Protein 6IY8 (pdb70)

Foldseek 3Di:
DDPCLPPQFDDDPVVPWIDHQPDTDDDDDLVVVLVVVVVVVVVDPPLLSLLVLLVVLLVVLQVVLVVLCVPPVDPPPVVSLVVLQVVVVSNPAWHKAWPDWDDDLVVQWTKTKIWTHPGSQLVSLVVVVDADQAARNRSVQSSNQNNVCNSSVARKGKDFPDHVSNVDPTGMMMMTGPVPDDDCVVVVVSNDDDDVVVVVVVVVVLVVVVVCVVPDDPAALLDFDCDPQSVVLVVLLLVVLADLAAEEEEEAAQLCVPSSVLVSQCSYPQVVADEEEDELVPDADVVVQCQQAWACDDPQDPDPHTDHHVQVSQFSGEYEYEAVLSHDVVRLVQVLCCLPPQKHAHHVGDDIDGGRYRYYYYYHDDCVCCVPVPSHPPSSVVSNVPHYRYDYACLVVLVRVVRSVQVLQVVCCSVPAVEANAAPVLLSVVVNPDPPSNGNVVVSVQSVQQVVVDHNPHHRDSCSGPHDD/DVVQFDDDPVVPWTDGVPDTDDDDDLVVVLVVVVVCCVPPNDLLVLLVLLLVLLVVLLVVLVVLCVPCVPDDLVVSLVVQQVVCVVNPAWHKAWPDWDDDLPVLFTKTKIFTHPGSQVVSCVVVDDQLLAARPRSVQSSNQNNVCNSNVARKGKGFPDHVNNVDDTTMMMIGGPVPDDDPPSSVVSNDPPPVVVVVVLVVVLVVVVVCVVVDDDDDLPDQDPFPQNVVLVVLLLVVLADLAAEEEEEAAQSCVPSSVLVSQCSHPQNVFDEEEDELVVDQQVVVQCAQAWACDDPPPHPPHTDGHVQQVRFSGEYEYEPPLNHDVVSQVQVVCCLPPQWHAHHPGDDIDHGDYRHYYYYHDDPVCSVVVVSHPDSSVVSNVPHYRYRYACLSVLVSVVVLLVVLLVVVCSVVSHFAQAAPVVLSVVVSPDRPSNGPVVSSVQSNQQGVVGHDNHHGDSCSGPHPD/DVPQLVQFDDDVVVVWTDGQPDTDDDDDLVVVLVVLVVVCVVDPPLQSLLVLLVVLLVVLQVVLVRLCVPDPPDDLVVSLVVLQVVCVSNVAWHKAWPDWDDDLVVLWTKTKIFTHPGSQLVSLVVVVDADQAARCRSVQSSNQNNVCNSRVARKGKDQPDHVSNVDDTGMMMMGGPVPDDDDVVVVVSNDNDDVVVVVVVVVVLVCLVCVVPDDQQPDDDDPPPDPQSVVLVVLLLVVQADLQEEEEEEAPQPCVPSVVLVSQCSHPQNVADEEEDELVPDADPVVQCAQAWAPDDPQDPDPHTDGHPQVSQFSHEYEYEAVLSHDVVRLVQVLCCLPPQKHAHHPGDDIDGGRYRYYYYYHDDVVCCVPVPSHPPSSVVSHVPRYRYDDACLVVLPRVVVRLQVLLVSCCSVPHVAASADPVLLVVVVSPDPPSNGNVVVSVQSVQQVVPDDSPHYRDSCSGPHPD/DPQPQVVQFDQDPVVPWTDGNPDTDDQDDLLVVLVVLQVCCVPPNDLLSLLVLLLVLLVVLLVVLVVLCVVCVPDDLVVSLVVLQSVCVVNVAWHKAWPDWDDDLVVLFTKTKIFTHPGSQLVSCVVVADQLQAARNRSVQSSNQNNVCVSNVARKHKGFPDHVRNVDDTTMMMIGGPVPDDDCPSVVVSNDPPDVVVVVVLVVVLVVCVVVVVVPPQDDDLPDDPDVQSVVLVVLLLVLQADLAAEEEEEAPQLCVPVVVLVSQCSHPQNVADEEEDELVVAQQVVVQCQQAWAQADPQVHDPHTDGHPQQVRFSGEYEYEAVLNHDVVSQVQVLCCLPPQWHAHHPGDDIDGGRYHYYYYYHDDVVCVVVVVSHPPSSCVRNVPHYRYDDACLSVLVVPPVVLVVLQVVCCSVPNNAQPEDPVLLSVVSSPDRPSNRNVVSNVLSVQQRVVRDPDNHGDSCSGPHPD

Sequence (1871 aa):
MDPEFTNLIHFQSTEGKIWLGEQRMLLLQVSAMASFRREMVNTLGIERAKGFFLRQGYQSGLKDAELARKLRPNASEYDMFLAGPQLHSLKGLVKVRPTEVDIDKESGRFYAEMEWIDSFEVEISQTDLGQMQDPVCWTLLGYACAYSSAFMGREIIFKEVSCRGCGGDKCRVIGKPAEEWDDVASFKQYFKNDPIIEELYELQSQLVSLRTNLDKQEGQYYGIGQTPAYQTVRNMMDKAAQGKVSVLLLGETGVGKEVIARSVHLRSKRAAEPFVAVNCAAIPPDLIESELFGVEKGAFTGATQSRMGRFERADKGTIFLDEVIELSPRAQASLLRVLQEGELERVGDNRTRKIDVRVIAATHEDLAEAVKAGRFRADLYYRLNVFPVAIPALRERREDIPLLVEHFLQRFHQEYGKRTLGLSDKALEACLHYSWPGNIRELENVIERGIILTDPNESISVQALFPRAFTNLIHFQSTEGKIWLGEQRMLLLQVSAMASFRREMVNTLGIERAKGFFLRQGYQSGLKDAELARKLRPNASEYDMFLAGPQLHSLKGLVKVRPTEVDIDKESGRFYAEMEWIDSFEVEISQTDLGQMQDPVCWTLLGYACAYSSAFMGREIIFKEVSCRGCGGDKCRVIGKPAEEWDDVASFKQYFKNDPIIEELYELQSQLVSLRTNLDKQEGQYYGIGQTPAYQTVRNMMDKAAQGKVSVLLLGETGVGKEVIARSVHLRSKRAAEPFVAVNCAAIPPDLIESELFGVEKGAFTGATQSRMGRFERADKGTIFLDEVIELSPRAQASLLRVLQEGELERVGDNRTRKIDVRVIAATHEDLAEAVKAGRFRADLYYRLNVFPVAIPALRERREDIPLLVEHFLQRFHQEYGKRTLGLSDKALEACLHYSWPGNIRELENVIERGIILTDPNESISVQALFPRADPEFTNLIHFQSTEGKIWLGEQRMLLLQVSAMASFRREMVNTLGIERAKGFFLRQGYQSGLKDAELARKLRPNASEYDMFLAGPQLHSLKGLVKVRPTEVDIDKESGRFYAEMEWIDSFEVEISQTDLGQMQDPVCWTLLGYACAYSSAFMGREIIFKEVSCRGCGGDKCRVIGKPAEEWDDVASFKQYFKNDPIIEELYELQSQLVSLRTNLDKQEGQYYGIGQTPAYQTVRNMMDKAAQGKVSVLLLGETGVGKEVIARSVHLRSKRAAEPFVAVNCAAIPPDLIESELFGVEKGAFTGATQSRMGRFERADKGTIFLDEVIELSPRAQASLLRVLQEGELERVGDNRTRKIDVRVIAATHEDLAEAVKAGRFRADLYYRLNVFPVAIPALRERREDIPLLVEHFLQRFHQEYGKRTLGLSDKALEACLHYSWPGNIRELENVIERGIILTDPNESISVQALFPRAMDPEFTNLIHFQSTEGKIWLGEQRMLLLQVSAMASFRREMVNTLGIERAKGFFLRQGYQSGLKDAELARKLRPNASEYDMFLAGPQLHSLKGLVKVRPTEVDIDKESGRFYAEMEWIDSFEVEISQTDLGQMQDPVCWTLLGYACAYSSAFMGREIIFKEVSCRGCGGDKCRVIGKPAEEWDDVASFKQYFKNDPIIEELYELQSQLVSLRTNLDKQEGQYYGIGQTPAYQTVRNMMDKAAQGKVSVLLLGETGVGKEVIARSVHLRSKRAAEPFVAVNCAAIPPDLIESELFGVEKGAFTGATQSRMGRFERADKGTIFLDEVIELSPRAQASLLRVLQEGELERVGDNRTRKIDVRVIAATHEDLAEAVKAGRFRADLYYRLNVFPVAIPALRERREDIPLLVEHFLQRFHQEYGKRTLGLSDKALEACLHYSWPGNIRELENVIERGIILTDPNESISVQALFPRA

Structure (mmCIF, N/CA/C/O backbone):
data_6IY8
#
_entry.id   6IY8
#
_cell.length_a   178.636
_cell.length_b   129.998
_cell.length_c   110.276
_cell.angle_alpha   90.000
_cell.angle_beta   90.000
_cell.angle_gamma   90.000
#
_symmetry.space_group_name_H-M   'P 21 21 2'
#
loop_
_entity.id
_entity.type
_entity.pdbx_description
1 polymer 'Positive regulator CapR'
2 non-polymer PHENOL
3 non-polymer 'ZINC ION'
#
loop_
_atom_site.group_PDB
_atom_site.id
_atom_site.type_symbol
_atom_site.label_atom_id
_atom_site.label_alt_id
_atom_site.label_comp_id
_atom_site.label_asym_id
_atom_site.label_entity_id
_atom_site.label_seq_id
_atom_site.pdbx_PDB_ins_code
_atom_site.Cartn_x
_atom_site.Cartn_y
_atom_site.Cartn_z
_atom_site.occupancy
_atom_site.B_iso_or_equiv
_atom_site.auth_seq_id
_atom_site.auth_comp_id
_atom_site.auth_asym_id
_atom_site.auth_atom_id
_atom_site.pdbx_PDB_model_num
ATOM 1 N N . MET A 1 1 ? -162.37528 18.30667 -41.68780 1.000 136.42109 13 MET A N 1
ATOM 2 C CA . MET A 1 1 ? -161.38756 17.52001 -42.41648 1.000 131.96183 13 MET A CA 1
ATOM 3 C C . MET A 1 1 ? -161.99037 16.18197 -42.84206 1.000 138.32310 13 MET A C 1
ATOM 4 O O . MET A 1 1 ? -161.44243 15.48349 -43.69404 1.000 142.65219 13 MET A O 1
ATOM 9 N N . ASP A 1 2 ? -163.12877 15.83361 -42.24823 1.000 141.98985 14 ASP A N 1
ATOM 10 C CA . ASP A 1 2 ? -163.86210 14.63088 -42.59965 1.000 146.15891 14 ASP A CA 1
ATOM 11 C C . ASP A 1 2 ? -165.32261 15.00483 -42.80872 1.000 153.31101 14 ASP A C 1
ATOM 12 O O . ASP A 1 2 ? -165.81657 15.94284 -42.17540 1.000 157.69583 14 ASP A O 1
ATOM 17 N N . PRO A 1 3 ? -166.03535 14.30603 -43.70276 1.000 154.19839 15 PRO A N 1
ATOM 18 C CA . PRO A 1 3 ? -167.44148 14.67666 -43.95365 1.000 153.48661 15 PRO A CA 1
ATOM 19 C C . PRO A 1 3 ? -168.33498 14.61753 -42.72698 1.000 152.26980 15 PRO A C 1
ATOM 20 O O . PRO A 1 3 ? -169.24773 15.44242 -42.59268 1.000 151.52704 15 PRO A O 1
ATOM 24 N N . GLU A 1 4 ? -168.09914 13.67062 -41.81805 1.000 153.66245 16 GLU A N 1
ATOM 25 C CA . GLU A 1 4 ? -168.96282 13.53595 -40.65288 1.000 156.37320 16 GLU A CA 1
ATOM 26 C C . GLU A 1 4 ? -168.59818 14.47421 -39.51176 1.000 155.09067 16 GLU A C 1
ATOM 27 O O . GLU A 1 4 ? -169.38924 14.60286 -38.57368 1.000 158.23117 16 GLU A O 1
ATOM 33 N N . PHE A 1 5 ? -167.42832 15.11265 -39.54425 1.000 140.70851 17 PHE A N 1
ATOM 34 C CA . PHE A 1 5 ? -167.00793 15.90195 -38.38982 1.000 133.66307 17 PHE A CA 1
ATOM 35 C C . PHE A 1 5 ? -167.67890 17.27111 -38.36042 1.000 145.82996 17 PHE A C 1
ATOM 36 O O . PHE A 1 5 ? -168.35420 17.62037 -37.38632 1.000 150.65877 17 PHE A O 1
ATOM 44 N N . THR A 1 6 ? -167.50673 18.06048 -39.41612 1.000 154.08924 18 THR A N 1
ATOM 45 C CA . THR A 1 6 ? -168.18269 19.34783 -39.47979 1.000 161.17274 18 THR A CA 1
ATOM 46 C C . THR A 1 6 ? -169.68838 19.12503 -39.56207 1.000 164.02772 18 THR A C 1
ATOM 47 O O . THR A 1 6 ? -170.15349 18.17080 -40.19258 1.000 165.70968 18 THR A O 1
ATOM 51 N N . ASN A 1 7 ? -170.44530 20.00116 -38.90005 1.000 161.65106 19 ASN A N 1
ATOM 52 C CA . ASN A 1 7 ? -171.90415 19.98701 -38.79537 1.000 156.68768 19 ASN A CA 1
ATOM 53 C C . ASN A 1 7 ? -172.42474 18.87601 -37.88898 1.000 149.40316 19 ASN A C 1
ATOM 54 O O . ASN A 1 7 ? -173.64496 18.75692 -37.72466 1.000 151.18008 19 ASN A O 1
ATOM 59 N N . LEU A 1 8 ? -171.55160 18.05483 -37.30095 1.000 140.98600 20 LEU A N 1
ATOM 60 C CA . LEU A 1 8 ? -171.98333 17.02290 -36.36508 1.000 131.84395 20 LEU A CA 1
ATOM 61 C C . LEU A 1 8 ? -172.24406 17.58528 -34.97604 1.000 122.03623 20 LEU A C 1
ATOM 62 O O . LEU A 1 8 ? -172.76273 16.86833 -34.11361 1.000 122.12385 20 LEU A O 1
ATOM 67 N N . ILE A 1 9 ? -171.89697 18.84856 -34.74883 1.000 112.33726 21 ILE A N 1
ATOM 68 C CA . ILE A 1 9 ? -172.04874 19.50129 -33.45638 1.000 107.23954 21 ILE A CA 1
ATOM 69 C C . ILE A 1 9 ? -173.39853 20.21330 -33.42994 1.000 105.64010 21 ILE A C 1
ATOM 70 O O . ILE A 1 9 ? -173.47831 21.44488 -33.49796 1.000 105.78396 21 ILE A O 1
ATOM 75 N N . HIS A 1 10 ? -174.47653 19.43641 -33.36290 1.000 105.33222 22 HIS A N 1
ATOM 76 C CA . HIS A 1 10 ? -175.80599 20.02459 -33.28627 1.000 100.37224 22 HIS A CA 1
ATOM 77 C C . HIS A 1 10 ? -175.98511 20.73029 -31.94895 1.000 93.02076 22 HIS A C 1
ATOM 78 O O . HIS A 1 10 ? -175.56720 20.22656 -30.90437 1.000 92.82766 22 HIS A O 1
ATOM 85 N N . PHE A 1 11 ? -176.61763 21.90035 -31.98018 1.000 94.44509 23 PHE A N 1
ATOM 86 C CA . PHE A 1 11 ? -176.84662 22.65100 -30.75378 1.000 104.49669 23 PHE A CA 1
ATOM 87 C C . PHE A 1 11 ? -178.03034 23.58749 -30.94397 1.000 113.06064 23 PHE A C 1
ATOM 88 O O . PHE A 1 11 ? -178.25817 24.11056 -32.03788 1.000 117.23828 23 PHE A O 1
ATOM 96 N N . GLN A 1 12 ? -178.77610 23.79214 -29.85927 1.000 120.28281 24 GLN A N 1
ATOM 97 C CA . GLN A 1 12 ? -179.95600 24.65181 -29.84190 1.000 130.81459 24 GLN A CA 1
ATOM 98 C C . GLN A 1 12 ? -179.68764 25.79542 -28.87204 1.000 149.75874 24 GLN A C 1
ATOM 99 O O . GLN A 1 12 ? -179.54180 25.56908 -27.66600 1.000 146.86370 24 GLN A O 1
ATOM 105 N N . SER A 1 13 ? -179.60982 27.02085 -29.39770 1.000 173.28741 25 SER A N 1
ATOM 106 C CA . SER A 1 13 ? -179.27241 28.16280 -28.55248 1.000 178.24263 25 SER A CA 1
ATOM 107 C C . SER A 1 13 ? -180.38859 28.49294 -27.56488 1.000 174.51300 25 SER A C 1
ATOM 108 O O . SER A 1 13 ? -180.13481 28.67215 -26.36887 1.000 176.60254 25 SER A O 1
ATOM 111 N N . THR A 1 14 ? -181.63289 28.57990 -28.04259 1.000 163.52499 26 THR A N 1
ATOM 112 C CA . THR A 1 14 ? -182.74084 28.91603 -27.14957 1.000 153.67400 26 THR A CA 1
ATOM 113 C C . THR A 1 14 ? -183.06383 27.78630 -26.17598 1.000 151.14757 26 THR A C 1
ATOM 114 O O . THR A 1 14 ? -183.55150 28.04569 -25.06958 1.000 147.17222 26 THR A O 1
ATOM 118 N N . GLU A 1 15 ? -182.80557 26.53656 -26.56505 1.000 153.08902 27 GLU A N 1
ATOM 119 C CA . GLU A 1 15 ? -183.09792 25.38498 -25.71910 1.000 157.75854 27 GLU A CA 1
ATOM 120 C C . GLU A 1 15 ? -182.05077 25.16981 -24.63080 1.000 162.25817 27 GLU A C 1
ATOM 121 O O . GLU A 1 15 ? -182.29602 24.40096 -23.69417 1.000 156.02313 27 GLU A O 1
ATOM 127 N N . GLY A 1 16 ? -180.91654 25.86187 -24.70136 1.000 169.13097 28 GLY A N 1
ATOM 128 C CA . GLY A 1 16 ? -179.89204 25.72001 -23.68371 1.000 167.73462 28 GLY A CA 1
ATOM 129 C C . GLY A 1 16 ? -179.13298 24.41210 -23.69059 1.000 158.62190 28 GLY A C 1
ATOM 130 O O . GLY A 1 16 ? -178.74563 23.92701 -22.62256 1.000 154.38366 28 GLY A O 1
ATOM 131 N N . LYS A 1 17 ? -178.91136 23.81943 -24.86252 1.000 137.86380 29 LYS A N 1
ATOM 132 C CA . LYS A 1 17 ? -178.20783 22.54907 -24.95175 1.000 114.27530 29 LYS A CA 1
ATOM 133 C C . LYS A 1 17 ? -177.26034 22.56728 -26.14177 1.000 106.13900 29 LYS A C 1
ATOM 134 O O . LYS A 1 17 ? -177.53730 23.18976 -27.17017 1.000 108.73273 29 LYS A O 1
ATOM 140 N N . ILE A 1 18 ? -176.13573 21.87116 -25.98519 1.000 99.76927 30 ILE A N 1
ATOM 141 C CA . ILE A 1 18 ? -175.15632 21.67142 -27.04701 1.000 85.21401 30 ILE A CA 1
ATOM 142 C C . ILE A 1 18 ? -174.87035 20.18139 -27.14167 1.000 88.70748 30 ILE A C 1
ATOM 143 O O . ILE A 1 18 ? -174.61926 19.53014 -26.12182 1.000 91.20829 30 ILE A O 1
ATOM 148 N N . TRP A 1 19 ? -174.90747 19.64225 -28.35575 1.000 93.94600 31 TRP A N 1
ATOM 149 C CA . TRP A 1 19 ? -174.73510 18.21517 -28.56447 1.000 98.61923 31 TRP A CA 1
ATOM 150 C C . TRP A 1 19 ? -173.60552 17.94060 -29.54826 1.000 95.81606 31 TRP A C 1
ATOM 151 O O . TRP A 1 19 ? -173.25558 18.77443 -30.38798 1.000 96.76742 31 TRP A O 1
ATOM 162 N N . LEU A 1 20 ? -173.03728 16.74563 -29.41840 1.000 99.51662 32 LEU A N 1
ATOM 163 C CA . LEU A 1 20 ? -171.99533 16.25979 -30.31764 1.000 97.80578 32 LEU A CA 1
ATOM 164 C C . LEU A 1 20 ? -172.20943 14.76083 -30.44247 1.000 113.77252 32 LEU A C 1
ATOM 165 O O . LEU A 1 20 ? -171.90330 14.01493 -29.50694 1.000 104.75423 32 LEU A O 1
ATOM 170 N N . GLY A 1 21 ? -172.72425 14.31961 -31.58384 1.000 137.68653 33 GLY A N 1
ATOM 171 C CA . GLY A 1 21 ? -173.11300 12.92523 -31.67064 1.000 139.01540 33 GLY A CA 1
ATOM 172 C C . GLY A 1 21 ? -174.22157 12.66932 -30.67363 1.000 139.63726 33 GLY A C 1
ATOM 173 O O . GLY A 1 21 ? -175.24387 13.36422 -30.65412 1.000 145.88166 33 GLY A O 1
ATOM 174 N N . GLU A 1 22 ? -174.02354 11.66167 -29.82877 1.000 129.46866 34 GLU A N 1
ATOM 175 C CA . GLU A 1 22 ? -174.96003 11.34353 -28.76274 1.000 119.11058 34 GLU A CA 1
ATOM 176 C C . GLU A 1 22 ? -174.51858 11.88015 -27.40457 1.000 108.24314 34 GLU A C 1
ATOM 177 O O . GLU A 1 22 ? -175.11974 11.52317 -26.38742 1.000 102.54948 34 GLU A O 1
ATOM 183 N N . GLN A 1 23 ? -173.48994 12.72407 -27.35977 1.000 103.15429 35 GLN A N 1
ATOM 184 C CA . GLN A 1 23 ? -172.93670 13.22113 -26.10539 1.000 87.08499 35 GLN A CA 1
ATOM 185 C C . GLN A 1 23 ? -173.24527 14.70168 -25.92140 1.000 76.32068 35 GLN A C 1
ATOM 186 O O . GLN A 1 23 ? -173.01263 15.50897 -26.82741 1.000 77.19728 35 GLN A O 1
ATOM 192 N N . ARG A 1 24 ? -173.75634 15.04991 -24.74327 1.000 71.51288 36 ARG A N 1
ATOM 193 C CA . ARG A 1 24 ? -173.96638 16.44397 -24.38072 1.000 74.56217 36 ARG A CA 1
ATOM 194 C C . ARG A 1 24 ? -172.61736 17.12126 -24.16479 1.000 78.53491 36 ARG A C 1
ATOM 195 O O . ARG A 1 24 ? -171.65262 16.49551 -23.71908 1.000 86.71773 36 ARG A O 1
ATOM 203 N N . MET A 1 25 ? -172.54522 18.41050 -24.49591 1.000 78.72276 37 MET A N 1
ATOM 204 C CA . MET A 1 25 ? -171.27957 19.13188 -24.46930 1.000 77.93064 37 MET A CA 1
ATOM 205 C C . MET A 1 25 ? -171.48232 20.53713 -23.92028 1.000 74.90158 37 MET A C 1
ATOM 206 O O . MET A 1 25 ? -172.60630 21.03132 -23.79570 1.000 73.54801 37 MET A O 1
ATOM 211 N N . LEU A 1 26 ? -170.36014 21.17690 -23.59224 1.000 69.11027 38 LEU A N 1
ATOM 212 C CA . LEU A 1 26 ? -170.34250 22.51491 -23.02489 1.000 64.18420 38 LEU A CA 1
ATOM 213 C C . LEU A 1 26 ? -169.20921 23.30321 -23.66342 1.000 57.93548 38 LEU A C 1
ATOM 214 O O . LEU A 1 26 ? -168.17173 22.74099 -24.02237 1.000 66.37653 38 LEU A O 1
ATOM 219 N N . LEU A 1 27 ? -169.40874 24.61313 -23.79407 1.000 58.05320 39 LEU A N 1
ATOM 220 C CA . LEU A 1 27 ? -168.43321 25.49913 -24.42344 1.000 65.09543 39 LEU A CA 1
ATOM 221 C C . LEU A 1 27 ? -167.99634 26.53228 -23.39290 1.000 72.20348 39 LEU A C 1
ATOM 222 O O . LEU A 1 27 ? -168.79511 27.38025 -22.98214 1.000 72.15829 39 LEU A O 1
ATOM 227 N N . LEU A 1 28 ? -166.73474 26.46481 -22.97928 1.000 74.66672 40 LEU A N 1
ATOM 228 C CA . LEU A 1 28 ? -166.19826 27.34438 -21.95299 1.000 72.97384 40 LEU A CA 1
ATOM 229 C C . LEU A 1 28 ? -165.15903 28.29902 -22.53011 1.000 73.99293 40 LEU A C 1
ATOM 230 O O . LEU A 1 28 ? -164.55044 28.03820 -23.57098 1.000 75.62487 40 LEU A O 1
ATOM 235 N N . GLN A 1 29 ? -164.98387 29.43036 -21.84959 1.000 80.48360 41 GLN A N 1
ATOM 236 C CA . GLN A 1 29 ? -163.95862 30.39510 -22.22134 1.000 84.14013 41 GLN A CA 1
ATOM 237 C C . GLN A 1 29 ? -162.57703 29.90441 -21.80305 1.000 96.71333 41 GLN A C 1
ATOM 238 O O . GLN A 1 29 ? -162.42387 29.17937 -20.81592 1.000 110.30837 41 GLN A O 1
ATOM 244 N N . VAL A 1 30 ? -161.56240 30.30890 -22.57074 1.000 99.40818 42 VAL A N 1
ATOM 245 C CA . VAL A 1 30 ? -160.19439 29.91774 -22.24605 1.000 90.89326 42 VAL A CA 1
ATOM 246 C C . VAL A 1 30 ? -159.69106 30.67247 -21.02097 1.000 102.62034 42 VAL A C 1
ATOM 247 O O . VAL A 1 30 ? -158.99179 30.10576 -20.17317 1.000 93.74516 42 VAL A O 1
ATOM 251 N N . SER A 1 31 ? -160.02911 31.96053 -20.90674 1.000 126.44273 43 SER A N 1
ATOM 252 C CA . SER A 1 31 ? -159.60815 32.72583 -19.73661 1.000 134.89563 43 SER A CA 1
ATOM 253 C C . SER A 1 31 ? -160.25127 32.19616 -18.46145 1.000 141.34157 43 SER A C 1
ATOM 254 O O . SER A 1 31 ? -159.62294 32.20600 -17.39120 1.000 149.86301 43 SER A O 1
ATOM 257 N N . ALA A 1 32 ? -161.49669 31.72438 -18.55390 1.000 137.84399 44 ALA A N 1
ATOM 258 C CA . ALA A 1 32 ? -162.13054 31.11288 -17.39392 1.000 130.79442 44 ALA A CA 1
ATOM 259 C C . ALA A 1 32 ? -161.40830 29.83422 -16.99633 1.000 123.93972 44 ALA A C 1
ATOM 260 O O . ALA A 1 32 ? -161.21828 29.56768 -15.80561 1.000 126.91983 44 ALA A O 1
ATOM 262 N N . MET A 1 33 ? -160.96491 29.04921 -17.98270 1.000 112.05972 45 MET A N 1
ATOM 263 C CA . MET A 1 33 ? -160.18019 27.85701 -17.68058 1.000 102.44144 45 MET A CA 1
ATOM 264 C C . MET A 1 33 ? -158.82303 28.21860 -17.09259 1.000 99.75628 45 MET A C 1
ATOM 265 O O . MET A 1 33 ? -158.28328 27.47016 -16.26902 1.000 76.88275 45 MET A O 1
ATOM 270 N N . ALA A 1 34 ? -158.27034 29.36823 -17.48397 1.000 120.28905 46 ALA A N 1
ATOM 271 C CA . ALA A 1 34 ? -156.99386 29.80370 -16.93013 1.000 118.77060 46 ALA A CA 1
ATOM 272 C C . ALA A 1 34 ? -157.13716 30.16813 -15.45938 1.000 116.41393 46 ALA A C 1
ATOM 273 O O . ALA A 1 34 ? -156.33672 29.73588 -14.62160 1.000 116.60664 46 ALA A O 1
ATOM 275 N N . SER A 1 35 ? -158.16718 30.95036 -15.12332 1.000 102.92485 47 SER A N 1
ATOM 276 C CA . SER A 1 35 ? -158.41862 31.25265 -13.71560 1.000 88.77602 47 SER A CA 1
ATOM 277 C C . SER A 1 35 ? -158.78769 29.99387 -12.93940 1.000 84.86461 47 SER A C 1
ATOM 278 O O . SER A 1 35 ? -158.45950 29.87079 -11.75172 1.000 86.09522 47 SER A O 1
ATOM 281 N N . PHE A 1 36 ? -159.43414 29.03688 -13.60918 1.000 80.89492 48 PHE A N 1
ATOM 282 C CA . PHE A 1 36 ? -159.77986 27.76477 -12.98744 1.000 73.67819 48 PHE A CA 1
ATOM 283 C C . PHE A 1 36 ? -158.52070 27.00561 -12.58316 1.000 72.78648 48 PHE A C 1
ATOM 284 O O . PHE A 1 36 ? -158.37353 26.59030 -11.42687 1.000 66.30024 48 PHE A O 1
ATOM 292 N N . ARG A 1 37 ? -157.58856 26.83519 -13.52524 1.000 79.18761 49 ARG A N 1
ATOM 293 C CA . ARG A 1 37 ? -156.33947 26.14901 -13.21393 1.000 77.73743 49 ARG A CA 1
ATOM 294 C C . ARG A 1 37 ? -155.50452 26.93328 -12.21128 1.000 77.56618 49 ARG A C 1
ATOM 295 O O . ARG A 1 37 ? -154.79510 26.33242 -11.39591 1.000 74.94590 49 ARG A O 1
ATOM 303 N N . ARG A 1 38 ? -155.59470 28.26545 -12.23399 1.000 86.84724 50 ARG A N 1
ATOM 304 C CA . ARG A 1 38 ? -154.86521 29.06862 -11.25934 1.000 89.57710 50 ARG A CA 1
ATOM 305 C C . ARG A 1 38 ? -155.36997 28.79978 -9.84862 1.000 90.52154 50 ARG A C 1
ATOM 306 O O . ARG A 1 38 ? -154.57853 28.55641 -8.93140 1.000 89.74738 50 ARG A O 1
ATOM 314 N N . GLU A 1 39 ? -156.69280 28.83738 -9.65732 1.000 88.39638 51 GLU A N 1
ATOM 315 C CA . GLU A 1 39 ? -157.25287 28.54888 -8.34033 1.000 84.40284 51 GLU A CA 1
ATOM 316 C C . GLU A 1 39 ? -156.99103 27.10647 -7.93129 1.000 82.80298 51 GLU A C 1
ATOM 317 O O . GLU A 1 39 ? -156.73011 26.82686 -6.75153 1.000 89.58589 51 GLU A O 1
ATOM 323 N N . MET A 1 40 ? -156.98407 26.19259 -8.90380 1.000 75.00632 52 MET A N 1
ATOM 324 C CA . MET A 1 40 ? -156.72788 24.78932 -8.60936 1.000 67.49760 52 MET A CA 1
ATOM 325 C C . MET A 1 40 ? -155.31392 24.58976 -8.08136 1.000 65.41237 52 MET A C 1
ATOM 326 O O . MET A 1 40 ? -155.10709 23.93054 -7.05625 1.000 62.54293 52 MET A O 1
ATOM 331 N N . VAL A 1 41 ? -154.32257 25.15056 -8.77752 1.000 67.32060 53 VAL A N 1
ATOM 332 C CA . VAL A 1 41 ? -152.93987 25.00820 -8.33601 1.000 66.21652 53 VAL A CA 1
ATOM 333 C C . VAL A 1 41 ? -152.67222 25.80258 -7.06044 1.000 63.20092 53 VAL A C 1
ATOM 334 O O . VAL A 1 41 ? -151.87280 25.37857 -6.21744 1.000 55.66037 53 VAL A O 1
ATOM 338 N N . ASN A 1 42 ? -153.31640 26.96107 -6.88709 1.000 62.77260 54 ASN A N 1
ATOM 339 C CA . ASN A 1 42 ? -153.08464 27.73879 -5.67590 1.000 62.00283 54 ASN A CA 1
ATOM 340 C C . ASN A 1 42 ? -153.69761 27.09295 -4.44592 1.000 69.80485 54 ASN A C 1
ATOM 341 O O . ASN A 1 42 ? -153.22961 27.34345 -3.33048 1.000 76.63210 54 ASN A O 1
ATOM 346 N N . THR A 1 43 ? -154.73158 26.27543 -4.61564 1.000 77.88598 55 THR A N 1
ATOM 347 C CA . THR A 1 43 ? -155.34001 25.61309 -3.47222 1.000 84.39727 55 THR A CA 1
ATOM 348 C C . THR A 1 43 ? -154.82066 24.20391 -3.23262 1.000 89.35367 55 THR A C 1
ATOM 349 O O . THR A 1 43 ? -154.75661 23.77237 -2.07849 1.000 93.28381 55 THR A O 1
ATOM 353 N N . LEU A 1 44 ? -154.46138 23.47245 -4.28023 1.000 89.21306 56 LEU A N 1
ATOM 354 C CA . LEU A 1 44 ? -153.97590 22.10541 -4.14857 1.000 85.27995 56 LEU A CA 1
ATOM 355 C C . LEU A 1 44 ? -152.53487 22.02893 -4.64685 1.000 88.00337 56 LEU A C 1
ATOM 356 O O . LEU A 1 44 ? -151.94245 23.02548 -5.06038 1.000 87.19760 56 LEU A O 1
ATOM 361 N N . GLY A 1 45 ? -151.96746 20.82945 -4.60313 1.000 90.36803 57 GLY A N 1
ATOM 362 C CA . GLY A 1 45 ? -150.62346 20.63064 -5.09918 1.000 91.58550 57 GLY A CA 1
ATOM 363 C C . GLY A 1 45 ? -150.56825 20.58264 -6.61301 1.000 93.21681 57 GLY A C 1
ATOM 364 O O . GLY A 1 45 ? -151.58376 20.45128 -7.29609 1.000 94.50017 57 GLY A O 1
ATOM 365 N N . ILE A 1 46 ? -149.34848 20.71018 -7.14246 1.000 84.62931 58 ILE A N 1
ATOM 366 C CA . ILE A 1 46 ? -149.16506 20.57641 -8.58367 1.000 70.63736 58 ILE A CA 1
ATOM 367 C C . ILE A 1 46 ? -149.63025 19.19838 -9.03161 1.000 62.49069 58 ILE A C 1
ATOM 368 O O . ILE A 1 46 ? -150.31946 19.05328 -10.04961 1.000 74.99516 58 ILE A O 1
ATOM 373 N N . GLU A 1 47 ? -149.29645 18.16943 -8.24780 1.000 52.46772 59 GLU A N 1
ATOM 374 C CA . GLU A 1 47 ? -149.69626 16.80646 -8.57756 1.000 57.61215 59 GLU A CA 1
ATOM 375 C C . GLU A 1 47 ? -151.18785 16.57757 -8.38661 1.000 64.53051 59 GLU A C 1
ATOM 376 O O . GLU A 1 47 ? -151.78178 15.77826 -9.11565 1.000 70.75610 59 GLU A O 1
ATOM 382 N N . ARG A 1 48 ? -151.81628 17.25605 -7.42550 1.000 65.57939 60 ARG A N 1
ATOM 383 C CA . ARG A 1 48 ? -153.25136 17.06750 -7.25965 1.000 64.30744 60 ARG A CA 1
ATOM 384 C C . ARG A 1 48 ? -153.99255 17.56849 -8.49502 1.000 55.22996 60 ARG A C 1
ATOM 385 O O . ARG A 1 48 ? -154.84486 16.86117 -9.05403 1.000 57.67042 60 ARG A O 1
ATOM 393 N N . ALA A 1 49 ? -153.60339 18.74272 -8.99771 1.000 47.37042 61 ALA A N 1
ATOM 394 C CA . ALA A 1 49 ? -154.20839 19.25465 -10.22044 1.000 59.36479 61 ALA A CA 1
ATOM 395 C C . ALA A 1 49 ? -153.82619 18.40059 -11.42248 1.000 66.45619 61 ALA A C 1
ATOM 396 O O . ALA A 1 49 ? -154.65336 18.17248 -12.31605 1.000 77.44171 61 ALA A O 1
ATOM 398 N N . LYS A 1 50 ? -152.59100 17.88417 -11.44443 1.000 58.17017 62 LYS A N 1
ATOM 399 C CA . LYS A 1 50 ? -152.17702 17.04134 -12.56106 1.000 57.01181 62 LYS A CA 1
ATOM 400 C C . LYS A 1 50 ? -153.01197 15.77504 -12.63499 1.000 60.39803 62 LYS A C 1
ATOM 401 O O . LYS A 1 50 ? -153.48321 15.39738 -13.71323 1.000 69.14717 62 LYS A O 1
ATOM 407 N N . GLY A 1 51 ? -153.24648 15.13238 -11.49056 1.000 55.63929 63 GLY A N 1
ATOM 408 C CA . GLY A 1 51 ? -154.04228 13.92041 -11.49118 1.000 56.29566 63 GLY A CA 1
ATOM 409 C C . GLY A 1 51 ? -155.49483 14.18832 -11.82128 1.000 63.80364 63 GLY A C 1
ATOM 410 O O . GLY A 1 51 ? -156.12532 13.41378 -12.54855 1.000 68.26210 63 GLY A O 1
ATOM 411 N N . PHE A 1 52 ? -156.03495 15.31419 -11.34253 1.000 67.84007 64 PHE A N 1
ATOM 412 C CA . PHE A 1 52 ? -157.42431 15.62521 -11.66597 1.000 67.94242 64 PHE A CA 1
ATOM 413 C C . PHE A 1 52 ? -157.60617 15.84765 -13.16304 1.000 65.69752 64 PHE A C 1
ATOM 414 O O . PHE A 1 52 ? -158.48486 15.23863 -13.78946 1.000 68.11252 64 PHE A O 1
ATOM 422 N N . PHE A 1 53 ? -156.77545 16.70899 -13.76196 1.000 60.75177 65 PHE A N 1
ATOM 423 C CA . PHE A 1 53 ? -156.92881 16.96956 -15.19129 1.000 53.60225 65 PHE A CA 1
ATOM 424 C C . PHE A 1 53 ? -156.59345 15.75088 -16.04339 1.000 48.26917 65 PHE A C 1
ATOM 425 O O . PHE A 1 53 ? -157.23590 15.52920 -17.07878 1.000 50.07910 65 PHE A O 1
ATOM 433 N N . LEU A 1 54 ? -155.63134 14.92639 -15.61582 1.000 47.91337 66 LEU A N 1
ATOM 434 C CA . LEU A 1 54 ? -155.30722 13.73150 -16.38407 1.000 48.13693 66 LEU A CA 1
ATOM 435 C C . LEU A 1 54 ? -156.45671 12.73124 -16.35489 1.000 52.09480 66 LEU A C 1
ATOM 436 O O . LEU A 1 54 ? -156.79886 12.14403 -17.38769 1.000 49.47119 66 LEU A O 1
ATOM 441 N N . ARG A 1 55 ? -157.07131 12.52396 -15.18460 1.000 65.49146 67 ARG A N 1
ATOM 442 C CA . ARG A 1 55 ? -158.20957 11.61379 -15.11630 1.000 74.84319 67 ARG A CA 1
ATOM 443 C C . ARG A 1 55 ? -159.41411 12.15210 -15.87982 1.000 81.51086 67 ARG A C 1
ATOM 444 O O . ARG A 1 55 ? -160.15762 11.37291 -16.49517 1.000 86.98438 67 ARG A O 1
ATOM 452 N N . GLN A 1 56 ? -159.60556 13.47576 -15.88376 1.000 78.73701 68 GLN A N 1
ATOM 453 C CA . GLN A 1 56 ? -160.70014 14.05004 -16.66004 1.000 76.44549 68 GLN A CA 1
ATOM 454 C C . GLN A 1 56 ? -160.48356 13.82111 -18.15028 1.000 82.74363 68 GLN A C 1
ATOM 455 O O . GLN A 1 56 ? -161.40960 13.42046 -18.87464 1.000 90.92854 68 GLN A O 1
ATOM 461 N N . GLY A 1 57 ? -159.24918 14.02170 -18.61596 1.000 75.44929 69 GLY A N 1
ATOM 462 C CA . GLY A 1 57 ? -158.95404 13.75559 -20.01054 1.000 71.31407 69 GLY A CA 1
ATOM 463 C C . GLY A 1 57 ? -159.08641 12.28507 -20.34978 1.000 71.00553 69 GLY A C 1
ATOM 464 O O . GLY A 1 57 ? -159.53145 11.93190 -21.44232 1.000 73.80669 69 GLY A O 1
ATOM 465 N N . TYR A 1 58 ? -158.72927 11.40740 -19.40892 1.000 67.13523 70 TYR A N 1
ATOM 466 C CA . TYR A 1 58 ? -158.85338 9.97517 -19.65674 1.000 66.49942 70 TYR A CA 1
ATOM 467 C C . TYR A 1 58 ? -160.31205 9.56154 -19.80846 1.000 84.34515 70 TYR A C 1
ATOM 468 O O . TYR A 1 58 ? -160.65316 8.77834 -20.70423 1.000 87.54148 70 TYR A O 1
ATOM 477 N N . GLN A 1 59 ? -161.19439 10.08427 -18.95557 1.000 95.07519 71 GLN A N 1
ATOM 478 C CA . GLN A 1 59 ? -162.60485 9.73741 -19.10336 1.000 99.06522 71 GLN A CA 1
ATOM 479 C C . GLN A 1 59 ? -163.17281 10.29423 -20.40395 1.000 98.41987 71 GLN A C 1
ATOM 480 O O . GLN A 1 59 ? -163.91697 9.59816 -21.11840 1.000 106.86773 71 GLN A O 1
ATOM 486 N N . SER A 1 60 ? -162.79662 11.53059 -20.75318 1.000 85.74362 72 SER A N 1
ATOM 487 C CA . SER A 1 60 ? -163.27423 12.09825 -22.00879 1.000 84.32821 72 SER A CA 1
ATOM 488 C C . SER A 1 60 ? -162.76400 11.29698 -23.19997 1.000 85.06581 72 SER A C 1
ATOM 489 O O . SER A 1 60 ? -163.49210 11.09083 -24.17865 1.000 92.91909 72 SER A O 1
ATOM 492 N N . GLY A 1 61 ? -161.53338 10.78977 -23.11018 1.000 75.35894 73 GLY A N 1
ATOM 493 C CA . GLY A 1 61 ? -160.98126 10.01164 -24.20403 1.000 73.23172 73 GLY A CA 1
ATOM 494 C C . GLY A 1 61 ? -161.62731 8.64976 -24.34402 1.000 72.25564 73 GLY A C 1
ATOM 495 O O . GLY A 1 61 ? -161.84518 8.17167 -25.45824 1.000 74.88971 73 GLY A O 1
ATOM 496 N N . LEU A 1 62 ? -161.96280 8.01489 -23.21935 1.000 71.83104 74 LEU A N 1
ATOM 497 C CA . LEU A 1 62 ? -162.65813 6.73410 -23.28963 1.000 78.45419 74 LEU A CA 1
ATOM 498 C C . LEU A 1 62 ? -164.02909 6.89872 -23.93621 1.000 79.55981 74 LEU A C 1
ATOM 499 O O . LEU A 1 62 ? -164.40682 6.13146 -24.84140 1.000 60.03173 74 LEU A O 1
ATOM 504 N N . LYS A 1 63 ? -164.77030 7.93142 -23.51888 1.000 99.99203 75 LYS A N 1
ATOM 505 C CA . LYS A 1 63 ? -166.08760 8.15276 -24.10672 1.000 103.45089 75 LYS A CA 1
ATOM 506 C C . LYS A 1 63 ? -165.98700 8.50873 -25.58675 1.000 97.87366 75 LYS A C 1
ATOM 507 O O . LYS A 1 63 ? -166.77166 8.01066 -26.40374 1.000 97.59810 75 LYS A O 1
ATOM 513 N N . ASP A 1 64 ? -165.01892 9.35368 -25.95921 1.000 83.45913 76 ASP A N 1
ATOM 514 C CA . ASP A 1 64 ? -164.87194 9.71549 -27.36554 1.000 75.96624 76 ASP A CA 1
ATOM 515 C C . ASP A 1 64 ? -164.38761 8.54760 -28.21440 1.000 70.02481 76 ASP A C 1
ATOM 516 O O . ASP A 1 64 ? -164.70832 8.48167 -29.40405 1.000 63.05139 76 ASP A O 1
ATOM 521 N N . ALA A 1 65 ? -163.61573 7.62247 -27.63985 1.000 78.60557 77 ALA A N 1
ATOM 522 C CA . ALA A 1 65 ? -163.22736 6.44176 -28.40115 1.000 80.77372 77 ALA A CA 1
ATOM 523 C C . ALA A 1 65 ? -164.43268 5.55704 -28.67509 1.000 86.61144 77 ALA A C 1
ATOM 524 O O . ALA A 1 65 ? -164.59986 5.05007 -29.79342 1.000 74.57362 77 ALA A O 1
ATOM 526 N N . GLU A 1 66 ? -165.30715 5.39092 -27.67837 1.000 113.89026 78 GLU A N 1
ATOM 527 C CA . GLU A 1 66 ? -166.54074 4.65510 -27.94207 1.000 118.03410 78 GLU A CA 1
ATOM 528 C C . GLU A 1 66 ? -167.39383 5.38021 -28.98041 1.000 114.95587 78 GLU A C 1
ATOM 529 O O . GLU A 1 66 ? -168.01622 4.74477 -29.84541 1.000 114.75058 78 GLU A O 1
ATOM 535 N N . LEU A 1 67 ? -167.38984 6.71663 -28.94299 1.000 105.58340 79 LEU A N 1
ATOM 536 C CA . LEU A 1 67 ? -168.17468 7.48555 -29.90469 1.000 92.49917 79 LEU A CA 1
ATOM 537 C C . LEU A 1 67 ? -167.64161 7.31900 -31.32007 1.000 90.01523 79 LEU A C 1
ATOM 538 O O . LEU A 1 67 ? -168.42076 7.16962 -32.26528 1.000 91.15337 79 LEU A O 1
ATOM 543 N N . ALA A 1 68 ? -166.32070 7.37638 -31.49214 1.000 92.45369 80 ALA A N 1
ATOM 544 C CA . ALA A 1 68 ? -165.74629 7.18187 -32.81703 1.000 89.47740 80 ALA A CA 1
ATOM 545 C C . ALA A 1 68 ? -165.95089 5.75893 -33.31209 1.000 84.10144 80 ALA A C 1
ATOM 546 O O . ALA A 1 68 ? -166.09768 5.53990 -34.51953 1.000 60.25951 80 ALA A O 1
ATOM 548 N N . ARG A 1 69 ? -165.96208 4.77991 -32.40196 1.000 90.23557 81 ARG A N 1
ATOM 549 C CA . ARG A 1 69 ? -166.24831 3.41402 -32.82272 1.000 97.33722 81 ARG A CA 1
ATOM 550 C C . ARG A 1 69 ? -167.68978 3.27458 -33.29732 1.000 109.01190 81 ARG A C 1
ATOM 551 O O . ARG A 1 69 ? -167.96467 2.54143 -34.25450 1.000 114.20732 81 ARG A O 1
ATOM 559 N N . LYS A 1 70 ? -168.62483 3.97492 -32.64717 1.000 118.70135 82 LYS A N 1
ATOM 560 C CA . LYS A 1 70 ? -170.02201 3.89408 -33.06637 1.000 119.34607 82 LYS A CA 1
ATOM 561 C C . LYS A 1 70 ? -170.36669 4.83349 -34.22032 1.000 114.38425 82 LYS A C 1
ATOM 562 O O . LYS A 1 70 ? -171.40656 4.64362 -34.86121 1.000 116.70217 82 LYS A O 1
ATOM 568 N N . LEU A 1 71 ? -169.52442 5.82835 -34.50655 1.000 105.63249 83 LEU A N 1
ATOM 569 C CA . LEU A 1 71 ? -169.81411 6.78509 -35.57605 1.000 98.29253 83 LEU A CA 1
ATOM 570 C C . LEU A 1 71 ? -169.55780 6.14354 -36.93427 1.000 100.53996 83 LEU A C 1
ATOM 571 O O . LEU A 1 71 ? -170.49282 5.86848 -37.69284 1.000 104.00662 83 LEU A O 1
ATOM 576 N N . ARG A 1 72 ? -168.28953 5.89823 -37.25390 1.000 99.89344 84 ARG A N 1
ATOM 577 C CA . ARG A 1 72 ? -167.97337 5.08817 -38.41464 1.000 95.44534 84 ARG A CA 1
ATOM 578 C C . ARG A 1 72 ? -167.75436 3.68833 -37.87064 1.000 97.72086 84 ARG A C 1
ATOM 579 O O . ARG A 1 72 ? -166.78299 3.46797 -37.13114 1.000 105.62884 84 ARG A O 1
ATOM 587 N N . PRO A 1 73 ? -168.61213 2.72037 -38.19308 1.000 95.98764 85 PRO A N 1
ATOM 588 C CA . PRO A 1 73 ? -168.53413 1.41792 -37.51826 1.000 95.53094 85 PRO A CA 1
ATOM 589 C C . PRO A 1 73 ? -167.53560 0.47392 -38.15920 1.000 96.95214 85 PRO A C 1
ATOM 590 O O . PRO A 1 73 ? -166.91896 -0.34139 -37.46484 1.000 93.04947 85 PRO A O 1
ATOM 594 N N . ASN A 1 74 ? -167.34968 0.57672 -39.47175 1.000 109.18090 86 ASN A N 1
ATOM 595 C CA . ASN A 1 74 ? -166.36439 -0.27327 -40.11730 1.000 129.60396 86 ASN A CA 1
ATOM 596 C C . ASN A 1 74 ? -164.97464 0.20152 -39.72857 1.000 153.55466 86 ASN A C 1
ATOM 597 O O . ASN A 1 74 ? -164.72053 1.40400 -39.61124 1.000 148.52883 86 ASN A O 1
ATOM 602 N N . ALA A 1 75 ? -164.08198 -0.76499 -39.51858 1.000 177.40897 87 ALA A N 1
ATOM 603 C CA . ALA A 1 75 ? -162.79736 -0.54966 -38.86518 1.000 178.81480 87 ALA A CA 1
ATOM 604 C C . ALA A 1 75 ? -162.00179 0.61054 -39.44054 1.000 181.29664 87 ALA A C 1
ATOM 605 O O . ALA A 1 75 ? -162.08901 1.73306 -38.92999 1.000 187.56278 87 ALA A O 1
ATOM 607 N N . SER A 1 76 ? -161.23200 0.35154 -40.49645 1.000 162.96665 88 SER A N 1
ATOM 608 C CA . SER A 1 76 ? -160.26716 1.31817 -41.00954 1.000 138.06756 88 SER A CA 1
ATOM 609 C C . SER A 1 76 ? -159.39161 1.78726 -39.84526 1.000 118.07391 88 SER A C 1
ATOM 610 O O . SER A 1 76 ? -159.50823 2.90183 -39.33738 1.000 113.04561 88 SER A O 1
ATOM 613 N N . GLU A 1 77 ? -158.50421 0.87118 -39.44343 1.000 104.44278 89 GLU A N 1
ATOM 614 C CA . GLU A 1 77 ? -157.76164 1.00107 -38.19170 1.000 86.43929 89 GLU A CA 1
ATOM 615 C C . GLU A 1 77 ? -157.06068 2.34778 -38.07799 1.000 73.18028 89 GLU A C 1
ATOM 616 O O . GLU A 1 77 ? -157.28237 3.11080 -37.12502 1.000 68.83861 89 GLU A O 1
ATOM 622 N N . TYR A 1 78 ? -156.21926 2.66127 -39.06271 1.000 73.82803 90 TYR A N 1
ATOM 623 C CA . TYR A 1 78 ? -155.49289 3.92106 -39.02841 1.000 75.84819 90 TYR A CA 1
ATOM 624 C C . TYR A 1 78 ? -156.44761 5.09977 -39.10887 1.000 81.01377 90 TYR A C 1
ATOM 625 O O . TYR A 1 78 ? -156.20737 6.13602 -38.48225 1.000 64.98672 90 TYR A O 1
ATOM 634 N N . ASP A 1 79 ? -157.55521 4.94399 -39.83847 1.000 99.00962 91 ASP A N 1
ATOM 635 C CA . ASP A 1 79 ? -158.50635 6.04037 -39.96742 1.000 101.88048 91 ASP A CA 1
ATOM 636 C C . ASP A 1 79 ? -159.17557 6.35468 -38.63507 1.000 97.32514 91 ASP A C 1
ATOM 637 O O . ASP A 1 79 ? -159.30961 7.52482 -38.26972 1.000 96.67493 91 ASP A O 1
ATOM 642 N N . MET A 1 80 ? -159.56491 5.32868 -37.87347 1.000 88.06817 92 MET A N 1
ATOM 643 C CA . MET A 1 80 ? -160.17678 5.57862 -36.57019 1.000 83.31326 92 MET A CA 1
ATOM 644 C C . MET A 1 80 ? -159.16434 6.14576 -35.58263 1.000 75.68010 92 MET A C 1
ATOM 645 O O . MET A 1 80 ? -159.45100 7.11992 -34.85794 1.000 67.26793 92 MET A O 1
ATOM 650 N N . PHE A 1 81 ? -157.95481 5.57750 -35.56723 1.000 74.64929 93 PHE A N 1
ATOM 651 C CA . PHE A 1 81 ? -156.97119 6.07386 -34.61891 1.000 70.26130 93 PHE A CA 1
ATOM 652 C C . PHE A 1 81 ? -156.59362 7.51197 -34.93308 1.000 70.63761 93 PHE A C 1
ATOM 653 O O . PHE A 1 81 ? -156.34526 8.29825 -34.01816 1.000 72.66624 93 PHE A O 1
ATOM 661 N N . LEU A 1 82 ? -156.52102 7.87435 -36.21790 1.000 73.10596 94 LEU A N 1
ATOM 662 C CA . LEU A 1 82 ? -156.25339 9.26444 -36.56095 1.000 75.69595 94 LEU A CA 1
ATOM 663 C C . LEU A 1 82 ? -157.47973 10.14287 -36.35564 1.000 79.09533 94 LEU A C 1
ATOM 664 O O . LEU A 1 82 ? -157.33626 11.35441 -36.15848 1.000 80.28135 94 LEU A O 1
ATOM 669 N N . ALA A 1 83 ? -158.68004 9.55583 -36.38976 1.000 78.84694 95 ALA A N 1
ATOM 670 C CA . ALA A 1 83 ? -159.88570 10.31077 -36.08111 1.000 79.42676 95 ALA A CA 1
ATOM 671 C C . ALA A 1 83 ? -159.87330 10.76453 -34.63596 1.000 74.88305 95 ALA A C 1
ATOM 672 O O . ALA A 1 83 ? -160.48051 11.78551 -34.29574 1.000 75.26901 95 ALA A O 1
ATOM 674 N N . GLY A 1 84 ? -159.18773 10.01648 -33.77722 1.000 76.41253 96 GLY A N 1
ATOM 675 C CA . GLY A 1 84 ? -159.02553 10.42876 -32.39796 1.000 70.04826 96 GLY A CA 1
ATOM 676 C C . GLY A 1 84 ? -158.43056 11.82597 -32.27692 1.000 66.20662 96 GLY A C 1
ATOM 677 O O . GLY A 1 84 ? -159.06994 12.75900 -31.77285 1.000 59.41383 96 GLY A O 1
ATOM 678 N N . PRO A 1 85 ? -157.18590 11.99747 -32.73031 1.000 71.98873 97 PRO A N 1
ATOM 679 C CA . PRO A 1 85 ? -156.60833 13.34936 -32.78101 1.000 74.53233 97 PRO A CA 1
ATOM 680 C C . PRO A 1 85 ? -157.40580 14.31222 -33.64315 1.000 75.10540 97 PRO A C 1
ATOM 681 O O . PRO A 1 85 ? -157.40688 15.52156 -33.37934 1.000 72.79430 97 PRO A O 1
ATOM 685 N N . GLN A 1 86 ? -158.05973 13.82177 -34.69729 1.000 79.70315 98 GLN A N 1
ATOM 686 C CA . GLN A 1 86 ? -158.94978 14.69413 -35.45192 1.000 84.37487 98 GLN A CA 1
ATOM 687 C C . GLN A 1 86 ? -160.11176 15.15911 -34.58031 1.000 77.53684 98 GLN A C 1
ATOM 688 O O . GLN A 1 86 ? -160.56914 16.30313 -34.69509 1.000 78.60628 98 GLN A O 1
ATOM 694 N N . LEU A 1 87 ? -160.58618 14.29064 -33.67882 1.000 69.17913 99 LEU A N 1
ATOM 695 C CA . LEU A 1 87 ? -161.57778 14.71996 -32.69804 1.000 60.74834 99 LEU A CA 1
ATOM 696 C C . LEU A 1 87 ? -160.98847 15.74544 -31.74199 1.000 64.86742 99 LEU A C 1
ATOM 697 O O . LEU A 1 87 ? -161.69959 16.64626 -31.28220 1.000 52.69349 99 LEU A O 1
ATOM 702 N N . HIS A 1 88 ? -159.69294 15.62410 -31.44033 1.000 69.44877 100 HIS A N 1
ATOM 703 C CA . HIS A 1 88 ? -159.01738 16.63834 -30.63491 1.000 68.54452 100 HIS A CA 1
ATOM 704 C C . HIS A 1 88 ? -159.05812 17.98954 -31.33249 1.000 76.18864 100 HIS A C 1
ATOM 705 O O . HIS A 1 88 ? -159.35295 19.02119 -30.71654 1.000 71.32689 100 HIS A O 1
ATOM 712 N N . SER A 1 89 ? -158.76357 17.99100 -32.63207 1.000 85.56940 101 SER A N 1
ATOM 713 C CA . SER A 1 89 ? -158.77540 19.22493 -33.40991 1.000 84.59291 101 SER A CA 1
ATOM 714 C C . SER A 1 89 ? -160.17886 19.80014 -33.54996 1.000 82.53092 101 SER A C 1
ATOM 715 O O . SER A 1 89 ? -160.33870 21.02477 -33.60236 1.000 85.49608 101 SER A O 1
ATOM 718 N N . LEU A 1 90 ? -161.20210 18.94348 -33.61254 1.000 74.98673 102 LEU A N 1
ATOM 719 C CA . LEU A 1 90 ? -162.56342 19.43763 -33.80402 1.000 67.33779 102 LEU A CA 1
ATOM 720 C C . LEU A 1 90 ? -163.06013 20.24084 -32.60779 1.000 66.51827 102 LEU A C 1
ATOM 721 O O . LEU A 1 90 ? -163.82573 21.19606 -32.78047 1.000 70.71691 102 LEU A O 1
ATOM 726 N N . LYS A 1 91 ? -162.62758 19.88984 -31.39986 1.000 61.38776 103 LYS A N 1
ATOM 727 C CA . LYS A 1 91 ? -163.12407 20.53959 -30.19394 1.000 60.99823 103 LYS A CA 1
ATOM 728 C C . LYS A 1 91 ? -162.40275 21.84154 -29.86802 1.000 68.18256 103 LYS A C 1
ATOM 729 O O . LYS A 1 91 ? -162.77986 22.50906 -28.89851 1.000 70.15110 103 LYS A O 1
ATOM 735 N N . GLY A 1 92 ? -161.38809 22.22046 -30.64147 1.000 70.63184 104 GLY A N 1
ATOM 736 C CA . GLY A 1 92 ? -160.65921 23.44299 -30.37622 1.000 65.84297 104 GLY A CA 1
ATOM 737 C C . GLY A 1 92 ? -159.56373 23.33643 -29.34109 1.000 58.63232 104 GLY A C 1
ATOM 738 O O . GLY A 1 92 ? -159.04177 24.37064 -28.90914 1.000 50.93087 104 GLY A O 1
ATOM 739 N N . LEU A 1 93 ? -159.20561 22.12355 -28.91818 1.000 63.17374 105 LEU A N 1
ATOM 740 C CA . LEU A 1 93 ? -158.15769 21.95667 -27.91647 1.000 70.56304 105 LEU A CA 1
ATOM 741 C C . LEU A 1 93 ? -156.76546 22.13529 -28.51768 1.000 82.13429 105 LEU A C 1
ATOM 742 O O . LEU A 1 93 ? -156.02728 23.04867 -28.13287 1.000 78.36654 105 LEU A O 1
ATOM 747 N N . VAL A 1 94 ? -156.38682 21.27256 -29.46728 1.000 97.10733 106 VAL A N 1
ATOM 748 C CA . VAL A 1 94 ? -155.03215 21.25647 -30.01251 1.000 99.69012 106 VAL A CA 1
ATOM 749 C C . VAL A 1 94 ? -155.08609 20.90776 -31.49207 1.000 100.54403 106 VAL A C 1
ATOM 750 O O . VAL A 1 94 ? -156.05425 20.32255 -31.98166 1.000 104.85249 106 VAL A O 1
ATOM 754 N N . LYS A 1 95 ? -154.02536 21.27184 -32.20909 1.000 85.95768 107 LYS A N 1
ATOM 755 C CA . LYS A 1 95 ? -153.79557 20.78695 -33.56410 1.000 76.03826 107 LYS A CA 1
ATOM 756 C C . LYS A 1 95 ? -152.78224 19.65122 -33.50011 1.000 73.50563 107 LYS A C 1
ATOM 757 O O . LYS A 1 95 ? -151.76577 19.76182 -32.80883 1.000 81.53100 107 LYS A O 1
ATOM 763 N N . VAL A 1 96 ? -153.06650 18.55849 -34.19976 1.000 71.27558 108 VAL A N 1
ATOM 764 C CA . VAL A 1 96 ? -152.27420 17.33780 -34.10689 1.000 71.05198 108 VAL A CA 1
ATOM 765 C C . VAL A 1 96 ? -151.44138 17.15337 -35.36872 1.000 75.04833 108 VAL A C 1
ATOM 766 O O . VAL A 1 96 ? -151.92607 17.36746 -36.48607 1.000 83.98876 108 VAL A O 1
ATOM 770 N N . ARG A 1 97 ? -150.18065 16.75552 -35.18259 1.000 67.33690 109 ARG A N 1
ATOM 771 C CA . ARG A 1 97 ? -149.25490 16.45586 -36.27590 1.000 68.97500 109 ARG A CA 1
ATOM 772 C C . ARG A 1 97 ? -148.60052 15.10729 -36.00433 1.000 75.49101 109 ARG A C 1
ATOM 773 O O . ARG A 1 97 ? -147.54585 15.04072 -35.35743 1.000 85.27269 109 ARG A O 1
ATOM 781 N N . PRO A 1 98 ? -149.23675 14.00386 -36.40828 1.000 69.22479 110 PRO A N 1
ATOM 782 C CA . PRO A 1 98 ? -148.61159 12.68616 -36.21585 1.000 65.96459 110 PRO A CA 1
ATOM 783 C C . PRO A 1 98 ? -147.43994 12.45914 -37.15948 1.000 71.61693 110 PRO A C 1
ATOM 784 O O . PRO A 1 98 ? -147.63992 12.16017 -38.34099 1.000 80.59394 110 PRO A O 1
ATOM 788 N N . THR A 1 99 ? -146.21231 12.59576 -36.65137 1.000 60.19550 111 THR A N 1
ATOM 789 C CA . THR A 1 99 ? -145.03131 12.41652 -37.48659 1.000 48.85790 111 THR A CA 1
ATOM 790 C C . THR A 1 99 ? -144.65992 10.95315 -37.69340 1.000 49.40690 111 THR A C 1
ATOM 791 O O . THR A 1 99 ? -143.96427 10.63973 -38.66498 1.000 59.74232 111 THR A O 1
ATOM 795 N N . GLU A 1 100 ? -145.09979 10.05678 -36.81202 1.000 49.62114 112 GLU A N 1
ATOM 796 C CA . GLU A 1 100 ? -144.80765 8.63632 -36.94698 1.000 51.84929 112 GLU A CA 1
ATOM 797 C C . GLU A 1 100 ? -145.90532 7.83708 -36.26328 1.000 58.81339 112 GLU A C 1
ATOM 798 O O . GLU A 1 100 ? -146.35087 8.19492 -35.17032 1.000 75.12727 112 GLU A O 1
ATOM 804 N N . VAL A 1 101 ? -146.32282 6.74518 -36.90613 1.000 51.28117 113 VAL A N 1
ATOM 805 C CA . VAL A 1 101 ? -147.37408 5.87487 -36.38922 1.000 51.77504 113 VAL A CA 1
ATOM 806 C C . VAL A 1 101 ? -147.03769 4.44422 -36.79231 1.000 55.98680 113 VAL A C 1
ATOM 807 O O . VAL A 1 101 ? -146.39328 4.20281 -37.81593 1.000 81.22436 113 VAL A O 1
ATOM 811 N N . ASP A 1 102 ? -147.44539 3.49240 -35.95696 1.000 53.14492 114 ASP A N 1
ATOM 812 C CA . ASP A 1 102 ? -147.27376 2.07342 -36.25843 1.000 62.05348 114 ASP A CA 1
ATOM 813 C C . ASP A 1 102 ? -148.34528 1.32082 -35.48410 1.000 79.32668 114 ASP A C 1
ATOM 814 O O . ASP A 1 102 ? -148.27189 1.23740 -34.25440 1.000 86.21736 114 ASP A O 1
ATOM 819 N N . ILE A 1 103 ? -149.33725 0.78140 -36.18948 1.000 80.35975 115 ILE A N 1
ATOM 820 C CA . ILE A 1 103 ? -150.51839 0.21526 -35.55148 1.000 71.72255 115 ILE A CA 1
ATOM 821 C C . ILE A 1 103 ? -150.81300 -1.16768 -36.11279 1.000 74.05324 115 ILE A C 1
ATOM 822 O O . ILE A 1 103 ? -150.74611 -1.38968 -37.32731 1.000 78.13986 115 ILE A O 1
ATOM 827 N N . ASP A 1 104 ? -151.15264 -2.09314 -35.21381 1.000 73.94630 116 ASP A N 1
ATOM 828 C CA . ASP A 1 104 ? -151.64771 -3.41845 -35.58934 1.000 83.51782 116 ASP A CA 1
ATOM 829 C C . ASP A 1 104 ? -152.43769 -3.92107 -34.37569 1.000 95.86674 116 ASP A C 1
ATOM 830 O O . ASP A 1 104 ? -151.86100 -4.47548 -33.43999 1.000 100.75390 116 ASP A O 1
ATOM 835 N N . LYS A 1 105 ? -153.75599 -3.70321 -34.40658 1.000 100.22998 117 LYS A N 1
ATOM 836 C CA . LYS A 1 105 ? -154.58696 -4.00960 -33.24568 1.000 103.01835 117 LYS A CA 1
ATOM 837 C C . LYS A 1 105 ? -154.57354 -5.49530 -32.91124 1.000 102.44326 117 LYS A C 1
ATOM 838 O O . LYS A 1 105 ? -154.72078 -5.86739 -31.74136 1.000 103.87381 117 LYS A O 1
ATOM 844 N N . GLU A 1 106 ? -154.39482 -6.35694 -33.91377 1.000 90.99530 118 GLU A N 1
ATOM 845 C CA . GLU A 1 106 ? -154.41234 -7.79424 -33.66104 1.000 89.41420 118 GLU A CA 1
ATOM 846 C C . GLU A 1 106 ? -153.17402 -8.23651 -32.89010 1.000 86.33888 118 GLU A C 1
ATOM 847 O O . GLU A 1 106 ? -153.27847 -8.94332 -31.88054 1.000 91.47117 118 GLU A O 1
ATOM 853 N N . SER A 1 107 ? -151.99027 -7.83018 -33.35166 1.000 85.56746 119 SER A N 1
ATOM 854 C CA . SER A 1 107 ? -150.74026 -8.22220 -32.71197 1.000 91.96299 119 SER A CA 1
ATOM 855 C C . SER A 1 107 ? -150.44676 -7.44100 -31.43859 1.000 99.12512 119 SER A C 1
ATOM 856 O O . SER A 1 107 ? -149.58121 -7.85825 -30.66132 1.000 93.54955 119 SER A O 1
ATOM 859 N N . GLY A 1 108 ? -151.13638 -6.32774 -31.20655 1.000 104.40970 120 GLY A N 1
ATOM 860 C CA . GLY A 1 108 ? -150.88720 -5.50373 -30.04562 1.000 99.34418 120 GLY A CA 1
ATOM 861 C C . GLY A 1 108 ? -149.74155 -4.53233 -30.20498 1.000 98.56716 120 GLY A C 1
ATOM 862 O O . GLY A 1 108 ? -149.45935 -3.77210 -29.26994 1.000 101.16665 120 GLY A O 1
ATOM 863 N N . ARG A 1 109 ? -149.07380 -4.53600 -31.35511 1.000 93.65069 121 ARG A N 1
ATOM 864 C CA . ARG A 1 109 ? -147.97648 -3.61478 -31.60428 1.000 89.02761 121 ARG A CA 1
ATOM 865 C C . ARG A 1 109 ? -148.49839 -2.18992 -31.72997 1.000 82.67487 121 ARG A C 1
ATOM 866 O O . ARG A 1 109 ? -149.54658 -1.94629 -32.33539 1.000 83.89777 121 ARG A O 1
ATOM 874 N N . PHE A 1 110 ? -147.75884 -1.24308 -31.15694 1.000 77.44514 122 PHE A N 1
ATOM 875 C CA . PHE A 1 110 ? -148.15947 0.15495 -31.21662 1.000 67.65549 122 PHE A CA 1
ATOM 876 C C . PHE A 1 110 ? -146.94531 1.03946 -30.97378 1.000 71.28285 122 PHE A C 1
ATOM 877 O O . PHE A 1 110 ? -146.11028 0.74093 -30.11684 1.000 79.15538 122 PHE A O 1
ATOM 885 N N . TYR A 1 111 ? -146.86509 2.12703 -31.73693 1.000 62.30522 123 TYR A N 1
ATOM 886 C CA . TYR A 1 111 ? -145.89684 3.18598 -31.49652 1.000 52.42774 123 TYR A CA 1
ATOM 887 C C . TYR A 1 111 ? -146.35892 4.42581 -32.24383 1.000 51.81090 123 TYR A C 1
ATOM 888 O O . TYR A 1 111 ? -146.90360 4.32200 -33.34552 1.000 52.11742 123 TYR A O 1
ATOM 897 N N . ALA A 1 112 ? -146.14322 5.59162 -31.64159 1.000 51.00069 124 ALA A N 1
ATOM 898 C CA . ALA A 1 112 ? -146.56091 6.82749 -32.28715 1.000 50.47301 124 ALA A CA 1
ATOM 899 C C . ALA A 1 112 ? -145.74169 7.99260 -31.75629 1.000 66.47852 124 ALA A C 1
ATOM 900 O O . ALA A 1 112 ? -145.35377 8.01531 -30.58657 1.000 74.06076 124 ALA A O 1
ATOM 902 N N . GLU A 1 113 ? -145.50594 8.96708 -32.63213 1.000 49.38843 125 GLU A N 1
ATOM 903 C CA . GLU A 1 113 ? -144.82732 10.21046 -32.29311 1.000 60.65130 125 GLU A CA 1
ATOM 904 C C . GLU A 1 113 ? -145.65059 11.35387 -32.85953 1.000 57.05044 125 GLU A C 1
ATOM 905 O O . GLU A 1 113 ? -145.97177 11.35161 -34.05144 1.000 65.79497 125 GLU A O 1
ATOM 911 N N . MET A 1 114 ? -146.00053 12.32653 -32.01923 1.000 52.59836 126 MET A N 1
ATOM 912 C CA . MET A 1 114 ? -146.90965 13.37682 -32.45758 1.000 53.11431 126 MET A CA 1
ATOM 913 C C . MET A 1 114 ? -146.49551 14.72983 -31.89932 1.000 64.32304 126 MET A C 1
ATOM 914 O O . MET A 1 114 ? -145.82983 14.82444 -30.86312 1.000 83.55534 126 MET A O 1
ATOM 919 N N . GLU A 1 115 ? -146.89091 15.77709 -32.61921 1.000 54.35241 127 GLU A N 1
ATOM 920 C CA . GLU A 1 115 ? -146.66128 17.15823 -32.21912 1.000 54.76601 127 GLU A CA 1
ATOM 921 C C . GLU A 1 115 ? -147.99940 17.83117 -31.93570 1.000 57.49523 127 GLU A C 1
ATOM 922 O O . GLU A 1 115 ? -148.95241 17.68332 -32.70978 1.000 69.11058 127 GLU A O 1
ATOM 928 N N . TRP A 1 116 ? -148.06287 18.56249 -30.82453 1.000 52.66652 128 TRP A N 1
ATOM 929 C CA . TRP A 1 116 ? -149.25764 19.27997 -30.38521 1.000 58.99742 128 TRP A CA 1
ATOM 930 C C . TRP A 1 116 ? -149.03823 20.77373 -30.59029 1.000 74.68427 128 TRP A C 1
ATOM 931 O O . TRP A 1 116 ? -148.27867 21.40209 -29.84486 1.000 78.09618 128 TRP A O 1
ATOM 942 N N . ILE A 1 117 ? -149.69942 21.34063 -31.59198 1.000 73.40573 129 ILE A N 1
ATOM 943 C CA . ILE A 1 117 ? -149.58576 22.75929 -31.90323 1.000 67.15404 129 ILE A CA 1
ATOM 944 C C . ILE A 1 117 ? -150.73128 23.51123 -31.24208 1.000 67.53157 129 ILE A C 1
ATOM 945 O O . ILE A 1 117 ? -151.88424 23.05293 -31.25256 1.000 55.79394 129 ILE A O 1
ATOM 950 N N . ASP A 1 118 ? -150.40940 24.67821 -30.67982 1.000 81.64136 130 ASP A N 1
ATOM 951 C CA . ASP A 1 118 ? -151.37824 25.57894 -30.05222 1.000 84.30498 130 ASP A CA 1
ATOM 952 C C . ASP A 1 118 ? -152.21802 24.87108 -28.99091 1.000 81.86022 130 ASP A C 1
ATOM 953 O O . ASP A 1 118 ? -153.44304 25.00484 -28.94120 1.000 81.17784 130 ASP A O 1
ATOM 958 N N . SER A 1 119 ? -151.54794 24.10587 -28.13322 1.000 73.12129 131 SER A N 1
ATOM 959 C CA . SER A 1 119 ? -152.24980 23.46092 -27.03352 1.000 60.20999 131 SER A CA 1
ATOM 960 C C . SER A 1 119 ? -152.79858 24.51379 -26.08026 1.000 61.66949 131 SER A C 1
ATOM 961 O O . SER A 1 119 ? -152.10962 25.47330 -25.72715 1.000 55.17688 131 SER A O 1
ATOM 964 N N . PHE A 1 120 ? -154.05495 24.33711 -25.66537 1.000 68.52694 132 PHE A N 1
ATOM 965 C CA . PHE A 1 120 ? -154.65072 25.31493 -24.76229 1.000 69.37889 132 PHE A CA 1
ATOM 966 C C . PHE A 1 120 ? -153.97809 25.29719 -23.39666 1.000 71.31951 132 PHE A C 1
ATOM 967 O O . PHE A 1 120 ? -153.99314 26.31042 -22.68817 1.000 74.72113 132 PHE A O 1
ATOM 975 N N . GLU A 1 121 ? -153.39637 24.16059 -23.00440 1.000 68.41632 133 GLU A N 1
ATOM 976 C CA . GLU A 1 121 ? -152.74033 24.09271 -21.70380 1.000 65.33514 133 GLU A CA 1
ATOM 977 C C . GLU A 1 121 ? -151.52970 25.01616 -21.64088 1.000 67.14777 133 GLU A C 1
ATOM 978 O O . GLU A 1 121 ? -151.26272 25.62183 -20.59901 1.000 64.11738 133 GLU A O 1
ATOM 984 N N . VAL A 1 122 ? -150.80026 25.16884 -22.74946 1.000 70.53348 134 VAL A N 1
ATOM 985 C CA . VAL A 1 122 ? -149.68685 26.11414 -22.73854 1.000 72.79372 134 VAL A CA 1
ATOM 986 C C . VAL A 1 122 ? -150.19830 27.55199 -22.73458 1.000 81.93373 134 VAL A C 1
ATOM 987 O O . VAL A 1 122 ? -149.57181 28.44182 -22.14242 1.000 86.47349 134 VAL A O 1
ATOM 991 N N . GLU A 1 123 ? -151.34606 27.81025 -23.37017 1.000 83.83857 135 GLU A N 1
ATOM 992 C CA . GLU A 1 123 ? -151.92588 29.14536 -23.28753 1.000 83.57455 135 GLU A CA 1
ATOM 993 C C . GLU A 1 123 ? -152.36246 29.46957 -21.86701 1.000 79.40880 135 GLU A C 1
ATOM 994 O O . GLU A 1 123 ? -152.26278 30.62351 -21.43493 1.000 74.64787 135 GLU A O 1
ATOM 1000 N N . ILE A 1 124 ? -152.84223 28.46791 -21.12831 1.000 76.64804 136 ILE A N 1
ATOM 1001 C CA . ILE A 1 124 ? -153.12252 28.66982 -19.71363 1.000 74.46284 136 ILE A CA 1
ATOM 1002 C C . ILE A 1 124 ? -151.82245 28.82482 -18.93840 1.000 81.23437 136 ILE A C 1
ATOM 1003 O O . ILE A 1 124 ? -151.76620 29.54968 -17.94008 1.000 88.08666 136 ILE A O 1
ATOM 1008 N N . SER A 1 125 ? -150.75342 28.16610 -19.38856 1.000 84.42355 137 SER A N 1
ATOM 1009 C CA . SER A 1 125 ? -149.45760 28.36695 -18.75413 1.000 93.45059 137 SER A CA 1
ATOM 1010 C C . SER A 1 125 ? -148.98603 29.79767 -18.93759 1.000 101.82554 137 SER A C 1
ATOM 1011 O O . SER A 1 125 ? -148.21115 30.30803 -18.12420 1.000 103.14420 137 SER A O 1
ATOM 1014 N N . GLN A 1 126 ? -149.43254 30.44972 -20.01075 1.000 111.48124 138 GLN A N 1
ATOM 1015 C CA . GLN A 1 126 ? -149.06634 31.84531 -20.22275 1.000 126.15125 138 GLN A CA 1
ATOM 1016 C C . GLN A 1 126 ? -149.64083 32.75564 -19.14060 1.000 142.56745 138 GLN A C 1
ATOM 1017 O O . GLN A 1 126 ? -149.04091 33.79090 -18.82731 1.000 145.22815 138 GLN A O 1
ATOM 1023 N N . THR A 1 127 ? -150.79379 32.39783 -18.55720 1.000 155.17888 139 THR A N 1
ATOM 1024 C CA . THR A 1 127 ? -151.34015 33.20839 -17.47060 1.000 164.81084 139 THR A CA 1
ATOM 1025 C C . THR A 1 127 ? -150.51667 33.07574 -16.19572 1.000 179.11870 139 THR A C 1
ATOM 1026 O O . THR A 1 127 ? -150.57613 33.96340 -15.33825 1.000 184.33648 139 THR A O 1
ATOM 1030 N N . ASP A 1 128 ? -149.75600 31.99086 -16.05243 1.000 183.34824 140 ASP A N 1
ATOM 1031 C CA . ASP A 1 128 ? -148.80848 31.82430 -14.95411 1.000 176.09770 140 ASP A CA 1
ATOM 1032 C C . ASP A 1 128 ? -147.45454 32.24110 -15.51349 1.000 175.07169 140 ASP A C 1
ATOM 1033 O O . ASP A 1 128 ? -146.81763 31.48232 -16.24721 1.000 175.05925 140 ASP A O 1
ATOM 1038 N N . LEU A 1 129 ? -147.00667 33.44712 -15.15346 1.000 179.38133 141 LEU A N 1
ATOM 1039 C CA . LEU A 1 129 ? -145.84605 34.02277 -15.82549 1.000 175.41715 141 LEU A CA 1
ATOM 1040 C C . LEU A 1 129 ? -144.60692 33.15142 -15.67819 1.000 193.03988 141 LEU A C 1
ATOM 1041 O O . LEU A 1 129 ? -143.78351 33.09066 -16.59851 1.000 190.15178 141 LEU A O 1
ATOM 1046 N N . GLY A 1 130 ? -144.45251 32.46417 -14.54837 1.000 205.27623 142 GLY A N 1
ATOM 1047 C CA . GLY A 1 130 ? -143.31464 31.57843 -14.39282 1.000 201.13723 142 GLY A CA 1
ATOM 1048 C C . GLY A 1 130 ? -143.53527 30.31633 -15.20235 1.000 197.92911 142 GLY A C 1
ATOM 1049 O O . GLY A 1 130 ? -144.60652 29.70312 -15.14414 1.000 198.75747 142 GLY A O 1
ATOM 1050 N N . GLN A 1 131 ? -142.51671 29.92397 -15.95910 1.000 164.02138 143 GLN A N 1
ATOM 1051 C CA . GLN A 1 131 ? -142.59876 28.70685 -16.75089 1.000 123.04782 143 GLN A CA 1
ATOM 1052 C C . GLN A 1 131 ? -142.61329 27.48432 -15.84402 1.000 95.99767 143 GLN A C 1
ATOM 1053 O O . GLN A 1 131 ? -141.90978 27.43423 -14.83166 1.000 96.23914 143 GLN A O 1
ATOM 1059 N N . MET A 1 132 ? -143.42121 26.49432 -16.21025 1.000 75.42070 144 MET A N 1
ATOM 1060 C CA . MET A 1 132 ? -143.46434 25.25882 -15.44348 1.000 69.14953 144 MET A CA 1
ATOM 1061 C C . MET A 1 132 ? -142.17937 24.46763 -15.63933 1.000 58.25420 144 MET A C 1
ATOM 1062 O O . MET A 1 132 ? -141.58559 24.47252 -16.72030 1.000 59.45035 144 MET A O 1
ATOM 1067 N N . GLN A 1 133 ? -141.74503 23.79208 -14.57678 1.000 55.24455 145 GLN A N 1
ATOM 1068 C CA . GLN A 1 133 ? -140.54241 22.97234 -14.63069 1.000 67.27246 145 GLN A CA 1
ATOM 1069 C C . GLN A 1 133 ? -140.79934 21.58474 -15.20333 1.000 71.25910 145 GLN A C 1
ATOM 1070 O O . GLN A 1 133 ? -139.84277 20.83358 -15.42321 1.000 77.17638 145 GLN A O 1
ATOM 1076 N N . ASP A 1 134 ? -142.05458 21.23416 -15.44048 1.000 76.03609 146 ASP A N 1
ATOM 1077 C CA . ASP A 1 134 ? -142.48241 19.96425 -16.00255 1.000 89.71942 146 ASP A CA 1
ATOM 1078 C C . ASP A 1 134 ? -143.49417 20.23533 -17.10330 1.000 92.68828 146 ASP A C 1
ATOM 1079 O O . ASP A 1 134 ? -144.10483 21.30960 -17.14000 1.000 97.66996 146 ASP A O 1
ATOM 1084 N N . PRO A 1 135 ? -143.67360 19.29856 -18.03700 1.000 81.41346 147 PRO A N 1
ATOM 1085 C CA . PRO A 1 135 ? -144.62681 19.53287 -19.12884 1.000 70.38600 147 PRO A CA 1
ATOM 1086 C C . PRO A 1 135 ? -146.03476 19.73924 -18.58820 1.000 58.73330 147 PRO A C 1
ATOM 1087 O O . PRO A 1 135 ? -146.44674 19.10399 -17.61496 1.000 49.93033 147 PRO A O 1
ATOM 1091 N N . VAL A 1 136 ? -146.77157 20.64423 -19.23352 1.000 58.64528 148 VAL A N 1
ATOM 1092 C CA . VAL A 1 136 ? -148.06123 21.09212 -18.71862 1.000 66.58909 148 VAL A CA 1
ATOM 1093 C C . VAL A 1 136 ? -149.26877 20.44571 -19.40011 1.000 65.90645 148 VAL A C 1
ATOM 1094 O O . VAL A 1 136 ? -150.37504 20.49057 -18.83957 1.000 61.86831 148 VAL A O 1
ATOM 1098 N N . CYS A 1 137 ? -149.09559 19.83652 -20.57368 1.000 67.46709 149 CYS A N 1
ATOM 1099 C CA . CYS A 1 137 ? -150.22576 19.27737 -21.31999 1.000 69.84028 149 CYS A CA 1
ATOM 1100 C C . CYS A 1 137 ? -150.66031 17.97019 -20.65875 1.000 67.76760 149 CYS A C 1
ATOM 1101 O O . CYS A 1 137 ? -150.26077 16.86707 -21.03983 1.000 63.34625 149 CYS A O 1
ATOM 1104 N N . TRP A 1 138 ? -151.50139 18.11263 -19.63292 1.000 69.05791 150 TRP A N 1
ATOM 1105 C CA . TRP A 1 138 ? -151.95318 16.98550 -18.82178 1.000 75.43389 150 TRP A CA 1
ATOM 1106 C C . TRP A 1 138 ? -153.18845 16.30318 -19.40817 1.000 85.27930 150 TRP A C 1
ATOM 1107 O O . TRP A 1 138 ? -153.14940 15.11371 -19.74673 1.000 91.30132 150 TRP A O 1
ATOM 1118 N N . THR A 1 139 ? -154.29550 17.04434 -19.52310 1.000 87.57282 151 THR A N 1
ATOM 1119 C CA . THR A 1 139 ? -155.53241 16.44036 -20.00833 1.000 82.26078 151 THR A CA 1
ATOM 1120 C C . THR A 1 139 ? -155.39356 15.95343 -21.44543 1.000 73.85697 151 THR A C 1
ATOM 1121 O O . THR A 1 139 ? -156.03697 14.96912 -21.82940 1.000 70.64516 151 THR A O 1
ATOM 1125 N N . LEU A 1 140 ? -154.53784 16.59932 -22.24266 1.000 73.59355 152 LEU A N 1
ATOM 1126 C CA . LEU A 1 140 ? -154.27685 16.09746 -23.58688 1.000 72.83655 152 LEU A CA 1
ATOM 1127 C C . LEU A 1 140 ? -153.62527 14.72482 -23.53185 1.000 66.44671 152 LEU A C 1
ATOM 1128 O O . LEU A 1 140 ? -154.01210 13.81117 -24.27060 1.000 55.11555 152 LEU A O 1
ATOM 1133 N N . LEU A 1 141 ? -152.63697 14.56159 -22.64955 1.000 71.56785 153 LEU A N 1
ATOM 1134 C CA . LEU A 1 141 ? -151.96633 13.27477 -22.51645 1.000 69.38724 153 LEU A CA 1
ATOM 1135 C C . LEU A 1 141 ? -152.92260 12.20770 -22.00133 1.000 61.23248 153 LEU A C 1
ATOM 1136 O O . LEU A 1 141 ? -152.87018 11.05086 -22.43873 1.000 53.25099 153 LEU A O 1
ATOM 1141 N N . GLY A 1 142 ? -153.82933 12.58329 -21.09757 1.000 48.34282 154 GLY A N 1
ATOM 1142 C CA . GLY A 1 142 ? -154.78471 11.60936 -20.59538 1.000 59.47061 154 GLY A CA 1
ATOM 1143 C C . GLY A 1 142 ? -155.77663 11.17528 -21.65711 1.000 58.28719 154 GLY A C 1
ATOM 1144 O O . GLY A 1 142 ? -156.07879 9.98432 -21.78974 1.000 57.10007 154 GLY A O 1
ATOM 1145 N N . TYR A 1 143 ? -156.26854 12.13059 -22.45087 1.000 57.87417 155 TYR A N 1
ATOM 1146 C CA . TYR A 1 143 ? -157.17418 11.79967 -23.54474 1.000 63.46388 155 TYR A CA 1
ATOM 1147 C C . TYR A 1 143 ? -156.46272 10.93703 -24.57939 1.000 60.14445 155 TYR A C 1
ATOM 1148 O O . TYR A 1 143 ? -157.04716 9.98870 -25.11773 1.000 55.89479 155 TYR A O 1
ATOM 1157 N N . ALA A 1 144 ? -155.17493 11.20025 -24.81105 1.000 60.57206 156 ALA A N 1
ATOM 1158 C CA . ALA A 1 144 ? -154.41869 10.39112 -25.75837 1.000 59.69195 156 ALA A CA 1
ATOM 1159 C C . ALA A 1 144 ? -154.27859 8.95790 -25.26315 1.000 60.63335 156 ALA A C 1
ATOM 1160 O O . ALA A 1 144 ? -154.54549 8.00374 -26.00710 1.000 66.41413 156 ALA A O 1
ATOM 1162 N N . CYS A 1 145 ? -153.87699 8.78739 -23.99925 1.000 54.25400 157 CYS A N 1
ATOM 1163 C CA . CYS A 1 145 ? -153.71138 7.44049 -23.46440 1.000 56.00717 157 CYS A CA 1
ATOM 1164 C C . CYS A 1 145 ? -155.03351 6.69027 -23.45914 1.000 65.91882 157 CYS A C 1
ATOM 1165 O O . CYS A 1 145 ? -155.08583 5.50578 -23.81194 1.000 70.55652 157 CYS A O 1
ATOM 1168 N N . ALA A 1 146 ? -156.12476 7.38188 -23.12888 1.000 73.62569 158 ALA A N 1
ATOM 1169 C CA . ALA A 1 146 ? -157.41868 6.71645 -23.05740 1.000 74.48105 158 ALA A CA 1
ATOM 1170 C C . ALA A 1 146 ? -157.90359 6.29893 -24.43801 1.000 69.77770 158 ALA A C 1
ATOM 1171 O O . ALA A 1 146 ? -158.37004 5.16791 -24.62576 1.000 69.01782 158 ALA A O 1
ATOM 1173 N N . TYR A 1 147 ? -157.81432 7.20244 -25.41841 1.000 63.66255 159 TYR A N 1
ATOM 1174 C CA . TYR A 1 147 ? -158.27503 6.86088 -26.75726 1.000 58.45147 159 TYR A CA 1
ATOM 1175 C C . TYR A 1 147 ? -157.44059 5.73633 -27.35003 1.000 56.82319 159 TYR A C 1
ATOM 1176 O O . TYR A 1 147 ? -157.98632 4.80379 -27.95216 1.000 60.17568 159 TYR A O 1
ATOM 1185 N N . SER A 1 148 ? -156.11785 5.78602 -27.16678 1.000 55.84322 160 SER A N 1
ATOM 1186 C CA . SER A 1 148 ? -155.27974 4.72833 -27.71726 1.000 54.06976 160 SER A CA 1
ATOM 1187 C C . SER A 1 148 ? -155.55967 3.39365 -27.03857 1.000 55.85833 160 SER A C 1
ATOM 1188 O O . SER A 1 148 ? -155.59465 2.35020 -27.70401 1.000 54.98657 160 SER A O 1
ATOM 1191 N N . SER A 1 149 ? -155.79801 3.40646 -25.72206 1.000 61.02331 161 SER A N 1
ATOM 1192 C CA . SER A 1 149 ? -156.06314 2.15577 -25.02250 1.000 57.99173 161 SER A CA 1
ATOM 1193 C C . SER A 1 149 ? -157.40222 1.56225 -25.43479 1.000 66.19108 161 SER A C 1
ATOM 1194 O O . SER A 1 149 ? -157.50770 0.34977 -25.65482 1.000 72.41578 161 SER A O 1
ATOM 1197 N N . ALA A 1 150 ? -158.43790 2.39702 -25.54295 1.000 69.11651 162 ALA A N 1
ATOM 1198 C CA . ALA A 1 150 ? -159.73700 1.89048 -25.96828 1.000 73.29373 162 ALA A CA 1
ATOM 1199 C C . ALA A 1 150 ? -159.72158 1.42691 -27.41968 1.000 72.78349 162 ALA A C 1
ATOM 1200 O O . ALA A 1 150 ? -160.42646 0.47312 -27.76846 1.000 75.39320 162 ALA A O 1
ATOM 1202 N N . PHE A 1 151 ? -158.92658 2.07426 -28.27696 1.000 71.27926 163 PHE A N 1
ATOM 1203 C CA . PHE A 1 151 ? -158.88742 1.67806 -29.67959 1.000 71.79682 163 PHE A CA 1
ATOM 1204 C C . PHE A 1 151 ? -158.09170 0.39478 -29.87894 1.000 70.44002 163 PHE A C 1
ATOM 1205 O O . PHE A 1 151 ? -158.44743 -0.43360 -30.72449 1.000 72.44527 163 PHE A O 1
ATOM 1213 N N . MET A 1 152 ? -157.01379 0.21519 -29.11675 1.000 64.25323 164 MET A N 1
ATOM 1214 C CA . MET A 1 152 ? -156.16426 -0.95719 -29.27514 1.000 61.17527 164 MET A CA 1
ATOM 1215 C C . MET A 1 152 ? -156.66519 -2.16133 -28.49164 1.000 63.48169 164 MET A C 1
ATOM 1216 O O . MET A 1 152 ? -156.50862 -3.29952 -28.94968 1.000 59.94336 164 MET A O 1
ATOM 1221 N N . GLY A 1 153 ? -157.25938 -1.93455 -27.32194 1.000 63.18436 165 GLY A N 1
ATOM 1222 C CA . GLY A 1 153 ? -157.61829 -2.99097 -26.40871 1.000 70.37145 165 GLY A CA 1
ATOM 1223 C C . GLY A 1 153 ? -156.56776 -3.28234 -25.35967 1.000 84.32178 165 GLY A C 1
ATOM 1224 O O . GLY A 1 153 ? -156.88674 -3.88544 -24.32825 1.000 93.68522 165 GLY A O 1
ATOM 1225 N N . ARG A 1 154 ? -155.32926 -2.86721 -25.59690 1.000 88.31507 166 ARG A N 1
ATOM 1226 C CA . ARG A 1 154 ? -154.24852 -2.92250 -24.62798 1.000 91.74951 166 ARG A CA 1
ATOM 1227 C C . ARG A 1 154 ? -154.11135 -1.55832 -23.96294 1.000 82.39157 166 ARG A C 1
ATOM 1228 O O . ARG A 1 154 ? -154.57415 -0.54355 -24.48732 1.000 76.59921 166 ARG A O 1
ATOM 1236 N N . GLU A 1 155 ? -153.47258 -1.53732 -22.79643 1.000 76.89667 167 GLU A N 1
ATOM 1237 C CA . GLU A 1 155 ? -153.19404 -0.26823 -22.13857 1.000 67.90113 167 GLU A CA 1
ATOM 1238 C C . GLU A 1 155 ? -152.07947 0.45336 -22.88395 1.000 56.05540 167 GLU A C 1
ATOM 1239 O O . GLU A 1 155 ? -150.98055 -0.08639 -23.04743 1.000 55.84411 167 GLU A O 1
ATOM 1245 N N . ILE A 1 156 ? -152.36365 1.67068 -23.33808 1.000 53.62921 168 ILE A N 1
ATOM 1246 C CA . ILE A 1 156 ? -151.39700 2.50331 -24.04099 1.000 52.83536 168 ILE A CA 1
ATOM 1247 C C . ILE A 1 156 ? -151.13533 3.73820 -23.19398 1.000 51.83722 168 ILE A C 1
ATOM 1248 O O . ILE A 1 156 ? -152.07247 4.34457 -22.66287 1.000 51.69095 168 ILE A O 1
ATOM 1253 N N . ILE A 1 157 ? -149.86487 4.11539 -23.07412 1.000 51.23089 169 ILE A N 1
ATOM 1254 C CA . ILE A 1 157 ? -149.46236 5.23321 -22.23075 1.000 50.34471 169 ILE A CA 1
ATOM 1255 C C . ILE A 1 157 ? -148.55358 6.15408 -23.03057 1.000 50.04971 169 ILE A C 1
ATOM 1256 O O . ILE A 1 157 ? -147.55294 5.70688 -23.60187 1.000 53.78089 169 ILE A O 1
ATOM 1261 N N . PHE A 1 158 ? -148.90275 7.43454 -23.06707 1.000 49.13976 170 PHE A N 1
ATOM 1262 C CA . PHE A 1 158 ? -148.09687 8.46661 -23.69885 1.000 48.60145 170 PHE A CA 1
ATOM 1263 C C . PHE A 1 158 ? -147.30271 9.22870 -22.64611 1.000 54.99225 170 PHE A C 1
ATOM 1264 O O . PHE A 1 158 ? -147.62259 9.20583 -21.45583 1.000 63.09985 170 PHE A O 1
ATOM 1272 N N . LYS A 1 159 ? -146.25003 9.90315 -23.10296 1.000 53.65867 171 LYS A N 1
ATOM 1273 C CA . LYS A 1 159 ? -145.46917 10.79093 -22.25129 1.000 54.62620 171 LYS A CA 1
ATOM 1274 C C . LYS A 1 159 ? -144.98105 11.94469 -23.11106 1.000 46.61728 171 LYS A C 1
ATOM 1275 O O . LYS A 1 159 ? -144.45845 11.72291 -24.20727 1.000 61.18373 171 LYS A O 1
ATOM 1281 N N . GLU A 1 160 ? -145.15140 13.16719 -22.61551 1.000 46.16119 172 GLU A N 1
ATOM 1282 C CA . GLU A 1 160 ? -144.77918 14.36189 -23.36974 1.000 45.90640 172 GLU A CA 1
ATOM 1283 C C . GLU A 1 160 ? -143.27368 14.56072 -23.25098 1.000 69.90368 172 GLU A C 1
ATOM 1284 O O . GLU A 1 160 ? -142.78177 15.11545 -22.26507 1.000 69.94330 172 GLU A O 1
ATOM 1290 N N . VAL A 1 161 ? -142.53653 14.09277 -24.26287 1.000 54.13262 173 VAL A N 1
ATOM 1291 C CA . VAL A 1 161 ? -141.07966 14.19502 -24.24792 1.000 50.71609 173 VAL A CA 1
ATOM 1292 C C . VAL A 1 161 ? -140.63338 15.65010 -24.24064 1.000 45.70245 173 VAL A C 1
ATOM 1293 O O . VAL A 1 161 ? -139.56329 15.97735 -23.71116 1.000 46.39288 173 VAL A O 1
ATOM 1297 N N . SER A 1 162 ? -141.43531 16.54684 -24.80980 1.000 45.57552 174 SER A N 1
ATOM 1298 C CA . SER A 1 162 ? -141.11185 17.96485 -24.75174 1.000 49.88268 174 SER A CA 1
ATOM 1299 C C . SER A 1 162 ? -142.40571 18.76076 -24.73559 1.000 56.13309 174 SER A C 1
ATOM 1300 O O . SER A 1 162 ? -143.40803 18.34136 -25.31338 1.000 77.39745 174 SER A O 1
ATOM 1303 N N . CYS A 1 163 ? -142.37659 19.92067 -24.08539 1.000 45.00863 175 CYS A N 1
ATOM 1304 C CA . CYS A 1 163 ? -143.56761 20.75240 -23.99622 1.000 53.00415 175 CYS A CA 1
ATOM 1305 C C . CYS A 1 163 ? -143.19476 22.22125 -24.09560 1.000 57.33993 175 CYS A C 1
ATOM 1306 O O . CYS A 1 163 ? -142.14754 22.64285 -23.59789 1.000 59.67698 175 CYS A O 1
ATOM 1309 N N . ARG A 1 164 ? -144.06522 22.99532 -24.74460 1.000 62.65164 176 ARG A N 1
ATOM 1310 C CA . ARG A 1 164 ? -143.82935 24.42447 -24.88920 1.000 64.81040 176 ARG A CA 1
ATOM 1311 C C . ARG A 1 164 ? -144.08881 25.18549 -23.59480 1.000 58.15462 176 ARG A C 1
ATOM 1312 O O . ARG A 1 164 ? -143.63984 26.32863 -23.46233 1.000 51.93348 176 ARG A O 1
ATOM 1320 N N . GLY A 1 165 ? -144.80174 24.58028 -22.63873 1.000 74.02704 177 GLY A N 1
ATOM 1321 C CA . GLY A 1 165 ? -145.00093 25.21548 -21.34809 1.000 82.59439 177 GLY A CA 1
ATOM 1322 C C . GLY A 1 165 ? -143.82203 25.10344 -20.40826 1.000 88.43555 177 GLY A C 1
ATOM 1323 O O . GLY A 1 165 ? -143.71044 25.90209 -19.47275 1.000 96.57743 177 GLY A O 1
ATOM 1324 N N . CYS A 1 166 ? -142.93819 24.13659 -20.63896 1.000 80.98583 178 CYS A N 1
ATOM 1325 C CA . CYS A 1 166 ? -141.72458 23.98482 -19.85048 1.000 73.12244 178 CYS A CA 1
ATOM 1326 C C . CYS A 1 166 ? -140.54629 24.73884 -20.45009 1.000 74.37740 178 CYS A C 1
ATOM 1327 O O . CYS A 1 166 ? -139.42853 24.62573 -19.93590 1.000 83.19391 178 CYS A O 1
ATOM 1330 N N . GLY A 1 167 ? -140.77092 25.49906 -21.52204 1.000 69.11016 179 GLY A N 1
ATOM 1331 C CA . GLY A 1 167 ? -139.71566 26.18016 -22.24067 1.000 68.21498 179 GLY A CA 1
ATOM 1332 C C . GLY A 1 167 ? -139.23833 25.48967 -23.49935 1.000 67.79508 179 GLY A C 1
ATOM 1333 O O . GLY A 1 167 ? -138.27973 25.96684 -24.11854 1.000 67.66622 179 GLY A O 1
ATOM 1334 N N . GLY A 1 168 ? -139.87346 24.38667 -23.90157 1.000 69.81883 180 GLY A N 1
ATOM 1335 C CA . GLY A 1 168 ? -139.46792 23.69201 -25.10394 1.000 68.42443 180 GLY A CA 1
ATOM 1336 C C . GLY A 1 168 ? -139.92296 24.38740 -26.37481 1.000 69.48033 180 GLY A C 1
ATOM 1337 O O . GLY A 1 168 ? -140.77874 25.27150 -26.36614 1.000 63.85390 180 GLY A O 1
ATOM 1338 N N . ASP A 1 169 ? -139.32373 23.96592 -27.49301 1.000 79.78742 181 ASP A N 1
ATOM 1339 C CA . ASP A 1 169 ? -139.64815 24.55593 -28.78914 1.000 83.67322 181 ASP A CA 1
ATOM 1340 C C . ASP A 1 169 ? -140.99703 24.07268 -29.30659 1.000 81.05355 181 ASP A C 1
ATOM 1341 O O . ASP A 1 169 ? -141.76944 24.85830 -29.86725 1.000 72.91353 181 ASP A O 1
ATOM 1346 N N . LYS A 1 170 ? -141.29143 22.78699 -29.13177 1.000 88.22285 182 LYS A N 1
ATOM 1347 C CA . LYS A 1 170 ? -142.51098 22.18308 -29.64237 1.000 90.95369 182 LYS A CA 1
ATOM 1348 C C . LYS A 1 170 ? -143.02306 21.17257 -28.63065 1.000 91.19016 182 LYS A C 1
ATOM 1349 O O . LYS A 1 170 ? -142.24690 20.56218 -27.89068 1.000 88.06884 182 LYS A O 1
ATOM 1355 N N . CYS A 1 171 ? -144.33945 20.99316 -28.61373 1.000 90.41441 183 CYS A N 1
ATOM 1356 C CA . CYS A 1 171 ? -144.95431 19.96092 -27.78975 1.000 88.66276 183 CYS A CA 1
ATOM 1357 C C . CYS A 1 171 ? -144.82994 18.63729 -28.53159 1.000 80.33692 183 CYS A C 1
ATOM 1358 O O . CYS A 1 171 ? -145.50721 18.41737 -29.53795 1.000 93.33848 183 CYS A O 1
ATOM 1361 N N . ARG A 1 172 ? -143.96652 17.75739 -28.03829 1.000 45.91690 184 ARG A N 1
ATOM 1362 C CA . ARG A 1 172 ? -143.68484 16.47545 -28.66586 1.000 46.22433 184 ARG A CA 1
ATOM 1363 C C . ARG A 1 172 ? -144.02847 15.36241 -27.68971 1.000 47.22005 184 ARG A C 1
ATOM 1364 O O . ARG A 1 172 ? -143.57143 15.38189 -26.53827 1.000 49.76123 184 ARG A O 1
ATOM 1372 N N . VAL A 1 173 ? -144.80524 14.38396 -28.16290 1.000 46.66389 185 VAL A N 1
ATOM 1373 C CA . VAL A 1 173 ? -145.27782 13.27795 -27.34193 1.000 46.87734 185 VAL A CA 1
ATOM 1374 C C . VAL A 1 173 ? -145.00277 11.96159 -28.05887 1.000 47.39628 185 VAL A C 1
ATOM 1375 O O . VAL A 1 173 ? -145.00363 11.88563 -29.29323 1.000 47.62502 185 VAL A O 1
ATOM 1379 N N . ILE A 1 174 ? -144.75290 10.92023 -27.26525 1.000 47.62952 186 ILE A N 1
ATOM 1380 C CA . ILE A 1 174 ? -144.49297 9.57172 -27.75576 1.000 52.82507 186 ILE A CA 1
ATOM 1381 C C . ILE A 1 174 ? -145.44181 8.61824 -27.04445 1.000 58.96554 186 ILE A C 1
ATOM 1382 O O . ILE A 1 174 ? -145.57156 8.66587 -25.81615 1.000 76.22466 186 ILE A O 1
ATOM 1387 N N . GLY A 1 175 ? -146.09897 7.75425 -27.81196 1.000 51.37127 187 GLY A N 1
ATOM 1388 C CA . GLY A 1 175 ? -147.03370 6.80455 -27.24417 1.000 50.25316 187 GLY A CA 1
ATOM 1389 C C . GLY A 1 175 ? -146.76817 5.37302 -27.65838 1.000 54.74659 187 GLY A C 1
ATOM 1390 O O . GLY A 1 175 ? -146.77071 5.05151 -28.85041 1.000 66.75964 187 GLY A O 1
ATOM 1391 N N . LYS A 1 176 ? -146.50104 4.51948 -26.67978 1.000 50.87034 188 LYS A N 1
ATOM 1392 C CA . LYS A 1 176 ? -146.29466 3.09231 -26.86376 1.000 67.60942 188 LYS A CA 1
ATOM 1393 C C . LYS A 1 176 ? -146.98125 2.36353 -25.71852 1.000 60.66029 188 LYS A C 1
ATOM 1394 O O . LYS A 1 176 ? -147.27565 2.96963 -24.68248 1.000 61.03546 188 LYS A O 1
ATOM 1400 N N . PRO A 1 177 ? -147.27610 1.07040 -25.88293 1.000 60.18977 189 PRO A N 1
ATOM 1401 C CA . PRO A 1 177 ? -147.96376 0.33219 -24.81575 1.000 67.75401 189 PRO A CA 1
ATOM 1402 C C . PRO A 1 177 ? -147.14716 0.30405 -23.53148 1.000 80.23516 189 PRO A C 1
ATOM 1403 O O . PRO A 1 177 ? -145.91470 0.29362 -23.55052 1.000 85.97762 189 PRO A O 1
ATOM 1407 N N . ALA A 1 178 ? -147.86548 0.30984 -22.40242 1.000 87.40379 190 ALA A N 1
ATOM 1408 C CA . ALA A 1 178 ? -147.23098 0.44797 -21.09346 1.000 82.31192 190 ALA A CA 1
ATOM 1409 C C . ALA A 1 178 ? -146.22958 -0.66288 -20.80841 1.000 82.86847 190 ALA A C 1
ATOM 1410 O O . ALA A 1 178 ? -145.24585 -0.43852 -20.09408 1.000 89.89556 190 ALA A O 1
ATOM 1412 N N . GLU A 1 179 ? -146.45803 -1.86283 -21.34262 1.000 68.06159 191 GLU A N 1
ATOM 1413 C CA . GLU A 1 179 ? -145.52243 -2.95648 -21.11203 1.000 74.30224 191 GLU A CA 1
ATOM 1414 C C . GLU A 1 179 ? -144.16875 -2.70509 -21.76516 1.000 77.28259 191 GLU A C 1
ATOM 1415 O O . GLU A 1 179 ? -143.16387 -3.27123 -21.32105 1.000 73.25654 191 GLU A O 1
ATOM 1421 N N . GLU A 1 180 ? -144.12017 -1.87083 -22.80106 1.000 78.62856 192 GLU A N 1
ATOM 1422 C CA . GLU A 1 180 ? -142.88734 -1.55441 -23.50888 1.000 74.22540 192 GLU A CA 1
ATOM 1423 C C . GLU A 1 180 ? -142.09095 -0.42992 -22.85597 1.000 71.26065 192 GLU A C 1
ATOM 1424 O O . GLU A 1 180 ? -140.99237 -0.11554 -23.32533 1.000 76.04200 192 GLU A O 1
ATOM 1430 N N . TRP A 1 181 ? -142.61303 0.18145 -21.79793 1.000 63.78526 193 TRP A N 1
ATOM 1431 C CA . TRP A 1 181 ? -141.92838 1.25896 -21.10017 1.000 70.50241 193 TRP A CA 1
ATOM 1432 C C . TRP A 1 181 ? -140.98246 0.70638 -20.03864 1.000 90.80301 193 TRP A C 1
ATOM 1433 O O . TRP A 1 181 ? -141.10387 -0.43757 -19.59455 1.000 97.55157 193 TRP A O 1
ATOM 1444 N N . ASP A 1 182 ? -140.02654 1.54375 -19.63351 1.000 95.08930 194 ASP A N 1
ATOM 1445 C CA . ASP A 1 182 ? -139.07964 1.16811 -18.58800 1.000 89.95499 194 ASP A CA 1
ATOM 1446 C C . ASP A 1 182 ? -139.61164 1.51390 -17.19793 1.000 90.87956 194 ASP A C 1
ATOM 1447 O O . ASP A 1 182 ? -139.75472 0.63240 -16.34518 1.000 100.50057 194 ASP A O 1
ATOM 1452 N N . ASP A 1 183 ? -139.90498 2.79112 -16.95753 1.000 89.99605 195 ASP A N 1
ATOM 1453 C CA . ASP A 1 183 ? -140.41417 3.26817 -15.67471 1.000 96.66134 195 ASP A CA 1
ATOM 1454 C C . ASP A 1 183 ? -141.82489 3.79515 -15.89369 1.000 89.36847 195 ASP A C 1
ATOM 1455 O O . ASP A 1 183 ? -142.01054 4.85560 -16.50043 1.000 90.19994 195 ASP A O 1
ATOM 1460 N N . VAL A 1 184 ? -142.81524 3.05156 -15.40842 1.000 83.52216 196 VAL A N 1
ATOM 1461 C CA . VAL A 1 184 ? -144.21586 3.42228 -15.57473 1.000 79.56215 196 VAL A CA 1
ATOM 1462 C C . VAL A 1 184 ? -144.86074 3.89732 -14.27754 1.000 83.75075 196 VAL A C 1
ATOM 1463 O O . VAL A 1 184 ? -145.95472 4.48430 -14.32715 1.000 82.20364 196 VAL A O 1
ATOM 1467 N N . ALA A 1 185 ? -144.21270 3.69842 -13.12567 1.000 86.21041 197 ALA A N 1
ATOM 1468 C CA . ALA A 1 185 ? -144.85804 3.99879 -11.85017 1.000 86.27408 197 ALA A CA 1
ATOM 1469 C C . ALA A 1 185 ? -145.15272 5.48499 -11.67253 1.000 85.14288 197 ALA A C 1
ATOM 1470 O O . ALA A 1 185 ? -146.16056 5.84080 -11.04610 1.000 87.66342 197 ALA A O 1
ATOM 1472 N N . SER A 1 186 ? -144.30082 6.36449 -12.20835 1.000 76.31123 198 SER A N 1
ATOM 1473 C CA . SER A 1 186 ? -144.51372 7.79508 -12.00801 1.000 67.70442 198 SER A CA 1
ATOM 1474 C C . SER A 1 186 ? -145.80385 8.26430 -12.66618 1.000 69.08317 198 SER A C 1
ATOM 1475 O O . SER A 1 186 ? -146.49249 9.14700 -12.14020 1.000 63.19016 198 SER A O 1
ATOM 1478 N N . PHE A 1 187 ? -146.15397 7.67700 -13.81236 1.000 69.85983 199 PHE A N 1
ATOM 1479 C CA . PHE A 1 187 ? -147.41508 8.01049 -14.46298 1.000 66.08496 199 PHE A CA 1
ATOM 1480 C C . PHE A 1 187 ? -148.59464 7.35301 -13.75734 1.000 68.23999 199 PHE A C 1
ATOM 1481 O O . PHE A 1 187 ? -149.66108 7.96366 -13.62392 1.000 68.44528 199 PHE A O 1
ATOM 1489 N N . LYS A 1 188 ? -148.41890 6.10931 -13.30099 1.000 68.85632 200 LYS A N 1
ATOM 1490 C CA . LYS A 1 188 ? -149.49417 5.39121 -12.62708 1.000 65.10985 200 LYS A CA 1
ATOM 1491 C C . LYS A 1 188 ? -149.84859 6.01467 -11.28459 1.000 69.38356 200 LYS A C 1
ATOM 1492 O O . LYS A 1 188 ? -150.96522 5.81070 -10.79613 1.000 62.05985 200 LYS A O 1
ATOM 1498 N N . GLN A 1 189 ? -148.92364 6.76124 -10.67719 1.000 85.79700 201 GLN A N 1
ATOM 1499 C CA . GLN A 1 189 ? -149.20900 7.40784 -9.40201 1.000 90.61580 201 GLN A CA 1
ATOM 1500 C C . GLN A 1 189 ? -150.31599 8.45114 -9.51626 1.000 87.04254 201 GLN A C 1
ATOM 1501 O O . GLN A 1 189 ? -150.98462 8.74069 -8.51784 1.000 93.62942 201 GLN A O 1
ATOM 1507 N N . TYR A 1 190 ? -150.52593 9.01990 -10.70700 1.000 70.92701 202 TYR A N 1
ATOM 1508 C CA . TYR A 1 190 ? -151.55652 10.03794 -10.89056 1.000 71.68428 202 TYR A CA 1
ATOM 1509 C C . TYR A 1 190 ? -152.97341 9.48848 -10.76988 1.000 65.19719 202 TYR A C 1
ATOM 1510 O O . TYR A 1 190 ? -153.89848 10.26252 -10.50080 1.000 55.33753 202 TYR A O 1
ATOM 1519 N N . PHE A 1 191 ? -153.17269 8.18485 -10.97112 1.000 65.48171 203 PHE A N 1
ATOM 1520 C CA . PHE A 1 191 ? -154.50723 7.60585 -10.87079 1.000 64.99698 203 PHE A CA 1
ATOM 1521 C C . PHE A 1 191 ? -154.97066 7.40864 -9.43430 1.000 76.39039 203 PHE A C 1
ATOM 1522 O O . PHE A 1 191 ? -156.15534 7.13044 -9.21883 1.000 80.49001 203 PHE A O 1
ATOM 1530 N N . LYS A 1 192 ? -154.08045 7.53565 -8.45528 1.000 85.59723 204 LYS A N 1
ATOM 1531 C CA . LYS A 1 192 ? -154.46644 7.37719 -7.06110 1.000 90.86377 204 LYS A CA 1
ATOM 1532 C C . LYS A 1 192 ? -155.10354 8.66578 -6.55591 1.000 89.98263 204 LYS A C 1
ATOM 1533 O O . LYS A 1 192 ? -154.51490 9.74629 -6.66740 1.000 78.17827 204 LYS A O 1
ATOM 1539 N N . ASN A 1 193 ? -156.30702 8.54968 -6.00224 1.000 104.26405 205 ASN A N 1
ATOM 1540 C CA . ASN A 1 193 ? -157.08621 9.69606 -5.53976 1.000 111.84137 205 ASN A CA 1
ATOM 1541 C C . ASN A 1 193 ? -157.14627 9.62710 -4.01499 1.000 117.34698 205 ASN A C 1
ATOM 1542 O O . ASN A 1 193 ? -158.09536 9.09381 -3.43807 1.000 123.48146 205 ASN A O 1
ATOM 1547 N N . ASP A 1 194 ? -156.12197 10.17466 -3.36541 1.000 111.74425 206 ASP A N 1
ATOM 1548 C CA . ASP A 1 194 ? -156.06680 10.20611 -1.91009 1.000 100.36871 206 ASP A CA 1
ATOM 1549 C C . ASP A 1 194 ? -156.65420 11.51517 -1.40123 1.000 89.98060 206 ASP A C 1
ATOM 1550 O O . ASP A 1 194 ? -156.17702 12.58778 -1.79588 1.000 90.93370 206 ASP A O 1
ATOM 1555 N N . PRO A 1 195 ? -157.67486 11.48104 -0.54527 1.000 81.46015 207 PRO A N 1
ATOM 1556 C CA . PRO A 1 195 ? -158.32657 12.72627 -0.10562 1.000 76.68758 207 PRO A CA 1
ATOM 1557 C C . PRO A 1 195 ? -157.38754 13.61567 0.69485 1.000 78.00339 207 PRO A C 1
ATOM 1558 O O . PRO A 1 195 ? -156.86452 13.21897 1.73900 1.000 85.17724 207 PRO A O 1
ATOM 1562 N N . ILE A 1 196 ? -157.17562 14.83504 0.19251 1.000 77.36211 208 ILE A N 1
ATOM 1563 C CA . ILE A 1 196 ? -156.31809 15.78327 0.89612 1.000 83.63154 208 ILE A CA 1
ATOM 1564 C C . ILE A 1 196 ? -156.94938 16.21136 2.21726 1.000 90.75098 208 ILE A C 1
ATOM 1565 O O . ILE A 1 196 ? -156.23674 16.51684 3.18339 1.000 102.77725 208 ILE A O 1
ATOM 1570 N N . ILE A 1 197 ? -158.28462 16.24947 2.28760 1.000 83.46222 209 ILE A N 1
ATOM 1571 C CA . ILE A 1 197 ? -158.94459 16.67723 3.51785 1.000 77.41271 209 ILE A CA 1
ATOM 1572 C C . ILE A 1 197 ? -158.66524 15.69715 4.65042 1.000 67.62372 209 ILE A C 1
ATOM 1573 O O . ILE A 1 197 ? -158.53097 16.10039 5.81468 1.000 66.24800 209 ILE A O 1
ATOM 1578 N N . GLU A 1 198 ? -158.55005 14.40323 4.33638 1.000 65.87781 210 GLU A N 1
ATOM 1579 C CA . GLU A 1 198 ? -158.16117 13.44436 5.36327 1.000 76.36636 210 GLU A CA 1
ATOM 1580 C C . GLU A 1 198 ? -156.74444 13.69973 5.84845 1.000 88.96360 210 GLU A C 1
ATOM 1581 O O . GLU A 1 198 ? -156.46532 13.57674 7.04431 1.000 91.21140 210 GLU A O 1
ATOM 1587 N N . GLU A 1 199 ? -155.83714 14.06795 4.94319 1.000 98.03050 211 GLU A N 1
ATOM 1588 C CA . GLU A 1 199 ? -154.48250 14.37711 5.37964 1.000 102.59552 211 GLU A CA 1
ATOM 1589 C C . GLU A 1 199 ? -154.45367 15.62429 6.24795 1.000 109.33437 211 GLU A C 1
ATOM 1590 O O . GLU A 1 199 ? -153.68263 15.68902 7.21166 1.000 119.46175 211 GLU A O 1
ATOM 1596 N N . LEU A 1 200 ? -155.32030 16.59773 5.95702 1.000 90.93413 212 LEU A N 1
ATOM 1597 C CA . LEU A 1 200 ? -155.38997 17.78599 6.79959 1.000 69.60591 212 LEU A CA 1
ATOM 1598 C C . LEU A 1 200 ? -155.92243 17.44405 8.18484 1.000 76.74701 212 LEU A C 1
ATOM 1599 O O . LEU A 1 200 ? -155.35979 17.87948 9.19855 1.000 84.75839 212 LEU A O 1
ATOM 1604 N N . TYR A 1 201 ? -156.98795 16.63974 8.24976 1.000 69.50611 213 TYR A N 1
ATOM 1605 C CA . TYR A 1 201 ? -157.52529 16.24732 9.54876 1.000 70.63709 213 TYR A CA 1
ATOM 1606 C C . TYR A 1 201 ? -156.52544 15.40383 10.32799 1.000 74.15409 213 TYR A C 1
ATOM 1607 O O . TYR A 1 201 ? -156.39167 15.55499 11.54761 1.000 87.01775 213 TYR A O 1
ATOM 1616 N N . GLU A 1 202 ? -155.78111 14.54102 9.63301 1.000 66.21824 214 GLU A N 1
ATOM 1617 C CA . GLU A 1 202 ? -154.81089 13.68739 10.30542 1.000 60.46330 214 GLU A CA 1
ATOM 1618 C C . GLU A 1 202 ? -153.64619 14.50225 10.84618 1.000 62.35003 214 GLU A C 1
ATOM 1619 O O . GLU A 1 202 ? -153.19625 14.27815 11.97622 1.000 55.94307 214 GLU A O 1
ATOM 1625 N N . LEU A 1 203 ? -153.15023 15.46046 10.06039 1.000 74.34515 215 LEU A N 1
ATOM 1626 C CA . LEU A 1 203 ? -152.05323 16.28929 10.53843 1.000 76.42540 215 LEU A CA 1
ATOM 1627 C C . LEU A 1 203 ? -152.49837 17.17189 11.69477 1.000 82.93781 215 LEU A C 1
ATOM 1628 O O . LEU A 1 203 ? -151.74690 17.36240 12.65894 1.000 96.96179 215 LEU A O 1
ATOM 1633 N N . GLN A 1 204 ? -153.72580 17.69953 11.63485 1.000 79.60200 216 GLN A N 1
ATOM 1634 C CA . GLN A 1 204 ? -154.21192 18.50070 12.75173 1.000 77.71094 216 GLN A CA 1
ATOM 1635 C C . GLN A 1 204 ? -154.38593 17.65137 14.00333 1.000 82.45753 216 GLN A C 1
ATOM 1636 O O . GLN A 1 204 ? -154.05288 18.09459 15.10786 1.000 79.00881 216 GLN A O 1
ATOM 1642 N N . SER A 1 205 ? -154.85597 16.40962 13.84800 1.000 96.71900 217 SER A N 1
ATOM 1643 C CA . SER A 1 205 ? -155.01278 15.53763 15.00682 1.000 104.51332 217 SER A CA 1
ATOM 1644 C C . SER A 1 205 ? -153.66427 15.16789 15.61003 1.000 103.73357 217 SER A C 1
ATOM 1645 O O . SER A 1 205 ? -153.50742 15.16470 16.83736 1.000 108.40666 217 SER A O 1
ATOM 1648 N N . GLN A 1 206 ? -152.66675 14.89638 14.76406 1.000 99.13614 218 GLN A N 1
ATOM 1649 C CA . GLN A 1 206 ? -151.34527 14.55388 15.27830 1.000 88.98104 218 GLN A CA 1
ATOM 1650 C C . GLN A 1 206 ? -150.70043 15.74253 15.97786 1.000 78.61450 218 GLN A C 1
ATOM 1651 O O . GLN A 1 206 ? -150.12356 15.59300 17.06299 1.000 83.63974 218 GLN A O 1
ATOM 1657 N N . LEU A 1 207 ? -150.80335 16.93614 15.38542 1.000 69.24824 219 LEU A N 1
ATOM 1658 C CA . LEU A 1 207 ? -150.20678 18.10932 16.01140 1.000 65.15345 219 LEU A CA 1
ATOM 1659 C C . LEU A 1 207 ? -150.91337 18.46328 17.31325 1.000 78.12419 219 LEU A C 1
ATOM 1660 O O . LEU A 1 207 ? -150.26375 18.87465 18.27945 1.000 82.91604 219 LEU A O 1
ATOM 1665 N N . VAL A 1 208 ? -152.23870 18.29749 17.37095 1.000 84.81584 220 VAL A N 1
ATOM 1666 C CA . VAL A 1 208 ? -152.95564 18.60411 18.60472 1.000 86.02322 220 VAL A CA 1
ATOM 1667 C C . VAL A 1 208 ? -152.61607 17.59019 19.69248 1.000 81.03979 220 VAL A C 1
ATOM 1668 O O . VAL A 1 208 ? -152.43650 17.95342 20.86155 1.000 75.63553 220 VAL A O 1
ATOM 1672 N N . SER A 1 209 ? -152.50482 16.30714 19.33101 1.000 84.85724 221 SER A N 1
ATOM 1673 C CA . SER A 1 209 ? -152.12776 15.30701 20.32442 1.000 80.33763 221 SER A CA 1
ATOM 1674 C C . SER A 1 209 ? -150.69716 15.50205 20.81086 1.000 90.50203 221 SER A C 1
ATOM 1675 O O . SER A 1 209 ? -150.39147 15.19314 21.96764 1.000 95.58144 221 SER A O 1
ATOM 1678 N N . LEU A 1 210 ? -149.80428 15.99427 19.94949 1.000 98.07711 222 LEU A N 1
ATOM 1679 C CA . LEU A 1 210 ? -148.43922 16.25357 20.39334 1.000 106.10511 222 LEU A CA 1
ATOM 1680 C C . LEU A 1 210 ? -148.33083 17.53855 21.20662 1.000 126.33054 222 LEU A C 1
ATOM 1681 O O . LEU A 1 210 ? -147.48156 17.62872 22.10024 1.000 126.73590 222 LEU A O 1
ATOM 1686 N N . ARG A 1 211 ? -149.17317 18.53325 20.91943 1.000 148.93061 223 ARG A N 1
ATOM 1687 C CA . ARG A 1 211 ? -149.18136 19.78134 21.67044 1.000 155.73496 223 ARG A CA 1
ATOM 1688 C C . ARG A 1 211 ? -149.98408 19.69447 22.95994 1.000 150.82050 223 ARG A C 1
ATOM 1689 O O . ARG A 1 211 ? -149.87388 20.59454 23.79948 1.000 150.50700 223 ARG A O 1
ATOM 1697 N N . THR A 1 212 ? -150.77821 18.63948 23.14101 1.000 141.95728 224 THR A N 1
ATOM 1698 C CA . THR A 1 212 ? -151.49656 18.45520 24.39387 1.000 135.49978 224 THR A CA 1
ATOM 1699 C C . THR A 1 212 ? -150.59887 17.93056 25.50407 1.000 139.79043 224 THR A C 1
ATOM 1700 O O . THR A 1 212 ? -151.03379 17.87880 26.65963 1.000 145.38244 224 THR A O 1
ATOM 1704 N N . ASN A 1 213 ? -149.36405 17.54021 25.17929 1.000 143.41289 225 ASN A N 1
ATOM 1705 C CA . ASN A 1 213 ? -148.40729 17.13133 26.19902 1.000 150.61681 225 ASN A CA 1
ATOM 1706 C C . ASN A 1 213 ? -148.01407 18.28039 27.11907 1.000 181.52213 225 ASN A C 1
ATOM 1707 O O . ASN A 1 213 ? -147.50387 18.02758 28.21579 1.000 179.00205 225 ASN A O 1
ATOM 1712 N N . LEU A 1 214 ? -148.21415 19.53183 26.69110 1.000 205.46860 226 LEU A N 1
ATOM 1713 C CA . LEU A 1 214 ? -147.96542 20.66326 27.58042 1.000 230.74832 226 LEU A CA 1
ATOM 1714 C C . LEU A 1 214 ? -148.86843 20.61182 28.80577 1.000 264.00241 226 LEU A C 1
ATOM 1715 O O . LEU A 1 214 ? -148.44276 20.95243 29.91591 1.000 262.76665 226 LEU A O 1
ATOM 1720 N N . ASP A 1 215 ? -150.11293 20.17960 28.62669 1.000 288.74494 227 ASP A N 1
ATOM 1721 C CA . ASP A 1 215 ? -151.01356 20.00088 29.75363 1.000 289.66543 227 ASP A CA 1
ATOM 1722 C C . ASP A 1 215 ? -150.62358 18.75670 30.54012 1.000 284.91953 227 ASP A C 1
ATOM 1723 O O . ASP A 1 215 ? -150.12093 17.77692 29.98256 1.000 291.06332 227 ASP A O 1
ATOM 1728 N N . LYS A 1 216 ? -150.85844 18.79867 31.84950 1.000 253.42177 228 LYS A N 1
ATOM 1729 C CA . LYS A 1 216 ? -150.62599 17.61456 32.66177 1.000 193.08576 228 LYS A CA 1
ATOM 1730 C C . LYS A 1 216 ? -151.54274 16.49583 32.19129 1.000 165.53196 228 LYS A C 1
ATOM 1731 O O . LYS A 1 216 ? -152.70135 16.73177 31.83572 1.000 156.57277 228 LYS A O 1
ATOM 1737 N N . GLN A 1 217 ? -151.01407 15.27419 32.17417 1.000 149.63744 229 GLN A N 1
ATOM 1738 C CA . GLN A 1 217 ? -151.80538 14.14025 31.72515 1.000 137.13025 229 GLN A CA 1
ATOM 1739 C C . GLN A 1 217 ? -153.04256 14.01756 32.60228 1.000 142.31808 229 GLN A C 1
ATOM 1740 O O . GLN A 1 217 ? -152.96026 14.14237 33.82772 1.000 145.41926 229 GLN A O 1
ATOM 1746 N N . GLU A 1 218 ? -154.19630 13.79646 31.96754 1.000 148.63193 230 GLU A N 1
ATOM 1747 C CA . GLU A 1 218 ? -155.45529 13.81199 32.70339 1.000 155.11745 230 GLU A CA 1
ATOM 1748 C C . GLU A 1 218 ? -155.47323 12.73643 33.77775 1.000 170.66784 230 GLU A C 1
ATOM 1749 O O . GLU A 1 218 ? -156.14183 12.88653 34.80432 1.000 166.73614 230 GLU A O 1
ATOM 1755 N N . GLY A 1 219 ? -154.72652 11.66493 33.56627 1.000 183.63360 231 GLY A N 1
ATOM 1756 C CA . GLY A 1 219 ? -154.63102 10.61944 34.57053 1.000 184.42687 231 GLY A CA 1
ATOM 1757 C C . GLY A 1 219 ? -153.88279 9.44201 34.00243 1.000 187.84356 231 GLY A C 1
ATOM 1758 O O . GLY A 1 219 ? -153.09202 9.58067 33.06409 1.000 185.48332 231 GLY A O 1
ATOM 1759 N N . GLN A 1 220 ? -154.13628 8.28104 34.59580 1.000 183.52761 232 GLN A N 1
ATOM 1760 C CA . GLN A 1 220 ? -153.51608 7.04878 34.13326 1.000 172.97238 232 GLN A CA 1
ATOM 1761 C C . GLN A 1 220 ? -154.57932 5.96002 34.11476 1.000 186.82935 232 GLN A C 1
ATOM 1762 O O . GLN A 1 220 ? -155.76958 6.25116 33.96197 1.000 184.58574 232 GLN A O 1
ATOM 1768 N N . TYR A 1 221 ? -154.16806 4.71050 34.28643 1.000 201.17285 233 TYR A N 1
ATOM 1769 C CA . TYR A 1 221 ? -155.05068 3.56682 34.09748 1.000 202.50293 233 TYR A CA 1
ATOM 1770 C C . TYR A 1 221 ? -155.95014 3.31104 35.30079 1.000 193.11720 233 TYR A C 1
ATOM 1771 O O . TYR A 1 221 ? -156.38111 2.17562 35.52805 1.000 192.19009 233 TYR A O 1
ATOM 1780 N N . TYR A 1 222 ? -156.21733 4.34468 36.09605 1.000 171.19389 234 TYR A N 1
ATOM 1781 C CA . TYR A 1 222 ? -157.02587 4.16017 37.29460 1.000 154.63713 234 TYR A CA 1
ATOM 1782 C C . TYR A 1 222 ? -158.50780 3.96766 36.98864 1.000 162.90358 234 TYR A C 1
ATOM 1783 O O . TYR A 1 222 ? -159.19935 3.26230 37.73136 1.000 164.23017 234 TYR A O 1
ATOM 1792 N N . GLY A 1 223 ? -159.01326 4.57195 35.91663 1.000 169.39988 235 GLY A N 1
ATOM 1793 C CA . GLY A 1 223 ? -160.42015 4.44648 35.58594 1.000 168.11524 235 GLY A CA 1
ATOM 1794 C C . GLY A 1 223 ? -160.76606 3.24751 34.72834 1.000 170.07137 235 GLY A C 1
ATOM 1795 O O . GLY A 1 223 ? -160.43612 3.21488 33.53958 1.000 172.29444 235 GLY A O 1
ATOM 1796 N N . ILE A 1 224 ? -161.44298 2.26111 35.31347 1.000 159.76421 236 ILE A N 1
ATOM 1797 C CA . ILE A 1 224 ? -161.88049 1.06768 34.60857 1.000 142.70375 236 ILE A CA 1
ATOM 1798 C C . ILE A 1 224 ? -163.36272 0.84896 34.89743 1.000 135.42661 236 ILE A C 1
ATOM 1799 O O . ILE A 1 224 ? -163.99308 1.61266 35.62760 1.000 129.47088 236 ILE A O 1
ATOM 1804 N N . GLY A 1 225 ? -163.91199 -0.21198 34.31550 1.000 147.07240 237 GLY A N 1
ATOM 1805 C CA . GLY A 1 225 ? -165.32000 -0.50164 34.47314 1.000 156.20618 237 GLY A CA 1
ATOM 1806 C C . GLY A 1 225 ? -165.64582 -1.02353 35.85895 1.000 165.71407 237 GLY A C 1
ATOM 1807 O O . GLY A 1 225 ? -164.77620 -1.38858 36.65082 1.000 160.41503 237 GLY A O 1
ATOM 1808 N N . GLN A 1 226 ? -166.94524 -1.05731 36.15331 1.000 176.10954 238 GLN A N 1
ATOM 1809 C CA . GLN A 1 226 ? -167.41859 -1.40547 37.48812 1.000 180.67676 238 GLN A CA 1
ATOM 1810 C C . GLN A 1 226 ? -167.21998 -2.88736 37.79453 1.000 176.92762 238 GLN A C 1
ATOM 1811 O O . GLN A 1 226 ? -168.19203 -3.64432 37.89128 1.000 185.86539 238 GLN A O 1
ATOM 1817 N N . THR A 1 227 ? -165.96113 -3.30828 37.95179 1.000 164.96140 239 THR A N 1
ATOM 1818 C CA . THR A 1 227 ? -165.65575 -4.64976 38.43005 1.000 146.06364 239 THR A CA 1
ATOM 1819 C C . THR A 1 227 ? -165.89550 -4.70998 39.93845 1.000 146.14548 239 THR A C 1
ATOM 1820 O O . THR A 1 227 ? -165.57077 -3.75563 40.64764 1.000 153.79431 239 THR A O 1
ATOM 1824 N N . PRO A 1 228 ? -166.45962 -5.80959 40.45883 1.000 139.94753 240 PRO A N 1
ATOM 1825 C CA . PRO A 1 228 ? -166.84406 -5.81033 41.88512 1.000 141.56337 240 PRO A CA 1
ATOM 1826 C C . PRO A 1 228 ? -165.70172 -5.53523 42.85177 1.000 142.81357 240 PRO A C 1
ATOM 1827 O O . PRO A 1 228 ? -165.89984 -4.80568 43.83320 1.000 140.79540 240 PRO A O 1
ATOM 1831 N N . ALA A 1 229 ? -164.49371 -6.03128 42.57437 1.000 145.05681 241 ALA A N 1
ATOM 1832 C CA . ALA A 1 229 ? -163.37096 -5.73528 43.45896 1.000 144.05923 241 ALA A CA 1
ATOM 1833 C C . ALA A 1 229 ? -162.91361 -4.29693 43.26944 1.000 145.01838 241 ALA A C 1
ATOM 1834 O O . ALA A 1 229 ? -162.71530 -3.55331 44.24269 1.000 145.77439 241 ALA A O 1
ATOM 1836 N N . TYR A 1 230 ? -162.77509 -3.87991 42.00940 1.000 149.12874 242 TYR A N 1
ATOM 1837 C CA . TYR A 1 230 ? -162.43756 -2.49416 41.72959 1.000 156.20911 242 TYR A CA 1
ATOM 1838 C C . TYR A 1 230 ? -163.54337 -1.55959 42.19395 1.000 162.40490 242 TYR A C 1
ATOM 1839 O O . TYR A 1 230 ? -163.25882 -0.44127 42.61991 1.000 161.35934 242 TYR A O 1
ATOM 1848 N N . GLN A 1 231 ? -164.80672 -1.99693 42.13521 1.000 168.76626 243 GLN A N 1
ATOM 1849 C CA . GLN A 1 231 ? -165.89428 -1.14034 42.60389 1.000 165.26275 243 GLN A CA 1
ATOM 1850 C C . GLN A 1 231 ? -165.88180 -0.99161 44.12084 1.000 156.74652 243 GLN A C 1
ATOM 1851 O O . GLN A 1 231 ? -166.16715 0.09459 44.64192 1.000 156.40379 243 GLN A O 1
ATOM 1857 N N . THR A 1 232 ? -165.55829 -2.06386 44.85218 1.000 150.26809 244 THR A N 1
ATOM 1858 C CA . THR A 1 232 ? -165.43854 -1.92368 46.30036 1.000 141.52437 244 THR A CA 1
ATOM 1859 C C . THR A 1 232 ? -164.28365 -0.99725 46.65322 1.000 129.09170 244 THR A C 1
ATOM 1860 O O . THR A 1 232 ? -164.42362 -0.10872 47.50684 1.000 124.91193 244 THR A O 1
ATOM 1864 N N . VAL A 1 233 ? -163.14903 -1.15515 45.96380 1.000 122.12084 245 VAL A N 1
ATOM 1865 C CA . VAL A 1 233 ? -162.01829 -0.26291 46.19890 1.000 109.51628 245 VAL A CA 1
ATOM 1866 C C . VAL A 1 233 ? -162.37312 1.16454 45.80542 1.000 108.58113 245 VAL A C 1
ATOM 1867 O O . VAL A 1 233 ? -161.93907 2.12036 46.45270 1.000 107.17058 245 VAL A O 1
ATOM 1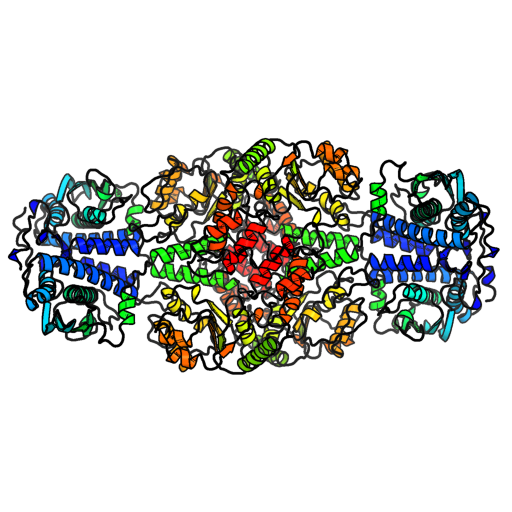871 N N . ARG A 1 234 ? -163.20865 1.32967 44.77933 1.000 112.64460 246 ARG A N 1
ATOM 1872 C CA . ARG A 1 234 ? -163.58508 2.65541 44.30350 1.000 119.75478 246 ARG A CA 1
ATOM 1873 C C . ARG A 1 234 ? -164.48158 3.37404 45.30199 1.000 131.24601 246 ARG A C 1
ATOM 1874 O O . ARG A 1 234 ? -164.25857 4.54786 45.61873 1.000 125.49476 246 ARG A O 1
ATOM 1882 N N . ASN A 1 235 ? -165.50824 2.68669 45.80681 1.000 147.61694 247 ASN A N 1
ATOM 1883 C CA . ASN A 1 235 ? -166.38133 3.31518 46.79240 1.000 153.86095 247 ASN A CA 1
ATOM 1884 C C . ASN A 1 235 ? -165.64111 3.57620 48.09843 1.000 150.41178 247 ASN A C 1
ATOM 1885 O O . ASN A 1 235 ? -165.85426 4.61287 48.74580 1.000 151.21850 247 ASN A O 1
ATOM 1890 N N . MET A 1 236 ? -164.72904 2.67509 48.47710 1.000 140.84931 248 MET A N 1
ATOM 1891 C CA . MET A 1 236 ? -163.92371 2.91731 49.66600 1.000 122.72007 248 MET A CA 1
ATOM 1892 C C . MET A 1 236 ? -163.01541 4.12187 49.46149 1.000 117.32639 248 MET A C 1
ATOM 1893 O O . MET A 1 236 ? -162.86820 4.96018 50.35909 1.000 116.15185 248 MET A O 1
ATOM 1898 N N . MET A 1 237 ? -162.43198 4.23972 48.26647 1.000 118.51324 249 MET A N 1
ATOM 1899 C CA . MET A 1 237 ? -161.56491 5.36466 47.95095 1.000 121.57636 249 MET A CA 1
ATOM 1900 C C . MET A 1 237 ? -162.34027 6.67044 47.94258 1.000 121.96986 249 MET A C 1
ATOM 1901 O O . MET A 1 237 ? -161.80881 7.71518 48.32785 1.000 120.16576 249 MET A O 1
ATOM 1906 N N . ASP A 1 238 ? -163.59530 6.63452 47.49672 1.000 129.57949 250 ASP A N 1
ATOM 1907 C CA . ASP A 1 238 ? -164.38616 7.85758 47.45749 1.000 139.64588 250 ASP A CA 1
ATOM 1908 C C . ASP A 1 238 ? -164.76334 8.29904 48.86242 1.000 145.80357 250 ASP A C 1
ATOM 1909 O O . ASP A 1 238 ? -164.64902 9.48193 49.20424 1.000 146.23337 250 ASP A O 1
ATOM 1914 N N . LYS A 1 239 ? -165.21682 7.35845 49.69597 1.000 149.44751 251 LYS A N 1
ATOM 1915 C CA . LYS A 1 239 ? -165.56838 7.72601 51.06334 1.000 152.74257 251 LYS A CA 1
ATOM 1916 C C . LYS A 1 239 ? -164.34701 8.14057 51.87629 1.000 151.02056 251 LYS A C 1
ATOM 1917 O O . LYS A 1 239 ? -164.47077 8.95818 52.79577 1.000 153.87793 251 LYS A O 1
ATOM 1923 N N . ALA A 1 240 ? -163.16574 7.60241 51.56105 1.000 125.90422 252 ALA A N 1
ATOM 1924 C CA . ALA A 1 240 ? -161.96327 8.05541 52.25021 1.000 98.97336 252 ALA A CA 1
ATOM 1925 C C . ALA A 1 240 ? -161.46561 9.39469 51.72037 1.000 100.53528 252 ALA A C 1
ATOM 1926 O O . ALA A 1 240 ? -160.93140 10.19933 52.49095 1.000 108.35208 252 ALA A O 1
ATOM 1928 N N . ALA A 1 241 ? -161.62679 9.64958 50.41871 1.000 96.25095 253 ALA A N 1
ATOM 1929 C CA . ALA A 1 241 ? -161.12505 10.88653 49.82903 1.000 94.57103 253 ALA A CA 1
ATOM 1930 C C . ALA A 1 241 ? -161.90020 12.10433 50.30838 1.000 89.52836 253 ALA A C 1
ATOM 1931 O O . ALA A 1 241 ? -161.34594 13.20841 50.35825 1.000 85.10541 253 ALA A O 1
ATOM 1933 N N . GLN A 1 242 ? -163.17872 11.92951 50.64923 1.000 95.01494 254 GLN A N 1
ATOM 1934 C CA . GLN A 1 242 ? -163.98367 13.06353 51.08590 1.000 104.79738 254 GLN A CA 1
ATOM 1935 C C . GLN A 1 242 ? -163.45889 13.63643 52.39670 1.000 96.69686 254 GLN A C 1
ATOM 1936 O O . GLN A 1 242 ? -163.52261 14.85233 52.61498 1.000 95.45939 254 GLN A O 1
ATOM 1942 N N . GLY A 1 243 ? -162.91674 12.78249 53.26848 1.000 87.22572 255 GLY A N 1
ATOM 1943 C CA . GLY A 1 243 ? -162.39874 13.21963 54.54534 1.000 83.18780 255 GLY A CA 1
ATOM 1944 C C . GLY A 1 243 ? -160.91361 13.53777 54.50852 1.000 87.77336 255 GLY A C 1
ATOM 1945 O O . GLY A 1 243 ? -160.21721 13.32843 53.51618 1.000 97.68912 255 GLY A O 1
ATOM 1946 N N . LYS A 1 244 ? -160.43078 14.05385 55.63668 1.000 82.97392 256 LYS A N 1
ATOM 1947 C CA . LYS A 1 244 ? -159.01939 14.35416 55.84180 1.000 72.48091 256 LYS A CA 1
ATOM 1948 C C . LYS A 1 244 ? -158.25161 13.17774 56.43812 1.000 67.40361 256 LYS A C 1
ATOM 1949 O O . LYS A 1 244 ? -157.03673 13.28075 56.63282 1.000 60.18731 256 LYS A O 1
ATOM 1955 N N . VAL A 1 245 ? -158.92796 12.05920 56.71589 1.000 75.64160 257 VAL A N 1
ATOM 1956 C CA . VAL A 1 245 ? -158.27701 10.93733 57.37980 1.000 77.05366 257 VAL A CA 1
ATOM 1957 C C . VAL A 1 245 ? -157.10452 10.43608 56.54963 1.000 79.51836 257 VAL A C 1
ATOM 1958 O O . VAL A 1 245 ? -157.20298 10.27626 55.32594 1.000 86.18289 257 VAL A O 1
ATOM 1962 N N . SER A 1 246 ? -155.97963 10.18779 57.21994 1.000 75.88002 258 SER A N 1
ATOM 1963 C CA . SER A 1 246 ? -154.82110 9.62556 56.54178 1.000 71.55185 258 SER A CA 1
ATOM 1964 C C . SER A 1 246 ? -155.15213 8.22557 56.04798 1.000 66.09288 258 SER A C 1
ATOM 1965 O O . SER A 1 246 ? -155.83537 7.45666 56.73084 1.000 57.86410 258 SER A O 1
ATOM 1968 N N . VAL A 1 247 ? -154.66841 7.88904 54.85509 1.000 68.45299 259 VAL A N 1
ATOM 1969 C CA . VAL A 1 247 ? -155.01415 6.62183 54.21760 1.000 70.59791 259 VAL A CA 1
ATOM 1970 C C . VAL A 1 247 ? -153.75479 5.78989 54.02891 1.000 64.73616 259 VAL A C 1
ATOM 1971 O O . VAL A 1 247 ? -152.73830 6.29698 53.54339 1.000 65.50552 259 VAL A O 1
ATOM 1975 N N . LEU A 1 248 ? -153.83576 4.50765 54.37913 1.000 58.53241 260 LEU A N 1
ATOM 1976 C CA . LEU A 1 248 ? -152.73181 3.56973 54.21731 1.000 58.62664 260 LEU A CA 1
ATOM 1977 C C . LEU A 1 248 ? -153.06337 2.60818 53.08416 1.000 64.17857 260 LEU A C 1
ATOM 1978 O O . LEU A 1 248 ? -154.08415 1.91324 53.13222 1.000 63.63026 260 LEU A O 1
ATOM 1983 N N . LEU A 1 249 ? -152.19709 2.56486 52.07692 1.000 66.14739 261 LEU A N 1
ATOM 1984 C CA . LEU A 1 249 ? -152.37031 1.69776 50.91426 1.000 62.94357 261 LEU A CA 1
ATOM 1985 C C . LEU A 1 249 ? -151.46946 0.47585 51.07207 1.000 75.49246 261 LEU A C 1
ATOM 1986 O O . LEU A 1 249 ? -150.25150 0.55404 50.87728 1.000 82.63024 261 LEU A O 1
ATOM 1991 N N . LEU A 1 250 ? -152.07393 -0.65194 51.43571 1.000 80.42971 262 LEU A N 1
ATOM 1992 C CA . LEU A 1 250 ? -151.38122 -1.93016 51.52430 1.000 86.98179 262 LEU A CA 1
ATOM 1993 C C . LEU A 1 250 ? -151.59201 -2.70559 50.23118 1.000 100.85586 262 LEU A C 1
ATOM 1994 O O . LEU A 1 250 ? -152.72871 -2.85545 49.77203 1.000 107.22711 262 LEU A O 1
ATOM 1999 N N . GLY A 1 251 ? -150.50080 -3.18966 49.64391 1.000 106.91268 263 GLY A N 1
ATOM 2000 C CA . GLY A 1 251 ? -150.60046 -3.92329 48.39760 1.000 108.90211 263 GLY A CA 1
ATOM 2001 C C . GLY A 1 251 ? -149.31509 -4.59673 47.96474 1.000 110.72805 263 GLY A C 1
ATOM 2002 O O . GLY A 1 251 ? -148.53711 -5.07076 48.79791 1.000 112.80218 263 GLY A O 1
ATOM 2003 N N . GLU A 1 252 ? -149.08724 -4.64437 46.65485 1.000 107.49130 264 GLU A N 1
ATOM 2004 C CA . GLU A 1 252 ? -147.91054 -5.27191 46.07522 1.000 106.48759 264 GLU A CA 1
ATOM 2005 C C . GLU A 1 252 ? -147.20760 -4.28418 45.15535 1.000 119.89877 264 GLU A C 1
ATOM 2006 O O . GLU A 1 252 ? -147.79996 -3.30821 44.68753 1.000 123.80202 264 GLU A O 1
ATOM 2012 N N . THR A 1 253 ? -145.92544 -4.54524 44.91059 1.000 127.36043 265 THR A N 1
ATOM 2013 C CA . THR A 1 253 ? -145.14686 -3.68586 44.03023 1.000 128.10837 265 THR A CA 1
ATOM 2014 C C . THR A 1 253 ? -145.71953 -3.71378 42.61932 1.000 130.98489 265 THR A C 1
ATOM 2015 O O . THR A 1 253 ? -146.15183 -4.75875 42.12447 1.000 129.47445 265 THR A O 1
ATOM 2019 N N . GLY A 1 254 ? -145.72041 -2.55233 41.97121 1.000 135.07119 266 GLY A N 1
ATOM 2020 C CA . GLY A 1 254 ? -146.22292 -2.44058 40.61914 1.000 134.10103 266 GLY A CA 1
ATOM 2021 C C . GLY A 1 254 ? -147.72496 -2.32970 40.49874 1.000 128.97003 266 GLY A C 1
ATOM 2022 O O . GLY A 1 254 ? -148.24436 -2.38015 39.37823 1.000 128.03442 266 GLY A O 1
ATOM 2023 N N . VAL A 1 255 ? -148.44449 -2.19027 41.61709 1.000 114.33974 267 VAL A N 1
ATOM 2024 C CA . VAL A 1 255 ? -149.89877 -2.05067 41.56691 1.000 95.03154 267 VAL A CA 1
ATOM 2025 C C . VAL A 1 255 ? -150.33550 -0.61931 41.29438 1.000 92.34982 267 VAL A C 1
ATOM 2026 O O . VAL A 1 255 ? -151.53076 -0.37464 41.08659 1.000 93.85608 267 VAL A O 1
ATOM 2030 N N . GLY A 1 256 ? -149.40295 0.33291 41.28158 1.000 92.68574 268 GLY A N 1
ATOM 2031 C CA . GLY A 1 256 ? -149.71577 1.71488 40.96334 1.000 98.23467 268 GLY A CA 1
ATOM 2032 C C . GLY A 1 256 ? -150.41702 2.49087 42.05963 1.000 102.05709 268 GLY A C 1
ATOM 2033 O O . GLY A 1 256 ? -151.47608 3.08069 41.83135 1.000 100.78694 268 GLY A O 1
ATOM 2034 N N . LYS A 1 257 ? -149.84555 2.48336 43.26417 1.000 105.97517 269 LYS A N 1
ATOM 2035 C CA . LYS A 1 257 ? -150.45681 3.20671 44.37449 1.000 102.54617 269 LYS A CA 1
ATOM 2036 C C . LYS A 1 257 ? -150.38524 4.72106 44.19170 1.000 103.47366 269 LYS A C 1
ATOM 2037 O O . LYS A 1 257 ? -151.23311 5.44634 44.72888 1.000 107.75446 269 LYS A O 1
ATOM 2043 N N . GLU A 1 258 ? -149.39006 5.22164 43.45153 1.000 94.84710 270 GLU A N 1
ATOM 2044 C CA . GLU A 1 258 ? -149.25189 6.66957 43.31153 1.000 89.11416 270 GLU A CA 1
ATOM 2045 C C . GLU A 1 258 ? -150.41113 7.27346 42.52810 1.000 93.89932 270 GLU A C 1
ATOM 2046 O O . GLU A 1 258 ? -150.91962 8.34104 42.89110 1.000 97.81991 270 GLU A O 1
ATOM 2052 N N . VAL A 1 259 ? -150.83539 6.62190 41.44205 1.000 92.39198 271 VAL A N 1
ATOM 2053 C CA . VAL A 1 259 ? -151.97785 7.14966 40.70397 1.000 87.75730 271 VAL A CA 1
ATOM 2054 C C . VAL A 1 259 ? -153.23821 7.04383 41.54954 1.000 80.16414 271 VAL A C 1
ATOM 2055 O O . VAL A 1 259 ? -154.15871 7.86001 41.41285 1.000 76.68316 271 VAL A O 1
ATOM 2059 N N . ILE A 1 260 ? -153.29038 6.06482 42.45700 1.000 77.95892 272 ILE A N 1
ATOM 2060 C CA . ILE A 1 260 ? -154.41445 5.97442 43.38284 1.000 80.32912 272 ILE A CA 1
ATOM 2061 C C . ILE A 1 260 ? -154.43169 7.18135 44.31122 1.000 77.95624 272 ILE A C 1
ATOM 2062 O O . ILE A 1 260 ? -155.48273 7.79258 44.54175 1.000 82.09060 272 ILE A O 1
ATOM 2067 N N . ALA A 1 261 ? -153.26377 7.56126 44.83662 1.000 71.10755 273 ALA A N 1
ATOM 2068 C CA . ALA A 1 261 ? -153.19786 8.74244 45.69216 1.000 67.60127 273 ALA A CA 1
ATOM 2069 C C . ALA A 1 261 ? -153.51374 10.01721 44.91737 1.000 69.90455 273 ALA A C 1
ATOM 2070 O O . ALA A 1 261 ? -154.14238 10.93837 45.45363 1.000 72.06275 273 ALA A O 1
ATOM 2072 N N . ARG A 1 262 ? -153.10432 10.08338 43.64756 1.000 70.43279 274 ARG A N 1
ATOM 2073 C CA . ARG A 1 262 ? -153.42219 11.25784 42.83974 1.000 78.05979 274 ARG A CA 1
ATOM 2074 C C . ARG A 1 262 ? -154.92082 11.36920 42.59022 1.000 81.52848 274 ARG A C 1
ATOM 2075 O O . ARG A 1 262 ? -155.48909 12.46750 42.65341 1.000 84.42736 274 ARG A O 1
ATOM 2083 N N . SER A 1 263 ? -155.57875 10.24409 42.30618 1.000 78.40470 275 SER A N 1
ATOM 2084 C CA . SER A 1 263 ? -157.02604 10.27156 42.14210 1.000 80.82974 275 SER A CA 1
ATOM 2085 C C . SER A 1 263 ? -157.72650 10.62182 43.44973 1.000 82.32122 275 SER A C 1
ATOM 2086 O O . SER A 1 263 ? -158.74583 11.32539 43.43742 1.000 86.84489 275 SER A O 1
ATOM 2089 N N . VAL A 1 264 ? -157.18041 10.17143 44.58474 1.000 77.75825 276 VAL A N 1
ATOM 2090 C CA . VAL A 1 264 ? -157.76051 10.53232 45.87631 1.000 62.40843 276 VAL A CA 1
ATOM 2091 C C . VAL A 1 264 ? -157.63995 12.03053 46.10980 1.000 55.13533 276 VAL A C 1
ATOM 2092 O O . VAL A 1 264 ? -158.55171 12.66845 46.65211 1.000 47.96437 276 VAL A O 1
ATOM 2096 N N . HIS A 1 265 ? -156.51941 12.61965 45.68988 1.000 51.12066 277 HIS A N 1
ATOM 2097 C CA . HIS A 1 265 ? -156.35353 14.05742 45.85836 1.000 50.98899 277 HIS A CA 1
ATOM 2098 C C . HIS A 1 265 ? -157.28124 14.83621 44.93700 1.000 58.33355 277 HIS A C 1
ATOM 2099 O O . HIS A 1 265 ? -157.85352 15.85529 45.34075 1.000 63.93251 277 HIS A O 1
ATOM 2106 N N . LEU A 1 266 ? -157.43517 14.37827 43.69216 1.000 60.42081 278 LEU A N 1
ATOM 2107 C CA . LEU A 1 266 ? -158.33658 15.06345 42.77188 1.000 61.46602 278 LEU A CA 1
ATOM 2108 C C . LEU A 1 266 ? -159.78430 14.96861 43.23202 1.000 71.22061 278 LEU A C 1
ATOM 2109 O O . LEU A 1 266 ? -160.56605 15.90136 43.01288 1.000 70.90026 278 LEU A O 1
ATOM 2114 N N . ARG A 1 267 ? -160.15702 13.86169 43.87230 1.000 80.30686 279 ARG A N 1
ATOM 2115 C CA . ARG A 1 267 ? -161.50492 13.70669 44.40247 1.000 84.09811 279 ARG A CA 1
ATOM 2116 C C . ARG A 1 267 ? -161.68997 14.36333 45.76509 1.000 86.85076 279 ARG A C 1
ATOM 2117 O O . ARG A 1 267 ? -162.82533 14.44729 46.24595 1.000 94.41296 279 ARG A O 1
ATOM 2125 N N . SER A 1 268 ? -160.61107 14.82463 46.39138 1.000 80.48440 280 SER A N 1
ATOM 2126 C CA . SER A 1 268 ? -160.67228 15.49790 47.67749 1.000 73.81476 280 SER A CA 1
ATOM 2127 C C . SER A 1 268 ? -161.01730 16.97535 47.49590 1.000 76.79373 280 SER A C 1
ATOM 2128 O O . SER A 1 268 ? -161.06497 17.50253 46.38106 1.000 82.48482 280 SER A O 1
ATOM 2131 N N . LYS A 1 269 ? -161.25784 17.64992 48.62198 1.000 74.23159 281 LYS A N 1
ATOM 2132 C CA . LYS A 1 269 ? -161.57307 19.07357 48.60963 1.000 73.46972 281 LYS A CA 1
ATOM 2133 C C . LYS A 1 269 ? -160.35116 19.94985 48.37067 1.000 67.00258 281 LYS A C 1
ATOM 2134 O O . LYS A 1 269 ? -160.50572 21.16416 48.20225 1.000 67.79584 281 LYS A O 1
ATOM 2140 N N . ARG A 1 270 ? -159.14942 19.37523 48.36979 1.000 64.68401 282 ARG A N 1
ATOM 2141 C CA . ARG A 1 270 ? -157.91099 20.12721 48.21507 1.000 71.02529 282 ARG A CA 1
ATOM 2142 C C . ARG A 1 270 ? -157.22112 19.83113 46.88498 1.000 70.97349 282 ARG A C 1
ATOM 2143 O O . ARG A 1 270 ? -155.99094 19.85579 46.79814 1.000 74.09607 282 ARG A O 1
ATOM 2151 N N . ALA A 1 271 ? -158.00542 19.55120 45.84008 1.000 63.65026 283 ALA A N 1
ATOM 2152 C CA . ALA A 1 271 ? -157.42262 19.16536 44.55769 1.000 56.29729 283 ALA A CA 1
ATOM 2153 C C . ALA A 1 271 ? -156.60819 20.29859 43.94060 1.000 58.50559 283 ALA A C 1
ATOM 2154 O O . ALA A 1 271 ? -155.58584 20.05077 43.29052 1.000 66.42700 283 ALA A O 1
ATOM 2156 N N . ALA A 1 272 ? -157.04035 21.54920 44.12850 1.000 54.79347 284 ALA A N 1
ATOM 2157 C CA . ALA A 1 272 ? -156.29604 22.67335 43.56705 1.000 61.32338 284 ALA A CA 1
ATOM 2158 C C . ALA A 1 272 ? -154.97577 22.90009 44.28607 1.000 72.30408 284 ALA A C 1
ATOM 2159 O O . ALA A 1 272 ? -154.06497 23.51353 43.71803 1.000 77.45817 284 ALA A O 1
ATOM 2161 N N . GLU A 1 273 ? -154.86702 22.43202 45.51862 1.000 70.01005 285 GLU A N 1
ATOM 2162 C CA . GLU A 1 273 ? -153.67969 22.57778 46.33384 1.000 59.97840 285 GLU A CA 1
ATOM 2163 C C . GLU A 1 273 ? -152.61353 21.57646 45.89441 1.000 49.37352 285 GLU A C 1
ATOM 2164 O O . GLU A 1 273 ? -152.92456 20.57659 45.24548 1.000 50.46851 285 GLU A O 1
ATOM 2170 N N . PRO A 1 274 ? -151.34199 21.83007 46.21406 1.000 42.59896 286 PRO A N 1
ATOM 2171 C CA . PRO A 1 274 ? -150.27398 20.94368 45.73508 1.000 42.22050 286 PRO A CA 1
ATOM 2172 C C . PRO A 1 274 ? -150.38811 19.51979 46.26233 1.000 41.20185 286 PRO A C 1
ATOM 2173 O O . PRO A 1 274 ? -150.84622 19.27234 47.38014 1.000 49.76497 286 PRO A O 1
ATOM 2177 N N . PHE A 1 275 ? -149.96305 18.58050 45.42013 1.000 41.05897 287 PHE A N 1
ATOM 2178 C CA . PHE A 1 275 ? -149.87484 17.16056 45.74008 1.000 41.18103 287 PHE A CA 1
ATOM 2179 C C . PHE A 1 275 ? -148.43222 16.73632 45.52459 1.000 53.99415 287 PHE A C 1
ATOM 2180 O O . PHE A 1 275 ? -147.92534 16.81812 44.40007 1.000 62.81881 287 PHE A O 1
ATOM 2188 N N . VAL A 1 276 ? -147.77003 16.28499 46.58603 1.000 58.72109 288 VAL A N 1
ATOM 2189 C CA . VAL A 1 276 ? -146.36807 15.88525 46.48510 1.000 54.36316 288 VAL A CA 1
ATOM 2190 C C . VAL A 1 276 ? -146.23059 14.42628 46.90255 1.000 53.83780 288 VAL A C 1
ATOM 2191 O O . VAL A 1 276 ? -146.65831 14.04067 47.99667 1.000 58.10375 288 VAL A O 1
ATOM 2195 N N . ALA A 1 277 ? -145.65378 13.61351 46.02168 1.000 51.80405 289 ALA A N 1
ATOM 2196 C CA . ALA A 1 277 ? -145.35018 12.22148 46.32132 1.000 53.17145 289 ALA A CA 1
ATOM 2197 C C . ALA A 1 277 ? -143.88137 12.09511 46.70248 1.000 68.30844 289 ALA A C 1
ATOM 2198 O O . ALA A 1 277 ? -143.02381 12.77264 46.12838 1.000 77.77014 289 ALA A O 1
ATOM 2200 N N . VAL A 1 278 ? -143.59134 11.22337 47.66956 1.000 72.00316 290 VAL A N 1
ATOM 2201 C CA . VAL A 1 278 ? -142.22878 11.01601 48.14952 1.000 61.99796 290 VAL A CA 1
ATOM 2202 C C . VAL A 1 278 ? -142.00425 9.52095 48.32451 1.000 71.58187 290 VAL A C 1
ATOM 2203 O O . VAL A 1 278 ? -142.71559 8.86715 49.09795 1.000 66.57694 290 VAL A O 1
ATOM 2207 N N . ASN A 1 279 ? -141.02300 8.98151 47.60880 1.000 91.36688 291 ASN A N 1
ATOM 2208 C CA . ASN A 1 279 ? -140.59272 7.60427 47.79190 1.000 98.25072 291 ASN A CA 1
ATOM 2209 C C . ASN A 1 279 ? -139.43301 7.58737 48.77688 1.000 101.59434 291 ASN A C 1
ATOM 2210 O O . ASN A 1 279 ? -138.48375 8.36539 48.63990 1.000 107.74517 291 ASN A O 1
ATOM 2215 N N . CYS A 1 280 ? -139.51354 6.70413 49.76576 1.000 103.41336 292 CYS A N 1
ATOM 2216 C CA . CYS A 1 280 ? -138.49419 6.61320 50.80184 1.000 99.59537 292 CYS A CA 1
ATOM 2217 C C . CYS A 1 280 ? -137.28337 5.79629 50.37691 1.000 98.41347 292 CYS A C 1
ATOM 2218 O O . CYS A 1 280 ? -136.34219 5.66140 51.16595 1.000 103.53220 292 CYS A O 1
ATOM 2221 N N . ALA A 1 281 ? -137.28723 5.25107 49.15801 1.000 89.49360 293 ALA A N 1
ATOM 2222 C CA . ALA A 1 281 ? -136.12686 4.52206 48.66028 1.000 81.62129 293 ALA A CA 1
ATOM 2223 C C . ALA A 1 281 ? -134.90435 5.41948 48.53472 1.000 80.52693 293 ALA A C 1
ATOM 2224 O O . ALA A 1 281 ? -133.77986 4.90921 48.47383 1.000 88.53666 293 ALA A O 1
ATOM 2226 N N . ALA A 1 282 ? -135.09677 6.73525 48.48428 1.000 86.59551 294 ALA A N 1
ATOM 2227 C CA . ALA A 1 282 ? -133.97054 7.65641 48.50943 1.000 97.46400 294 ALA A CA 1
ATOM 2228 C C . ALA A 1 282 ? -133.20425 7.49412 49.81751 1.000 113.86178 294 ALA A C 1
ATOM 2229 O O . ALA A 1 282 ? -133.76689 7.10628 50.84543 1.000 105.17447 294 ALA A O 1
ATOM 2231 N N . ILE A 1 283 ? -131.90394 7.77373 49.76642 1.000 127.56021 295 ILE A N 1
ATOM 2232 C CA . ILE A 1 283 ? -131.01719 7.46206 50.89696 1.000 131.07522 295 ILE A CA 1
ATOM 2233 C C . ILE A 1 283 ? -131.50036 8.19060 52.14854 1.000 131.02754 295 ILE A C 1
ATOM 2234 O O . ILE A 1 283 ? -131.85009 9.38678 52.08093 1.000 128.86594 295 ILE A O 1
ATOM 2239 N N . PRO A 1 284 ? -131.56933 7.51900 53.29460 1.000 128.96461 296 PRO A N 1
ATOM 2240 C CA . PRO A 1 284 ? -132.26774 8.08451 54.45798 1.000 123.96283 296 PRO A CA 1
ATOM 2241 C C . PRO A 1 284 ? -131.40976 8.94184 55.37924 1.000 112.97402 296 PRO A C 1
ATOM 2242 O O . PRO A 1 284 ? -131.84260 10.04927 55.72778 1.000 101.52963 296 PRO A O 1
ATOM 2246 N N . PRO A 1 285 ? -130.18410 8.51267 55.79782 1.000 122.04317 297 PRO A N 1
ATOM 2247 C CA . PRO A 1 285 ? -129.59224 9.15731 56.98387 1.000 133.52298 297 PRO A CA 1
ATOM 2248 C C . PRO A 1 285 ? -129.42934 10.66762 56.86940 1.000 141.57394 297 PRO A C 1
ATOM 2249 O O . PRO A 1 285 ? -128.67482 11.18727 56.03892 1.000 139.43600 297 PRO A O 1
ATOM 2253 N N . ASP A 1 286 ? -130.18823 11.36763 57.71769 1.000 154.41255 298 ASP A N 1
ATOM 2254 C CA . ASP A 1 286 ? -130.18952 12.81698 57.90062 1.000 152.37726 298 ASP A CA 1
ATOM 2255 C C . ASP A 1 286 ? -130.70882 13.53328 56.65792 1.000 142.30479 298 ASP A C 1
ATOM 2256 O O . ASP A 1 286 ? -131.10214 14.70243 56.72695 1.000 148.18693 298 ASP A O 1
ATOM 2261 N N . LEU A 1 287 ? -130.71653 12.85087 55.51347 1.000 111.01494 299 LEU A N 1
ATOM 2262 C CA . LEU A 1 287 ? -131.29367 13.45484 54.32247 1.000 86.02259 299 LEU A CA 1
ATOM 2263 C C . LEU A 1 287 ? -132.80258 13.26411 54.26971 1.000 77.16747 299 LEU A C 1
ATOM 2264 O O . LEU A 1 287 ? -133.51213 14.13790 53.75916 1.000 84.91764 299 LEU A O 1
ATOM 2269 N N . ILE A 1 288 ? -133.31075 12.15159 54.80905 1.000 63.11474 300 ILE A N 1
ATOM 2270 C CA . ILE A 1 288 ? -134.75258 11.92531 54.79875 1.000 54.53290 300 ILE A CA 1
ATOM 2271 C C . ILE A 1 288 ? -135.46204 12.96065 55.66297 1.000 51.57200 300 ILE A C 1
ATOM 2272 O O . ILE A 1 288 ? -136.49505 13.51211 55.26809 1.000 53.48869 300 ILE A O 1
ATOM 2277 N N . GLU A 1 289 ? -134.89297 13.28438 56.82660 1.000 37.72543 301 GLU A N 1
ATOM 2278 C CA . GLU A 1 289 ? -135.51928 14.26508 57.70452 1.000 55.93762 301 GLU A CA 1
ATOM 2279 C C . GLU A 1 289 ? -135.42694 15.66736 57.11896 1.000 61.32395 301 GLU A C 1
ATOM 2280 O O . GLU A 1 289 ? -136.40982 16.41899 57.13168 1.000 61.41567 301 GLU A O 1
ATOM 2286 N N . SER A 1 290 ? -134.25826 16.02861 56.58294 1.000 64.52084 302 SER A N 1
ATOM 2287 C CA . SER A 1 290 ? -134.08380 17.35835 56.01072 1.000 73.34873 302 SER A CA 1
ATOM 2288 C C . SER A 1 290 ? -134.93216 17.55303 54.76201 1.000 76.63470 302 SER A C 1
ATOM 2289 O O . SER A 1 290 ? -135.32231 18.68308 54.45223 1.000 78.83917 302 SER A O 1
ATOM 2292 N N . GLU A 1 291 ? -135.21467 16.47970 54.02273 1.000 75.96708 303 GLU A N 1
ATOM 2293 C CA . GLU A 1 291 ? -136.04953 16.62903 52.83771 1.000 77.44387 303 GLU A CA 1
ATOM 2294 C C . GLU A 1 291 ? -137.53220 16.60924 53.19063 1.000 71.26601 303 GLU A C 1
ATOM 2295 O O . GLU A 1 291 ? -138.31857 17.36564 52.60992 1.000 75.47536 303 GLU A O 1
ATOM 2301 N N . LEU A 1 292 ? -137.93586 15.75575 54.13636 1.000 57.40683 304 LEU A N 1
ATOM 2302 C CA . LEU A 1 292 ? -139.34476 15.67712 54.50113 1.000 44.45092 304 LEU A CA 1
ATOM 2303 C C . LEU A 1 292 ? -139.80019 16.90645 55.27789 1.000 38.75304 304 LEU A C 1
ATOM 2304 O O . LEU A 1 292 ? -140.94515 17.34732 55.12552 1.000 37.66829 304 LEU A O 1
ATOM 2309 N N . PHE A 1 293 ? -138.92763 17.47739 56.11378 1.000 43.25186 305 PHE A N 1
ATOM 2310 C CA . PHE A 1 293 ? -139.32158 18.56776 56.99617 1.000 52.59139 305 PHE A CA 1
ATOM 2311 C C . PHE A 1 293 ? -138.49448 19.83688 56.83772 1.000 56.10936 305 PHE A C 1
ATOM 2312 O O . PHE A 1 293 ? -138.74846 20.80952 57.55514 1.000 54.09400 305 PHE A O 1
ATOM 2320 N N . GLY A 1 294 ? -137.52474 19.86575 55.92859 1.000 65.02033 306 GLY A N 1
ATOM 2321 C CA . GLY A 1 294 ? -136.73200 21.05910 55.71577 1.000 74.66467 306 GLY A CA 1
ATOM 2322 C C . GLY A 1 294 ? -135.61283 21.20477 56.72811 1.000 85.80482 306 GLY A C 1
ATOM 2323 O O . GLY A 1 294 ? -135.39539 20.36653 57.60555 1.000 94.42994 306 GLY A O 1
ATOM 2324 N N . VAL A 1 295 ? -134.88555 22.31025 56.59309 1.000 85.66836 307 VAL A N 1
ATOM 2325 C CA . VAL A 1 295 ? -133.78744 22.62843 57.49842 1.000 80.68849 307 VAL A CA 1
ATOM 2326 C C . VAL A 1 295 ? -133.53347 24.12745 57.42393 1.000 76.39271 307 VAL A C 1
ATOM 2327 O O . VAL A 1 295 ? -133.57097 24.72454 56.34474 1.000 78.30588 307 VAL A O 1
ATOM 2331 N N . GLU A 1 296 ? -133.28129 24.73177 58.58121 1.000 70.59006 308 GLU A N 1
ATOM 2332 C CA . GLU A 1 296 ? -133.00558 26.15660 58.68517 1.000 68.78006 308 GLU A CA 1
ATOM 2333 C C . GLU A 1 296 ? -131.50620 26.40306 58.80730 1.000 82.01813 308 GLU A C 1
ATOM 2334 O O . GLU A 1 296 ? -130.77537 25.61252 59.40964 1.000 79.62580 308 GLU A O 1
ATOM 2340 N N . LYS A 1 297 ? -131.05349 27.51032 58.22461 1.000 98.32181 309 LYS A N 1
ATOM 2341 C CA . LYS A 1 297 ? -129.64337 27.86462 58.28864 1.000 111.32491 309 LYS A CA 1
ATOM 2342 C C . LYS A 1 297 ? -129.27633 28.37887 59.67682 1.000 121.21979 309 LYS A C 1
ATOM 2343 O O . LYS A 1 297 ? -130.11151 28.91505 60.41093 1.000 124.43315 309 LYS A O 1
ATOM 2349 N N . GLY A 1 298 ? -128.01660 28.20602 60.03105 1.000 128.28177 310 GLY A N 1
ATOM 2350 C CA . GLY A 1 298 ? -127.51812 28.65570 61.31541 1.000 133.21324 310 GLY A CA 1
ATOM 2351 C C . GLY A 1 298 ? -126.31060 27.83881 61.72453 1.000 135.90670 310 GLY A C 1
ATOM 2352 O O . GLY A 1 298 ? -125.86951 26.93883 61.01809 1.000 133.26791 310 GLY A O 1
ATOM 2353 N N . ALA A 1 299 ? -125.77303 28.18807 62.89196 1.000 139.20402 311 ALA A N 1
ATOM 2354 C CA . ALA A 1 299 ? -124.64301 27.45816 63.45034 1.000 142.32006 311 ALA A CA 1
ATOM 2355 C C . ALA A 1 299 ? -125.05188 26.14786 64.10781 1.000 140.47148 311 ALA A C 1
ATOM 2356 O O . ALA A 1 299 ? -124.18081 25.32232 64.40246 1.000 139.98590 311 ALA A O 1
ATOM 2358 N N . PHE A 1 300 ? -126.34720 25.93776 64.33811 1.000 135.40306 312 PHE A N 1
ATOM 2359 C CA . PHE A 1 300 ? -126.83770 24.72678 64.98175 1.000 125.91873 312 PHE A CA 1
ATOM 2360 C C . PHE A 1 300 ? -126.87039 23.53059 64.04454 1.000 116.41998 312 PHE A C 1
ATOM 2361 O O . PHE A 1 300 ? -127.01539 22.40016 64.51823 1.000 108.68805 312 PHE A O 1
ATOM 2369 N N . THR A 1 301 ? -126.72269 23.75221 62.74123 1.000 116.67646 313 THR A N 1
ATOM 2370 C CA . THR A 1 301 ? -126.66851 22.67824 61.76285 1.000 115.96699 313 THR A CA 1
ATOM 2371 C C . THR A 1 301 ? -125.89007 23.17855 60.55628 1.000 122.54447 313 THR A C 1
ATOM 2372 O O . THR A 1 301 ? -125.80519 24.38213 60.30495 1.000 124.40886 313 THR A O 1
ATOM 2376 N N . GLY A 1 302 ? -125.31449 22.24166 59.81149 1.000 123.11507 314 GLY A N 1
ATOM 2377 C CA . GLY A 1 302 ? -124.47986 22.60623 58.68356 1.000 111.90028 314 GLY A CA 1
ATOM 2378 C C . GLY A 1 302 ? -125.26131 23.03912 57.46092 1.000 98.36236 314 GLY A C 1
ATOM 2379 O O . GLY A 1 302 ? -125.14700 22.43057 56.39305 1.000 96.68219 314 GLY A O 1
ATOM 2380 N N . ALA A 1 303 ? -126.05793 24.09557 57.60320 1.000 102.50423 315 ALA A N 1
ATOM 2381 C CA . ALA A 1 303 ? -126.90038 24.60313 56.52586 1.000 93.54568 315 ALA A CA 1
ATOM 2382 C C . ALA A 1 303 ? -126.49168 26.03643 56.21562 1.000 88.85124 315 ALA A C 1
ATOM 2383 O O . ALA A 1 303 ? -126.66922 26.93213 57.04866 1.000 72.40855 315 ALA A O 1
ATOM 2385 N N . THR A 1 304 ? -125.94008 26.25092 55.01926 1.000 103.25486 316 THR A N 1
ATOM 2386 C CA . THR A 1 304 ? -125.62036 27.60883 54.59262 1.000 113.27571 316 THR A CA 1
ATOM 2387 C C . THR A 1 304 ? -126.88380 28.38467 54.24673 1.000 118.53082 316 THR A C 1
ATOM 2388 O O . THR A 1 304 ? -127.02891 29.55243 54.62759 1.000 129.96354 316 THR A O 1
ATOM 2392 N N . GLN A 1 305 ? -127.81844 27.74412 53.55005 1.000 112.38755 317 GLN A N 1
ATOM 2393 C CA . GLN A 1 305 ? -129.08813 28.35464 53.19221 1.000 104.26223 317 GLN A CA 1
ATOM 2394 C C . GLN A 1 305 ? -130.22116 27.41299 53.56729 1.000 84.83197 317 GLN A C 1
ATOM 2395 O O . GLN A 1 305 ? -130.12961 26.19994 53.35414 1.000 77.91839 317 GLN A O 1
ATOM 2401 N N . SER A 1 306 ? -131.28651 27.98199 54.12540 1.000 78.54111 318 SER A N 1
ATOM 2402 C CA . SER A 1 306 ? -132.45075 27.20033 54.51325 1.000 79.10601 318 SER A CA 1
ATOM 2403 C C . SER A 1 306 ? -133.15610 26.63527 53.28514 1.000 77.53772 318 SER A C 1
ATOM 2404 O O . SER A 1 306 ? -133.19654 27.25751 52.22061 1.000 84.42544 318 SER A O 1
ATOM 2407 N N . ARG A 1 307 ? -133.71619 25.43767 53.44384 1.000 68.29249 319 ARG A N 1
ATOM 2408 C CA . ARG A 1 307 ? -134.37835 24.72810 52.35772 1.000 59.40823 319 ARG A CA 1
ATOM 2409 C C . ARG A 1 307 ? -135.74132 24.25102 52.83303 1.000 60.62247 319 ARG A C 1
ATOM 2410 O O . ARG A 1 307 ? -135.84345 23.59038 53.87138 1.000 66.07494 319 ARG A O 1
ATOM 2418 N N . MET A 1 308 ? -136.78104 24.58643 52.07306 1.000 57.37972 320 MET A N 1
ATOM 2419 C CA . MET A 1 308 ? -138.13563 24.19473 52.43629 1.000 50.54777 320 MET A CA 1
ATOM 2420 C C . MET A 1 308 ? -138.31478 22.68594 52.31796 1.000 50.27070 320 MET A C 1
ATOM 2421 O O . MET A 1 308 ? -137.83393 22.05814 51.37060 1.000 50.76525 320 MET A O 1
ATOM 2426 N N . GLY A 1 309 ? -139.01985 22.10220 53.29095 1.000 61.05591 321 GLY A N 1
ATOM 2427 C CA . GLY A 1 309 ? -139.29674 20.68406 53.24797 1.000 73.53995 321 GLY A CA 1
ATOM 2428 C C . GLY A 1 309 ? -140.46593 20.34590 52.34554 1.000 75.57983 321 GLY A C 1
ATOM 2429 O O . GLY A 1 309 ? -141.26229 21.20261 51.96466 1.000 79.63178 321 GLY A O 1
ATOM 2430 N N . ARG A 1 310 ? -140.56428 19.06003 51.99850 1.000 72.90482 322 ARG A N 1
ATOM 2431 C CA . ARG A 1 310 ? -141.64575 18.62403 51.12246 1.000 67.93333 322 ARG A CA 1
ATOM 2432 C C . ARG A 1 310 ? -143.00505 18.71227 51.80567 1.000 61.62501 322 ARG A C 1
ATOM 2433 O O . ARG A 1 310 ? -144.02172 18.90257 51.12814 1.000 64.63517 322 ARG A O 1
ATOM 2441 N N . PHE A 1 311 ? -143.05307 18.57154 53.13365 1.000 56.99117 323 PHE A N 1
ATOM 2442 C CA . PHE A 1 311 ? -144.32936 18.71931 53.82664 1.000 59.40634 323 PHE A CA 1
ATOM 2443 C C . PHE A 1 311 ? -144.84536 20.14961 53.73195 1.000 67.79446 323 PHE A C 1
ATOM 2444 O O . PHE A 1 311 ? -146.05594 20.37142 53.61294 1.000 74.19205 323 PHE A O 1
ATOM 2452 N N . GLU A 1 312 ? -143.94299 21.13419 53.78031 1.000 72.44122 324 GLU A N 1
ATOM 2453 C CA . GLU A 1 312 ? -144.35938 22.51754 53.58252 1.000 77.85789 324 GLU A CA 1
ATOM 2454 C C . GLU A 1 312 ? -144.79128 22.76395 52.14421 1.000 83.09438 324 GLU A C 1
ATOM 2455 O O . GLU A 1 312 ? -145.63636 23.62936 51.88924 1.000 87.34871 324 GLU A O 1
ATOM 2461 N N . ARG A 1 313 ? -144.22484 22.01354 51.19546 1.000 87.81450 325 ARG A N 1
ATOM 2462 C CA . ARG A 1 313 ? -144.65439 22.11885 49.80610 1.000 91.87919 325 ARG A CA 1
ATOM 2463 C C . ARG A 1 313 ? -146.08263 21.62160 49.63022 1.000 89.13786 325 ARG A C 1
ATOM 2464 O O . ARG A 1 313 ? -146.78279 22.05370 48.70835 1.000 92.12864 325 ARG A O 1
ATOM 2472 N N . ALA A 1 314 ? -146.52737 20.72190 50.50686 1.000 73.71032 326 ALA A N 1
ATOM 2473 C CA . ALA A 1 314 ? -147.86776 20.15477 50.47957 1.000 56.95871 326 ALA A CA 1
ATOM 2474 C C . ALA A 1 314 ? -148.86687 20.94432 51.31364 1.000 53.77806 326 ALA A C 1
ATOM 2475 O O . ALA A 1 314 ? -149.93759 20.41279 51.63286 1.000 49.53581 326 ALA A O 1
ATOM 2477 N N . ASP A 1 315 ? -148.53882 22.18024 51.69095 1.000 57.74641 327 ASP A N 1
ATOM 2478 C CA . ASP A 1 315 ? -149.40839 22.94591 52.57591 1.000 63.96473 327 ASP A CA 1
ATOM 2479 C C . ASP A 1 315 ? -150.80606 23.07935 51.98318 1.000 60.89598 327 ASP A C 1
ATOM 2480 O O . ASP A 1 315 ? -150.97498 23.35878 50.79256 1.000 50.44782 327 ASP A O 1
ATOM 2485 N N . LYS A 1 316 ? -151.80870 22.85906 52.83253 1.000 64.49175 328 LYS A N 1
ATOM 2486 C CA . LYS A 1 316 ? -153.22366 22.83439 52.47419 1.000 52.03019 328 LYS A CA 1
ATOM 2487 C C . LYS A 1 316 ? -153.54996 21.74444 51.45643 1.000 46.77955 328 LYS A C 1
ATOM 2488 O O . LYS A 1 316 ? -154.68714 21.67242 50.97732 1.000 48.73879 328 LYS A O 1
ATOM 2494 N N . GLY A 1 317 ? -152.58498 20.88608 51.12462 1.000 44.84700 329 GLY A N 1
ATOM 2495 C CA . GLY A 1 317 ? -152.76152 19.86690 50.10599 1.000 44.37459 329 GLY A CA 1
ATOM 2496 C C . GLY A 1 317 ? -152.57578 18.44628 50.60040 1.000 44.16140 329 GLY A C 1
ATOM 2497 O O . GLY A 1 317 ? -153.00653 18.10753 51.70639 1.000 53.22938 329 GLY A O 1
ATOM 2498 N N . THR A 1 318 ? -151.92747 17.60480 49.79271 1.000 42.25415 330 THR A N 1
ATOM 2499 C CA . THR A 1 318 ? -151.77278 16.19118 50.10798 1.000 42.82049 330 THR A CA 1
ATOM 2500 C C . THR A 1 318 ? -150.34232 15.73879 49.84702 1.000 51.23970 330 THR A C 1
ATOM 2501 O O . THR A 1 318 ? -149.70624 16.16528 48.87280 1.000 62.33836 330 THR A O 1
ATOM 2505 N N . ILE A 1 319 ? -149.84477 14.86197 50.71821 1.000 54.41750 331 ILE A N 1
ATOM 2506 C CA . ILE A 1 319 ? -148.53176 14.25615 50.54832 1.000 44.37301 331 ILE A CA 1
ATOM 2507 C C . ILE A 1 319 ? -148.69057 12.74241 50.55769 1.000 49.34890 331 ILE A C 1
ATOM 2508 O O . ILE A 1 319 ? -149.41147 12.18215 51.39576 1.000 50.69197 331 ILE A O 1
ATOM 2513 N N . PHE A 1 320 ? -148.03814 12.09781 49.60197 1.000 53.08019 332 PHE A N 1
ATOM 2514 C CA . PHE A 1 320 ? -147.98629 10.65282 49.48468 1.000 56.18337 332 PHE A CA 1
ATOM 2515 C C . PHE A 1 320 ? -146.63044 10.18321 49.98476 1.000 56.96350 332 PHE A C 1
ATOM 2516 O O . PHE A 1 320 ? -145.60387 10.79704 49.68526 1.000 40.87603 332 PHE A O 1
ATOM 2524 N N . LEU A 1 321 ? -146.62974 9.09306 50.74347 1.000 61.67090 333 LEU A N 1
ATOM 2525 C CA . LEU A 1 321 ? -145.40960 8.56345 51.34865 1.000 54.55551 333 LEU A CA 1
ATOM 2526 C C . LEU A 1 321 ? -145.31788 7.08276 51.00273 1.000 57.43941 333 LEU A C 1
ATOM 2527 O O . LEU A 1 321 ? -145.91456 6.24428 51.68463 1.000 59.00934 333 LEU A O 1
ATOM 2532 N N . ASP A 1 322 ? -144.59700 6.76073 49.93192 1.000 62.34569 334 ASP A N 1
ATOM 2533 C CA . ASP A 1 322 ? -144.39353 5.36499 49.57719 1.000 72.58006 334 ASP A CA 1
ATOM 2534 C C . ASP A 1 322 ? -143.32026 4.76680 50.47387 1.000 71.38642 334 ASP A C 1
ATOM 2535 O O . ASP A 1 322 ? -142.35078 5.44040 50.83049 1.000 70.77749 334 ASP A O 1
ATOM 2540 N N . GLU A 1 323 ? -143.48781 3.49025 50.81846 1.000 79.81867 335 GLU A N 1
ATOM 2541 C CA . GLU A 1 323 ? -142.55292 2.77859 51.69095 1.000 86.53678 335 GLU A CA 1
ATOM 2542 C C . GLU A 1 323 ? -142.31383 3.55272 52.98716 1.000 82.06721 335 GLU A C 1
ATOM 2543 O O . GLU A 1 323 ? -141.18015 3.86396 53.35764 1.000 84.26408 335 GLU A O 1
ATOM 2549 N N . VAL A 1 324 ? -143.40972 3.86801 53.68328 1.000 81.75286 336 VAL A N 1
ATOM 2550 C CA . VAL A 1 324 ? -143.31884 4.67234 54.89717 1.000 74.83780 336 VAL A CA 1
ATOM 2551 C C . VAL A 1 324 ? -142.55274 3.94675 55.99671 1.000 71.78339 336 VAL A C 1
ATOM 2552 O O . VAL A 1 324 ? -142.05599 4.58970 56.92962 1.000 42.58272 336 VAL A O 1
ATOM 2556 N N . ILE A 1 325 ? -142.45192 2.61689 55.91979 1.000 66.16869 337 ILE A N 1
ATOM 2557 C CA . ILE A 1 325 ? -141.67439 1.87122 56.90492 1.000 65.14580 337 ILE A CA 1
ATOM 2558 C C . ILE A 1 325 ? -140.21133 2.28632 56.84516 1.000 62.02693 337 ILE A C 1
ATOM 2559 O O . ILE A 1 325 ? -139.49878 2.24086 57.85612 1.000 58.83277 337 ILE A O 1
ATOM 2564 N N . GLU A 1 326 ? -139.74681 2.72272 55.67483 1.000 62.58375 338 GLU A N 1
ATOM 2565 C CA . GLU A 1 326 ? -138.35964 3.13882 55.48316 1.000 61.46552 338 GLU A CA 1
ATOM 2566 C C . GLU A 1 326 ? -138.10387 4.57139 55.93337 1.000 60.21535 338 GLU A C 1
ATOM 2567 O O . GLU A 1 326 ? -137.39664 5.32404 55.25973 1.000 68.28040 338 GLU A O 1
ATOM 2573 N N . LEU A 1 327 ? -138.66857 4.96972 57.06776 1.000 56.05679 339 LEU A N 1
ATOM 2574 C CA . LEU A 1 327 ? -138.43764 6.28548 57.64179 1.000 61.57718 339 LEU A CA 1
ATOM 2575 C C . LEU A 1 327 ? -137.46034 6.15785 58.79780 1.000 76.98835 339 LEU A C 1
ATOM 2576 O O . LEU A 1 327 ? -137.49573 5.17573 59.54533 1.000 70.86741 339 LEU A O 1
ATOM 2581 N N . SER A 1 328 ? -136.58973 7.15022 58.94328 1.000 95.00602 340 SER A N 1
ATOM 2582 C CA . SER A 1 328 ? -135.73372 7.17912 60.11202 1.000 96.44470 340 SER A CA 1
ATOM 2583 C C . SER A 1 328 ? -136.59713 7.42894 61.34617 1.000 93.18833 340 SER A C 1
ATOM 2584 O O . SER A 1 328 ? -137.64586 8.07132 61.25363 1.000 96.97851 340 SER A O 1
ATOM 2587 N N . PRO A 1 329 ? -136.19581 6.90601 62.50750 1.000 70.77212 341 PRO A N 1
ATOM 2588 C CA . PRO A 1 329 ? -137.04108 7.07965 63.69955 1.000 59.98393 341 PRO A CA 1
ATOM 2589 C C . PRO A 1 329 ? -137.32610 8.53514 64.02716 1.000 54.85863 341 PRO A C 1
ATOM 2590 O O . PRO A 1 329 ? -138.43814 8.85228 64.47296 1.000 62.87616 341 PRO A O 1
ATOM 2594 N N . ARG A 1 330 ? -136.37070 9.43556 63.79306 1.000 38.93412 342 ARG A N 1
ATOM 2595 C CA . ARG A 1 330 ? -136.65338 10.85676 63.96521 1.000 51.32067 342 ARG A CA 1
ATOM 2596 C C . ARG A 1 330 ? -137.69367 11.33128 62.95786 1.000 63.82867 342 ARG A C 1
ATOM 2597 O O . ARG A 1 330 ? -138.56227 12.15168 63.28722 1.000 64.70969 342 ARG A O 1
ATOM 2605 N N . ALA A 1 331 ? -137.63684 10.80625 61.73092 1.000 70.03921 343 ALA A N 1
ATOM 2606 C CA . ALA A 1 331 ? -138.65107 11.14884 60.74211 1.000 68.24586 343 ALA A CA 1
ATOM 2607 C C . ALA A 1 331 ? -140.01013 10.59578 61.14281 1.000 64.66162 343 ALA A C 1
ATOM 2608 O O . ALA A 1 331 ? -141.03414 11.25864 60.94883 1.000 62.64647 343 ALA A O 1
ATOM 2610 N N . GLN A 1 332 ? -140.03949 9.39354 61.72717 1.000 56.22778 344 GLN A N 1
ATOM 2611 C CA . GLN A 1 332 ? -141.30757 8.84804 62.19852 1.000 55.28284 344 GLN A CA 1
ATOM 2612 C C . GLN A 1 332 ? -141.87698 9.68936 63.33105 1.000 54.73171 344 GLN A C 1
ATOM 2613 O O . GLN A 1 332 ? -143.09093 9.90717 63.40107 1.000 48.36730 344 GLN A O 1
ATOM 2619 N N . ALA A 1 333 ? -141.01205 10.19840 64.21180 1.000 59.85687 345 ALA A N 1
ATOM 2620 C CA . ALA A 1 333 ? -141.49513 11.02960 65.30931 1.000 63.57605 345 ALA A CA 1
ATOM 2621 C C . ALA A 1 333 ? -142.03319 12.35997 64.79986 1.000 67.14990 345 ALA A C 1
ATOM 2622 O O . ALA A 1 333 ? -143.09379 12.82222 65.24370 1.000 76.83847 345 ALA A O 1
ATOM 2624 N N . SER A 1 334 ? -141.32125 12.98845 63.86190 1.000 64.83007 346 SER A N 1
ATOM 2625 C CA . SER A 1 334 ? -141.80817 14.24829 63.31184 1.000 68.20465 346 SER A CA 1
ATOM 2626 C C . SER A 1 334 ? -143.10288 14.04596 62.53144 1.000 60.55577 346 SER A C 1
ATOM 2627 O O . SER A 1 334 ? -144.00732 14.88788 62.59214 1.000 59.95327 346 SER A O 1
ATOM 2630 N N . LEU A 1 335 ? -143.22626 12.92015 61.81934 1.000 56.03970 347 LEU A N 1
ATOM 2631 C CA . LEU A 1 335 ? -144.46677 12.62901 61.10823 1.000 55.76709 347 LEU A CA 1
ATOM 2632 C C . LEU A 1 335 ? -145.60958 12.37291 62.07785 1.000 54.39510 347 LEU A C 1
ATOM 2633 O O . LEU A 1 335 ? -146.74783 12.78488 61.82696 1.000 59.77726 347 LEU A O 1
ATOM 2638 N N . LEU A 1 336 ? -145.32480 11.70919 63.19952 1.000 50.09201 348 LEU A N 1
ATOM 2639 C CA . LEU A 1 336 ? -146.36253 11.49873 64.19802 1.000 43.61112 348 LEU A CA 1
ATOM 2640 C C . LEU A 1 336 ? -146.81516 12.82061 64.79554 1.000 44.07727 348 LEU A C 1
ATOM 2641 O O . LEU A 1 336 ? -148.00930 13.01661 65.04453 1.000 58.32695 348 LEU A O 1
ATOM 2646 N N . ARG A 1 337 ? -145.88206 13.75069 65.01148 1.000 39.98311 349 ARG A N 1
ATOM 2647 C CA . ARG A 1 337 ? -146.29137 15.05345 65.52434 1.000 43.63295 349 ARG A CA 1
ATOM 2648 C C . ARG A 1 337 ? -147.10923 15.81854 64.49236 1.000 52.72431 349 ARG A C 1
ATOM 2649 O O . ARG A 1 337 ? -148.08545 16.48954 64.84184 1.000 64.65248 349 ARG A O 1
ATOM 2657 N N . VAL A 1 338 ? -146.73329 15.72479 63.21587 1.000 54.95978 350 VAL A N 1
ATOM 2658 C CA . VAL A 1 338 ? -147.49693 16.40819 62.17624 1.000 52.90857 350 VAL A CA 1
ATOM 2659 C C . VAL A 1 338 ? -148.89774 15.81878 62.06014 1.000 56.88222 350 VAL A C 1
ATOM 2660 O O . VAL A 1 338 ? -149.87343 16.53731 61.81016 1.000 52.58156 350 VAL A O 1
ATOM 2664 N N . LEU A 1 339 ? -149.02385 14.50832 62.26147 1.000 59.39825 351 LEU A N 1
ATOM 2665 C CA . LEU A 1 339 ? -150.30905 13.84653 62.08411 1.000 57.99872 351 LEU A CA 1
ATOM 2666 C C . LEU A 1 339 ? -151.20417 13.97197 63.31194 1.000 72.58009 351 LEU A C 1
ATOM 2667 O O . LEU A 1 339 ? -152.43224 13.91977 63.18287 1.000 78.81537 351 LEU A O 1
ATOM 2672 N N . GLN A 1 340 ? -150.61898 14.12786 64.50006 1.000 78.37097 352 GLN A N 1
ATOM 2673 C CA . GLN A 1 340 ? -151.38675 14.17754 65.73758 1.000 78.36902 352 GLN A CA 1
ATOM 2674 C C . GLN A 1 340 ? -151.62735 15.59140 66.25549 1.000 75.76636 352 GLN A C 1
ATOM 2675 O O . GLN A 1 340 ? -152.64922 15.83202 66.90803 1.000 81.62685 352 GLN A O 1
ATOM 2681 N N . GLU A 1 341 ? -150.73608 16.53998 65.96064 1.000 62.71978 353 GLU A N 1
ATOM 2682 C CA . GLU A 1 341 ? -150.88738 17.91532 66.41003 1.000 68.19290 353 GLU A CA 1
ATOM 2683 C C . GLU A 1 341 ? -150.92301 18.92985 65.27634 1.000 69.95791 353 GLU A C 1
ATOM 2684 O O . GLU A 1 341 ? -151.22303 20.10167 65.53225 1.000 70.93152 353 GLU A O 1
ATOM 2690 N N . GLY A 1 342 ? -150.62807 18.52351 64.04323 1.000 70.72595 354 GLY A N 1
ATOM 2691 C CA . GLY A 1 342 ? -150.64987 19.44425 62.92177 1.000 61.04859 354 GLY A CA 1
ATOM 2692 C C . GLY A 1 342 ? -149.53611 20.46767 62.91119 1.000 62.68379 354 GLY A C 1
ATOM 2693 O O . GLY A 1 342 ? -149.72790 21.57149 62.39136 1.000 57.34488 354 GLY A O 1
ATOM 2694 N N . GLU A 1 343 ? -148.37592 20.13943 63.48057 1.000 71.66889 355 GLU A N 1
ATOM 2695 C CA . GLU A 1 343 ? -147.27072 21.08275 63.58457 1.000 68.59591 355 GLU A CA 1
ATOM 2696 C C . GLU A 1 343 ? -145.95170 20.38072 63.29118 1.000 51.41886 355 GLU A C 1
ATOM 2697 O O . GLU A 1 343 ? -145.81375 19.17168 63.49441 1.000 47.27215 355 GLU A O 1
ATOM 2703 N N . LEU A 1 344 ? -144.97858 21.15815 62.81748 1.000 59.31473 356 LEU A N 1
ATOM 2704 C CA . LEU A 1 344 ? -143.63143 20.65712 62.58247 1.000 67.17822 356 LEU A CA 1
ATOM 2705 C C . LEU A 1 344 ? -142.64470 21.80406 62.71456 1.000 73.77262 356 LEU A C 1
ATOM 2706 O O . LEU A 1 344 ? -143.00935 22.97933 62.62665 1.000 70.92035 356 LEU A O 1
ATOM 2711 N N . GLU A 1 345 ? -141.38124 21.44296 62.91631 1.000 81.24522 357 GLU A N 1
ATOM 2712 C CA . GLU A 1 345 ? -140.30404 22.41667 62.96364 1.000 90.36493 357 GLU A CA 1
ATOM 2713 C C . GLU A 1 345 ? -139.13769 21.89266 62.13850 1.000 89.78807 357 GLU A C 1
ATOM 2714 O O . GLU A 1 345 ? -138.81415 20.70203 62.18593 1.000 94.81858 357 GLU A O 1
ATOM 2720 N N . ARG A 1 346 ? -138.53349 22.78439 61.35817 1.000 84.04732 358 ARG A N 1
ATOM 2721 C CA . ARG A 1 346 ? -137.40142 22.41232 60.52401 1.000 81.71659 358 ARG A CA 1
ATOM 2722 C C . ARG A 1 346 ? -136.18763 22.09747 61.38843 1.000 88.44227 358 ARG A C 1
ATOM 2723 O O . ARG A 1 346 ? -136.04289 22.61085 62.50088 1.000 96.64418 358 ARG A O 1
ATOM 2731 N N . VAL A 1 347 ? -135.32135 21.21641 60.88056 1.000 83.61867 359 VAL A N 1
ATOM 2732 C CA . VAL A 1 347 ? -134.10473 20.89453 61.61391 1.000 74.19518 359 VAL A CA 1
ATOM 2733 C C . VAL A 1 347 ? -133.28209 22.16388 61.76296 1.000 69.70454 359 VAL A C 1
ATOM 2734 O O . VAL A 1 347 ? -133.05503 22.89475 60.79070 1.000 71.83395 359 VAL A O 1
ATOM 2738 N N . GLY A 1 348 ? -132.82996 22.43433 62.98409 1.000 63.82514 360 GLY A N 1
ATOM 2739 C CA . GLY A 1 348 ? -132.09193 23.65195 63.23879 1.000 66.50657 360 GLY A CA 1
ATOM 2740 C C . GLY A 1 348 ? -132.94207 24.89483 63.37823 1.000 72.69111 360 GLY A C 1
ATOM 2741 O O . GLY A 1 348 ? -132.38636 25.99493 63.47422 1.000 76.94650 360 GLY A O 1
ATOM 2742 N N . ASP A 1 349 ? -134.26785 24.75994 63.38979 1.000 75.06739 361 ASP A N 1
ATOM 2743 C CA . ASP A 1 349 ? -135.18071 25.89412 63.46080 1.000 82.25205 361 ASP A CA 1
ATOM 2744 C C . ASP A 1 349 ? -135.72937 26.03929 64.87407 1.000 90.38212 361 ASP A C 1
ATOM 2745 O O . ASP A 1 349 ? -136.06905 25.04705 65.52533 1.000 91.21467 361 ASP A O 1
ATOM 2750 N N . ASN A 1 350 ? -135.81983 27.28431 65.34187 1.000 103.55468 362 ASN A N 1
ATOM 2751 C CA . ASN A 1 350 ? -136.31681 27.55515 66.68565 1.000 119.12272 362 ASN A CA 1
ATOM 2752 C C . ASN A 1 350 ? -137.83572 27.69806 66.72475 1.000 128.26304 362 ASN A C 1
ATOM 2753 O O . ASN A 1 350 ? -138.49768 27.07289 67.55904 1.000 133.46840 362 ASN A O 1
ATOM 2758 N N . ARG A 1 351 ? -138.39977 28.52312 65.84641 1.000 128.27419 363 ARG A N 1
ATOM 2759 C CA . ARG A 1 351 ? -139.84154 28.72028 65.81941 1.000 125.44448 363 ARG A CA 1
ATOM 2760 C C . ARG A 1 351 ? -140.55102 27.54261 65.15868 1.000 115.99380 363 ARG A C 1
ATOM 2761 O O . ARG A 1 351 ? -140.03000 26.90821 64.23681 1.000 110.50489 363 ARG A O 1
ATOM 2769 N N . THR A 1 352 ? -141.75741 27.25979 65.64250 1.000 108.47540 364 THR A N 1
ATOM 2770 C CA . THR A 1 352 ? -142.60648 26.20966 65.09823 1.000 101.08746 364 THR A CA 1
ATOM 2771 C C . THR A 1 352 ? -143.71431 26.82994 64.25594 1.000 98.33272 364 THR A C 1
ATOM 2772 O O . THR A 1 352 ? -144.25094 27.88585 64.60379 1.000 101.23932 364 THR A O 1
ATOM 2776 N N . ARG A 1 353 ? -144.05984 26.17101 63.15025 1.000 95.63528 365 ARG A N 1
ATOM 2777 C CA . ARG A 1 353 ? -145.17534 26.60003 62.31768 1.000 107.78229 365 ARG A CA 1
ATOM 2778 C C . ARG A 1 353 ? -146.06747 25.40593 62.01630 1.000 109.73500 365 ARG A C 1
ATOM 2779 O O . ARG A 1 353 ? -145.57989 24.34550 61.61179 1.000 109.66928 365 ARG A O 1
ATOM 2787 N N . LYS A 1 354 ? -147.37004 25.58751 62.21313 1.000 103.96924 366 LYS A N 1
ATOM 2788 C CA . LYS A 1 354 ? -148.36398 24.56217 61.94333 1.000 86.86567 366 LYS A CA 1
ATOM 2789 C C . LYS A 1 354 ? -148.62527 24.43705 60.44472 1.000 68.50959 366 LYS A C 1
ATOM 2790 O O . LYS A 1 354 ? -148.40624 25.36927 59.66659 1.000 63.67635 366 LYS A O 1
ATOM 2796 N N . ILE A 1 355 ? -149.09896 23.25462 60.04439 1.000 61.11585 367 ILE A N 1
ATOM 2797 C CA . ILE A 1 355 ? -149.44376 22.96993 58.65748 1.000 59.70609 367 ILE A CA 1
ATOM 2798 C C . ILE A 1 355 ? -150.73066 22.15609 58.63008 1.000 71.83326 367 ILE A C 1
ATOM 2799 O O . ILE A 1 355 ? -151.14360 21.56345 59.62904 1.000 85.39706 367 ILE A O 1
ATOM 2804 N N . ASP A 1 356 ? -151.36549 22.13828 57.45792 1.000 70.06387 368 ASP A N 1
ATOM 2805 C CA . ASP A 1 356 ? -152.61625 21.41605 57.21556 1.000 71.89829 368 ASP A CA 1
ATOM 2806 C C . ASP A 1 356 ? -152.37050 20.53519 55.99363 1.000 65.52920 368 ASP A C 1
ATOM 2807 O O . ASP A 1 356 ? -152.54749 20.97613 54.85630 1.000 60.67189 368 ASP A O 1
ATOM 2812 N N . VAL A 1 357 ? -151.95543 19.29166 56.22386 1.000 62.10921 369 VAL A N 1
ATOM 2813 C CA . VAL A 1 357 ? -151.53064 18.40290 55.14812 1.000 57.38626 369 VAL A CA 1
ATOM 2814 C C . VAL A 1 357 ? -152.20778 17.04916 55.31016 1.000 49.91513 369 VAL A C 1
ATOM 2815 O O . VAL A 1 357 ? -152.04153 16.38643 56.34168 1.000 43.47652 369 VAL A O 1
ATOM 2819 N N . ARG A 1 358 ? -152.97141 16.64393 54.29780 1.000 52.75687 370 ARG A N 1
ATOM 2820 C CA . ARG A 1 358 ? -153.50006 15.28886 54.25445 1.000 50.04301 370 ARG A CA 1
ATOM 2821 C C . ARG A 1 358 ? -152.37955 14.31180 53.91191 1.000 48.11555 370 ARG A C 1
ATOM 2822 O O . ARG A 1 358 ? -151.44972 14.63612 53.16543 1.000 51.37559 370 ARG A O 1
ATOM 2830 N N . VAL A 1 359 ? -152.47090 13.10329 54.46294 1.000 47.19731 371 VAL A N 1
ATOM 2831 C CA . VAL A 1 359 ? -151.39809 12.12106 54.36217 1.000 47.31580 371 VAL A CA 1
ATOM 2832 C C . VAL A 1 359 ? -151.93479 10.82088 53.78038 1.000 49.99967 371 VAL A C 1
ATOM 2833 O O . VAL A 1 359 ? -152.92561 10.26445 54.27650 1.000 59.18997 371 VAL A O 1
ATOM 2837 N N . ILE A 1 360 ? -151.25283 10.31818 52.75390 1.000 43.73304 372 ILE A N 1
ATOM 2838 C CA . ILE A 1 360 ? -151.55951 9.02382 52.16071 1.000 54.55673 372 ILE A CA 1
ATOM 2839 C C . ILE A 1 360 ? -150.25661 8.23413 52.15697 1.000 49.23739 372 ILE A C 1
ATOM 2840 O O . ILE A 1 360 ? -149.39399 8.44557 51.29899 1.000 46.59336 372 ILE A O 1
ATOM 2845 N N . ALA A 1 361 ? -150.09669 7.34763 53.12973 1.000 52.77078 373 ALA A N 1
ATOM 2846 C CA . ALA A 1 361 ? -148.94500 6.46444 53.17980 1.000 58.24069 373 ALA A CA 1
ATOM 2847 C C . ALA A 1 361 ? -149.25346 5.17867 52.42470 1.000 51.26220 373 ALA A C 1
ATOM 2848 O O . ALA A 1 361 ? -150.41197 4.81675 52.21330 1.000 49.17937 373 ALA A O 1
ATOM 2850 N N . ALA A 1 362 ? -148.19721 4.48224 52.01836 1.000 49.33177 374 ALA A N 1
ATOM 2851 C CA . ALA A 1 362 ? -148.36893 3.23438 51.29199 1.000 60.62130 374 ALA A CA 1
ATOM 2852 C C . ALA A 1 362 ? -147.17328 2.33704 51.55506 1.000 67.13839 374 ALA A C 1
ATOM 2853 O O . ALA A 1 362 ? -146.07016 2.81549 51.83213 1.000 65.62479 374 ALA A O 1
ATOM 2855 N N . THR A 1 363 ? -147.40198 1.02946 51.46150 1.000 78.28197 375 THR A N 1
ATOM 2856 C CA . THR A 1 363 ? -146.31907 0.08084 51.67874 1.000 85.87128 375 THR A CA 1
ATOM 2857 C C . THR A 1 363 ? -146.69986 -1.27953 51.11712 1.000 98.38832 375 THR A C 1
ATOM 2858 O O . THR A 1 363 ? -147.87681 -1.65035 51.08731 1.000 98.08287 375 THR A O 1
ATOM 2862 N N . HIS A 1 364 ? -145.68367 -2.01529 50.66679 1.000 114.13047 376 HIS A N 1
ATOM 2863 C CA . HIS A 1 364 ? -145.88266 -3.38769 50.22352 1.000 125.22782 376 HIS A CA 1
ATOM 2864 C C . HIS A 1 364 ? -145.60494 -4.38336 51.33667 1.000 126.07269 376 HIS A C 1
ATOM 2865 O O . HIS A 1 364 ? -146.22566 -5.45205 51.37496 1.000 128.80224 376 HIS A O 1
ATOM 2872 N N . GLU A 1 365 ? -144.68736 -4.05151 52.24105 1.000 113.97917 377 GLU A N 1
ATOM 2873 C CA . GLU A 1 365 ? -144.41450 -4.90616 53.38307 1.000 106.79007 377 GLU A CA 1
ATOM 2874 C C . GLU A 1 365 ? -145.55744 -4.81514 54.38590 1.000 112.45500 377 GLU A C 1
ATOM 2875 O O . GLU A 1 365 ? -146.20032 -3.77305 54.53781 1.000 112.58231 377 GLU A O 1
ATOM 2881 N N . ASP A 1 366 ? -145.81004 -5.92371 55.07219 1.000 117.99197 378 ASP A N 1
ATOM 2882 C CA . ASP A 1 366 ? -146.84917 -5.95787 56.09217 1.000 122.98082 378 ASP A CA 1
ATOM 2883 C C . ASP A 1 366 ? -146.39639 -5.17379 57.31964 1.000 116.50697 378 ASP A C 1
ATOM 2884 O O . ASP A 1 366 ? -145.38016 -5.51183 57.93604 1.000 115.57780 378 ASP A O 1
ATOM 2889 N N . LEU A 1 367 ? -147.13646 -4.11414 57.66776 1.000 113.99818 379 LEU A N 1
ATOM 2890 C CA . LEU A 1 367 ? -146.74358 -3.30718 58.82041 1.000 110.13615 379 LEU A CA 1
ATOM 2891 C C . LEU A 1 367 ? -146.88338 -4.08834 60.11845 1.000 126.30321 379 LEU A C 1
ATOM 2892 O O . LEU A 1 367 ? -146.20143 -3.77771 61.10194 1.000 115.21062 379 LEU A O 1
ATOM 2897 N N . ALA A 1 368 ? -147.76601 -5.08196 60.15273 1.000 151.54072 380 ALA A N 1
ATOM 2898 C CA . ALA A 1 368 ? -147.79060 -5.98978 61.28756 1.000 154.49752 380 ALA A CA 1
ATOM 2899 C C . ALA A 1 368 ? -146.48454 -6.76994 61.28538 1.000 156.45869 380 ALA A C 1
ATOM 2900 O O . ALA A 1 368 ? -145.92926 -7.06038 60.22170 1.000 161.52325 380 ALA A O 1
ATOM 2902 N N . GLU A 1 369 ? -145.97178 -7.06387 62.48222 1.000 143.66594 381 GLU A N 1
ATOM 2903 C CA . GLU A 1 369 ? -144.68602 -7.73212 62.67964 1.000 130.33044 381 GLU A CA 1
ATOM 2904 C C . GLU A 1 369 ? -143.54249 -6.77506 62.35319 1.000 109.50152 381 GLU A C 1
ATOM 2905 O O . GLU A 1 369 ? -142.39179 -7.02850 62.72355 1.000 103.31073 381 GLU A O 1
ATOM 2911 N N . ALA A 1 370 ? -143.84595 -5.67573 61.65436 1.000 100.96397 382 ALA A N 1
ATOM 2912 C CA . ALA A 1 370 ? -142.85827 -4.62248 61.45227 1.000 96.17585 382 ALA A CA 1
ATOM 2913 C C . ALA A 1 370 ? -142.75147 -3.73463 62.68283 1.000 92.42645 382 ALA A C 1
ATOM 2914 O O . ALA A 1 370 ? -141.65645 -3.27835 63.03029 1.000 94.37334 382 ALA A O 1
ATOM 2916 N N . VAL A 1 371 ? -143.88032 -3.47615 63.35026 1.000 86.96938 383 VAL A N 1
ATOM 2917 C CA . VAL A 1 371 ? -143.83033 -2.79587 64.63944 1.000 83.48011 383 VAL A CA 1
ATOM 2918 C C . VAL A 1 371 ? -143.09437 -3.66270 65.64644 1.000 87.02962 383 VAL A C 1
ATOM 2919 O O . VAL A 1 371 ? -142.36854 -3.15239 66.50985 1.000 88.80688 383 VAL A O 1
ATOM 2923 N N . LYS A 1 372 ? -143.24489 -4.97884 65.54141 1.000 87.23219 384 LYS A N 1
ATOM 2924 C CA . LYS A 1 372 ? -142.40074 -5.88607 66.29747 1.000 83.98695 384 LYS A CA 1
ATOM 2925 C C . LYS A 1 372 ? -140.97319 -5.78369 65.77688 1.000 89.91210 384 LYS A C 1
ATOM 2926 O O . LYS A 1 372 ? -140.74224 -5.48719 64.60221 1.000 93.47286 384 LYS A O 1
ATOM 2932 N N . ALA A 1 373 ? -140.01272 -6.00613 66.67349 1.000 94.37007 385 ALA A N 1
ATOM 2933 C CA . ALA A 1 373 ? -138.58126 -5.82108 66.43987 1.000 101.40222 385 ALA A CA 1
ATOM 2934 C C . ALA A 1 373 ? -138.20432 -4.35344 66.27872 1.000 109.34174 385 ALA A C 1
ATOM 2935 O O . ALA A 1 373 ? -137.04375 -4.04787 65.97663 1.000 121.04317 385 ALA A O 1
ATOM 2937 N N . GLY A 1 374 ? -139.14945 -3.43481 66.47947 1.000 95.99601 386 GLY A N 1
ATOM 2938 C CA . GLY A 1 374 ? -138.84982 -2.01852 66.58202 1.000 81.95259 386 GLY A CA 1
ATOM 2939 C C . GLY A 1 374 ? -138.63748 -1.25556 65.29331 1.000 72.69379 386 GLY A C 1
ATOM 2940 O O . GLY A 1 374 ? -138.17939 -0.10951 65.35134 1.000 69.47194 386 GLY A O 1
ATOM 2941 N N . ARG A 1 375 ? -138.94918 -1.83270 64.13142 1.000 71.45447 387 ARG A N 1
ATOM 2942 C CA . ARG A 1 375 ? -138.72435 -1.09720 62.88970 1.000 72.38001 387 ARG A CA 1
ATOM 2943 C C . ARG A 1 375 ? -139.68976 0.07079 62.70809 1.000 71.92252 387 ARG A C 1
ATOM 2944 O O . ARG A 1 375 ? -139.41774 0.95563 61.88915 1.000 64.31531 387 ARG A O 1
ATOM 2952 N N . PHE A 1 376 ? -140.79961 0.10433 63.44365 1.000 78.54753 388 PHE A N 1
ATOM 2953 C CA . PHE A 1 376 ? -141.77843 1.16954 63.27623 1.000 79.63679 388 PHE A CA 1
ATOM 2954 C C . PHE A 1 376 ? -142.46624 1.44288 64.60741 1.000 81.23415 388 PHE A C 1
ATOM 2955 O O . PHE A 1 376 ? -142.72410 0.51724 65.38111 1.000 85.23797 388 PHE A O 1
ATOM 2963 N N . ARG A 1 377 ? -142.75447 2.71753 64.86633 1.000 72.67524 389 ARG A N 1
ATOM 2964 C CA . ARG A 1 377 ? -143.38625 3.11184 66.11955 1.000 59.69992 389 ARG A CA 1
ATOM 2965 C C . ARG A 1 377 ? -144.84522 2.67053 66.16925 1.000 70.44261 389 ARG A C 1
ATOM 2966 O O . ARG A 1 377 ? -145.55151 2.68457 65.15754 1.000 74.67891 389 ARG A O 1
ATOM 2974 N N . ALA A 1 378 ? -145.29417 2.26846 67.36293 1.000 75.34416 390 ALA A N 1
ATOM 2975 C CA . ALA A 1 378 ? -146.69003 1.87850 67.53547 1.000 72.80239 390 ALA A CA 1
ATOM 2976 C C . ALA A 1 378 ? -147.63736 3.06680 67.41568 1.000 79.41069 390 ALA A C 1
ATOM 2977 O O . ALA A 1 378 ? -148.76798 2.90902 66.93604 1.000 83.82049 390 ALA A O 1
ATOM 2979 N N . ASP A 1 379 ? -147.19834 4.25939 67.83013 1.000 78.93369 391 ASP A N 1
ATOM 2980 C CA . ASP A 1 379 ? -148.06937 5.42985 67.76341 1.000 84.74206 391 ASP A CA 1
ATOM 2981 C C . ASP A 1 379 ? -148.41794 5.76753 66.32501 1.000 88.36854 391 ASP A C 1
ATOM 2982 O O . ASP A 1 379 ? -149.59533 5.91382 65.97335 1.000 99.21727 391 ASP A O 1
ATOM 2987 N N . LEU A 1 380 ? -147.39628 5.89933 65.47746 1.000 81.19592 392 LEU A N 1
ATOM 2988 C CA . LEU A 1 380 ? -147.63512 6.20830 64.07550 1.000 74.34562 392 LEU A CA 1
ATOM 2989 C C . LEU A 1 380 ? -148.39707 5.08556 63.38745 1.000 68.60469 392 LEU A C 1
ATOM 2990 O O . LEU A 1 380 ? -149.22902 5.34624 62.51074 1.000 70.92323 392 LEU A O 1
ATOM 2995 N N . TYR A 1 381 ? -148.16751 3.83799 63.80420 1.000 45.38887 393 TYR A N 1
ATOM 2996 C CA . TYR A 1 381 ? -148.87543 2.72086 63.19114 1.000 46.45218 393 TYR A CA 1
ATOM 2997 C C . TYR A 1 381 ? -150.36680 2.78575 63.48643 1.000 62.23772 393 TYR A C 1
ATOM 2998 O O . TYR A 1 381 ? -151.19514 2.62589 62.58245 1.000 60.88222 393 TYR A O 1
ATOM 3007 N N . TYR A 1 382 ? -150.73229 2.99584 64.75217 1.000 65.43330 394 TYR A N 1
ATOM 3008 C CA . TYR A 1 382 ? -152.15125 3.08065 65.07530 1.000 77.79598 394 TYR A CA 1
ATOM 3009 C C . TYR A 1 382 ? -152.78255 4.35977 64.54053 1.000 79.61193 394 TYR A C 1
ATOM 3010 O O . TYR A 1 382 ? -153.98786 4.38202 64.26573 1.000 89.24099 394 TYR A O 1
ATOM 3019 N N . ARG A 1 383 ? -151.99925 5.43083 64.38564 1.000 68.57857 395 ARG A N 1
ATOM 3020 C CA . ARG A 1 383 ? -152.55154 6.64670 63.79953 1.000 62.86485 395 ARG A CA 1
ATOM 3021 C C . ARG A 1 383 ? -152.77812 6.50037 62.29695 1.000 66.39566 395 ARG A C 1
ATOM 3022 O O . ARG A 1 383 ? -153.67831 7.14186 61.74324 1.000 73.64772 395 ARG A O 1
ATOM 3030 N N . LEU A 1 384 ? -151.98488 5.66174 61.62364 1.000 66.08924 396 LEU A N 1
ATOM 3031 C CA . LEU A 1 384 ? -152.12665 5.46023 60.18490 1.000 58.08004 396 LEU A CA 1
ATOM 3032 C C . LEU A 1 384 ? -153.07203 4.32584 59.81528 1.000 56.48378 396 LEU A C 1
ATOM 3033 O O . LEU A 1 384 ? -153.61970 4.33459 58.70697 1.000 57.55537 396 LEU A O 1
ATOM 3038 N N . ASN A 1 385 ? -153.28001 3.35863 60.70416 1.000 60.62789 397 ASN A N 1
ATOM 3039 C CA . ASN A 1 385 ? -154.10428 2.19718 60.39740 1.000 72.23315 397 ASN A CA 1
ATOM 3040 C C . ASN A 1 385 ? -155.59171 2.45111 60.60093 1.000 82.95414 397 ASN A C 1
ATOM 3041 O O . ASN A 1 385 ? -156.37537 1.49537 60.58716 1.000 83.89383 397 ASN A O 1
ATOM 3046 N N . VAL A 1 386 ? -155.99529 3.70396 60.81684 1.000 87.95618 398 VAL A N 1
ATOM 3047 C CA . VAL A 1 386 ? -157.40811 3.99528 61.03631 1.000 93.28119 398 VAL A CA 1
ATOM 3048 C C . VAL A 1 386 ? -158.23211 3.63825 59.80441 1.000 97.03987 398 VAL A C 1
ATOM 3049 O O . VAL A 1 386 ? -159.36492 3.15387 59.91931 1.000 101.13754 398 VAL A O 1
ATOM 3053 N N . PHE A 1 387 ? -157.68023 3.85211 58.60988 1.000 100.57648 399 PHE A N 1
ATOM 3054 C CA . PHE A 1 387 ? -158.38849 3.56799 57.35876 1.000 103.75488 399 PHE A CA 1
ATOM 3055 C C . PHE A 1 387 ? -157.47178 2.84845 56.37685 1.000 96.11239 399 PHE A C 1
ATOM 3056 O O . PHE A 1 387 ? -157.02316 3.42732 55.38057 1.000 95.87051 399 PHE A O 1
ATOM 3064 N N . PRO A 1 388 ? -157.17364 1.57465 56.62694 1.000 95.21764 400 PRO A N 1
ATOM 3065 C CA . PRO A 1 388 ? -156.43570 0.79199 55.63103 1.000 95.58221 400 PRO A CA 1
ATOM 3066 C C . PRO A 1 388 ? -157.25151 0.60616 54.36021 1.000 109.15527 400 PRO A C 1
ATOM 3067 O O . PRO A 1 388 ? -158.47809 0.48308 54.39290 1.000 110.96054 400 PRO A O 1
ATOM 3071 N N . VAL A 1 389 ? -156.54670 0.57254 53.22880 1.000 117.34690 401 VAL A N 1
ATOM 3072 C CA . VAL A 1 389 ? -157.16515 0.29773 51.93451 1.000 121.08531 401 VAL A CA 1
ATOM 3073 C C . VAL A 1 389 ? -156.27322 -0.66269 51.15955 1.000 117.73374 401 VAL A C 1
ATOM 3074 O O . VAL A 1 389 ? -155.25239 -0.25795 50.59124 1.000 118.08467 401 VAL A O 1
ATOM 3078 N N . ALA A 1 390 ? -156.64386 -1.94012 51.13847 1.000 111.24548 402 ALA A N 1
ATOM 3079 C CA . ALA A 1 390 ? -155.85440 -2.94052 50.43588 1.000 95.78897 402 ALA A CA 1
ATOM 3080 C C . ALA A 1 390 ? -156.17959 -2.91148 48.94856 1.000 109.30976 402 ALA A C 1
ATOM 3081 O O . ALA A 1 390 ? -157.34888 -2.99251 48.55810 1.000 106.66232 402 ALA A O 1
ATOM 3083 N N . ILE A 1 391 ? -155.14588 -2.80173 48.11882 1.000 111.45024 403 ILE A N 1
ATOM 3084 C CA . ILE A 1 391 ? -155.30309 -2.82073 46.66801 1.000 116.36560 403 ILE A CA 1
ATOM 3085 C C . ILE A 1 391 ? -154.95206 -4.22702 46.18866 1.000 121.37273 403 ILE A C 1
ATOM 3086 O O . ILE A 1 391 ? -153.78400 -4.63517 46.30292 1.000 126.35806 403 ILE A O 1
ATOM 3091 N N . PRO A 1 392 ? -155.90382 -4.98733 45.65722 1.000 122.75975 404 PRO A N 1
ATOM 3092 C CA . PRO A 1 392 ? -155.61364 -6.36337 45.24620 1.000 124.19440 404 PRO A CA 1
ATOM 3093 C C . PRO A 1 392 ? -154.65954 -6.43360 44.06651 1.000 140.40735 404 PRO A C 1
ATOM 3094 O O . PRO A 1 392 ? -154.57090 -5.51802 43.24388 1.000 131.07511 404 PRO A O 1
ATOM 3098 N N . ALA A 1 393 ? -153.93512 -7.54586 44.00176 1.000 163.35426 405 ALA A N 1
ATOM 3099 C CA . ALA A 1 393 ? -153.13316 -7.84731 42.83142 1.000 165.43885 405 ALA A CA 1
ATOM 3100 C C . ALA A 1 393 ? -154.05838 -8.14866 41.65892 1.000 166.72130 405 ALA A C 1
ATOM 3101 O O . ALA A 1 393 ? -155.23011 -8.49374 41.83263 1.000 171.98978 405 ALA A O 1
ATOM 3103 N N . LEU A 1 394 ? -153.52168 -8.00023 40.44792 1.000 155.40259 406 LEU A N 1
ATOM 3104 C CA . LEU A 1 394 ? -154.34101 -8.13531 39.24833 1.000 146.80112 406 LEU A CA 1
ATOM 3105 C C . LEU A 1 394 ? -154.98486 -9.51199 39.12047 1.000 146.41170 406 LEU A C 1
ATOM 3106 O O . LEU A 1 394 ? -155.95671 -9.65519 38.36959 1.000 145.90388 406 LEU A O 1
ATOM 3111 N N . ARG A 1 395 ? -154.47676 -10.52255 39.83422 1.000 146.58448 407 ARG A N 1
ATOM 3112 C CA . ARG A 1 395 ? -155.07081 -11.85320 39.75020 1.000 148.25232 407 ARG A CA 1
ATOM 3113 C C . ARG A 1 395 ? -156.53762 -11.83974 40.16041 1.000 152.10714 407 ARG A C 1
ATOM 3114 O O . ARG A 1 395 ? -157.34679 -12.58439 39.59593 1.000 155.61103 407 ARG A O 1
ATOM 3122 N N . GLU A 1 396 ? -156.90068 -11.00035 41.13215 1.000 153.45779 408 GLU A N 1
ATOM 3123 C CA . GLU A 1 396 ? -158.28710 -10.88127 41.56400 1.000 158.20256 408 GLU A CA 1
ATOM 3124 C C . GLU A 1 396 ? -159.12201 -10.00972 40.63285 1.000 154.33572 408 GLU A C 1
ATOM 3125 O O . GLU A 1 396 ? -160.35523 -10.05814 40.70011 1.000 152.43659 408 GLU A O 1
ATOM 3131 N N . ARG A 1 397 ? -158.48936 -9.23421 39.75811 1.000 152.87911 409 ARG A N 1
ATOM 3132 C CA . ARG A 1 397 ? -159.18763 -8.38309 38.80366 1.000 148.25706 409 ARG A CA 1
ATOM 3133 C C . ARG A 1 397 ? -158.80612 -8.75381 37.37656 1.000 147.36097 409 ARG A C 1
ATOM 3134 O O . ARG A 1 397 ? -158.56293 -7.89020 36.53125 1.000 149.72855 409 ARG A O 1
ATOM 3142 N N . ARG A 1 398 ? -158.73936 -10.05881 37.09865 1.000 142.57700 410 ARG A N 1
ATOM 3143 C CA . ARG A 1 398 ? -158.44897 -10.50989 35.74261 1.000 133.92880 410 ARG A CA 1
ATOM 3144 C C . ARG A 1 398 ? -159.53531 -10.07777 34.76975 1.000 132.49440 410 ARG A C 1
ATOM 3145 O O . ARG A 1 398 ? -159.25718 -9.85954 33.58484 1.000 130.25895 410 ARG A O 1
ATOM 3153 N N . GLU A 1 399 ? -160.77182 -9.92547 35.25372 1.000 135.79894 411 GLU A N 1
ATOM 3154 C CA . GLU A 1 399 ? -161.83867 -9.40997 34.40640 1.000 140.83332 411 GLU A CA 1
ATOM 3155 C C . GLU A 1 399 ? -161.56356 -7.97748 33.97661 1.000 143.63726 411 GLU A C 1
ATOM 3156 O O . GLU A 1 399 ? -162.11318 -7.52374 32.96747 1.000 146.21002 411 GLU A O 1
ATOM 3162 N N . ASP A 1 400 ? -160.72472 -7.25953 34.72472 1.000 144.09010 412 ASP A N 1
ATOM 3163 C CA . ASP A 1 400 ? -160.28519 -5.92354 34.35301 1.000 145.12038 412 ASP A CA 1
ATOM 3164 C C . ASP A 1 400 ? -159.10556 -5.93383 33.39269 1.000 149.22929 412 ASP A C 1
ATOM 3165 O O . ASP A 1 400 ? -158.77573 -4.87797 32.84132 1.000 151.50400 412 ASP A O 1
ATOM 3170 N N . ILE A 1 401 ? -158.45324 -7.08574 33.19396 1.000 150.77978 413 ILE A N 1
ATOM 3171 C CA . ILE A 1 401 ? -157.26806 -7.12396 32.33346 1.000 153.50284 413 ILE A CA 1
ATOM 3172 C C . ILE A 1 401 ? -157.56589 -6.66164 30.90768 1.000 154.76668 413 ILE A C 1
ATOM 3173 O O . ILE A 1 401 ? -156.78098 -5.86270 30.37043 1.000 152.45329 413 ILE A O 1
ATOM 3178 N N . PRO A 1 402 ? -158.64026 -7.11422 30.23259 1.000 154.42424 414 PRO A N 1
ATOM 3179 C CA . PRO A 1 402 ? -158.86080 -6.59862 28.86840 1.000 152.75686 414 PRO A CA 1
ATOM 3180 C C . PRO A 1 402 ? -159.05460 -5.09187 28.84085 1.000 151.78988 414 PRO A C 1
ATOM 3181 O O . PRO A 1 402 ? -158.38439 -4.39195 28.06642 1.000 155.77848 414 PRO A O 1
ATOM 3185 N N . LEU A 1 403 ? -159.90612 -4.56812 29.73012 1.000 150.84836 415 LEU A N 1
ATOM 3186 C CA . LEU A 1 403 ? -160.20006 -3.13904 29.73661 1.000 143.07035 415 LEU A CA 1
ATOM 3187 C C . LEU A 1 403 ? -158.92374 -2.32377 29.86616 1.000 147.79212 415 LEU A C 1
ATOM 3188 O O . LEU A 1 403 ? -158.76437 -1.29451 29.19948 1.000 137.28252 415 LEU A O 1
ATOM 3193 N N . LEU A 1 404 ? -158.00718 -2.76083 30.72988 1.000 162.81025 416 LEU A N 1
ATOM 3194 C CA . LEU A 1 404 ? -156.71914 -2.08970 30.83052 1.000 167.40811 416 LEU A CA 1
ATOM 3195 C C . LEU A 1 404 ? -155.97444 -2.14484 29.50235 1.000 169.06973 416 LEU A C 1
ATOM 3196 O O . LEU A 1 404 ? -155.67657 -1.10655 28.89678 1.000 170.81062 416 LEU A O 1
ATOM 3201 N N . VAL A 1 405 ? -155.74118 -3.36029 28.99021 1.000 170.24588 417 VAL A N 1
ATOM 3202 C CA . VAL A 1 405 ? -154.85072 -3.50179 27.84063 1.000 154.13918 417 VAL A CA 1
ATOM 3203 C C . VAL A 1 405 ? -155.42616 -2.78926 26.62618 1.000 155.42443 417 VAL A C 1
ATOM 3204 O O . VAL A 1 405 ? -154.69211 -2.14023 25.86928 1.000 153.69885 417 VAL A O 1
ATOM 3208 N N . GLU A 1 406 ? -156.75238 -2.82498 26.46505 1.000 156.29694 418 GLU A N 1
ATOM 3209 C CA . GLU A 1 406 ? -157.36459 -2.11374 25.35074 1.000 156.95996 418 GLU A CA 1
ATOM 3210 C C . GLU A 1 406 ? -157.03684 -0.63236 25.43719 1.000 159.83399 418 GLU A C 1
ATOM 3211 O O . GLU A 1 406 ? -156.50728 -0.04373 24.48468 1.000 161.31857 418 GLU A O 1
ATOM 3217 N N . HIS A 1 407 ? -157.25947 -0.03436 26.61180 1.000 158.68342 419 HIS A N 1
ATOM 3218 C CA . HIS A 1 407 ? -156.91347 1.36989 26.77896 1.000 155.07125 419 HIS A CA 1
ATOM 3219 C C . HIS A 1 407 ? -155.42302 1.57342 26.57248 1.000 154.84218 419 HIS A C 1
ATOM 3220 O O . HIS A 1 407 ? -154.99523 2.60289 26.03809 1.000 156.73160 419 HIS A O 1
ATOM 3227 N N . PHE A 1 408 ? -154.61378 0.60123 26.99809 1.000 151.30448 420 PHE A N 1
ATOM 3228 C CA . PHE A 1 408 ? -153.17967 0.72050 26.78562 1.000 148.72348 420 PHE A CA 1
ATOM 3229 C C . PHE A 1 408 ? -152.84391 0.65312 25.30402 1.000 155.25827 420 PHE A C 1
ATOM 3230 O O . PHE A 1 408 ? -152.03381 1.44844 24.80984 1.000 155.23210 420 PHE A O 1
ATOM 3238 N N . LEU A 1 409 ? -153.52541 -0.22902 24.56448 1.000 162.06501 421 LEU A N 1
ATOM 3239 C CA . LEU A 1 409 ? -153.21274 -0.39595 23.14892 1.000 157.66023 421 LEU A CA 1
ATOM 3240 C C . LEU A 1 409 ? -153.42599 0.90230 22.38872 1.000 162.65771 421 LEU A C 1
ATOM 3241 O O . LEU A 1 409 ? -152.51876 1.39292 21.70470 1.000 157.17727 421 LEU A O 1
ATOM 3246 N N . GLN A 1 410 ? -154.61018 1.49865 22.53301 1.000 173.85349 422 GLN A N 1
ATOM 3247 C CA . GLN A 1 410 ? -154.85324 2.77710 21.88305 1.000 176.37174 422 GLN A CA 1
ATOM 3248 C C . GLN A 1 410 ? -153.91734 3.84457 22.42783 1.000 172.48574 422 GLN A C 1
ATOM 3249 O O . GLN A 1 410 ? -153.45005 4.70349 21.66982 1.000 171.04831 422 GLN A O 1
ATOM 3255 N N . ARG A 1 411 ? -153.56052 3.75434 23.71478 1.000 164.73502 423 ARG A N 1
ATOM 3256 C CA . ARG A 1 411 ? -152.62484 4.72228 24.27169 1.000 155.62629 423 ARG A CA 1
ATOM 3257 C C . ARG A 1 411 ? -151.25397 4.55729 23.63895 1.000 152.73766 423 ARG A C 1
ATOM 3258 O O . ARG A 1 411 ? -150.50406 5.53222 23.51348 1.000 150.25325 423 ARG A O 1
ATOM 3266 N N . PHE A 1 412 ? -150.91875 3.33740 23.22739 1.000 153.94018 424 PHE A N 1
ATOM 3267 C CA . PHE A 1 412 ? -149.67137 3.08668 22.52952 1.000 156.15442 424 PHE A CA 1
ATOM 3268 C C . PHE A 1 412 ? -149.83608 3.22857 21.02582 1.000 167.32232 424 PHE A C 1
ATOM 3269 O O . PHE A 1 412 ? -148.83252 3.25132 20.30489 1.000 158.49389 424 PHE A O 1
ATOM 3277 N N . HIS A 1 413 ? -151.08068 3.32144 20.54245 1.000 184.82784 425 HIS A N 1
ATOM 3278 C CA . HIS A 1 413 ? -151.30466 3.54150 19.11863 1.000 190.92526 425 HIS A CA 1
ATOM 3279 C C . HIS A 1 413 ? -150.77602 4.90315 18.69049 1.000 194.85524 425 HIS A C 1
ATOM 3280 O O . HIS A 1 413 ? -150.37712 5.08309 17.53423 1.000 196.44946 425 HIS A O 1
ATOM 3287 N N . GLN A 1 414 ? -150.76080 5.86726 19.61164 1.000 192.09429 426 GLN A N 1
ATOM 3288 C CA . GLN A 1 414 ? -150.20726 7.19193 19.36766 1.000 173.66315 426 GLN A CA 1
ATOM 3289 C C . GLN A 1 414 ? -148.70165 7.26129 19.58651 1.000 159.57329 426 GLN A C 1
ATOM 3290 O O . GLN A 1 414 ? -148.10123 8.30212 19.29890 1.000 151.36217 426 GLN A O 1
ATOM 3296 N N . GLU A 1 415 ? -148.07797 6.19413 20.08909 1.000 157.72045 427 GLU A N 1
ATOM 3297 C CA . GLU A 1 415 ? -146.66201 6.23620 20.45618 1.000 162.07442 427 GLU A CA 1
ATOM 3298 C C . GLU A 1 415 ? -145.78228 6.00911 19.22770 1.000 162.31829 427 GLU A C 1
ATOM 3299 O O . GLU A 1 415 ? -145.20906 4.93672 19.01771 1.000 162.36766 427 GLU A O 1
ATOM 3305 N N . TYR A 1 416 ? -145.66996 7.05890 18.40866 1.000 162.69811 428 TYR A N 1
ATOM 3306 C CA . TYR A 1 416 ? -144.70822 7.14046 17.30351 1.000 162.29064 428 TYR A CA 1
ATOM 3307 C C . TYR A 1 416 ? -144.80879 5.96604 16.33635 1.000 164.00371 428 TYR A C 1
ATOM 3308 O O . TYR A 1 416 ? -143.86027 5.68684 15.59626 1.000 158.78392 428 TYR A O 1
ATOM 3317 N N . GLY A 1 417 ? -145.93638 5.26721 16.30691 1.000 168.19145 429 GLY A N 1
ATOM 3318 C CA . GLY A 1 417 ? -146.00115 4.07399 15.49083 1.000 168.40419 429 GLY A CA 1
ATOM 3319 C C . GLY A 1 417 ? -147.22532 3.93848 14.61336 1.000 170.85916 429 GLY A C 1
ATOM 3320 O O . GLY A 1 417 ? -147.16051 3.28726 13.56537 1.000 177.09489 429 GLY A O 1
ATOM 3321 N N . LYS A 1 418 ? -148.34112 4.54246 15.03894 1.000 172.04266 430 LYS A N 1
ATOM 3322 C CA . LYS A 1 418 ? -149.65314 4.39918 14.40683 1.000 171.87059 430 LYS A CA 1
ATOM 3323 C C . LYS A 1 418 ? -149.86635 2.94403 14.00783 1.000 173.59295 430 LYS A C 1
ATOM 3324 O O . LYS A 1 418 ? -150.29855 2.64159 12.89089 1.000 174.61441 430 LYS A O 1
ATOM 3330 N N . ARG A 1 419 ? -149.54073 2.03819 14.92983 1.000 173.38785 431 ARG A N 1
ATOM 3331 C CA . ARG A 1 419 ? -149.61348 0.61052 14.66752 1.000 173.37260 431 ARG A CA 1
ATOM 3332 C C . ARG A 1 419 ? -150.98082 0.07104 15.05724 1.000 187.83250 431 ARG A C 1
ATOM 3333 O O . ARG A 1 419 ? -152.00823 0.66205 14.71307 1.000 190.48427 431 ARG A O 1
ATOM 3341 N N . THR A 1 420 ? -151.01167 -1.03229 15.78822 1.000 197.67038 432 THR A N 1
ATOM 3342 C CA . THR A 1 420 ? -152.21374 -1.84179 15.86082 1.000 199.95962 432 THR A CA 1
ATOM 3343 C C . THR A 1 420 ? -152.96278 -1.79094 17.18525 1.000 197.25423 432 THR A C 1
ATOM 3344 O O . THR A 1 420 ? -152.41034 -1.48524 18.24598 1.000 196.50872 432 THR A O 1
ATOM 3348 N N . LEU A 1 421 ? -154.25240 -2.13020 17.08700 1.000 190.20918 433 LEU A N 1
ATOM 3349 C CA . LEU A 1 421 ? -155.14481 -2.29755 18.22656 1.000 181.68149 433 LEU A CA 1
ATOM 3350 C C . LEU A 1 421 ? -155.63696 -3.73367 18.41956 1.000 174.27551 433 LEU A C 1
ATOM 3351 O O . LEU A 1 421 ? -156.50772 -3.96402 19.26480 1.000 174.56936 433 LEU A O 1
ATOM 3356 N N . GLY A 1 422 ? -155.11876 -4.69939 17.65795 1.000 172.84179 434 GLY A N 1
ATOM 3357 C CA . GLY A 1 422 ? -155.59451 -6.07146 17.73626 1.000 165.03490 434 GLY A CA 1
ATOM 3358 C C . GLY A 1 422 ? -155.13545 -6.80494 18.98715 1.000 154.21941 434 GLY A C 1
ATOM 3359 O O . GLY A 1 422 ? -154.24728 -6.37055 19.72071 1.000 150.73022 434 GLY A O 1
ATOM 3360 N N . LEU A 1 423 ? -155.75623 -7.96049 19.23010 1.000 150.25693 435 LEU A N 1
ATOM 3361 C CA . LEU A 1 423 ? -155.48182 -8.71686 20.44754 1.000 152.86366 435 LEU A CA 1
ATOM 3362 C C . LEU A 1 423 ? -155.03951 -10.15599 20.22272 1.000 157.90702 435 LEU A C 1
ATOM 3363 O O . LEU A 1 423 ? -154.15038 -10.62564 20.93754 1.000 156.74778 435 LEU A O 1
ATOM 3368 N N . SER A 1 424 ? -155.63048 -10.86956 19.25663 1.000 163.12738 436 SER A N 1
ATOM 3369 C CA . SER A 1 424 ? -155.37695 -12.29585 19.04937 1.000 163.69851 436 SER A CA 1
ATOM 3370 C C . SER A 1 424 ? -155.76216 -13.04841 20.31603 1.000 159.90804 436 SER A C 1
ATOM 3371 O O . SER A 1 424 ? -154.93960 -13.20301 21.22473 1.000 157.90184 436 SER A O 1
ATOM 3374 N N . ASP A 1 425 ? -157.00573 -13.53528 20.36981 1.000 161.43088 437 ASP A N 1
ATOM 3375 C CA . ASP A 1 425 ? -157.58020 -14.05627 21.60977 1.000 158.06448 437 ASP A CA 1
ATOM 3376 C C . ASP A 1 425 ? -156.72634 -15.13448 22.26591 1.000 160.40407 437 ASP A C 1
ATOM 3377 O O . ASP A 1 425 ? -156.78447 -15.30302 23.48953 1.000 161.50983 437 ASP A O 1
ATOM 3382 N N . LYS A 1 426 ? -155.95698 -15.89416 21.48137 1.000 158.72279 438 LYS A N 1
ATOM 3383 C CA . LYS A 1 426 ? -155.07356 -16.88622 22.08909 1.000 157.54518 438 LYS A CA 1
ATOM 3384 C C . LYS A 1 426 ? -154.05063 -16.22535 23.00767 1.000 153.52277 438 LYS A C 1
ATOM 3385 O O . LYS A 1 426 ? -153.73506 -16.75467 24.08122 1.000 150.92830 438 LYS A O 1
ATOM 3391 N N . ALA A 1 427 ? -153.53638 -15.05569 22.61630 1.000 149.29466 439 ALA A N 1
ATOM 3392 C CA . ALA A 1 427 ? -152.61839 -14.33964 23.49547 1.000 136.89254 439 ALA A CA 1
ATOM 3393 C C . ALA A 1 427 ? -153.31270 -13.86401 24.76368 1.000 127.50782 439 ALA A C 1
ATOM 3394 O O . ALA A 1 427 ? -152.70928 -13.87695 25.84153 1.000 124.65705 439 ALA A O 1
ATOM 3396 N N . LEU A 1 428 ? -154.58740 -13.48040 24.66735 1.000 125.04769 440 LEU A N 1
ATOM 3397 C CA . LEU A 1 428 ? -155.31463 -13.06026 25.85967 1.000 123.94351 440 LEU A CA 1
ATOM 3398 C C . LEU A 1 428 ? -155.54593 -14.23460 26.80120 1.000 131.32994 440 LEU A C 1
ATOM 3399 O O . LEU A 1 428 ? -155.42711 -14.09207 28.02581 1.000 137.41905 440 LEU A O 1
ATOM 3404 N N . GLU A 1 429 ? -155.87767 -15.40418 26.24637 1.000 135.38786 441 GLU A N 1
ATOM 3405 C CA . GLU A 1 429 ? -156.04213 -16.58946 27.07868 1.000 140.20614 441 GLU A CA 1
ATOM 3406 C C . GLU A 1 429 ? -154.72114 -17.02235 27.70041 1.000 158.40376 441 GLU A C 1
ATOM 3407 O O . GLU A 1 429 ? -154.70632 -17.54533 28.82042 1.000 158.42124 441 GLU A O 1
ATOM 3413 N N . ALA A 1 430 ? -153.60585 -16.81934 26.99370 1.000 172.13535 442 ALA A N 1
ATOM 3414 C CA . ALA A 1 430 ? -152.30366 -17.07118 27.60035 1.000 169.97573 442 ALA A CA 1
ATOM 3415 C C . ALA A 1 430 ? -151.99769 -16.06704 28.70435 1.000 166.97227 442 ALA A C 1
ATOM 3416 O O . ALA A 1 430 ? -151.32463 -16.40778 29.68356 1.000 165.00321 442 ALA A O 1
ATOM 3418 N N . CYS A 1 431 ? -152.48619 -14.83160 28.56538 1.000 152.17474 443 CYS A N 1
ATOM 3419 C CA . CYS A 1 431 ? -152.21770 -13.81029 29.57268 1.000 133.39569 443 CYS A CA 1
ATOM 3420 C C . CYS A 1 431 ? -153.03844 -14.03464 30.83517 1.000 126.53582 443 CYS A C 1
ATOM 3421 O O . CYS A 1 431 ? -152.55265 -13.78444 31.94433 1.000 127.30831 443 CYS A O 1
ATOM 3424 N N . LEU A 1 432 ? -154.28619 -14.49300 30.69338 1.000 124.06189 444 LEU A N 1
ATOM 3425 C CA . LEU A 1 432 ? -155.10383 -14.71654 31.88285 1.000 131.00531 444 LEU A CA 1
ATOM 3426 C C . LEU A 1 432 ? -154.53201 -15.82955 32.75192 1.000 139.72780 444 LEU A C 1
ATOM 3427 O O . LEU A 1 432 ? -154.77272 -15.85200 33.96443 1.000 142.06904 444 LEU A O 1
ATOM 3432 N N . HIS A 1 433 ? -153.78136 -16.75565 32.15827 1.000 142.67314 445 HIS A N 1
ATOM 3433 C CA . HIS A 1 433 ? -153.15594 -17.84210 32.90924 1.000 142.80557 445 HIS A CA 1
ATOM 3434 C C . HIS A 1 433 ? -151.69924 -17.48038 33.19986 1.000 141.27524 445 HIS A C 1
ATOM 3435 O O . HIS A 1 433 ? -150.75282 -18.06978 32.67829 1.000 136.59547 445 HIS A O 1
ATOM 3442 N N . TYR A 1 434 ? -151.53902 -16.47290 34.05564 1.000 147.83059 446 TYR A N 1
ATOM 3443 C CA . TYR A 1 434 ? -150.22086 -16.02163 34.47734 1.000 151.16950 446 TYR A CA 1
ATOM 3444 C C . TYR A 1 434 ? -150.36432 -15.28159 35.79925 1.000 168.51452 446 TYR A C 1
ATOM 3445 O O . TYR A 1 434 ? -151.32041 -14.52658 35.99062 1.000 162.19040 446 TYR A O 1
ATOM 3454 N N . SER A 1 435 ? -149.41306 -15.51083 36.70812 1.000 187.00193 447 SER A N 1
ATOM 3455 C CA . SER A 1 435 ? -149.47890 -14.87581 38.02027 1.000 191.97866 447 SER A CA 1
ATOM 3456 C C . SER A 1 435 ? -149.21765 -13.37645 37.95084 1.000 190.05659 447 SER A C 1
ATOM 3457 O O . SER A 1 435 ? -149.75682 -12.62163 38.76857 1.000 189.23559 447 SER A O 1
ATOM 3460 N N . TRP A 1 436 ? -148.42375 -12.92718 36.97375 1.000 182.93594 448 TRP A N 1
ATOM 3461 C CA . TRP A 1 436 ? -147.98654 -11.53872 36.87715 1.000 169.22931 448 TRP A CA 1
ATOM 3462 C C . TRP A 1 436 ? -147.41587 -11.08677 38.21854 1.000 163.70153 448 TRP A C 1
ATOM 3463 O O . TRP A 1 436 ? -148.06649 -10.31113 38.92919 1.000 160.10798 448 TRP A O 1
ATOM 3474 N N . PRO A 1 437 ? -146.22319 -11.55550 38.60798 1.000 164.18186 449 PRO A N 1
ATOM 3475 C CA . PRO A 1 437 ? -145.64361 -11.08917 39.88157 1.000 165.53438 449 PRO A CA 1
ATOM 3476 C C . PRO A 1 437 ? -145.49204 -9.58334 39.93052 1.000 167.00418 449 PRO A C 1
ATOM 3477 O O . PRO A 1 437 ? -145.66671 -8.97671 40.99504 1.000 167.48302 449 PRO A O 1
ATOM 3481 N N . GLY A 1 438 ? -145.19383 -8.96027 38.79367 1.000 169.73292 450 GLY A N 1
ATOM 3482 C CA . GLY A 1 438 ? -145.32570 -7.53629 38.64224 1.000 172.31456 450 GLY A CA 1
ATOM 3483 C C . GLY A 1 438 ? -146.66804 -7.34319 37.97238 1.000 175.96280 450 GLY A C 1
ATOM 3484 O O . GLY A 1 438 ? -146.89922 -7.84339 36.86964 1.000 178.62638 450 GLY A O 1
ATOM 3485 N N . ASN A 1 439 ? -147.56218 -6.64019 38.65587 1.000 176.12042 451 ASN A N 1
ATOM 3486 C CA . ASN A 1 439 ? -148.94704 -6.60652 38.21454 1.000 180.71759 451 ASN A CA 1
ATOM 3487 C C . ASN A 1 439 ? -149.11831 -5.78535 36.94752 1.000 180.51063 451 ASN A C 1
ATOM 3488 O O . ASN A 1 439 ? -149.23201 -6.33689 35.84887 1.000 181.38901 451 ASN A O 1
ATOM 3493 N N . ILE A 1 440 ? -149.15300 -4.46745 37.09265 1.000 170.18888 452 ILE A N 1
ATOM 3494 C CA . ILE A 1 440 ? -149.48312 -3.57847 35.99335 1.000 154.76314 452 ILE A CA 1
ATOM 3495 C C . ILE A 1 440 ? -148.24506 -3.02319 35.29986 1.000 139.03205 452 ILE A C 1
ATOM 3496 O O . ILE A 1 440 ? -148.25212 -2.83237 34.08367 1.000 141.15967 452 ILE A O 1
ATOM 3501 N N . ARG A 1 441 ? -147.17163 -2.75310 36.04513 1.000 127.42046 453 ARG A N 1
ATOM 3502 C CA . ARG A 1 441 ? -145.96183 -2.24088 35.40544 1.000 130.94135 453 ARG A CA 1
ATOM 3503 C C . ARG A 1 441 ? -145.37091 -3.27946 34.46215 1.000 152.10508 453 ARG A C 1
ATOM 3504 O O . ARG A 1 441 ? -144.99519 -2.96166 33.32481 1.000 157.51401 453 ARG A O 1
ATOM 3512 N N . GLU A 1 442 ? -145.30533 -4.53501 34.91067 1.000 162.54974 454 GLU A N 1
ATOM 3513 C CA . GLU A 1 442 ? -144.80090 -5.60073 34.05452 1.000 167.50113 454 GLU A CA 1
ATOM 3514 C C . GLU A 1 442 ? -145.70944 -5.83833 32.85416 1.000 170.04795 454 GLU A C 1
ATOM 3515 O O . GLU A 1 442 ? -145.21759 -6.15634 31.76494 1.000 174.44888 454 GLU A O 1
ATOM 3521 N N . LEU A 1 443 ? -147.02763 -5.68320 33.01850 1.000 160.76307 455 LEU A N 1
ATOM 3522 C CA . LEU A 1 443 ? -147.91599 -5.89317 31.87921 1.000 135.34686 455 LEU A CA 1
ATOM 3523 C C . LEU A 1 443 ? -147.75489 -4.78033 30.85117 1.000 117.26160 455 LEU A C 1
ATOM 3524 O O . LEU A 1 443 ? -147.77243 -5.03889 29.64338 1.000 112.39900 455 LEU A O 1
ATOM 3529 N N . GLU A 1 444 ? -147.58337 -3.53627 31.30580 1.000 110.30579 456 GLU A N 1
ATOM 3530 C CA . GLU A 1 444 ? -147.31152 -2.46192 30.35802 1.000 116.30233 456 GLU A CA 1
ATOM 3531 C C . GLU A 1 444 ? -145.97218 -2.66902 29.66826 1.000 120.44913 456 GLU A C 1
ATOM 3532 O O . GLU A 1 444 ? -145.82925 -2.36236 28.47736 1.000 123.91087 456 GLU A O 1
ATOM 3538 N N . ASN A 1 445 ? -144.99279 -3.22704 30.38381 1.000 121.79083 457 ASN A N 1
ATOM 3539 C CA . ASN A 1 445 ? -143.69787 -3.48407 29.76474 1.000 123.48524 457 ASN A CA 1
ATOM 3540 C C . ASN A 1 445 ? -143.79556 -4.57536 28.70254 1.000 128.68823 457 ASN A C 1
ATOM 3541 O O . ASN A 1 445 ? -143.22060 -4.44310 27.61350 1.000 126.96308 457 ASN A O 1
ATOM 3546 N N . VAL A 1 446 ? -144.51770 -5.66221 28.99536 1.000 136.27299 458 VAL A N 1
ATOM 3547 C CA . VAL A 1 446 ? -144.66711 -6.71151 27.98971 1.000 142.11577 458 VAL A CA 1
ATOM 3548 C C . VAL A 1 446 ? -145.50494 -6.21648 26.81743 1.000 147.12245 458 VAL A C 1
ATOM 3549 O O . VAL A 1 446 ? -145.28696 -6.63401 25.67481 1.000 150.34901 458 VAL A O 1
ATOM 3553 N N . ILE A 1 447 ? -146.45928 -5.31346 27.06321 1.000 138.24047 459 ILE A N 1
ATOM 3554 C CA . ILE A 1 447 ? -147.23984 -4.75979 25.96162 1.000 117.46073 459 ILE A CA 1
ATOM 3555 C C . ILE A 1 447 ? -146.36362 -3.88373 25.07416 1.000 120.57837 459 ILE A C 1
ATOM 3556 O O . ILE A 1 447 ? -146.48728 -3.90316 23.84270 1.000 121.81780 459 ILE A O 1
ATOM 3561 N N . GLU A 1 448 ? -145.44454 -3.12365 25.67682 1.000 126.26828 460 GLU A N 1
ATOM 3562 C CA . GLU A 1 448 ? -144.52002 -2.33585 24.86793 1.000 144.53737 460 GLU A CA 1
ATOM 3563 C C . GLU A 1 448 ? -143.58712 -3.23827 24.06914 1.000 158.94335 460 GLU A C 1
ATOM 3564 O O . GLU A 1 448 ? -143.30475 -2.96668 22.89420 1.000 155.37273 460 GLU A O 1
ATOM 3570 N N . ARG A 1 449 ? -143.12372 -4.33462 24.67882 1.000 176.07398 461 ARG A N 1
ATOM 3571 C CA . ARG A 1 449 ? -142.27318 -5.26937 23.94750 1.000 179.10271 461 ARG A CA 1
ATOM 3572 C C . ARG A 1 449 ? -143.02814 -5.93495 22.80319 1.000 177.37794 461 ARG A C 1
ATOM 3573 O O . ARG A 1 449 ? -142.44368 -6.19568 21.74545 1.000 178.35725 461 ARG A O 1
ATOM 3581 N N . GLY A 1 450 ? -144.32090 -6.20606 22.98815 1.000 165.27324 462 GLY A N 1
ATOM 3582 C CA . GLY A 1 450 ? -145.10522 -6.77450 21.90814 1.000 155.47480 462 GLY A CA 1
ATOM 3583 C C . GLY A 1 450 ? -145.38763 -5.78471 20.79992 1.000 142.74869 462 GLY A C 1
ATOM 3584 O O . GLY A 1 450 ? -145.44785 -6.16415 19.62665 1.000 139.78359 462 GLY A O 1
ATOM 3585 N N . ILE A 1 451 ? -145.57183 -4.50882 21.14926 1.000 134.51533 463 ILE A N 1
ATOM 3586 C CA . ILE A 1 451 ? -145.71298 -3.49381 20.11313 1.000 120.10959 463 ILE A CA 1
ATOM 3587 C C . ILE A 1 451 ? -144.41012 -3.35173 19.33750 1.000 126.94696 463 ILE A C 1
ATOM 3588 O O . ILE A 1 451 ? -144.42382 -3.10501 18.12491 1.000 132.20501 463 ILE A O 1
ATOM 3593 N N . ILE A 1 452 ? -143.26787 -3.53153 20.00836 1.000 130.27026 464 ILE A N 1
ATOM 3594 C CA . ILE A 1 452 ? -141.98513 -3.46012 19.31363 1.000 139.53250 464 ILE A CA 1
ATOM 3595 C C . ILE A 1 452 ? -141.83407 -4.62169 18.33656 1.000 148.25079 464 ILE A C 1
ATOM 3596 O O . ILE A 1 452 ? -141.20755 -4.47937 17.27831 1.000 144.93134 464 ILE A O 1
ATOM 3601 N N . LEU A 1 453 ? -142.42531 -5.77245 18.65296 1.000 159.96747 465 LEU A N 1
ATOM 3602 C CA . LEU A 1 453 ? -142.23142 -6.99759 17.88822 1.000 170.68649 465 LEU A CA 1
ATOM 3603 C C . LEU A 1 453 ? -143.30473 -7.24050 16.83036 1.000 174.43521 465 LEU A C 1
ATOM 3604 O O . LEU A 1 453 ? -143.26432 -8.27871 16.16323 1.000 175.05171 465 LEU A O 1
ATOM 3609 N N . THR A 1 454 ? -144.25717 -6.32412 16.65503 1.000 176.98293 466 THR A N 1
ATOM 3610 C CA . THR A 1 454 ? -145.33135 -6.49448 15.68186 1.000 168.89175 466 THR A CA 1
ATOM 3611 C C . THR A 1 454 ? -145.42495 -5.25169 14.80108 1.000 178.10187 466 THR A C 1
ATOM 3612 O O . THR A 1 454 ? -145.46863 -4.12311 15.30375 1.000 170.51438 466 THR A O 1
ATOM 3616 N N . ASP A 1 455 ? -145.35432 -5.46016 13.48320 1.000 187.90857 467 ASP A N 1
ATOM 3617 C CA . ASP A 1 455 ? -145.53123 -4.39186 12.50296 1.000 192.54797 467 ASP A CA 1
ATOM 3618 C C . ASP A 1 455 ? -146.97515 -4.33553 11.94401 1.000 194.86395 467 ASP A C 1
ATOM 3619 O O . ASP A 1 455 ? -147.86924 -4.04416 12.74982 1.000 195.49988 467 ASP A O 1
ATOM 3624 N N . PRO A 1 456 ? -147.30941 -4.55622 10.65140 1.000 192.98806 468 PRO A N 1
ATOM 3625 C CA . PRO A 1 456 ? -148.71473 -4.33837 10.24953 1.000 185.09161 468 PRO A CA 1
ATOM 3626 C C . PRO A 1 456 ? -149.70437 -5.34919 10.79420 1.000 177.62697 468 PRO A C 1
ATOM 3627 O O . PRO A 1 456 ? -150.91323 -5.12219 10.64317 1.000 174.50522 468 PRO A O 1
ATOM 3631 N N . ASN A 1 457 ? -149.25928 -6.45038 11.39664 1.000 179.84028 469 ASN A N 1
ATOM 3632 C CA . ASN A 1 457 ? -150.21840 -7.36678 11.99178 1.000 181.55513 469 ASN A CA 1
ATOM 3633 C C . ASN A 1 457 ? -151.02338 -6.63220 13.04576 1.000 185.91864 469 ASN A C 1
ATOM 3634 O O . ASN A 1 457 ? -150.46775 -5.92069 13.88746 1.000 184.12851 469 ASN A O 1
ATOM 3639 N N . GLU A 1 458 ? -152.34211 -6.80748 13.00282 1.000 193.11882 470 GLU A N 1
ATOM 3640 C CA . GLU A 1 458 ? -153.15472 -6.02676 13.91900 1.000 204.01920 470 GLU A CA 1
ATOM 3641 C C . GLU A 1 458 ? -153.20119 -6.66700 15.29698 1.000 219.90088 470 GLU A C 1
ATOM 3642 O O . GLU A 1 458 ? -153.00527 -5.98715 16.30770 1.000 216.71760 470 GLU A O 1
ATOM 3648 N N . SER A 1 459 ? -153.40477 -7.96536 15.37019 1.000 233.12953 471 SER A N 1
ATOM 3649 C CA . SER A 1 459 ? -153.31898 -8.62962 16.65604 1.000 229.72810 471 SER A CA 1
ATOM 3650 C C . SER A 1 459 ? -151.85141 -8.84397 16.99735 1.000 223.50858 471 SER A C 1
ATOM 3651 O O . SER A 1 459 ? -151.09648 -9.39087 16.18667 1.000 223.23503 471 SER A O 1
ATOM 3654 N N . ILE A 1 460 ? -151.43929 -8.39718 18.18799 1.000 206.83398 472 ILE A N 1
ATOM 3655 C CA . ILE A 1 460 ? -150.08200 -8.68803 18.62744 1.000 179.64314 472 ILE A CA 1
ATOM 3656 C C . ILE A 1 460 ? -149.94719 -10.19758 18.68031 1.000 160.34665 472 ILE A C 1
ATOM 3657 O O . ILE A 1 460 ? -150.83757 -10.90342 19.17300 1.000 160.02002 472 ILE A O 1
ATOM 3662 N N . SER A 1 461 ? -148.83334 -10.70357 18.16290 1.000 158.04890 473 SER A N 1
ATOM 3663 C CA . SER A 1 461 ? -148.69423 -12.14143 18.00613 1.000 153.90300 473 SER A CA 1
ATOM 3664 C C . SER A 1 461 ? -148.69940 -12.82845 19.36315 1.000 160.11275 473 SER A C 1
ATOM 3665 O O . SER A 1 461 ? -148.16916 -12.30698 20.34794 1.000 147.40512 473 SER A O 1
ATOM 3668 N N . VAL A 1 462 ? -149.32298 -14.00721 19.40861 1.000 176.16753 474 VAL A N 1
ATOM 3669 C CA . VAL A 1 462 ? -149.35375 -14.77839 20.64609 1.000 182.56841 474 VAL A CA 1
ATOM 3670 C C . VAL A 1 462 ? -147.94358 -15.17726 21.04699 1.000 180.06332 474 VAL A C 1
ATOM 3671 O O . VAL A 1 462 ? -147.60313 -15.21099 22.23611 1.000 180.75762 474 VAL A O 1
ATOM 3675 N N . GLN A 1 463 ? -147.10083 -15.47933 20.06241 1.000 174.75036 475 GLN A N 1
ATOM 3676 C CA . GLN A 1 463 ? -145.71998 -15.84628 20.32893 1.000 161.54395 475 GLN A CA 1
ATOM 3677 C C . GLN A 1 463 ? -144.81497 -14.63511 20.51354 1.000 158.15509 475 GLN A C 1
ATOM 3678 O O . GLN A 1 463 ? -143.68341 -14.79531 20.98298 1.000 154.14894 475 GLN A O 1
ATOM 3684 N N . ALA A 1 464 ? -145.28339 -13.43393 20.15931 1.000 160.51036 476 ALA A N 1
ATOM 3685 C CA . ALA A 1 464 ? -144.46696 -12.23716 20.33652 1.000 165.65778 476 ALA A CA 1
ATOM 3686 C C . ALA A 1 464 ? -144.19868 -11.95357 21.80712 1.000 172.01890 476 ALA A C 1
ATOM 3687 O O . ALA A 1 464 ? -143.16673 -11.36466 22.14879 1.000 168.18155 476 ALA A O 1
ATOM 3689 N N . LEU A 1 465 ? -145.10947 -12.35834 22.68541 1.000 183.73469 477 LEU A N 1
ATOM 3690 C CA . LEU A 1 465 ? -144.95896 -12.17129 24.11975 1.000 185.08798 477 LEU A CA 1
ATOM 3691 C C . LEU A 1 465 ? -144.37350 -13.42319 24.76012 1.000 186.75265 477 LEU A C 1
ATOM 3692 O O . LEU A 1 465 ? -144.73819 -14.54695 24.40213 1.000 189.73914 477 LEU A O 1
ATOM 3697 N N . PHE A 1 466 ? -143.46012 -13.20852 25.71193 1.000 173.15824 478 PHE A N 1
ATOM 3698 C CA . PHE A 1 466 ? -142.71274 -14.19262 26.49425 1.000 156.06378 478 PHE A CA 1
ATOM 3699 C C . PHE A 1 466 ? -142.33493 -15.44045 25.69970 1.000 153.58648 478 PHE A C 1
ATOM 3700 O O . PHE A 1 466 ? -142.85018 -16.53085 25.97798 1.000 156.80596 478 PHE A O 1
ATOM 3708 N N . PRO A 1 467 ? -141.44202 -15.33103 24.71833 1.000 148.43039 479 PRO A N 1
ATOM 3709 C CA . PRO A 1 467 ? -140.98823 -16.52555 23.99748 1.000 149.16671 479 PRO A CA 1
ATOM 3710 C C . PRO A 1 467 ? -140.11495 -17.40193 24.88286 1.000 151.41375 479 PRO A C 1
ATOM 3711 O O . PRO A 1 467 ? -139.50180 -16.93998 25.84513 1.000 150.21432 479 PRO A O 1
ATOM 3715 N N . ARG A 1 468 ? -140.05489 -18.68769 24.54361 1.000 157.66470 480 ARG A N 1
ATOM 3716 C CA . ARG A 1 468 ? -139.23845 -19.60488 25.32909 1.000 162.07531 480 ARG A CA 1
ATOM 3717 C C . ARG A 1 468 ? -137.76210 -19.23287 25.21890 1.000 174.28527 480 ARG A C 1
ATOM 3718 O O . ARG A 1 468 ? -137.31781 -18.64220 24.23002 1.000 170.08050 480 ARG A O 1
ATOM 3726 N N . ALA A 1 469 ? -137.00509 -19.57204 26.25918 1.000 186.94433 481 ALA A N 1
ATOM 3727 C CA . ALA A 1 469 ? -135.56823 -19.30982 26.31189 1.000 188.66319 481 ALA A CA 1
ATOM 3728 C C . ALA A 1 469 ? -134.81862 -19.89749 25.11620 1.000 193.05936 481 ALA A C 1
ATOM 3729 O O . ALA A 1 469 ? -135.34536 -20.73461 24.38305 1.000 197.39061 481 ALA A O 1
ATOM 3731 N N . PHE B 1 5 ? -175.18889 35.70540 -30.20179 1.000 145.42598 17 PHE B N 1
ATOM 3732 C CA . PHE B 1 5 ? -175.82929 35.10631 -31.36557 1.000 149.29294 17 PHE B CA 1
ATOM 3733 C C . PHE B 1 5 ? -174.93591 34.01813 -31.96217 1.000 152.61352 17 PHE B C 1
ATOM 3734 O O . PHE B 1 5 ? -173.71103 34.07481 -31.85414 1.000 148.41875 17 PHE B O 1
ATOM 3742 N N . THR B 1 6 ? -175.57036 33.02586 -32.58949 1.000 161.21852 18 THR B N 1
ATOM 3743 C CA . THR B 1 6 ? -174.86020 31.90195 -33.18933 1.000 163.72005 18 THR B CA 1
ATOM 3744 C C . THR B 1 6 ? -173.97742 32.31534 -34.36312 1.000 161.86445 18 THR B C 1
ATOM 3745 O O . THR B 1 6 ? -173.01496 31.60985 -34.68007 1.000 155.39149 18 THR B O 1
ATOM 3749 N N . ASN B 1 7 ? -174.27389 33.43905 -35.01490 1.000 165.92905 19 ASN B N 1
ATOM 3750 C CA . ASN B 1 7 ? -173.46762 33.86221 -36.15403 1.000 152.15361 19 ASN B CA 1
ATOM 3751 C C . ASN B 1 7 ? -172.06829 34.32042 -35.75649 1.000 137.05441 19 ASN B C 1
ATOM 3752 O O . ASN B 1 7 ? -171.17443 34.34003 -36.60946 1.000 133.82621 19 ASN B O 1
ATOM 3757 N N . LEU B 1 8 ? -171.85384 34.68739 -34.49564 1.000 125.88633 20 LEU B N 1
ATOM 3758 C CA . LEU B 1 8 ? -170.55882 35.18058 -34.04366 1.000 113.36278 20 LEU B CA 1
ATOM 3759 C C . LEU B 1 8 ? -169.62622 34.07863 -33.54230 1.000 108.88151 20 LEU B C 1
ATOM 3760 O O . LEU B 1 8 ? -168.46994 34.37003 -33.21847 1.000 105.16954 20 LEU B O 1
ATOM 3765 N N . ILE B 1 9 ? -170.08116 32.82588 -33.48042 1.000 107.37189 21 ILE B N 1
ATOM 3766 C CA . ILE B 1 9 ? -169.24812 31.74363 -32.96050 1.000 97.97898 21 ILE B CA 1
ATOM 3767 C C . ILE B 1 9 ? -168.56120 31.03504 -34.12921 1.000 99.02351 21 ILE B C 1
ATOM 3768 O O . ILE B 1 9 ? -168.43938 29.80470 -34.15907 1.000 88.27066 21 ILE B O 1
ATOM 3773 N N . HIS B 1 10 ? -168.08969 31.81746 -35.09728 1.000 109.54128 22 HIS B N 1
ATOM 3774 C CA . HIS B 1 10 ? -167.37260 31.25363 -36.23249 1.000 113.67696 22 HIS B CA 1
ATOM 3775 C C . HIS B 1 10 ? -166.06867 30.61598 -35.76569 1.000 106.90540 22 HIS B C 1
ATOM 3776 O O . HIS B 1 10 ? -165.39870 31.12539 -34.86348 1.000 108.47801 22 HIS B O 1
ATOM 3783 N N . PHE B 1 11 ? -165.70958 29.48865 -36.37976 1.000 106.59201 23 PHE B N 1
ATOM 3784 C CA . PHE B 1 11 ? -164.50123 28.77517 -35.99139 1.000 109.28932 23 PHE B CA 1
ATOM 3785 C C . PHE B 1 11 ? -163.94547 28.00558 -37.18132 1.000 113.21527 23 PHE B C 1
ATOM 3786 O O . PHE B 1 11 ? -164.68646 27.60334 -38.08249 1.000 117.27450 23 PHE B O 1
ATOM 3794 N N . GLN B 1 12 ? -162.62690 27.80182 -37.16751 1.000 110.30215 24 GLN B N 1
ATOM 3795 C CA . GLN B 1 12 ? -161.90987 27.08952 -38.22257 1.000 108.82208 24 GLN B CA 1
ATOM 3796 C C . GLN B 1 12 ? -161.30756 25.81596 -37.64021 1.000 99.03334 24 GLN B C 1
ATOM 3797 O O . GLN B 1 12 ? -160.39094 25.87535 -36.81346 1.000 95.51459 24 GLN B O 1
ATOM 3803 N N . SER B 1 13 ? -161.83381 24.66614 -38.06664 1.000 94.46601 25 SER B N 1
ATOM 3804 C CA . SER B 1 13 ? -161.36770 23.37831 -37.56513 1.000 89.13888 25 SER B CA 1
ATOM 3805 C C . SER B 1 13 ? -159.95797 23.02892 -38.02858 1.000 100.53393 25 SER B C 1
ATOM 3806 O O . SER B 1 13 ? -159.29818 22.20946 -37.37964 1.000 89.32087 25 SER B O 1
ATOM 3809 N N . THR B 1 14 ? -159.48982 23.60842 -39.13948 1.000 116.23770 26 THR B N 1
ATOM 3810 C CA . THR B 1 14 ? -158.20735 23.19349 -39.70439 1.000 127.49175 26 THR B CA 1
ATOM 3811 C C . THR B 1 14 ? -157.05812 23.45171 -38.73733 1.000 130.47205 26 THR B C 1
ATOM 3812 O O . THR B 1 14 ? -156.09971 22.67225 -38.67868 1.000 128.04091 26 THR B O 1
ATOM 3816 N N . GLU B 1 15 ? -157.13525 24.53291 -37.96835 1.000 133.72300 27 GLU B N 1
ATOM 3817 C CA . GLU B 1 15 ? -156.10989 24.84522 -36.98311 1.000 136.32793 27 GLU B CA 1
ATOM 3818 C C . GLU B 1 15 ? -156.43412 24.29927 -35.59851 1.000 132.81191 27 GLU B C 1
ATOM 3819 O O . GLU B 1 15 ? -155.65649 24.52011 -34.66484 1.000 132.36788 27 GLU B O 1
ATOM 3825 N N . GLY B 1 16 ? -157.55178 23.59634 -35.44222 1.000 121.79817 28 GLY B N 1
ATOM 3826 C CA . GLY B 1 16 ? -157.90106 23.04872 -34.14313 1.000 107.00070 28 GLY B CA 1
ATOM 3827 C C . GLY B 1 16 ? -158.30722 24.07829 -33.11104 1.000 93.34968 28 GLY B C 1
ATOM 3828 O O . GLY B 1 16 ? -157.96710 23.92933 -31.93034 1.000 92.55522 28 GLY B O 1
ATOM 3829 N N . LYS B 1 17 ? -159.01250 25.12953 -33.52535 1.000 85.06854 29 LYS B N 1
ATOM 3830 C CA . LYS B 1 17 ? -159.40210 26.19852 -32.61815 1.000 82.80455 29 LYS B CA 1
ATOM 3831 C C . LYS B 1 17 ? -160.85664 26.58599 -32.84124 1.000 85.09075 29 LYS B C 1
ATOM 3832 O O . LYS B 1 17 ? -161.39212 26.45817 -33.94529 1.000 81.70541 29 LYS B O 1
ATOM 3838 N N . ILE B 1 18 ? -161.48691 27.06061 -31.76842 1.000 86.27910 30 ILE B N 1
ATOM 3839 C CA . ILE B 1 18 ? -162.84433 27.59032 -31.79481 1.000 73.76643 30 ILE B CA 1
ATOM 3840 C C . ILE B 1 18 ? -162.79039 29.01188 -31.25360 1.000 73.13843 30 ILE B C 1
ATOM 3841 O O . ILE B 1 18 ? -162.10992 29.27683 -30.25736 1.000 80.02035 30 ILE B O 1
ATOM 3846 N N . TRP B 1 19 ? -163.50876 29.92517 -31.90064 1.000 68.14303 31 TRP B N 1
ATOM 3847 C CA . TRP B 1 19 ? -163.42605 31.33851 -31.56845 1.000 73.36400 31 TRP B CA 1
ATOM 3848 C C . TRP B 1 19 ? -164.79659 31.92160 -31.25257 1.000 81.48129 31 TRP B C 1
ATOM 3849 O O . TRP B 1 19 ? -165.83527 31.40361 -31.67241 1.000 85.78312 31 TRP B O 1
ATOM 3860 N N . LEU B 1 20 ? -164.77345 33.01893 -30.49740 1.000 88.91355 32 LEU B N 1
ATOM 3861 C CA . LEU B 1 20 ? -165.96546 33.80616 -30.19911 1.000 102.95536 32 LEU B CA 1
ATOM 3862 C C . LEU B 1 20 ? -165.47088 35.23187 -30.00933 1.000 109.37028 32 LEU B C 1
ATOM 3863 O O . LEU B 1 20 ? -164.81632 35.53280 -29.00332 1.000 113.78456 32 LEU B O 1
ATOM 3868 N N . GLY B 1 21 ? -165.75054 36.09269 -30.98159 1.000 112.72832 33 GLY B N 1
ATOM 3869 C CA . GLY B 1 21 ? -165.14462 37.41155 -30.95727 1.000 116.37950 33 GLY B CA 1
ATOM 3870 C C . GLY B 1 21 ? -163.64323 37.24975 -31.04139 1.000 119.54967 33 GLY B C 1
ATOM 3871 O O . GLY B 1 21 ? -163.12568 36.47590 -31.85430 1.000 119.52120 33 GLY B O 1
ATOM 3872 N N . GLU B 1 22 ? -162.92582 37.97708 -30.19230 1.000 122.12537 34 GLU B N 1
ATOM 3873 C CA . GLU B 1 22 ? -161.48353 37.81848 -30.09579 1.000 123.64570 34 GLU B CA 1
ATOM 3874 C C . GLU B 1 22 ? -161.07336 36.80150 -29.03685 1.000 118.97832 34 GLU B C 1
ATOM 3875 O O . GLU B 1 22 ? -159.87400 36.56429 -28.85937 1.000 114.99405 34 GLU B O 1
ATOM 3881 N N . GLN B 1 23 ? -162.02773 36.19798 -28.33026 1.000 114.72140 35 GLN B N 1
ATOM 3882 C CA . GLN B 1 23 ? -161.72061 35.25822 -27.25995 1.000 105.45632 35 GLN B CA 1
ATOM 3883 C C . GLN B 1 23 ? -161.81730 33.82449 -27.76851 1.000 99.09990 35 GLN B C 1
ATOM 3884 O O . GLN B 1 23 ? -162.80940 33.44634 -28.40144 1.000 105.11815 35 GLN B O 1
ATOM 3890 N N . ARG B 1 24 ? -160.79425 33.02715 -27.47831 1.000 88.94043 36 ARG B N 1
ATOM 3891 C CA . ARG B 1 24 ? -160.82977 31.61807 -27.83567 1.000 80.24641 36 ARG B CA 1
ATOM 3892 C C . ARG B 1 24 ? -161.78023 30.86342 -26.91064 1.000 76.27930 36 ARG B C 1
ATOM 3893 O O . ARG B 1 24 ? -161.98856 31.24023 -25.75415 1.000 77.25805 36 ARG B O 1
ATOM 3901 N N . MET B 1 25 ? -162.36545 29.78910 -27.43600 1.000 71.84817 37 MET B N 1
ATOM 3902 C CA . MET B 1 25 ? -163.30018 28.95220 -26.70352 1.000 69.92185 37 MET B CA 1
ATOM 3903 C C . MET B 1 25 ? -162.92466 27.49250 -26.91677 1.000 69.16026 37 MET B C 1
ATOM 3904 O O . MET B 1 25 ? -162.18607 27.14920 -27.84347 1.000 82.42218 37 MET B O 1
ATOM 3909 N N . LEU B 1 26 ? -163.43823 26.63155 -26.04217 1.000 63.30736 38 LEU B N 1
ATOM 3910 C CA . LEU B 1 26 ? -163.18494 25.20090 -26.12557 1.000 67.13480 38 LEU B CA 1
ATOM 3911 C C . LEU B 1 26 ? -164.46448 24.45220 -25.78752 1.000 65.84306 38 LEU B C 1
ATOM 3912 O O . LEU B 1 26 ? -165.31935 24.95212 -25.05213 1.000 67.10782 38 LEU B O 1
ATOM 3917 N N . LEU B 1 27 ? -164.59018 23.24879 -26.33920 1.000 63.50652 39 LEU B N 1
ATOM 3918 C CA . LEU B 1 27 ? -165.78409 22.42596 -26.18459 1.000 67.33945 39 LEU B CA 1
ATOM 3919 C C . LEU B 1 27 ? -165.42623 21.19896 -25.35372 1.000 68.23367 39 LEU B C 1
ATOM 3920 O O . LEU B 1 27 ? -164.74345 20.29018 -25.83862 1.000 62.86668 39 LEU B O 1
ATOM 3925 N N . LEU B 1 28 ? -165.88908 21.17761 -24.10620 1.000 77.25904 40 LEU B N 1
ATOM 3926 C CA . LEU B 1 28 ? -165.60149 20.10633 -23.16505 1.000 81.15619 40 LEU B CA 1
ATOM 3927 C C . LEU B 1 28 ? -166.82009 19.21372 -22.96209 1.000 87.86977 40 LEU B C 1
ATOM 3928 O O . LEU B 1 28 ? -167.96639 19.66157 -23.05544 1.000 80.63958 40 LEU B O 1
ATOM 3933 N N . GLN B 1 29 ? -166.55221 17.94270 -22.67685 1.000 108.75777 41 GLN B N 1
ATOM 3934 C CA . GLN B 1 29 ? -167.59577 16.96199 -22.41977 1.000 113.04869 41 GLN B CA 1
ATOM 3935 C C . GLN B 1 29 ? -168.20241 17.14677 -21.03342 1.000 119.16050 41 GLN B C 1
ATOM 3936 O O . GLN B 1 29 ? -167.55046 17.63034 -20.10404 1.000 135.33506 41 GLN B O 1
ATOM 3942 N N . VAL B 1 30 ? -169.46924 16.74968 -20.90092 1.000 104.38864 42 VAL B N 1
ATOM 3943 C CA . VAL B 1 30 ? -170.13847 16.85158 -19.60805 1.000 93.16269 42 VAL B CA 1
ATOM 3944 C C . VAL B 1 30 ? -169.83171 15.64573 -18.72235 1.000 81.53319 42 VAL B C 1
ATOM 3945 O O . VAL B 1 30 ? -169.76634 15.77991 -17.49531 1.000 79.31762 42 VAL B O 1
ATOM 3949 N N . SER B 1 31 ? -169.66726 14.45560 -19.30858 1.000 80.40541 43 SER B N 1
ATOM 3950 C CA . SER B 1 31 ? -169.37042 13.27144 -18.50551 1.000 87.44921 43 SER B CA 1
ATOM 3951 C C . SER B 1 31 ? -168.03746 13.41797 -17.78116 1.000 88.27109 43 SER B C 1
ATOM 3952 O O . SER B 1 31 ? -167.88442 12.97765 -16.62800 1.000 80.52255 43 SER B O 1
ATOM 3955 N N . ALA B 1 32 ? -167.06759 14.06150 -18.43405 1.000 98.99612 44 ALA B N 1
ATOM 3956 C CA . ALA B 1 32 ? -165.79566 14.32407 -17.77772 1.000 98.87593 44 ALA B CA 1
ATOM 3957 C C . ALA B 1 32 ? -165.98341 15.26710 -16.60012 1.000 98.53826 44 ALA B C 1
ATOM 3958 O O . ALA B 1 32 ? -165.36874 15.08369 -15.54519 1.000 111.14643 44 ALA B O 1
ATOM 3960 N N . MET B 1 33 ? -166.86097 16.26250 -16.74858 1.000 85.26280 45 MET B N 1
ATOM 3961 C CA . MET B 1 33 ? -167.14464 17.16182 -15.63684 1.000 76.66763 45 MET B CA 1
ATOM 3962 C C . MET B 1 33 ? -167.87410 16.44794 -14.50551 1.000 74.00687 45 MET B C 1
ATOM 3963 O O . MET B 1 33 ? -167.68477 16.79191 -13.33248 1.000 63.89311 45 MET B O 1
ATOM 3968 N N . ALA B 1 34 ? -168.68694 15.43949 -14.83133 1.000 75.70045 46 ALA B N 1
ATOM 3969 C CA . ALA B 1 34 ? -169.36784 14.67699 -13.79019 1.000 74.28326 46 ALA B CA 1
ATOM 3970 C C . ALA B 1 34 ? -168.36599 13.88787 -12.96018 1.000 74.46483 46 ALA B C 1
ATOM 3971 O O . ALA B 1 34 ? -168.38439 13.94156 -11.72225 1.000 68.08121 46 ALA B O 1
ATOM 3973 N N . SER B 1 35 ? -167.46404 13.16399 -13.62881 1.000 81.76451 47 SER B N 1
ATOM 3974 C CA . SER B 1 35 ? -166.42229 12.46184 -12.88274 1.000 80.62170 47 SER B CA 1
ATOM 3975 C C . SER B 1 35 ? -165.52408 13.44407 -12.13899 1.000 80.15187 47 SER B C 1
ATOM 3976 O O . SER B 1 35 ? -165.04324 13.14374 -11.03635 1.000 90.71363 47 SER B O 1
ATOM 3979 N N . PHE B 1 36 ? -165.32142 14.63306 -12.71126 1.000 75.30560 48 PHE B N 1
ATOM 3980 C CA . PHE B 1 36 ? -164.49963 15.65445 -12.07558 1.000 76.34288 48 PHE B CA 1
ATOM 3981 C C . PHE B 1 36 ? -165.10227 16.09270 -10.74963 1.000 84.53194 48 PHE B C 1
ATOM 3982 O O . PHE B 1 36 ? -164.41695 16.11938 -9.72076 1.000 86.62067 48 PHE B O 1
ATOM 3990 N N . ARG B 1 37 ? -166.39275 16.43732 -10.75614 1.000 88.11268 49 ARG B N 1
ATOM 3991 C CA . ARG B 1 37 ? -167.05091 16.82511 -9.51436 1.000 83.86693 49 ARG B CA 1
ATOM 3992 C C . ARG B 1 37 ? -167.12854 15.66765 -8.53083 1.000 78.65708 49 ARG B C 1
ATOM 3993 O O . ARG B 1 37 ? -167.03593 15.88652 -7.31638 1.000 75.34653 49 ARG B O 1
ATOM 4001 N N . ARG B 1 38 ? -167.26706 14.43350 -9.02498 1.000 81.25031 50 ARG B N 1
ATOM 4002 C CA . ARG B 1 38 ? -167.31291 13.29511 -8.11292 1.000 78.34185 50 ARG B CA 1
ATOM 4003 C C . ARG B 1 38 ? -166.00332 13.16487 -7.34859 1.000 69.38501 50 ARG B C 1
ATOM 4004 O O . ARG B 1 38 ? -165.99426 13.08815 -6.11367 1.000 64.53619 50 ARG B O 1
ATOM 4012 N N . GLU B 1 39 ? -164.87922 13.17217 -8.06844 1.000 74.24596 51 GLU B N 1
ATOM 4013 C CA . GLU B 1 39 ? -163.58785 13.07429 -7.39439 1.000 74.96665 51 GLU B CA 1
ATOM 4014 C C . GLU B 1 39 ? -163.29344 14.31021 -6.54648 1.000 68.83191 51 GLU B C 1
ATOM 4015 O O . GLU B 1 39 ? -162.66242 14.19696 -5.48465 1.000 67.71166 51 GLU B O 1
ATOM 4021 N N . MET B 1 40 ? -163.77609 15.48356 -6.96802 1.000 62.87047 52 MET B N 1
ATOM 4022 C CA . MET B 1 40 ? -163.56161 16.69700 -6.18747 1.000 58.12698 52 MET B CA 1
ATOM 4023 C C . MET B 1 40 ? -164.25537 16.60511 -4.83666 1.000 60.34719 52 MET B C 1
ATOM 4024 O O . MET B 1 40 ? -163.65186 16.88112 -3.79407 1.000 63.74305 52 MET B O 1
ATOM 4029 N N . VAL B 1 41 ? -165.53152 16.21652 -4.83543 1.000 61.97698 53 VAL B N 1
ATOM 4030 C CA . VAL B 1 41 ? -166.23612 16.04878 -3.57110 1.000 61.35361 53 VAL B CA 1
ATOM 4031 C C . VAL B 1 41 ? -165.62465 14.91271 -2.76291 1.000 60.53757 53 VAL B C 1
ATOM 4032 O O . VAL B 1 41 ? -165.56421 14.98222 -1.52815 1.000 62.40132 53 VAL B O 1
ATOM 4036 N N . ASN B 1 42 ? -165.13317 13.86729 -3.43523 1.000 58.67726 54 ASN B N 1
ATOM 4037 C CA . ASN B 1 42 ? -164.55915 12.73765 -2.71482 1.000 62.81879 54 ASN B CA 1
ATOM 4038 C C . ASN B 1 42 ? -163.26127 13.11074 -2.01161 1.000 69.87399 54 ASN B C 1
ATOM 4039 O O . ASN B 1 42 ? -162.91305 12.49695 -0.99680 1.000 67.31202 54 ASN B O 1
ATOM 4044 N N . THR B 1 43 ? -162.53471 14.10592 -2.52128 1.000 88.56450 55 THR B N 1
ATOM 4045 C CA . THR B 1 43 ? -161.25803 14.48113 -1.92261 1.000 90.99638 55 THR B CA 1
ATOM 4046 C C . THR B 1 43 ? -161.25698 15.88234 -1.32144 1.000 85.10786 55 THR B C 1
ATOM 4047 O O . THR B 1 43 ? -160.17847 16.41314 -1.03005 1.000 86.29016 55 THR B O 1
ATOM 4051 N N . LEU B 1 44 ? -162.42192 16.49810 -1.11965 1.000 74.83793 56 LEU B N 1
ATOM 4052 C CA . LEU B 1 44 ? -162.44303 17.85731 -0.59040 1.000 74.18447 56 LEU B CA 1
ATOM 4053 C C . LEU B 1 44 ? -163.68313 18.14054 0.24859 1.000 78.75911 56 LEU B C 1
ATOM 4054 O O . LEU B 1 44 ? -163.77615 19.19142 0.89109 1.000 70.28733 56 LEU B O 1
ATOM 4059 N N . GLY B 1 45 ? -164.63111 17.21784 0.26523 1.000 82.70683 57 GLY B N 1
ATOM 4060 C CA . GLY B 1 45 ? -165.88295 17.47799 0.93534 1.000 79.64993 57 GLY B CA 1
ATOM 4061 C C . GLY B 1 45 ? -166.83230 18.25206 0.04155 1.000 76.36108 57 GLY B C 1
ATOM 4062 O O . GLY B 1 45 ? -166.57085 18.49137 -1.14029 1.000 73.90321 57 GLY B O 1
ATOM 4063 N N . ILE B 1 46 ? -167.95808 18.64923 0.62417 1.000 80.58988 58 ILE B N 1
ATOM 4064 C CA . ILE B 1 46 ? -169.01381 19.33507 -0.11343 1.000 85.10617 58 ILE B CA 1
ATOM 4065 C C . ILE B 1 46 ? -168.93667 20.84902 0.05111 1.000 86.12437 58 ILE B C 1
ATOM 4066 O O . ILE B 1 46 ? -169.03765 21.58424 -0.92856 1.000 91.65782 58 ILE B O 1
ATOM 4071 N N . GLU B 1 47 ? -168.77263 21.34507 1.28116 1.000 84.13049 59 GLU B N 1
ATOM 4072 C CA . GLU B 1 47 ? -168.72473 22.79441 1.47368 1.000 91.17437 59 GLU B CA 1
ATOM 4073 C C . GLU B 1 47 ? -167.51710 23.41050 0.77481 1.000 93.33158 59 GLU B C 1
ATOM 4074 O O . GLU B 1 47 ? -167.61734 24.48718 0.16571 1.000 100.95468 59 GLU B O 1
ATOM 4080 N N . ARG B 1 48 ? -166.37707 22.71828 0.80842 1.000 91.03817 60 ARG B N 1
ATOM 4081 C CA . ARG B 1 48 ? -165.17948 23.25835 0.17885 1.000 93.87534 60 ARG B CA 1
ATOM 4082 C C . ARG B 1 48 ? -165.33635 23.29553 -1.33411 1.000 95.02528 60 ARG B C 1
ATOM 4083 O O . ARG B 1 48 ? -165.08539 24.32628 -1.96555 1.000 100.74309 60 ARG B O 1
ATOM 4091 N N . ALA B 1 49 ? -165.79875 22.19249 -1.92807 1.000 91.83026 61 ALA B N 1
ATOM 4092 C CA . ALA B 1 49 ? -166.02082 22.17701 -3.36922 1.000 84.12597 61 ALA B CA 1
ATOM 4093 C C . ALA B 1 49 ? -167.09020 23.18252 -3.77225 1.000 82.69973 61 ALA B C 1
ATOM 4094 O O . ALA B 1 49 ? -167.01148 23.77219 -4.85730 1.000 85.75398 61 ALA B O 1
ATOM 4096 N N . LYS B 1 50 ? -168.08031 23.40604 -2.90514 1.000 80.20580 62 LYS B N 1
ATOM 4097 C CA . LYS B 1 50 ? -169.11451 24.39405 -3.18745 1.000 87.91514 62 LYS B CA 1
ATOM 4098 C C . LYS B 1 50 ? -168.51378 25.78739 -3.28067 1.000 94.64441 62 LYS B C 1
ATOM 4099 O O . LYS B 1 50 ? -168.78462 26.53150 -4.23061 1.000 95.33230 62 LYS B O 1
ATOM 4105 N N . GLY B 1 51 ? -167.64802 26.13858 -2.32798 1.000 106.65925 63 GLY B N 1
ATOM 4106 C CA . GLY B 1 51 ? -167.00500 27.44096 -2.39434 1.000 116.03166 63 GLY B CA 1
ATOM 4107 C C . GLY B 1 51 ? -166.06576 27.56095 -3.58041 1.000 122.12480 63 GLY B C 1
ATOM 4108 O O . GLY B 1 51 ? -166.00757 28.60860 -4.23696 1.000 116.42085 63 GLY B O 1
ATOM 4109 N N . PHE B 1 52 ? -165.35676 26.47371 -3.90094 1.000 134.90045 64 PHE B N 1
ATOM 4110 C CA . PHE B 1 52 ? -164.44073 26.48155 -5.03773 1.000 139.55783 64 PHE B CA 1
ATOM 4111 C C . PHE B 1 52 ? -165.18574 26.75368 -6.33395 1.000 132.36509 64 PHE B C 1
ATOM 4112 O O . PHE B 1 52 ? -164.83566 27.66881 -7.09069 1.000 132.32098 64 PHE B O 1
ATOM 4120 N N . PHE B 1 53 ? -166.22398 25.96054 -6.60252 1.000 106.81124 65 PHE B N 1
ATOM 4121 C CA . PHE B 1 53 ? -166.99841 26.13907 -7.82131 1.000 85.29948 65 PHE B CA 1
ATOM 4122 C C . PHE B 1 53 ? -167.72290 27.47498 -7.83206 1.000 79.63052 65 PHE B C 1
ATOM 4123 O O . PHE B 1 53 ? -167.91170 28.05971 -8.90331 1.000 82.33972 65 PHE B O 1
ATOM 4131 N N . LEU B 1 54 ? -168.10385 27.99338 -6.66192 1.000 75.00718 66 LEU B N 1
ATOM 4132 C CA . LEU B 1 54 ? -168.76745 29.28957 -6.63213 1.000 70.58925 66 LEU B CA 1
ATOM 4133 C C . LEU B 1 54 ? -167.82679 30.40088 -7.08293 1.000 74.19761 66 LEU B C 1
ATOM 4134 O O . LEU B 1 54 ? -168.17857 31.20584 -7.95368 1.000 77.41180 66 LEU B O 1
ATOM 4139 N N . ARG B 1 55 ? -166.61083 30.45282 -6.52633 1.000 74.36166 67 ARG B N 1
ATOM 4140 C CA . ARG B 1 55 ? -165.69170 31.49456 -6.98808 1.000 71.54838 67 ARG B CA 1
ATOM 4141 C C . ARG B 1 55 ? -165.20682 31.25334 -8.41590 1.000 78.61604 67 ARG B C 1
ATOM 4142 O O . ARG B 1 55 ? -164.91773 32.21715 -9.13448 1.000 76.49867 67 ARG B O 1
ATOM 4150 N N . GLN B 1 56 ? -165.11165 29.99366 -8.85578 1.000 92.98007 68 GLN B N 1
ATOM 4151 C CA . GLN B 1 56 ? -164.71702 29.74886 -10.24266 1.000 95.22226 68 GLN B CA 1
ATOM 4152 C C . GLN B 1 56 ? -165.79805 30.20736 -11.21656 1.000 95.33145 68 GLN B C 1
ATOM 4153 O O . GLN B 1 56 ? -165.49476 30.79523 -12.26509 1.000 95.58161 68 GLN B O 1
ATOM 4159 N N . GLY B 1 57 ? -167.06753 29.98953 -10.86617 1.000 94.40201 69 GLY B N 1
ATOM 4160 C CA . GLY B 1 57 ? -168.14772 30.55193 -11.65096 1.000 92.92250 69 GLY B CA 1
ATOM 4161 C C . GLY B 1 57 ? -168.16363 32.06234 -11.59253 1.000 93.79413 69 GLY B C 1
ATOM 4162 O O . GLY B 1 57 ? -168.52354 32.71773 -12.57005 1.000 96.47450 69 GLY B O 1
ATOM 4163 N N . TYR B 1 58 ? -167.75944 32.63438 -10.45672 1.000 95.62083 70 TYR B N 1
ATOM 4164 C CA . TYR B 1 58 ? -167.66474 34.08654 -10.34776 1.000 101.88572 70 TYR B CA 1
ATOM 4165 C C . TYR B 1 58 ? -166.60340 34.64230 -11.29282 1.000 106.37157 70 TYR B C 1
ATOM 4166 O O . TYR B 1 58 ? -166.82084 35.66214 -11.96042 1.000 107.17847 70 TYR B O 1
ATOM 4175 N N . GLN B 1 59 ? -165.45231 33.97403 -11.37695 1.000 107.29915 71 GLN B N 1
ATOM 4176 C CA . GLN B 1 59 ? -164.40984 34.42868 -12.29187 1.000 104.97169 71 GLN B CA 1
ATOM 4177 C C . GLN B 1 59 ? -164.84885 34.27136 -13.74235 1.000 102.18053 71 GLN B C 1
ATOM 4178 O O . GLN B 1 59 ? -164.63691 35.17516 -14.56745 1.000 107.13452 71 GLN B O 1
ATOM 4184 N N . SER B 1 60 ? -165.49027 33.14383 -14.06542 1.000 95.89553 72 SER B N 1
ATOM 4185 C CA . SER B 1 60 ? -165.99488 32.95939 -15.42072 1.000 93.37460 72 SER B CA 1
ATOM 4186 C C . SER B 1 60 ? -167.06372 33.98934 -15.76003 1.000 83.79996 72 SER B C 1
ATOM 4187 O O . SER B 1 60 ? -167.12949 34.46724 -16.89675 1.000 72.88988 72 SER B O 1
ATOM 4190 N N . GLY B 1 61 ? -167.87645 34.37761 -14.77560 1.000 90.29530 73 GLY B N 1
ATOM 4191 C CA . GLY B 1 61 ? -168.90072 35.37470 -15.02358 1.000 95.99336 73 GLY B CA 1
ATOM 4192 C C . GLY B 1 61 ? -168.33387 36.76445 -15.22037 1.000 99.52177 73 GLY B C 1
ATOM 4193 O O . GLY B 1 61 ? -168.82946 37.53022 -16.04718 1.000 101.27229 73 GLY B O 1
ATOM 4194 N N . LEU B 1 62 ? -167.28210 37.10926 -14.47485 1.000 104.35128 74 LEU B N 1
ATOM 4195 C CA . LEU B 1 62 ? -166.64433 38.40371 -14.69699 1.000 109.56831 74 LEU B CA 1
ATOM 4196 C C . LEU B 1 62 ? -165.98984 38.45623 -16.07292 1.000 109.40334 74 LEU B C 1
ATOM 4197 O O . LEU B 1 62 ? -166.08461 39.47219 -16.78248 1.000 109.43095 74 LEU B O 1
ATOM 4202 N N . LYS B 1 63 ? -165.36663 37.34855 -16.48874 1.000 108.06389 75 LYS B N 1
ATOM 4203 C CA . LYS B 1 63 ? -164.76479 37.31145 -17.81661 1.000 108.74480 75 LYS B CA 1
ATOM 4204 C C . LYS B 1 63 ? -165.83039 37.42388 -18.90079 1.000 104.93306 75 LYS B C 1
ATOM 4205 O O . LYS B 1 63 ? -165.66683 38.17383 -19.87342 1.000 104.83197 75 LYS B O 1
ATOM 4211 N N . ASP B 1 64 ? -166.94563 36.70772 -18.73482 1.000 102.22798 76 ASP B N 1
ATOM 4212 C CA . ASP B 1 64 ? -168.02479 36.78586 -19.71127 1.000 101.83076 76 ASP B CA 1
ATOM 4213 C C . ASP B 1 64 ? -168.70271 38.14878 -19.70533 1.000 101.23365 76 ASP B C 1
ATOM 4214 O O . ASP B 1 64 ? -169.21429 38.58206 -20.74002 1.000 103.76721 76 ASP B O 1
ATOM 4219 N N . ALA B 1 65 ? -168.71660 38.84085 -18.56439 1.000 100.49642 77 ALA B N 1
ATOM 4220 C CA . ALA B 1 65 ? -169.27155 40.18894 -18.53849 1.000 99.89795 77 ALA B CA 1
ATOM 4221 C C . ALA B 1 65 ? -168.39205 41.15337 -19.31841 1.000 102.67716 77 ALA B C 1
ATOM 4222 O O . ALA B 1 65 ? -168.89699 41.98253 -20.08885 1.000 104.88171 77 ALA B O 1
ATOM 4224 N N . GLU B 1 66 ? -167.07003 41.03716 -19.16013 1.000 104.74653 78 GLU B N 1
ATOM 4225 C CA . GLU B 1 66 ? -166.18026 41.86324 -19.97076 1.000 109.79355 78 GLU B CA 1
ATOM 4226 C C . GLU B 1 66 ? -166.33827 41.53398 -21.45091 1.000 116.71883 78 GLU B C 1
ATOM 4227 O O . GLU B 1 66 ? -166.34293 42.43279 -22.30428 1.000 119.36640 78 GLU B O 1
ATOM 4233 N N . LEU B 1 67 ? -166.52882 40.25141 -21.76798 1.000 125.88992 79 LEU B N 1
ATOM 4234 C CA . LEU B 1 67 ? -166.70506 39.85061 -23.16038 1.000 129.90214 79 LEU B CA 1
ATOM 4235 C C . LEU B 1 67 ? -167.99669 40.41688 -23.74260 1.000 130.82952 79 LEU B C 1
ATOM 4236 O O . LEU B 1 67 ? -168.00774 40.93990 -24.86373 1.000 128.94411 79 LEU B O 1
ATOM 4241 N N . ALA B 1 68 ? -169.09785 40.32095 -22.99214 1.000 132.86934 80 ALA B N 1
ATOM 4242 C CA . ALA B 1 68 ? -170.37392 40.83710 -23.47340 1.000 129.45671 80 ALA B CA 1
ATOM 4243 C C . ALA B 1 68 ? -170.33175 42.34922 -23.63402 1.000 125.67962 80 ALA B C 1
ATOM 4244 O O . ALA B 1 68 ? -170.95502 42.90011 -24.54989 1.000 121.43236 80 ALA B O 1
ATOM 4246 N N . ARG B 1 69 ? -169.60350 43.04224 -22.75322 1.000 127.16444 81 ARG B N 1
ATOM 4247 C CA . ARG B 1 69 ? -169.43532 44.47764 -22.94499 1.000 128.79630 81 ARG B CA 1
ATOM 4248 C C . ARG B 1 69 ? -168.61357 44.77330 -24.19255 1.000 128.64575 81 ARG B C 1
ATOM 4249 O O . ARG B 1 69 ? -168.85286 45.78028 -24.86877 1.000 130.12622 81 ARG B O 1
ATOM 4257 N N . LYS B 1 70 ? -167.65110 43.90349 -24.51635 1.000 127.28359 82 LYS B N 1
ATOM 4258 C CA . LYS B 1 70 ? -166.87481 44.06529 -25.74217 1.000 119.77514 82 LYS B CA 1
ATOM 4259 C C . LYS B 1 70 ? -167.67226 43.71616 -26.99735 1.000 112.75704 82 LYS B C 1
ATOM 4260 O O . LYS B 1 70 ? -167.33438 44.19663 -28.08443 1.000 113.69336 82 LYS B O 1
ATOM 4266 N N . LEU B 1 71 ? -168.73365 42.91629 -26.87381 1.000 110.59253 83 LEU B N 1
ATOM 4267 C CA . LEU B 1 71 ? -169.46877 42.47187 -28.05656 1.000 101.95469 83 LEU B CA 1
ATOM 4268 C C . LEU B 1 71 ? -170.36302 43.56905 -28.62384 1.000 110.49003 83 LEU B C 1
ATOM 4269 O O . LEU B 1 71 ? -170.31511 43.85973 -29.82382 1.000 100.59899 83 LEU B O 1
ATOM 4274 N N . ARG B 1 72 ? -171.18465 44.18603 -27.77734 1.000 131.79397 84 ARG B N 1
ATOM 4275 C CA . ARG B 1 72 ? -172.12034 45.23257 -28.18842 1.000 144.33664 84 ARG B CA 1
ATOM 4276 C C . ARG B 1 72 ? -171.89799 46.45607 -27.31230 1.000 150.72206 84 ARG B C 1
ATOM 4277 O O . ARG B 1 72 ? -172.53325 46.60482 -26.25869 1.000 157.33104 84 ARG B O 1
ATOM 4285 N N . PRO B 1 73 ? -170.98050 47.34259 -27.70603 1.000 148.49472 85 PRO B N 1
ATOM 4286 C CA . PRO B 1 73 ? -170.68836 48.52113 -26.87408 1.000 145.24620 85 PRO B CA 1
ATOM 4287 C C . PRO B 1 73 ? -171.91359 49.37439 -26.60366 1.000 141.88600 85 PRO B C 1
ATOM 4288 O O . PRO B 1 73 ? -171.99737 50.00042 -25.53890 1.000 139.50167 85 PRO B O 1
ATOM 4292 N N . ASN B 1 74 ? -172.87007 49.41678 -27.52939 1.000 144.58110 86 ASN B N 1
ATOM 4293 C CA . ASN B 1 74 ? -174.05282 50.25624 -27.39933 1.000 150.64598 86 ASN B CA 1
ATOM 4294 C C . ASN B 1 74 ? -175.29715 49.42779 -27.09615 1.000 162.17371 86 ASN B C 1
ATOM 4295 O O . ASN B 1 74 ? -176.40872 49.79815 -27.48099 1.000 165.41868 86 ASN B O 1
ATOM 4300 N N . ALA B 1 75 ? -175.11817 48.30093 -26.41148 1.000 168.49520 87 ALA B N 1
ATOM 4301 C CA . ALA B 1 75 ? -176.24789 47.47647 -26.01507 1.000 182.05016 87 ALA B CA 1
ATOM 4302 C C . ALA B 1 75 ? -177.12070 48.23466 -25.02250 1.000 194.42135 87 ALA B C 1
ATOM 4303 O O . ALA B 1 75 ? -176.63170 49.01173 -24.19782 1.000 191.42911 87 ALA B O 1
ATOM 4305 N N . SER B 1 76 ? -178.42801 48.00574 -25.11267 1.000 206.63245 88 SER B N 1
ATOM 4306 C CA . SER B 1 76 ? -179.36152 48.69938 -24.24120 1.000 209.80831 88 SER B CA 1
ATOM 4307 C C . SER B 1 76 ? -179.17197 48.25643 -22.79347 1.000 204.35223 88 SER B C 1
ATOM 4308 O O . SER B 1 76 ? -178.53862 47.23833 -22.50186 1.000 201.44075 88 SER B O 1
ATOM 4311 N N . GLU B 1 77 ? -179.73026 49.05068 -21.87805 1.000 197.96681 89 GLU B N 1
ATOM 4312 C CA . GLU B 1 77 ? -179.61431 48.73936 -20.45791 1.000 172.71541 89 GLU B CA 1
ATOM 4313 C C . GLU B 1 77 ? -180.24802 47.39452 -20.12740 1.000 158.61887 89 GLU B C 1
ATOM 4314 O O . GLU B 1 77 ? -179.80033 46.70647 -19.20278 1.000 158.49485 89 GLU B O 1
ATOM 4320 N N . TYR B 1 78 ? -181.27466 46.99646 -20.87947 1.000 147.40481 90 TYR B N 1
ATOM 4321 C CA . TYR B 1 78 ? -181.92190 45.70906 -20.65615 1.000 138.43755 90 TYR B CA 1
ATOM 4322 C C . TYR B 1 78 ? -181.19764 44.58121 -21.38610 1.000 131.93769 90 TYR B C 1
ATOM 4323 O O . TYR B 1 78 ? -180.88684 43.54294 -20.78920 1.000 130.61992 90 TYR B O 1
ATOM 4332 N N . ASP B 1 79 ? -180.91774 44.77163 -22.67934 1.000 128.97786 91 ASP B N 1
ATOM 4333 C CA . ASP B 1 79 ? -180.27739 43.72026 -23.46412 1.000 130.71831 91 ASP B CA 1
ATOM 4334 C C . ASP B 1 79 ? -178.86174 43.42268 -22.98765 1.000 130.57621 91 ASP B C 1
ATOM 4335 O O . ASP B 1 79 ? -178.41156 42.27624 -23.08451 1.000 131.69088 91 ASP B O 1
ATOM 4340 N N . MET B 1 80 ? -178.14797 44.41696 -22.45576 1.000 129.33518 92 MET B N 1
ATOM 4341 C CA . MET B 1 80 ? -176.79793 44.13219 -21.98261 1.000 127.35082 92 MET B CA 1
ATOM 4342 C C . MET B 1 80 ? -176.82892 43.22254 -20.76144 1.000 126.38090 92 MET B C 1
ATOM 4343 O O . MET B 1 80 ? -175.99469 42.31821 -20.63780 1.000 129.07497 92 MET B O 1
ATOM 4348 N N . PHE B 1 81 ? -177.77810 43.43920 -19.84666 1.000 117.28106 93 PHE B N 1
ATOM 4349 C CA . PHE B 1 81 ? -177.90921 42.51020 -18.72986 1.000 105.32317 93 PHE B CA 1
ATOM 4350 C C . PHE B 1 81 ? -178.41667 41.15557 -19.20486 1.000 99.64898 93 PHE B C 1
ATOM 4351 O O . PHE B 1 81 ? -178.01371 40.11395 -18.67472 1.000 99.23696 93 PHE B O 1
ATOM 4359 N N . LEU B 1 82 ? -179.29999 41.14833 -20.20793 1.000 96.51664 94 LEU B N 1
ATOM 4360 C CA . LEU B 1 82 ? -179.82895 39.88365 -20.70758 1.000 92.07001 94 LEU B CA 1
ATOM 4361 C C . LEU B 1 82 ? -178.79088 39.10050 -21.49324 1.000 102.14909 94 LEU B C 1
ATOM 4362 O O . LEU B 1 82 ? -178.99695 37.91013 -21.75326 1.000 105.48025 94 LEU B O 1
ATOM 4367 N N . ALA B 1 83 ? -177.69370 39.74723 -21.89068 1.000 104.69493 95 ALA B N 1
ATOM 4368 C CA . ALA B 1 83 ? -176.64513 39.03507 -22.60995 1.000 98.74485 95 ALA B CA 1
ATOM 4369 C C . ALA B 1 83 ? -176.06309 37.90860 -21.76732 1.000 96.90044 95 ALA B C 1
ATOM 4370 O O . ALA B 1 83 ? -175.59276 36.90632 -22.31363 1.000 90.54004 95 ALA B O 1
ATOM 4372 N N . GLY B 1 84 ? -176.10654 38.04252 -20.44435 1.000 102.22129 96 GLY B N 1
ATOM 4373 C CA . GLY B 1 84 ? -175.63673 37.01257 -19.55027 1.000 106.11197 96 GLY B CA 1
ATOM 4374 C C . GLY B 1 84 ? -176.40495 35.70783 -19.65868 1.000 111.01286 96 GLY B C 1
ATOM 4375 O O . GLY B 1 84 ? -175.84169 34.66488 -20.00708 1.000 107.35252 96 GLY B O 1
ATOM 4376 N N . PRO B 1 85 ? -177.70282 35.72765 -19.32432 1.000 117.23600 97 PRO B N 1
ATOM 4377 C CA . PRO B 1 85 ? -178.49762 34.48906 -19.43930 1.000 118.08402 97 PRO B CA 1
ATOM 4378 C C . PRO B 1 85 ? -178.54079 33.89262 -20.83853 1.000 122.09062 97 PRO B C 1
ATOM 4379 O O . PRO B 1 85 ? -178.55574 32.65973 -20.98448 1.000 122.29676 97 PRO B O 1
ATOM 4383 N N . GLN B 1 86 ? -178.56121 34.72370 -21.88485 1.000 119.12735 98 GLN B N 1
ATOM 4384 C CA . GLN B 1 86 ? -178.47768 34.16303 -23.22881 1.000 112.48120 98 GLN B CA 1
ATOM 4385 C C . GLN B 1 86 ? -177.10022 33.56719 -23.49443 1.000 101.38576 98 GLN B C 1
ATOM 4386 O O . GLN B 1 86 ? -176.98652 32.60767 -24.26154 1.000 99.25280 98 GLN B O 1
ATOM 4392 N N . LEU B 1 87 ? -176.04583 34.11554 -22.88023 1.000 97.01125 99 LEU B N 1
ATOM 4393 C CA . LEU B 1 87 ? -174.74384 33.45919 -22.95897 1.000 98.55987 99 LEU B CA 1
ATOM 4394 C C . LEU B 1 87 ? -174.75749 32.12385 -22.22915 1.000 107.08469 99 LEU B C 1
ATOM 4395 O O . LEU B 1 87 ? -174.06075 31.18799 -22.63828 1.000 109.73540 99 LEU B O 1
ATOM 4400 N N . HIS B 1 88 ? -175.53815 32.02001 -21.15050 1.000 110.61511 100 HIS B N 1
ATOM 4401 C CA . HIS B 1 88 ? -175.69618 30.73911 -20.46997 1.000 113.05940 100 HIS B CA 1
ATOM 4402 C C . HIS B 1 88 ? -176.34883 29.72302 -21.39311 1.000 125.34689 100 HIS B C 1
ATOM 4403 O O . HIS B 1 88 ? -175.89676 28.57754 -21.50546 1.000 117.09628 100 HIS B O 1
ATOM 4410 N N . SER B 1 89 ? -177.42514 30.13762 -22.06335 1.000 143.81541 101 SER B N 1
ATOM 4411 C CA . SER B 1 89 ? -178.12109 29.24731 -22.98729 1.000 149.54216 101 SER B CA 1
ATOM 4412 C C . SER B 1 89 ? -177.26929 28.91000 -24.20728 1.000 143.76813 101 SER B C 1
ATOM 4413 O O . SER B 1 89 ? -177.38800 27.81084 -24.76075 1.000 143.27177 101 SER B O 1
ATOM 4416 N N . LEU B 1 90 ? -176.40879 29.83541 -24.63680 1.000 130.50616 102 LEU B N 1
ATOM 4417 C CA . LEU B 1 90 ? -175.59852 29.61159 -25.82983 1.000 109.73059 102 LEU B CA 1
ATOM 4418 C C . LEU B 1 90 ? -174.47943 28.61264 -25.56698 1.000 103.82593 102 LEU B C 1
ATOM 4419 O O . LEU B 1 90 ? -174.14128 27.80669 -26.44153 1.000 102.79655 102 LEU B O 1
ATOM 4424 N N . LYS B 1 91 ? -173.89489 28.64847 -24.37241 1.000 100.66302 103 LYS B N 1
ATOM 4425 C CA . LYS B 1 91 ? -172.78525 27.76824 -24.03447 1.000 103.08214 103 LYS B CA 1
ATOM 4426 C C . LYS B 1 91 ? -173.24393 26.39608 -23.55944 1.000 110.65105 103 LYS B C 1
ATOM 4427 O O . LYS B 1 91 ? -172.39747 25.54462 -23.26700 1.000 122.37933 103 LYS B O 1
ATOM 4433 N N . GLY B 1 92 ? -174.55198 26.16159 -23.48212 1.000 111.70258 104 GLY B N 1
ATOM 4434 C CA . GLY B 1 92 ? -175.07983 24.87074 -23.09356 1.000 107.61762 104 GLY B CA 1
ATOM 4435 C C . GLY B 1 92 ? -175.15847 24.60910 -21.60755 1.000 102.16263 104 GLY B C 1
ATOM 4436 O O . GLY B 1 92 ? -175.39477 23.46082 -21.21419 1.000 98.08323 104 GLY B O 1
ATOM 4437 N N . LEU B 1 93 ? -174.96187 25.62587 -20.76654 1.000 100.51897 105 LEU B N 1
ATOM 4438 C CA . LEU B 1 93 ? -175.04401 25.41527 -19.32403 1.000 103.72264 105 LEU B CA 1
ATOM 4439 C C . LEU B 1 93 ? -176.48650 25.19137 -18.88371 1.000 106.84210 105 LEU B C 1
ATOM 4440 O O . LEU B 1 93 ? -176.83507 24.12005 -18.37416 1.000 110.20640 105 LEU B O 1
ATOM 4445 N N . VAL B 1 94 ? -177.34781 26.19266 -19.08910 1.000 104.52567 106 VAL B N 1
ATOM 4446 C CA . VAL B 1 94 ? -178.73105 26.15719 -18.62430 1.000 96.54291 106 VAL B CA 1
ATOM 4447 C C . VAL B 1 94 ? -179.59899 26.93064 -19.60472 1.000 94.30744 106 VAL B C 1
ATOM 4448 O O . VAL B 1 94 ? -179.12151 27.79031 -20.34665 1.000 97.62824 106 VAL B O 1
ATOM 4452 N N . LYS B 1 95 ? -180.89407 26.62856 -19.59254 1.000 92.96922 107 LYS B N 1
ATOM 4453 C CA . LYS B 1 95 ? -181.88698 27.41598 -20.31098 1.000 98.32033 107 LYS B CA 1
ATOM 4454 C C . LYS B 1 95 ? -182.51172 28.40168 -19.33368 1.000 98.22095 107 LYS B C 1
ATOM 4455 O O . LYS B 1 95 ? -182.89770 28.01910 -18.22641 1.000 92.60818 107 LYS B O 1
ATOM 4461 N N . VAL B 1 96 ? -182.59298 29.66641 -19.72994 1.000 105.85881 108 VAL B N 1
ATOM 4462 C CA . VAL B 1 96 ? -183.01401 30.73510 -18.83179 1.000 112.35556 108 VAL B CA 1
ATOM 4463 C C . VAL B 1 96 ? -184.45426 31.13148 -19.13207 1.000 126.85295 108 VAL B C 1
ATOM 4464 O O . VAL B 1 96 ? -184.83776 31.28788 -20.29855 1.000 133.85050 108 VAL B O 1
ATOM 4468 N N . ARG B 1 97 ? -185.25599 31.28372 -18.07505 1.000 130.04508 109 ARG B N 1
ATOM 4469 C CA . ARG B 1 97 ? -186.63558 31.76620 -18.17379 1.000 128.25148 109 ARG B CA 1
ATOM 4470 C C . ARG B 1 97 ? -186.83185 32.86599 -17.13807 1.000 134.62334 109 ARG B C 1
ATOM 4471 O O . ARG B 1 97 ? -187.21516 32.58845 -15.99299 1.000 137.22945 109 ARG B O 1
ATOM 4479 N N . PRO B 1 98 ? -186.49144 34.11604 -17.47279 1.000 137.60239 110 PRO B N 1
ATOM 4480 C CA . PRO B 1 98 ? -186.64749 35.20848 -16.49940 1.000 137.65887 110 PRO B CA 1
ATOM 4481 C C . PRO B 1 98 ? -188.10315 35.57263 -16.24444 1.000 143.50460 110 PRO B C 1
ATOM 4482 O O . PRO B 1 98 ? -188.74754 36.18810 -17.09975 1.000 151.34580 110 PRO B O 1
ATOM 4486 N N . THR B 1 99 ? -188.63740 35.19932 -15.07670 1.000 141.70270 111 THR B N 1
ATOM 4487 C CA . THR B 1 99 ? -190.02666 35.50494 -14.76088 1.000 137.36083 111 THR B CA 1
ATOM 4488 C C . THR B 1 99 ? -190.22874 36.94633 -14.30532 1.000 146.60431 111 THR B C 1
ATOM 4489 O O . THR B 1 99 ? -191.36978 37.42029 -14.28873 1.000 151.17617 111 THR B O 1
ATOM 4493 N N . GLU B 1 100 ? -189.16172 37.64758 -13.92659 1.000 151.04971 112 GLU B N 1
ATOM 4494 C CA . GLU B 1 100 ? -189.27875 39.03563 -13.50237 1.000 155.52305 112 GLU B CA 1
ATOM 4495 C C . GLU B 1 100 ? -187.90913 39.69290 -13.58767 1.000 155.04775 112 GLU B C 1
ATOM 4496 O O . GLU B 1 100 ? -186.90171 39.07557 -13.23399 1.000 154.43734 112 GLU B O 1
ATOM 4502 N N . VAL B 1 101 ? -187.88045 40.94721 -14.03929 1.000 143.11773 113 VAL B N 1
ATOM 4503 C CA . VAL B 1 101 ? -186.64712 41.72310 -14.14424 1.000 127.85993 113 VAL B CA 1
ATOM 4504 C C . VAL B 1 101 ? -186.96680 43.17679 -13.81996 1.000 124.72538 113 VAL B C 1
ATOM 4505 O O . VAL B 1 101 ? -188.02374 43.69194 -14.19970 1.000 131.55056 113 VAL B O 1
ATOM 4509 N N . ASP B 1 102 ? -186.04659 43.83734 -13.12000 1.000 117.93760 114 ASP B N 1
ATOM 4510 C CA . ASP B 1 102 ? -186.18347 45.25243 -12.78007 1.000 120.53498 114 ASP B CA 1
ATOM 4511 C C . ASP B 1 102 ? -184.78584 45.80450 -12.55892 1.000 121.08321 114 ASP B C 1
ATOM 4512 O O . ASP B 1 102 ? -184.09719 45.37546 -11.62746 1.000 122.29996 114 ASP B O 1
ATOM 4517 N N . ILE B 1 103 ? -184.36050 46.74130 -13.40345 1.000 120.66720 115 ILE B N 1
ATOM 4518 C CA . ILE B 1 103 ? -182.98923 47.23832 -13.37788 1.000 120.38448 115 ILE B CA 1
ATOM 4519 C C . ILE B 1 103 ? -182.98685 48.74876 -13.56521 1.000 126.97528 115 ILE B C 1
ATOM 4520 O O . ILE B 1 103 ? -183.76230 49.29318 -14.35846 1.000 131.82542 115 ILE B O 1
ATOM 4525 N N . ASP B 1 104 ? -182.09655 49.42049 -12.83120 1.000 128.50181 116 ASP B N 1
ATOM 4526 C CA . ASP B 1 104 ? -181.86884 50.85783 -12.97087 1.000 135.83119 116 ASP B CA 1
ATOM 4527 C C . ASP B 1 104 ? -180.40848 51.09198 -12.59504 1.000 138.73731 116 ASP B C 1
ATOM 4528 O O . ASP B 1 104 ? -180.05667 51.07057 -11.41171 1.000 134.00179 116 ASP B O 1
ATOM 4533 N N . LYS B 1 105 ? -179.56841 51.29796 -13.61268 1.000 149.06444 117 LYS B N 1
ATOM 4534 C CA . LYS B 1 105 ? -178.12733 51.37349 -13.39623 1.000 153.28533 117 LYS B CA 1
ATOM 4535 C C . LYS B 1 105 ? -177.73262 52.56480 -12.53058 1.000 155.73887 117 LYS B C 1
ATOM 4536 O O . LYS B 1 105 ? -176.76416 52.47894 -11.76667 1.000 155.38650 117 LYS B O 1
ATOM 4542 N N . GLU B 1 106 ? -178.46200 53.67831 -12.62679 1.000 161.38381 118 GLU B N 1
ATOM 4543 C CA . GLU B 1 106 ? -178.06715 54.87925 -11.89623 1.000 162.66404 118 GLU B CA 1
ATOM 4544 C C . GLU B 1 106 ? -178.41622 54.78799 -10.41370 1.000 164.41482 118 GLU B C 1
ATOM 4545 O O . GLU B 1 106 ? -177.57863 55.08128 -9.55350 1.000 161.07939 118 GLU B O 1
ATOM 4551 N N . SER B 1 107 ? -179.64681 54.38371 -10.09455 1.000 168.99119 119 SER B N 1
ATOM 4552 C CA . SER B 1 107 ? -180.07856 54.33145 -8.70273 1.000 173.26235 119 SER B CA 1
ATOM 4553 C C . SER B 1 107 ? -179.54061 53.12040 -7.95232 1.000 171.03792 119 SER B C 1
ATOM 4554 O O . SER B 1 107 ? -179.58326 53.10618 -6.71739 1.000 170.83279 119 SER B O 1
ATOM 4557 N N . GLY B 1 108 ? -179.03877 52.11197 -8.65924 1.000 180.34306 120 GLY B N 1
ATOM 4558 C CA . GLY B 1 108 ? -178.54284 50.91239 -8.02237 1.000 184.26566 120 GLY B CA 1
ATOM 4559 C C . GLY B 1 108 ? -179.60439 49.89454 -7.67306 1.000 188.00791 120 GLY B C 1
ATOM 4560 O O . GLY B 1 108 ? -179.27141 48.84917 -7.09961 1.000 181.18531 120 GLY B O 1
ATOM 4561 N N . ARG B 1 109 ? -180.86743 50.16575 -7.99170 1.000 194.95905 121 ARG B N 1
ATOM 4562 C CA . ARG B 1 109 ? -181.93922 49.22553 -7.69966 1.000 195.30526 121 ARG B CA 1
ATOM 4563 C C . ARG B 1 109 ? -181.84660 48.02321 -8.62984 1.000 188.90512 121 ARG B C 1
ATOM 4564 O O . ARG B 1 109 ? -181.50314 48.15394 -9.80824 1.000 184.48692 121 ARG B O 1
ATOM 4572 N N . PHE B 1 110 ? -182.16055 46.84551 -8.09691 1.000 178.74748 122 PHE B N 1
ATOM 4573 C CA . PHE B 1 110 ? -182.07157 45.62249 -8.88005 1.000 164.01323 122 PHE B CA 1
ATOM 4574 C C . PHE B 1 110 ? -182.95212 44.55742 -8.24512 1.000 149.98298 122 PHE B C 1
ATOM 4575 O O . PHE B 1 110 ? -183.03639 44.46543 -7.01897 1.000 152.11280 122 PHE B O 1
ATOM 4583 N N . TYR B 1 111 ? -183.61089 43.76631 -9.08756 1.000 130.64980 123 TYR B N 1
ATOM 4584 C CA . TYR B 1 111 ? -184.36735 42.61376 -8.62202 1.000 118.61252 123 TYR B CA 1
ATOM 4585 C C . TYR B 1 111 ? -184.63672 41.71078 -9.81264 1.000 112.75149 123 TYR B C 1
ATOM 4586 O O . TYR B 1 111 ? -184.90831 42.19636 -10.91340 1.000 113.29654 123 TYR B O 1
ATOM 4595 N N . ALA B 1 112 ? -184.57004 40.40165 -9.58364 1.000 109.58672 124 ALA B N 1
ATOM 4596 C CA . ALA B 1 112 ? -184.89926 39.46372 -10.64806 1.000 111.20343 124 ALA B CA 1
ATOM 4597 C C . ALA B 1 112 ? -185.20587 38.10137 -10.04902 1.000 111.38397 124 ALA B C 1
ATOM 4598 O O . ALA B 1 112 ? -184.71616 37.75864 -8.97332 1.000 110.47571 124 ALA B O 1
ATOM 4600 N N . GLU B 1 113 ? -186.02759 37.33327 -10.75876 1.000 111.65056 125 GLU B N 1
ATOM 4601 C CA . GLU B 1 113 ? -186.27173 35.93653 -10.42657 1.000 114.17117 125 GLU B CA 1
ATOM 4602 C C . GLU B 1 113 ? -186.39023 35.16660 -11.73075 1.000 113.43691 125 GLU B C 1
ATOM 4603 O O . GLU B 1 113 ? -187.12046 35.57788 -12.63697 1.000 120.31367 125 GLU B O 1
ATOM 4609 N N . MET B 1 114 ? -185.64661 34.06814 -11.83335 1.000 108.82897 126 MET B N 1
ATOM 4610 C CA . MET B 1 114 ? -185.52198 33.34314 -13.08836 1.000 106.38376 126 MET B CA 1
ATOM 4611 C C . MET B 1 114 ? -185.54972 31.84294 -12.83390 1.000 104.85156 126 MET B C 1
ATOM 4612 O O . MET B 1 114 ? -185.33490 31.36992 -11.71275 1.000 109.71725 126 MET B O 1
ATOM 4617 N N . GLU B 1 115 ? -185.84453 31.10004 -13.89751 1.000 93.60890 127 GLU B N 1
ATOM 4618 C CA . GLU B 1 115 ? -185.85527 29.64537 -13.87380 1.000 89.72961 127 GLU B CA 1
ATOM 4619 C C . GLU B 1 115 ? -184.70170 29.09279 -14.70140 1.000 91.36214 127 GLU B C 1
ATOM 4620 O O . GLU B 1 115 ? -184.43221 29.57208 -15.81027 1.000 106.90235 127 GLU B O 1
ATOM 4626 N N . TRP B 1 116 ? -184.03336 28.07753 -14.14943 1.000 82.85292 128 TRP B N 1
ATOM 4627 C CA . TRP B 1 116 ? -182.91769 27.38169 -14.78452 1.000 76.39970 128 TRP B CA 1
ATOM 4628 C C . TRP B 1 116 ? -183.41523 26.01131 -15.22885 1.000 81.06645 128 TRP B C 1
ATOM 4629 O O . TRP B 1 116 ? -183.59414 25.11270 -14.39993 1.000 75.86127 128 TRP B O 1
ATOM 4640 N N . ILE B 1 117 ? -183.63526 25.84843 -16.52795 1.000 97.63117 129 ILE B N 1
ATOM 4641 C CA . ILE B 1 117 ? -184.14389 24.60485 -17.09159 1.000 108.24411 129 ILE B CA 1
ATOM 4642 C C . ILE B 1 117 ? -182.98257 23.78331 -17.62868 1.000 117.01008 129 ILE B C 1
ATOM 4643 O O . ILE B 1 117 ? -182.04789 24.32632 -18.23410 1.000 113.69180 129 ILE B O 1
ATOM 4648 N N . ASP B 1 118 ? -183.05132 22.46796 -17.41805 1.000 127.17661 130 ASP B N 1
ATOM 4649 C CA . ASP B 1 118 ? -182.07124 21.51772 -17.94272 1.000 128.49250 130 ASP B CA 1
ATOM 4650 C C . ASP B 1 118 ? -180.64689 21.88957 -17.53132 1.000 124.91801 130 ASP B C 1
ATOM 4651 O O . ASP B 1 118 ? -179.71610 21.87779 -18.33978 1.000 124.96748 130 ASP B O 1
ATOM 4656 N N . SER B 1 119 ? -180.48093 22.22851 -16.25439 1.000 119.91996 131 SER B N 1
ATOM 4657 C CA . SER B 1 119 ? -179.15891 22.57010 -15.74525 1.000 119.05129 131 SER B CA 1
ATOM 4658 C C . SER B 1 119 ? -178.22615 21.36873 -15.82033 1.000 119.58634 131 SER B C 1
ATOM 4659 O O . SER B 1 119 ? -178.60819 20.24296 -15.49237 1.000 124.74503 131 SER B O 1
ATOM 4662 N N . PHE B 1 120 ? -176.99271 21.61104 -16.27128 1.000 114.91539 132 PHE B N 1
ATOM 4663 C CA . PHE B 1 120 ? -176.02678 20.52108 -16.35873 1.000 106.20949 132 PHE B CA 1
ATOM 4664 C C . PHE B 1 120 ? -175.59758 20.03056 -14.98120 1.000 98.67301 132 PHE B C 1
ATOM 4665 O O . PHE B 1 120 ? -175.20859 18.86563 -14.83608 1.000 93.48310 132 PHE B O 1
ATOM 4673 N N . GLU B 1 121 ? -175.64857 20.89518 -13.96405 1.000 97.95779 133 GLU B N 1
ATOM 4674 C CA . GLU B 1 121 ? -175.23113 20.46858 -12.63257 1.000 99.23871 133 GLU B CA 1
ATOM 4675 C C . GLU B 1 121 ? -176.19428 19.44273 -12.04494 1.000 110.22992 133 GLU B C 1
ATOM 4676 O O . GLU B 1 121 ? -175.76094 18.45903 -11.43660 1.000 115.33991 133 GLU B O 1
ATOM 4682 N N . VAL B 1 122 ? -177.50263 19.62464 -12.24054 1.000 110.76262 134 VAL B N 1
ATOM 4683 C CA . VAL B 1 122 ? -178.42543 18.59321 -11.77435 1.000 109.73455 134 VAL B CA 1
ATOM 4684 C C . VAL B 1 122 ? -178.28414 17.33667 -12.62497 1.000 107.46787 134 VAL B C 1
ATOM 4685 O O . VAL B 1 122 ? -178.49488 16.21483 -12.13966 1.000 106.10482 134 VAL B O 1
ATOM 4689 N N . GLU B 1 123 ? -177.86948 17.49211 -13.88466 1.000 107.70445 135 GLU B N 1
ATOM 4690 C CA . GLU B 1 123 ? -177.68099 16.32892 -14.74099 1.000 110.10266 135 GLU B CA 1
ATOM 4691 C C . GLU B 1 123 ? -176.50695 15.48373 -14.26583 1.000 110.37763 135 GLU B C 1
ATOM 4692 O O . GLU B 1 123 ? -176.60046 14.25159 -14.22588 1.000 113.54753 135 GLU B O 1
ATOM 4698 N N . ILE B 1 124 ? -175.39420 16.12264 -13.89518 1.000 106.58037 136 ILE B N 1
ATOM 4699 C CA . ILE B 1 124 ? -174.29085 15.35395 -13.32899 1.000 97.67956 136 ILE B CA 1
ATOM 4700 C C . ILE B 1 124 ? -174.64844 14.85888 -11.93272 1.000 97.01949 136 ILE B C 1
ATOM 4701 O O . ILE B 1 124 ? -174.13264 13.82803 -11.48274 1.000 91.55421 136 ILE B O 1
ATOM 4706 N N . SER B 1 125 ? -175.53099 15.57626 -11.22533 1.000 109.11437 137 SER B N 1
ATOM 4707 C CA . SER B 1 125 ? -175.97034 15.12781 -9.90909 1.000 112.15144 137 SER B CA 1
ATOM 4708 C C . SER B 1 125 ? -176.77627 13.84337 -10.00392 1.000 118.50093 137 SER B C 1
ATOM 4709 O O . SER B 1 125 ? -176.79299 13.04764 -9.05815 1.000 111.19438 137 SER B O 1
ATOM 4712 N N . GLN B 1 126 ? -177.45905 13.63433 -11.12915 1.000 135.28425 138 GLN B N 1
ATOM 4713 C CA . GLN B 1 126 ? -178.16200 12.37144 -11.32356 1.000 143.53091 138 GLN B CA 1
ATOM 4714 C C . GLN B 1 126 ? -177.18842 11.19967 -11.40066 1.000 144.99828 138 GLN B C 1
ATOM 4715 O O . GLN B 1 126 ? -177.54575 10.07163 -11.04227 1.000 152.76860 138 GLN B O 1
ATOM 4721 N N . THR B 1 127 ? -175.95494 11.44613 -11.85180 1.000 132.78743 139 THR B N 1
ATOM 4722 C CA . THR B 1 127 ? -174.93779 10.39847 -11.87304 1.000 121.17980 139 THR B CA 1
ATOM 4723 C C . THR B 1 127 ? -174.25584 10.24409 -10.51788 1.000 128.70584 139 THR B C 1
ATOM 4724 O O . THR B 1 127 ? -173.98413 9.12071 -10.07841 1.000 130.39919 139 THR B O 1
ATOM 4728 N N . ASP B 1 128 ? -173.98881 11.35693 -9.84101 1.000 133.05500 140 ASP B N 1
ATOM 4729 C CA . ASP B 1 128 ? -173.35896 11.37504 -8.52264 1.000 135.05234 140 ASP B CA 1
ATOM 4730 C C . ASP B 1 128 ? -174.39782 11.88754 -7.53230 1.000 150.40742 140 ASP B C 1
ATOM 4731 O O . ASP B 1 128 ? -174.58728 13.09885 -7.38868 1.000 151.01767 140 ASP B O 1
ATOM 4736 N N . LEU B 1 129 ? -175.06511 10.96566 -6.84580 1.000 164.18232 141 LEU B N 1
ATOM 4737 C CA . LEU B 1 129 ? -176.15634 11.31104 -5.95180 1.000 171.95388 141 LEU B CA 1
ATOM 4738 C C . LEU B 1 129 ? -175.87389 10.81382 -4.53950 1.000 176.70101 141 LEU B C 1
ATOM 4739 O O . LEU B 1 129 ? -175.01731 9.95490 -4.31382 1.000 176.60909 141 LEU B O 1
ATOM 4744 N N . GLY B 1 130 ? -176.61823 11.37428 -3.58966 1.000 181.81175 142 GLY B N 1
ATOM 4745 C CA . GLY B 1 130 ? -176.47969 11.05316 -2.18279 1.000 178.07823 142 GLY B CA 1
ATOM 4746 C C . GLY B 1 130 ? -177.43762 11.88074 -1.35180 1.000 177.91289 142 GLY B C 1
ATOM 4747 O O . GLY B 1 130 ? -178.65357 11.67138 -1.40513 1.000 174.91510 142 GLY B O 1
ATOM 4748 N N . GLN B 1 131 ? -176.90163 12.81974 -0.57035 1.000 177.43171 143 GLN B N 1
ATOM 4749 C CA . GLN B 1 131 ? -177.75183 13.74989 0.17273 1.000 173.85580 143 GLN B CA 1
ATOM 4750 C C . GLN B 1 131 ? -178.33748 14.79963 -0.76819 1.000 167.98377 143 GLN B C 1
ATOM 4751 O O . GLN B 1 131 ? -179.53581 14.78396 -1.06724 1.000 167.90488 143 GLN B O 1
ATOM 4757 N N . MET B 1 132 ? -177.48916 15.72350 -1.23329 1.000 159.42629 144 MET B N 1
ATOM 4758 C CA . MET B 1 132 ? -177.83220 16.81295 -2.14761 1.000 152.00183 144 MET B CA 1
ATOM 4759 C C . MET B 1 132 ? -179.16155 17.47436 -1.78954 1.000 143.04363 144 MET B C 1
ATOM 4760 O O . MET B 1 132 ? -179.94215 17.85655 -2.66844 1.000 145.37044 144 MET B O 1
ATOM 4765 N N . GLN B 1 133 ? -179.40325 17.65009 -0.49324 1.000 134.93775 145 GLN B N 1
ATOM 4766 C CA . GLN B 1 133 ? -180.59134 18.33272 0.00202 1.000 132.74519 145 GLN B CA 1
ATOM 4767 C C . GLN B 1 133 ? -180.42892 19.84676 0.02240 1.000 126.93564 145 GLN B C 1
ATOM 4768 O O . GLN B 1 133 ? -181.34391 20.54984 0.46521 1.000 126.14941 145 GLN B O 1
ATOM 4774 N N . ASP B 1 134 ? -179.29292 20.35375 -0.44834 1.000 123.89622 146 ASP B N 1
ATOM 4775 C CA . ASP B 1 134 ? -178.96659 21.75898 -0.59820 1.000 123.71723 146 ASP B CA 1
ATOM 4776 C C . ASP B 1 134 ? -178.78256 22.04329 -2.08280 1.000 117.83008 146 ASP B C 1
ATOM 4777 O O . ASP B 1 134 ? -178.47755 21.12433 -2.84977 1.000 123.87210 146 ASP B O 1
ATOM 4782 N N . PRO B 1 135 ? -178.98559 23.28420 -2.52876 1.000 106.82383 147 PRO B N 1
ATOM 4783 C CA . PRO B 1 135 ? -178.95281 23.54594 -3.97285 1.000 104.83697 147 PRO B CA 1
ATOM 4784 C C . PRO B 1 135 ? -177.59844 23.19501 -4.57146 1.000 101.06264 147 PRO B C 1
ATOM 4785 O O . PRO B 1 135 ? -176.54918 23.41873 -3.96311 1.000 97.54450 147 PRO B O 1
ATOM 4789 N N . VAL B 1 136 ? -177.63485 22.63027 -5.77928 1.000 94.14954 148 VAL B N 1
ATOM 4790 C CA . VAL B 1 136 ? -176.42717 22.10959 -6.40922 1.000 89.93496 148 VAL B CA 1
ATOM 4791 C C . VAL B 1 136 ? -175.86891 23.01694 -7.50308 1.000 87.34629 148 VAL B C 1
ATOM 4792 O O . VAL B 1 136 ? -174.67266 22.91897 -7.81523 1.000 81.16201 148 VAL B O 1
ATOM 4796 N N . CYS B 1 137 ? -176.68101 23.90664 -8.07619 1.000 91.21386 149 CYS B N 1
ATOM 4797 C CA . CYS B 1 137 ? -176.23155 24.76108 -9.17604 1.000 99.36163 149 CYS B CA 1
ATOM 4798 C C . CYS B 1 137 ? -175.32100 25.84586 -8.60902 1.000 110.67485 149 CYS B C 1
ATOM 4799 O O . CYS B 1 137 ? -175.72142 26.98496 -8.35839 1.000 121.29397 149 CYS B O 1
ATOM 4802 N N . TRP B 1 138 ? -174.05901 25.47008 -8.40237 1.000 106.55316 150 TRP B N 1
ATOM 4803 C CA . TRP B 1 138 ? -173.09211 26.36746 -7.77898 1.000 102.20329 150 TRP B CA 1
ATOM 4804 C C . TRP B 1 138 ? -172.44396 27.29858 -8.79786 1.000 101.99063 150 TRP B C 1
ATOM 4805 O O . TRP B 1 138 ? -172.45308 28.52416 -8.62790 1.000 102.28201 150 TRP B O 1
ATOM 4816 N N . THR B 1 139 ? -171.85047 26.73462 -9.85555 1.000 103.68149 151 THR B N 1
ATOM 4817 C CA . THR B 1 139 ? -171.19801 27.58082 -10.84903 1.000 99.25061 151 THR B CA 1
ATOM 4818 C C . THR B 1 139 ? -172.19485 28.50546 -11.53350 1.000 107.40733 151 THR B C 1
ATOM 4819 O O . THR B 1 139 ? -171.85246 29.64759 -11.86037 1.000 99.89020 151 THR B O 1
ATOM 4823 N N . LEU B 1 140 ? -173.43934 28.05264 -11.71799 1.000 123.82651 152 LEU B N 1
ATOM 4824 C CA . LEU B 1 140 ? -174.46315 28.93238 -12.27308 1.000 126.08131 152 LEU B CA 1
ATOM 4825 C C . LEU B 1 140 ? -174.73407 30.10605 -11.34569 1.000 122.71001 152 LEU B C 1
ATOM 4826 O O . LEU B 1 140 ? -174.84665 31.25282 -11.79525 1.000 123.39832 152 LEU B O 1
ATOM 4831 N N . LEU B 1 141 ? -174.82939 29.83764 -10.04244 1.000 107.65664 153 LEU B N 1
ATOM 4832 C CA . LEU B 1 141 ? -175.10963 30.90326 -9.08987 1.000 96.25683 153 LEU B CA 1
ATOM 4833 C C . LEU B 1 141 ? -173.95600 31.89512 -9.02171 1.000 87.09217 153 LEU B C 1
ATOM 4834 O O . LEU B 1 141 ? -174.17672 33.11188 -8.95982 1.000 81.42284 153 LEU B O 1
ATOM 4839 N N . GLY B 1 142 ? -172.71857 31.39898 -9.07486 1.000 90.77874 154 GLY B N 1
ATOM 4840 C CA . GLY B 1 142 ? -171.58003 32.30105 -9.03786 1.000 99.05445 154 GLY B CA 1
ATOM 4841 C C . GLY B 1 142 ? -171.45545 33.12833 -10.30201 1.000 109.16872 154 GLY B C 1
ATOM 4842 O O . GLY B 1 142 ? -171.13693 34.31985 -10.24569 1.000 113.83319 154 GLY B O 1
ATOM 4843 N N . TYR B 1 143 ? -171.74749 32.52149 -11.45583 1.000 112.50081 155 TYR B N 1
ATOM 4844 C CA . TYR B 1 143 ? -171.73554 33.26350 -12.71040 1.000 113.76992 155 TYR B CA 1
ATOM 4845 C C . TYR B 1 143 ? -172.82123 34.33307 -12.71021 1.000 117.14053 155 TYR B C 1
ATOM 4846 O O . TYR B 1 143 ? -172.58269 35.46973 -13.13683 1.000 117.90771 155 TYR B O 1
ATOM 4855 N N . ALA B 1 144 ? -173.99935 34.01161 -12.16986 1.000 117.53468 156 ALA B N 1
ATOM 4856 C CA . ALA B 1 144 ? -175.07384 34.99640 -12.12119 1.000 114.88665 156 ALA B CA 1
ATOM 4857 C C . ALA B 1 144 ? -174.71251 36.15755 -11.20436 1.000 111.20838 156 ALA B C 1
ATOM 4858 O O . ALA B 1 144 ? -174.89993 37.32838 -11.56454 1.000 110.77341 156 ALA B O 1
ATOM 4860 N N . CYS B 1 145 ? -174.17421 35.85200 -10.01850 1.000 112.28770 157 CYS B N 1
ATOM 4861 C CA . CYS B 1 145 ? -173.79340 36.91333 -9.09292 1.000 113.23099 157 CYS B CA 1
ATOM 4862 C C . CYS B 1 145 ? -172.69742 37.78883 -9.68352 1.000 110.58244 157 CYS B C 1
ATOM 4863 O O . CYS B 1 145 ? -172.75601 39.02092 -9.58545 1.000 106.85545 157 CYS B O 1
ATOM 4866 N N . ALA B 1 146 ? -171.70711 37.17336 -10.33466 1.000 110.56171 158 ALA B N 1
ATOM 4867 C CA . ALA B 1 146 ? -170.61326 37.94911 -10.90360 1.000 110.50045 158 ALA B CA 1
ATOM 4868 C C . ALA B 1 146 ? -171.09653 38.83524 -12.04118 1.000 109.69744 158 ALA B C 1
ATOM 4869 O O . ALA B 1 146 ? -170.71128 40.00709 -12.12484 1.000 109.58729 158 ALA B O 1
ATOM 4871 N N . TYR B 1 147 ? -171.94745 38.30104 -12.92226 1.000 108.89900 159 TYR B N 1
ATOM 4872 C CA . TYR B 1 147 ? -172.42776 39.10339 -14.04036 1.000 111.02424 159 TYR B CA 1
ATOM 4873 C C . TYR B 1 147 ? -173.29183 40.25822 -13.55471 1.000 120.13368 159 TYR B C 1
ATOM 4874 O O . TYR B 1 147 ? -173.13532 41.39317 -14.02135 1.000 119.32089 159 TYR B O 1
ATOM 4883 N N . SER B 1 148 ? -174.18733 40.00185 -12.59607 1.000 128.31667 160 SER B N 1
ATOM 4884 C CA . SER B 1 148 ? -175.03496 41.07978 -12.09887 1.000 130.11890 160 SER B CA 1
ATOM 4885 C C . SER B 1 148 ? -174.21932 42.13698 -11.36205 1.000 135.82729 160 SER B C 1
ATOM 4886 O O . SER B 1 148 ? -174.49254 43.33748 -11.49139 1.000 124.81769 160 SER B O 1
ATOM 4889 N N . SER B 1 149 ? -173.19244 41.71992 -10.61187 1.000 148.82369 161 SER B N 1
ATOM 4890 C CA . SER B 1 149 ? -172.37455 42.69329 -9.89617 1.000 148.17199 161 SER B CA 1
ATOM 4891 C C . SER B 1 149 ? -171.52967 43.52226 -10.85423 1.000 147.98585 161 SER B C 1
ATOM 4892 O O . SER B 1 149 ? -171.40541 44.74085 -10.68368 1.000 151.60710 161 SER B O 1
ATOM 4895 N N . ALA B 1 150 ? -170.94053 42.88281 -11.86857 1.000 140.60239 162 ALA B N 1
ATOM 4896 C CA . ALA B 1 150 ? -170.15348 43.62420 -12.84553 1.000 126.93208 162 ALA B CA 1
ATOM 4897 C C . ALA B 1 150 ? -171.02179 44.55226 -13.68185 1.000 119.65457 162 ALA B C 1
ATOM 4898 O O . ALA B 1 150 ? -170.55876 45.61826 -14.10308 1.000 122.17124 162 ALA B O 1
ATOM 4900 N N . PHE B 1 151 ? -172.27747 44.17250 -13.92988 1.000 111.66911 163 PHE B N 1
ATOM 4901 C CA . PHE B 1 151 ? -173.15330 45.01665 -14.73117 1.000 114.21781 163 PHE B CA 1
ATOM 4902 C C . PHE B 1 151 ? -173.68215 46.19763 -13.92631 1.000 119.89250 163 PHE B C 1
ATOM 4903 O O . PHE B 1 151 ? -173.79305 47.30985 -14.45368 1.000 126.38249 163 PHE B O 1
ATOM 4911 N N . MET B 1 152 ? -174.01387 45.97792 -12.65325 1.000 114.04918 164 MET B N 1
ATOM 4912 C CA . MET B 1 152 ? -174.56222 47.04071 -11.81907 1.000 111.68256 164 MET B CA 1
ATOM 4913 C C . MET B 1 152 ? -173.48683 47.89633 -11.15998 1.000 113.53783 164 MET B C 1
ATOM 4914 O O . MET B 1 152 ? -173.66838 49.10942 -11.00949 1.000 117.71246 164 MET B O 1
ATOM 4919 N N . GLY B 1 153 ? -172.37265 47.28930 -10.75890 1.000 113.83486 165 GLY B N 1
ATOM 4920 C CA . GLY B 1 153 ? -171.36540 47.96016 -9.97397 1.000 119.43402 165 GLY B CA 1
ATOM 4921 C C . GLY B 1 153 ? -171.55035 47.81107 -8.47923 1.000 126.33171 165 GLY B C 1
ATOM 4922 O O . GLY B 1 153 ? -170.60570 48.05574 -7.71960 1.000 128.05757 165 GLY B O 1
ATOM 4923 N N . ARG B 1 154 ? -172.74024 47.41231 -8.04391 1.000 131.32249 166 ARG B N 1
ATOM 4924 C CA . ARG B 1 154 ? -173.04486 47.09557 -6.65942 1.000 134.37969 166 ARG B CA 1
ATOM 4925 C C . ARG B 1 154 ? -172.88435 45.59900 -6.43523 1.000 131.85048 166 ARG B C 1
ATOM 4926 O O . ARG B 1 154 ? -172.83295 44.81007 -7.38115 1.000 132.32482 166 ARG B O 1
ATOM 4934 N N . GLU B 1 155 ? -172.80375 45.20720 -5.16794 1.000 126.57677 167 GLU B N 1
ATOM 4935 C CA . GLU B 1 155 ? -172.79490 43.78792 -4.84381 1.000 117.43420 167 GLU B CA 1
ATOM 4936 C C . GLU B 1 155 ? -174.20303 43.23442 -5.01561 1.000 110.68719 167 GLU B C 1
ATOM 4937 O O . GLU B 1 155 ? -175.13400 43.66032 -4.32359 1.000 111.95816 167 GLU B O 1
ATOM 4943 N N . ILE B 1 156 ? -174.35725 42.28987 -5.93855 1.000 101.14877 168 ILE B N 1
ATOM 4944 C CA . ILE B 1 156 ? -175.62783 41.62512 -6.19654 1.000 91.67457 168 ILE B CA 1
ATOM 4945 C C . ILE B 1 156 ? -175.44903 40.15641 -5.84742 1.000 91.38829 168 ILE B C 1
ATOM 4946 O O . ILE B 1 156 ? -174.44244 39.54502 -6.22480 1.000 91.34845 168 ILE B O 1
ATOM 4951 N N . ILE B 1 157 ? -176.42074 39.58937 -5.13644 1.000 90.73416 169 ILE B N 1
ATOM 4952 C CA . ILE B 1 157 ? -176.33456 38.21149 -4.66901 1.000 88.59901 169 ILE B CA 1
ATOM 4953 C C . ILE B 1 157 ? -177.57025 37.44760 -5.11659 1.000 92.62936 169 ILE B C 1
ATOM 4954 O O . ILE B 1 157 ? -178.70149 37.87100 -4.85353 1.000 95.68452 169 ILE B O 1
ATOM 4959 N N . PHE B 1 158 ? -177.34997 36.32858 -5.79444 1.000 96.12000 170 PHE B N 1
ATOM 4960 C CA . PHE B 1 158 ? -178.40870 35.40695 -6.16688 1.000 103.28710 170 PHE B CA 1
ATOM 4961 C C . PHE B 1 158 ? -178.43711 34.25308 -5.17419 1.000 107.05127 170 PHE B C 1
ATOM 4962 O O . PHE B 1 158 ? -177.45975 33.98631 -4.47097 1.000 111.17520 170 PHE B O 1
ATOM 4970 N N . LYS B 1 159 ? -179.57923 33.57653 -5.10982 1.000 102.73249 171 LYS B N 1
ATOM 4971 C CA . LYS B 1 159 ? -179.70078 32.39607 -4.26699 1.000 102.41879 171 LYS B CA 1
ATOM 4972 C C . LYS B 1 159 ? -180.69217 31.44348 -4.91074 1.000 93.64773 171 LYS B C 1
ATOM 4973 O O . LYS B 1 159 ? -181.79446 31.85556 -5.28333 1.000 94.37783 171 LYS B O 1
ATOM 4979 N N . GLU B 1 160 ? -180.30402 30.17635 -5.03201 1.000 92.91631 172 GLU B N 1
ATOM 4980 C CA . GLU B 1 160 ? -181.15809 29.17378 -5.66410 1.000 102.35736 172 GLU B CA 1
ATOM 4981 C C . GLU B 1 160 ? -182.21763 28.75880 -4.65497 1.000 116.09199 172 GLU B C 1
ATOM 4982 O O . GLU B 1 160 ? -182.00344 27.88808 -3.81039 1.000 122.34763 172 GLU B O 1
ATOM 4988 N N . VAL B 1 161 ? -183.38211 29.41247 -4.74294 1.000 116.78815 173 VAL B N 1
ATOM 4989 C CA . VAL B 1 161 ? -184.47372 29.11795 -3.82128 1.000 112.29833 173 VAL B CA 1
ATOM 4990 C C . VAL B 1 161 ? -185.00044 27.70600 -4.04176 1.000 112.42230 173 VAL B C 1
ATOM 4991 O O . VAL B 1 161 ? -185.51983 27.07853 -3.10982 1.000 111.46335 173 VAL B O 1
ATOM 4995 N N . SER B 1 162 ? -184.86265 27.16914 -5.25368 1.000 113.19417 174 SER B N 1
ATOM 4996 C CA . SER B 1 162 ? -185.28927 25.80056 -5.50388 1.000 117.80050 174 SER B CA 1
ATOM 4997 C C . SER B 1 162 ? -184.36282 25.17043 -6.52937 1.000 117.53704 174 SER B C 1
ATOM 4998 O O . SER B 1 162 ? -183.89773 25.83885 -7.45372 1.000 118.14762 174 SER B O 1
ATOM 5001 N N . CYS B 1 163 ? -184.13070 23.86859 -6.37809 1.000 120.29409 175 CYS B N 1
ATOM 5002 C CA . CYS B 1 163 ? -183.23955 23.13795 -7.26470 1.000 113.95882 175 CYS B CA 1
ATOM 5003 C C . CYS B 1 163 ? -183.76876 21.72778 -7.47495 1.000 115.25643 175 CYS B C 1
ATOM 5004 O O . CYS B 1 163 ? -184.34202 21.11998 -6.56676 1.000 122.85184 175 CYS B O 1
ATOM 5007 N N . ARG B 1 164 ? -183.56736 21.21254 -8.69061 1.000 109.90988 176 ARG B N 1
ATOM 5008 C CA . ARG B 1 164 ? -184.01052 19.86161 -9.01431 1.000 101.65274 176 ARG B CA 1
ATOM 5009 C C . ARG B 1 164 ? -183.19531 18.79540 -8.29431 1.000 81.73863 176 ARG B C 1
ATOM 5010 O O . ARG B 1 164 ? -183.67377 17.66672 -8.14166 1.000 80.61575 176 ARG B O 1
ATOM 5018 N N . GLY B 1 165 ? -181.98085 19.12139 -7.84770 1.000 77.14340 177 GLY B N 1
ATOM 5019 C CA . GLY B 1 165 ? -181.18777 18.14689 -7.12253 1.000 83.17212 177 GLY B CA 1
ATOM 5020 C C . GLY B 1 165 ? -181.65957 17.92040 -5.70385 1.000 91.11724 177 GLY B C 1
ATOM 5021 O O . GLY B 1 165 ? -181.33011 16.89191 -5.10740 1.000 94.09327 177 GLY B O 1
ATOM 5022 N N . CYS B 1 166 ? -182.45438 18.83999 -5.16518 1.000 93.30948 178 CYS B N 1
ATOM 5023 C CA . CYS B 1 166 ? -183.01930 18.71517 -3.83066 1.000 95.63833 178 CYS B CA 1
ATOM 5024 C C . CYS B 1 166 ? -184.35058 17.97905 -3.83696 1.000 114.51048 178 CYS B C 1
ATOM 5025 O O . CYS B 1 166 ? -185.01192 17.90358 -2.79633 1.000 123.35610 178 CYS B O 1
ATOM 5028 N N . GLY B 1 167 ? -184.75342 17.43636 -4.98414 1.000 120.58546 179 GLY B N 1
ATOM 5029 C CA . GLY B 1 167 ? -186.05558 16.83208 -5.14393 1.000 128.12069 179 GLY B CA 1
ATOM 5030 C C . GLY B 1 167 ? -187.14342 17.77930 -5.59393 1.000 138.78930 179 GLY B C 1
ATOM 5031 O O . GLY B 1 167 ? -188.29648 17.35012 -5.73066 1.000 147.38813 179 GLY B O 1
ATOM 5032 N N . GLY B 1 168 ? -186.81857 19.05126 -5.82998 1.000 146.85072 180 GLY B N 1
ATOM 5033 C CA . GLY B 1 168 ? -187.81523 19.99230 -6.28706 1.000 146.58564 180 GLY B CA 1
ATOM 5034 C C . GLY B 1 168 ? -188.17887 19.80224 -7.74835 1.000 142.97282 180 GLY B C 1
ATOM 5035 O O . GLY B 1 168 ? -187.47400 19.15469 -8.52207 1.000 132.02595 180 GLY B O 1
ATOM 5036 N N . ASP B 1 169 ? -189.31809 20.38669 -8.12409 1.000 145.16115 181 ASP B N 1
ATOM 5037 C CA . ASP B 1 169 ? -189.82788 20.23907 -9.48350 1.000 146.26460 181 ASP B CA 1
ATOM 5038 C C . ASP B 1 169 ? -189.08412 21.12693 -10.47418 1.000 138.59288 181 ASP B C 1
ATOM 5039 O O . ASP B 1 169 ? -188.87041 20.73085 -11.62557 1.000 139.54127 181 ASP B O 1
ATOM 5044 N N . LYS B 1 170 ? -188.68456 22.32605 -10.05413 1.000 129.09908 182 LYS B N 1
ATOM 5045 C CA . LYS B 1 170 ? -188.06940 23.28625 -10.95755 1.000 118.07459 182 LYS B CA 1
ATOM 5046 C C . LYS B 1 170 ? -186.95686 24.03255 -10.23766 1.000 118.02152 182 LYS B C 1
ATOM 5047 O O . LYS B 1 170 ? -187.04370 24.30033 -9.03630 1.000 119.33657 182 LYS B O 1
ATOM 5053 N N . CYS B 1 171 ? -185.91023 24.36990 -10.98847 1.000 114.02307 183 CYS B N 1
ATOM 5054 C CA . CYS B 1 171 ? -184.80863 25.17820 -10.47849 1.000 107.92583 183 CYS B CA 1
ATOM 5055 C C . CYS B 1 171 ? -185.16795 26.65392 -10.60517 1.000 111.89949 183 CYS B C 1
ATOM 5056 O O . CYS B 1 171 ? -185.30248 27.17022 -11.71913 1.000 121.34817 183 CYS B O 1
ATOM 5059 N N . ARG B 1 172 ? -185.29635 27.33111 -9.46956 1.000 110.76093 184 ARG B N 1
ATOM 5060 C CA . ARG B 1 172 ? -185.65988 28.73918 -9.43311 1.000 107.33939 184 ARG B CA 1
ATOM 5061 C C . ARG B 1 172 ? -184.65716 29.50324 -8.58125 1.000 107.49764 184 ARG B C 1
ATOM 5062 O O . ARG B 1 172 ? -184.28179 29.04934 -7.49140 1.000 100.44230 184 ARG B O 1
ATOM 5070 N N . VAL B 1 173 ? -184.23749 30.66935 -9.08616 1.000 114.93211 185 VAL B N 1
ATOM 5071 C CA . VAL B 1 173 ? -183.22700 31.50758 -8.45311 1.000 112.79612 185 VAL B CA 1
ATOM 5072 C C . VAL B 1 173 ? -183.73633 32.94319 -8.40789 1.000 115.17732 185 VAL B C 1
ATOM 5073 O O . VAL B 1 173 ? -184.54882 33.36264 -9.23892 1.000 107.07359 185 VAL B O 1
ATOM 5077 N N . ILE B 1 174 ? -183.26853 33.69277 -7.41072 1.000 129.47701 186 ILE B N 1
ATOM 5078 C CA . ILE B 1 174 ? -183.64856 35.08669 -7.21432 1.000 135.49252 186 ILE B CA 1
ATOM 5079 C C . ILE B 1 174 ? -182.38777 35.90760 -6.97615 1.000 134.80054 186 ILE B C 1
ATOM 5080 O O . ILE B 1 174 ? -181.50481 35.49793 -6.21521 1.000 131.89870 186 ILE B O 1
ATOM 5085 N N . GLY B 1 175 ? -182.31500 37.07485 -7.61344 1.000 128.57954 187 GLY B N 1
ATOM 5086 C CA . GLY B 1 175 ? -181.18022 37.96821 -7.48991 1.000 123.26397 187 GLY B CA 1
ATOM 5087 C C . GLY B 1 175 ? -181.57940 39.33428 -6.97097 1.000 119.29780 187 GLY B C 1
ATOM 5088 O O . GLY B 1 175 ? -182.44246 40.00723 -7.55084 1.000 122.60786 187 GLY B O 1
ATOM 5089 N N . LYS B 1 176 ? -180.95465 39.73515 -5.86505 1.000 111.38560 188 LYS B N 1
ATOM 5090 C CA . LYS B 1 176 ? -181.20186 40.97223 -5.14000 1.000 115.11429 188 LYS B CA 1
ATOM 5091 C C . LYS B 1 176 ? -179.86796 41.58587 -4.73787 1.000 111.57618 188 LYS B C 1
ATOM 5092 O O . LYS B 1 176 ? -178.86706 40.86802 -4.62124 1.000 107.33976 188 LYS B O 1
ATOM 5098 N N . PRO B 1 177 ? -179.81367 42.90699 -4.53683 1.000 113.52662 189 PRO B N 1
ATOM 5099 C CA . PRO B 1 177 ? -178.57871 43.52101 -4.02503 1.000 116.53791 189 PRO B CA 1
ATOM 5100 C C . PRO B 1 177 ? -178.23593 43.01128 -2.63110 1.000 126.68162 189 PRO B C 1
ATOM 5101 O O . PRO B 1 177 ? -179.11355 42.70344 -1.82198 1.000 133.23766 189 PRO B O 1
ATOM 5105 N N . ALA B 1 178 ? -176.92857 42.92279 -2.36193 1.000 125.98878 190 ALA B N 1
ATOM 5106 C CA . ALA B 1 178 ? -176.45071 42.28032 -1.13780 1.000 126.50241 190 ALA B CA 1
ATOM 5107 C C . ALA B 1 178 ? -176.92294 42.98632 0.12934 1.000 133.16591 190 ALA B C 1
ATOM 5108 O O . ALA B 1 178 ? -177.10982 42.33323 1.16212 1.000 137.30646 190 ALA B O 1
ATOM 5110 N N . GLU B 1 179 ? -177.11435 44.30698 0.08453 1.000 137.54195 191 GLU B N 1
ATOM 5111 C CA . GLU B 1 179 ? -177.54041 45.02680 1.28293 1.000 143.77685 191 GLU B CA 1
ATOM 5112 C C . GLU B 1 179 ? -178.94584 44.64874 1.73559 1.000 149.48499 191 GLU B C 1
ATOM 5113 O O . GLU B 1 179 ? -179.26232 44.79985 2.92090 1.000 144.99461 191 GLU B O 1
ATOM 5119 N N . GLU B 1 180 ? -179.78921 44.16380 0.82916 1.000 157.82550 192 GLU B N 1
ATOM 5120 C CA . GLU B 1 180 ? -181.18038 43.85403 1.13031 1.000 159.45987 192 GLU B CA 1
ATOM 5121 C C . GLU B 1 180 ? -181.39015 42.41386 1.59338 1.000 153.53947 192 GLU B C 1
ATOM 5122 O O . GLU B 1 180 ? -182.53863 41.97280 1.70412 1.000 153.81471 192 GLU B O 1
ATOM 5128 N N . TRP B 1 181 ? -180.31622 41.67557 1.85546 1.000 146.98598 193 TRP B N 1
ATOM 5129 C CA . TRP B 1 181 ? -180.38674 40.30325 2.33555 1.000 143.94695 193 TRP B CA 1
ATOM 5130 C C . TRP B 1 181 ? -180.21536 40.23763 3.84969 1.000 146.90524 193 TRP B C 1
ATOM 5131 O O . TRP B 1 181 ? -179.76376 41.18742 4.49478 1.000 145.57303 193 TRP B O 1
ATOM 5142 N N . ASP B 1 182 ? -180.59228 39.08835 4.41180 1.000 148.06340 194 ASP B N 1
ATOM 5143 C CA . ASP B 1 182 ? -180.50269 38.85509 5.85064 1.000 144.57138 194 ASP B CA 1
ATOM 5144 C C . ASP B 1 182 ? -179.14454 38.27708 6.24613 1.000 133.05140 194 ASP B C 1
ATOM 5145 O O . ASP B 1 182 ? -178.44666 38.84303 7.09339 1.000 128.41843 194 ASP B O 1
ATOM 5150 N N . ASP B 1 183 ? -178.75872 37.15294 5.64450 1.000 132.79227 195 ASP B N 1
ATOM 5151 C CA . ASP B 1 183 ? -177.50216 36.47532 5.96180 1.000 136.29922 195 ASP B CA 1
ATOM 5152 C C . ASP B 1 183 ? -176.64412 36.41527 4.70316 1.000 134.65047 195 ASP B C 1
ATOM 5153 O O . ASP B 1 183 ? -176.86722 35.57420 3.82768 1.000 133.14417 195 ASP B O 1
ATOM 5158 N N . VAL B 1 184 ? -175.66059 37.31413 4.61662 1.000 135.76222 196 VAL B N 1
ATOM 5159 C CA . VAL B 1 184 ? -174.69765 37.30106 3.52004 1.000 139.43996 196 VAL B CA 1
ATOM 5160 C C . VAL B 1 184 ? -173.33829 36.75988 3.93944 1.000 142.11368 196 VAL B C 1
ATOM 5161 O O . VAL B 1 184 ? -172.48566 36.52103 3.06831 1.000 146.76513 196 VAL B O 1
ATOM 5165 N N . ALA B 1 185 ? -173.10350 36.57009 5.24141 1.000 137.20019 197 ALA B N 1
ATOM 5166 C CA . ALA B 1 185 ? -171.78842 36.14368 5.70859 1.000 129.84401 197 ALA B CA 1
ATOM 5167 C C . ALA B 1 185 ? -171.41995 34.74881 5.22037 1.000 122.53703 197 ALA B C 1
ATOM 5168 O O . ALA B 1 185 ? -170.24178 34.47601 4.96915 1.000 123.26106 197 ALA B O 1
ATOM 5170 N N . SER B 1 186 ? -172.40121 33.85268 5.07985 1.000 116.65791 198 SER B N 1
ATOM 5171 C CA . SER B 1 186 ? -172.08937 32.50390 4.61639 1.000 116.10077 198 SER B CA 1
ATOM 5172 C C . SER B 1 186 ? -171.60067 32.50541 3.17203 1.000 120.33402 198 SER B C 1
ATOM 5173 O O . SER B 1 186 ? -170.61580 31.83127 2.84129 1.000 122.45965 198 SER B O 1
ATOM 5176 N N . PHE B 1 187 ? -172.25735 33.27573 2.30174 1.000 118.02594 199 PHE B N 1
ATOM 5177 C CA . PHE B 1 187 ? -171.81894 33.34185 0.91209 1.000 118.75115 199 PHE B CA 1
ATOM 5178 C C . PHE B 1 187 ? -170.45808 34.01291 0.78887 1.000 128.68101 199 PHE B C 1
ATOM 5179 O O . PHE B 1 187 ? -169.61519 33.57741 -0.00402 1.000 138.40153 199 PHE B O 1
ATOM 5187 N N . LYS B 1 188 ? -170.22727 35.08039 1.55564 1.000 125.45046 200 LYS B N 1
ATOM 5188 C CA . LYS B 1 188 ? -168.92987 35.74241 1.50434 1.000 119.80153 200 LYS B CA 1
ATOM 5189 C C . LYS B 1 188 ? -167.82285 34.84952 2.05056 1.000 118.54756 200 LYS B C 1
ATOM 5190 O O . LYS B 1 188 ? -166.68515 34.91542 1.57048 1.000 120.07728 200 LYS B O 1
ATOM 5196 N N . GLN B 1 189 ? -168.13173 34.01017 3.04494 1.000 117.68850 201 GLN B N 1
ATOM 5197 C CA . GLN B 1 189 ? -167.15788 33.02524 3.50203 1.000 119.36613 201 GLN B CA 1
ATOM 5198 C C . GLN B 1 189 ? -166.93344 31.94427 2.45488 1.000 114.98671 201 GLN B C 1
ATOM 5199 O O . GLN B 1 189 ? -165.84556 31.36117 2.38917 1.000 117.04154 201 GLN B O 1
ATOM 5205 N N . TYR B 1 190 ? -167.94462 31.67335 1.62353 1.000 105.39317 202 TYR B N 1
ATOM 5206 C CA . TYR B 1 190 ? -167.77412 30.75393 0.50417 1.000 96.44694 202 TYR B CA 1
ATOM 5207 C C . TYR B 1 190 ? -166.80388 31.29406 -0.54015 1.000 92.31412 202 TYR B C 1
ATOM 5208 O O . TYR B 1 190 ? -166.20591 30.50453 -1.27851 1.000 91.93791 202 TYR B O 1
ATOM 5217 N N . PHE B 1 191 ? -166.64015 32.61846 -0.61838 1.000 93.31591 203 PHE B N 1
ATOM 5218 C CA . PHE B 1 191 ? -165.80994 33.26375 -1.63074 1.000 94.27368 203 PHE B CA 1
ATOM 5219 C C . PHE B 1 191 ? -164.32482 33.28497 -1.28760 1.000 106.07325 203 PHE B C 1
ATOM 5220 O O . PHE B 1 191 ? -163.52490 33.69769 -2.13421 1.000 105.01800 203 PHE B O 1
ATOM 5228 N N . LYS B 1 192 ? -163.93416 32.86911 -0.08481 1.000 117.08719 204 LYS B N 1
ATOM 5229 C CA . LYS B 1 192 ? -162.53335 32.94561 0.31083 1.000 120.11371 204 LYS B CA 1
ATOM 5230 C C . LYS B 1 192 ? -161.69570 31.89842 -0.41899 1.000 122.08007 204 LYS B C 1
ATOM 5231 O O . LYS B 1 192 ? -162.18109 30.82712 -0.79088 1.000 125.55954 204 LYS B O 1
ATOM 5237 N N . ASN B 1 193 ? -160.41535 32.22867 -0.62185 1.000 115.08792 205 ASN B N 1
ATOM 5238 C CA . ASN B 1 193 ? -159.54158 31.39257 -1.44307 1.000 108.55575 205 ASN B CA 1
ATOM 5239 C C . ASN B 1 193 ? -159.30952 30.01985 -0.82093 1.000 96.90378 205 ASN B C 1
ATOM 5240 O O . ASN B 1 193 ? -159.23713 29.01705 -1.54008 1.000 100.15722 205 ASN B O 1
ATOM 5245 N N . ASP B 1 194 ? -159.21365 29.95242 0.50902 1.000 87.09717 206 ASP B N 1
ATOM 5246 C CA . ASP B 1 194 ? -158.93535 28.73013 1.26186 1.000 87.04880 206 ASP B CA 1
ATOM 5247 C C . ASP B 1 194 ? -157.86791 27.85294 0.60711 1.000 74.48756 206 ASP B C 1
ATOM 5248 O O . ASP B 1 194 ? -158.19236 26.79044 0.06037 1.000 70.09852 206 ASP B O 1
ATOM 5253 N N . PRO B 1 195 ? -156.59095 28.26233 0.61350 1.000 66.73044 207 PRO B N 1
ATOM 5254 C CA . PRO B 1 195 ? -155.54685 27.39676 0.04382 1.000 62.77664 207 PRO B CA 1
ATOM 5255 C C . PRO B 1 195 ? -155.20611 26.23793 0.96919 1.000 62.08865 207 PRO B C 1
ATOM 5256 O O . PRO B 1 195 ? -154.40285 26.39859 1.89309 1.000 72.32139 207 PRO B O 1
ATOM 5260 N N . ILE B 1 196 ? -155.80709 25.06736 0.73812 1.000 57.38805 208 ILE B N 1
ATOM 5261 C CA . ILE B 1 196 ? -155.58921 23.94489 1.64796 1.000 65.14685 208 ILE B CA 1
ATOM 5262 C C . ILE B 1 196 ? -154.14713 23.44618 1.58430 1.000 64.68312 208 ILE B C 1
ATOM 5263 O O . ILE B 1 196 ? -153.62122 22.92289 2.57571 1.000 67.39360 208 ILE B O 1
ATOM 5268 N N . ILE B 1 197 ? -153.48073 23.59439 0.43681 1.000 64.71154 209 ILE B N 1
ATOM 5269 C CA . ILE B 1 197 ? -152.10502 23.11777 0.33140 1.000 70.97057 209 ILE B CA 1
ATOM 5270 C C . ILE B 1 197 ? -151.18897 23.92286 1.24766 1.000 78.94676 209 ILE B C 1
ATOM 5271 O O . ILE B 1 197 ? -150.24650 23.38052 1.83757 1.000 75.62509 209 ILE B O 1
ATOM 5276 N N . GLU B 1 198 ? -151.45607 25.22401 1.39768 1.000 85.32964 210 GLU B N 1
ATOM 5277 C CA . GLU B 1 198 ? -150.63272 26.03548 2.28823 1.000 83.82398 210 GLU B CA 1
ATOM 5278 C C . GLU B 1 198 ? -150.85227 25.65770 3.74771 1.000 77.12038 210 GLU B C 1
ATOM 5279 O O . GLU B 1 198 ? -149.89939 25.63512 4.53626 1.000 75.67592 210 GLU B O 1
ATOM 5285 N N . GLU B 1 199 ? -152.09491 25.34274 4.12739 1.000 81.76223 211 GLU B N 1
ATOM 5286 C CA . GLU B 1 199 ? -152.33370 24.86197 5.48432 1.000 79.12785 211 GLU B CA 1
ATOM 5287 C C . GLU B 1 199 ? -151.64566 23.52608 5.71280 1.000 75.60387 211 GLU B C 1
ATOM 5288 O O . GLU B 1 199 ? -151.12335 23.26431 6.80311 1.000 79.33631 211 GLU B O 1
ATOM 5294 N N . LEU B 1 200 ? -151.61491 22.67617 4.68410 1.000 70.11431 212 LEU B N 1
ATOM 5295 C CA . LEU B 1 200 ? -150.93345 21.39524 4.81633 1.000 65.09451 212 LEU B CA 1
ATOM 5296 C C . LEU B 1 200 ? -149.43300 21.59614 4.97956 1.000 70.39420 212 LEU B C 1
ATOM 5297 O O . LEU B 1 200 ? -148.79574 20.92532 5.80035 1.000 65.22948 212 LEU B O 1
ATOM 5302 N N . TYR B 1 201 ? -148.86273 22.55146 4.23958 1.000 78.93565 213 TYR B N 1
ATOM 5303 C CA . TYR B 1 201 ? -147.44180 22.84950 4.38407 1.000 81.82982 213 TYR B CA 1
ATOM 5304 C C . TYR B 1 201 ? -147.13558 23.40726 5.76730 1.000 74.50000 213 TYR B C 1
ATOM 5305 O O . TYR B 1 201 ? -146.13979 23.02309 6.39073 1.000 73.54937 213 TYR B O 1
ATOM 5314 N N . GLU B 1 202 ? -147.99525 24.29568 6.27396 1.000 71.19152 214 GLU B N 1
ATOM 5315 C CA . GLU B 1 202 ? -147.76351 24.87180 7.59407 1.000 70.15970 214 GLU B CA 1
ATOM 5316 C C . GLU B 1 202 ? -147.84898 23.81128 8.68116 1.000 76.82297 214 GLU B C 1
ATOM 5317 O O . GLU B 1 202 ? -146.99994 23.76390 9.58253 1.000 80.17572 214 GLU B O 1
ATOM 5323 N N . LEU B 1 203 ? -148.85152 22.93361 8.59634 1.000 82.45698 215 LEU B N 1
ATOM 5324 C CA . LEU B 1 203 ? -148.99322 21.88811 9.60043 1.000 78.41170 215 LEU B CA 1
ATOM 5325 C C . LEU B 1 203 ? -147.83976 20.89844 9.53105 1.000 77.45023 215 LEU B C 1
ATOM 5326 O O . LEU B 1 203 ? -147.32613 20.46945 10.56950 1.000 74.86244 215 LEU B O 1
ATOM 5331 N N . GLN B 1 204 ? -147.39668 20.54351 8.32029 1.000 76.36541 216 GLN B N 1
ATOM 5332 C CA . GLN B 1 204 ? -146.27472 19.61945 8.20385 1.000 70.77493 216 GLN B CA 1
ATOM 5333 C C . GLN B 1 204 ? -144.98518 20.24341 8.71798 1.000 78.94115 216 GLN B C 1
ATOM 5334 O O . GLN B 1 204 ? -144.18257 19.56763 9.37012 1.000 75.84738 216 GLN B O 1
ATOM 5340 N N . SER B 1 205 ? -144.78487 21.53978 8.47157 1.000 99.60338 217 SER B N 1
ATOM 5341 C CA . SER B 1 205 ? -143.57752 22.19763 8.95564 1.000 103.35931 217 SER B CA 1
ATOM 5342 C C . SER B 1 205 ? -143.56965 22.26977 10.47622 1.000 105.39029 217 SER B C 1
ATOM 5343 O O . SER B 1 205 ? -142.56084 21.94779 11.12144 1.000 109.61641 217 SER B O 1
ATOM 5346 N N . GLN B 1 206 ? -144.69736 22.67264 11.06948 1.000 103.82782 218 GLN B N 1
ATOM 5347 C CA . GLN B 1 206 ? -144.76156 22.74812 12.52369 1.000 94.95994 218 GLN B CA 1
ATOM 5348 C C . GLN B 1 206 ? -144.63490 21.36805 13.15646 1.000 89.29144 218 GLN B C 1
ATOM 5349 O O . GLN B 1 206 ? -143.98017 21.21709 14.19275 1.000 94.75380 218 GLN B O 1
ATOM 5355 N N . LEU B 1 207 ? -145.21424 20.34031 12.52792 1.000 84.62357 219 LEU B N 1
ATOM 5356 C CA . LEU B 1 207 ? -145.12045 18.99245 13.07808 1.000 86.05615 219 LEU B CA 1
ATOM 5357 C C . LEU B 1 207 ? -143.70008 18.44999 12.98422 1.000 104.17146 219 LEU B C 1
ATOM 5358 O O . LEU B 1 207 ? -143.22145 17.78802 13.91273 1.000 97.10046 219 LEU B O 1
ATOM 5363 N N . VAL B 1 208 ? -143.00537 18.72557 11.87703 1.000 127.72625 220 VAL B N 1
ATOM 5364 C CA . VAL B 1 208 ? -141.63072 18.25823 11.74014 1.000 129.39998 220 VAL B CA 1
ATOM 5365 C C . VAL B 1 208 ? -140.73176 18.95530 12.75050 1.000 128.38150 220 VAL B C 1
ATOM 5366 O O . VAL B 1 208 ? -139.87961 18.31938 13.38456 1.000 129.30773 220 VAL B O 1
ATOM 5370 N N . SER B 1 209 ? -140.91108 20.26750 12.93189 1.000 115.47615 221 SER B N 1
ATOM 5371 C CA . SER B 1 209 ? -140.09451 20.96646 13.91836 1.000 108.08532 221 SER B CA 1
ATOM 5372 C C . SER B 1 209 ? -140.41554 20.49990 15.33488 1.000 106.60987 221 SER B C 1
ATOM 5373 O O . SER B 1 209 ? -139.51232 20.37465 16.17328 1.000 110.44816 221 SER B O 1
ATOM 5376 N N . LEU B 1 210 ? -141.68760 20.18740 15.60595 1.000 103.47421 222 LEU B N 1
ATOM 5377 C CA . LEU B 1 210 ? -142.07158 19.72603 16.93411 1.000 99.46672 222 LEU B CA 1
ATOM 5378 C C . LEU B 1 210 ? -141.55892 18.32133 17.21238 1.000 107.78261 222 LEU B C 1
ATOM 5379 O O . LEU B 1 210 ? -141.29335 17.97933 18.36904 1.000 114.21881 222 LEU B O 1
ATOM 5384 N N . ARG B 1 211 ? -141.43830 17.48597 16.18032 1.000 112.55459 223 ARG B N 1
ATOM 5385 C CA . ARG B 1 211 ? -140.88248 16.15841 16.40162 1.000 122.83077 223 ARG B CA 1
ATOM 5386 C C . ARG B 1 211 ? -139.36168 16.17189 16.45126 1.000 141.49893 223 ARG B C 1
ATOM 5387 O O . ARG B 1 211 ? -138.76728 15.31751 17.11817 1.000 139.91063 223 ARG B O 1
ATOM 5395 N N . THR B 1 212 ? -138.71047 17.11743 15.77037 1.000 157.72351 224 THR B N 1
ATOM 5396 C CA . THR B 1 212 ? -137.25680 17.16507 15.83190 1.000 161.84216 224 THR B CA 1
ATOM 5397 C C . THR B 1 212 ? -136.71433 17.92931 17.03207 1.000 164.14196 224 THR B C 1
ATOM 5398 O O . THR B 1 212 ? -135.55099 17.72009 17.39277 1.000 165.41388 224 THR B O 1
ATOM 5402 N N . ASN B 1 213 ? -137.50402 18.81034 17.66008 1.000 165.90381 225 ASN B N 1
ATOM 5403 C CA . ASN B 1 213 ? -136.98534 19.48666 18.84771 1.000 162.17678 225 ASN B CA 1
ATOM 5404 C C . ASN B 1 213 ? -136.87822 18.53993 20.03903 1.000 160.85992 225 ASN B C 1
ATOM 5405 O O . ASN B 1 213 ? -136.02262 18.73607 20.90985 1.000 159.84769 225 ASN B O 1
ATOM 5410 N N . LEU B 1 214 ? -137.73010 17.50942 20.09200 1.000 172.43809 226 LEU B N 1
ATOM 5411 C CA . LEU B 1 214 ? -137.60997 16.50591 21.14447 1.000 180.87103 226 LEU B CA 1
ATOM 5412 C C . LEU B 1 214 ? -136.33248 15.69330 20.99737 1.000 211.61385 226 LEU B C 1
ATOM 5413 O O . LEU B 1 214 ? -135.76505 15.24555 22.00025 1.000 206.60259 226 LEU B O 1
ATOM 5418 N N . ASP B 1 215 ? -135.86436 15.49885 19.76756 1.000 235.33299 227 ASP B N 1
ATOM 5419 C CA . ASP B 1 215 ? -134.52750 14.97134 19.54438 1.000 241.17219 227 ASP B CA 1
ATOM 5420 C C . ASP B 1 215 ? -133.52795 16.08953 19.80900 1.000 241.96271 227 ASP B C 1
ATOM 5421 O O . ASP B 1 215 ? -133.63604 17.17788 19.23652 1.000 242.53572 227 ASP B O 1
ATOM 5426 N N . LYS B 1 216 ? -132.55642 15.81878 20.67419 1.000 232.16964 228 LYS B N 1
ATOM 5427 C CA . LYS B 1 216 ? -131.87988 16.88890 21.39514 1.000 203.36955 228 LYS B CA 1
ATOM 5428 C C . LYS B 1 216 ? -131.01119 17.75098 20.48169 1.000 195.05292 228 LYS B C 1
ATOM 5429 O O . LYS B 1 216 ? -130.50457 17.30119 19.44969 1.000 189.23059 228 LYS B O 1
ATOM 5435 N N . GLN B 1 217 ? -130.84934 19.01080 20.88466 1.000 191.90894 229 GLN B N 1
ATOM 5436 C CA . GLN B 1 217 ? -130.11709 19.99607 20.10132 1.000 191.78103 229 GLN B CA 1
ATOM 5437 C C . GLN B 1 217 ? -128.62564 19.67828 20.06400 1.000 189.76595 229 GLN B C 1
ATOM 5438 O O . GLN B 1 217 ? -128.08170 19.02363 20.95740 1.000 190.60266 229 GLN B O 1
ATOM 5444 N N . GLU B 1 218 ? -127.96482 20.15241 19.00718 1.000 188.08986 230 GLU B N 1
ATOM 5445 C CA . GLU B 1 218 ? -126.53710 19.94570 18.79219 1.000 180.53118 230 GLU B CA 1
ATOM 5446 C C . GLU B 1 218 ? -125.70509 21.20185 19.01409 1.000 169.67971 230 GLU B C 1
ATOM 5447 O O . GLU B 1 218 ? -124.69388 21.15437 19.72223 1.000 166.13825 230 GLU B O 1
ATOM 5453 N N . GLY B 1 219 ? -126.09972 22.32359 18.42103 1.000 162.42662 231 GLY B N 1
ATOM 5454 C CA . GLY B 1 219 ? -125.36053 23.56781 18.54261 1.000 152.37256 231 GLY B CA 1
ATOM 5455 C C . GLY B 1 219 ? -125.84460 24.55564 17.50635 1.000 140.58618 231 GLY B C 1
ATOM 5456 O O . GLY B 1 219 ? -126.56740 24.20527 16.56964 1.000 137.15455 231 GLY B O 1
ATOM 5457 N N . GLN B 1 220 ? -125.42595 25.81121 17.67558 1.000 135.33907 232 GLN B N 1
ATOM 5458 C CA . GLN B 1 220 ? -125.95085 26.86458 16.81237 1.000 139.28859 232 GLN B CA 1
ATOM 5459 C C . GLN B 1 220 ? -125.03474 28.08089 16.74798 1.000 137.45782 232 GLN B C 1
ATOM 5460 O O . GLN B 1 220 ? -125.02472 28.80098 15.74349 1.000 132.82598 232 GLN B O 1
ATOM 5466 N N . TYR B 1 221 ? -124.25924 28.31745 17.80726 1.000 143.35464 233 TYR B N 1
ATOM 5467 C CA . TYR B 1 221 ? -123.57273 29.59899 17.93845 1.000 150.45159 233 TYR B CA 1
ATOM 5468 C C . TYR B 1 221 ? -122.57062 29.82849 16.81432 1.000 152.64664 233 TYR B C 1
ATOM 5469 O O . TYR B 1 221 ? -122.37502 30.96994 16.38236 1.000 149.98605 233 TYR B O 1
ATOM 5478 N N . TYR B 1 222 ? -121.93776 28.76870 16.32625 1.000 157.00263 234 TYR B N 1
ATOM 5479 C CA . TYR B 1 222 ? -120.99542 28.86153 15.22316 1.000 162.12743 234 TYR B CA 1
ATOM 5480 C C . TYR B 1 222 ? -121.73330 28.78966 13.88930 1.000 173.29032 234 TYR B C 1
ATOM 5481 O O . TYR B 1 222 ? -122.88725 28.36235 13.81176 1.000 174.72417 234 TYR B O 1
ATOM 5490 N N . GLY B 1 223 ? -121.04852 29.21498 12.83206 1.000 180.10526 235 GLY B N 1
ATOM 5491 C CA . GLY B 1 223 ? -121.61904 29.21524 11.50121 1.000 186.34619 235 GLY B CA 1
ATOM 5492 C C . GLY B 1 223 ? -122.22373 30.52075 11.03276 1.000 190.02599 235 GLY B C 1
ATOM 5493 O O . GLY B 1 223 ? -122.89962 30.53043 9.99700 1.000 187.91150 235 GLY B O 1
ATOM 5494 N N . ILE B 1 224 ? -122.01369 31.61440 11.75717 1.000 195.57850 236 ILE B N 1
ATOM 5495 C CA . ILE B 1 224 ? -122.50730 32.93280 11.37574 1.000 198.25079 236 ILE B CA 1
ATOM 5496 C C . ILE B 1 224 ? -121.31094 33.75024 10.90487 1.000 203.49819 236 ILE B C 1
ATOM 5497 O O . ILE B 1 224 ? -120.44750 34.11684 11.71085 1.000 209.39944 236 ILE B O 1
ATOM 5502 N N . GLY B 1 225 ? -121.25949 34.05582 9.61422 1.000 197.72302 237 GLY B N 1
ATOM 5503 C CA . GLY B 1 225 ? -120.05383 34.61539 9.01307 1.000 185.05589 237 GLY B CA 1
ATOM 5504 C C . GLY B 1 225 ? -120.13923 36.09954 8.72234 1.000 174.93306 237 GLY B C 1
ATOM 5505 O O . GLY B 1 225 ? -120.63546 36.88470 9.53833 1.000 172.13641 237 GLY B O 1
ATOM 5506 N N . GLN B 1 226 ? -119.61113 36.47930 7.55425 1.000 165.42761 238 GLN B N 1
ATOM 5507 C CA . GLN B 1 226 ? -119.66166 37.81749 6.95243 1.000 164.13750 238 GLN B CA 1
ATOM 5508 C C . GLN B 1 226 ? -119.10453 38.90837 7.86980 1.000 156.30554 238 GLN B C 1
ATOM 5509 O O . GLN B 1 226 ? -119.40701 40.09281 7.68462 1.000 157.28439 238 GLN B O 1
ATOM 5515 N N . THR B 1 227 ? -118.28214 38.54491 8.85417 1.000 156.09908 239 THR B N 1
ATOM 5516 C CA . THR B 1 227 ? -117.59355 39.54323 9.65957 1.000 150.64104 239 THR B CA 1
ATOM 5517 C C . THR B 1 227 ? -116.13669 39.13565 9.84223 1.000 140.48972 239 THR B C 1
ATOM 5518 O O . THR B 1 227 ? -115.83205 37.93914 9.94352 1.000 132.76718 239 THR B O 1
ATOM 5522 N N . PRO B 1 228 ? -115.21029 40.09984 9.84563 1.000 141.85299 240 PRO B N 1
ATOM 5523 C CA . PRO B 1 228 ? -113.78684 39.74531 9.99945 1.000 147.72815 240 PRO B CA 1
ATOM 5524 C C . PRO B 1 228 ? -113.45765 39.00684 11.28810 1.000 154.12105 240 PRO B C 1
ATOM 5525 O O . PRO B 1 228 ? -112.58937 38.12161 11.28110 1.000 157.30399 240 PRO B O 1
ATOM 5529 N N . ALA B 1 229 ? -114.13214 39.32582 12.39236 1.000 155.76323 241 ALA B N 1
ATOM 5530 C CA . ALA B 1 229 ? -113.78709 38.69423 13.66041 1.000 158.74928 241 ALA B CA 1
ATOM 5531 C C . ALA B 1 229 ? -114.12400 37.20826 13.64658 1.000 171.14298 241 ALA B C 1
ATOM 5532 O O . ALA B 1 229 ? -113.30358 36.36890 14.04341 1.000 172.26890 241 ALA B O 1
ATOM 5534 N N . TYR B 1 230 ? -115.32293 36.85950 13.17216 1.000 175.68462 242 TYR B N 1
ATOM 5535 C CA . TYR B 1 230 ? -115.68461 35.44927 13.09556 1.000 176.00795 242 TYR B CA 1
ATOM 5536 C C . TYR B 1 230 ? -114.81758 34.70564 12.09112 1.000 172.72931 242 TYR B C 1
ATOM 5537 O O . TYR B 1 230 ? -114.49312 33.53558 12.30428 1.000 172.40848 242 TYR B O 1
ATOM 5546 N N . GLN B 1 231 ? -114.43891 35.35279 10.98466 1.000 167.56627 243 GLN B N 1
ATOM 5547 C CA . GLN B 1 231 ? -113.61236 34.64837 10.00948 1.000 159.17696 243 GLN B CA 1
ATOM 5548 C C . GLN B 1 231 ? -112.22345 34.36989 10.57361 1.000 157.12581 243 GLN B C 1
ATOM 5549 O O . GLN B 1 231 ? -111.66662 33.28327 10.36047 1.000 154.64330 243 GLN B O 1
ATOM 5555 N N . THR B 1 232 ? -111.67455 35.30907 11.35250 1.000 161.02921 244 THR B N 1
ATOM 5556 C CA . THR B 1 232 ? -110.39193 35.04627 11.99509 1.000 162.52686 244 THR B CA 1
ATOM 5557 C C . THR B 1 232 ? -110.51997 33.94822 13.04334 1.000 168.80072 244 THR B C 1
ATOM 5558 O O . THR B 1 232 ? -109.66766 33.05600 13.12381 1.000 168.80790 244 THR B O 1
ATOM 5562 N N . VAL B 1 233 ? -111.59412 33.97251 13.83426 1.000 175.12479 245 VAL B N 1
ATOM 5563 C CA . VAL B 1 233 ? -111.75392 32.94870 14.86215 1.000 171.15499 245 VAL B CA 1
ATOM 5564 C C . VAL B 1 233 ? -111.96007 31.57565 14.23258 1.000 168.39504 245 VAL B C 1
ATOM 5565 O O . VAL B 1 233 ? -111.44503 30.56653 14.73115 1.000 169.68955 245 VAL B O 1
ATOM 5569 N N . ARG B 1 234 ? -112.68335 31.51215 13.11147 1.000 166.06309 246 ARG B N 1
ATOM 5570 C CA . ARG B 1 234 ? -112.94942 30.21572 12.50150 1.000 162.75500 246 ARG B CA 1
ATOM 5571 C C . ARG B 1 234 ? -111.71172 29.66756 11.80531 1.000 169.99194 246 ARG B C 1
ATOM 5572 O O . ARG B 1 234 ? -111.45455 28.46226 11.86819 1.000 172.68928 246 ARG B O 1
ATOM 5580 N N . ASN B 1 235 ? -110.92483 30.51792 11.13268 1.000 172.91726 247 ASN B N 1
ATOM 5581 C CA . ASN B 1 235 ? -109.69523 29.98007 10.55885 1.000 179.74091 247 ASN B CA 1
ATOM 5582 C C . ASN B 1 235 ? -108.69981 29.60067 11.65140 1.000 179.92844 247 ASN B C 1
ATOM 5583 O O . ASN B 1 235 ? -107.93347 28.64297 11.48401 1.000 186.81579 247 ASN B O 1
ATOM 5588 N N . MET B 1 236 ? -108.74165 30.28859 12.80056 1.000 159.03673 248 MET B N 1
ATOM 5589 C CA . MET B 1 236 ? -107.87924 29.90068 13.91171 1.000 137.67056 248 MET B CA 1
ATOM 5590 C C . MET B 1 236 ? -108.28821 28.55181 14.48917 1.000 126.43203 248 MET B C 1
ATOM 5591 O O . MET B 1 236 ? -107.43049 27.70149 14.75663 1.000 128.38162 248 MET B O 1
ATOM 5596 N N . MET B 1 237 ? -109.59313 28.32840 14.67602 1.000 115.42136 249 MET B N 1
ATOM 5597 C CA . MET B 1 237 ? -110.03668 27.02650 15.16317 1.000 112.77009 249 MET B CA 1
ATOM 5598 C C . MET B 1 237 ? -109.81630 25.93728 14.12190 1.000 107.99086 249 MET B C 1
ATOM 5599 O O . MET B 1 237 ? -109.58293 24.77900 14.48207 1.000 101.22279 249 MET B O 1
ATOM 5604 N N . ASP B 1 238 ? -109.86195 26.28904 12.83302 1.000 112.65935 250 ASP B N 1
ATOM 5605 C CA . ASP B 1 238 ? -109.56040 25.31820 11.78840 1.000 118.51718 250 ASP B CA 1
ATOM 5606 C C . ASP B 1 238 ? -108.10119 24.89205 11.83832 1.000 119.32165 250 ASP B C 1
ATOM 5607 O O . ASP B 1 238 ? -107.79132 23.70008 11.72568 1.000 119.46279 250 ASP B O 1
ATOM 5612 N N . LYS B 1 239 ? -107.19112 25.85341 12.01066 1.000 121.27198 251 LYS B N 1
ATOM 5613 C CA . LYS B 1 239 ? -105.77659 25.51412 12.11594 1.000 119.74861 251 LYS B CA 1
ATOM 5614 C C . LYS B 1 239 ? -105.48798 24.73846 13.39625 1.000 109.27472 251 LYS B C 1
ATOM 5615 O O . LYS B 1 239 ? -104.67103 23.81044 13.39731 1.000 106.77701 251 LYS B O 1
ATOM 5621 N N . ALA B 1 240 ? -106.15021 25.10441 14.49653 1.000 105.58317 252 ALA B N 1
ATOM 5622 C CA . ALA B 1 240 ? -105.93372 24.41110 15.76131 1.000 98.00970 252 ALA B CA 1
ATOM 5623 C C . ALA B 1 240 ? -106.53659 23.01118 15.76607 1.000 91.67568 252 ALA B C 1
ATOM 5624 O O . ALA B 1 240 ? -106.06999 22.14249 16.51124 1.000 95.23103 252 ALA B O 1
ATOM 5626 N N . ALA B 1 241 ? -107.57153 22.77410 14.95700 1.000 85.57276 253 ALA B N 1
ATOM 5627 C CA . ALA B 1 241 ? -108.27511 21.49613 15.01002 1.000 84.90982 253 ALA B CA 1
ATOM 5628 C C . ALA B 1 241 ? -107.40388 20.34134 14.53154 1.000 89.27208 253 ALA B C 1
ATOM 5629 O O . ALA B 1 241 ? -107.46747 19.24069 15.09171 1.000 84.43841 253 ALA B O 1
ATOM 5631 N N . GLN B 1 242 ? -106.59511 20.56071 13.49212 1.000 96.98771 254 GLN B N 1
ATOM 5632 C CA . GLN B 1 242 ? -105.79691 19.46241 12.95692 1.000 104.25806 254 GLN B CA 1
ATOM 5633 C C . GLN B 1 242 ? -104.72399 19.00584 13.93882 1.000 106.06015 254 GLN B C 1
ATOM 5634 O O . GLN B 1 242 ? -104.34047 17.83045 13.92858 1.000 109.50371 254 GLN B O 1
ATOM 5640 N N . GLY B 1 243 ? -104.22806 19.91013 14.79392 1.000 106.70385 255 GLY B N 1
ATOM 5641 C CA . GLY B 1 243 ? -103.18197 19.55612 15.72921 1.000 106.53681 255 GLY B CA 1
ATOM 5642 C C . GLY B 1 243 ? -103.70664 18.96885 17.02828 1.000 102.02053 255 GLY B C 1
ATOM 5643 O O . GLY B 1 243 ? -104.90336 18.97179 17.30958 1.000 102.35983 255 GLY B O 1
ATOM 5644 N N . LYS B 1 244 ? -102.77227 18.45925 17.82840 1.000 100.80088 256 LYS B N 1
ATOM 5645 C CA . LYS B 1 244 ? -103.06310 17.92975 19.15388 1.000 111.42947 256 LYS B CA 1
ATOM 5646 C C . LYS B 1 244 ? -102.72411 18.91195 20.26608 1.000 112.69023 256 LYS B C 1
ATOM 5647 O O . LYS B 1 244 ? -102.81825 18.55398 21.44506 1.000 106.06674 256 LYS B O 1
ATOM 5653 N N . VAL B 1 245 ? -102.31919 20.13582 19.91764 1.000 115.91598 257 VAL B N 1
ATOM 5654 C CA . VAL B 1 245 ? -101.89731 21.09500 20.92910 1.000 109.47525 257 VAL B CA 1
ATOM 5655 C C . VAL B 1 245 ? -103.07671 21.44485 21.82397 1.000 99.04136 257 VAL B C 1
ATOM 5656 O O . VAL B 1 245 ? -104.21496 21.59670 21.36040 1.000 100.82558 257 VAL B O 1
ATOM 5660 N N . SER B 1 246 ? -102.80581 21.58078 23.11820 1.000 83.87094 258 SER B N 1
ATOM 5661 C CA . SER B 1 246 ? -103.82270 22.06385 24.04014 1.000 82.71398 258 SER B CA 1
ATOM 5662 C C . SER B 1 246 ? -104.15810 23.51555 23.73973 1.000 82.95606 258 SER B C 1
ATOM 5663 O O . SER B 1 246 ? -103.27130 24.33242 23.47521 1.000 82.76547 258 SER B O 1
ATOM 5666 N N . VAL B 1 247 ? -105.44747 23.83913 23.78214 1.000 80.57372 259 VAL B N 1
ATOM 5667 C CA . VAL B 1 247 ? -105.91669 25.15278 23.35775 1.000 76.05877 259 VAL B CA 1
ATOM 5668 C C . VAL B 1 247 ? -106.52104 25.89169 24.54285 1.000 64.25455 259 VAL B C 1
ATOM 5669 O O . VAL B 1 247 ? -107.26953 25.30821 25.33389 1.000 56.12847 259 VAL B O 1
ATOM 5673 N N . LEU B 1 248 ? -106.21058 27.18318 24.64672 1.000 61.25660 260 LEU B N 1
ATOM 5674 C CA . LEU B 1 248 ? -106.76587 28.05932 25.67114 1.000 59.09571 260 LEU B CA 1
ATOM 5675 C C . LEU B 1 248 ? -107.73479 29.02945 25.01123 1.000 59.72376 260 LEU B C 1
ATOM 5676 O O . LEU B 1 248 ? -107.33994 29.80852 24.13690 1.000 61.55614 260 LEU B O 1
ATOM 5681 N N . LEU B 1 249 ? -108.99190 28.98850 25.43983 1.000 65.63098 261 LEU B N 1
ATOM 5682 C CA . LEU B 1 249 ? -110.03642 29.86882 24.93165 1.000 66.04605 261 LEU B CA 1
ATOM 5683 C C . LEU B 1 249 ? -110.15454 31.05582 25.88289 1.000 74.14741 261 LEU B C 1
ATOM 5684 O O . LEU B 1 249 ? -110.72447 30.95212 26.97942 1.000 72.72702 261 LEU B O 1
ATOM 5689 N N . LEU B 1 250 ? -109.58260 32.17718 25.45771 1.000 84.60988 262 LEU B N 1
ATOM 5690 C CA . LEU B 1 250 ? -109.70200 33.44334 26.15827 1.000 95.74231 262 LEU B CA 1
ATOM 5691 C C . LEU B 1 250 ? -110.87197 34.20363 25.55471 1.000 108.42186 262 LEU B C 1
ATOM 5692 O O . LEU B 1 250 ? -110.94762 34.36764 24.33324 1.000 114.73972 262 LEU B O 1
ATOM 5697 N N . GLY B 1 251 ? -111.78413 34.65591 26.40413 1.000 115.74734 263 GLY B N 1
ATOM 5698 C CA . GLY B 1 251 ? -112.95285 35.34823 25.90747 1.000 121.64109 263 GLY B CA 1
ATOM 5699 C C . GLY B 1 251 ? -113.73565 36.05166 26.99126 1.000 126.65382 263 GLY B C 1
ATOM 5700 O O . GLY B 1 251 ? -113.16397 36.54041 27.97039 1.000 129.96163 263 GLY B O 1
ATOM 5701 N N . GLU B 1 252 ? -115.05182 36.10155 26.82686 1.000 129.34840 264 GLU B N 1
ATOM 5702 C CA . GLU B 1 252 ? -115.92837 36.76844 27.77132 1.000 138.57247 264 GLU B CA 1
ATOM 5703 C C . GLU B 1 252 ? -117.04755 35.81542 28.15908 1.000 143.78401 264 GLU B C 1
ATOM 5704 O O . GLU B 1 252 ? -117.35233 34.85957 27.44014 1.000 144.86482 264 GLU B O 1
ATOM 5710 N N . THR B 1 253 ? -117.65056 36.07926 29.31601 1.000 147.29651 265 THR B N 1
ATOM 5711 C CA . THR B 1 253 ? -118.73353 35.23034 29.78543 1.000 146.91300 265 THR B CA 1
ATOM 5712 C C . THR B 1 253 ? -119.89166 35.27772 28.80497 1.000 143.87319 265 THR B C 1
ATOM 5713 O O . THR B 1 253 ? -120.24288 36.33864 28.28012 1.000 145.41635 265 THR B O 1
ATOM 5717 N N . GLY B 1 254 ? -120.48572 34.11906 28.55190 1.000 141.33979 266 GLY B N 1
ATOM 5718 C CA . GLY B 1 254 ? -121.60904 34.11391 27.65233 1.000 141.51577 266 GLY B CA 1
ATOM 5719 C C . GLY B 1 254 ? -121.26158 34.21683 26.18927 1.000 137.26398 266 GLY B C 1
ATOM 5720 O O . GLY B 1 254 ? -122.11109 34.62802 25.41271 1.000 137.49848 266 GLY B O 1
ATOM 5721 N N . VAL B 1 255 ? -120.01184 33.96551 25.78709 1.000 124.96758 267 VAL B N 1
ATOM 5722 C CA . VAL B 1 255 ? -119.68816 33.99375 24.36161 1.000 96.06154 267 VAL B CA 1
ATOM 5723 C C . VAL B 1 255 ? -119.89439 32.63824 23.69291 1.000 75.98297 267 VAL B C 1
ATOM 5724 O O . VAL B 1 255 ? -119.73648 32.52785 22.46873 1.000 61.28436 267 VAL B O 1
ATOM 5728 N N . GLY B 1 256 ? -120.26677 31.60871 24.45148 1.000 84.57902 268 GLY B N 1
ATOM 5729 C CA . GLY B 1 256 ? -120.48142 30.28667 23.89396 1.000 83.46016 268 GLY B CA 1
ATOM 5730 C C . GLY B 1 256 ? -119.20154 29.52670 23.61082 1.000 76.32727 268 GLY B C 1
ATOM 5731 O O . GLY B 1 256 ? -119.01819 28.98627 22.51790 1.000 72.30735 268 GLY B O 1
ATOM 5732 N N . LYS B 1 257 ? -118.29596 29.49434 24.59027 1.000 76.76215 269 LYS B N 1
ATOM 5733 C CA . LYS B 1 257 ? -117.03211 28.78816 24.40939 1.000 78.05363 269 LYS B CA 1
ATOM 5734 C C . LYS B 1 257 ? -117.22963 27.28217 24.26798 1.000 84.36327 269 LYS B C 1
ATOM 5735 O O . LYS B 1 257 ? -116.43027 26.61473 23.59896 1.000 91.10806 269 LYS B O 1
ATOM 5741 N N . GLU B 1 258 ? -118.27776 26.72881 24.88633 1.000 84.91419 270 GLU B N 1
ATOM 5742 C CA . GLU B 1 258 ? -118.45606 25.27915 24.87512 1.000 86.78192 270 GLU B CA 1
ATOM 5743 C C . GLU B 1 258 ? -118.78798 24.76104 23.48061 1.000 82.45031 270 GLU B C 1
ATOM 5744 O O . GLU B 1 258 ? -118.23437 23.74446 23.04272 1.000 84.79877 270 GLU B O 1
ATOM 5750 N N . VAL B 1 259 ? -119.68547 25.44186 22.76394 1.000 80.10288 271 VAL B N 1
ATOM 5751 C CA . VAL B 1 259 ? -119.98044 25.01979 21.39862 1.000 88.72798 271 VAL B CA 1
ATOM 5752 C C . VAL B 1 259 ? -118.77245 25.23522 20.49857 1.000 87.42372 271 VAL B C 1
ATOM 5753 O O . VAL B 1 259 ? -118.57534 24.49623 19.52685 1.000 86.63686 271 VAL B O 1
ATOM 5757 N N . ILE B 1 260 ? -117.94031 26.23477 20.80318 1.000 83.07179 272 ILE B N 1
ATOM 5758 C CA . ILE B 1 260 ? -116.71987 26.43295 20.02852 1.000 68.14477 272 ILE B CA 1
ATOM 5759 C C . ILE B 1 260 ? -115.78287 25.24875 20.21551 1.000 75.81438 272 ILE B C 1
ATOM 5760 O O . ILE B 1 260 ? -115.21010 24.72911 19.24941 1.000 84.70471 272 ILE B O 1
ATOM 5765 N N . ALA B 1 261 ? -115.63573 24.78361 21.45818 1.000 80.11040 273 ALA B N 1
ATOM 5766 C CA . ALA B 1 261 ? -114.80406 23.61126 21.70520 1.000 85.12817 273 ALA B CA 1
ATOM 5767 C C . ALA B 1 261 ? -115.39392 22.36591 21.05593 1.000 85.84329 273 ALA B C 1
ATOM 5768 O O . ALA B 1 261 ? -114.65536 21.51139 20.55313 1.000 89.03485 273 ALA B O 1
ATOM 5770 N N . ARG B 1 262 ? -116.72469 22.25449 21.03290 1.000 86.16442 274 ARG B N 1
ATOM 5771 C CA . ARG B 1 262 ? -117.34190 21.09407 20.39630 1.000 84.77230 274 ARG B CA 1
ATOM 5772 C C . ARG B 1 262 ? -117.12015 21.10663 18.88702 1.000 86.51816 274 ARG B C 1
ATOM 5773 O O . ARG B 1 262 ? -116.86192 20.05839 18.28011 1.000 87.67630 274 ARG B O 1
ATOM 5781 N N . SER B 1 263 ? -117.20517 22.28556 18.26473 1.000 89.85980 275 SER B N 1
ATOM 5782 C CA . SER B 1 263 ? -116.93027 22.38152 16.83499 1.000 95.61069 275 SER B CA 1
ATOM 5783 C C . SER B 1 263 ? -115.46343 22.09988 16.53647 1.000 93.90853 275 SER B C 1
ATOM 5784 O O . SER B 1 263 ? -115.14169 21.46974 15.52193 1.000 97.83825 275 SER B O 1
ATOM 5787 N N . VAL B 1 264 ? -114.55969 22.54542 17.41475 1.000 83.08820 276 VAL B N 1
ATOM 5788 C CA . VAL B 1 264 ? -113.14634 22.23325 17.22695 1.000 79.03870 276 VAL B CA 1
ATOM 5789 C C . VAL B 1 264 ? -112.90709 20.73586 17.35999 1.000 50.73442 276 VAL B C 1
ATOM 5790 O O . VAL B 1 264 ? -112.07212 20.16572 16.64671 1.000 51.66778 276 VAL B O 1
ATOM 5794 N N . HIS B 1 265 ? -113.65037 20.06893 18.24551 1.000 49.95325 277 HIS B N 1
ATOM 5795 C CA . HIS B 1 265 ? -113.50495 18.62426 18.38282 1.000 58.33011 277 HIS B CA 1
ATOM 5796 C C . HIS B 1 265 ? -114.02769 17.89986 17.15149 1.000 71.06868 277 HIS B C 1
ATOM 5797 O O . HIS B 1 265 ? -113.41090 16.93644 16.68152 1.000 74.75433 277 HIS B O 1
ATOM 5804 N N . LEU B 1 266 ? -115.16716 18.34591 16.61900 1.000 75.81880 278 LEU B N 1
ATOM 5805 C CA . LEU B 1 266 ? -115.70254 17.72144 15.41370 1.000 74.76539 278 LEU B CA 1
ATOM 5806 C C . LEU B 1 266 ? -114.80555 17.97081 14.20721 1.000 75.12485 278 LEU B C 1
ATOM 5807 O O . LEU B 1 266 ? -114.73348 17.12700 13.30629 1.000 71.77001 278 LEU B O 1
ATOM 5812 N N . ARG B 1 267 ? -114.11322 19.10974 14.17399 1.000 73.33329 279 ARG B N 1
ATOM 5813 C CA . ARG B 1 267 ? -113.18886 19.40781 13.08853 1.000 69.01542 279 ARG B CA 1
ATOM 5814 C C . ARG B 1 267 ? -111.84361 18.71539 13.25640 1.000 79.61236 279 ARG B C 1
ATOM 5815 O O . ARG B 1 267 ? -111.04378 18.71342 12.31411 1.000 86.09395 279 ARG B O 1
ATOM 5823 N N . SER B 1 268 ? -111.57975 18.13559 14.42437 1.000 81.70204 280 SER B N 1
ATOM 5824 C CA . SER B 1 268 ? -110.32854 17.44804 14.69251 1.000 81.83823 280 SER B CA 1
ATOM 5825 C C . SER B 1 268 ? -110.37590 16.02070 14.15093 1.000 70.97888 280 SER B C 1
ATOM 5826 O O . SER B 1 268 ? -111.40105 15.54160 13.65891 1.000 74.09371 280 SER B O 1
ATOM 5829 N N . LYS B 1 269 ? -109.23636 15.33787 14.24794 1.000 62.59686 281 LYS B N 1
ATOM 5830 C CA . LYS B 1 269 ? -109.11472 13.96906 13.76458 1.000 69.63925 281 LYS B CA 1
ATOM 5831 C C . LYS B 1 269 ? -109.76724 12.94530 14.68836 1.000 66.80386 281 LYS B C 1
ATOM 5832 O O . LYS B 1 269 ? -109.85682 11.77083 14.31421 1.000 68.39869 281 LYS B O 1
ATOM 5838 N N . ARG B 1 270 ? -110.22047 13.34953 15.87391 1.000 67.31220 282 ARG B N 1
ATOM 5839 C CA . ARG B 1 270 ? -110.86215 12.44940 16.82719 1.000 73.33716 282 ARG B CA 1
ATOM 5840 C C . ARG B 1 270 ? -112.35731 12.73402 16.94987 1.000 78.21588 282 ARG B C 1
ATOM 5841 O O . ARG B 1 270 ? -112.93493 12.62397 18.03270 1.000 77.12983 282 ARG B O 1
ATOM 5849 N N . ALA B 1 271 ? -113.00269 13.11027 15.84106 1.000 85.87242 283 ALA B N 1
ATOM 5850 C CA . ALA B 1 271 ? -114.41374 13.48473 15.90226 1.000 83.16703 283 ALA B CA 1
ATOM 5851 C C . ALA B 1 271 ? -115.30479 12.32170 16.32220 1.000 87.30692 283 ALA B C 1
ATOM 5852 O O . ALA B 1 271 ? -116.32368 12.53481 16.98851 1.000 77.19822 283 ALA B O 1
ATOM 5854 N N . ALA B 1 272 ? -114.94819 11.09204 15.94602 1.000 108.79403 284 ALA B N 1
ATOM 5855 C CA . ALA B 1 272 ? -115.75584 9.94182 16.33651 1.000 111.89641 284 ALA B CA 1
ATOM 5856 C C . ALA B 1 272 ? -115.56666 9.57529 17.80209 1.000 113.05575 284 ALA B C 1
ATOM 5857 O O . ALA B 1 272 ? -116.39893 8.85462 18.36356 1.000 119.41975 284 ALA B O 1
ATOM 5859 N N . GLU B 1 273 ? -114.49329 10.04587 18.42245 1.000 96.70374 285 GLU B N 1
ATOM 5860 C CA . GLU B 1 273 ? -114.18220 9.75537 19.80971 1.000 80.81847 285 GLU B CA 1
ATOM 5861 C C . GLU B 1 273 ? -115.01460 10.61720 20.75860 1.000 66.61253 285 GLU B C 1
ATOM 5862 O O . GLU B 1 273 ? -115.48840 11.69389 20.38393 1.000 55.19774 285 GLU B O 1
ATOM 5868 N N . PRO B 1 274 ? -115.21295 10.16032 21.99921 1.000 63.90235 286 PRO B N 1
ATOM 5869 C CA . PRO B 1 274 ? -116.06670 10.90402 22.93650 1.000 60.88827 286 PRO B CA 1
ATOM 5870 C C . PRO B 1 274 ? -115.52367 12.28923 23.26272 1.000 53.98271 286 PRO B C 1
ATOM 5871 O O . PRO B 1 274 ? -114.31325 12.51649 23.30890 1.000 50.01045 286 PRO B O 1
ATOM 5875 N N . PHE B 1 275 ? -116.45271 13.22004 23.48570 1.000 58.32158 287 PHE B N 1
ATOM 5876 C CA . PHE B 1 275 ? -116.16045 14.60262 23.85321 1.000 58.65771 287 PHE B CA 1
ATOM 5877 C C . PHE B 1 275 ? -116.80979 14.90784 25.19624 1.000 67.49636 287 PHE B C 1
ATOM 5878 O O . PHE B 1 275 ? -118.03334 14.79398 25.33267 1.000 70.01761 287 PHE B O 1
ATOM 5886 N N . VAL B 1 276 ? -116.00056 15.29604 26.18275 1.000 70.83139 288 VAL B N 1
ATOM 5887 C CA . VAL B 1 276 ? -116.48620 15.56616 27.53499 1.000 63.75416 288 VAL B CA 1
ATOM 5888 C C . VAL B 1 276 ? -116.16580 17.01125 27.90405 1.000 58.00481 288 VAL B C 1
ATOM 5889 O O . VAL B 1 276 ? -115.00167 17.42897 27.85750 1.000 61.69819 288 VAL B O 1
ATOM 5893 N N . ALA B 1 277 ? -117.19654 17.77324 28.26170 1.000 53.48564 289 ALA B N 1
ATOM 5894 C CA . ALA B 1 277 ? -117.04789 19.14500 28.72907 1.000 45.54445 289 ALA B CA 1
ATOM 5895 C C . ALA B 1 277 ? -117.31438 19.21153 30.22798 1.000 73.25608 289 ALA B C 1
ATOM 5896 O O . ALA B 1 277 ? -118.20361 18.52228 30.73833 1.000 79.60499 289 ALA B O 1
ATOM 5898 N N . VAL B 1 278 ? -116.54363 20.04238 30.93243 1.000 65.45758 290 VAL B N 1
ATOM 5899 C CA . VAL B 1 278 ? -116.67724 20.21263 32.37654 1.000 55.44087 290 VAL B CA 1
ATOM 5900 C C . VAL B 1 278 ? -116.52445 21.69224 32.71044 1.000 61.49353 290 VAL B C 1
ATOM 5901 O O . VAL B 1 278 ? -115.50424 22.31024 32.37679 1.000 59.19375 290 VAL B O 1
ATOM 5905 N N . ASN B 1 279 ? -117.54022 22.26326 33.35310 1.000 68.80842 291 ASN B N 1
ATOM 5906 C CA . ASN B 1 279 ? -117.47262 23.62560 33.86979 1.000 72.32969 291 ASN B CA 1
ATOM 5907 C C . ASN B 1 279 ? -117.00373 23.54272 35.31587 1.000 74.73361 291 ASN B C 1
ATOM 5908 O O . ASN B 1 279 ? -117.72732 23.04294 36.18294 1.000 75.96824 291 ASN B O 1
ATOM 5913 N N . CYS B 1 280 ? -115.78525 24.01774 35.57156 1.000 84.63649 292 CYS B N 1
ATOM 5914 C CA . CYS B 1 280 ? -115.21417 23.90165 36.90738 1.000 91.13557 292 CYS B CA 1
ATOM 5915 C C . CYS B 1 280 ? -115.96247 24.74827 37.93018 1.000 96.24710 292 CYS B C 1
ATOM 5916 O O . CYS B 1 280 ? -115.99615 24.39660 39.11365 1.000 102.98273 292 CYS B O 1
ATOM 5919 N N . ALA B 1 281 ? -116.56513 25.86069 37.50519 1.000 95.42197 293 ALA B N 1
ATOM 5920 C CA . ALA B 1 281 ? -117.28384 26.70158 38.45626 1.000 93.69774 293 ALA B CA 1
ATOM 5921 C C . ALA B 1 281 ? -118.51459 26.00300 39.02494 1.000 84.05868 293 ALA B C 1
ATOM 5922 O O . ALA B 1 281 ? -118.89548 26.26409 40.17193 1.000 81.02335 293 ALA B O 1
ATOM 5924 N N . ALA B 1 282 ? -119.15159 25.12422 38.24520 1.000 77.77708 294 ALA B N 1
ATOM 5925 C CA . ALA B 1 282 ? -120.36057 24.45484 38.71767 1.000 71.15408 294 ALA B CA 1
ATOM 5926 C C . ALA B 1 282 ? -120.07423 23.47021 39.84614 1.000 66.99012 294 ALA B C 1
ATOM 5927 O O . ALA B 1 282 ? -120.90368 23.30429 40.74732 1.000 77.84962 294 ALA B O 1
ATOM 5929 N N . ILE B 1 283 ? -118.92112 22.82005 39.81715 1.000 58.17584 295 ILE B N 1
ATOM 5930 C CA . ILE B 1 283 ? -118.56726 21.77748 40.77827 1.000 64.83638 295 ILE B CA 1
ATOM 5931 C C . ILE B 1 283 ? -117.68487 22.39074 41.85964 1.000 78.59764 295 ILE B C 1
ATOM 5932 O O . ILE B 1 283 ? -116.69761 23.05856 41.52541 1.000 86.11895 295 ILE B O 1
ATOM 5937 N N . PRO B 1 284 ? -118.00856 22.21418 43.13952 1.000 83.34105 296 PRO B N 1
ATOM 5938 C CA . PRO B 1 284 ? -117.12436 22.71643 44.18645 1.000 86.18064 296 PRO B CA 1
ATOM 5939 C C . PRO B 1 284 ? -115.77665 22.02847 44.11983 1.000 92.82689 296 PRO B C 1
ATOM 5940 O O . PRO B 1 284 ? -115.68301 20.84121 43.75468 1.000 93.57294 296 PRO B O 1
ATOM 5944 N N . PRO B 1 285 ? -114.69325 22.74165 44.45403 1.000 101.20751 297 PRO B N 1
ATOM 5945 C CA . PRO B 1 285 ? -113.34684 22.17758 44.22976 1.000 109.25016 297 PRO B CA 1
ATOM 5946 C C . PRO B 1 285 ? -113.11763 20.85985 44.94751 1.000 111.52642 297 PRO B C 1
ATOM 5947 O O . PRO B 1 285 ? -112.44573 19.95763 44.41237 1.000 121.02041 297 PRO B O 1
ATOM 5951 N N . ASP B 1 286 ? -113.70869 20.71857 46.13870 1.000 99.08021 298 ASP B N 1
ATOM 5952 C CA . ASP B 1 286 ? -113.59562 19.48012 46.89544 1.000 98.60497 298 ASP B CA 1
ATOM 5953 C C . ASP B 1 286 ? -114.15656 18.31045 46.10506 1.000 96.81593 298 ASP B C 1
ATOM 5954 O O . ASP B 1 286 ? -113.66243 17.18334 46.22143 1.000 101.29076 298 ASP B O 1
ATOM 5959 N N . LEU B 1 287 ? -115.17818 18.56288 45.28881 1.000 91.91617 299 LEU B N 1
ATOM 5960 C CA . LEU B 1 287 ? -115.66198 17.57384 44.34123 1.000 94.32591 299 LEU B CA 1
ATOM 5961 C C . LEU B 1 287 ? -114.95242 17.64587 42.99735 1.000 98.02178 299 LEU B C 1
ATOM 5962 O O . LEU B 1 287 ? -114.94622 16.64857 42.26961 1.000 98.58549 299 LEU B O 1
ATOM 5967 N N . ILE B 1 288 ? -114.34342 18.78978 42.66160 1.000 97.11628 300 ILE B N 1
ATOM 5968 C CA . ILE B 1 288 ? -113.64916 18.92027 41.38133 1.000 86.20036 300 ILE B CA 1
ATOM 5969 C C . ILE B 1 288 ? -112.50155 17.92943 41.29819 1.000 74.43045 300 ILE B C 1
ATOM 5970 O O . ILE B 1 288 ? -112.30935 17.25847 40.27296 1.000 66.83834 300 ILE B O 1
ATOM 5975 N N . GLU B 1 289 ? -111.72081 17.81842 42.37501 1.000 79.07589 301 GLU B N 1
ATOM 5976 C CA . GLU B 1 289 ? -110.55028 16.94842 42.32406 1.000 83.70758 301 GLU B CA 1
ATOM 5977 C C . GLU B 1 289 ? -110.95724 15.49815 42.08826 1.000 80.83788 301 GLU B C 1
ATOM 5978 O O . GLU B 1 289 ? -110.40979 14.82100 41.21022 1.000 72.23627 301 GLU B O 1
ATOM 5984 N N . SER B 1 290 ? -111.92255 15.00445 42.86536 1.000 86.58146 302 SER B N 1
ATOM 5985 C CA . SER B 1 290 ? -112.36735 13.62347 42.70985 1.000 87.05665 302 SER B CA 1
ATOM 5986 C C . SER B 1 290 ? -113.11039 13.39624 41.39644 1.000 84.27334 302 SER B C 1
ATOM 5987 O O . SER B 1 290 ? -113.08396 12.28295 40.86132 1.000 83.31816 302 SER B O 1
ATOM 5990 N N . GLU B 1 291 ? -113.77725 14.42182 40.86167 1.000 75.32487 303 GLU B N 1
ATOM 5991 C CA . GLU B 1 291 ? -114.55903 14.23321 39.64464 1.000 74.73919 303 GLU B CA 1
ATOM 5992 C C . GLU B 1 291 ? -113.68874 14.20753 38.39437 1.000 83.49081 303 GLU B C 1
ATOM 5993 O O . GLU B 1 291 ? -113.92566 13.39749 37.49105 1.000 88.73673 303 GLU B O 1
ATOM 5999 N N . LEU B 1 292 ? -112.68574 15.08632 38.31442 1.000 83.73944 304 LEU B N 1
ATOM 6000 C CA . LEU B 1 292 ? -111.85630 15.13144 37.11263 1.000 73.11275 304 LEU B CA 1
ATOM 6001 C C . LEU B 1 292 ? -111.01411 13.87192 36.93178 1.000 70.81024 304 LEU B C 1
ATOM 6002 O O . LEU B 1 292 ? -110.76477 13.46087 35.79308 1.000 69.46301 304 LEU B O 1
ATOM 6007 N N . PHE B 1 293 ? -110.57508 13.24167 38.02257 1.000 69.20547 305 PHE B N 1
ATOM 6008 C CA . PHE B 1 293 ? -109.66637 12.10606 37.93400 1.000 61.32722 305 PHE B CA 1
ATOM 6009 C C . PHE B 1 293 ? -110.18986 10.82320 38.56778 1.000 68.59925 305 PHE B C 1
ATOM 6010 O O . PHE B 1 293 ? -109.48095 9.80976 38.54316 1.000 52.68365 305 PHE B O 1
ATOM 6018 N N . GLY B 1 294 ? -111.39779 10.82352 39.12104 1.000 91.57521 306 GLY B N 1
ATOM 6019 C CA . GLY B 1 294 ? -111.92555 9.62023 39.72688 1.000 92.26523 306 GLY B CA 1
ATOM 6020 C C . GLY B 1 294 ? -111.39990 9.39337 41.13172 1.000 92.26218 306 GLY B C 1
ATOM 6021 O O . GLY B 1 294 ? -110.71528 10.23053 41.72741 1.000 92.22034 306 GLY B O 1
ATOM 6022 N N . VAL B 1 295 ? -111.73878 8.22341 41.66635 1.000 79.86781 307 VAL B N 1
ATOM 6023 C CA . VAL B 1 295 ? -111.32051 7.83976 43.00980 1.000 71.35249 307 VAL B CA 1
ATOM 6024 C C . VAL B 1 295 ? -111.35208 6.32026 43.10128 1.000 66.60334 307 VAL B C 1
ATOM 6025 O O . VAL B 1 295 ? -112.25900 5.67011 42.57372 1.000 61.80666 307 VAL B O 1
ATOM 6029 N N . GLU B 1 296 ? -110.35169 5.76014 43.77640 1.000 68.20455 308 GLU B N 1
ATOM 6030 C CA . GLU B 1 296 ? -110.22463 4.32270 43.96068 1.000 74.92409 308 GLU B CA 1
ATOM 6031 C C . GLU B 1 296 ? -110.74597 3.90896 45.33273 1.000 77.93297 308 GLU B C 1
ATOM 6032 O O . GLU B 1 296 ? -110.68725 4.67446 46.29867 1.000 73.55081 308 GLU B O 1
ATOM 6038 N N . LYS B 1 297 ? -111.26215 2.68477 45.40576 1.000 86.18942 309 LYS B N 1
ATOM 6039 C CA . LYS B 1 297 ? -111.76777 2.15220 46.66190 1.000 94.33274 309 LYS B CA 1
ATOM 6040 C C . LYS B 1 297 ? -110.62307 1.85123 47.62467 1.000 111.30540 309 LYS B C 1
ATOM 6041 O O . LYS B 1 297 ? -109.48942 1.58152 47.21769 1.000 117.64300 309 LYS B O 1
ATOM 6047 N N . GLY B 1 298 ? -110.92904 1.91131 48.90818 1.000 117.77664 310 GLY B N 1
ATOM 6048 C CA . GLY B 1 298 ? -109.95158 1.62345 49.93911 1.000 118.52571 310 GLY B CA 1
ATOM 6049 C C . GLY B 1 298 ? -110.28732 2.38316 51.20519 1.000 117.75312 310 GLY B C 1
ATOM 6050 O O . GLY B 1 298 ? -111.30141 3.06482 51.29947 1.000 118.18770 310 GLY B O 1
ATOM 6051 N N . ALA B 1 299 ? -109.39995 2.24554 52.19140 1.000 108.13576 311 ALA B N 1
ATOM 6052 C CA . ALA B 1 299 ? -109.55058 3.01406 53.42091 1.000 101.14927 311 ALA B CA 1
ATOM 6053 C C . ALA B 1 299 ? -109.33376 4.50039 53.17761 1.000 87.73100 311 ALA B C 1
ATOM 6054 O O . ALA B 1 299 ? -109.83874 5.32925 53.94156 1.000 82.56155 311 ALA B O 1
ATOM 6056 N N . PHE B 1 300 ? -108.59839 4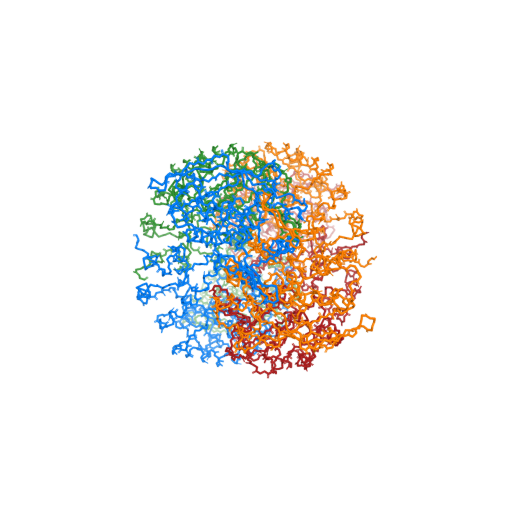.84137 52.12598 1.000 86.32343 312 PHE B N 1
ATOM 6057 C CA . PHE B 1 300 ? -108.28715 6.21929 51.78015 1.000 88.27597 312 PHE B CA 1
ATOM 6058 C C . PHE B 1 300 ? -109.45925 6.85272 51.03595 1.000 96.19184 312 PHE B C 1
ATOM 6059 O O . PHE B 1 300 ? -109.99541 6.26503 50.09085 1.000 92.35497 312 PHE B O 1
ATOM 6067 N N . THR B 1 301 ? -109.87137 8.04006 51.48585 1.000 107.57722 313 THR B N 1
ATOM 6068 C CA . THR B 1 301 ? -110.91128 8.87152 50.88482 1.000 108.63405 313 THR B CA 1
ATOM 6069 C C . THR B 1 301 ? -112.29942 8.22541 50.99240 1.000 110.31834 313 THR B C 1
ATOM 6070 O O . THR B 1 301 ? -113.29858 8.83604 50.58750 1.000 117.57892 313 THR B O 1
ATOM 6074 N N . GLY B 1 302 ? -112.41119 7.06860 51.61813 1.000 102.45356 314 GLY B N 1
ATOM 6075 C CA . GLY B 1 302 ? -113.69111 6.37205 51.72069 1.000 92.23178 314 GLY B CA 1
ATOM 6076 C C . GLY B 1 302 ? -113.94420 5.49321 50.50353 1.000 87.81533 314 GLY B C 1
ATOM 6077 O O . GLY B 1 302 ? -113.18917 4.56480 50.24983 1.000 88.30597 314 GLY B O 1
ATOM 6078 N N . ALA B 1 303 ? -115.01616 5.79252 49.77018 1.000 85.07325 315 ALA B N 1
ATOM 6079 C CA . ALA B 1 303 ? -115.33364 5.12501 48.51194 1.000 91.65905 315 ALA B CA 1
ATOM 6080 C C . ALA B 1 303 ? -115.63169 3.63798 48.67311 1.000 99.73803 315 ALA B C 1
ATOM 6081 O O . ALA B 1 303 ? -114.71628 2.80861 48.67349 1.000 106.01166 315 ALA B O 1
ATOM 6083 N N . THR B 1 304 ? -116.91469 3.29352 48.81621 1.000 103.26431 316 THR B N 1
ATOM 6084 C CA . THR B 1 304 ? -117.29848 1.88606 48.85843 1.000 107.71258 316 THR B CA 1
ATOM 6085 C C . THR B 1 304 ? -117.02042 1.20679 47.52399 1.000 118.97017 316 THR B C 1
ATOM 6086 O O . THR B 1 304 ? -116.69527 0.01424 47.48796 1.000 120.34741 316 THR B O 1
ATOM 6090 N N . GLN B 1 305 ? -117.14291 1.94798 46.42455 1.000 125.82309 317 GLN B N 1
ATOM 6091 C CA . GLN B 1 305 ? -116.94300 1.41694 45.08561 1.000 129.64914 317 GLN B CA 1
ATOM 6092 C C . GLN B 1 305 ? -116.12102 2.41097 44.27681 1.000 132.55909 317 GLN B C 1
ATOM 6093 O O . GLN B 1 305 ? -116.31614 3.62479 44.38850 1.000 134.19416 317 GLN B O 1
ATOM 6099 N N . SER B 1 306 ? -115.20075 1.88784 43.46824 1.000 121.25442 318 SER B N 1
ATOM 6100 C CA . SER B 1 306 ? -114.34995 2.73234 42.63879 1.000 95.95641 318 SER B CA 1
ATOM 6101 C C . SER B 1 306 ? -115.17380 3.47798 41.59555 1.000 88.86211 318 SER B C 1
ATOM 6102 O O . SER B 1 306 ? -116.12950 2.93678 41.03312 1.000 80.73068 318 SER B O 1
ATOM 6105 N N . ARG B 1 307 ? -114.79575 4.72852 41.33367 1.000 91.74379 319 ARG B N 1
ATOM 6106 C CA . ARG B 1 307 ? -115.50813 5.57290 40.38315 1.000 95.30585 319 ARG B CA 1
ATOM 6107 C C . ARG B 1 307 ? -114.53779 6.15572 39.36655 1.000 100.10088 319 ARG B C 1
ATOM 6108 O O . ARG B 1 307 ? -113.53198 6.76849 39.73846 1.000 102.27571 319 ARG B O 1
ATOM 6116 N N . MET B 1 308 ? -114.84735 5.95628 38.08767 1.000 101.51110 320 MET B N 1
ATOM 6117 C CA . MET B 1 308 ? -114.01557 6.46358 37.00533 1.000 96.81294 320 MET B CA 1
ATOM 6118 C C . MET B 1 308 ? -114.11260 7.98148 36.90051 1.000 91.13735 320 MET B C 1
ATOM 6119 O O . MET B 1 308 ? -115.18533 8.56646 37.07523 1.000 85.39696 320 MET B O 1
ATOM 6124 N N . GLY B 1 309 ? -112.97798 8.62169 36.60891 1.000 94.35501 321 GLY B N 1
ATOM 6125 C CA . GLY B 1 309 ? -112.95994 10.05478 36.41865 1.000 94.02373 321 GLY B CA 1
ATOM 6126 C C . GLY B 1 309 ? -113.41518 10.46017 35.03319 1.000 90.55837 321 GLY B C 1
ATOM 6127 O O . GLY B 1 309 ? -113.53424 9.64438 34.12034 1.000 91.81037 321 GLY B O 1
ATOM 6128 N N . ARG B 1 310 ? -113.68145 11.75959 34.88215 1.000 92.60354 322 ARG B N 1
ATOM 6129 C CA . ARG B 1 310 ? -114.13126 12.26274 33.58978 1.000 100.88867 322 ARG B CA 1
ATOM 6130 C C . ARG B 1 310 ? -113.03587 12.15694 32.53476 1.000 111.96242 322 ARG B C 1
ATOM 6131 O O . ARG B 1 310 ? -113.33785 12.02908 31.34235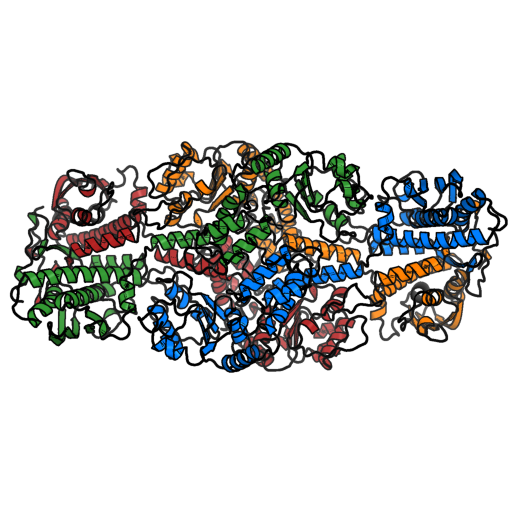 1.000 117.97892 322 ARG B O 1
ATOM 6139 N N . PHE B 1 311 ? -111.76497 12.21156 32.94785 1.000 109.29397 323 PHE B N 1
ATOM 6140 C CA . PHE B 1 311 ? -110.67275 12.10339 31.98514 1.000 98.14840 323 PHE B CA 1
ATOM 6141 C C . PHE B 1 311 ? -110.63190 10.72639 31.33559 1.000 97.74918 323 PHE B C 1
ATOM 6142 O O . PHE B 1 311 ? -110.46396 10.61687 30.11549 1.000 95.05465 323 PHE B O 1
ATOM 6150 N N . GLU B 1 312 ? -110.78660 9.66401 32.12939 1.000 102.31331 324 GLU B N 1
ATOM 6151 C CA . GLU B 1 312 ? -110.83704 8.32449 31.55376 1.000 105.81725 324 GLU B CA 1
ATOM 6152 C C . GLU B 1 312 ? -112.10004 8.12330 30.72776 1.000 101.99736 324 GLU B C 1
ATOM 6153 O O . GLU B 1 312 ? -112.09685 7.34509 29.76707 1.000 94.74643 324 GLU B O 1
ATOM 6159 N N . ARG B 1 313 ? -113.18305 8.81710 31.08447 1.000 107.47368 325 ARG B N 1
ATOM 6160 C CA . ARG B 1 313 ? -114.40902 8.74684 30.29929 1.000 111.12746 325 ARG B CA 1
ATOM 6161 C C . ARG B 1 313 ? -114.21109 9.33164 28.90696 1.000 100.50656 325 ARG B C 1
ATOM 6162 O O . ARG B 1 313 ? -114.88545 8.91799 27.95716 1.000 99.60914 325 ARG B O 1
ATOM 6170 N N . ALA B 1 314 ? -113.28798 10.28323 28.76824 1.000 93.85094 326 ALA B N 1
ATOM 6171 C CA . ALA B 1 314 ? -112.98568 10.93216 27.50099 1.000 84.87563 326 ALA B CA 1
ATOM 6172 C C . ALA B 1 314 ? -111.72821 10.37843 26.84182 1.000 87.70166 326 ALA B C 1
ATOM 6173 O O . ALA B 1 314 ? -111.08251 11.08991 26.06352 1.000 77.11119 326 ALA B O 1
ATOM 6175 N N . ASP B 1 315 ? -111.35423 9.13988 27.15630 1.000 94.10285 327 ASP B N 1
ATOM 6176 C CA . ASP B 1 315 ? -110.16414 8.54672 26.56301 1.000 101.39192 327 ASP B CA 1
ATOM 6177 C C . ASP B 1 315 ? -110.27835 8.52769 25.04502 1.000 100.51046 327 ASP B C 1
ATOM 6178 O O . ASP B 1 315 ? -111.35975 8.31917 24.48786 1.000 103.11752 327 ASP B O 1
ATOM 6183 N N . LYS B 1 316 ? -109.15020 8.77694 24.38248 1.000 98.93573 328 LYS B N 1
ATOM 6184 C CA . LYS B 1 316 ? -109.03229 8.90389 22.93266 1.000 92.89850 328 LYS B CA 1
ATOM 6185 C C . LYS B 1 316 ? -109.78920 10.10535 22.38118 1.000 83.67158 328 LYS B C 1
ATOM 6186 O O . LYS B 1 316 ? -109.83547 10.28886 21.16204 1.000 84.87698 328 LYS B O 1
ATOM 6192 N N . GLY B 1 317 ? -110.35108 10.95288 23.24217 1.000 73.07915 329 GLY B N 1
ATOM 6193 C CA . GLY B 1 317 ? -111.15828 12.06541 22.77687 1.000 64.81445 329 GLY B CA 1
ATOM 6194 C C . GLY B 1 317 ? -110.66113 13.43677 23.18802 1.000 65.30482 329 GLY B C 1
ATOM 6195 O O . GLY B 1 317 ? -109.46093 13.71720 23.11313 1.000 71.56727 329 GLY B O 1
ATOM 6196 N N . THR B 1 318 ? -111.57691 14.30227 23.62626 1.000 64.54351 330 THR B N 1
ATOM 6197 C CA . THR B 1 318 ? -111.23910 15.66742 24.00539 1.000 71.03171 330 THR B CA 1
ATOM 6198 C C . THR B 1 318 ? -112.02666 16.07488 25.24278 1.000 70.55608 330 THR B C 1
ATOM 6199 O O . THR B 1 318 ? -113.18302 15.67227 25.41760 1.000 67.67061 330 THR B O 1
ATOM 6203 N N . ILE B 1 319 ? -111.38357 16.86869 26.09800 1.000 72.44144 331 ILE B N 1
ATOM 6204 C CA . ILE B 1 319 ? -111.98539 17.41990 27.30364 1.000 64.68866 331 ILE B CA 1
ATOM 6205 C C . ILE B 1 319 ? -111.92461 18.93812 27.23322 1.000 68.01374 331 ILE B C 1
ATOM 6206 O O . ILE B 1 319 ? -110.86146 19.51763 26.96730 1.000 76.21742 331 ILE B O 1
ATOM 6211 N N . PHE B 1 320 ? -113.06466 19.56963 27.47356 1.000 61.88165 332 PHE B N 1
ATOM 6212 C CA . PHE B 1 320 ? -113.15639 21.01250 27.61357 1.000 64.07098 332 PHE B CA 1
ATOM 6213 C C . PHE B 1 320 ? -113.25099 21.34366 29.09525 1.000 70.54809 332 PHE B C 1
ATOM 6214 O O . PHE B 1 320 ? -113.95198 20.66175 29.84587 1.000 83.64610 332 PHE B O 1
ATOM 6222 N N . LEU B 1 321 ? -112.53443 22.38269 29.51595 1.000 58.96369 333 LEU B N 1
ATOM 6223 C CA . LEU B 1 321 ? -112.48880 22.78526 30.92157 1.000 55.26088 333 LEU B CA 1
ATOM 6224 C C . LEU B 1 321 ? -112.75852 24.28214 31.01949 1.000 54.86209 333 LEU B C 1
ATOM 6225 O O . LEU B 1 321 ? -111.85327 25.09899 30.82141 1.000 60.03929 333 LEU B O 1
ATOM 6230 N N . ASP B 1 322 ? -114.00597 24.64085 31.30478 1.000 51.05536 334 ASP B N 1
ATOM 6231 C CA . ASP B 1 322 ? -114.32772 26.04189 31.52444 1.000 57.74698 334 ASP B CA 1
ATOM 6232 C C . ASP B 1 322 ? -113.89316 26.46663 32.92319 1.000 63.68155 334 ASP B C 1
ATOM 6233 O O . ASP B 1 322 ? -113.95440 25.68374 33.87515 1.000 62.45856 334 ASP B O 1
ATOM 6238 N N . GLU B 1 323 ? -113.47604 27.72700 33.04443 1.000 67.83558 335 GLU B N 1
ATOM 6239 C CA . GLU B 1 323 ? -113.00223 28.29737 34.30871 1.000 68.56560 335 GLU B CA 1
ATOM 6240 C C . GLU B 1 323 ? -111.91800 27.42768 34.94768 1.000 69.87221 335 GLU B C 1
ATOM 6241 O O . GLU B 1 323 ? -112.03260 26.96798 36.08513 1.000 66.49986 335 GLU B O 1
ATOM 6247 N N . VAL B 1 324 ? -110.84979 27.20332 34.17851 1.000 77.79155 336 VAL B N 1
ATOM 6248 C CA . VAL B 1 324 ? -109.75048 26.36940 34.64863 1.000 81.84542 336 VAL B CA 1
ATOM 6249 C C . VAL B 1 324 ? -109.03454 27.00031 35.83805 1.000 78.74755 336 VAL B C 1
ATOM 6250 O O . VAL B 1 324 ? -108.32492 26.30360 36.57342 1.000 56.86565 336 VAL B O 1
ATOM 6254 N N . ILE B 1 325 ? -109.19276 28.31148 36.03854 1.000 89.72607 337 ILE B N 1
ATOM 6255 C CA . ILE B 1 325 ? -108.54407 28.98981 37.15637 1.000 91.07007 337 ILE B CA 1
ATOM 6256 C C . ILE B 1 325 ? -109.05257 28.46139 38.49355 1.000 90.03759 337 ILE B C 1
ATOM 6257 O O . ILE B 1 325 ? -108.32307 28.47384 39.49318 1.000 94.75701 337 ILE B O 1
ATOM 6262 N N . GLU B 1 326 ? -110.29043 27.97663 38.53772 1.000 82.04882 338 GLU B N 1
ATOM 6263 C CA . GLU B 1 326 ? -110.88942 27.49146 39.78219 1.000 73.08556 338 GLU B CA 1
ATOM 6264 C C . GLU B 1 326 ? -110.60467 26.00910 40.01845 1.000 60.76380 338 GLU B C 1
ATOM 6265 O O . GLU B 1 326 ? -111.51334 25.21439 40.25370 1.000 55.86193 338 GLU B O 1
ATOM 6271 N N . LEU B 1 327 ? -109.33259 25.62439 39.96269 1.000 60.89328 339 LEU B N 1
ATOM 6272 C CA . LEU B 1 327 ? -108.91044 24.25514 40.22384 1.000 67.30211 339 LEU B CA 1
ATOM 6273 C C . LEU B 1 327 ? -108.10262 24.19862 41.51197 1.000 82.74109 339 LEU B C 1
ATOM 6274 O O . LEU B 1 327 ? -107.34753 25.12504 41.82187 1.000 79.39718 339 LEU B O 1
ATOM 6279 N N . SER B 1 328 ? -108.26126 23.10893 42.25659 1.000 104.53534 340 SER B N 1
ATOM 6280 C CA . SER B 1 328 ? -107.45534 22.91831 43.44992 1.000 108.56602 340 SER B CA 1
ATOM 6281 C C . SER B 1 328 ? -106.00289 22.66780 43.04760 1.000 110.46474 340 SER B C 1
ATOM 6282 O O . SER B 1 328 ? -105.74721 22.04898 42.00980 1.000 114.82327 340 SER B O 1
ATOM 6285 N N . PRO B 1 329 ? -105.03491 23.15811 43.82809 1.000 100.15978 341 PRO B N 1
ATOM 6286 C CA . PRO B 1 329 ? -103.62935 23.04434 43.40071 1.000 105.33801 341 PRO B CA 1
ATOM 6287 C C . PRO B 1 329 ? -103.16757 21.61762 43.15408 1.000 114.14995 341 PRO B C 1
ATOM 6288 O O . PRO B 1 329 ? -102.36700 21.38611 42.23753 1.000 120.20070 341 PRO B O 1
ATOM 6292 N N . ARG B 1 330 ? -103.65564 20.64533 43.92953 1.000 110.70391 342 ARG B N 1
ATOM 6293 C CA . ARG B 1 330 ? -103.31778 19.25858 43.62606 1.000 115.22693 342 ARG B CA 1
ATOM 6294 C C . ARG B 1 330 ? -103.97590 18.80790 42.32799 1.000 118.42861 342 ARG B C 1
ATOM 6295 O O . ARG B 1 330 ? -103.37633 18.05644 41.54842 1.000 124.15374 342 ARG B O 1
ATOM 6303 N N . ALA B 1 331 ? -105.19921 19.27721 42.06340 1.000 120.68369 343 ALA B N 1
ATOM 6304 C CA . ALA B 1 331 ? -105.80500 19.02102 40.76256 1.000 120.76686 343 ALA B CA 1
ATOM 6305 C C . ALA B 1 331 ? -105.03409 19.71002 39.64655 1.000 116.85677 343 ALA B C 1
ATOM 6306 O O . ALA B 1 331 ? -104.94389 19.17195 38.53950 1.000 116.68686 343 ALA B O 1
ATOM 6308 N N . GLN B 1 332 ? -104.45188 20.88221 39.91945 1.000 92.70703 344 GLN B N 1
ATOM 6309 C CA . GLN B 1 332 ? -103.63271 21.54210 38.90749 1.000 73.88962 344 GLN B CA 1
ATOM 6310 C C . GLN B 1 332 ? -102.36922 20.74327 38.61866 1.000 76.39262 344 GLN B C 1
ATOM 6311 O O . GLN B 1 332 ? -101.94895 20.62882 37.46050 1.000 75.54045 344 GLN B O 1
ATOM 6317 N N . ALA B 1 333 ? -101.76475 20.15951 39.65640 1.000 81.05565 345 ALA B N 1
ATOM 6318 C CA . ALA B 1 333 ? -100.58097 19.33529 39.44004 1.000 85.97938 345 ALA B CA 1
ATOM 6319 C C . ALA B 1 333 ? -100.92765 18.06197 38.67854 1.000 95.48011 345 ALA B C 1
ATOM 6320 O O . ALA B 1 333 ? -100.18581 17.64673 37.77815 1.000 102.74510 345 ALA B O 1
ATOM 6322 N N . SER B 1 334 ? -102.06041 17.43725 39.01132 1.000 103.12448 346 SER B N 1
ATOM 6323 C CA . SER B 1 334 ? -102.47551 16.24728 38.27595 1.000 105.60674 346 SER B CA 1
ATOM 6324 C C . SER B 1 334 ? -102.79753 16.58104 36.82422 1.000 104.12507 346 SER B C 1
ATOM 6325 O O . SER B 1 334 ? -102.48403 15.80025 35.91689 1.000 104.28558 346 SER B O 1
ATOM 6328 N N . LEU B 1 335 ? -103.40308 17.74798 36.58224 1.000 94.52318 347 LEU B N 1
ATOM 6329 C CA . LEU B 1 335 ? -103.69488 18.15896 35.21461 1.000 83.69778 347 LEU B CA 1
ATOM 6330 C C . LEU B 1 335 ? -102.41599 18.43650 34.43760 1.000 85.14016 347 LEU B C 1
ATOM 6331 O O . LEU B 1 335 ? -102.32503 18.11096 33.25021 1.000 89.48807 347 LEU B O 1
ATOM 6336 N N . LEU B 1 336 ? -101.40918 19.02199 35.09183 1.000 79.42246 348 LEU B N 1
ATOM 6337 C CA . LEU B 1 336 ? -100.13645 19.24129 34.41278 1.000 71.85239 348 LEU B CA 1
ATOM 6338 C C . LEU B 1 336 ? -99.44696 17.91984 34.09702 1.000 78.73831 348 LEU B C 1
ATOM 6339 O O . LEU B 1 336 ? -98.81704 17.77655 33.04038 1.000 84.43568 348 LEU B O 1
ATOM 6344 N N . ARG B 1 337 ? -99.56028 16.93940 34.99773 1.000 85.76093 349 ARG B N 1
ATOM 6345 C CA . ARG B 1 337 ? -98.98354 15.62780 34.71878 1.000 101.91107 349 ARG B CA 1
ATOM 6346 C C . ARG B 1 337 ? -99.69101 14.96418 33.54524 1.000 114.45070 349 ARG B C 1
ATOM 6347 O O . ARG B 1 337 ? -99.04189 14.38425 32.66606 1.000 128.61409 349 ARG B O 1
ATOM 6355 N N . VAL B 1 338 ? -101.02054 15.07526 33.49713 1.000 109.04869 350 VAL B N 1
ATOM 6356 C CA . VAL B 1 338 ? -101.78148 14.53602 32.37428 1.000 105.28634 350 VAL B CA 1
ATOM 6357 C C . VAL B 1 338 ? -101.42422 15.26305 31.08611 1.000 96.29352 350 VAL B C 1
ATOM 6358 O O . VAL B 1 338 ? -101.40330 14.66265 30.00412 1.000 93.81234 350 VAL B O 1
ATOM 6362 N N . LEU B 1 339 ? -101.10870 16.55486 31.18264 1.000 93.45327 351 LEU B N 1
ATOM 6363 C CA . LEU B 1 339 ? -100.87971 17.36116 29.99242 1.000 95.66082 351 LEU B CA 1
ATOM 6364 C C . LEU B 1 339 ? -99.49210 17.14323 29.40321 1.000 100.70377 351 LEU B C 1
ATOM 6365 O O . LEU B 1 339 ? -99.32972 17.15771 28.17782 1.000 102.20289 351 LEU B O 1
ATOM 6370 N N . GLN B 1 340 ? -98.47864 16.95156 30.24896 1.000 103.66505 352 GLN B N 1
ATOM 6371 C CA . GLN B 1 340 ? -97.11750 16.81256 29.74639 1.000 106.83471 352 GLN B CA 1
ATOM 6372 C C . GLN B 1 340 ? -96.63724 15.37000 29.64890 1.000 102.69893 352 GLN B C 1
ATOM 6373 O O . GLN B 1 340 ? -95.66668 15.11171 28.92838 1.000 101.93576 352 GLN B O 1
ATOM 6379 N N . GLU B 1 341 ? -97.27550 14.42405 30.34438 1.000 104.13361 353 GLU B N 1
ATOM 6380 C CA . GLU B 1 341 ? -96.84752 13.03368 30.28520 1.000 113.14656 353 GLU B CA 1
ATOM 6381 C C . GLU B 1 341 ? -97.96098 12.05334 29.94397 1.000 109.10890 353 GLU B C 1
ATOM 6382 O O . GLU B 1 341 ? -97.67199 10.86343 29.77701 1.000 115.89616 353 GLU B O 1
ATOM 6388 N N . GLY B 1 342 ? -99.20898 12.50175 29.83316 1.000 105.16064 354 GLY B N 1
ATOM 6389 C CA . GLY B 1 342 ? -100.28843 11.61689 29.43439 1.000 104.95080 354 GLY B CA 1
ATOM 6390 C C . GLY B 1 342 ? -100.63778 10.52945 30.42567 1.000 106.97188 354 GLY B C 1
ATOM 6391 O O . GLY B 1 342 ? -101.06760 9.44601 30.01696 1.000 98.87194 354 GLY B O 1
ATOM 6392 N N . GLU B 1 343 ? -100.46776 10.78450 31.72056 1.000 115.20127 355 GLU B N 1
ATOM 6393 C CA . GLU B 1 343 ? -100.75253 9.79900 32.75246 1.000 121.84147 355 GLU B CA 1
ATOM 6394 C C . GLU B 1 343 ? -101.55679 10.43950 33.87266 1.000 115.31114 355 GLU B C 1
ATOM 6395 O O . GLU B 1 343 ? -101.40243 11.62692 34.16889 1.000 110.26209 355 GLU B O 1
ATOM 6401 N N . LEU B 1 344 ? -102.40281 9.63151 34.50829 1.000 106.42636 356 LEU B N 1
ATOM 6402 C CA . LEU B 1 344 ? -103.23413 10.09694 35.60641 1.000 95.85974 356 LEU B CA 1
ATOM 6403 C C . LEU B 1 344 ? -103.35359 8.99888 36.64985 1.000 99.51351 356 LEU B C 1
ATOM 6404 O O . LEU B 1 344 ? -103.16357 7.81402 36.36541 1.000 105.88976 356 LEU B O 1
ATOM 6409 N N . GLU B 1 345 ? -103.68075 9.41304 37.86837 1.000 94.59360 357 GLU B N 1
ATOM 6410 C CA . GLU B 1 345 ? -103.92268 8.49508 38.96902 1.000 101.20339 357 GLU B CA 1
ATOM 6411 C C . GLU B 1 345 ? -105.24854 8.86101 39.61213 1.000 100.28465 357 GLU B C 1
ATOM 6412 O O . GLU B 1 345 ? -105.50332 10.03829 39.88638 1.000 97.21594 357 GLU B O 1
ATOM 6418 N N . ARG B 1 346 ? -106.08894 7.85918 39.84545 1.000 101.67746 358 ARG B N 1
ATOM 6419 C CA . ARG B 1 346 ? -107.33192 8.09675 40.55876 1.000 102.34940 358 ARG B CA 1
ATOM 6420 C C . ARG B 1 346 ? -107.01620 8.49478 41.99408 1.000 105.24509 358 ARG B C 1
ATOM 6421 O O . ARG B 1 346 ? -105.99534 8.08985 42.55746 1.000 113.45559 358 ARG B O 1
ATOM 6429 N N . VAL B 1 347 ? -107.88463 9.32209 42.58102 1.000 98.12881 359 VAL B N 1
ATOM 6430 C CA . VAL B 1 347 ? -107.64446 9.77362 43.94574 1.000 91.95644 359 VAL B CA 1
ATOM 6431 C C . VAL B 1 347 ? -107.61730 8.56055 44.86299 1.000 100.54477 359 VAL B C 1
ATOM 6432 O O . VAL B 1 347 ? -108.48572 7.68287 44.78851 1.000 105.70176 359 VAL B O 1
ATOM 6436 N N . GLY B 1 348 ? -106.61012 8.50213 45.73015 1.000 99.01194 360 GLY B N 1
ATOM 6437 C CA . GLY B 1 348 ? -106.43076 7.36659 46.60548 1.000 98.35094 360 GLY B CA 1
ATOM 6438 C C . GLY B 1 348 ? -105.74914 6.16862 45.97924 1.000 102.21772 360 GLY B C 1
ATOM 6439 O O . GLY B 1 348 ? -105.61735 5.13626 46.64957 1.000 103.24723 360 GLY B O 1
ATOM 6440 N N . ASP B 1 349 ? -105.31132 6.26544 44.72507 1.000 103.70451 361 ASP B N 1
ATOM 6441 C CA . ASP B 1 349 ? -104.68506 5.15796 44.01452 1.000 99.16712 361 ASP B CA 1
ATOM 6442 C C . ASP B 1 349 ? -103.22102 5.47535 43.73487 1.000 103.52572 361 ASP B C 1
ATOM 6443 O O . ASP B 1 349 ? -102.87280 6.61846 43.42389 1.000 100.54603 361 ASP B O 1
ATOM 6448 N N . ASN B 1 350 ? -102.36463 4.45880 43.84420 1.000 115.62598 362 ASN B N 1
ATOM 6449 C CA . ASN B 1 350 ? -100.93724 4.62916 43.59525 1.000 126.63724 362 ASN B CA 1
ATOM 6450 C C . ASN B 1 350 ? -100.51110 4.27336 42.17661 1.000 129.77794 362 ASN B C 1
ATOM 6451 O O . ASN B 1 350 ? -99.53742 4.84598 41.67635 1.000 129.01215 362 ASN B O 1
ATOM 6456 N N . ARG B 1 351 ? -101.20097 3.34596 41.51843 1.000 133.41297 363 ARG B N 1
ATOM 6457 C CA . ARG B 1 351 ? -100.84227 2.95847 40.16081 1.000 136.10840 363 ARG B CA 1
ATOM 6458 C C . ARG B 1 351 ? -101.26250 4.01953 39.14705 1.000 126.46019 363 ARG B C 1
ATOM 6459 O O . ARG B 1 351 ? -102.27590 4.70451 39.31193 1.000 127.99159 363 ARG B O 1
ATOM 6467 N N . THR B 1 352 ? -100.46719 4.14366 38.08613 1.000 121.52798 364 THR B N 1
ATOM 6468 C CA . THR B 1 352 ? -100.71655 5.10868 37.02431 1.000 112.93377 364 THR B CA 1
ATOM 6469 C C . THR B 1 352 ? -101.52020 4.47211 35.89528 1.000 115.06095 364 THR B C 1
ATOM 6470 O O . THR B 1 352 ? -101.47916 3.25628 35.68526 1.000 120.88657 364 THR B O 1
ATOM 6474 N N . ARG B 1 353 ? -102.25545 5.31174 35.16490 1.000 107.63024 365 ARG B N 1
ATOM 6475 C CA . ARG B 1 353 ? -103.08061 4.86833 34.04760 1.000 95.54322 365 ARG B CA 1
ATOM 6476 C C . ARG B 1 353 ? -102.79652 5.73763 32.83178 1.000 89.01565 365 ARG B C 1
ATOM 6477 O O . ARG B 1 353 ? -102.84467 6.96880 32.92325 1.000 86.72708 365 ARG B O 1
ATOM 6485 N N . LYS B 1 354 ? -102.50539 5.10251 31.69948 1.000 84.07710 366 LYS B N 1
ATOM 6486 C CA . LYS B 1 354 ? -102.27859 5.83726 30.46398 1.000 80.43984 366 LYS B CA 1
ATOM 6487 C C . LYS B 1 354 ? -103.59778 6.34242 29.89103 1.000 77.22857 366 LYS B C 1
ATOM 6488 O O . LYS B 1 354 ? -104.64229 5.69720 30.02039 1.000 78.30284 366 LYS B O 1
ATOM 6494 N N . ILE B 1 355 ? -103.53667 7.50309 29.23290 1.000 77.45871 367 ILE B N 1
ATOM 6495 C CA . ILE B 1 355 ? -104.69863 8.11213 28.59276 1.000 82.80029 367 ILE B CA 1
ATOM 6496 C C . ILE B 1 355 ? -104.22574 8.88108 27.36835 1.000 91.47353 367 ILE B C 1
ATOM 6497 O O . ILE B 1 355 ? -103.04218 9.19180 27.21880 1.000 100.83647 367 ILE B O 1
ATOM 6502 N N . ASP B 1 356 ? -105.17413 9.19349 26.48634 1.000 86.07579 368 ASP B N 1
ATOM 6503 C CA . ASP B 1 356 ? -104.92619 10.00473 25.29202 1.000 80.15128 368 ASP B CA 1
ATOM 6504 C C . ASP B 1 356 ? -106.09881 10.97922 25.19866 1.000 75.83209 368 ASP B C 1
ATOM 6505 O O . ASP B 1 356 ? -107.14244 10.65883 24.62599 1.000 75.61262 368 ASP B O 1
ATOM 6510 N N . VAL B 1 357 ? -105.92701 12.16556 25.77673 1.000 74.39593 369 VAL B N 1
ATOM 6511 C CA . VAL B 1 357 ? -107.01166 13.12985 25.91664 1.000 69.45756 369 VAL B CA 1
ATOM 6512 C C . VAL B 1 357 ? -106.53355 14.49158 25.43208 1.000 67.77450 369 VAL B C 1
ATOM 6513 O O . VAL B 1 357 ? -105.56076 15.03908 25.96582 1.000 64.79420 369 VAL B O 1
ATOM 6517 N N . ARG B 1 358 ? -107.22192 15.03788 24.43200 1.000 70.89296 370 ARG B N 1
ATOM 6518 C CA . ARG B 1 358 ? -106.99416 16.41286 24.00956 1.000 74.79003 370 ARG B CA 1
ATOM 6519 C C . ARG B 1 358 ? -107.57911 17.36449 25.04585 1.000 75.00691 370 ARG B C 1
ATOM 6520 O O . ARG B 1 358 ? -108.56322 17.04785 25.71373 1.000 78.20390 370 ARG B O 1
ATOM 6528 N N . VAL B 1 359 ? -106.96558 18.53688 25.19274 1.000 75.63251 371 VAL B N 1
ATOM 6529 C CA . VAL B 1 359 ? -107.35943 19.47054 26.24196 1.000 69.32066 371 VAL B CA 1
ATOM 6530 C C . VAL B 1 359 ? -107.63716 20.84692 25.65172 1.000 58.72843 371 VAL B C 1
ATOM 6531 O O . VAL B 1 359 ? -106.81302 21.39919 24.90743 1.000 55.23308 371 VAL B O 1
ATOM 6535 N N . ILE B 1 360 ? -108.77995 21.41866 26.02679 1.000 52.95846 372 ILE B N 1
ATOM 6536 C CA . ILE B 1 360 ? -109.13255 22.78725 25.67144 1.000 59.46245 372 ILE B CA 1
ATOM 6537 C C . ILE B 1 360 ? -109.63750 23.44691 26.94825 1.000 53.40355 372 ILE B C 1
ATOM 6538 O O . ILE B 1 360 ? -110.76008 23.18473 27.38938 1.000 50.79168 372 ILE B O 1
ATOM 6543 N N . ALA B 1 361 ? -108.80912 24.28904 27.55297 1.000 54.74865 373 ALA B N 1
ATOM 6544 C CA . ALA B 1 361 ? -109.22506 25.06234 28.71119 1.000 55.58269 373 ALA B CA 1
ATOM 6545 C C . ALA B 1 361 ? -109.79716 26.39128 28.24473 1.000 52.56403 373 ALA B C 1
ATOM 6546 O O . ALA B 1 361 ? -109.61183 26.79717 27.09982 1.000 52.29591 373 ALA B O 1
ATOM 6548 N N . ALA B 1 362 ? -110.50484 27.06669 29.14433 1.000 51.11839 374 ALA B N 1
ATOM 6549 C CA . ALA B 1 362 ? -111.06834 28.36799 28.81242 1.000 52.60830 374 ALA B CA 1
ATOM 6550 C C . ALA B 1 362 ? -111.24159 29.18581 30.08138 1.000 57.27821 374 ALA B C 1
ATOM 6551 O O . ALA B 1 362 ? -111.46955 28.63305 31.16099 1.000 53.33982 374 ALA B O 1
ATOM 6553 N N . THR B 1 363 ? -111.14162 30.50909 29.94379 1.000 68.68840 375 THR B N 1
ATOM 6554 C CA . THR B 1 363 ? -111.34171 31.34612 31.12483 1.000 79.38883 375 THR B CA 1
ATOM 6555 C C . THR B 1 363 ? -111.63889 32.78701 30.73288 1.000 96.05814 375 THR B C 1
ATOM 6556 O O . THR B 1 363 ? -111.20672 33.26512 29.68039 1.000 82.84046 375 THR B O 1
ATOM 6560 N N . HIS B 1 364 ? -112.39424 33.46751 31.60016 1.000 125.53205 376 HIS B N 1
ATOM 6561 C CA . HIS B 1 364 ? -112.69457 34.88555 31.43967 1.000 135.28049 376 HIS B CA 1
ATOM 6562 C C . HIS B 1 364 ? -111.79855 35.77790 32.28463 1.000 141.14283 376 HIS B C 1
ATOM 6563 O O . HIS B 1 364 ? -111.55568 36.92828 31.90689 1.000 147.46299 376 HIS B O 1
ATOM 6570 N N . GLU B 1 365 ? -111.30722 35.27734 33.41579 1.000 147.26271 377 GLU B N 1
ATOM 6571 C CA . GLU B 1 365 ? -110.41883 36.05616 34.26490 1.000 153.54227 377 GLU B CA 1
ATOM 6572 C C . GLU B 1 365 ? -109.03348 36.15230 33.63577 1.000 168.23720 377 GLU B C 1
ATOM 6573 O O . GLU B 1 365 ? -108.61437 35.28530 32.86398 1.000 164.12630 377 GLU B O 1
ATOM 6579 N N . ASP B 1 366 ? -108.32127 37.22439 33.97187 1.000 186.19273 378 ASP B N 1
ATOM 6580 C CA . ASP B 1 366 ? -106.97300 37.44899 33.45447 1.000 192.22484 378 ASP B CA 1
ATOM 6581 C C . ASP B 1 366 ? -106.03601 36.40733 34.05423 1.000 188.08622 378 ASP B C 1
ATOM 6582 O O . ASP B 1 366 ? -105.59026 36.53073 35.19699 1.000 190.57964 378 ASP B O 1
ATOM 6587 N N . LEU B 1 367 ? -105.74250 35.36418 33.27334 1.000 172.69210 379 LEU B N 1
ATOM 6588 C CA . LEU B 1 367 ? -104.94537 34.24775 33.77109 1.000 155.16596 379 LEU B CA 1
ATOM 6589 C C . LEU B 1 367 ? -103.49822 34.63834 34.04584 1.000 175.24221 379 LEU B C 1
ATOM 6590 O O . LEU B 1 367 ? -102.83270 33.98998 34.86134 1.000 164.17785 379 LEU B O 1
ATOM 6595 N N . ALA B 1 368 ? -102.98759 35.66858 33.36841 1.000 198.24627 380 ALA B N 1
ATOM 6596 C CA . ALA B 1 368 ? -101.57903 36.02651 33.51547 1.000 206.90960 380 ALA B CA 1
ATOM 6597 C C . ALA B 1 368 ? -101.25282 36.45931 34.94198 1.000 207.09403 380 ALA B C 1
ATOM 6598 O O . ALA B 1 368 ? -100.31870 35.93803 35.56282 1.000 208.14082 380 ALA B O 1
ATOM 6600 N N . GLU B 1 369 ? -102.01763 37.40875 35.48283 1.000 201.25009 381 GLU B N 1
ATOM 6601 C CA . GLU B 1 369 ? -101.78824 37.88163 36.84308 1.000 188.45544 381 GLU B CA 1
ATOM 6602 C C . GLU B 1 369 ? -102.37787 36.97153 37.91269 1.000 166.84935 381 GLU B C 1
ATOM 6603 O O . GLU B 1 369 ? -102.03073 37.12988 39.08846 1.000 166.05396 381 GLU B O 1
ATOM 6609 N N . ALA B 1 370 ? -103.25802 36.03552 37.54745 1.000 156.64222 382 ALA B N 1
ATOM 6610 C CA . ALA B 1 370 ? -103.78576 35.10579 38.54113 1.000 133.40345 382 ALA B CA 1
ATOM 6611 C C . ALA B 1 370 ? -102.69107 34.21647 39.11193 1.000 112.53672 382 ALA B C 1
ATOM 6612 O O . ALA B 1 370 ? -102.74657 33.83847 40.28771 1.000 95.99251 382 ALA B O 1
ATOM 6614 N N . VAL B 1 371 ? -101.69086 33.87348 38.29797 1.000 111.03691 383 VAL B N 1
ATOM 6615 C CA . VAL B 1 371 ? -100.54570 33.12486 38.80132 1.000 108.01981 383 VAL B CA 1
ATOM 6616 C C . VAL B 1 371 ? -99.73382 33.96806 39.77579 1.000 112.89837 383 VAL B C 1
ATOM 6617 O O . VAL B 1 371 ? -99.14754 33.43991 40.72933 1.000 111.01486 383 VAL B O 1
ATOM 6621 N N . LYS B 1 372 ? -99.69877 35.28640 39.56682 1.000 117.27343 384 LYS B N 1
ATOM 6622 C CA . LYS B 1 372 ? -98.89703 36.16223 40.41456 1.000 118.45223 384 LYS B CA 1
ATOM 6623 C C . LYS B 1 372 ? -99.41694 36.20467 41.84623 1.000 122.75733 384 LYS B C 1
ATOM 6624 O O . LYS B 1 372 ? -98.64277 36.45153 42.77792 1.000 130.87922 384 LYS B O 1
ATOM 6630 N N . ALA B 1 373 ? -100.71181 35.96678 42.04231 1.000 121.70707 385 ALA B N 1
ATOM 6631 C CA . ALA B 1 373 ? -101.31147 35.97905 43.37021 1.000 122.19688 385 ALA B CA 1
ATOM 6632 C C . ALA B 1 373 ? -101.15951 34.65277 44.10330 1.000 117.14429 385 ALA B C 1
ATOM 6633 O O . ALA B 1 373 ? -101.57039 34.55514 45.26523 1.000 106.20146 385 ALA B O 1
ATOM 6635 N N . GLY B 1 374 ? -100.59001 33.63649 43.45857 1.000 116.66946 386 GLY B N 1
ATOM 6636 C CA . GLY B 1 374 ? -100.49325 32.31555 44.03863 1.000 111.71218 386 GLY B CA 1
ATOM 6637 C C . GLY B 1 374 ? -101.72657 31.46341 43.85506 1.000 102.43398 386 GLY B C 1
ATOM 6638 O O . GLY B 1 374 ? -101.75694 30.32841 44.34838 1.000 97.14982 386 GLY B O 1
ATOM 6639 N N . ARG B 1 375 ? -102.74406 31.97637 43.16389 1.000 100.86376 387 ARG B N 1
ATOM 6640 C CA . ARG B 1 375 ? -103.98268 31.25254 42.91967 1.000 100.32591 387 ARG B CA 1
ATOM 6641 C C . ARG B 1 375 ? -103.85868 30.21559 41.81016 1.000 98.41065 387 ARG B C 1
ATOM 6642 O O . ARG B 1 375 ? -104.76321 29.38767 41.65764 1.000 101.13292 387 ARG B O 1
ATOM 6650 N N . PHE B 1 376 ? -102.77302 30.23178 41.03846 1.000 93.65396 388 PHE B N 1
ATOM 6651 C CA . PHE B 1 376 ? -102.62836 29.30408 39.92718 1.000 88.75492 388 PHE B CA 1
ATOM 6652 C C . PHE B 1 376 ? -101.15294 29.00337 39.69987 1.000 89.07133 388 PHE B C 1
ATOM 6653 O O . PHE B 1 376 ? -100.28775 29.85514 39.92064 1.000 90.48371 388 PHE B O 1
ATOM 6661 N N . ARG B 1 377 ? -100.87908 27.77661 39.26158 1.000 85.99564 389 ARG B N 1
ATOM 6662 C CA . ARG B 1 377 ? -99.51294 27.34382 39.00153 1.000 84.84818 389 ARG B CA 1
ATOM 6663 C C . ARG B 1 377 ? -98.94154 28.04605 37.77275 1.000 88.47741 389 ARG B C 1
ATOM 6664 O O . ARG B 1 377 ? -99.66030 28.37600 36.82579 1.000 92.74769 389 ARG B O 1
ATOM 6672 N N . ALA B 1 378 ? -97.62687 28.27817 37.79764 1.000 95.12179 390 ALA B N 1
ATOM 6673 C CA . ALA B 1 378 ? -96.96387 28.92097 36.66696 1.000 96.62211 390 ALA B CA 1
ATOM 6674 C C . ALA B 1 378 ? -96.70260 27.94412 35.52505 1.000 98.67486 390 ALA B C 1
ATOM 6675 O O . ALA B 1 378 ? -96.90392 28.28674 34.35173 1.000 99.24319 390 ALA B O 1
ATOM 6677 N N . ASP B 1 379 ? -96.26037 26.72492 35.84695 1.000 98.27109 391 ASP B N 1
ATOM 6678 C CA . ASP B 1 379 ? -95.93944 25.75972 34.80088 1.000 96.46750 391 ASP B CA 1
ATOM 6679 C C . ASP B 1 379 ? -97.18176 25.37006 34.01266 1.000 98.45891 391 ASP B C 1
ATOM 6680 O O . ASP B 1 379 ? -97.13605 25.25203 32.78090 1.000 107.49068 391 ASP B O 1
ATOM 6685 N N . LEU B 1 380 ? -98.30715 25.17870 34.70443 1.000 96.30102 392 LEU B N 1
ATOM 6686 C CA . LEU B 1 380 ? -99.54813 24.87209 34.00569 1.000 96.80171 392 LEU B CA 1
ATOM 6687 C C . LEU B 1 380 ? -99.99372 26.03551 33.13309 1.000 98.54195 392 LEU B C 1
ATOM 6688 O O . LEU B 1 380 ? -100.54725 25.82133 32.04999 1.000 97.66459 392 LEU B O 1
ATOM 6693 N N . TYR B 1 381 ? -99.74477 27.27303 33.57218 1.000 101.42963 393 TYR B N 1
ATOM 6694 C CA . TYR B 1 381 ? -100.09675 28.41551 32.73767 1.000 106.81941 393 TYR B CA 1
ATOM 6695 C C . TYR B 1 381 ? -99.24077 28.46380 31.47958 1.000 113.89321 393 TYR B C 1
ATOM 6696 O O . TYR B 1 381 ? -99.74818 28.76686 30.39353 1.000 112.60439 393 TYR B O 1
ATOM 6705 N N . TYR B 1 382 ? -97.94404 28.15541 31.59731 1.000 127.47218 394 TYR B N 1
ATOM 6706 C CA . TYR B 1 382 ? -97.10887 28.11110 30.40022 1.000 133.30179 394 TYR B CA 1
ATOM 6707 C C . TYR B 1 382 ? -97.54193 26.98723 29.46784 1.000 127.33662 394 TYR B C 1
ATOM 6708 O O . TYR B 1 382 ? -97.49706 27.13782 28.24176 1.000 128.16712 394 TYR B O 1
ATOM 6717 N N . ARG B 1 383 ? -97.96843 25.85256 30.03010 1.000 113.49019 395 ARG B N 1
ATOM 6718 C CA . ARG B 1 383 ? -98.39871 24.74077 29.18691 1.000 108.12657 395 ARG B CA 1
ATOM 6719 C C . ARG B 1 383 ? -99.75717 24.99503 28.54483 1.000 102.15684 395 ARG B C 1
ATOM 6720 O O . ARG B 1 383 ? -100.05210 24.43202 27.48455 1.000 102.42638 395 ARG B O 1
ATOM 6728 N N . LEU B 1 384 ? -100.59623 25.82483 29.16315 1.000 101.66313 396 LEU B N 1
ATOM 6729 C CA . LEU B 1 384 ? -101.91347 26.10348 28.60561 1.000 96.61313 396 LEU B CA 1
ATOM 6730 C C . LEU B 1 384 ? -101.93594 27.31551 27.68659 1.000 90.37902 396 LEU B C 1
ATOM 6731 O O . LEU B 1 384 ? -102.82004 27.40624 26.82733 1.000 87.51533 396 LEU B O 1
ATOM 6736 N N . ASN B 1 385 ? -100.98703 28.23632 27.83269 1.000 91.73610 397 ASN B N 1
ATOM 6737 C CA . ASN B 1 385 ? -100.93615 29.43313 27.00599 1.000 100.66843 397 ASN B CA 1
ATOM 6738 C C . ASN B 1 385 ? -100.22429 29.19221 25.67959 1.000 107.77918 397 ASN B C 1
ATOM 6739 O O . ASN B 1 385 ? -99.86823 30.15942 24.99787 1.000 108.53977 397 ASN B O 1
ATOM 6744 N N . VAL B 1 386 ? -99.98176 27.92990 25.31785 1.000 104.73531 398 VAL B N 1
ATOM 6745 C CA . VAL B 1 386 ? -99.22885 27.63968 24.10232 1.000 95.05191 398 VAL B CA 1
ATOM 6746 C C . VAL B 1 386 ? -99.97370 28.15110 22.87553 1.000 96.96373 398 VAL B C 1
ATOM 6747 O O . VAL B 1 386 ? -99.36157 28.66395 21.93075 1.000 106.18124 398 VAL B O 1
ATOM 6751 N N . PHE B 1 387 ? -101.29984 28.03207 22.86719 1.000 92.95776 399 PHE B N 1
ATOM 6752 C CA . PHE B 1 387 ? -102.11613 28.48782 21.74084 1.000 91.81509 399 PHE B CA 1
ATOM 6753 C C . PHE B 1 387 ? -103.33914 29.24395 22.24092 1.000 85.11986 399 PHE B C 1
ATOM 6754 O O . PHE B 1 387 ? -104.46251 28.72460 22.22202 1.000 79.77970 399 PHE B O 1
ATOM 6762 N N . PRO B 1 388 ? -103.15913 30.48202 22.70151 1.000 82.89595 400 PRO B N 1
ATOM 6763 C CA . PRO B 1 388 ? -104.32096 31.31407 23.02962 1.000 76.99352 400 PRO B CA 1
ATOM 6764 C C . PRO B 1 388 ? -105.15255 31.60241 21.78928 1.000 82.20469 400 PRO B C 1
ATOM 6765 O O . PRO B 1 388 ? -104.62738 31.76232 20.68487 1.000 84.88560 400 PRO B O 1
ATOM 6769 N N . VAL B 1 389 ? -106.46780 31.67608 21.98464 1.000 89.08501 401 VAL B N 1
ATOM 6770 C CA . VAL B 1 389 ? -107.41472 31.97255 20.91281 1.000 96.36365 401 VAL B CA 1
ATOM 6771 C C . VAL B 1 389 ? -108.47240 32.90300 21.49050 1.000 106.14625 401 VAL B C 1
ATOM 6772 O O . VAL B 1 389 ? -109.33301 32.46379 22.26149 1.000 108.02044 401 VAL B O 1
ATOM 6776 N N . ALA B 1 390 ? -108.41418 34.17988 21.12229 1.000 114.90439 402 ALA B N 1
ATOM 6777 C CA . ALA B 1 390 ? -109.35931 35.15928 21.63864 1.000 118.66814 402 ALA B CA 1
ATOM 6778 C C . ALA B 1 390 ? -110.65311 35.12262 20.83554 1.000 116.90630 402 ALA B C 1
ATOM 6779 O O . ALA B 1 390 ? -110.63335 35.20914 19.60298 1.000 121.02316 402 ALA B O 1
ATOM 6781 N N . ILE B 1 391 ? -111.77699 35.00090 21.53673 1.000 105.41512 403 ILE B N 1
ATOM 6782 C CA . ILE B 1 391 ? -113.09914 35.01593 20.91829 1.000 85.20708 403 ILE B CA 1
ATOM 6783 C C . ILE B 1 391 ? -113.71507 36.39032 21.17294 1.000 94.37592 403 ILE B C 1
ATOM 6784 O O . ILE B 1 391 ? -113.98381 36.73142 22.33683 1.000 87.73528 403 ILE B O 1
ATOM 6789 N N . PRO B 1 392 ? -113.94901 37.19630 20.14179 1.000 107.30503 404 PRO B N 1
ATOM 6790 C CA . PRO B 1 392 ? -114.44237 38.56000 20.35165 1.000 117.03166 404 PRO B CA 1
ATOM 6791 C C . PRO B 1 392 ? -115.87001 38.61688 20.86928 1.000 118.61731 404 PRO B C 1
ATOM 6792 O O . PRO B 1 392 ? -116.68393 37.71640 20.64840 1.000 109.10542 404 PRO B O 1
ATOM 6796 N N . ALA B 1 393 ? -116.15861 39.70969 21.56747 1.000 134.48622 405 ALA B N 1
ATOM 6797 C CA . ALA B 1 393 ? -117.50506 40.06554 21.97811 1.000 136.43758 405 ALA B CA 1
ATOM 6798 C C . ALA B 1 393 ? -118.28384 40.62410 20.78988 1.000 137.18000 405 ALA B C 1
ATOM 6799 O O . ALA B 1 393 ? -117.71082 41.02573 19.77292 1.000 142.00765 405 ALA B O 1
ATOM 6801 N N . LEU B 1 394 ? -119.61404 40.62713 20.92284 1.000 126.09573 406 LEU B N 1
ATOM 6802 C CA . LEU B 1 394 ? -120.46824 41.12634 19.84773 1.000 115.07512 406 LEU B CA 1
ATOM 6803 C C . LEU B 1 394 ? -120.17022 42.58041 19.50434 1.000 109.30037 406 LEU B C 1
ATOM 6804 O O . LEU B 1 394 ? -120.42572 43.00874 18.37304 1.000 108.88060 406 LEU B O 1
ATOM 6809 N N . ARG B 1 395 ? -119.64693 43.35818 20.45658 1.000 107.38092 407 ARG B N 1
ATOM 6810 C CA . ARG B 1 395 ? -119.27711 44.73507 20.14311 1.000 113.34764 407 ARG B CA 1
ATOM 6811 C C . ARG B 1 395 ? -118.19481 44.79258 19.07269 1.000 130.46485 407 ARG B C 1
ATOM 6812 O O . ARG B 1 395 ? -118.14235 45.75109 18.29348 1.000 135.46437 407 ARG B O 1
ATOM 6820 N N . GLU B 1 396 ? -117.33153 43.77898 19.01153 1.000 139.37265 408 GLU B N 1
ATOM 6821 C CA . GLU B 1 396 ? -116.36155 43.65349 17.93365 1.000 142.19050 408 GLU B CA 1
ATOM 6822 C C . GLU B 1 396 ? -116.93255 42.95728 16.70715 1.000 135.45562 408 GLU B C 1
ATOM 6823 O O . GLU B 1 396 ? -116.25514 42.89705 15.67537 1.000 135.56483 408 GLU B O 1
ATOM 6829 N N . ARG B 1 397 ? -118.15507 42.43785 16.79400 1.000 128.15704 409 ARG B N 1
ATOM 6830 C CA . ARG B 1 397 ? -118.81970 41.76127 15.68797 1.000 121.17532 409 ARG B CA 1
ATOM 6831 C C . ARG B 1 397 ? -120.17478 42.39421 15.42168 1.000 116.97961 409 ARG B C 1
ATOM 6832 O O . ARG B 1 397 ? -121.15299 41.70628 15.11273 1.000 112.12533 409 ARG B O 1
ATOM 6840 N N . ARG B 1 398 ? -120.25217 43.72189 15.55375 1.000 114.75211 410 ARG B N 1
ATOM 6841 C CA . ARG B 1 398 ? -121.52873 44.41003 15.38802 1.000 107.66900 410 ARG B CA 1
ATOM 6842 C C . ARG B 1 398 ? -122.08541 44.19908 13.98899 1.000 107.42653 410 ARG B C 1
ATOM 6843 O O . ARG B 1 398 ? -123.29618 44.01699 13.81494 1.000 105.27249 410 ARG B O 1
ATOM 6851 N N . GLU B 1 399 ? -121.21600 44.22807 12.97626 1.000 112.03529 411 GLU B N 1
ATOM 6852 C CA . GLU B 1 399 ? -121.67701 44.05405 11.60636 1.000 111.39104 411 GLU B CA 1
ATOM 6853 C C . GLU B 1 399 ? -122.27255 42.67221 11.38993 1.000 110.56881 411 GLU B C 1
ATOM 6854 O O . GLU B 1 399 ? -123.10009 42.49449 10.48986 1.000 103.24904 411 GLU B O 1
ATOM 6860 N N . ASP B 1 400 ? -121.86622 41.69085 12.19747 1.000 120.26486 412 ASP B N 1
ATOM 6861 C CA . ASP B 1 400 ? -122.44727 40.35959 12.13658 1.000 124.21207 412 ASP B CA 1
ATOM 6862 C C . ASP B 1 400 ? -123.73191 40.24549 12.94334 1.000 119.64177 412 ASP B C 1
ATOM 6863 O O . ASP B 1 400 ? -124.48741 39.28836 12.74425 1.000 120.71947 412 ASP B O 1
ATOM 6868 N N . ILE B 1 401 ? -124.00908 41.21378 13.82409 1.000 111.86446 413 ILE B N 1
ATOM 6869 C CA . ILE B 1 401 ? -125.12305 41.06471 14.76487 1.000 96.40405 413 ILE B CA 1
ATOM 6870 C C . ILE B 1 401 ? -126.45643 40.81288 14.07070 1.000 87.81070 413 ILE B C 1
ATOM 6871 O O . ILE B 1 401 ? -127.15977 39.86947 14.46731 1.000 80.81207 413 ILE B O 1
ATOM 6876 N N . PRO B 1 402 ? -126.86581 41.58156 13.04899 1.000 89.02434 414 PRO B N 1
ATOM 6877 C CA . PRO B 1 402 ? -128.20743 41.33735 12.49039 1.000 90.57940 414 PRO B CA 1
ATOM 6878 C C . PRO B 1 402 ? -128.39504 39.92127 11.97500 1.000 96.25147 414 PRO B C 1
ATOM 6879 O O . PRO B 1 402 ? -129.45107 39.31966 12.21444 1.000 93.53748 414 PRO B O 1
ATOM 6883 N N . LEU B 1 403 ? -127.36620 39.32802 11.36265 1.000 108.57557 415 LEU B N 1
ATOM 6884 C CA . LEU B 1 403 ? -127.52734 37.97078 10.85427 1.000 116.10231 415 LEU B CA 1
ATOM 6885 C C . LEU B 1 403 ? -127.86752 37.02658 11.99497 1.000 120.42365 415 LEU B C 1
ATOM 6886 O O . LEU B 1 403 ? -128.89191 36.32990 11.95427 1.000 123.54606 415 LEU B O 1
ATOM 6891 N N . LEU B 1 404 ? -127.11676 37.12220 13.09583 1.000 122.44967 416 LEU B N 1
ATOM 6892 C CA . LEU B 1 404 ? -127.43553 36.29909 14.25125 1.000 120.61772 416 LEU B CA 1
ATOM 6893 C C . LEU B 1 404 ? -128.88154 36.52365 14.65027 1.000 117.12681 416 LEU B C 1
ATOM 6894 O O . LEU B 1 404 ? -129.67255 35.57455 14.71697 1.000 115.80707 416 LEU B O 1
ATOM 6899 N N . VAL B 1 405 ? -129.27634 37.79162 14.80288 1.000 115.31475 417 VAL B N 1
ATOM 6900 C CA . VAL B 1 405 ? -130.59548 38.04182 15.36369 1.000 108.70745 417 VAL B CA 1
ATOM 6901 C C . VAL B 1 405 ? -131.66570 37.48713 14.43792 1.000 103.96483 417 VAL B C 1
ATOM 6902 O O . VAL B 1 405 ? -132.64819 36.89422 14.90275 1.000 101.01807 417 VAL B O 1
ATOM 6906 N N . GLU B 1 406 ? -131.46788 37.59013 13.11307 1.000 106.50634 418 GLU B N 1
ATOM 6907 C CA . GLU B 1 406 ? -132.52985 37.07184 12.25954 1.000 111.80891 418 GLU B CA 1
ATOM 6908 C C . GLU B 1 406 ? -132.62006 35.56218 12.39696 1.000 102.78906 418 GLU B C 1
ATOM 6909 O O . GLU B 1 406 ? -133.71557 35.01670 12.58717 1.000 93.38048 418 GLU B O 1
ATOM 6915 N N . HIS B 1 407 ? -131.47113 34.88555 12.45234 1.000 106.73824 419 HIS B N 1
ATOM 6916 C CA . HIS B 1 407 ? -131.51770 33.45737 12.71286 1.000 108.40010 419 HIS B CA 1
ATOM 6917 C C . HIS B 1 407 ? -132.17823 33.21541 14.05480 1.000 115.91007 419 HIS B C 1
ATOM 6918 O O . HIS B 1 407 ? -133.09375 32.38805 14.16703 1.000 115.14949 419 HIS B O 1
ATOM 6925 N N . PHE B 1 408 ? -131.82790 34.03788 15.04786 1.000 125.41141 420 PHE B N 1
ATOM 6926 C CA . PHE B 1 408 ? -132.43582 33.88619 16.35854 1.000 129.53881 420 PHE B CA 1
ATOM 6927 C C . PHE B 1 408 ? -133.94149 34.05931 16.26349 1.000 142.93683 420 PHE B C 1
ATOM 6928 O O . PHE B 1 408 ? -134.70386 33.20573 16.73486 1.000 142.96239 420 PHE B O 1
ATOM 6936 N N . LEU B 1 409 ? -134.39227 35.08768 15.53624 1.000 153.68064 421 LEU B N 1
ATOM 6937 C CA . LEU B 1 409 ? -135.83143 35.29279 15.45268 1.000 158.06998 421 LEU B CA 1
ATOM 6938 C C . LEU B 1 409 ? -136.49035 34.09937 14.78393 1.000 160.99890 421 LEU B C 1
ATOM 6939 O O . LEU B 1 409 ? -137.53048 33.61485 15.24952 1.000 162.49756 421 LEU B O 1
ATOM 6944 N N . GLN B 1 410 ? -135.84680 33.54592 13.75094 1.000 155.04448 422 GLN B N 1
ATOM 6945 C CA . GLN B 1 410 ? -136.44290 32.39258 13.09513 1.000 140.57696 422 GLN B CA 1
ATOM 6946 C C . GLN B 1 410 ? -136.54704 31.22727 14.06541 1.000 139.89229 422 GLN B C 1
ATOM 6947 O O . GLN B 1 410 ? -137.61382 30.61078 14.19026 1.000 132.20280 422 GLN B O 1
ATOM 6953 N N . ARG B 1 411 ? -135.48765 30.98679 14.84816 1.000 150.51309 423 ARG B N 1
ATOM 6954 C CA . ARG B 1 411 ? -135.53092 29.86872 15.78276 1.000 156.97930 423 ARG B CA 1
ATOM 6955 C C . ARG B 1 411 ? -136.59350 30.09905 16.84304 1.000 152.06803 423 ARG B C 1
ATOM 6956 O O . ARG B 1 411 ? -137.12468 29.13786 17.41159 1.000 148.62862 423 ARG B O 1
ATOM 6964 N N . PHE B 1 412 ? -136.92999 31.36138 17.11178 1.000 153.41485 424 PHE B N 1
ATOM 6965 C CA . PHE B 1 412 ? -138.00751 31.62590 18.04907 1.000 155.61716 424 PHE B CA 1
ATOM 6966 C C . PHE B 1 412 ? -139.36059 31.69959 17.36538 1.000 153.73408 424 PHE B C 1
ATOM 6967 O O . PHE B 1 412 ? -140.37743 31.40881 18.00654 1.000 157.57687 424 PHE B O 1
ATOM 6975 N N . HIS B 1 413 ? -139.41168 32.06838 16.08139 1.000 145.66255 425 HIS B N 1
ATOM 6976 C CA . HIS B 1 413 ? -140.70424 32.07685 15.40610 1.000 138.32295 425 HIS B CA 1
ATOM 6977 C C . HIS B 1 413 ? -141.26099 30.66161 15.36999 1.000 138.55843 425 HIS B C 1
ATOM 6978 O O . HIS B 1 413 ? -142.39727 30.40761 15.79237 1.000 132.55493 425 HIS B O 1
ATOM 6985 N N . GLN B 1 414 ? -140.41842 29.70950 14.96792 1.000 147.74411 426 GLN B N 1
ATOM 6986 C CA . GLN B 1 414 ? -140.78439 28.30298 15.00343 1.000 155.62109 426 GLN B CA 1
ATOM 6987 C C . GLN B 1 414 ? -141.01614 27.83402 16.43144 1.000 179.49377 426 GLN B C 1
ATOM 6988 O O . GLN B 1 414 ? -141.67954 26.81272 16.63956 1.000 175.32986 426 GLN B O 1
ATOM 6994 N N . GLU B 1 415 ? -140.47707 28.55687 17.41905 1.000 199.83935 427 GLU B N 1
ATOM 6995 C CA . GLU B 1 415 ? -140.72315 28.21030 18.81206 1.000 205.35404 427 GLU B CA 1
ATOM 6996 C C . GLU B 1 415 ? -142.19035 28.38648 19.18661 1.000 207.47593 427 GLU B C 1
ATOM 6997 O O . GLU B 1 415 ? -142.66129 27.71467 20.11084 1.000 207.01675 427 GLU B O 1
ATOM 7003 N N . TYR B 1 416 ? -142.94437 29.23252 18.47131 1.000 215.94369 428 TYR B N 1
ATOM 7004 C CA . TYR B 1 416 ? -144.35533 29.38955 18.79805 1.000 206.68060 428 TYR B CA 1
ATOM 7005 C C . TYR B 1 416 ? -145.29219 29.21507 17.60457 1.000 216.34391 428 TYR B C 1
ATOM 7006 O O . TYR B 1 416 ? -146.50732 29.36832 17.76750 1.000 203.94172 428 TYR B O 1
ATOM 7015 N N . GLY B 1 417 ? -144.76743 28.89489 16.41938 1.000 230.21120 429 GLY B N 1
ATOM 7016 C CA . GLY B 1 417 ? -145.56030 28.46204 15.28449 1.000 236.04889 429 GLY B CA 1
ATOM 7017 C C . GLY B 1 417 ? -146.05793 29.53138 14.33027 1.000 242.11566 429 GLY B C 1
ATOM 7018 O O . GLY B 1 417 ? -146.35409 29.20551 13.17512 1.000 246.35216 429 GLY B O 1
ATOM 7019 N N . LYS B 1 418 ? -146.13292 30.79361 14.75556 1.000 232.07535 430 LYS B N 1
ATOM 7020 C CA . LYS B 1 418 ? -146.62399 31.87343 13.89901 1.000 200.51745 430 LYS B CA 1
ATOM 7021 C C . LYS B 1 418 ? -146.48577 33.21337 14.61080 1.000 180.79296 430 LYS B C 1
ATOM 7022 O O . LYS B 1 418 ? -147.25392 33.51304 15.52828 1.000 177.96553 430 LYS B O 1
ATOM 7028 N N . ARG B 1 419 ? -145.52234 34.03513 14.20265 1.000 167.13881 431 ARG B N 1
ATOM 7029 C CA . ARG B 1 419 ? -145.19157 35.22649 14.97292 1.000 160.33648 431 ARG B CA 1
ATOM 7030 C C . ARG B 1 419 ? -144.88294 36.38294 14.02585 1.000 154.69441 431 ARG B C 1
ATOM 7031 O O . ARG B 1 419 ? -145.03640 36.28073 12.80460 1.000 151.73530 431 ARG B O 1
ATOM 7039 N N . THR B 1 420 ? -144.43040 37.48714 14.61878 1.000 157.79156 432 THR B N 1
ATOM 7040 C CA . THR B 1 420 ? -144.36276 38.77037 13.93102 1.000 162.93163 432 THR B CA 1
ATOM 7041 C C . THR B 1 420 ? -143.44491 38.72114 12.71483 1.000 182.56319 432 THR B C 1
ATOM 7042 O O . THR B 1 420 ? -142.36587 38.12401 12.74629 1.000 176.32881 432 THR B O 1
ATOM 7046 N N . LEU B 1 421 ? -143.88959 39.36953 11.63476 1.000 204.22034 433 LEU B N 1
ATOM 7047 C CA . LEU B 1 421 ? -143.15760 39.42426 10.37572 1.000 206.50012 433 LEU B CA 1
ATOM 7048 C C . LEU B 1 421 ? -142.25735 40.64874 10.25594 1.000 203.94651 433 LEU B C 1
ATOM 7049 O O . LEU B 1 421 ? -141.97554 41.08618 9.13222 1.000 205.05473 433 LEU B O 1
ATOM 7054 N N . GLY B 1 422 ? -141.78806 41.22266 11.36738 1.000 184.38520 434 GLY B N 1
ATOM 7055 C CA . GLY B 1 422 ? -140.96275 42.40760 11.28893 1.000 156.32320 434 GLY B CA 1
ATOM 7056 C C . GLY B 1 422 ? -139.85468 42.41856 12.32203 1.000 126.34481 434 GLY B C 1
ATOM 7057 O O . GLY B 1 422 ? -139.84184 41.63589 13.27517 1.000 119.22044 434 GLY B O 1
ATOM 7058 N N . LEU B 1 423 ? -138.91638 43.34125 12.10199 1.000 105.14123 435 LEU B N 1
ATOM 7059 C CA . LEU B 1 423 ? -137.77381 43.55083 12.97461 1.000 88.74750 435 LEU B CA 1
ATOM 7060 C C . LEU B 1 423 ? -137.68934 44.96233 13.53697 1.000 81.87535 435 LEU B C 1
ATOM 7061 O O . LEU B 1 423 ? -137.07147 45.14421 14.59170 1.000 76.42489 435 LEU B O 1
ATOM 7066 N N . SER B 1 424 ? -138.29156 45.95487 12.86923 1.000 90.97895 436 SER B N 1
ATOM 7067 C CA . SER B 1 424 ? -138.21413 47.36426 13.24508 1.000 100.91175 436 SER B CA 1
ATOM 7068 C C . SER B 1 424 ? -136.76658 47.83194 13.20209 1.000 111.92518 436 SER B C 1
ATOM 7069 O O . SER B 1 424 ? -136.01174 47.61723 14.15420 1.000 105.69016 436 SER B O 1
ATOM 7072 N N . ASP B 1 425 ? -136.38000 48.48780 12.10335 1.000 134.54681 437 ASP B N 1
ATOM 7073 C CA . ASP B 1 425 ? -134.98552 48.86980 11.90511 1.000 140.61377 437 ASP B CA 1
ATOM 7074 C C . ASP B 1 425 ? -134.46358 49.72024 13.05156 1.000 136.69041 437 ASP B C 1
ATOM 7075 O O . ASP B 1 425 ? -133.26193 49.70812 13.33904 1.000 142.11902 437 ASP B O 1
ATOM 7080 N N . LYS B 1 426 ? -135.34498 50.47589 13.70589 1.000 119.79501 438 LYS B N 1
ATOM 7081 C CA . LYS B 1 426 ? -134.93415 51.23276 14.88103 1.000 103.74835 438 LYS B CA 1
ATOM 7082 C C . LYS B 1 426 ? -134.47513 50.29573 15.99565 1.000 99.14551 438 LYS B C 1
ATOM 7083 O O . LYS B 1 426 ? -133.47654 50.56369 16.67907 1.000 100.34581 438 LYS B O 1
ATOM 7089 N N . ALA B 1 427 ? -135.16837 49.16558 16.16570 1.000 93.36245 439 ALA B N 1
ATOM 7090 C CA . ALA B 1 427 ? -134.72864 48.17498 17.14172 1.000 88.41062 439 ALA B CA 1
ATOM 7091 C C . ALA B 1 427 ? -133.40965 47.53811 16.72949 1.000 93.56202 439 ALA B C 1
ATOM 7092 O O . ALA B 1 427 ? -132.58003 47.21809 17.58742 1.000 93.40178 439 ALA B O 1
ATOM 7094 N N . LEU B 1 428 ? -133.19307 47.35404 15.42525 1.000 98.12902 440 LEU B N 1
ATOM 7095 C CA . LEU B 1 428 ? -131.91423 46.82766 14.96301 1.000 100.70250 440 LEU B CA 1
ATOM 7096 C C . LEU B 1 428 ? -130.78896 47.81231 15.25563 1.000 99.72156 440 LEU B C 1
ATOM 7097 O O . LEU B 1 428 ? -129.68159 47.40857 15.63411 1.000 101.63192 440 LEU B O 1
ATOM 7102 N N . GLU B 1 429 ? -131.06388 49.11059 15.10233 1.000 98.13659 441 GLU B N 1
ATOM 7103 C CA . GLU B 1 429 ? -130.07693 50.12554 15.45064 1.000 96.85833 441 GLU B CA 1
ATOM 7104 C C . GLU B 1 429 ? -129.79343 50.11382 16.94528 1.000 90.78437 441 GLU B C 1
ATOM 7105 O O . GLU B 1 429 ? -128.65067 50.32092 17.37070 1.000 89.37034 441 GLU B O 1
ATOM 7111 N N . ALA B 1 430 ? -130.82389 49.86514 17.75632 1.000 85.70652 442 ALA B N 1
ATOM 7112 C CA . ALA B 1 430 ? -130.60323 49.73668 19.19207 1.000 80.96905 442 ALA B CA 1
ATOM 7113 C C . ALA B 1 430 ? -129.78326 48.49677 19.52780 1.000 75.89286 442 ALA B C 1
ATOM 7114 O O . ALA B 1 430 ? -128.99999 48.51427 20.48403 1.000 76.26131 442 ALA B O 1
ATOM 7116 N N . CYS B 1 431 ? -129.94507 47.41886 18.75641 1.000 73.60939 443 CYS B N 1
ATOM 7117 C CA . CYS B 1 431 ? -129.16700 46.20954 19.01181 1.000 74.68607 443 CYS B CA 1
ATOM 7118 C C . CYS B 1 431 ? -127.70921 46.39048 18.61671 1.000 77.59314 443 CYS B C 1
ATOM 7119 O O . CYS B 1 431 ? -126.80860 45.89660 19.30526 1.000 80.83586 443 CYS B O 1
ATOM 7122 N N . LEU B 1 432 ? -127.45611 47.08315 17.50424 1.000 78.52319 444 LEU B N 1
ATOM 7123 C CA . LEU B 1 432 ? -126.07697 47.34360 17.10713 1.000 84.88161 444 LEU B CA 1
ATOM 7124 C C . LEU B 1 432 ? -125.38502 48.28593 18.07978 1.000 91.06352 444 LEU B C 1
ATOM 7125 O O . LEU B 1 432 ? -124.15427 48.26089 18.19668 1.000 100.99837 444 LEU B O 1
ATOM 7130 N N . HIS B 1 433 ? -126.15308 49.11189 18.78290 1.000 87.59490 445 HIS B N 1
ATOM 7131 C CA . HIS B 1 433 ? -125.62239 50.11129 19.70184 1.000 90.59723 445 HIS B CA 1
ATOM 7132 C C . HIS B 1 433 ? -125.84763 49.64820 21.13898 1.000 99.09857 445 HIS B C 1
ATOM 7133 O O . HIS B 1 433 ? -126.61831 50.23596 21.90146 1.000 108.05348 445 HIS B O 1
ATOM 7140 N N . TYR B 1 434 ? -125.15686 48.57227 21.50713 1.000 97.11186 446 TYR B N 1
ATOM 7141 C CA . TYR B 1 434 ? -125.23921 48.04284 22.86076 1.000 95.74832 446 TYR B CA 1
ATOM 7142 C C . TYR B 1 434 ? -123.99337 47.21463 23.13783 1.000 99.06577 446 TYR B C 1
ATOM 7143 O O . TYR B 1 434 ? -123.48460 46.53393 22.24387 1.000 104.24384 446 TYR B O 1
ATOM 7152 N N . SER B 1 435 ? -123.50365 47.28795 24.37778 1.000 94.97213 447 SER B N 1
ATOM 7153 C CA . SER B 1 435 ? -122.27575 46.58429 24.73507 1.000 90.93475 447 SER B CA 1
ATOM 7154 C C . SER B 1 435 ? -122.45480 45.07398 24.69155 1.000 86.37136 447 SER B C 1
ATOM 7155 O O . SER B 1 435 ? -121.50555 44.34828 24.37189 1.000 90.95339 447 SER B O 1
ATOM 7158 N N . TRP B 1 436 ? -123.65599 44.59139 25.00402 1.000 83.32380 448 TRP B N 1
ATOM 7159 C CA . TRP B 1 436 ? -123.96650 43.17214 25.10462 1.000 84.87984 448 TRP B CA 1
ATOM 7160 C C . TRP B 1 436 ? -122.98410 42.51588 26.06547 1.000 88.77443 448 TRP B C 1
ATOM 7161 O O . TRP B 1 436 ? -122.10146 41.76672 25.62603 1.000 88.88103 448 TRP B O 1
ATOM 7172 N N . PRO B 1 437 ? -123.08891 42.77836 27.37178 1.000 89.88287 449 PRO B N 1
ATOM 7173 C CA . PRO B 1 437 ? -122.20224 42.08771 28.31918 1.000 93.11938 449 PRO B CA 1
ATOM 7174 C C . PRO B 1 437 ? -122.32911 40.58270 28.22964 1.000 98.83288 449 PRO B C 1
ATOM 7175 O O . PRO B 1 437 ? -121.34436 39.86234 28.43776 1.000 104.81387 449 PRO B O 1
ATOM 7179 N N . GLY B 1 438 ? -123.52179 40.09003 27.92184 1.000 106.65110 450 GLY B N 1
ATOM 7180 C CA . GLY B 1 438 ? -123.73324 38.67989 27.69611 1.000 121.01386 450 GLY B CA 1
ATOM 7181 C C . GLY B 1 438 ? -123.90014 38.34318 26.23069 1.000 133.34690 450 GLY B C 1
ATOM 7182 O O . GLY B 1 438 ? -125.03301 38.24472 25.76021 1.000 132.88923 450 GLY B O 1
ATOM 7183 N N . ASN B 1 439 ? -122.81064 38.18581 25.48365 1.000 140.39746 451 ASN B N 1
ATOM 7184 C CA . ASN B 1 439 ? -122.95949 37.96043 24.05321 1.000 149.98437 451 ASN B CA 1
ATOM 7185 C C . ASN B 1 439 ? -123.82489 36.72589 23.82762 1.000 154.50135 451 ASN B C 1
ATOM 7186 O O . ASN B 1 439 ? -124.02494 35.91506 24.72912 1.000 157.98355 451 ASN B O 1
ATOM 7191 N N . ILE B 1 440 ? -124.42807 36.63547 22.64224 1.000 157.25284 452 ILE B N 1
ATOM 7192 C CA . ILE B 1 440 ? -125.27884 35.51988 22.20137 1.000 155.61907 452 ILE B CA 1
ATOM 7193 C C . ILE B 1 440 ? -126.26196 34.99283 23.25711 1.000 152.15598 452 ILE B C 1
ATOM 7194 O O . ILE B 1 440 ? -127.37245 34.57426 22.91165 1.000 155.30228 452 ILE B O 1
ATOM 7199 N N . ARG B 1 441 ? -125.88116 34.99512 24.54265 1.000 147.80106 453 ARG B N 1
ATOM 7200 C CA . ARG B 1 441 ? -126.80904 34.57395 25.59323 1.000 134.55809 453 ARG B CA 1
ATOM 7201 C C . ARG B 1 441 ? -127.81111 35.67750 25.92491 1.000 130.29336 453 ARG B C 1
ATOM 7202 O O . ARG B 1 441 ? -129.03011 35.45274 25.90608 1.000 135.81132 453 ARG B O 1
ATOM 7210 N N . GLU B 1 442 ? -127.31352 36.89043 26.19309 1.000 117.30632 454 GLU B N 1
ATOM 7211 C CA . GLU B 1 442 ? -128.21068 38.01942 26.41525 1.000 107.08894 454 GLU B CA 1
ATOM 7212 C C . GLU B 1 442 ? -128.97475 38.36857 25.15031 1.000 105.17533 454 GLU B C 1
ATOM 7213 O O . GLU B 1 442 ? -130.11347 38.83375 25.22945 1.000 112.42029 454 GLU B O 1
ATOM 7219 N N . LEU B 1 443 ? -128.37460 38.14587 23.97885 1.000 97.03730 455 LEU B N 1
ATOM 7220 C CA . LEU B 1 443 ? -129.09490 38.40251 22.73825 1.000 91.71041 455 LEU B CA 1
ATOM 7221 C C . LEU B 1 443 ? -130.28220 37.46113 22.59897 1.000 99.78532 455 LEU B C 1
ATOM 7222 O O . LEU B 1 443 ? -131.39535 37.89730 22.27750 1.000 105.00167 455 LEU B O 1
ATOM 7227 N N . GLU B 1 444 ? -130.07265 36.17350 22.88197 1.000 100.99466 456 GLU B N 1
ATOM 7228 C CA . GLU B 1 444 ? -131.17373 35.21987 22.83255 1.000 100.06287 456 GLU B CA 1
ATOM 7229 C C . GLU B 1 444 ? -132.23892 35.56539 23.86134 1.000 97.82286 456 GLU B C 1
ATOM 7230 O O . GLU B 1 444 ? -133.44120 35.46963 23.58136 1.000 100.52826 456 GLU B O 1
ATOM 7236 N N . ASN B 1 445 ? -131.81797 36.03769 25.03488 1.000 84.51782 457 ASN B N 1
ATOM 7237 C CA . ASN B 1 445 ? -132.78361 36.34556 26.08251 1.000 82.28220 457 ASN B CA 1
ATOM 7238 C C . ASN B 1 445 ? -133.61642 37.57682 25.73198 1.000 76.63571 457 ASN B C 1
ATOM 7239 O O . ASN B 1 445 ? -134.84777 37.56795 25.87714 1.000 84.35239 457 ASN B O 1
ATOM 7244 N N . VAL B 1 446 ? -132.96624 38.64911 25.26792 1.000 62.02008 458 VAL B N 1
ATOM 7245 C CA . VAL B 1 446 ? -133.71645 39.84885 24.91393 1.000 57.36906 458 VAL B CA 1
ATOM 7246 C C . VAL B 1 446 ? -134.61275 39.58711 23.71437 1.000 70.59910 458 VAL B C 1
ATOM 7247 O O . VAL B 1 446 ? -135.72351 40.12554 23.63695 1.000 86.50380 458 VAL B O 1
ATOM 7251 N N . ILE B 1 447 ? -134.17998 38.73617 22.77891 1.000 68.69248 459 ILE B N 1
ATOM 7252 C CA . ILE B 1 447 ? -135.03049 38.44328 21.63268 1.000 68.99763 459 ILE B CA 1
ATOM 7253 C C . ILE B 1 447 ? -136.23950 37.61768 22.05400 1.000 82.37674 459 ILE B C 1
ATOM 7254 O O . ILE B 1 447 ? -137.35848 37.85082 21.58019 1.000 70.53194 459 ILE B O 1
ATOM 7259 N N . GLU B 1 448 ? -136.05430 36.67581 22.98431 1.000 111.06699 460 GLU B N 1
ATOM 7260 C CA . GLU B 1 448 ? -137.20123 35.91472 23.46808 1.000 114.59609 460 GLU B CA 1
ATOM 7261 C C . GLU B 1 448 ? -138.18827 36.80931 24.20957 1.000 114.23909 460 GLU B C 1
ATOM 7262 O O . GLU B 1 448 ? -139.40641 36.68730 24.02558 1.000 119.17922 460 GLU B O 1
ATOM 7268 N N . ARG B 1 449 ? -137.68396 37.72972 25.03796 1.000 99.83733 461 ARG B N 1
ATOM 7269 C CA . ARG B 1 449 ? -138.58778 38.62442 25.75781 1.000 86.00258 461 ARG B CA 1
ATOM 7270 C C . ARG B 1 449 ? -139.31282 39.56877 24.80091 1.000 82.52367 461 ARG B C 1
ATOM 7271 O O . ARG B 1 449 ? -140.51157 39.84225 24.96809 1.000 90.34420 461 ARG B O 1
ATOM 7279 N N . GLY B 1 450 ? -138.62331 40.03270 23.75782 1.000 78.26086 462 GLY B N 1
ATOM 7280 C CA . GLY B 1 450 ? -139.27573 40.90450 22.79842 1.000 82.79989 462 GLY B CA 1
ATOM 7281 C C . GLY B 1 450 ? -140.32057 40.17584 21.97783 1.000 88.47615 462 GLY B C 1
ATOM 7282 O O . GLY B 1 450 ? -141.35843 40.74570 21.62872 1.000 85.39336 462 GLY B O 1
ATOM 7283 N N . ILE B 1 451 ? -140.06688 38.90305 21.66670 1.000 89.01766 463 ILE B N 1
ATOM 7284 C CA . ILE B 1 451 ? -141.03621 38.12147 20.90829 1.000 92.60863 463 ILE B CA 1
ATOM 7285 C C . ILE B 1 451 ? -142.25486 37.80118 21.76405 1.000 86.79457 463 ILE B C 1
ATOM 7286 O O . ILE B 1 451 ? -143.39332 37.85042 21.28302 1.000 83.83706 463 ILE B O 1
ATOM 7291 N N . ILE B 1 452 ? -142.04837 37.47951 23.04470 1.000 90.16404 464 ILE B N 1
ATOM 7292 C CA . ILE B 1 452 ? -143.20819 37.19478 23.88395 1.000 90.70029 464 ILE B CA 1
ATOM 7293 C C . ILE B 1 452 ? -144.00804 38.47012 24.11301 1.000 84.82303 464 ILE B C 1
ATOM 7294 O O . ILE B 1 452 ? -145.21903 38.41239 24.36016 1.000 86.45141 464 ILE B O 1
ATOM 7299 N N . LEU B 1 453 ? -143.36322 39.63961 24.03600 1.000 81.28021 465 LEU B N 1
ATOM 7300 C CA . LEU B 1 453 ? -144.10886 40.87018 24.26994 1.000 82.69844 465 LEU B CA 1
ATOM 7301 C C . LEU B 1 453 ? -144.88055 41.35184 23.04339 1.000 93.02588 465 LEU B C 1
ATOM 7302 O O . LEU B 1 453 ? -145.70041 42.26750 23.17422 1.000 101.03442 465 LEU B O 1
ATOM 7307 N N . THR B 1 454 ? -144.64886 40.77131 21.86649 1.000 94.21492 466 THR B N 1
ATOM 7308 C CA . THR B 1 454 ? -145.36011 41.14277 20.64889 1.000 96.43591 466 THR B CA 1
ATOM 7309 C C . THR B 1 454 ? -146.17240 39.95840 20.14302 1.000 101.83153 466 THR B C 1
ATOM 7310 O O . THR B 1 454 ? -145.73099 38.80897 20.23171 1.000 99.72108 466 THR B O 1
ATOM 7314 N N . ASP B 1 455 ? -147.35896 40.24061 19.60904 1.000 111.04096 467 ASP B N 1
ATOM 7315 C CA . ASP B 1 455 ? -148.20591 39.18241 19.06852 1.000 121.34159 467 ASP B CA 1
ATOM 7316 C C . ASP B 1 455 ? -148.83186 39.44091 17.69146 1.000 124.59548 467 ASP B C 1
ATOM 7317 O O . ASP B 1 455 ? -149.34808 38.48611 17.09656 1.000 114.50065 467 ASP B O 1
ATOM 7322 N N . PRO B 1 456 ? -148.83682 40.67871 17.11888 1.000 139.87814 468 PRO B N 1
ATOM 7323 C CA . PRO B 1 456 ? -149.45943 40.81900 15.79587 1.000 143.64196 468 PRO B CA 1
ATOM 7324 C C . PRO B 1 456 ? -148.51689 40.42858 14.67058 1.000 139.03339 468 PRO B C 1
ATOM 7325 O O . PRO B 1 456 ? -147.47403 39.80920 14.90321 1.000 137.52432 468 PRO B O 1
ATOM 7329 N N . ASN B 1 457 ? -148.88234 40.78831 13.44314 1.000 142.74021 469 ASN B N 1
ATOM 7330 C CA . ASN B 1 457 ? -147.97936 40.68680 12.30578 1.000 145.03507 469 ASN B CA 1
ATOM 7331 C C . ASN B 1 457 ? -147.04473 41.88425 12.21191 1.000 151.15122 469 ASN B C 1
ATOM 7332 O O . ASN B 1 457 ? -146.18841 41.92046 11.32246 1.000 152.05135 469 ASN B O 1
ATOM 7337 N N . GLU B 1 458 ? -147.20645 42.85740 13.10549 1.000 152.69125 470 GLU B N 1
ATOM 7338 C CA . GLU B 1 458 ? -146.42983 44.08651 13.10832 1.000 146.53104 470 GLU B CA 1
ATOM 7339 C C . GLU B 1 458 ? -144.99772 43.84046 13.57938 1.000 132.96251 470 GLU B C 1
ATOM 7340 O O . GLU B 1 458 ? -144.69666 42.87068 14.27919 1.000 131.04788 470 GLU B O 1
ATOM 7346 N N . SER B 1 459 ? -144.11091 44.74954 13.17509 1.000 124.41536 471 SER B N 1
ATOM 7347 C CA . SER B 1 459 ? -142.70976 44.68688 13.56990 1.000 109.25232 471 SER B CA 1
ATOM 7348 C C . SER B 1 459 ? -142.56351 44.78162 15.08423 1.000 104.85192 471 SER B C 1
ATOM 7349 O O . SER B 1 459 ? -143.30122 45.50991 15.75373 1.000 108.16650 471 SER B O 1
ATOM 7352 N N . ILE B 1 460 ? -141.60259 44.02723 15.62396 1.000 98.49019 472 ILE B N 1
ATOM 7353 C CA . ILE B 1 460 ? -141.36639 44.03884 17.06161 1.000 88.40941 472 ILE B CA 1
ATOM 7354 C C . ILE B 1 460 ? -140.90440 45.42561 17.49310 1.000 97.71329 472 ILE B C 1
ATOM 7355 O O . ILE B 1 460 ? -140.06436 46.05590 16.84169 1.000 99.26738 472 ILE B O 1
ATOM 7360 N N . SER B 1 461 ? -141.44872 45.90389 18.60795 1.000 104.33223 473 SER B N 1
ATOM 7361 C CA . SER B 1 461 ? -141.12475 47.23845 19.09409 1.000 110.76231 473 SER B CA 1
ATOM 7362 C C . SER B 1 461 ? -139.73052 47.28920 19.70732 1.000 103.58893 473 SER B C 1
ATOM 7363 O O . SER B 1 461 ? -139.22830 46.30505 20.25677 1.000 103.05835 473 SER B O 1
ATOM 7366 N N . VAL B 1 462 ? -139.10095 48.46306 19.60382 1.000 94.90286 474 VAL B N 1
ATOM 7367 C CA . VAL B 1 462 ? -137.81209 48.66035 20.25198 1.000 83.90999 474 VAL B CA 1
ATOM 7368 C C . VAL B 1 462 ? -137.95189 48.67970 21.76686 1.000 72.78604 474 VAL B C 1
ATOM 7369 O O . VAL B 1 462 ? -136.96654 48.44669 22.46670 1.000 67.62099 474 VAL B O 1
ATOM 7373 N N . GLN B 1 463 ? -139.13918 48.98446 22.30346 1.000 68.39790 475 GLN B N 1
ATOM 7374 C CA . GLN B 1 463 ? -139.30907 48.94263 23.75103 1.000 60.12845 475 GLN B CA 1
ATOM 7375 C C . GLN B 1 463 ? -139.48584 47.52799 24.27709 1.000 55.20656 475 GLN B C 1
ATOM 7376 O O . GLN B 1 463 ? -139.35600 47.31373 25.48727 1.000 65.56704 475 GLN B O 1
ATOM 7382 N N . ALA B 1 464 ? -139.78692 46.56421 23.40249 1.000 51.50555 476 ALA B N 1
ATOM 7383 C CA . ALA B 1 464 ? -139.93415 45.18515 23.85223 1.000 64.62337 476 ALA B CA 1
ATOM 7384 C C . ALA B 1 464 ? -138.62849 44.65019 24.42025 1.000 79.12978 476 ALA B C 1
ATOM 7385 O O . ALA B 1 464 ? -138.63896 43.82550 25.33949 1.000 77.83818 476 ALA B O 1
ATOM 7387 N N . LEU B 1 465 ? -137.50219 45.10869 23.88792 1.000 92.39291 477 LEU B N 1
ATOM 7388 C CA . LEU B 1 465 ? -136.18021 44.82423 24.42067 1.000 97.46219 477 LEU B CA 1
ATOM 7389 C C . LEU B 1 465 ? -135.56257 46.14007 24.87077 1.000 99.58891 477 LEU B C 1
ATOM 7390 O O . LEU B 1 465 ? -135.79302 47.17915 24.25250 1.000 103.51104 477 LEU B O 1
ATOM 7395 N N . PHE B 1 466 ? -134.78999 46.09829 25.94948 1.000 100.58845 478 PHE B N 1
ATOM 7396 C CA . PHE B 1 466 ? -134.27064 47.30902 26.58233 1.000 101.98595 478 PHE B CA 1
ATOM 7397 C C . PHE B 1 466 ? -135.41161 48.25423 26.95581 1.000 92.17736 478 PHE B C 1
ATOM 7398 O O . PHE B 1 466 ? -135.45695 49.38702 26.45828 1.000 85.94761 478 PHE B O 1
ATOM 7406 N N . PRO B 1 467 ? -136.35740 47.83624 27.81706 1.000 89.13298 479 PRO B N 1
ATOM 7407 C CA . PRO B 1 467 ? -137.43588 48.74784 28.22352 1.000 81.32145 479 PRO B CA 1
ATOM 7408 C C . PRO B 1 467 ? -136.94088 49.86656 29.12671 1.000 96.13043 479 PRO B C 1
ATOM 7409 O O . PRO B 1 467 ? -135.73266 50.01741 29.33535 1.000 92.88515 479 PRO B O 1
ATOM 7413 N N . ARG B 1 468 ? -137.87401 50.64853 29.67278 1.000 110.33365 480 ARG B N 1
ATOM 7414 C CA . ARG B 1 468 ? -137.61902 51.78843 30.55218 1.000 118.94260 480 ARG B CA 1
ATOM 7415 C C . ARG B 1 468 ? -136.86395 52.91920 29.86468 1.000 123.35478 480 ARG B C 1
ATOM 7416 O O . ARG B 1 468 ? -136.48002 53.88860 30.53230 1.000 125.76792 480 ARG B O 1
ATOM 7424 N N . ALA B 1 469 ? -136.65069 52.83720 28.55374 1.000 124.93312 481 ALA B N 1
ATOM 7425 C CA . ALA B 1 469 ? -135.91932 53.86888 27.82430 1.000 124.87732 481 ALA B CA 1
ATOM 7426 C C . ALA B 1 469 ? -136.82259 54.56822 26.81453 1.000 124.43634 481 ALA B C 1
ATOM 7427 O O . ALA B 1 469 ? -136.34475 55.22718 25.89098 1.000 124.44504 481 ALA B O 1
ATOM 7429 N N . ASP C 1 2 ? -115.16857 11.76296 98.36516 1.000 107.68635 14 ASP C N 1
ATOM 7430 C CA . ASP C 1 2 ? -114.16228 11.33468 97.39742 1.000 113.00049 14 ASP C CA 1
ATOM 7431 C C . ASP C 1 2 ? -112.98733 10.58572 98.03784 1.000 123.31346 14 ASP C C 1
ATOM 7432 O O . ASP C 1 2 ? -111.86588 11.09118 98.06143 1.000 119.46502 14 ASP C O 1
ATOM 7437 N N . PRO C 1 3 ? -113.23972 9.37775 98.56135 1.000 136.87613 15 PRO C N 1
ATOM 7438 C CA . PRO C 1 3 ? -112.15384 8.61342 99.18650 1.000 145.61887 15 PRO C CA 1
ATOM 7439 C C . PRO C 1 3 ? -111.65148 7.46048 98.32637 1.000 153.45048 15 PRO C C 1
ATOM 7440 O O . PRO C 1 3 ? -112.33787 6.44068 98.20520 1.000 161.71299 15 PRO C O 1
ATOM 7444 N N . GLU C 1 4 ? -110.46958 7.58525 97.72290 1.000 156.68890 16 GLU C N 1
ATOM 7445 C CA . GLU C 1 4 ? -109.65375 8.79594 97.73715 1.000 156.13528 16 GLU C CA 1
ATOM 7446 C C . GLU C 1 4 ? -109.17683 9.04943 96.30125 1.000 152.16655 16 GLU C C 1
ATOM 7447 O O . GLU C 1 4 ? -107.99071 8.96977 95.98048 1.000 150.72901 16 GLU C O 1
ATOM 7453 N N . PHE C 1 5 ? -110.13628 9.38593 95.44031 1.000 148.69665 17 PHE C N 1
ATOM 7454 C CA . PHE C 1 5 ? -109.89176 9.47021 94.00574 1.000 146.65617 17 PHE C CA 1
ATOM 7455 C C . PHE C 1 5 ? -109.10445 10.70646 93.59164 1.000 148.28664 17 PHE C C 1
ATOM 7456 O O . PHE C 1 5 ? -108.54153 10.71672 92.49098 1.000 150.85738 17 PHE C O 1
ATOM 7464 N N . THR C 1 6 ? -109.04390 11.74027 94.43611 1.000 149.13722 18 THR C N 1
ATOM 7465 C CA . THR C 1 6 ? -108.29254 12.93849 94.07188 1.000 150.50591 18 THR C CA 1
ATOM 7466 C C . THR C 1 6 ? -106.81596 12.62633 93.85961 1.000 154.71560 18 THR C C 1
ATOM 7467 O O . THR C 1 6 ? -106.13829 13.31802 93.09109 1.000 154.80155 18 THR C O 1
ATOM 7471 N N . ASN C 1 7 ? -106.30619 11.58737 94.51555 1.000 155.00320 19 ASN C N 1
ATOM 7472 C CA . ASN C 1 7 ? -104.91798 11.17080 94.37416 1.000 151.07764 19 ASN C CA 1
ATOM 7473 C C . ASN C 1 7 ? -104.70476 10.21028 93.20879 1.000 140.34122 19 ASN C C 1
ATOM 7474 O O . ASN C 1 7 ? -103.56587 9.80027 92.96218 1.000 138.72074 19 ASN C O 1
ATOM 7479 N N . LEU C 1 8 ? -105.76451 9.84723 92.48487 1.000 124.83791 20 LEU C N 1
ATOM 7480 C CA . LEU C 1 8 ? -105.64221 8.92965 91.35882 1.000 108.75119 20 LEU C CA 1
ATOM 7481 C C . LEU C 1 8 ? -105.14303 9.59719 90.08178 1.000 110.07630 20 LEU C C 1
ATOM 7482 O O . LEU C 1 8 ? -104.81633 8.88913 89.12274 1.000 110.01072 20 LEU C O 1
ATOM 7487 N N . ILE C 1 9 ? -105.06880 10.92651 90.03841 1.000 111.27465 21 ILE C N 1
ATOM 7488 C CA . ILE C 1 9 ? -104.65977 11.62133 88.82169 1.000 109.67654 21 ILE C CA 1
ATOM 7489 C C . ILE C 1 9 ? -103.16945 11.96985 88.87052 1.000 112.16684 21 ILE C C 1
ATOM 7490 O O . ILE C 1 9 ? -102.78614 13.14105 88.97815 1.000 115.05895 21 ILE C O 1
ATOM 7495 N N . HIS C 1 10 ? -102.31325 10.95119 88.81275 1.000 109.93180 22 HIS C N 1
ATOM 7496 C CA . HIS C 1 10 ? -100.87584 11.19013 88.75284 1.000 106.38511 22 HIS C CA 1
ATOM 7497 C C . HIS C 1 10 ? -100.49059 11.76205 87.39374 1.000 104.58933 22 HIS C C 1
ATOM 7498 O O . HIS C 1 10 ? -101.02312 11.35385 86.35936 1.000 104.77304 22 HIS C O 1
ATOM 7505 N N . PHE C 1 11 ? -99.55204 12.70563 87.39063 1.000 106.94911 23 PHE C N 1
ATOM 7506 C CA . PHE C 1 11 ? -99.09479 13.27827 86.13300 1.000 108.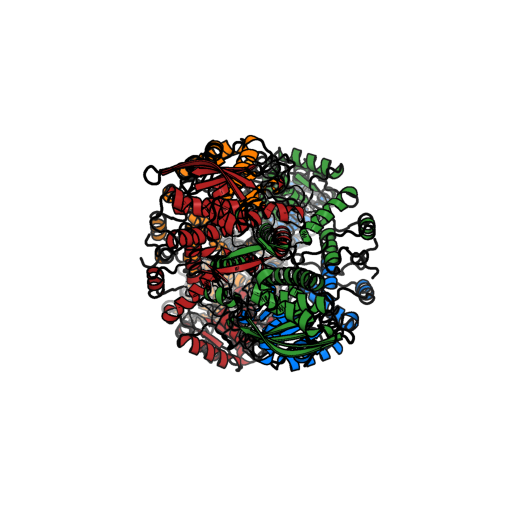40241 23 PHE C CA 1
ATOM 7507 C C . PHE C 1 11 ? -97.67951 13.80725 86.29777 1.000 108.69372 23 PHE C C 1
ATOM 7508 O O . PHE C 1 11 ? -97.32796 14.35133 87.34792 1.000 110.70834 23 PHE C O 1
ATOM 7516 N N . GLN C 1 12 ? -96.87622 13.64583 85.24879 1.000 109.97869 24 GLN C N 1
ATOM 7517 C CA . GLN C 1 12 ? -95.49804 14.12280 85.22115 1.000 116.42075 24 GLN C CA 1
ATOM 7518 C C . GLN C 1 12 ? -95.35012 15.09976 84.06261 1.000 120.29479 24 GLN C C 1
ATOM 7519 O O . GLN C 1 12 ? -95.44735 14.70584 82.89513 1.000 119.50798 24 GLN C O 1
ATOM 7525 N N . SER C 1 13 ? -95.12314 16.37315 84.38647 1.000 126.87943 25 SER C N 1
ATOM 7526 C CA . SER C 1 13 ? -94.97466 17.38544 83.34660 1.000 130.23893 25 SER C CA 1
ATOM 7527 C C . SER C 1 13 ? -93.70650 17.16241 82.53243 1.000 125.34016 25 SER C C 1
ATOM 7528 O O . SER C 1 13 ? -93.70235 17.36659 81.31249 1.000 123.56605 25 SER C O 1
ATOM 7531 N N . THR C 1 14 ? -92.61682 16.75502 83.18947 1.000 122.09963 26 THR C N 1
ATOM 7532 C CA . THR C 1 14 ? -91.35518 16.58519 82.47759 1.000 118.08856 26 THR C CA 1
ATOM 7533 C C . THR C 1 14 ? -91.43329 15.47200 81.44373 1.000 125.35339 26 THR C C 1
ATOM 7534 O O . THR C 1 14 ? -90.76984 15.54590 80.40490 1.000 121.43924 26 THR C O 1
ATOM 7538 N N . GLU C 1 15 ? -92.23084 14.43643 81.70267 1.000 130.37855 27 GLU C N 1
ATOM 7539 C CA . GLU C 1 15 ? -92.41171 13.37388 80.72359 1.000 130.37339 27 GLU C CA 1
ATOM 7540 C C . GLU C 1 15 ? -93.43617 13.73508 79.65789 1.000 117.89682 27 GLU C C 1
ATOM 7541 O O . GLU C 1 15 ? -93.55500 13.01066 78.66406 1.000 118.61973 27 GLU C O 1
ATOM 7547 N N . GLY C 1 16 ? -94.17267 14.82862 79.84057 1.000 103.26930 28 GLY C N 1
ATOM 7548 C CA . GLY C 1 16 ? -95.17743 15.22214 78.87328 1.000 98.92287 28 GLY C CA 1
ATOM 7549 C C . GLY C 1 16 ? -96.38208 14.31246 78.85127 1.000 92.77783 28 GLY C C 1
ATOM 7550 O O . GLY C 1 16 ? -96.98745 14.12046 77.79286 1.000 96.59122 28 GLY C O 1
ATOM 7551 N N . LYS C 1 17 ? -96.75355 13.74962 79.99842 1.000 84.45596 29 LYS C N 1
ATOM 7552 C CA . LYS C 1 17 ? -97.84526 12.79288 80.06618 1.000 83.40566 29 LYS C CA 1
ATOM 7553 C C . LYS C 1 17 ? -98.69441 13.03834 81.30250 1.000 91.69702 29 LYS C C 1
ATOM 7554 O O . LYS C 1 17 ? -98.20931 13.51674 82.33120 1.000 96.92435 29 LYS C O 1
ATOM 7560 N N . ILE C 1 18 ? -99.97379 12.69642 81.18123 1.000 89.98798 30 ILE C N 1
ATOM 7561 C CA . ILE C 1 18 ? -100.92418 12.72569 82.28372 1.000 74.93387 30 ILE C CA 1
ATOM 7562 C C . ILE C 1 18 ? -101.55396 11.34368 82.36609 1.000 79.81197 30 ILE C C 1
ATOM 7563 O O . ILE C 1 18 ? -101.98851 10.79498 81.34712 1.000 93.62743 30 ILE C O 1
ATOM 7568 N N . TRP C 1 19 ? -101.60489 10.78259 83.57104 1.000 73.37006 31 TRP C N 1
ATOM 7569 C CA . TRP C 1 19 ? -102.07486 9.42113 83.77214 1.000 78.23853 31 TRP C CA 1
ATOM 7570 C C . TRP C 1 19 ? -103.24500 9.38979 84.74281 1.000 80.07947 31 TRP C C 1
ATOM 7571 O O . TRP C 1 19 ? -103.40241 10.27447 85.58968 1.000 85.95101 31 TRP C O 1
ATOM 7582 N N . LEU C 1 20 ? -104.07060 8.35688 84.60150 1.000 76.90614 32 LEU C N 1
ATOM 7583 C CA . LEU C 1 20 ? -105.18058 8.12383 85.51818 1.000 71.55424 32 LEU C CA 1
ATOM 7584 C C . LEU C 1 20 ? -105.33140 6.61196 85.58876 1.000 74.03080 32 LEU C C 1
ATOM 7585 O O . LEU C 1 20 ? -105.73737 5.98055 84.60492 1.000 81.48353 32 LEU C O 1
ATOM 7590 N N . GLY C 1 21 ? -104.95793 6.03321 86.72558 1.000 74.16376 33 GLY C N 1
ATOM 7591 C CA . GLY C 1 21 ? -104.87124 4.58637 86.79195 1.000 76.59000 33 GLY C CA 1
ATOM 7592 C C . GLY C 1 21 ? -103.79947 4.13440 85.82540 1.000 84.07339 33 GLY C C 1
ATOM 7593 O O . GLY C 1 21 ? -102.67048 4.63649 85.83772 1.000 84.50125 33 GLY C O 1
ATOM 7594 N N . GLU C 1 22 ? -104.14706 3.18277 84.96571 1.000 93.35424 34 GLU C N 1
ATOM 7595 C CA . GLU C 1 22 ? -103.24843 2.72999 83.91565 1.000 107.23673 34 GLU C CA 1
ATOM 7596 C C . GLU C 1 22 ? -103.57231 3.34764 82.56165 1.000 111.64653 34 GLU C C 1
ATOM 7597 O O . GLU C 1 22 ? -103.04315 2.88967 81.54392 1.000 120.73475 34 GLU C O 1
ATOM 7603 N N . GLN C 1 23 ? -104.42636 4.36777 82.51690 1.000 107.04420 35 GLN C N 1
ATOM 7604 C CA . GLN C 1 23 ? -104.85983 4.94895 81.25362 1.000 101.30751 35 GLN C CA 1
ATOM 7605 C C . GLN C 1 23 ? -104.24906 6.33075 81.06121 1.000 97.45607 35 GLN C C 1
ATOM 7606 O O . GLN C 1 23 ? -104.34383 7.18968 81.94565 1.000 101.03465 35 GLN C O 1
ATOM 7612 N N . ARG C 1 24 ? -103.62140 6.53482 79.90480 1.000 87.93541 36 ARG C N 1
ATOM 7613 C CA . ARG C 1 24 ? -103.11557 7.84966 79.53714 1.000 71.96334 36 ARG C CA 1
ATOM 7614 C C . ARG C 1 24 ? -104.27796 8.77194 79.19445 1.000 61.83905 36 ARG C C 1
ATOM 7615 O O . ARG C 1 24 ? -105.27008 8.34376 78.59899 1.000 69.21608 36 ARG C O 1
ATOM 7623 N N . MET C 1 25 ? -104.15803 10.04648 79.56798 1.000 52.20574 37 MET C N 1
ATOM 7624 C CA . MET C 1 25 ? -105.23964 11.00402 79.38396 1.000 56.56926 37 MET C CA 1
ATOM 7625 C C . MET C 1 25 ? -104.65387 12.37105 79.05388 1.000 57.01303 37 MET C C 1
ATOM 7626 O O . MET C 1 25 ? -103.45402 12.61320 79.20954 1.000 68.96311 37 MET C O 1
ATOM 7631 N N . LEU C 1 26 ? -105.52122 13.26932 78.58845 1.000 49.55067 38 LEU C N 1
ATOM 7632 C CA . LEU C 1 26 ? -105.12603 14.61650 78.20292 1.000 53.35436 38 LEU C CA 1
ATOM 7633 C C . LEU C 1 26 ? -106.18441 15.60756 78.66792 1.000 60.66251 38 LEU C C 1
ATOM 7634 O O . LEU C 1 26 ? -107.36209 15.26528 78.80435 1.000 73.22183 38 LEU C O 1
ATOM 7639 N N . LEU C 1 27 ? -105.74985 16.84305 78.91332 1.000 57.11177 39 LEU C N 1
ATOM 7640 C CA . LEU C 1 27 ? -106.60122 17.90072 79.45250 1.000 58.11734 39 LEU C CA 1
ATOM 7641 C C . LEU C 1 27 ? -106.72438 19.03143 78.43572 1.000 57.31321 39 LEU C C 1
ATOM 7642 O O . LEU C 1 27 ? -105.73876 19.71268 78.13631 1.000 62.75740 39 LEU C O 1
ATOM 7647 N N . LEU C 1 28 ? -107.93141 19.23182 77.91054 1.000 57.05654 40 LEU C N 1
ATOM 7648 C CA . LEU C 1 28 ? -108.21204 20.25691 76.91473 1.000 57.73866 40 LEU C CA 1
ATOM 7649 C C . LEU C 1 28 ? -109.09758 21.35779 77.48658 1.000 54.66522 40 LEU C C 1
ATOM 7650 O O . LEU C 1 28 ? -109.83300 21.16166 78.45720 1.000 56.15480 40 LEU C O 1
ATOM 7655 N N . GLN C 1 29 ? -109.01545 22.52661 76.85439 1.000 49.64833 41 GLN C N 1
ATOM 7656 C CA . GLN C 1 29 ? -109.83686 23.66604 77.23579 1.000 44.70363 41 GLN C CA 1
ATOM 7657 C C . GLN C 1 29 ? -111.28224 23.46354 76.79619 1.000 58.04498 41 GLN C C 1
ATOM 7658 O O . GLN C 1 29 ? -111.56719 22.78201 75.80834 1.000 72.63414 41 GLN C O 1
ATOM 7664 N N . VAL C 1 30 ? -112.20449 24.06105 77.55185 1.000 63.60833 42 VAL C N 1
ATOM 7665 C CA . VAL C 1 30 ? -113.62039 23.93636 77.22080 1.000 69.14486 42 VAL C CA 1
ATOM 7666 C C . VAL C 1 30 ? -113.95926 24.73830 75.96916 1.000 64.43056 42 VAL C C 1
ATOM 7667 O O . VAL C 1 30 ? -114.75989 24.30020 75.13551 1.000 61.35266 42 VAL C O 1
ATOM 7671 N N . SER C 1 31 ? -113.36529 25.92374 75.81604 1.000 69.87158 43 SER C N 1
ATOM 7672 C CA . SER C 1 31 ? -113.63439 26.72711 74.62670 1.000 72.84899 43 SER C CA 1
ATOM 7673 C C . SER C 1 31 ? -113.12638 26.03984 73.36365 1.000 72.46745 43 SER C C 1
ATOM 7674 O O . SER C 1 31 ? -113.74995 26.13147 72.29403 1.000 77.58624 43 SER C O 1
ATOM 7677 N N . ALA C 1 32 ? -112.00022 25.32900 73.47041 1.000 64.79093 44 ALA C N 1
ATOM 7678 C CA . ALA C 1 32 ? -111.50558 24.57455 72.32564 1.000 63.30034 44 ALA C CA 1
ATOM 7679 C C . ALA C 1 32 ? -112.46492 23.44983 71.95906 1.000 64.46443 44 ALA C C 1
ATOM 7680 O O . ALA C 1 32 ? -112.72001 23.20635 70.77512 1.000 75.76845 44 ALA C O 1
ATOM 7682 N N . MET C 1 33 ? -113.03744 22.77682 72.96160 1.000 59.54420 45 MET C N 1
ATOM 7683 C CA . MET C 1 33 ? -114.04092 21.75539 72.67969 1.000 68.77770 45 MET C CA 1
ATOM 7684 C C . MET C 1 33 ? -115.31158 22.36475 72.10128 1.000 66.68296 45 MET C C 1
ATOM 7685 O O . MET C 1 33 ? -116.00873 21.71412 71.31404 1.000 57.23545 45 MET C O 1
ATOM 7690 N N . ALA C 1 34 ? -115.62013 23.61070 72.46799 1.000 73.47607 46 ALA C N 1
ATOM 7691 C CA . ALA C 1 34 ? -116.79324 24.27592 71.91356 1.000 72.17978 46 ALA C CA 1
ATOM 7692 C C . ALA C 1 34 ? -116.60553 24.54872 70.42902 1.000 71.57012 46 ALA C C 1
ATOM 7693 O O . ALA C 1 34 ? -117.48809 24.25038 69.61392 1.000 70.41403 46 ALA C O 1
ATOM 7695 N N . SER C 1 35 ? -115.44508 25.09433 70.05580 1.000 68.77929 47 SER C N 1
ATOM 7696 C CA . SER C 1 35 ? -115.16215 25.27623 68.63432 1.000 69.94042 47 SER C CA 1
ATOM 7697 C C . SER C 1 35 ? -115.06818 23.93403 67.91784 1.000 68.77718 47 SER C C 1
ATOM 7698 O O . SER C 1 35 ? -115.43222 23.82794 66.73845 1.000 74.84623 47 SER C O 1
ATOM 7701 N N . PHE C 1 36 ? -114.62026 22.89466 68.62814 1.000 59.22381 48 PHE C N 1
ATOM 7702 C CA . PHE C 1 36 ? -114.55352 21.55532 68.05523 1.000 57.01297 48 PHE C CA 1
ATOM 7703 C C . PHE C 1 36 ? -115.93687 21.05364 67.67835 1.000 60.13148 48 PHE C C 1
ATOM 7704 O O . PHE C 1 36 ? -116.16752 20.62080 66.54366 1.000 60.34704 48 PHE C O 1
ATOM 7712 N N . ARG C 1 37 ? -116.87622 21.11635 68.62213 1.000 67.90195 49 ARG C N 1
ATOM 7713 C CA . ARG C 1 37 ? -118.23684 20.68686 68.33035 1.000 68.14797 49 ARG C CA 1
ATOM 7714 C C . ARG C 1 37 ? -118.89225 21.57806 67.28642 1.000 59.17770 49 ARG C C 1
ATOM 7715 O O . ARG C 1 37 ? -119.68045 21.09085 66.46662 1.000 52.12783 49 ARG C O 1
ATOM 7723 N N . ARG C 1 38 ? -118.55246 22.87006 67.26961 1.000 58.13489 50 ARG C N 1
ATOM 7724 C CA . ARG C 1 38 ? -119.14257 23.76273 66.27937 1.000 54.76811 50 ARG C CA 1
ATOM 7725 C C . ARG C 1 38 ? -118.71523 23.37935 64.86941 1.000 65.58973 50 ARG C C 1
ATOM 7726 O O . ARG C 1 38 ? -119.55718 23.20826 63.98055 1.000 72.73432 50 ARG C O 1
ATOM 7734 N N . GLU C 1 39 ? -117.40661 23.22036 64.64616 1.000 74.37536 51 GLU C N 1
ATOM 7735 C CA . GLU C 1 39 ? -116.95528 22.81084 63.31940 1.000 75.71274 51 GLU C CA 1
ATOM 7736 C C . GLU C 1 39 ? -117.40748 21.39353 62.98717 1.000 74.49502 51 GLU C C 1
ATOM 7737 O O . GLU C 1 39 ? -117.64520 21.08140 61.81481 1.000 83.10813 51 GLU C O 1
ATOM 7743 N N . MET C 1 40 ? -117.54015 20.52718 63.99581 1.000 59.67176 52 MET C N 1
ATOM 7744 C CA . MET C 1 40 ? -118.00279 19.16683 63.74671 1.000 54.20908 52 MET C CA 1
ATOM 7745 C C . MET C 1 40 ? -119.42857 19.16584 63.21190 1.000 62.42666 52 MET C C 1
ATOM 7746 O O . MET C 1 40 ? -119.73061 18.50774 62.20908 1.000 59.39724 52 MET C O 1
ATOM 7751 N N . VAL C 1 41 ? -120.32371 19.90018 63.87676 1.000 66.68207 53 VAL C N 1
ATOM 7752 C CA . VAL C 1 41 ? -121.70228 19.98485 63.40970 1.000 55.87467 53 VAL C CA 1
ATOM 7753 C C . VAL C 1 41 ? -121.77530 20.73808 62.08705 1.000 49.25882 53 VAL C C 1
ATOM 7754 O O . VAL C 1 41 ? -122.63006 20.44569 61.24430 1.000 49.05170 53 VAL C O 1
ATOM 7758 N N . ASN C 1 42 ? -120.89463 21.71858 61.87750 1.000 48.50677 54 ASN C N 1
ATOM 7759 C CA . ASN C 1 42 ? -120.90407 22.46087 60.62386 1.000 57.62443 54 ASN C CA 1
ATOM 7760 C C . ASN C 1 42 ? -120.37026 21.64600 59.45205 1.000 56.93144 54 ASN C C 1
ATOM 7761 O O . ASN C 1 42 ? -120.66448 21.98261 58.30023 1.000 56.92427 54 ASN C O 1
ATOM 7766 N N . THR C 1 43 ? -119.58468 20.59790 59.70710 1.000 61.83555 55 THR C N 1
ATOM 7767 C CA . THR C 1 43 ? -119.06747 19.80704 58.59644 1.000 67.94649 55 THR C CA 1
ATOM 7768 C C . THR C 1 43 ? -119.95991 18.62148 58.25311 1.000 69.03881 55 THR C C 1
ATOM 7769 O O . THR C 1 43 ? -120.16923 18.33508 57.07348 1.000 72.62527 55 THR C O 1
ATOM 7773 N N . LEU C 1 44 ? -120.54355 17.96696 59.24726 1.000 77.41626 56 LEU C N 1
ATOM 7774 C CA . LEU C 1 44 ? -121.40986 16.81177 59.04353 1.000 83.22446 56 LEU C CA 1
ATOM 7775 C C . LEU C 1 44 ? -122.80959 17.14449 59.54350 1.000 79.43594 56 LEU C C 1
ATOM 7776 O O . LEU C 1 44 ? -123.08960 18.26556 59.96460 1.000 85.00836 56 LEU C O 1
ATOM 7781 N N . GLY C 1 45 ? -123.70347 16.16560 59.48496 1.000 68.56364 57 GLY C N 1
ATOM 7782 C CA . GLY C 1 45 ? -125.03149 16.38435 60.00566 1.000 77.68236 57 GLY C CA 1
ATOM 7783 C C . GLY C 1 45 ? -125.04983 16.36446 61.52221 1.000 85.59730 57 GLY C C 1
ATOM 7784 O O . GLY C 1 45 ? -124.11213 15.90017 62.17057 1.000 88.80142 57 GLY C O 1
ATOM 7785 N N . ILE C 1 46 ? -126.13764 16.88629 62.09729 1.000 78.90985 58 ILE C N 1
ATOM 7786 C CA . ILE C 1 46 ? -126.26674 16.87912 63.55242 1.000 60.34881 58 ILE C CA 1
ATOM 7787 C C . ILE C 1 46 ? -126.25376 15.45196 64.07931 1.000 60.19901 58 ILE C C 1
ATOM 7788 O O . ILE C 1 46 ? -125.61215 15.15529 65.09355 1.000 72.13234 58 ILE C O 1
ATOM 7793 N N . GLU C 1 47 ? -126.93766 14.53968 63.38555 1.000 58.66736 59 GLU C N 1
ATOM 7794 C CA . GLU C 1 47 ? -126.99590 13.16104 63.85499 1.000 61.56526 59 GLU C CA 1
ATOM 7795 C C . GLU C 1 47 ? -125.64984 12.46034 63.73589 1.000 61.93672 59 GLU C C 1
ATOM 7796 O O . GLU C 1 47 ? -125.30866 11.63275 64.58882 1.000 74.13886 59 GLU C O 1
ATOM 7802 N N . ARG C 1 48 ? -124.85606 12.80123 62.71821 1.000 49.07959 60 ARG C N 1
ATOM 7803 C CA . ARG C 1 48 ? -123.54361 12.17982 62.58409 1.000 52.69013 60 ARG C CA 1
ATOM 7804 C C . ARG C 1 48 ? -122.62842 12.58203 63.73582 1.000 59.67819 60 ARG C C 1
ATOM 7805 O O . ARG C 1 48 ? -121.98663 11.72551 64.35854 1.000 70.12432 60 ARG C O 1
ATOM 7813 N N . ALA C 1 49 ? -122.60236 13.87666 64.07070 1.000 58.70269 61 ALA C N 1
ATOM 7814 C CA . ALA C 1 49 ? -121.78078 14.34060 65.18389 1.000 56.02753 61 ALA C CA 1
ATOM 7815 C C . ALA C 1 49 ? -122.31510 13.83121 66.51335 1.000 54.25985 61 ALA C C 1
ATOM 7816 O O . ALA C 1 49 ? -121.53790 13.51684 67.42554 1.000 51.57776 61 ALA C O 1
ATOM 7818 N N . LYS C 1 50 ? -123.64016 13.73539 66.63777 1.000 54.63273 62 LYS C N 1
ATOM 7819 C CA . LYS C 1 50 ? -124.22567 13.20519 67.86007 1.000 56.22894 62 LYS C CA 1
ATOM 7820 C C . LYS C 1 50 ? -123.81819 11.75466 68.06109 1.000 62.87572 62 LYS C C 1
ATOM 7821 O O . LYS C 1 50 ? -123.46100 11.35204 69.17337 1.000 78.06575 62 LYS C O 1
ATOM 7827 N N . GLY C 1 51 ? -123.81836 10.96677 66.98292 1.000 54.08398 63 GLY C N 1
ATOM 7828 C CA . GLY C 1 51 ? -123.39025 9.58335 67.09212 1.000 57.38564 63 GLY C CA 1
ATOM 7829 C C . GLY C 1 51 ? -121.90876 9.46505 67.38964 1.000 56.87848 63 GLY C C 1
ATOM 7830 O O . GLY C 1 51 ? -121.48776 8.58954 68.15283 1.000 59.77473 63 GLY C O 1
ATOM 7831 N N . PHE C 1 52 ? -121.10013 10.36152 66.81635 1.000 51.72233 64 PHE C N 1
ATOM 7832 C CA . PHE C 1 52 ? -119.66702 10.34140 67.09665 1.000 61.59850 64 PHE C CA 1
ATOM 7833 C C . PHE C 1 52 ? -119.40049 10.60167 68.57458 1.000 62.66238 64 PHE C C 1
ATOM 7834 O O . PHE C 1 52 ? -118.67319 9.84657 69.23448 1.000 57.86693 64 PHE C O 1
ATOM 7842 N N . PHE C 1 53 ? -119.99730 11.66585 69.11503 1.000 60.07112 65 PHE C N 1
ATOM 7843 C CA . PHE C 1 53 ? -119.78493 11.98696 70.52162 1.000 56.42322 65 PHE C CA 1
ATOM 7844 C C . PHE C 1 53 ? -120.38965 10.92938 71.43660 1.000 51.61216 65 PHE C C 1
ATOM 7845 O O . PHE C 1 53 ? -119.82524 10.63481 72.49898 1.000 53.99708 65 PHE C O 1
ATOM 7853 N N . LEU C 1 54 ? -121.50321 10.31489 71.02546 1.000 48.92904 66 LEU C N 1
ATOM 7854 C CA . LEU C 1 54 ? -122.09985 9.26355 71.83814 1.000 55.80053 66 LEU C CA 1
ATOM 7855 C C . LEU C 1 54 ? -121.19253 8.04518 71.91166 1.000 61.55213 66 LEU C C 1
ATOM 7856 O O . LEU C 1 54 ? -120.99803 7.47811 72.99228 1.000 64.37358 66 LEU C O 1
ATOM 7861 N N . ARG C 1 55 ? -120.62191 7.63017 70.77746 1.000 61.49202 67 ARG C N 1
ATOM 7862 C CA . ARG C 1 55 ? -119.70258 6.49835 70.80455 1.000 67.27305 67 ARG C CA 1
ATOM 7863 C C . ARG C 1 55 ? -118.41678 6.83058 71.55120 1.000 73.61267 67 ARG C C 1
ATOM 7864 O O . ARG C 1 55 ? -117.84374 5.95280 72.20987 1.000 80.65142 67 ARG C O 1
ATOM 7872 N N . GLN C 1 56 ? -117.95749 8.08509 71.48369 1.000 72.61789 68 GLN C N 1
ATOM 7873 C CA . GLN C 1 56 ? -116.77446 8.45952 72.25342 1.000 67.99608 68 GLN C CA 1
ATOM 7874 C C . GLN C 1 56 ? -117.04744 8.35560 73.74693 1.000 62.54660 68 GLN C C 1
ATOM 7875 O O . GLN C 1 56 ? -116.23861 7.79618 74.50354 1.000 63.65278 68 GLN C O 1
ATOM 7881 N N . GLY C 1 57 ? -118.21040 8.84342 74.18139 1.000 56.45380 69 GLY C N 1
ATOM 7882 C CA . GLY C 1 57 ? -118.56513 8.72038 75.58250 1.000 53.97134 69 GLY C CA 1
ATOM 7883 C C . GLY C 1 57 ? -118.77222 7.27772 75.99431 1.000 54.13576 69 GLY C C 1
ATOM 7884 O O . GLY C 1 57 ? -118.42761 6.88785 77.10964 1.000 63.22498 69 GLY C O 1
ATOM 7885 N N . TYR C 1 58 ? -119.31540 6.46072 75.09196 1.000 51.52442 70 TYR C N 1
ATOM 7886 C CA . TYR C 1 58 ? -119.53420 5.05343 75.40247 1.000 55.80985 70 TYR C CA 1
ATOM 7887 C C . TYR C 1 58 ? -118.21114 4.31266 75.58170 1.000 63.06341 70 TYR C C 1
ATOM 7888 O O . TYR C 1 58 ? -118.06375 3.50067 76.50548 1.000 61.11293 70 TYR C O 1
ATOM 7897 N N . GLN C 1 59 ? -117.22799 4.58910 74.72187 1.000 67.91915 71 GLN C N 1
ATOM 7898 C CA . GLN C 1 59 ? -115.92489 3.95545 74.89488 1.000 72.91467 71 GLN C CA 1
ATOM 7899 C C . GLN C 1 59 ? -115.25417 4.43280 76.17678 1.000 75.85065 71 GLN C C 1
ATOM 7900 O O . GLN C 1 59 ? -114.65291 3.63217 76.91349 1.000 79.96293 71 GLN C O 1
ATOM 7906 N N . SER C 1 60 ? -115.37403 5.73099 76.47548 1.000 72.34710 72 SER C N 1
ATOM 7907 C CA . SER C 1 60 ? -114.80137 6.24309 77.71411 1.000 75.26327 72 SER C CA 1
ATOM 7908 C C . SER C 1 60 ? -115.46784 5.60413 78.92530 1.000 82.75811 72 SER C C 1
ATOM 7909 O O . SER C 1 60 ? -114.80411 5.30730 79.92606 1.000 89.85078 72 SER C O 1
ATOM 7912 N N . GLY C 1 61 ? -116.77239 5.33863 78.83147 1.000 78.50694 73 GLY C N 1
ATOM 7913 C CA . GLY C 1 61 ? -117.47324 4.71646 79.93937 1.000 73.72599 73 GLY C CA 1
ATOM 7914 C C . GLY C 1 61 ? -117.09421 3.26267 80.12843 1.000 75.98339 73 GLY C C 1
ATOM 7915 O O . GLY C 1 61 ? -116.97479 2.78996 81.25972 1.000 81.51893 73 GLY C O 1
ATOM 7916 N N . LEU C 1 62 ? -116.86966 2.53983 79.02783 1.000 76.23331 74 LEU C N 1
ATOM 7917 C CA . LEU C 1 62 ? -116.40960 1.15913 79.15246 1.000 78.37844 74 LEU C CA 1
ATOM 7918 C C . LEU C 1 62 ? -115.04373 1.10674 79.81927 1.000 73.94538 74 LEU C C 1
ATOM 7919 O O . LEU C 1 62 ? -114.81251 0.31310 80.74537 1.000 73.20578 74 LEU C O 1
ATOM 7924 N N . LYS C 1 63 ? -114.13157 1.97833 79.38244 1.000 70.85020 75 LYS C N 1
ATOM 7925 C CA . LYS C 1 63 ? -112.80176 1.97756 79.97868 1.000 66.00838 75 LYS C CA 1
ATOM 7926 C C . LYS C 1 63 ? -112.84953 2.38321 81.44846 1.000 64.46132 75 LYS C C 1
ATOM 7927 O O . LYS C 1 63 ? -112.16968 1.77749 82.28712 1.000 67.24129 75 LYS C O 1
ATOM 7933 N N . ASP C 1 64 ? -113.65762 3.39263 81.78770 1.000 59.78718 76 ASP C N 1
ATOM 7934 C CA . ASP C 1 64 ? -113.74688 3.81432 83.18129 1.000 56.92824 76 ASP C CA 1
ATOM 7935 C C . ASP C 1 64 ? -114.43029 2.77130 84.05566 1.000 63.26031 76 ASP C C 1
ATOM 7936 O O . ASP C 1 64 ? -114.10327 2.65405 85.24171 1.000 69.11890 76 ASP C O 1
ATOM 7941 N N . ALA C 1 65 ? -115.36737 2.00124 83.49919 1.000 67.93347 77 ALA C N 1
ATOM 7942 C CA . ALA C 1 65 ? -115.96839 0.92248 84.27176 1.000 72.01933 77 ALA C CA 1
ATOM 7943 C C . ALA C 1 65 ? -114.95154 -0.17242 84.54729 1.000 79.54398 77 ALA C C 1
ATOM 7944 O O . ALA C 1 65 ? -114.89020 -0.70398 85.66240 1.000 81.80421 77 ALA C O 1
ATOM 7946 N N . GLU C 1 66 ? -114.11786 -0.49570 83.55367 1.000 85.51990 78 GLU C N 1
ATOM 7947 C CA . GLU C 1 66 ? -113.05087 -1.46399 83.79045 1.000 86.52740 78 GLU C CA 1
ATOM 7948 C C . GLU C 1 66 ? -112.06805 -0.95193 84.83879 1.000 76.96907 78 GLU C C 1
ATOM 7949 O O . GLU C 1 66 ? -111.60596 -1.71210 85.70181 1.000 78.56534 78 GLU C O 1
ATOM 7955 N N . LEU C 1 67 ? -111.78535 0.35176 84.81431 1.000 70.82651 79 LEU C N 1
ATOM 7956 C CA . LEU C 1 67 ? -110.84813 0.92924 85.77276 1.000 66.38059 79 LEU C CA 1
ATOM 7957 C C . LEU C 1 67 ? -111.40796 0.90513 87.19038 1.000 66.29512 79 LEU C C 1
ATOM 7958 O O . LEU C 1 67 ? -110.70268 0.55311 88.14352 1.000 68.79705 79 LEU C O 1
ATOM 7963 N N . ALA C 1 68 ? -112.67415 1.29265 87.35368 1.000 72.49330 80 ALA C N 1
ATOM 7964 C CA . ALA C 1 68 ? -113.27857 1.25360 88.67962 1.000 48.71679 80 ALA C CA 1
ATOM 7965 C C . ALA C 1 68 ? -113.43620 -0.17615 89.17602 1.000 49.65125 80 ALA C C 1
ATOM 7966 O O . ALA C 1 68 ? -113.35585 -0.42408 90.38404 1.000 49.81698 80 ALA C O 1
ATOM 7968 N N . ARG C 1 69 ? -113.66008 -1.12803 88.26605 1.000 62.45799 81 ARG C N 1
ATOM 7969 C CA . ARG C 1 69 ? -113.72483 -2.52539 88.67258 1.000 74.35647 81 ARG C CA 1
ATOM 7970 C C . ARG C 1 69 ? -112.36807 -3.02027 89.15469 1.000 90.98306 81 ARG C C 1
ATOM 7971 O O . ARG C 1 69 ? -112.29126 -3.80667 90.10559 1.000 98.45990 81 ARG C O 1
ATOM 7979 N N . LYS C 1 70 ? -111.28249 -2.56249 88.52066 1.000 99.84945 82 LYS C N 1
ATOM 7980 C CA . LYS C 1 70 ? -109.95747 -3.00437 88.94409 1.000 100.45143 82 LYS C CA 1
ATOM 7981 C C . LYS C 1 70 ? -109.41505 -2.22609 90.13727 1.000 93.49987 82 LYS C C 1
ATOM 7982 O O . LYS C 1 70 ? -108.46723 -2.69195 90.77925 1.000 96.76236 82 LYS C O 1
ATOM 7988 N N . LEU C 1 71 ? -109.98516 -1.06328 90.45510 1.000 88.73247 83 LEU C N 1
ATOM 7989 C CA . LEU C 1 71 ? -109.47426 -0.27661 91.57851 1.000 85.83595 83 LEU C CA 1
ATOM 7990 C C . LEU C 1 71 ? -109.92515 -0.86944 92.91107 1.000 87.82133 83 LEU C C 1
ATOM 7991 O O . LEU C 1 71 ? -109.12574 -1.44778 93.65340 1.000 88.83727 83 LEU C O 1
ATOM 7996 N N . ARG C 1 72 ? -111.21058 -0.73025 93.22369 1.000 92.15846 84 ARG C N 1
ATOM 7997 C CA . ARG C 1 72 ? -111.81202 -1.37792 94.37760 1.000 100.77967 84 ARG C CA 1
ATOM 7998 C C . ARG C 1 72 ? -112.49502 -2.65131 93.92285 1.000 109.97832 84 ARG C C 1
ATOM 7999 O O . ARG C 1 72 ? -113.39461 -2.58032 93.07061 1.000 116.77479 84 ARG C O 1
ATOM 8007 N N . PRO C 1 73 ? -112.12765 -3.81742 94.43523 1.000 113.80584 85 PRO C N 1
ATOM 8008 C CA . PRO C 1 73 ? -112.67594 -5.04880 93.86040 1.000 115.20008 85 PRO C CA 1
ATOM 8009 C C . PRO C 1 73 ? -114.13791 -5.22809 94.24103 1.000 120.75045 85 PRO C C 1
ATOM 8010 O O . PRO C 1 73 ? -115.01854 -4.94697 93.42193 1.000 125.73903 85 PRO C O 1
ATOM 8014 N N . ASN C 1 74 ? -114.42146 -5.69703 95.45183 1.000 124.89697 86 ASN C N 1
ATOM 8015 C CA . ASN C 1 74 ? -115.80411 -5.84845 95.88923 1.000 130.28615 86 ASN C CA 1
ATOM 8016 C C . ASN C 1 74 ? -116.40442 -4.55165 96.42803 1.000 136.14587 86 ASN C C 1
ATOM 8017 O O . ASN C 1 74 ? -117.16830 -3.87856 95.72760 1.000 136.21648 86 ASN C O 1
ATOM 8022 N N . ALA C 1 75 ? -116.06062 -4.19687 97.67071 1.000 141.81131 87 ALA C N 1
ATOM 8023 C CA . ALA C 1 75 ? -116.71963 -3.11803 98.40402 1.000 140.02969 87 ALA C CA 1
ATOM 8024 C C . ALA C 1 75 ? -118.22815 -3.32786 98.41044 1.000 137.13669 87 ALA C C 1
ATOM 8025 O O . ALA C 1 75 ? -118.72796 -4.24500 99.06934 1.000 141.58378 87 ALA C O 1
ATOM 8027 N N . SER C 1 76 ? -118.96118 -2.48767 97.68376 1.000 122.52717 88 SER C N 1
ATOM 8028 C CA . SER C 1 76 ? -120.41400 -2.54546 97.67575 1.000 109.13958 88 SER C CA 1
ATOM 8029 C C . SER C 1 76 ? -120.91462 -2.18981 96.28681 1.000 99.16311 88 SER C C 1
ATOM 8030 O O . SER C 1 76 ? -120.25144 -1.47144 95.53382 1.000 98.33395 88 SER C O 1
ATOM 8033 N N . GLU C 1 77 ? -122.07294 -2.75043 95.93988 1.000 88.34293 89 GLU C N 1
ATOM 8034 C CA . GLU C 1 77 ? -122.63097 -2.55769 94.60601 1.000 75.79708 89 GLU C CA 1
ATOM 8035 C C . GLU C 1 77 ? -122.84723 -1.07732 94.30798 1.000 70.73627 89 GLU C C 1
ATOM 8036 O O . GLU C 1 77 ? -122.41471 -0.56776 93.26472 1.000 75.97865 89 GLU C O 1
ATOM 8042 N N . TYR C 1 78 ? -123.53717 -0.37451 95.21245 1.000 68.38033 90 TYR C N 1
ATOM 8043 C CA . TYR C 1 78 ? -123.85887 1.02934 94.97609 1.000 73.13992 90 TYR C CA 1
ATOM 8044 C C . TYR C 1 78 ? -122.60952 1.89690 94.88936 1.000 82.75819 90 TYR C C 1
ATOM 8045 O O . TYR C 1 78 ? -122.56610 2.84024 94.09558 1.000 74.07095 90 TYR C O 1
ATOM 8054 N N . ASP C 1 79 ? -121.57532 1.59360 95.68070 1.000 102.92805 91 ASP C N 1
ATOM 8055 C CA . ASP C 1 79 ? -120.34967 2.38559 95.59029 1.000 104.91985 91 ASP C CA 1
ATOM 8056 C C . ASP C 1 79 ? -119.65394 2.17360 94.25286 1.000 103.64627 91 ASP C C 1
ATOM 8057 O O . ASP C 1 79 ? -119.15642 3.12976 93.64346 1.000 105.23994 91 ASP C O 1
ATOM 8062 N N . MET C 1 80 ? -119.63371 0.93164 93.76586 1.000 89.80689 92 MET C N 1
ATOM 8063 C CA . MET C 1 80 ? -119.00554 0.67256 92.47729 1.000 82.12440 92 MET C CA 1
ATOM 8064 C C . MET C 1 80 ? -119.77287 1.35444 91.35279 1.000 73.12049 92 MET C C 1
ATOM 8065 O O . MET C 1 80 ? -119.16489 1.91428 90.43281 1.000 72.86007 92 MET C O 1
ATOM 8070 N N . PHE C 1 81 ? -121.10795 1.31491 91.40025 1.000 63.29157 93 PHE C N 1
ATOM 8071 C CA . PHE C 1 81 ? -121.87700 2.01249 90.37378 1.000 58.94754 93 PHE C CA 1
ATOM 8072 C C . PHE C 1 81 ? -121.71157 3.52518 90.47737 1.000 62.01167 93 PHE C C 1
ATOM 8073 O O . PHE C 1 81 ? -121.65270 4.22017 89.45667 1.000 76.04079 93 PHE C O 1
ATOM 8081 N N . LEU C 1 82 ? -121.62578 4.05153 91.70068 1.000 52.38960 94 LEU C N 1
ATOM 8082 C CA . LEU C 1 82 ? -121.48505 5.48558 91.90811 1.000 56.54502 94 LEU C CA 1
ATOM 8083 C C . LEU C 1 82 ? -120.09806 5.98572 91.54028 1.000 60.48621 94 LEU C C 1
ATOM 8084 O O . LEU C 1 82 ? -119.92366 7.18995 91.32653 1.000 58.84978 94 LEU C O 1
ATOM 8089 N N . ALA C 1 83 ? -119.10984 5.09199 91.46149 1.000 63.58139 95 ALA C N 1
ATOM 8090 C CA . ALA C 1 83 ? -117.78376 5.52597 91.03753 1.000 68.60932 95 ALA C CA 1
ATOM 8091 C C . ALA C 1 83 ? -117.81299 6.10850 89.63027 1.000 62.49453 95 ALA C C 1
ATOM 8092 O O . ALA C 1 83 ? -116.99058 6.96999 89.30220 1.000 61.13209 95 ALA C O 1
ATOM 8094 N N . GLY C 1 84 ? -118.75282 5.66760 88.79444 1.000 58.18411 96 GLY C N 1
ATOM 8095 C CA . GLY C 1 84 ? -118.93744 6.23406 87.47824 1.000 54.32585 96 GLY C CA 1
ATOM 8096 C C . GLY C 1 84 ? -119.21904 7.72240 87.51138 1.000 52.13021 96 GLY C C 1
ATOM 8097 O O . GLY C 1 84 ? -118.44283 8.53777 86.99785 1.000 57.25987 96 GLY C O 1
ATOM 8098 N N . PRO C 1 85 ? -120.35374 8.10592 88.09934 1.000 43.97343 97 PRO C N 1
ATOM 8099 C CA . PRO C 1 85 ? -120.63714 9.53928 88.27213 1.000 45.43378 97 PRO C CA 1
ATOM 8100 C C . PRO C 1 85 ? -119.58611 10.27071 89.09417 1.000 53.06474 97 PRO C C 1
ATOM 8101 O O . PRO C 1 85 ? -119.33377 11.46015 88.84967 1.000 54.00210 97 PRO C O 1
ATOM 8105 N N . GLN C 1 86 ? -118.96579 9.60161 90.06927 1.000 56.24091 98 GLN C N 1
ATOM 8106 C CA . GLN C 1 86 ? -117.85752 10.22959 90.77836 1.000 57.55391 98 GLN C CA 1
ATOM 8107 C C . GLN C 1 86 ? -116.68415 10.48337 89.84228 1.000 52.98756 98 GLN C C 1
ATOM 8108 O O . GLN C 1 86 ? -116.00207 11.50707 89.95581 1.000 47.78721 98 GLN C O 1
ATOM 8114 N N . LEU C 1 87 ? -116.44337 9.57144 88.89498 1.000 50.90678 99 LEU C N 1
ATOM 8115 C CA . LEU C 1 87 ? -115.42694 9.83074 87.88115 1.000 48.55013 99 LEU C CA 1
ATOM 8116 C C . LEU C 1 87 ? -115.83540 10.97532 86.96705 1.000 57.61441 99 LEU C C 1
ATOM 8117 O O . LEU C 1 87 ? -114.97538 11.73336 86.50332 1.000 65.93014 99 LEU C O 1
ATOM 8122 N N . HIS C 1 88 ? -117.13737 11.11778 86.70735 1.000 55.18894 100 HIS C N 1
ATOM 8123 C CA . HIS C 1 88 ? -117.61784 12.25087 85.92512 1.000 61.45116 100 HIS C CA 1
ATOM 8124 C C . HIS C 1 88 ? -117.30770 13.56065 86.62882 1.000 65.64634 100 HIS C C 1
ATOM 8125 O O . HIS C 1 88 ? -116.84296 14.52134 86.00346 1.000 66.77373 100 HIS C O 1
ATOM 8132 N N . SER C 1 89 ? -117.56875 13.61599 87.93430 1.000 64.47488 101 SER C N 1
ATOM 8133 C CA . SER C 1 89 ? -117.24572 14.81672 88.69411 1.000 57.96436 101 SER C CA 1
ATOM 8134 C C . SER C 1 89 ? -115.74104 15.03492 88.78201 1.000 48.70026 101 SER C C 1
ATOM 8135 O O . SER C 1 89 ? -115.28148 16.18163 88.78332 1.000 44.44771 101 SER C O 1
ATOM 8138 N N . LEU C 1 90 ? -114.96140 13.95149 88.84990 1.000 50.70530 102 LEU C N 1
ATOM 8139 C CA . LEU C 1 90 ? -113.51321 14.08134 88.97680 1.000 58.00615 102 LEU C CA 1
ATOM 8140 C C . LEU C 1 90 ? -112.87422 14.64947 87.71671 1.000 56.62957 102 LEU C C 1
ATOM 8141 O O . LEU C 1 90 ? -111.88548 15.38667 87.80361 1.000 56.99646 102 LEU C O 1
ATOM 8146 N N . LYS C 1 91 ? -113.42443 14.33223 86.54628 1.000 53.59985 103 LYS C N 1
ATOM 8147 C CA . LYS C 1 91 ? -112.84185 14.75996 85.28071 1.000 50.61369 103 LYS C CA 1
ATOM 8148 C C . LYS C 1 91 ? -113.27023 16.16131 84.86746 1.000 54.68838 103 LYS C C 1
ATOM 8149 O O . LYS C 1 91 ? -112.79147 16.65672 83.84189 1.000 49.92036 103 LYS C O 1
ATOM 8155 N N . GLY C 1 92 ? -114.14557 16.81059 85.62999 1.000 63.34493 104 GLY C N 1
ATOM 8156 C CA . GLY C 1 92 ? -114.60722 18.13477 85.27492 1.000 62.25269 104 GLY C CA 1
ATOM 8157 C C . GLY C 1 92 ? -115.75047 18.18082 84.28786 1.000 57.31366 104 GLY C C 1
ATOM 8158 O O . GLY C 1 92 ? -116.06979 19.26635 83.78831 1.000 52.84836 104 GLY C O 1
ATOM 8159 N N . LEU C 1 93 ? -116.38088 17.04282 83.98982 1.000 56.50879 105 LEU C N 1
ATOM 8160 C CA . LEU C 1 93 ? -117.49130 17.03424 83.04322 1.000 60.37056 105 LEU C CA 1
ATOM 8161 C C . LEU C 1 93 ? -118.76440 17.59274 83.66948 1.000 71.29186 105 LEU C C 1
ATOM 8162 O O . LEU C 1 93 ? -119.27665 18.63126 83.23764 1.000 72.87494 105 LEU C O 1
ATOM 8167 N N . VAL C 1 94 ? -119.28495 16.92007 84.70051 1.000 71.77988 106 VAL C N 1
ATOM 8168 C CA . VAL C 1 94 ? -120.57347 17.26685 85.29025 1.000 69.40856 106 VAL C CA 1
ATOM 8169 C C . VAL C 1 94 ? -120.53685 17.00251 86.78642 1.000 61.67176 106 VAL C C 1
ATOM 8170 O O . VAL C 1 94 ? -119.71833 16.22871 87.28603 1.000 52.90613 106 VAL C O 1
ATOM 8174 N N . LYS C 1 95 ? -121.44780 17.65295 87.50310 1.000 65.66676 107 LYS C N 1
ATOM 8175 C CA . LYS C 1 95 ? -121.75240 17.31041 88.88477 1.000 62.24403 107 LYS C CA 1
ATOM 8176 C C . LYS C 1 95 ? -123.00752 16.44829 88.87376 1.000 62.34498 107 LYS C C 1
ATOM 8177 O O . LYS C 1 95 ? -123.97878 16.77376 88.18550 1.000 62.52919 107 LYS C O 1
ATOM 8183 N N . VAL C 1 96 ? -122.98397 15.34412 89.60947 1.000 64.16940 108 VAL C N 1
ATOM 8184 C CA . VAL C 1 96 ? -124.05728 14.35946 89.56190 1.000 61.19523 108 VAL C CA 1
ATOM 8185 C C . VAL C 1 96 ? -124.88961 14.44468 90.83331 1.000 75.49032 108 VAL C C 1
ATOM 8186 O O . VAL C 1 96 ? -124.34752 14.54949 91.94061 1.000 86.52939 108 VAL C O 1
ATOM 8190 N N . ARG C 1 97 ? -126.21378 14.40779 90.66886 1.000 66.92749 109 ARG C N 1
ATOM 8191 C CA . ARG C 1 97 ? -127.15653 14.39578 91.78749 1.000 59.82801 109 ARG C CA 1
ATOM 8192 C C . ARG C 1 97 ? -128.16626 13.28094 91.54637 1.000 58.56401 109 ARG C C 1
ATOM 8193 O O . ARG C 1 97 ? -129.20240 13.49799 90.90187 1.000 69.08682 109 ARG C O 1
ATOM 8201 N N . PRO C 1 98 ? -127.84740 12.04889 91.95647 1.000 55.58607 110 PRO C N 1
ATOM 8202 C CA . PRO C 1 98 ? -128.80069 10.93977 91.79922 1.000 62.31248 110 PRO C CA 1
ATOM 8203 C C . PRO C 1 98 ? -129.96786 11.03251 92.77017 1.000 67.63679 110 PRO C C 1
ATOM 8204 O O . PRO C 1 98 ? -129.81051 10.74491 93.96111 1.000 65.07222 110 PRO C O 1
ATOM 8208 N N . THR C 1 99 ? -131.14217 11.43743 92.28100 1.000 71.21156 111 THR C N 1
ATOM 8209 C CA . THR C 1 99 ? -132.29691 11.57821 93.15955 1.000 70.72021 111 THR C CA 1
ATOM 8210 C C . THR C 1 99 ? -132.97711 10.25067 93.46994 1.000 62.80858 111 THR C C 1
ATOM 8211 O O . THR C 1 99 ? -133.68124 10.15503 94.48049 1.000 70.51469 111 THR C O 1
ATOM 8215 N N . GLU C 1 100 ? -132.78394 9.23185 92.63517 1.000 52.84492 112 GLU C N 1
ATOM 8216 C CA . GLU C 1 100 ? -133.37818 7.92186 92.86095 1.000 57.36162 112 GLU C CA 1
ATOM 8217 C C . GLU C 1 100 ? -132.51027 6.86205 92.20548 1.000 57.65651 112 GLU C C 1
ATOM 8218 O O . GLU C 1 100 ? -132.03003 7.04957 91.08435 1.000 65.36779 112 GLU C O 1
ATOM 8224 N N . VAL C 1 101 ? -132.33269 5.74138 92.90466 1.000 49.57008 113 VAL C N 1
ATOM 8225 C CA . VAL C 1 101 ? -131.53450 4.62463 92.41462 1.000 48.63175 113 VAL C CA 1
ATOM 8226 C C . VAL C 1 101 ? -132.17961 3.33833 92.91313 1.000 50.64543 113 VAL C C 1
ATOM 8227 O O . VAL C 1 101 ? -132.80503 3.30671 93.97617 1.000 70.09855 113 VAL C O 1
ATOM 8231 N N . ASP C 1 102 ? -132.04945 2.27781 92.12100 1.000 42.28880 114 ASP C N 1
ATOM 8232 C CA . ASP C 1 102 ? -132.52161 0.95401 92.51696 1.000 52.28468 114 ASP C CA 1
ATOM 8233 C C . ASP C 1 102 ? -131.68272 -0.04973 91.74067 1.000 66.49487 114 ASP C C 1
ATOM 8234 O O . ASP C 1 102 ? -131.86534 -0.20125 90.52884 1.000 71.46652 114 ASP C O 1
ATOM 8239 N N . ILE C 1 103 ? -130.77018 -0.73257 92.42991 1.000 69.75738 115 ILE C N 1
ATOM 8240 C CA . ILE C 1 103 ? -129.76984 -1.57163 91.78217 1.000 61.02871 115 ILE C CA 1
ATOM 8241 C C . ILE C 1 103 ? -129.72654 -2.93591 92.45297 1.000 57.51384 115 ILE C C 1
ATOM 8242 O O . ILE C 1 103 ? -129.77024 -3.04230 93.68393 1.000 69.71894 115 ILE C O 1
ATOM 8247 N N . ASP C 1 104 ? -129.62198 -3.98004 91.62966 1.000 56.06139 116 ASP C N 1
ATOM 8248 C CA . ASP C 1 104 ? -129.41755 -5.34117 92.11567 1.000 78.49831 116 ASP C CA 1
ATOM 8249 C C . ASP C 1 104 ? -128.75406 -6.09800 90.96655 1.000 96.86055 116 ASP C C 1
ATOM 8250 O O . ASP C 1 104 ? -129.44286 -6.58388 90.06517 1.000 101.79500 116 ASP C O 1
ATOM 8255 N N . LYS C 1 105 ? -127.42126 -6.17329 91.00534 1.000 99.28315 117 LYS C N 1
ATOM 8256 C CA . LYS C 1 105 ? -126.67865 -6.73676 89.88433 1.000 97.78972 117 LYS C CA 1
ATOM 8257 C C . LYS C 1 105 ? -127.02536 -8.19796 89.64527 1.000 92.06006 117 LYS C C 1
ATOM 8258 O O . LYS C 1 105 ? -126.97257 -8.66505 88.50184 1.000 93.68129 117 LYS C O 1
ATOM 8264 N N . GLU C 1 106 ? -127.38055 -8.93777 90.69624 1.000 89.00311 118 GLU C N 1
ATOM 8265 C CA . GLU C 1 106 ? -127.68005 -10.35102 90.50316 1.000 89.86997 118 GLU C CA 1
ATOM 8266 C C . GLU C 1 106 ? -129.00424 -10.53309 89.76882 1.000 93.42239 118 GLU C C 1
ATOM 8267 O O . GLU C 1 106 ? -129.06835 -11.22947 88.74905 1.000 98.71060 118 GLU C O 1
ATOM 8273 N N . SER C 1 107 ? -130.06538 -9.87809 90.24689 1.000 89.46047 119 SER C N 1
ATOM 8274 C CA . SER C 1 107 ? -131.38063 -10.02972 89.63461 1.000 86.44769 119 SER C CA 1
ATOM 8275 C C . SER C 1 107 ? -131.53440 -9.23906 88.34199 1.000 92.70045 119 SER C C 1
ATOM 8276 O O . SER C 1 107 ? -132.47655 -9.49635 87.58502 1.000 97.21032 119 SER C O 1
ATOM 8279 N N . GLY C 1 108 ? -130.63992 -8.29225 88.07021 1.000 89.76483 120 GLY C N 1
ATOM 8280 C CA . GLY C 1 108 ? -130.72405 -7.48733 86.87148 1.000 81.86818 120 GLY C CA 1
ATOM 8281 C C . GLY C 1 108 ? -131.63264 -6.27937 86.95133 1.000 71.17056 120 GLY C C 1
ATOM 8282 O O . GLY C 1 108 ? -131.74907 -5.55239 85.95639 1.000 72.99713 120 GLY C O 1
ATOM 8283 N N . ARG C 1 109 ? -132.28141 -6.03659 88.08819 1.000 67.75909 121 ARG C N 1
ATOM 8284 C CA . ARG C 1 109 ? -133.14677 -4.87123 88.20978 1.000 72.36491 121 ARG C CA 1
ATOM 8285 C C . ARG C 1 109 ? -132.31900 -3.59223 88.19099 1.000 70.20502 121 ARG C C 1
ATOM 8286 O O . ARG C 1 109 ? -131.22908 -3.52910 88.76641 1.000 72.47158 121 ARG C O 1
ATOM 8294 N N . PHE C 1 110 ? -132.84601 -2.56614 87.52681 1.000 65.19476 122 PHE C N 1
ATOM 8295 C CA . PHE C 1 110 ? -132.15216 -1.29104 87.43062 1.000 52.77867 122 PHE C CA 1
ATOM 8296 C C . PHE C 1 110 ? -133.17644 -0.20138 87.15357 1.000 51.87602 122 PHE C C 1
ATOM 8297 O O . PHE C 1 110 ? -134.08255 -0.38381 86.33675 1.000 59.66429 122 PHE C O 1
ATOM 8305 N N . TYR C 1 111 ? -133.01468 0.92741 87.83779 1.000 43.25087 123 TYR C N 1
ATOM 8306 C CA . TYR C 1 111 ? -133.73294 2.15454 87.53310 1.000 42.44366 123 TYR C CA 1
ATOM 8307 C C . TYR C 1 111 ? -132.99434 3.28919 88.22280 1.000 45.67462 123 TYR C C 1
ATOM 8308 O O . TYR C 1 111 ? -132.49232 3.11853 89.33630 1.000 52.33916 123 TYR C O 1
ATOM 8317 N N . ALA C 1 112 ? -132.92904 4.43891 87.55963 1.000 40.93612 124 ALA C N 1
ATOM 8318 C CA . ALA C 1 112 ? -132.22749 5.56687 88.15448 1.000 43.70804 124 ALA C CA 1
ATOM 8319 C C . ALA C 1 112 ? -132.73788 6.86714 87.55814 1.000 50.55640 124 ALA C C 1
ATOM 8320 O O . ALA C 1 112 ? -133.11417 6.92412 86.38615 1.000 69.23346 124 ALA C O 1
ATOM 8322 N N . GLU C 1 113 ? -132.73395 7.90951 88.38332 1.000 39.86446 125 GLU C N 1
ATOM 8323 C CA . GLU C 1 113 ? -133.07568 9.26096 87.96606 1.000 44.60060 125 GLU C CA 1
ATOM 8324 C C . GLU C 1 113 ? -132.00120 10.18603 88.50891 1.000 45.82303 125 GLU C C 1
ATOM 8325 O O . GLU C 1 113 ? -131.72062 10.17541 89.71255 1.000 50.07365 125 GLU C O 1
ATOM 8331 N N . MET C 1 114 ? -131.39577 10.98111 87.63069 1.000 43.27165 126 MET C N 1
ATOM 8332 C CA . MET C 1 114 ? -130.24159 11.77106 88.03543 1.000 37.47572 126 MET C CA 1
ATOM 8333 C C . MET C 1 114 ? -130.28415 13.15083 87.40099 1.000 38.99139 126 MET C C 1
ATOM 8334 O O . MET C 1 114 ? -130.88928 13.35361 86.34309 1.000 46.73125 126 MET C O 1
ATOM 8339 N N . GLU C 1 115 ? -129.63594 14.10075 88.07136 1.000 42.05069 127 GLU C N 1
ATOM 8340 C CA . GLU C 1 115 ? -129.49403 15.45974 87.57444 1.000 46.87499 127 GLU C CA 1
ATOM 8341 C C . GLU C 1 115 ? -128.02850 15.75162 87.28161 1.000 55.38647 127 GLU C C 1
ATOM 8342 O O . GLU C 1 115 ? -127.14453 15.42276 88.08125 1.000 70.03669 127 GLU C O 1
ATOM 8348 N N . TRP C 1 116 ? -127.78551 16.37171 86.12923 1.000 42.90878 128 TRP C N 1
ATOM 8349 C CA . TRP C 1 116 ? -126.45238 16.75900 85.68092 1.000 36.62895 128 TRP C CA 1
ATOM 8350 C C . TRP C 1 116 ? -126.33703 18.27091 85.82578 1.000 48.33928 128 TRP C C 1
ATOM 8351 O O . TRP C 1 116 ? -126.91333 19.02129 85.03080 1.000 44.02563 128 TRP C O 1
ATOM 8362 N N . ILE C 1 117 ? -125.59774 18.71425 86.83575 1.000 55.69301 129 ILE C N 1
ATOM 8363 C CA . ILE C 1 117 ? -125.40213 20.13077 87.11592 1.000 65.23810 129 ILE C CA 1
ATOM 8364 C C . ILE C 1 117 ? -124.09663 20.59308 86.48624 1.000 65.18926 129 ILE C C 1
ATOM 8365 O O . ILE C 1 117 ? -123.07978 19.88539 86.53814 1.000 58.92265 129 ILE C O 1
ATOM 8370 N N . ASP C 1 118 ? -124.12682 21.79150 85.90052 1.000 69.15846 130 ASP C N 1
ATOM 8371 C CA . ASP C 1 118 ? -122.95667 22.43129 85.29876 1.000 76.32823 130 ASP C CA 1
ATOM 8372 C C . ASP C 1 118 ? -122.27759 21.52057 84.27889 1.000 83.03633 130 ASP C C 1
ATOM 8373 O O . ASP C 1 118 ? -121.05461 21.36269 84.26289 1.000 97.94548 130 ASP C O 1
ATOM 8378 N N . SER C 1 119 ? -123.08934 20.91128 83.41915 1.000 76.77440 131 SER C N 1
ATOM 8379 C CA . SER C 1 119 ? -122.54153 20.09017 82.35094 1.000 63.11921 131 SER C CA 1
ATOM 8380 C C . SER C 1 119 ? -121.73230 20.95541 81.39607 1.000 62.29060 131 SER C C 1
ATOM 8381 O O . SER C 1 119 ? -122.15226 22.05226 81.02134 1.000 59.49530 131 SER C O 1
ATOM 8384 N N . PHE C 1 120 ? -120.55457 20.46280 81.00787 1.000 62.27016 132 PHE C N 1
ATOM 8385 C CA . PHE C 1 120 ? -119.72264 21.23261 80.08978 1.000 58.85083 132 PHE C CA 1
ATOM 8386 C C . PHE C 1 120 ? -120.37570 21.35034 78.72054 1.000 58.54463 132 PHE C C 1
ATOM 8387 O O . PHE C 1 120 ? -120.10376 22.30553 77.98192 1.000 52.84266 132 PHE C O 1
ATOM 8395 N N . GLU C 1 121 ? -121.22393 20.38367 78.36026 1.000 62.45491 133 GLU C N 1
ATOM 8396 C CA . GLU C 1 121 ? -121.88237 20.43102 77.06184 1.000 58.22287 133 GLU C CA 1
ATOM 8397 C C . GLU C 1 121 ? -122.82785 21.61858 76.94899 1.000 54.98932 133 GLU C C 1
ATOM 8398 O O . GLU C 1 121 ? -122.97404 22.18307 75.86253 1.000 68.66747 133 GLU C O 1
ATOM 8404 N N . VAL C 1 122 ? -123.47490 22.02549 78.04359 1.000 37.18120 134 VAL C N 1
ATOM 8405 C CA . VAL C 1 122 ? -124.29217 23.23220 77.95523 1.000 39.38834 134 VAL C CA 1
ATOM 8406 C C . VAL C 1 122 ? -123.40451 24.46581 77.82100 1.000 37.35218 134 VAL C C 1
ATOM 8407 O O . VAL C 1 122 ? -123.78372 25.44930 77.16779 1.000 43.23920 134 VAL C O 1
ATOM 8411 N N . GLU C 1 123 ? -122.20524 24.43509 78.41265 1.000 37.70857 135 GLU C N 1
ATOM 8412 C CA . GLU C 1 123 ? -121.26845 25.53308 78.20880 1.000 53.24823 135 GLU C CA 1
ATOM 8413 C C . GLU C 1 123 ? -120.82637 25.60955 76.75492 1.000 49.46654 135 GLU C C 1
ATOM 8414 O O . GLU C 1 123 ? -120.59674 26.70609 76.23192 1.000 46.24475 135 GLU C O 1
ATOM 8420 N N . ILE C 1 124 ? -120.70409 24.45869 76.09136 1.000 51.83144 136 ILE C N 1
ATOM 8421 C CA . ILE C 1 124 ? -120.44192 24.45437 74.65662 1.000 55.73932 136 ILE C CA 1
ATOM 8422 C C . ILE C 1 124 ? -121.66509 24.92814 73.87735 1.000 61.46343 136 ILE C C 1
ATOM 8423 O O . ILE C 1 124 ? -121.53390 25.59545 72.84505 1.000 68.33291 136 ILE C O 1
ATOM 8428 N N . SER C 1 125 ? -122.86779 24.62078 74.37016 1.000 64.99537 137 SER C N 1
ATOM 8429 C CA . SER C 1 125 ? -124.08825 25.10099 73.72704 1.000 65.42915 137 SER C CA 1
ATOM 8430 C C . SER C 1 125 ? -124.19439 26.61481 73.79760 1.000 77.47225 137 SER C C 1
ATOM 8431 O O . SER C 1 125 ? -124.85146 27.23388 72.95333 1.000 80.35279 137 SER C O 1
ATOM 8434 N N . GLN C 1 126 ? -123.56627 27.22101 74.80426 1.000 93.48424 138 GLN C N 1
ATOM 8435 C CA . GLN C 1 126 ? -123.59075 28.67619 74.91962 1.000 120.12342 138 GLN C CA 1
ATOM 8436 C C . GLN C 1 126 ? -122.90906 29.35976 73.73486 1.000 158.01659 138 GLN C C 1
ATOM 8437 O O . GLN C 1 126 ? -123.23706 30.50977 73.41951 1.000 153.51544 138 GLN C O 1
ATOM 8443 N N . THR C 1 127 ? -121.96297 28.68665 73.06778 1.000 192.20548 139 THR C N 1
ATOM 8444 C CA . THR C 1 127 ? -121.34658 29.28596 71.88453 1.000 203.29228 139 THR C CA 1
ATOM 8445 C C . THR C 1 127 ? -122.32633 29.38533 70.71883 1.000 214.20971 139 THR C C 1
ATOM 8446 O O . THR C 1 127 ? -122.11544 30.20252 69.81586 1.000 217.23233 139 THR C O 1
ATOM 8450 N N . ASP C 1 128 ? -123.38308 28.57095 70.71857 1.000 210.89828 140 ASP C N 1
ATOM 8451 C CA . ASP C 1 128 ? -124.47383 28.66096 69.75132 1.000 202.79385 140 ASP C CA 1
ATOM 8452 C C . ASP C 1 128 ? -125.61821 29.43505 70.40249 1.000 198.72177 140 ASP C C 1
ATOM 8453 O O . ASP C 1 128 ? -126.29584 28.91540 71.29462 1.000 198.25204 140 ASP C O 1
ATOM 8458 N N . LEU C 1 129 ? -125.81906 30.68295 69.96480 1.000 188.60491 141 LEU C N 1
ATOM 8459 C CA . LEU C 1 129 ? -126.72958 31.58949 70.66271 1.000 175.01735 141 LEU C CA 1
ATOM 8460 C C . LEU C 1 129 ? -128.15285 31.03719 70.72118 1.000 169.95668 141 LEU C C 1
ATOM 8461 O O . LEU C 1 129 ? -128.85306 31.21160 71.72572 1.000 171.55240 141 LEU C O 1
ATOM 8466 N N . GLY C 1 130 ? -128.59142 30.35836 69.66398 1.000 159.55188 142 GLY C N 1
ATOM 8467 C CA . GLY C 1 130 ? -129.92362 29.76317 69.64571 1.000 146.20370 142 GLY C CA 1
ATOM 8468 C C . GLY C 1 130 ? -129.99171 28.45937 70.42902 1.000 136.79008 142 GLY C C 1
ATOM 8469 O O . GLY C 1 130 ? -129.06661 27.64773 70.41020 1.000 140.15726 142 GLY C O 1
ATOM 8470 N N . GLN C 1 131 ? -131.10659 28.26803 71.13127 1.000 129.52008 143 GLN C N 1
ATOM 8471 C CA . GLN C 1 131 ? -131.30858 27.03317 71.87711 1.000 120.25879 143 GLN C CA 1
ATOM 8472 C C . GLN C 1 131 ? -131.43196 25.84619 70.92804 1.000 110.40281 143 GLN C C 1
ATOM 8473 O O . GLN C 1 131 ? -132.07221 25.93284 69.87664 1.000 114.26077 143 GLN C O 1
ATOM 8479 N N . MET C 1 132 ? -130.81393 24.73096 71.30765 1.000 98.96886 144 MET C N 1
ATOM 8480 C CA . MET C 1 132 ? -130.92909 23.50028 70.53842 1.000 93.98253 144 MET C CA 1
ATOM 8481 C C . MET C 1 132 ? -132.31598 22.88945 70.71674 1.000 85.26330 144 MET C C 1
ATOM 8482 O O . MET C 1 132 ? -132.92137 22.97596 71.78809 1.000 90.13330 144 MET C O 1
ATOM 8487 N N . GLN C 1 133 ? -132.82547 22.26801 69.65091 1.000 76.50656 145 GLN C N 1
ATOM 8488 C CA . GLN C 1 133 ? -134.13481 21.62885 69.72960 1.000 83.93630 145 GLN C CA 1
ATOM 8489 C C . GLN C 1 133 ? -134.08311 20.22863 70.32687 1.000 81.42424 145 GLN C C 1
ATOM 8490 O O . GLN C 1 133 ? -135.14164 19.65032 70.59525 1.000 86.10988 145 GLN C O 1
ATOM 8496 N N . ASP C 1 134 ? -132.89812 19.67510 70.53851 1.000 73.85885 146 ASP C N 1
ATOM 8497 C CA . ASP C 1 134 ? -132.70487 18.34980 71.10335 1.000 78.58283 146 ASP C CA 1
ATOM 8498 C C . ASP C 1 134 ? -131.64469 18.41710 72.18950 1.000 71.14502 146 ASP C C 1
ATOM 8499 O O . ASP C 1 134 ? -130.82018 19.33777 72.20250 1.000 77.17549 146 ASP C O 1
ATOM 8504 N N . PRO C 1 135 ? -131.64828 17.46874 73.13008 1.000 59.64257 147 PRO C N 1
ATOM 8505 C CA . PRO C 1 135 ? -130.66454 17.51963 74.21834 1.000 56.29080 147 PRO C CA 1
ATOM 8506 C C . PRO C 1 135 ? -129.24178 17.44037 73.68532 1.000 59.42256 147 PRO C C 1
ATOM 8507 O O . PRO C 1 135 ? -128.95317 16.72450 72.72348 1.000 64.50117 147 PRO C O 1
ATOM 8511 N N . VAL C 1 136 ? -128.34754 18.18832 74.33285 1.000 51.81770 148 VAL C N 1
ATOM 8512 C CA . VAL C 1 136 ? -126.98284 18.34477 73.84476 1.000 52.15482 148 VAL C CA 1
ATOM 8513 C C . VAL C 1 136 ? -125.97339 17.46744 74.58086 1.000 50.47594 148 VAL C C 1
ATOM 8514 O O . VAL C 1 136 ? -124.87514 17.23424 74.05224 1.000 37.30122 148 VAL C O 1
ATOM 8518 N N . CYS C 1 137 ? -126.31140 16.95930 75.76584 1.000 47.81101 149 CYS C N 1
ATOM 8519 C CA . CYS C 1 137 ? -125.36730 16.16623 76.55302 1.000 43.34467 149 CYS C CA 1
ATOM 8520 C C . CYS C 1 137 ? -125.28709 14.77135 75.93865 1.000 48.44972 149 CYS C C 1
ATOM 8521 O O . CYS C 1 137 ? -125.93790 13.81699 76.37099 1.000 55.60370 149 CYS C O 1
ATOM 8524 N N . TRP C 1 138 ? -124.45735 14.66341 74.90058 1.000 46.57388 150 TRP C N 1
ATOM 8525 C CA . TRP C 1 138 ? -124.31751 13.43057 74.13155 1.000 62.39607 150 TRP C CA 1
ATOM 8526 C C . TRP C 1 138 ? -123.28396 12.49150 74.75138 1.000 75.30704 150 TRP C C 1
ATOM 8527 O O . TRP C 1 138 ? -123.60676 11.35278 75.10980 1.000 74.36249 150 TRP C O 1
ATOM 8538 N N . THR C 1 139 ? -122.03233 12.94827 74.86532 1.000 87.41082 151 THR C N 1
ATOM 8539 C CA . THR C 1 139 ? -120.99681 12.08869 75.42891 1.000 89.19192 151 THR C CA 1
ATOM 8540 C C . THR C 1 139 ? -121.30137 11.73502 76.88060 1.000 85.94713 151 THR C C 1
ATOM 8541 O O . THR C 1 139 ? -120.93432 10.64830 77.34348 1.000 87.72974 151 THR C O 1
ATOM 8545 N N . LEU C 1 140 ? -122.00493 12.61568 77.60020 1.000 77.08801 152 LEU C N 1
ATOM 8546 C CA . LEU C 1 140 ? -122.44324 12.28420 78.95216 1.000 62.08524 152 LEU C CA 1
ATOM 8547 C C . LEU C 1 140 ? -123.40547 11.10689 78.93678 1.000 61.88473 152 LEU C C 1
ATOM 8548 O O . LEU C 1 140 ? -123.27507 10.16942 79.73244 1.000 63.07462 152 LEU C O 1
ATOM 8553 N N . LEU C 1 141 ? -124.37764 11.13755 78.02364 1.000 57.29618 153 LEU C N 1
ATOM 8554 C CA . LEU C 1 141 ? -125.33994 10.04725 77.93150 1.000 52.90996 153 LEU C CA 1
ATOM 8555 C C . LEU C 1 141 ? -124.65695 8.75195 77.51562 1.000 48.80252 153 LEU C C 1
ATOM 8556 O O . LEU C 1 141 ? -124.98974 7.67280 78.02568 1.000 40.16846 153 LEU C O 1
ATOM 8561 N N . GLY C 1 142 ? -123.66363 8.84652 76.63052 1.000 46.81038 154 GLY C N 1
ATOM 8562 C CA . GLY C 1 142 ? -122.96183 7.64774 76.20858 1.000 55.64111 154 GLY C CA 1
ATOM 8563 C C . GLY C 1 142 ? -122.13471 7.03998 77.32300 1.000 64.69868 154 GLY C C 1
ATOM 8564 O O . GLY C 1 142 ? -122.15134 5.82325 77.52412 1.000 67.03995 154 GLY C O 1
ATOM 8565 N N . TYR C 1 143 ? -121.42982 7.87981 78.08646 1.000 72.46766 155 TYR C N 1
ATOM 8566 C CA . TYR C 1 143 ? -120.66815 7.37939 79.22560 1.000 83.31015 155 TYR C CA 1
ATOM 8567 C C . TYR C 1 143 ? -121.59770 6.80277 80.28630 1.000 74.48827 155 TYR C C 1
ATOM 8568 O O . TYR C 1 143 ? -121.29766 5.76194 80.88071 1.000 74.70627 155 TYR C O 1
ATOM 8577 N N . ALA C 1 144 ? -122.76689 7.41377 80.48534 1.000 62.94036 156 ALA C N 1
ATOM 8578 C CA . ALA C 1 144 ? -123.69060 6.88605 81.48218 1.000 58.15722 156 ALA C CA 1
ATOM 8579 C C . ALA C 1 144 ? -124.18725 5.50473 81.08109 1.000 57.79158 156 ALA C C 1
ATOM 8580 O O . ALA C 1 144 ? -124.12430 4.55272 81.87242 1.000 63.70571 156 ALA C O 1
ATOM 8582 N N . CYS C 1 145 ? -124.65046 5.36817 79.83518 1.000 59.93730 157 CYS C N 1
ATOM 8583 C CA . CYS C 1 145 ? -125.14405 4.07408 79.38032 1.000 69.04980 157 CYS C CA 1
ATOM 8584 C C . CYS C 1 145 ? -124.03586 3.03249 79.38766 1.000 65.21208 157 CYS C C 1
ATOM 8585 O O . CYS C 1 145 ? -124.25710 1.88157 79.78148 1.000 52.63585 157 CYS C O 1
ATOM 8588 N N . ALA C 1 146 ? -122.82035 3.43438 79.01358 1.000 76.00375 158 ALA C N 1
ATOM 8589 C CA . ALA C 1 146 ? -121.71760 2.48709 78.93338 1.000 82.32960 158 ALA C CA 1
ATOM 8590 C C . ALA C 1 146 ? -121.30587 1.99674 80.31199 1.000 78.10215 158 ALA C C 1
ATOM 8591 O O . ALA C 1 146 ? -121.12815 0.79149 80.52681 1.000 78.45934 158 ALA C O 1
ATOM 8593 N N . TYR C 1 147 ? -121.14011 2.91920 81.25978 1.000 64.59798 159 TYR C N 1
ATOM 8594 C CA . TYR C 1 147 ? -120.74582 2.51888 82.60074 1.000 54.23103 159 TYR C CA 1
ATOM 8595 C C . TYR C 1 147 ? -121.82482 1.66515 83.24713 1.000 55.07461 159 TYR C C 1
ATOM 8596 O O . TYR C 1 147 ? -121.52075 0.64411 83.87476 1.000 62.40853 159 TYR C O 1
ATOM 8605 N N . SER C 1 148 ? -123.09686 2.03719 83.06970 1.000 52.31270 160 SER C N 1
ATOM 8606 C CA . SER C 1 148 ? -124.16139 1.24926 83.67908 1.000 49.96089 160 SER C CA 1
ATOM 8607 C C . SER C 1 148 ? -124.23923 -0.14517 83.06859 1.000 50.53088 160 SER C C 1
ATOM 8608 O O . SER C 1 148 ? -124.42008 -1.13595 83.79049 1.000 45.76601 160 SER C O 1
ATOM 8611 N N . SER C 1 149 ? -124.05876 -0.25085 81.74823 1.000 60.17862 161 SER C N 1
ATOM 8612 C CA . SER C 1 149 ? -124.12914 -1.55634 81.10448 1.000 62.61295 161 SER C CA 1
ATOM 8613 C C . SER C 1 149 ? -122.95298 -2.43380 81.50514 1.000 65.22515 161 SER C C 1
ATOM 8614 O O . SER C 1 149 ? -123.12529 -3.63095 81.76389 1.000 62.66962 161 SER C O 1
ATOM 8617 N N . ALA C 1 150 ? -121.74857 -1.86036 81.56011 1.000 69.94587 162 ALA C N 1
ATOM 8618 C CA . ALA C 1 150 ? -120.59086 -2.64142 81.97454 1.000 73.09048 162 ALA C CA 1
ATOM 8619 C C . ALA C 1 150 ? -120.68296 -3.05052 83.43859 1.000 74.79624 162 ALA C C 1
ATOM 8620 O O . ALA C 1 150 ? -120.18591 -4.11877 83.81281 1.000 81.13793 162 ALA C O 1
ATOM 8622 N N . PHE C 1 151 ? -121.31023 -2.22360 84.27900 1.000 66.51688 163 PHE C N 1
ATOM 8623 C CA . PHE C 1 151 ? -121.42654 -2.56388 85.69148 1.000 59.18675 163 PHE C CA 1
ATOM 8624 C C . PHE C 1 151 ? -122.48033 -3.63722 85.93411 1.000 56.15390 163 PHE C C 1
ATOM 8625 O O . PHE C 1 151 ? -122.29547 -4.50545 86.79415 1.000 58.10849 163 PHE C O 1
ATOM 8633 N N . MET C 1 152 ? -123.58700 -3.59875 85.19251 1.000 55.44619 164 MET C N 1
ATOM 8634 C CA . MET C 1 152 ? -124.67011 -4.54627 85.43324 1.000 59.53580 164 MET C CA 1
ATOM 8635 C C . MET C 1 152 ? -124.49136 -5.87845 84.71683 1.000 61.00594 164 MET C C 1
ATOM 8636 O O . MET C 1 152 ? -124.87689 -6.92349 85.25368 1.000 51.29712 164 MET C O 1
ATOM 8641 N N . GLY C 1 153 ? -123.91968 -5.86543 83.51695 1.000 68.03323 165 GLY C N 1
ATOM 8642 C CA . GLY C 1 153 ? -123.89547 -7.02871 82.66752 1.000 58.67515 165 GLY C CA 1
ATOM 8643 C C . GLY C 1 153 ? -125.04422 -7.08587 81.68518 1.000 51.05699 165 GLY C C 1
ATOM 8644 O O . GLY C 1 153 ? -124.96508 -7.82043 80.69401 1.000 64.02315 165 GLY C O 1
ATOM 8645 N N . ARG C 1 154 ? -126.10525 -6.32785 81.93905 1.000 50.04721 166 ARG C N 1
ATOM 8646 C CA . ARG C 1 154 ? -127.20998 -6.12142 81.01954 1.000 57.48327 166 ARG C CA 1
ATOM 8647 C C . ARG C 1 154 ? -126.97649 -4.82790 80.25808 1.000 54.05254 166 ARG C C 1
ATOM 8648 O O . ARG C 1 154 ? -126.21715 -3.95957 80.69228 1.000 53.04815 166 ARG C O 1
ATOM 8656 N N . GLU C 1 155 ? -127.63915 -4.69779 79.11580 1.000 52.01290 167 GLU C N 1
ATOM 8657 C CA . GLU C 1 155 ? -127.58975 -3.42783 78.40929 1.000 52.01763 167 GLU C CA 1
ATOM 8658 C C . GLU C 1 155 ? -128.46557 -2.43076 79.15220 1.000 46.17020 167 GLU C C 1
ATOM 8659 O O . GLU C 1 155 ? -129.66366 -2.66582 79.33849 1.000 47.57015 167 GLU C O 1
ATOM 8665 N N . ILE C 1 156 ? -127.87235 -1.32252 79.58166 1.000 45.33215 168 ILE C N 1
ATOM 8666 C CA . ILE C 1 156 ? -128.59126 -0.26973 80.28466 1.000 57.95935 168 ILE C CA 1
ATOM 8667 C C . ILE C 1 156 ? -128.55638 0.97727 79.41808 1.000 52.83055 168 ILE C C 1
ATOM 8668 O O . ILE C 1 156 ? -127.50906 1.32696 78.86282 1.000 58.85069 168 ILE C O 1
ATOM 8673 N N . ILE C 1 157 ? -129.69860 1.64757 79.30095 1.000 47.31788 169 ILE C N 1
ATOM 8674 C CA . ILE C 1 157 ? -129.82477 2.80862 78.43155 1.000 50.62601 169 ILE C CA 1
ATOM 8675 C C . ILE C 1 157 ? -130.48293 3.94287 79.19917 1.000 51.45076 169 ILE C C 1
ATOM 8676 O O . ILE C 1 157 ? -131.55588 3.76671 79.78668 1.000 58.97529 169 ILE C O 1
ATOM 8681 N N . PHE C 1 158 ? -129.83680 5.09941 79.19340 1.000 40.67621 170 PHE C N 1
ATOM 8682 C CA . PHE C 1 158 ? -130.37337 6.31870 79.77027 1.000 39.94849 170 PHE C CA 1
ATOM 8683 C C . PHE C 1 158 ? -130.95393 7.18949 78.66607 1.000 46.94305 170 PHE C C 1
ATOM 8684 O O . PHE C 1 158 ? -130.64752 7.02094 77.48389 1.000 54.78452 170 PHE C O 1
ATOM 8692 N N . LYS C 1 159 ? -131.80784 8.12542 79.06389 1.000 39.00328 171 LYS C N 1
ATOM 8693 C CA . LYS C 1 159 ? -132.33358 9.10051 78.12121 1.000 38.57550 171 LYS C CA 1
ATOM 8694 C C . LYS C 1 159 ? -132.51083 10.41494 78.85782 1.000 41.12843 171 LYS C C 1
ATOM 8695 O O . LYS C 1 159 ? -133.10202 10.44553 79.94071 1.000 51.18970 171 LYS C O 1
ATOM 8701 N N . GLU C 1 160 ? -132.01484 11.49509 78.26345 1.000 45.26166 172 GLU C N 1
ATOM 8702 C CA . GLU C 1 160 ? -132.07050 12.80742 78.89920 1.000 49.31004 172 GLU C CA 1
ATOM 8703 C C . GLU C 1 160 ? -133.47760 13.35134 78.69972 1.000 58.50365 172 GLU C C 1
ATOM 8704 O O . GLU C 1 160 ? -133.79884 13.95757 77.67625 1.000 66.14848 172 GLU C O 1
ATOM 8710 N N . VAL C 1 161 ? -134.33126 13.12214 79.70145 1.000 62.99723 173 VAL C N 1
ATOM 8711 C CA . VAL C 1 161 ? -135.71606 13.57443 79.61969 1.000 54.96960 173 VAL C CA 1
ATOM 8712 C C . VAL C 1 161 ? -135.77892 15.09128 79.54696 1.000 50.07535 173 VAL C C 1
ATOM 8713 O O . VAL C 1 161 ? -136.70114 15.65393 78.94314 1.000 65.48694 173 VAL C O 1
ATOM 8717 N N . SER C 1 162 ? -134.79832 15.78033 80.12760 1.000 36.58127 174 SER C N 1
ATOM 8718 C CA . SER C 1 162 ? -134.75855 17.22971 79.99704 1.000 36.32864 174 SER C CA 1
ATOM 8719 C C . SER C 1 162 ? -133.30800 17.68021 80.00253 1.000 41.42148 174 SER C C 1
ATOM 8720 O O . SER C 1 162 ? -132.45620 17.05193 80.63327 1.000 59.65807 174 SER C O 1
ATOM 8723 N N . CYS C 1 163 ? -133.03501 18.78020 79.30273 1.000 41.87074 175 CYS C N 1
ATOM 8724 C CA . CYS C 1 163 ? -131.68234 19.30809 79.21105 1.000 43.48207 175 CYS C CA 1
ATOM 8725 C C . CYS C 1 163 ? -131.72210 20.82768 79.24209 1.000 54.01361 175 CYS C C 1
ATOM 8726 O O . CYS C 1 163 ? -132.64131 21.44610 78.69776 1.000 56.90419 175 CYS C O 1
ATOM 8729 N N . ARG C 1 164 ? -130.71151 21.42164 79.87978 1.000 57.30640 176 ARG C N 1
ATOM 8730 C CA . ARG C 1 164 ? -130.63717 22.87299 79.98555 1.000 55.44040 176 ARG C CA 1
ATOM 8731 C C . ARG C 1 164 ? -130.22667 23.53141 78.67642 1.000 41.56714 176 ARG C C 1
ATOM 8732 O O . ARG C 1 164 ? -130.38636 24.74800 78.53328 1.000 42.88389 176 ARG C O 1
ATOM 8740 N N . GLY C 1 165 ? -129.70009 22.76099 77.72138 1.000 42.39434 177 GLY C N 1
ATOM 8741 C CA . GLY C 1 165 ? -129.36233 23.32468 76.42727 1.000 52.46756 177 GLY C CA 1
ATOM 8742 C C . GLY C 1 165 ? -130.55203 23.55467 75.52342 1.000 53.62186 177 GLY C C 1
ATOM 8743 O O . GLY C 1 165 ? -130.44803 24.33093 74.56787 1.000 53.42621 177 GLY C O 1
ATOM 8744 N N . CYS C 1 166 ? -131.67775 22.90387 75.80649 1.000 53.78588 178 CYS C N 1
ATOM 8745 C CA . CYS C 1 166 ? -132.91542 23.09865 75.06442 1.000 49.95701 178 CYS C CA 1
ATOM 8746 C C . CYS C 1 166 ? -133.78925 24.19025 75.66040 1.000 68.54089 178 CYS C C 1
ATOM 8747 O O . CYS C 1 166 ? -134.89727 24.41781 75.16412 1.000 75.42561 178 CYS C O 1
ATOM 8750 N N . GLY C 1 167 ? -133.32399 24.86239 76.70686 1.000 84.32524 179 GLY C N 1
ATOM 8751 C CA . GLY C 1 167 ? -134.13256 25.81910 77.42657 1.000 87.11428 179 GLY C CA 1
ATOM 8752 C C . GLY C 1 167 ? -134.77490 25.27695 78.68149 1.000 84.85489 179 GLY C C 1
ATOM 8753 O O . GLY C 1 167 ? -135.55452 25.99604 79.31622 1.000 84.87678 179 GLY C O 1
ATOM 8754 N N . GLY C 1 168 ? -134.47150 24.03293 79.05978 1.000 75.51588 180 GLY C N 1
ATOM 8755 C CA . GLY C 1 168 ? -135.04329 23.44303 80.24893 1.000 71.28548 180 GLY C CA 1
ATOM 8756 C C . GLY C 1 168 ? -134.41820 23.96791 81.52683 1.000 69.36030 180 GLY C C 1
ATOM 8757 O O . GLY C 1 168 ? -133.37409 24.61921 81.52925 1.000 74.03581 180 GLY C O 1
ATOM 8758 N N . ASP C 1 169 ? -135.09226 23.67925 82.64197 1.000 63.54327 181 ASP C N 1
ATOM 8759 C CA . ASP C 1 169 ? -134.61664 24.15286 83.93697 1.000 62.66004 181 ASP C CA 1
ATOM 8760 C C . ASP C 1 169 ? -133.41049 23.36083 84.42683 1.000 50.00427 181 ASP C C 1
ATOM 8761 O O . ASP C 1 169 ? -132.45035 23.94360 84.94295 1.000 45.18695 181 ASP C O 1
ATOM 8766 N N . LYS C 1 170 ? -133.43673 22.03977 84.26826 1.000 46.17072 182 LYS C N 1
ATOM 8767 C CA . LYS C 1 170 ? -132.39064 21.17460 84.78809 1.000 52.29774 182 LYS C CA 1
ATOM 8768 C C . LYS C 1 170 ? -132.14640 20.03407 83.81515 1.000 44.99745 182 LYS C C 1
ATOM 8769 O O . LYS C 1 170 ? -133.05536 19.59819 83.10342 1.000 48.16734 182 LYS C O 1
ATOM 8775 N N . CYS C 1 171 ? -130.90866 19.54887 83.79819 1.000 43.38020 183 CYS C N 1
ATOM 8776 C CA . CYS C 1 171 ? -130.56686 18.36157 83.02480 1.000 50.45764 183 CYS C CA 1
ATOM 8777 C C . CYS C 1 171 ? -130.96549 17.13861 83.84011 1.000 42.27210 183 CYS C C 1
ATOM 8778 O O . CYS C 1 171 ? -130.31842 16.81174 84.83827 1.000 50.52911 183 CYS C O 1
ATOM 8781 N N . ARG C 1 172 ? -132.02910 16.46486 83.41742 1.000 36.27737 184 ARG C N 1
ATOM 8782 C CA . ARG C 1 172 ? -132.56960 15.30929 84.11726 1.000 36.51410 184 ARG C CA 1
ATOM 8783 C C . ARG C 1 172 ? -132.56699 14.11374 83.18047 1.000 109.16178 184 ARG C C 1
ATOM 8784 O O . ARG C 1 172 ? -133.05830 14.20845 82.04473 1.000 100.04257 184 ARG C O 1
ATOM 8792 N N . VAL C 1 173 ? -132.04377 12.98969 83.67793 1.000 37.09411 185 VAL C N 1
ATOM 8793 C CA . VAL C 1 173 ? -131.87998 11.76671 82.90540 1.000 44.87679 185 VAL C CA 1
ATOM 8794 C C . VAL C 1 173 ? -132.48114 10.59889 83.67848 1.000 46.75974 185 VAL C C 1
ATOM 8795 O O . VAL C 1 173 ? -132.48802 10.57760 84.91572 1.000 50.21702 185 VAL C O 1
ATOM 8799 N N . ILE C 1 174 ? -132.99550 9.62384 82.92756 1.000 38.32285 186 ILE C N 1
ATOM 8800 C CA . ILE C 1 174 ? -133.61056 8.41741 83.46796 1.000 38.88114 186 ILE C CA 1
ATOM 8801 C C . ILE C 1 174 ? -132.93709 7.21357 82.82615 1.000 52.86356 186 ILE C C 1
ATOM 8802 O O . ILE C 1 174 ? -132.79648 7.15807 81.59991 1.000 65.11228 186 ILE C O 1
ATOM 8807 N N . GLY C 1 175 ? -132.53810 6.24754 83.64837 1.000 51.87047 187 GLY C N 1
ATOM 8808 C CA . GLY C 1 175 ? -131.86961 5.06181 83.14954 1.000 54.92570 187 GLY C CA 1
ATOM 8809 C C . GLY C 1 175 ? -132.48014 3.75504 83.61191 1.000 60.35594 187 GLY C C 1
ATOM 8810 O O . GLY C 1 175 ? -132.56226 3.49185 84.81592 1.000 73.10175 187 GLY C O 1
ATOM 8811 N N . LYS C 1 176 ? -132.93097 2.94786 82.66010 1.000 53.30003 188 LYS C N 1
ATOM 8812 C CA . LYS C 1 176 ? -133.48230 1.62178 82.88911 1.000 52.30768 188 LYS C CA 1
ATOM 8813 C C . LYS C 1 176 ? -132.96862 0.69436 81.79761 1.000 43.43219 188 LYS C C 1
ATOM 8814 O O . LYS C 1 176 ? -132.50990 1.16073 80.74914 1.000 43.09538 188 LYS C O 1
ATOM 8820 N N . PRO C 1 177 ? -133.00062 -0.62304 82.02528 1.000 44.42199 189 PRO C N 1
ATOM 8821 C CA . PRO C 1 177 ? -132.48590 -1.55509 81.01331 1.000 60.01385 189 PRO C CA 1
ATOM 8822 C C . PRO C 1 177 ? -133.25103 -1.44791 79.70309 1.000 72.57424 189 PRO C C 1
ATOM 8823 O O . PRO C 1 177 ? -134.45181 -1.16785 79.67784 1.000 82.95860 189 PRO C O 1
ATOM 8827 N N . ALA C 1 178 ? -132.52346 -1.66186 78.60224 1.000 76.16196 190 ALA C N 1
ATOM 8828 C CA . ALA C 1 178 ? -133.08713 -1.44643 77.27273 1.000 65.40724 190 ALA C CA 1
ATOM 8829 C C . ALA C 1 178 ? -134.30041 -2.32772 77.01041 1.000 60.83184 190 ALA C C 1
ATOM 8830 O O . ALA C 1 178 ? -135.21336 -1.92052 76.28325 1.000 63.06385 190 ALA C O 1
ATOM 8832 N N . GLU C 1 179 ? -134.33445 -3.53075 77.58553 1.000 58.02882 191 GLU C N 1
ATOM 8833 C CA . GLU C 1 179 ? -135.48430 -4.40488 77.39030 1.000 65.67625 191 GLU C CA 1
ATOM 8834 C C . GLU C 1 179 ? -136.74562 -3.85141 78.04153 1.000 72.33997 191 GLU C C 1
ATOM 8835 O O . GLU C 1 179 ? -137.85221 -4.21320 77.62709 1.000 83.68913 191 GLU C O 1
ATOM 8841 N N . GLU C 1 180 ? -136.60695 -2.98808 79.04489 1.000 69.82917 192 GLU C N 1
ATOM 8842 C CA . GLU C 1 180 ? -137.74809 -2.38476 79.71998 1.000 78.72936 192 GLU C CA 1
ATOM 8843 C C . GLU C 1 180 ? -138.27150 -1.14086 79.00880 1.000 74.24307 192 GLU C C 1
ATOM 8844 O O . GLU C 1 180 ? -139.27827 -0.57412 79.44564 1.000 79.62926 192 GLU C O 1
ATOM 8850 N N . TRP C 1 181 ? -137.61371 -0.70106 77.93846 1.000 71.45366 193 TRP C N 1
ATOM 8851 C CA . TRP C 1 181 ? -138.04352 0.45412 77.16333 1.000 77.00637 193 TRP C CA 1
ATOM 8852 C C . TRP C 1 181 ? -139.05185 0.05468 76.09010 1.000 86.17461 193 TRP C C 1
ATOM 8853 O O . TRP C 1 181 ? -139.15345 -1.10900 75.69449 1.000 93.03017 193 TRP C O 1
ATOM 8864 N N . ASP C 1 182 ? -139.80557 1.04891 75.62005 1.000 85.41190 194 ASP C N 1
ATOM 8865 C CA . ASP C 1 182 ? -140.76268 0.84294 74.53746 1.000 84.53415 194 ASP C CA 1
ATOM 8866 C C . ASP C 1 182 ? -140.11246 1.06532 73.17240 1.000 87.22487 194 ASP C C 1
ATOM 8867 O O . ASP C 1 182 ? -140.11663 0.17030 72.32134 1.000 82.60534 194 ASP C O 1
ATOM 8872 N N . ASP C 1 183 ? -139.55031 2.25408 72.95499 1.000 99.56717 195 ASP C N 1
ATOM 8873 C CA . ASP C 1 183 ? -138.90918 2.62075 71.69645 1.000 109.10813 195 ASP C CA 1
ATOM 8874 C C . ASP C 1 183 ? -137.41964 2.81257 71.94758 1.000 110.64003 195 ASP C C 1
ATOM 8875 O O . ASP C 1 183 ? -137.00667 3.81318 72.54427 1.000 109.61768 195 ASP C O 1
ATOM 8880 N N . VAL C 1 184 ? -136.61897 1.85109 71.49335 1.000 103.63564 196 VAL C N 1
ATOM 8881 C CA . VAL C 1 184 ? -135.17055 1.89545 71.66530 1.000 91.02468 196 VAL C CA 1
ATOM 8882 C C . VAL C 1 184 ? -134.43122 2.15232 70.35618 1.000 86.14900 196 VAL C C 1
ATOM 8883 O O . VAL C 1 184 ? -133.22733 2.45829 70.39160 1.000 89.13937 196 VAL C O 1
ATOM 8887 N N . ALA C 1 185 ? -135.11124 2.06980 69.20755 1.000 72.35221 197 ALA C N 1
ATOM 8888 C CA . ALA C 1 185 ? -134.42115 2.16297 67.92351 1.000 66.58364 197 ALA C CA 1
ATOM 8889 C C . ALA C 1 185 ? -133.79007 3.53207 67.70175 1.000 57.33564 197 ALA C C 1
ATOM 8890 O O . ALA C 1 185 ? -132.75041 3.63254 67.03600 1.000 62.53016 197 ALA C O 1
ATOM 8892 N N . SER C 1 186 ? -134.40239 4.59495 68.23005 1.000 46.48022 198 SER C N 1
ATOM 8893 C CA . SER C 1 186 ? -133.85654 5.93157 68.01616 1.000 46.85937 198 SER C CA 1
ATOM 8894 C C . SER C 1 186 ? -132.47389 6.07178 68.63773 1.000 56.36693 198 SER C C 1
ATOM 8895 O O . SER C 1 186 ? -131.62009 6.78883 68.10296 1.000 58.76466 198 SER C O 1
ATOM 8898 N N . PHE C 1 187 ? -132.23254 5.39113 69.75934 1.000 60.43668 199 PHE C N 1
ATOM 8899 C CA . PHE C 1 187 ? -130.90340 5.40294 70.35902 1.000 58.58486 199 PHE C CA 1
ATOM 8900 C C . PHE C 1 187 ? -129.93844 4.52936 69.56789 1.000 57.12946 199 PHE C C 1
ATOM 8901 O O . PHE C 1 187 ? -128.76773 4.88680 69.39123 1.000 56.69111 199 PHE C O 1
ATOM 8909 N N . LYS C 1 188 ? -130.41455 3.38018 69.08252 1.000 57.71061 200 LYS C N 1
ATOM 8910 C CA . LYS C 1 188 ? -129.56383 2.46682 68.32979 1.000 62.36290 200 LYS C CA 1
ATOM 8911 C C . LYS C 1 188 ? -129.14107 3.02988 66.98004 1.000 60.51892 200 LYS C C 1
ATOM 8912 O O . LYS C 1 188 ? -128.11713 2.59724 66.43994 1.000 42.95564 200 LYS C O 1
ATOM 8918 N N . GLN C 1 189 ? -129.90159 3.97510 66.41992 1.000 65.55976 201 GLN C N 1
ATOM 8919 C CA . GLN C 1 189 ? -129.52727 4.53408 65.12350 1.000 66.53928 201 GLN C CA 1
ATOM 8920 C C . GLN C 1 189 ? -128.20724 5.29350 65.19145 1.000 69.64799 201 GLN C C 1
ATOM 8921 O O . GLN C 1 189 ? -127.50480 5.40707 64.17995 1.000 78.65844 201 GLN C O 1
ATOM 8927 N N . TYR C 1 190 ? -127.84973 5.81550 66.36644 1.000 66.92199 202 TYR C N 1
ATOM 8928 C CA . TYR C 1 190 ? -126.59610 6.54735 66.50246 1.000 66.55456 202 TYR C CA 1
ATOM 8929 C C . TYR C 1 190 ? -125.37410 5.64459 66.38553 1.000 60.40823 202 TYR C C 1
ATOM 8930 O O . TYR C 1 190 ? -124.28751 6.13505 66.05979 1.000 50.97308 202 TYR C O 1
ATOM 8939 N N . PHE C 1 191 ? -125.52229 4.34428 66.64393 1.000 69.55401 203 PHE C N 1
ATOM 8940 C CA . PHE C 1 191 ? -124.39673 3.42187 66.56425 1.000 79.91662 203 PHE C CA 1
ATOM 8941 C C . PHE C 1 191 ? -124.03681 3.02490 65.13652 1.000 80.71435 203 PHE C C 1
ATOM 8942 O O . PHE C 1 191 ? -122.96300 2.44975 64.92869 1.000 76.04317 203 PHE C O 1
ATOM 8950 N N . LYS C 1 192 ? -124.89463 3.30547 64.15649 1.000 88.06619 204 LYS C N 1
ATOM 8951 C CA . LYS C 1 192 ? -124.59628 2.97170 62.76888 1.000 90.27362 204 LYS C CA 1
ATOM 8952 C C . LYS C 1 192 ? -123.71470 4.05193 62.15219 1.000 93.98493 204 LYS C C 1
ATOM 8953 O O . LYS C 1 192 ? -124.05800 5.23824 62.18100 1.000 85.65982 204 LYS C O 1
ATOM 8959 N N . ASN C 1 193 ? -122.57873 3.63796 61.59513 1.000 105.47378 205 ASN C N 1
ATOM 8960 C CA . ASN C 1 193 ? -121.56665 4.55020 61.06286 1.000 110.04104 205 ASN C CA 1
ATOM 8961 C C . ASN C 1 193 ? -121.46537 4.38743 59.54326 1.000 118.54227 205 ASN C C 1
ATOM 8962 O O . ASN C 1 193 ? -120.65480 3.60670 59.04112 1.000 125.20480 205 ASN C O 1
ATOM 8967 N N . ASP C 1 194 ? -122.29710 5.13089 58.81346 1.000 113.34770 206 ASP C N 1
ATOM 8968 C CA . ASP C 1 194 ? -122.26992 5.11861 57.35239 1.000 100.73056 206 ASP C CA 1
ATOM 8969 C C . ASP C 1 194 ? -121.36145 6.22759 56.83747 1.000 91.36925 206 ASP C C 1
ATOM 8970 O O . ASP C 1 194 ? -121.56436 7.39364 57.20196 1.000 97.00893 206 ASP C O 1
ATOM 8975 N N . PRO C 1 195 ? -120.35668 5.92271 56.01458 1.000 78.99550 207 PRO C N 1
ATOM 8976 C CA . PRO C 1 195 ? -119.42218 6.96856 55.56245 1.000 69.63381 207 PRO C CA 1
ATOM 8977 C C . PRO C 1 195 ? -120.12351 8.03196 54.73011 1.000 60.21047 207 PRO C C 1
ATOM 8978 O O . PRO C 1 195 ? -120.69697 7.74817 53.67525 1.000 62.39216 207 PRO C O 1
ATOM 8982 N N . ILE C 1 196 ? -120.07006 9.27396 55.22024 1.000 53.40372 208 ILE C N 1
ATOM 8983 C CA . ILE C 1 196 ? -120.71643 10.38326 54.52559 1.000 57.53610 208 ILE C CA 1
ATOM 8984 C C . ILE C 1 196 ? -120.04088 10.68595 53.19070 1.000 66.55033 208 ILE C C 1
ATOM 8985 O O . ILE C 1 196 ? -120.70655 11.10581 52.23320 1.000 78.30970 208 ILE C O 1
ATOM 8990 N N . ILE C 1 197 ? -118.72453 10.48114 53.09152 1.000 65.47706 209 ILE C N 1
ATOM 8991 C CA . ILE C 1 197 ? -118.04293 10.79002 51.83817 1.000 62.67667 209 ILE C CA 1
ATOM 8992 C C . ILE C 1 197 ? -118.52515 9.87337 50.72247 1.000 54.41707 209 ILE C C 1
ATOM 8993 O O . ILE C 1 197 ? -118.61726 10.29132 49.55865 1.000 43.92606 209 ILE C O 1
ATOM 8998 N N . GLU C 1 198 ? -118.86759 8.62683 51.05137 1.000 61.38369 210 GLU C N 1
ATOM 8999 C CA . GLU C 1 198 ? -119.42167 7.74384 50.03536 1.000 69.87034 210 GLU C CA 1
ATOM 9000 C C . GLU C 1 198 ? -120.76764 8.25383 49.54420 1.000 70.23645 210 GLU C C 1
ATOM 9001 O O . GLU C 1 198 ? -121.06158 8.18148 48.34764 1.000 66.08485 210 GLU C O 1
ATOM 9007 N N . GLU C 1 199 ? -121.59385 8.78999 50.44761 1.000 75.21441 211 GLU C N 1
ATOM 9008 C CA . GLU C 1 199 ? -122.85732 9.36819 50.00655 1.000 76.15703 211 GLU C CA 1
ATOM 9009 C C . GLU C 1 199 ? -122.64161 10.61267 49.16175 1.000 69.49257 211 GLU C C 1
ATOM 9010 O O . GLU C 1 199 ? -123.40905 10.85947 48.22560 1.000 70.63065 211 GLU C O 1
ATOM 9016 N N . LEU C 1 200 ? -121.60110 11.39514 49.45484 1.000 63.01064 212 LEU C N 1
ATOM 9017 C CA . LEU C 1 200 ? -121.32725 12.55445 48.61331 1.000 54.19564 212 LEU C CA 1
ATOM 9018 C C . LEU C 1 200 ? -120.90497 12.12156 47.21691 1.000 57.92156 212 LEU C C 1
ATOM 9019 O O . LEU C 1 200 ? -121.38890 12.66862 46.21696 1.000 64.30986 212 LEU C O 1
ATOM 9024 N N . TYR C 1 201 ? -120.02405 11.12117 47.12891 1.000 58.77864 213 TYR C N 1
ATOM 9025 C CA . TYR C 1 201 ? -119.61897 10.62074 45.81971 1.000 63.30015 213 TYR C CA 1
ATOM 9026 C C . TYR C 1 201 ? -120.79962 10.00467 45.08366 1.000 79.09859 213 TYR C C 1
ATOM 9027 O O . TYR C 1 201 ? -120.93913 10.17290 43.86792 1.000 93.02894 213 TYR C O 1
ATOM 9036 N N . GLU C 1 202 ? -121.69072 9.33292 45.81532 1.000 77.64939 214 GLU C N 1
ATOM 9037 C CA . GLU C 1 202 ? -122.84054 8.69745 45.18548 1.000 75.30614 214 GLU C CA 1
ATOM 9038 C C . GLU C 1 202 ? -123.82123 9.73139 44.65100 1.000 62.96995 214 GLU C C 1
ATOM 9039 O O . GLU C 1 202 ? -124.31822 9.59727 43.52857 1.000 58.99689 214 GLU C O 1
ATOM 9045 N N . LEU C 1 203 ? -124.10358 10.77714 45.43134 1.000 61.85171 215 LEU C N 1
ATOM 9046 C CA . LEU C 1 203 ? -125.02015 11.80935 44.96174 1.000 62.59165 215 LEU C CA 1
ATOM 9047 C C . LEU C 1 203 ? -124.42318 12.59662 43.80257 1.000 65.10130 215 LEU C C 1
ATOM 9048 O O . LEU C 1 203 ? -125.13602 12.94334 42.85081 1.000 77.63859 215 LEU C O 1
ATOM 9053 N N . GLN C 1 204 ? -123.11646 12.88002 43.85102 1.000 62.23558 216 GLN C N 1
ATOM 9054 C CA . GLN C 1 204 ? -122.49568 13.57193 42.72748 1.000 70.74452 216 GLN C CA 1
ATOM 9055 C C . GLN C 1 204 ? -122.51058 12.70097 41.47995 1.000 70.59706 216 GLN C C 1
ATOM 9056 O O . GLN C 1 204 ? -122.74823 13.19788 40.37365 1.000 68.17448 216 GLN C O 1
ATOM 9062 N N . SER C 1 205 ? -122.30638 11.39090 41.64388 1.000 72.95215 217 SER C N 1
ATOM 9063 C CA . SER C 1 205 ? -122.36490 10.48851 40.50227 1.000 77.11031 217 SER C CA 1
ATOM 9064 C C . SER C 1 205 ? -123.77615 10.40672 39.93909 1.000 85.70469 217 SER C C 1
ATOM 9065 O O . SER C 1 205 ? -123.95812 10.36778 38.71910 1.000 89.75371 217 SER C O 1
ATOM 9068 N N . GLN C 1 206 ? -124.78936 10.40728 40.80954 1.000 85.40335 218 GLN C N 1
ATOM 9069 C CA . GLN C 1 206 ? -126.16584 10.35637 40.32835 1.000 83.81134 218 GLN C CA 1
ATOM 9070 C C . GLN C 1 206 ? -126.53179 11.62470 39.57103 1.000 72.40967 218 GLN C C 1
ATOM 9071 O O . GLN C 1 206 ? -127.13865 11.55694 38.49650 1.000 74.82028 218 GLN C O 1
ATOM 9077 N N . LEU C 1 207 ? -126.15822 12.79121 40.10328 1.000 60.27912 219 LEU C N 1
ATOM 9078 C CA . LEU C 1 207 ? -126.48335 14.03535 39.41380 1.000 63.40603 219 LEU C CA 1
ATOM 9079 C C . LEU C 1 207 ? -125.71366 14.16155 38.10285 1.000 78.83497 219 LEU C C 1
ATOM 9080 O O . LEU C 1 207 ? -126.26346 14.62992 37.09642 1.000 86.44401 219 LEU C O 1
ATOM 9085 N N . VAL C 1 208 ? -124.45115 13.72235 38.08179 1.000 77.48653 220 VAL C N 1
ATOM 9086 C CA . VAL C 1 208 ? -123.66935 13.80070 36.85311 1.000 73.45845 220 VAL C CA 1
ATOM 9087 C C . VAL C 1 208 ? -124.21150 12.83152 35.81131 1.000 71.27734 220 VAL C C 1
ATOM 9088 O O . VAL C 1 208 ? -124.27557 13.15655 34.62248 1.000 82.84137 220 VAL C O 1
ATOM 9092 N N . SER C 1 209 ? -124.61040 11.62818 36.23232 1.000 71.38987 221 SER C N 1
ATOM 9093 C CA . SER C 1 209 ? -125.19901 10.67898 35.29517 1.000 79.55512 221 SER C CA 1
ATOM 9094 C C . SER C 1 209 ? -126.56095 11.14191 34.79584 1.000 78.51706 221 SER C C 1
ATOM 9095 O O . SER C 1 209 ? -126.93369 10.84191 33.65626 1.000 74.20484 221 SER C O 1
ATOM 9098 N N . LEU C 1 210 ? -127.31807 11.86735 35.62345 1.000 84.12106 222 LEU C N 1
ATOM 9099 C CA . LEU C 1 210 ? -128.61634 12.35336 35.17509 1.000 88.35224 222 LEU C CA 1
ATOM 9100 C C . LEU C 1 210 ? -128.48515 13.54183 34.23411 1.000 101.62601 222 LEU C C 1
ATOM 9101 O O . LEU C 1 210 ? -129.30954 13.69833 33.32648 1.000 115.86203 222 LEU C O 1
ATOM 9106 N N . ARG C 1 211 ? -127.47610 14.39030 34.43137 1.000 95.81272 223 ARG C N 1
ATOM 9107 C CA . ARG C 1 211 ? -127.24927 15.49241 33.50673 1.000 98.58254 223 ARG C CA 1
ATOM 9108 C C . ARG C 1 211 ? -126.41120 15.09834 32.29353 1.000 104.19194 223 ARG C C 1
ATOM 9109 O O . ARG C 1 211 ? -126.35069 15.86791 31.32941 1.000 102.77006 223 ARG C O 1
ATOM 9117 N N . THR C 1 212 ? -125.75643 13.93260 32.32091 1.000 109.10359 224 THR C N 1
ATOM 9118 C CA . THR C 1 212 ? -125.03776 13.41961 31.15903 1.000 107.95042 224 THR C CA 1
ATOM 9119 C C . THR C 1 212 ? -125.98630 12.77590 30.15508 1.000 116.69727 224 THR C C 1
ATOM 9120 O O . THR C 1 212 ? -125.65461 12.67794 28.96843 1.000 121.75536 224 THR C O 1
ATOM 9124 N N . ASN C 1 213 ? -127.18292 12.39832 30.59750 1.000 120.33706 225 ASN C N 1
ATOM 9125 C CA . ASN C 1 213 ? -128.23680 11.89550 29.72957 1.000 126.41694 225 ASN C CA 1
ATOM 9126 C C . ASN C 1 213 ? -128.98927 13.02526 29.04183 1.000 134.89846 225 ASN C C 1
ATOM 9127 O O . ASN C 1 213 ? -130.04202 12.78805 28.43923 1.000 140.04430 225 ASN C O 1
ATOM 9132 N N . LEU C 1 214 ? -128.46568 14.24766 29.13844 1.000 142.19802 226 LEU C N 1
ATOM 9133 C CA . LEU C 1 214 ? -129.08835 15.43429 28.56987 1.000 147.67979 226 LEU C CA 1
ATOM 9134 C C . LEU C 1 214 ? -129.15606 15.36363 27.04953 1.000 173.64501 226 LEU C C 1
ATOM 9135 O O . LEU C 1 214 ? -130.12679 14.84373 26.49048 1.000 173.19470 226 LEU C O 1
ATOM 9140 N N . ASP C 1 215 ? -128.13173 15.89621 26.36964 1.000 191.51404 227 ASP C N 1
ATOM 9141 C CA . ASP C 1 215 ? -128.21480 16.16230 24.93682 1.000 199.43054 227 ASP C CA 1
ATOM 9142 C C . ASP C 1 215 ? -127.10470 15.49420 24.12381 1.000 207.59950 227 ASP C C 1
ATOM 9143 O O . ASP C 1 215 ? -126.82110 15.94409 23.00894 1.000 210.11768 227 ASP C O 1
ATOM 9148 N N . LYS C 1 216 ? -126.45639 14.45050 24.63902 1.000 214.34104 228 LYS C N 1
ATOM 9149 C CA . LYS C 1 216 ? -125.38721 13.81724 23.87327 1.000 209.02909 228 LYS C CA 1
ATOM 9150 C C . LYS C 1 216 ? -125.95339 13.02569 22.69460 1.000 218.34862 228 LYS C C 1
ATOM 9151 O O . LYS C 1 216 ? -127.05762 12.47832 22.75564 1.000 218.56107 228 LYS C O 1
ATOM 9157 N N . GLN C 1 217 ? -125.18322 12.98102 21.60517 1.000 224.29327 229 GLN C N 1
ATOM 9158 C CA . GLN C 1 217 ? -125.65405 12.42222 20.34148 1.000 221.86667 229 GLN C CA 1
ATOM 9159 C C . GLN C 1 217 ? -125.15365 11.01223 20.04846 1.000 217.36478 229 GLN C C 1
ATOM 9160 O O . GLN C 1 217 ? -125.85992 10.24960 19.38110 1.000 217.11643 229 GLN C O 1
ATOM 9166 N N . GLU C 1 218 ? -123.95872 10.64234 20.50935 1.000 214.53895 230 GLU C N 1
ATOM 9167 C CA . GLU C 1 218 ? -123.30457 9.43638 20.01096 1.000 207.43412 230 GLU C CA 1
ATOM 9168 C C . GLU C 1 218 ? -123.50572 8.20204 20.88002 1.000 223.17307 230 GLU C C 1
ATOM 9169 O O . GLU C 1 218 ? -123.56937 7.09129 20.34278 1.000 220.61571 230 GLU C O 1
ATOM 9175 N N . GLY C 1 219 ? -123.60937 8.35672 22.19836 1.000 229.15069 231 GLY C N 1
ATOM 9176 C CA . GLY C 1 219 ? -123.62567 7.20431 23.08203 1.000 231.81558 231 GLY C CA 1
ATOM 9177 C C . GLY C 1 219 ? -124.80773 6.28192 22.86831 1.000 234.89514 231 GLY C C 1
ATOM 9178 O O . GLY C 1 219 ? -125.93379 6.61507 23.24673 1.000 235.04980 231 GLY C O 1
ATOM 9179 N N . GLN C 1 220 ? -124.55822 5.10510 22.28778 1.000 216.40260 232 GLN C N 1
ATOM 9180 C CA . GLN C 1 220 ? -125.62197 4.14923 22.00077 1.000 176.13869 232 GLN C CA 1
ATOM 9181 C C . GLN C 1 220 ? -125.20253 2.73011 22.36342 1.000 156.62210 232 GLN C C 1
ATOM 9182 O O . GLN C 1 220 ? -125.63298 2.19189 23.38865 1.000 149.16226 232 GLN C O 1
ATOM 9188 N N . TYR C 1 221 ? -124.37347 2.11655 21.52525 1.000 149.73553 233 TYR C N 1
ATOM 9189 C CA . TYR C 1 221 ? -123.92048 0.74691 21.74397 1.000 153.06100 233 TYR C CA 1
ATOM 9190 C C . TYR C 1 221 ? -122.59552 0.55857 21.00192 1.000 159.19882 233 TYR C C 1
ATOM 9191 O O . TYR C 1 221 ? -121.87800 1.53231 20.74598 1.000 161.54437 233 TYR C O 1
ATOM 9200 N N . TYR C 1 222 ? -122.27305 -0.69631 20.67533 1.000 160.99869 234 TYR C N 1
ATOM 9201 C CA . TYR C 1 222 ? -121.04584 -1.12890 20.00845 1.000 155.91904 234 TYR C CA 1
ATOM 9202 C C . TYR C 1 222 ? -119.80906 -0.43477 20.57758 1.000 149.84536 234 TYR C C 1
ATOM 9203 O O . TYR C 1 222 ? -119.36113 0.60266 20.08142 1.000 145.78718 234 TYR C O 1
ATOM 9212 N N . GLY C 1 223 ? -119.26062 -1.00580 21.63833 1.000 148.93354 235 GLY C N 1
ATOM 9213 C CA . GLY C 1 223 ? -118.06218 -0.49781 22.27139 1.000 152.79664 235 GLY C CA 1
ATOM 9214 C C . GLY C 1 223 ? -116.82929 -1.07795 21.62023 1.000 162.35212 235 GLY C C 1
ATOM 9215 O O . GLY C 1 223 ? -116.82022 -1.39719 20.42726 1.000 168.14642 235 GLY C O 1
ATOM 9216 N N . ILE C 1 224 ? -115.76596 -1.21356 22.40826 1.000 163.15398 236 ILE C N 1
ATOM 9217 C CA . ILE C 1 224 ? -114.55501 -1.85901 21.91630 1.000 154.41662 236 ILE C CA 1
ATOM 9218 C C . ILE C 1 224 ? -114.65590 -3.35895 22.17752 1.000 151.16252 236 ILE C C 1
ATOM 9219 O O . ILE C 1 224 ? -113.77660 -3.95525 22.80966 1.000 153.25195 236 ILE C O 1
ATOM 9224 N N . GLY C 1 225 ? -115.73624 -3.97597 21.70023 1.000 153.19283 237 GLY C N 1
ATOM 9225 C CA . GLY C 1 225 ? -115.86948 -5.42022 21.72411 1.000 144.07703 237 GLY C CA 1
ATOM 9226 C C . GLY C 1 225 ? -115.51336 -5.99574 20.37034 1.000 135.91168 237 GLY C C 1
ATOM 9227 O O . GLY C 1 225 ? -116.39435 -6.28157 19.55408 1.000 125.71407 237 GLY C O 1
ATOM 9228 N N . GLN C 1 226 ? -114.21688 -6.18461 20.13015 1.000 137.38355 238 GLN C N 1
ATOM 9229 C CA . GLN C 1 226 ? -113.72466 -6.54822 18.80682 1.000 158.19798 238 GLN C CA 1
ATOM 9230 C C . GLN C 1 226 ? -114.05383 -7.98346 18.40312 1.000 177.60327 238 GLN C C 1
ATOM 9231 O O . GLN C 1 226 ? -113.15917 -8.82855 18.28987 1.000 181.70013 238 GLN C O 1
ATOM 9237 N N . THR C 1 227 ? -115.34247 -8.26276 18.19585 1.000 188.19271 239 THR C N 1
ATOM 9238 C CA . THR C 1 227 ? -115.82254 -9.48910 17.58308 1.000 190.21417 239 THR C CA 1
ATOM 9239 C C . THR C 1 227 ? -115.64311 -9.40499 16.06714 1.000 182.74300 239 THR C C 1
ATOM 9240 O O . THR C 1 227 ? -115.72801 -8.31533 15.49283 1.000 182.25456 239 THR C O 1
ATOM 9244 N N . PRO C 1 228 ? -115.36317 -10.52988 15.40109 1.000 160.00357 240 PRO C N 1
ATOM 9245 C CA . PRO C 1 228 ? -115.04627 -10.45590 13.96381 1.000 147.28843 240 PRO C CA 1
ATOM 9246 C C . PRO C 1 228 ? -116.12943 -9.80444 13.11521 1.000 143.44748 240 PRO C C 1
ATOM 9247 O O . PRO C 1 228 ? -115.80837 -9.05570 12.18441 1.000 142.05613 240 PRO C O 1
ATOM 9251 N N . ALA C 1 229 ? -117.40722 -10.02151 13.44099 1.000 144.50270 241 ALA C N 1
ATOM 9252 C CA . ALA C 1 229 ? -118.47414 -9.40473 12.65935 1.000 145.13413 241 ALA C CA 1
ATOM 9253 C C . ALA C 1 229 ? -118.56475 -7.90890 12.93571 1.000 158.44651 241 ALA C C 1
ATOM 9254 O O . ALA C 1 229 ? -118.68097 -7.09575 12.00617 1.000 155.99294 241 ALA C O 1
ATOM 9256 N N . TYR C 1 230 ? -118.50513 -7.52638 14.21444 1.000 172.38656 242 TYR C N 1
ATOM 9257 C CA . TYR C 1 230 ? -118.49853 -6.10955 14.55314 1.000 178.81293 242 TYR C CA 1
ATOM 9258 C C . TYR C 1 230 ? -117.26383 -5.41489 14.00230 1.000 181.55170 242 TYR C C 1
ATOM 9259 O O . TYR C 1 230 ? -117.34770 -4.26646 13.55661 1.000 183.75724 242 TYR C O 1
ATOM 9268 N N . GLN C 1 231 ? -116.12291 -6.10807 13.97132 1.000 178.07484 243 GLN C N 1
ATOM 9269 C CA . GLN C 1 231 ? -114.91767 -5.49145 13.42846 1.000 167.10683 243 GLN C CA 1
ATOM 9270 C C . GLN C 1 231 ? -115.00896 -5.32151 11.91772 1.000 162.37575 243 GLN C C 1
ATOM 9271 O O . GLN C 1 231 ? -114.55511 -4.30600 11.37679 1.000 163.74801 243 GLN C O 1
ATOM 9277 N N . THR C 1 232 ? -115.59759 -6.29634 11.21601 1.000 154.45389 244 THR C N 1
ATOM 9278 C CA . THR C 1 232 ? -115.77028 -6.13550 9.77556 1.000 140.82188 244 THR C CA 1
ATOM 9279 C C . THR C 1 232 ? -116.73049 -4.99620 9.45570 1.000 137.46995 244 THR C C 1
ATOM 9280 O O . THR C 1 232 ? -116.45592 -4.18233 8.56579 1.000 134.43525 244 THR C O 1
ATOM 9284 N N . VAL C 1 233 ? -117.85061 -4.90549 10.18081 1.000 142.75220 245 VAL C N 1
ATOM 9285 C CA . VAL C 1 233 ? -118.77467 -3.79710 9.94285 1.000 140.29032 245 VAL C CA 1
ATOM 9286 C C . VAL C 1 233 ? -118.12734 -2.46022 10.30263 1.000 143.65881 245 VAL C C 1
ATOM 9287 O O . VAL C 1 233 ? -118.35285 -1.44681 9.62412 1.000 135.35026 245 VAL C O 1
ATOM 9291 N N . ARG C 1 234 ? -117.27522 -2.44205 11.33323 1.000 157.02781 246 ARG C N 1
ATOM 9292 C CA . ARG C 1 234 ? -116.62200 -1.20434 11.74500 1.000 157.43562 246 ARG C CA 1
ATOM 9293 C C . ARG C 1 234 ? -115.61669 -0.74040 10.70151 1.000 159.21084 246 ARG C C 1
ATOM 9294 O O . ARG C 1 234 ? -115.56348 0.44883 10.36567 1.000 162.62773 246 ARG C O 1
ATOM 9302 N N . ASN C 1 235 ? -114.79952 -1.66104 10.18897 1.000 157.48465 247 ASN C N 1
ATOM 9303 C CA . ASN C 1 235 ? -113.86972 -1.29655 9.12880 1.000 150.37367 247 ASN C CA 1
ATOM 9304 C C . ASN C 1 235 ? -114.60850 -0.91421 7.85301 1.000 146.18362 247 ASN C C 1
ATOM 9305 O O . ASN C 1 235 ? -114.15700 -0.02918 7.11822 1.000 144.27645 247 ASN C O 1
ATOM 9310 N N . MET C 1 236 ? -115.75768 -1.53686 7.58385 1.000 145.84177 248 MET C N 1
ATOM 9311 C CA . MET C 1 236 ? -116.52213 -1.13919 6.40897 1.000 141.74989 248 MET C CA 1
ATOM 9312 C C . MET C 1 236 ? -117.02908 0.29123 6.54345 1.000 144.31607 248 MET C C 1
ATOM 9313 O O . MET C 1 236 ? -116.89891 1.09368 5.61082 1.000 138.81318 248 MET C O 1
ATOM 9318 N N . MET C 1 237 ? -117.56776 0.64856 7.71413 1.000 151.98455 249 MET C N 1
ATOM 9319 C CA . MET C 1 237 ? -118.05226 2.01657 7.87909 1.000 157.40008 249 MET C CA 1
ATOM 9320 C C . MET C 1 237 ? -116.90588 3.02527 7.89329 1.000 158.70534 249 MET C C 1
ATOM 9321 O O . MET C 1 237 ? -117.04107 4.12728 7.34569 1.000 159.94439 249 MET C O 1
ATOM 9326 N N . ASP C 1 238 ? -115.76233 2.67338 8.49540 1.000 157.46355 250 ASP C N 1
ATOM 9327 C CA . ASP C 1 238 ? -114.68064 3.65131 8.56509 1.000 153.44219 250 ASP C CA 1
ATOM 9328 C C . ASP C 1 238 ? -114.01726 3.86043 7.20615 1.000 147.01196 250 ASP C C 1
ATOM 9329 O O . ASP C 1 238 ? -113.59185 4.98066 6.90091 1.000 147.69856 250 ASP C O 1
ATOM 9334 N N . LYS C 1 239 ? -113.91316 2.81111 6.37835 1.000 137.44354 251 LYS C N 1
ATOM 9335 C CA . LYS C 1 239 ? -113.45654 3.02510 5.00765 1.000 125.05658 251 LYS C CA 1
ATOM 9336 C C . LYS C 1 239 ? -114.49680 3.76826 4.17664 1.000 111.57625 251 LYS C C 1
ATOM 9337 O O . LYS C 1 239 ? -114.13310 4.55212 3.29213 1.000 105.71200 251 LYS C O 1
ATOM 9343 N N . ALA C 1 240 ? -115.78931 3.54385 4.44170 1.000 102.96459 252 ALA C N 1
ATOM 9344 C CA . ALA C 1 240 ? -116.82797 4.27075 3.72053 1.000 96.67475 252 ALA C CA 1
ATOM 9345 C C . ALA C 1 240 ? -116.82383 5.75556 4.05504 1.000 94.62271 252 ALA C C 1
ATOM 9346 O O . ALA C 1 240 ? -117.18442 6.58149 3.20906 1.000 99.05379 252 ALA C O 1
ATOM 9348 N N . ALA C 1 241 ? -116.43597 6.11167 5.28102 1.000 90.08576 253 ALA C N 1
ATOM 9349 C CA . ALA C 1 241 ? -116.49050 7.50889 5.69620 1.000 83.60821 253 ALA C CA 1
ATOM 9350 C C . ALA C 1 241 ? -115.50117 8.38430 4.93435 1.000 74.16161 253 ALA C C 1
ATOM 9351 O O . ALA C 1 241 ? -115.74638 9.58472 4.76955 1.000 68.92360 253 ALA C O 1
ATOM 9353 N N . GLN C 1 242 ? -114.38116 7.81993 4.47305 1.000 79.54393 254 GLN C N 1
ATOM 9354 C CA . GLN C 1 242 ? -113.38395 8.64135 3.79242 1.000 94.33283 254 GLN C CA 1
ATOM 9355 C C . GLN C 1 242 ? -113.91555 9.23419 2.49177 1.000 100.50390 254 GLN C C 1
ATOM 9356 O O . GLN C 1 242 ? -113.55289 10.35976 2.13272 1.000 103.50496 254 GLN C O 1
ATOM 9362 N N . GLY C 1 243 ? -114.77110 8.50197 1.77396 1.000 101.68760 255 GLY C N 1
ATOM 9363 C CA . GLY C 1 243 ? -115.30369 9.00562 0.52525 1.000 98.04321 255 GLY C CA 1
ATOM 9364 C C . GLY C 1 243 ? -116.64726 9.70353 0.66679 1.000 95.03944 255 GLY C C 1
ATOM 9365 O O . GLY C 1 243 ? -117.27661 9.70154 1.72290 1.000 94.27485 255 GLY C O 1
ATOM 9366 N N . LYS C 1 244 ? -117.07805 10.30853 -0.43846 1.000 95.07153 256 LYS C N 1
ATOM 9367 C CA . LYS C 1 244 ? -118.39087 10.92965 -0.55299 1.000 83.13834 256 LYS C CA 1
ATOM 9368 C C . LYS C 1 244 ? -119.44347 9.96167 -1.08566 1.000 80.42898 256 LYS C C 1
ATOM 9369 O O . LYS C 1 244 ? -120.61638 10.33444 -1.19469 1.000 62.70640 256 LYS C O 1
ATOM 9375 N N . VAL C 1 245 ? -119.05143 8.72475 -1.40631 1.000 94.38223 257 VAL C N 1
ATOM 9376 C CA . VAL C 1 245 ? -119.97762 7.77257 -2.00658 1.000 95.16430 257 VAL C CA 1
ATOM 9377 C C . VAL C 1 245 ? -121.15154 7.51749 -1.07109 1.000 95.08964 257 VAL C C 1
ATOM 9378 O O . VAL C 1 245 ? -120.98222 7.33197 0.14142 1.000 99.97525 257 VAL C O 1
ATOM 9382 N N . SER C 1 246 ? -122.35592 7.50886 -1.63893 1.000 85.22736 258 SER C N 1
ATOM 9383 C CA . SER C 1 246 ? -123.54833 7.21541 -0.85735 1.000 74.95551 258 SER C CA 1
ATOM 9384 C C . SER C 1 246 ? -123.49945 5.78408 -0.34042 1.000 71.95857 258 SER C C 1
ATOM 9385 O O . SER C 1 246 ? -123.04909 4.86980 -1.03709 1.000 65.95933 258 SER C O 1
ATOM 9388 N N . VAL C 1 247 ? -123.96084 5.58907 0.89275 1.000 71.77803 259 VAL C N 1
ATOM 9389 C CA . VAL C 1 247 ? -123.88520 4.28854 1.54947 1.000 71.75698 259 VAL C CA 1
ATOM 9390 C C . VAL C 1 247 ? -125.29390 3.79067 1.83988 1.000 74.93069 259 VAL C C 1
ATOM 9391 O O . VAL C 1 247 ? -126.13866 4.54381 2.33574 1.000 62.41367 259 VAL C O 1
ATOM 9395 N N . LEU C 1 248 ? -125.53905 2.51579 1.54359 1.000 87.50782 260 LEU C N 1
ATOM 9396 C CA . LEU C 1 248 ? -126.82965 1.87883 1.77907 1.000 89.56521 260 LEU C CA 1
ATOM 9397 C C . LEU C 1 248 ? -126.70882 0.90967 2.94789 1.000 91.95250 260 LEU C C 1
ATOM 9398 O O . LEU C 1 248 ? -125.85701 0.01449 2.93335 1.000 91.35815 260 LEU C O 1
ATOM 9403 N N . LEU C 1 249 ? -127.56581 1.08838 3.94870 1.000 91.51328 261 LEU C N 1
ATOM 9404 C CA . LEU C 1 249 ? -127.59430 0.24840 5.14228 1.000 86.03857 261 LEU C CA 1
ATOM 9405 C C . LEU C 1 249 ? -128.71601 -0.77386 4.98561 1.000 88.94916 261 LEU C C 1
ATOM 9406 O O . LEU C 1 249 ? -129.90130 -0.45239 5.13688 1.000 82.98029 261 LEU C O 1
ATOM 9411 N N . LEU C 1 250 ? -128.33095 -2.00424 4.66122 1.000 96.69779 262 LEU C N 1
ATOM 9412 C CA . LEU C 1 250 ? -129.24400 -3.13494 4.59409 1.000 102.77986 262 LEU C CA 1
ATOM 9413 C C . LEU C 1 250 ? -129.17158 -3.88018 5.91838 1.000 109.37082 262 LEU C C 1
ATOM 9414 O O . LEU C 1 250 ? -128.07851 -4.22024 6.38300 1.000 115.27561 262 LEU C O 1
ATOM 9419 N N . GLY C 1 251 ? -130.32678 -4.12909 6.52513 1.000 113.03638 263 GLY C N 1
ATOM 9420 C CA . GLY C 1 251 ? -130.33648 -4.78860 7.81498 1.000 118.61296 263 GLY C CA 1
ATOM 9421 C C . GLY C 1 251 ? -131.70990 -5.20740 8.29099 1.000 118.17151 263 GLY C C 1
ATOM 9422 O O . GLY C 1 251 ? -132.55927 -5.61653 7.49428 1.000 117.05195 263 GLY C O 1
ATOM 9423 N N . GLU C 1 252 ? -131.93479 -5.10526 9.59758 1.000 118.11906 264 GLU C N 1
ATOM 9424 C CA . GLU C 1 252 ? -133.18848 -5.49539 10.21874 1.000 119.24544 264 GLU C CA 1
ATOM 9425 C C . GLU C 1 252 ? -133.75126 -4.32222 11.01165 1.000 120.59780 264 GLU C C 1
ATOM 9426 O O . GLU C 1 252 ? -133.02447 -3.40642 11.40774 1.000 121.72794 264 GLU C O 1
ATOM 9432 N N . THR C 1 253 ? -135.06482 -4.35439 11.22668 1.000 122.16292 265 THR C N 1
ATOM 9433 C CA . THR C 1 253 ? -135.73288 -3.29536 11.97153 1.000 120.04733 265 THR C CA 1
ATOM 9434 C C . THR C 1 253 ? -135.24386 -3.25313 13.41549 1.000 115.54412 265 THR C C 1
ATOM 9435 O O . THR C 1 253 ? -135.01443 -4.29036 14.04386 1.000 114.03561 265 THR C O 1
ATOM 9439 N N . GLY C 1 254 ? -135.08537 -2.03915 13.94021 1.000 112.38436 266 GLY C N 1
ATOM 9440 C CA . GLY C 1 254 ? -134.68410 -1.84450 15.31837 1.000 112.14344 266 GLY C CA 1
ATOM 9441 C C . GLY C 1 254 ? -133.20569 -1.97062 15.60685 1.000 114.52668 266 GLY C C 1
ATOM 9442 O O . GLY C 1 254 ? -132.82229 -1.96327 16.78220 1.000 120.20670 266 GLY C O 1
ATOM 9443 N N . VAL C 1 255 ? -132.35711 -2.09053 14.58375 1.000 106.78456 267 VAL C N 1
ATOM 9444 C CA . VAL C 1 255 ? -130.92007 -2.20489 14.82803 1.000 97.08557 267 VAL C CA 1
ATOM 9445 C C . VAL C 1 255 ? -130.23942 -0.85876 15.02716 1.000 87.59447 267 VAL C C 1
ATOM 9446 O O . VAL C 1 255 ? -129.05401 -0.82269 15.38106 1.000 82.82877 267 VAL C O 1
ATOM 9450 N N . GLY C 1 256 ? -130.95005 0.24986 14.82406 1.000 85.29480 268 GLY C N 1
ATOM 9451 C CA . GLY C 1 256 ? -130.37190 1.56394 15.04267 1.000 83.65726 268 GLY C CA 1
ATOM 9452 C C . GLY C 1 256 ? -129.42994 2.03542 13.95131 1.000 80.76165 268 GLY C C 1
ATOM 9453 O O . GLY C 1 256 ? -128.27853 2.38732 14.22340 1.000 69.52524 268 GLY C O 1
ATOM 9454 N N . LYS C 1 257 ? -129.90524 2.03189 12.70378 1.000 83.07362 269 LYS C N 1
ATOM 9455 C CA . LYS C 1 257 ? -129.06915 2.46267 11.58678 1.000 76.11952 269 LYS C CA 1
ATOM 9456 C C . LYS C 1 257 ? -128.76675 3.95824 11.62881 1.000 77.27292 269 LYS C C 1
ATOM 9457 O O . LYS C 1 257 ? -127.75391 4.39577 11.06857 1.000 78.72168 269 LYS C O 1
ATOM 9463 N N . GLU C 1 258 ? -129.62555 4.75812 12.26916 1.000 78.41947 270 GLU C N 1
ATOM 9464 C CA . GLU C 1 258 ? -129.41481 6.20427 12.27155 1.000 84.09735 270 GLU C CA 1
ATOM 9465 C C . GLU C 1 258 ? -128.14504 6.58731 13.02276 1.000 96.97574 270 GLU C C 1
ATOM 9466 O O . GLU C 1 258 ? -127.36908 7.43036 12.55518 1.000 103.11301 270 GLU C O 1
ATOM 9472 N N . VAL C 1 259 ? -127.91115 5.98401 14.18905 1.000 99.74430 271 VAL C N 1
ATOM 9473 C CA . VAL C 1 259 ? -126.68518 6.28600 14.91848 1.000 100.38297 271 VAL C CA 1
ATOM 9474 C C . VAL C 1 259 ? -125.47184 5.73305 14.18177 1.000 93.99647 271 VAL C C 1
ATOM 9475 O O . VAL C 1 259 ? -124.36528 6.27714 14.29306 1.000 94.60558 271 VAL C O 1
ATOM 9479 N N . ILE C 1 260 ? -125.65367 4.66161 13.40517 1.000 87.03501 272 ILE C N 1
ATOM 9480 C CA . ILE C 1 260 ? -124.56327 4.17110 12.56919 1.000 79.32817 272 ILE C CA 1
ATOM 9481 C C . ILE C 1 260 ? -124.20639 5.21460 11.52080 1.000 82.04669 272 ILE C C 1
ATOM 9482 O O . ILE C 1 260 ? -123.02633 5.47868 11.25707 1.000 78.79619 272 ILE C O 1
ATOM 9487 N N . ALA C 1 261 ? -125.22299 5.84123 10.92158 1.000 91.13735 273 ALA C N 1
ATOM 9488 C CA . ALA C 1 261 ? -124.96473 6.92196 9.97778 1.000 95.25386 273 ALA C CA 1
ATOM 9489 C C . ALA C 1 261 ? -124.32183 8.11778 10.66751 1.000 102.87867 273 ALA C C 1
ATOM 9490 O O . ALA C 1 261 ? -123.47908 8.79785 10.07106 1.000 109.98156 273 ALA C O 1
ATOM 9492 N N . ARG C 1 262 ? -124.68552 8.37261 11.92694 1.000 101.52905 274 ARG C N 1
ATOM 9493 C CA . ARG C 1 262 ? -124.05450 9.46349 12.66497 1.000 96.24333 274 ARG C CA 1
ATOM 9494 C C . ARG C 1 262 ? -122.57196 9.18709 12.88137 1.000 93.77640 274 ARG C C 1
ATOM 9495 O O . ARG C 1 262 ? -121.73482 10.08682 12.74222 1.000 91.53047 274 ARG C O 1
ATOM 9503 N N . SER C 1 263 ? -122.22900 7.94151 13.21724 1.000 94.91482 275 SER C N 1
ATOM 9504 C CA . SER C 1 263 ? -120.82320 7.58213 13.37700 1.000 96.11789 275 SER C CA 1
ATOM 9505 C C . SER C 1 263 ? -120.07773 7.64187 12.04997 1.000 92.08654 275 SER C C 1
ATOM 9506 O O . SER C 1 263 ? -118.90392 8.03085 12.00832 1.000 98.09375 275 SER C O 1
ATOM 9509 N N . VAL C 1 264 ? -120.74477 7.26979 10.95446 1.000 85.00582 276 VAL C N 1
ATOM 9510 C CA . VAL C 1 264 ? -120.11400 7.36608 9.64075 1.000 76.40277 276 VAL C CA 1
ATOM 9511 C C . VAL C 1 264 ? -119.84359 8.82286 9.29588 1.000 77.21415 276 VAL C C 1
ATOM 9512 O O . VAL C 1 264 ? -118.81297 9.15971 8.69856 1.000 75.96623 276 VAL C O 1
ATOM 9516 N N . HIS C 1 265 ? -120.75570 9.71156 9.68886 1.000 78.93407 277 HIS C N 1
ATOM 9517 C CA . HIS C 1 265 ? -120.55433 11.13402 9.44621 1.000 82.39560 277 HIS C CA 1
ATOM 9518 C C . HIS C 1 265 ? -119.42253 11.68310 10.30544 1.000 84.61442 277 HIS C C 1
ATOM 9519 O O . HIS C 1 265 ? -118.62149 12.50209 9.83933 1.000 84.07515 277 HIS C O 1
ATOM 9526 N N . LEU C 1 266 ? -119.34503 11.24694 11.56587 1.000 87.69504 278 LEU C N 1
ATOM 9527 C CA . LEU C 1 266 ? -118.26413 11.69736 12.43727 1.000 77.74161 278 LEU C CA 1
ATOM 9528 C C . LEU C 1 266 ? -116.90725 11.18632 11.97014 1.000 73.90883 278 LEU C C 1
ATOM 9529 O O . LEU C 1 266 ? -115.89653 11.87809 12.13997 1.000 75.65047 278 LEU C O 1
ATOM 9534 N N . ARG C 1 267 ? -116.85990 9.99535 11.37223 1.000 69.92758 279 ARG C N 1
ATOM 9535 C CA . ARG C 1 267 ? -115.60413 9.49305 10.83190 1.000 69.04386 279 ARG C CA 1
ATOM 9536 C C . ARG C 1 267 ? -115.28904 10.08860 9.46893 1.000 70.53291 279 ARG C C 1
ATOM 9537 O O . ARG C 1 267 ? -114.17501 9.89991 8.96852 1.000 77.35164 279 ARG C O 1
ATOM 9545 N N . SER C 1 268 ? -116.23833 10.80349 8.87119 1.000 69.98372 280 SER C N 1
ATOM 9546 C CA . SER C 1 268 ? -116.06533 11.43267 7.57444 1.000 75.69178 280 SER C CA 1
ATOM 9547 C C . SER C 1 268 ? -115.34586 12.77187 7.71523 1.000 75.35611 280 SER C C 1
ATOM 9548 O O . SER C 1 268 ? -115.11027 13.27767 8.81596 1.000 79.11215 280 SER C O 1
ATOM 9551 N N . LYS C 1 269 ? -114.99569 13.34698 6.56726 1.000 73.00894 281 LYS C N 1
ATOM 9552 C CA . LYS C 1 269 ? -114.31146 14.63039 6.51542 1.000 72.77681 281 LYS C CA 1
ATOM 9553 C C . LYS C 1 269 ? -115.23925 15.81222 6.77558 1.000 71.28887 281 LYS C C 1
ATOM 9554 O O . LYS C 1 269 ? -114.75311 16.93906 6.92060 1.000 77.75368 281 LYS C O 1
ATOM 9560 N N . ARG C 1 270 ? -116.55419 15.58558 6.83265 1.000 64.87453 282 ARG C N 1
ATOM 9561 C CA . ARG C 1 270 ? -117.54848 16.63892 7.01243 1.000 67.86762 282 ARG C CA 1
ATOM 9562 C C . ARG C 1 270 ? -118.26616 16.53574 8.35711 1.000 70.36168 282 ARG C C 1
ATOM 9563 O O . ARG C 1 270 ? -119.45241 16.86033 8.45730 1.000 75.12046 282 ARG C O 1
ATOM 9571 N N . ALA C 1 271 ? -117.56310 16.08330 9.39781 1.000 71.51968 283 ALA C N 1
ATOM 9572 C CA . ALA C 1 271 ? -118.21490 15.83444 10.68168 1.000 68.90575 283 ALA C CA 1
ATOM 9573 C C . ALA C 1 271 ? -118.77402 17.10972 11.30661 1.000 63.47640 283 ALA C C 1
ATOM 9574 O O . ALA C 1 271 ? -119.82354 17.07718 11.95957 1.000 59.37227 283 ALA C O 1
ATOM 9576 N N . ALA C 1 272 ? -118.09249 18.24229 11.12170 1.000 69.35333 284 ALA C N 1
ATOM 9577 C CA . ALA C 1 272 ? -118.56842 19.49446 11.70162 1.000 74.19637 284 ALA C CA 1
ATOM 9578 C C . ALA C 1 272 ? -119.82277 20.02050 11.01517 1.000 89.01363 284 ALA C C 1
ATOM 9579 O O . ALA C 1 272 ? -120.55656 20.81929 11.60861 1.000 99.35615 284 ALA C O 1
ATOM 9581 N N . GLU C 1 273 ? -120.07663 19.59499 9.78614 1.000 84.54209 285 GLU C N 1
ATOM 9582 C CA . GLU C 1 273 ? -121.21309 20.04726 9.00614 1.000 72.56448 285 GLU C CA 1
ATOM 9583 C C . GLU C 1 273 ? -122.50294 19.37610 9.47244 1.000 61.75897 285 GLU C C 1
ATOM 9584 O O . GLU C 1 273 ? -122.47007 18.33084 10.12499 1.000 51.96312 285 GLU C O 1
ATOM 9590 N N . PRO C 1 274 ? -123.65772 19.97525 9.17288 1.000 62.84639 286 PRO C N 1
ATOM 9591 C CA . PRO C 1 274 ? -124.92256 19.42176 9.67058 1.000 59.62359 286 PRO C CA 1
ATOM 9592 C C . PRO C 1 274 ? -125.18998 18.01315 9.15946 1.000 56.49211 286 PRO C C 1
ATOM 9593 O O . PRO C 1 274 ? -124.84725 17.65459 8.03167 1.000 58.67661 286 PRO C O 1
ATOM 9597 N N . PHE C 1 275 ? -125.80963 17.21364 10.02451 1.000 63.34714 287 PHE C N 1
ATOM 9598 C CA . PHE C 1 275 ? -126.24622 15.85647 9.71946 1.000 60.97379 287 PHE C CA 1
ATOM 9599 C C . PHE C 1 275 ? -127.74031 15.78381 9.99238 1.000 63.18552 287 PHE C C 1
ATOM 9600 O O . PHE C 1 275 ? -128.16981 15.97786 11.13507 1.000 56.71200 287 PHE C O 1
ATOM 9608 N N . VAL C 1 276 ? -128.53194 15.50345 8.95945 1.000 72.12631 288 VAL C N 1
ATOM 9609 C CA . VAL C 1 276 ? -129.98492 15.45136 9.10757 1.000 76.94353 288 VAL C CA 1
ATOM 9610 C C . VAL C 1 276 ? -130.48434 14.06527 8.72180 1.000 73.84307 288 VAL C C 1
ATOM 9611 O O . VAL C 1 276 ? -130.18989 13.57081 7.62872 1.000 74.08745 288 VAL C O 1
ATOM 9615 N N . ALA C 1 277 ? -131.22425 13.43589 9.62933 1.000 68.30472 289 ALA C N 1
ATOM 9616 C CA . ALA C 1 277 ? -131.86272 12.15326 9.37382 1.000 65.51352 289 ALA C CA 1
ATOM 9617 C C . ALA C 1 277 ? -133.32269 12.37839 9.00521 1.000 75.77714 289 ALA C C 1
ATOM 9618 O O . ALA C 1 277 ? -133.97358 13.28581 9.53159 1.000 79.54103 289 ALA C O 1
ATOM 9620 N N . VAL C 1 278 ? -133.83239 11.55212 8.09363 1.000 78.00863 290 VAL C N 1
ATOM 9621 C CA . VAL C 1 278 ? -135.20036 11.66631 7.60382 1.000 80.01887 290 VAL C CA 1
ATOM 9622 C C . VAL C 1 278 ? -135.80285 10.27039 7.54006 1.000 77.54185 290 VAL C C 1
ATOM 9623 O O . VAL C 1 278 ? -135.26287 9.38446 6.86341 1.000 74.95119 290 VAL C O 1
ATOM 9627 N N . ASN C 1 279 ? -136.91474 10.07417 8.24171 1.000 77.59340 291 ASN C N 1
ATOM 9628 C CA . ASN C 1 279 ? -137.67451 8.83835 8.15618 1.000 84.90119 291 ASN C CA 1
ATOM 9629 C C . ASN C 1 279 ? -138.72474 8.99638 7.06716 1.000 93.96796 291 ASN C C 1
ATOM 9630 O O . ASN C 1 279 ? -139.49188 9.96438 7.07089 1.000 96.22384 291 ASN C O 1
ATOM 9635 N N . CYS C 1 280 ? -138.75363 8.04691 6.13724 1.000 97.60616 292 CYS C N 1
ATOM 9636 C CA . CYS C 1 280 ? -139.69839 8.09322 5.03051 1.000 94.54271 292 CYS C CA 1
ATOM 9637 C C . CYS C 1 280 ? -141.06125 7.52584 5.39582 1.000 90.80896 292 CYS C C 1
ATOM 9638 O O . CYS C 1 280 ? -141.97005 7.55319 4.55818 1.000 91.58669 292 CYS C O 1
ATOM 9641 N N . ALA C 1 281 ? -141.22022 7.01224 6.61764 1.000 89.05121 293 ALA C N 1
ATOM 9642 C CA . ALA C 1 281 ? -142.52430 6.54772 7.07110 1.000 94.32303 293 ALA C CA 1
ATOM 9643 C C . ALA C 1 281 ? -143.52703 7.68976 7.15477 1.000 102.07372 293 ALA C C 1
ATOM 9644 O O . ALA C 1 281 ? -144.73754 7.43975 7.16665 1.000 108.30059 293 ALA C O 1
ATOM 9646 N N . ALA C 1 282 ? -143.04872 8.93262 7.21503 1.000 104.26936 294 ALA C N 1
ATOM 9647 C CA . ALA C 1 282 ? -143.93256 10.08832 7.16738 1.000 104.73912 294 ALA C CA 1
ATOM 9648 C C . ALA C 1 282 ? -144.69446 10.09837 5.84823 1.000 119.56107 294 ALA C C 1
ATOM 9649 O O . ALA C 1 282 ? -144.22226 9.57974 4.83231 1.000 120.79865 294 ALA C O 1
ATOM 9651 N N . ILE C 1 283 ? -145.89312 10.67492 5.87614 1.000 129.24245 295 ILE C N 1
ATOM 9652 C CA . ILE C 1 283 ? -146.80365 10.55700 4.73083 1.000 135.12053 295 ILE C CA 1
ATOM 9653 C C . ILE C 1 283 ? -146.13232 11.13193 3.48906 1.000 136.64884 295 ILE C C 1
ATOM 9654 O O . ILE C 1 283 ? -145.50956 12.21045 3.55699 1.000 130.80599 295 ILE C O 1
ATOM 9659 N N . PRO C 1 284 ? -146.17679 10.44522 2.35140 1.000 149.09692 296 PRO C N 1
ATOM 9660 C CA . PRO C 1 284 ? -145.38209 10.87560 1.20857 1.000 154.57691 296 PRO C CA 1
ATOM 9661 C C . PRO C 1 284 ? -146.23413 11.25893 0.01071 1.000 153.97725 296 PRO C C 1
ATOM 9662 O O . PRO C 1 284 ? -145.99695 10.75925 -1.09939 1.000 160.62121 296 PRO C O 1
ATOM 9666 N N . PRO C 1 285 ? -147.23840 12.12731 0.17338 1.000 143.66451 297 PRO C N 1
ATOM 9667 C CA . PRO C 1 285 ? -148.11134 12.42418 -0.96686 1.000 140.92692 297 PRO C CA 1
ATOM 9668 C C . PRO C 1 285 ? -147.47862 13.51222 -1.81956 1.000 142.02322 297 PRO C C 1
ATOM 9669 O O . PRO C 1 285 ? -146.86818 13.24860 -2.86019 1.000 141.25121 297 PRO C O 1
ATOM 9673 N N . ASP C 1 286 ? -147.64548 14.75062 -1.36602 1.000 141.38894 298 ASP C N 1
ATOM 9674 C CA . ASP C 1 286 ? -146.95540 15.91340 -1.88838 1.000 138.49830 298 ASP C CA 1
ATOM 9675 C C . ASP C 1 286 ? -146.05918 16.52749 -0.82703 1.000 134.13306 298 ASP C C 1
ATOM 9676 O O . ASP C 1 286 ? -145.22289 17.37704 -1.15147 1.000 137.57563 298 ASP C O 1
ATOM 9681 N N . LEU C 1 287 ? -146.20614 16.10838 0.43092 1.000 118.55687 299 LEU C N 1
ATOM 9682 C CA . LEU C 1 287 ? -145.40393 16.65304 1.51525 1.000 105.60863 299 LEU C CA 1
ATOM 9683 C C . LEU C 1 287 ? -143.99330 16.08261 1.54513 1.000 104.26535 299 LEU C C 1
ATOM 9684 O O . LEU C 1 287 ? -143.07542 16.76176 2.01318 1.000 110.97081 299 LEU C O 1
ATOM 9689 N N . ILE C 1 288 ? -143.79119 14.85055 1.07174 1.000 92.82755 300 ILE C N 1
ATOM 9690 C CA . ILE C 1 288 ? -142.43696 14.30423 1.05484 1.000 85.41255 300 ILE C CA 1
ATOM 9691 C C . ILE C 1 288 ? -141.55201 15.12337 0.12519 1.000 83.27674 300 ILE C C 1
ATOM 9692 O O . ILE C 1 288 ? -140.40090 15.43391 0.45320 1.000 89.12914 300 ILE C O 1
ATOM 9697 N N . GLU C 1 289 ? -142.09554 15.53834 -1.02077 1.000 78.38631 301 GLU C N 1
ATOM 9698 C CA . GLU C 1 289 ? -141.32117 16.33025 -1.96738 1.000 73.76931 301 GLU C CA 1
ATOM 9699 C C . GLU C 1 289 ? -141.06291 17.73031 -1.42660 1.000 72.74861 301 GLU C C 1
ATOM 9700 O O . GLU C 1 289 ? -139.93952 18.24089 -1.51618 1.000 72.04878 301 GLU C O 1
ATOM 9706 N N . SER C 1 290 ? -142.08937 18.35764 -0.84517 1.000 70.93594 302 SER C N 1
ATOM 9707 C CA . SER C 1 290 ? -141.93331 19.70184 -0.30065 1.000 73.80348 302 SER C CA 1
ATOM 9708 C C . SER C 1 290 ? -141.00326 19.72728 0.90517 1.000 72.50002 302 SER C C 1
ATOM 9709 O O . SER C 1 290 ? -140.36885 20.75246 1.17153 1.000 75.79632 302 SER C O 1
ATOM 9712 N N . GLU C 1 291 ? -140.92836 18.63338 1.66370 1.000 68.30301 303 GLU C N 1
ATOM 9713 C CA . GLU C 1 291 ? -140.03501 18.61507 2.81540 1.000 74.76067 303 GLU C CA 1
ATOM 9714 C C . GLU C 1 291 ? -138.60913 18.25866 2.41401 1.000 74.23823 303 GLU C C 1
ATOM 9715 O O . GLU C 1 291 ? -137.65341 18.83996 2.93948 1.000 83.19205 303 GLU C O 1
ATOM 9721 N N . LEU C 1 292 ? -138.44134 17.30978 1.48809 1.000 74.09834 304 LEU C N 1
ATOM 9722 C CA . LEU C 1 292 ? -137.09982 16.91723 1.07415 1.000 64.99911 304 LEU C CA 1
ATOM 9723 C C . LEU C 1 292 ? -136.43431 17.99061 0.22145 1.000 66.41478 304 LEU C C 1
ATOM 9724 O O . LEU C 1 292 ? -135.21671 18.18864 0.30829 1.000 75.33202 304 LEU C O 1
ATOM 9729 N N . PHE C 1 293 ? -137.20654 18.69156 -0.61234 1.000 56.29335 305 PHE C N 1
ATOM 9730 C CA . PHE C 1 293 ? -136.62986 19.63204 -1.56125 1.000 53.73919 305 PHE C CA 1
ATOM 9731 C C . PHE C 1 293 ? -137.18126 21.04879 -1.46663 1.000 55.39502 305 PHE C C 1
ATOM 9732 O O . PHE C 1 293 ? -136.75539 21.90999 -2.24425 1.000 61.56242 305 PHE C O 1
ATOM 9740 N N . GLY C 1 294 ? -138.10439 21.32226 -0.54924 1.000 56.75735 306 GLY C N 1
ATOM 9741 C CA . GLY C 1 294 ? -138.62257 22.66544 -0.38726 1.000 63.98377 306 GLY C CA 1
ATOM 9742 C C . GLY C 1 294 ? -139.71401 23.02363 -1.37938 1.000 69.34961 306 GLY C C 1
ATOM 9743 O O . GLY C 1 294 ? -140.15611 22.22178 -2.20496 1.000 73.28527 306 GLY C O 1
ATOM 9744 N N . VAL C 1 295 ? -140.15755 24.27455 -1.27945 1.000 75.56236 307 VAL C N 1
ATOM 9745 C CA . VAL C 1 295 ? -141.18135 24.81696 -2.16685 1.000 80.96229 307 VAL C CA 1
ATOM 9746 C C . VAL C 1 295 ? -141.05119 26.33416 -2.15791 1.000 81.30051 307 VAL C C 1
ATOM 9747 O O . VAL C 1 295 ? -140.81662 26.94414 -1.11128 1.000 76.43006 307 VAL C O 1
ATOM 9751 N N . GLU C 1 296 ? -141.19388 26.93892 -3.33440 1.000 91.94827 308 GLU C N 1
ATOM 9752 C CA . GLU C 1 296 ? -141.09579 28.38359 -3.48737 1.000 105.33988 308 GLU C CA 1
ATOM 9753 C C . GLU C 1 296 ? -142.48285 29.00906 -3.55850 1.000 116.34631 308 GLU C C 1
ATOM 9754 O O . GLU C 1 296 ? -143.40950 28.42815 -4.12962 1.000 117.65793 308 GLU C O 1
ATOM 9760 N N . LYS C 1 297 ? -142.61588 30.19870 -2.97932 1.000 126.75694 309 LYS C N 1
ATOM 9761 C CA . LYS C 1 297 ? -143.87775 30.92323 -2.99436 1.000 132.28655 309 LYS C CA 1
ATOM 9762 C C . LYS C 1 297 ? -144.14206 31.53912 -4.36525 1.000 129.19057 309 LYS C C 1
ATOM 9763 O O . LYS C 1 297 ? -143.21676 31.83876 -5.12591 1.000 128.54500 309 LYS C O 1
ATOM 9769 N N . GLY C 1 298 ? -145.41489 31.72019 -4.67484 1.000 121.64061 310 GLY C N 1
ATOM 9770 C CA . GLY C 1 298 ? -145.81456 32.32547 -5.93099 1.000 120.38116 310 GLY C CA 1
ATOM 9771 C C . GLY C 1 298 ? -147.20626 31.87528 -6.32701 1.000 118.07014 310 GLY C C 1
ATOM 9772 O O . GLY C 1 298 ? -147.85975 31.10592 -5.63034 1.000 114.37864 310 GLY C O 1
ATOM 9773 N N . ALA C 1 299 ? -147.65894 32.40167 -7.46703 1.000 116.07663 311 ALA C N 1
ATOM 9774 C CA . ALA C 1 299 ? -148.94857 32.00959 -8.02252 1.000 113.07381 311 ALA C CA 1
ATOM 9775 C C . ALA C 1 299 ? -148.89731 30.67633 -8.75986 1.000 118.68324 311 ALA C C 1
ATOM 9776 O O . ALA C 1 299 ? -149.95557 30.11061 -9.05577 1.000 120.69555 311 ALA C O 1
ATOM 9778 N N . PHE C 1 300 ? -147.70134 30.16490 -9.06016 1.000 119.69892 312 PHE C N 1
ATOM 9779 C CA . PHE C 1 300 ? -147.54028 28.89321 -9.75604 1.000 116.12217 312 PHE C CA 1
ATOM 9780 C C . PHE C 1 300 ? -147.72513 27.68552 -8.84571 1.000 109.19622 312 PHE C C 1
ATOM 9781 O O . PHE C 1 300 ? -147.77916 26.55856 -9.34740 1.000 100.40829 312 PHE C O 1
ATOM 9789 N N . THR C 1 301 ? -147.78078 27.88799 -7.53117 1.000 112.10822 313 THR C N 1
ATOM 9790 C CA . THR C 1 301 ? -148.04240 26.81427 -6.58241 1.000 105.56146 313 THR C CA 1
ATOM 9791 C C . THR C 1 301 ? -148.64888 27.42359 -5.32762 1.000 101.55348 313 THR C C 1
ATOM 9792 O O . THR C 1 301 ? -148.45728 28.60424 -5.03312 1.000 92.45798 313 THR C O 1
ATOM 9796 N N . GLY C 1 302 ? -149.39488 26.60797 -4.5908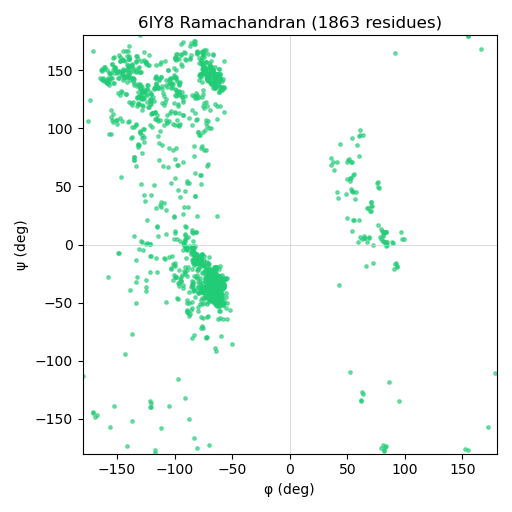5 1.000 122.12012 314 GLY C N 1
ATOM 9797 C CA . GLY C 1 302 ? -150.08531 27.10690 -3.41785 1.000 133.06887 314 GLY C CA 1
ATOM 9798 C C . GLY C 1 302 ? -149.21122 27.29310 -2.19432 1.000 139.63903 314 GLY C C 1
ATOM 9799 O O . GLY C 1 302 ? -149.46255 26.68316 -1.15119 1.000 123.40035 314 GLY C O 1
ATOM 9800 N N . ALA C 1 303 ? -148.18340 28.13309 -2.30099 1.000 157.94085 315 ALA C N 1
ATOM 9801 C CA . ALA C 1 303 ? -147.25342 28.38153 -1.20324 1.000 160.53361 315 ALA C CA 1
ATOM 9802 C C . ALA C 1 303 ? -147.28992 29.86136 -0.84327 1.000 163.42719 315 ALA C C 1
ATOM 9803 O O . ALA C 1 303 ? -146.87254 30.70861 -1.63993 1.000 165.71047 315 ALA C O 1
ATOM 9805 N N . THR C 1 304 ? -147.79314 30.17311 0.35399 1.000 156.15976 316 THR C N 1
ATOM 9806 C CA . THR C 1 304 ? -147.75356 31.55211 0.83212 1.000 144.58156 316 THR C CA 1
ATOM 9807 C C . THR C 1 304 ? -146.33858 31.94087 1.24296 1.000 138.25717 316 THR C C 1
ATOM 9808 O O . THR C 1 304 ? -145.85180 33.02318 0.89400 1.000 137.93235 316 THR C O 1
ATOM 9812 N N . GLN C 1 305 ? -145.66125 31.06331 1.97765 1.000 130.65703 317 GLN C N 1
ATOM 9813 C CA . GLN C 1 305 ? -144.28637 31.27308 2.40244 1.000 123.95122 317 GLN C CA 1
ATOM 9814 C C . GLN C 1 305 ? -143.40109 30.19387 1.79676 1.000 123.42956 317 GLN C C 1
ATOM 9815 O O . GLN C 1 305 ? -143.76109 29.01205 1.79773 1.000 120.35747 317 GLN C O 1
ATOM 9821 N N . SER C 1 306 ? -142.24721 30.60192 1.27451 1.000 123.32553 318 SER C N 1
ATOM 9822 C CA . SER C 1 306 ? -141.27125 29.63479 0.79331 1.000 119.31496 318 SER C CA 1
ATOM 9823 C C . SER C 1 306 ? -140.66001 28.88299 1.96914 1.000 110.17102 318 SER C C 1
ATOM 9824 O O . SER C 1 306 ? -140.45798 29.44600 3.04881 1.000 110.98096 318 SER C O 1
ATOM 9827 N N . ARG C 1 307 ? -140.36561 27.60062 1.75952 1.000 95.97841 319 ARG C N 1
ATOM 9828 C CA . ARG C 1 307 ? -139.84113 26.74686 2.81735 1.000 83.94292 319 ARG C CA 1
ATOM 9829 C C . ARG C 1 307 ? -138.63688 25.97286 2.30765 1.000 75.95491 319 ARG C C 1
ATOM 9830 O O . ARG C 1 307 ? -138.71650 25.30721 1.27084 1.000 75.27081 319 ARG C O 1
ATOM 9838 N N . MET C 1 308 ? -137.52549 26.07152 3.03189 1.000 71.58051 320 MET C N 1
ATOM 9839 C CA . MET C 1 308 ? -136.31686 25.34968 2.66079 1.000 70.39180 320 MET C CA 1
ATOM 9840 C C . MET C 1 308 ? -136.48697 23.85086 2.88394 1.000 69.32940 320 MET C C 1
ATOM 9841 O O . MET C 1 308 ? -137.08469 23.41597 3.87274 1.000 67.95257 320 MET C O 1
ATOM 9846 N N . GLY C 1 309 ? -135.94941 23.05602 1.95331 1.000 67.98483 321 GLY C N 1
ATOM 9847 C CA . GLY C 1 309 ? -136.00472 21.61780 2.08897 1.000 62.20830 321 GLY C CA 1
ATOM 9848 C C . GLY C 1 309 ? -134.93795 21.07524 3.02107 1.000 51.95343 321 GLY C C 1
ATOM 9849 O O . GLY C 1 309 ? -133.97151 21.75150 3.37089 1.000 43.88635 321 GLY C O 1
ATOM 9850 N N . ARG C 1 310 ? -135.13023 19.81946 3.43413 1.000 51.03307 322 ARG C N 1
ATOM 9851 C CA . ARG C 1 310 ? -134.17913 19.19429 4.34693 1.000 52.96801 322 ARG C CA 1
ATOM 9852 C C . ARG C 1 310 ? -132.82401 18.95837 3.69221 1.000 57.92053 322 ARG C C 1
ATOM 9853 O O . ARG C 1 310 ? -131.80282 18.93381 4.38814 1.000 71.43251 322 ARG C O 1
ATOM 9861 N N . PHE C 1 311 ? -132.78539 18.77041 2.37147 1.000 63.09262 323 PHE C N 1
ATOM 9862 C CA . PHE C 1 311 ? -131.49780 18.58131 1.71070 1.000 75.81588 323 PHE C CA 1
ATOM 9863 C C . PHE C 1 311 ? -130.63222 19.83305 1.79951 1.000 84.61269 323 PHE C C 1
ATOM 9864 O O . PHE C 1 311 ? -129.40648 19.73575 1.92857 1.000 92.31556 323 PHE C O 1
ATOM 9872 N N . GLU C 1 312 ? -131.24514 21.01838 1.72339 1.000 83.43775 324 GLU C N 1
ATOM 9873 C CA . GLU C 1 312 ? -130.47331 22.24683 1.88484 1.000 81.81451 324 GLU C CA 1
ATOM 9874 C C . GLU C 1 312 ? -129.97325 22.41901 3.31271 1.000 80.68324 324 GLU C C 1
ATOM 9875 O O . GLU C 1 312 ? -128.93214 23.04930 3.52905 1.000 79.49091 324 GLU C O 1
ATOM 9881 N N . ARG C 1 313 ? -130.70134 21.88192 4.29762 1.000 79.73364 325 ARG C N 1
ATOM 9882 C CA . ARG C 1 313 ? -130.21851 21.92780 5.67325 1.000 71.56383 325 ARG C CA 1
ATOM 9883 C C . ARG C 1 313 ? -128.96894 21.07771 5.84232 1.000 63.44953 325 ARG C C 1
ATOM 9884 O O . ARG C 1 313 ? -128.15184 21.34447 6.73006 1.000 67.95500 325 ARG C O 1
ATOM 9892 N N . ALA C 1 314 ? -128.80552 20.06146 5.00065 1.000 52.34837 326 ALA C N 1
ATOM 9893 C CA . ALA C 1 314 ? -127.63021 19.20658 5.01085 1.000 55.03898 326 ALA C CA 1
ATOM 9894 C C . ALA C 1 314 ? -126.53202 19.72701 4.10118 1.000 62.84970 326 ALA C C 1
ATOM 9895 O O . ALA C 1 314 ? -125.60963 18.97267 3.77613 1.000 44.55156 326 ALA C O 1
ATOM 9897 N N . ASP C 1 315 ? -126.62578 20.98459 3.66547 1.000 62.49787 327 ASP C N 1
ATOM 9898 C CA . ASP C 1 315 ? -125.64112 21.53126 2.74354 1.000 64.82347 327 ASP C CA 1
ATOM 9899 C C . ASP C 1 315 ? -124.25314 21.41303 3.35394 1.000 58.00306 327 ASP C C 1
ATOM 9900 O O . ASP C 1 315 ? -124.05535 21.67893 4.54298 1.000 48.73645 327 ASP C O 1
ATOM 9905 N N . LYS C 1 316 ? -123.29726 20.98158 2.53349 1.000 62.35474 328 LYS C N 1
ATOM 9906 C CA . LYS C 1 316 ? -121.92809 20.68253 2.93845 1.000 58.13654 328 LYS C CA 1
ATOM 9907 C C . LYS C 1 316 ? -121.85032 19.53911 3.94445 1.000 46.57066 328 LYS C C 1
ATOM 9908 O O . LYS C 1 316 ? -120.75617 19.21034 4.41568 1.000 47.21867 328 LYS C O 1
ATOM 9914 N N . GLY C 1 317 ? -122.97798 18.89688 4.25291 1.000 45.89533 329 GLY C N 1
ATOM 9915 C CA . GLY C 1 317 ? -123.03412 17.84739 5.25480 1.000 52.91545 329 GLY C CA 1
ATOM 9916 C C . GLY C 1 317 ? -123.53179 16.49945 4.76597 1.000 61.66350 329 GLY C C 1
ATOM 9917 O O . GLY C 1 317 ? -123.19464 16.06288 3.66114 1.000 74.77023 329 GLY C O 1
ATOM 9918 N N . THR C 1 318 ? -124.33946 15.82874 5.59045 1.000 56.82750 330 THR C N 1
ATOM 9919 C CA . THR C 1 318 ? -124.81595 14.48176 5.30626 1.000 55.97402 330 THR C CA 1
ATOM 9920 C C . THR C 1 318 ? -126.30215 14.36220 5.61931 1.000 63.39526 330 THR C C 1
ATOM 9921 O O . THR C 1 318 ? -126.79644 14.95135 6.58995 1.000 73.84551 330 THR C O 1
ATOM 9925 N N . ILE C 1 319 ? -127.01035 13.59235 4.79544 1.000 61.72675 331 ILE C N 1
ATOM 9926 C CA . ILE C 1 319 ? -128.42004 13.29893 5.01225 1.000 56.34211 331 ILE C CA 1
ATOM 9927 C C . ILE C 1 319 ? -128.60076 11.78688 5.05824 1.000 51.75947 331 ILE C C 1
ATOM 9928 O O . ILE C 1 319 ? -128.03503 11.05440 4.23523 1.000 53.70995 331 ILE C O 1
ATOM 9933 N N . PHE C 1 320 ? -129.35304 11.33135 6.05078 1.000 49.81648 332 PHE C N 1
ATOM 9934 C CA . PHE C 1 320 ? -129.72748 9.93805 6.22098 1.000 58.59686 332 PHE C CA 1
ATOM 9935 C C . PHE C 1 320 ? -131.17855 9.77339 5.79430 1.000 68.19552 332 PHE C C 1
ATOM 9936 O O . PHE C 1 320 ? -132.01915 10.62227 6.09538 1.000 69.81670 332 PHE C O 1
ATOM 9944 N N . LEU C 1 321 ? -131.46788 8.68579 5.08610 1.000 71.21933 333 LEU C N 1
ATOM 9945 C CA . LEU C 1 321 ? -132.80505 8.42138 4.55452 1.000 68.01967 333 LEU C CA 1
ATOM 9946 C C . LEU C 1 321 ? -133.21317 7.00086 4.93230 1.000 61.88315 333 LEU C C 1
ATOM 9947 O O . LEU C 1 321 ? -132.83087 6.04090 4.25583 1.000 53.75413 333 LEU C O 1
ATOM 9952 N N . ASP C 1 322 ? -133.96021 6.85916 6.02450 1.000 63.83105 334 ASP C N 1
ATOM 9953 C CA . ASP C 1 322 ? -134.45214 5.54326 6.40511 1.000 73.74206 334 ASP C CA 1
ATOM 9954 C C . ASP C 1 322 ? -135.65951 5.16119 5.55486 1.000 73.98337 334 ASP C C 1
ATOM 9955 O O . ASP C 1 322 ? -136.48413 6.00747 5.20353 1.000 71.47988 334 ASP C O 1
ATOM 9960 N N . GLU C 1 323 ? -135.77478 3.86721 5.25416 1.000 77.44078 335 GLU C N 1
ATOM 9961 C CA . GLU C 1 323 ? -136.86630 3.33022 4.43608 1.000 76.41803 335 GLU C CA 1
ATOM 9962 C C . GLU C 1 323 ? -136.98672 4.07562 3.10501 1.000 76.91762 335 GLU C C 1
ATOM 9963 O O . GLU C 1 323 ? -138.03338 4.62203 2.75525 1.000 82.66259 335 GLU C O 1
ATOM 9969 N N . VAL C 1 324 ? -135.88056 4.08211 2.35679 1.000 73.91063 336 VAL C N 1
ATOM 9970 C CA . VAL C 1 324 ? -135.81873 4.81819 1.09799 1.000 64.88780 336 VAL C CA 1
ATOM 9971 C C . VAL C 1 324 ? -136.78133 4.25956 0.05603 1.000 56.93239 336 VAL C C 1
ATOM 9972 O O . VAL C 1 324 ? -137.13557 4.96258 -0.89661 1.000 46.85119 336 VAL C O 1
ATOM 9976 N N . ILE C 1 325 ? -137.21588 3.00557 0.21059 1.000 59.60742 337 ILE C N 1
ATOM 9977 C CA . ILE C 1 325 ? -138.15587 2.41424 -0.73866 1.000 59.41866 337 ILE C CA 1
ATOM 9978 C C . ILE C 1 325 ? -139.47742 3.17307 -0.75494 1.000 54.00047 337 ILE C C 1
ATOM 9979 O O . ILE C 1 325 ? -140.15498 3.23442 -1.78932 1.000 56.41966 337 ILE C O 1
ATOM 9984 N N . GLU C 1 326 ? -139.85225 3.78806 0.36559 1.000 52.89849 338 GLU C N 1
ATOM 9985 C CA . GLU C 1 326 ? -141.12017 4.51145 0.46652 1.000 54.91933 338 GLU C CA 1
ATOM 9986 C C . GLU C 1 326 ? -141.04595 5.93009 -0.08866 1.000 53.30184 338 GLU C C 1
ATOM 9987 O O . GLU C 1 326 ? -141.58805 6.86263 0.50898 1.000 55.14413 338 GLU C O 1
ATOM 9993 N N . LEU C 1 327 ? -140.38474 6.12061 -1.22650 1.000 51.50900 339 LEU C N 1
ATOM 9994 C CA . LEU C 1 327 ? -140.29649 7.42169 -1.87349 1.000 58.14625 339 LEU C CA 1
ATOM 9995 C C . LEU C 1 327 ? -141.23015 7.48098 -3.07203 1.000 72.82752 339 LEU C C 1
ATOM 9996 O O . LEU C 1 327 ? -141.39302 6.49403 -3.79631 1.000 79.51228 339 LEU C O 1
ATOM 10001 N N . SER C 1 328 ? -141.83721 8.64584 -3.27956 1.000 74.40298 340 SER C N 1
ATOM 10002 C CA . SER C 1 328 ? -142.61620 8.86332 -4.48451 1.000 71.78930 340 SER C CA 1
ATOM 10003 C C . SER C 1 328 ? -141.67819 8.89984 -5.68916 1.000 69.92751 340 SER C C 1
ATOM 10004 O O . SER C 1 328 ? -140.51231 9.28060 -5.56160 1.000 70.54879 340 SER C O 1
ATOM 10007 N N . PRO C 1 329 ? -142.15184 8.47693 -6.86489 1.000 63.75522 341 PRO C N 1
ATOM 10008 C CA . PRO C 1 329 ? -141.25524 8.43454 -8.03275 1.000 57.81037 341 PRO C CA 1
ATOM 10009 C C . PRO C 1 329 ? -140.62121 9.77545 -8.36234 1.000 52.39486 341 PRO C C 1
ATOM 10010 O O . PRO C 1 329 ? -139.45892 9.81342 -8.79042 1.000 59.24638 341 PRO C O 1
ATOM 10014 N N . ARG C 1 330 ? -141.34099 10.88325 -8.16253 1.000 44.98908 342 ARG C N 1
ATOM 10015 C CA . ARG C 1 330 ? -140.72707 12.19132 -8.36032 1.000 55.85614 342 ARG C CA 1
ATOM 10016 C C . ARG C 1 330 ? -139.61759 12.43943 -7.34742 1.000 74.03711 342 ARG C C 1
ATOM 10017 O O . ARG C 1 330 ? -138.58536 13.03823 -7.67942 1.000 80.54437 342 ARG C O 1
ATOM 10025 N N . ALA C 1 331 ? -139.80471 11.97371 -6.11081 1.000 87.38725 343 ALA C N 1
ATOM 10026 C CA . ALA C 1 331 ? -138.74646 12.10135 -5.11752 1.000 88.68118 343 ALA C CA 1
ATOM 10027 C C . ALA C 1 331 ? -137.54384 11.24713 -5.49094 1.000 89.38917 343 ALA C C 1
ATOM 10028 O O . ALA C 1 331 ? -136.39600 11.66260 -5.29508 1.000 93.39004 343 ALA C O 1
ATOM 10030 N N . GLN C 1 332 ? -137.78580 10.06231 -6.05910 1.000 69.34812 344 GLN C N 1
ATOM 10031 C CA . GLN C 1 332 ? -136.67657 9.22579 -6.50153 1.000 60.68760 344 GLN C CA 1
ATOM 10032 C C . GLN C 1 332 ? -135.91108 9.89395 -7.63397 1.000 63.41233 344 GLN C C 1
ATOM 10033 O O . GLN C 1 332 ? -134.67578 9.84546 -7.67375 1.000 72.63743 344 GLN C O 1
ATOM 10039 N N . ALA C 1 333 ? -136.62794 10.56607 -8.53926 1.000 58.52237 345 ALA C N 1
ATOM 10040 C CA . ALA C 1 333 ? -135.96082 11.24841 -9.64262 1.000 50.64204 345 ALA C CA 1
ATOM 10041 C C . ALA C 1 333 ? -135.14432 12.43391 -9.14646 1.000 46.03425 345 ALA C C 1
ATOM 10042 O O . ALA C 1 333 ? -134.01155 12.65061 -9.59798 1.000 50.72481 345 ALA C O 1
ATOM 10044 N N . SER C 1 334 ? -135.70097 13.21369 -8.21659 1.000 46.06550 346 SER C N 1
ATOM 10045 C CA . SER C 1 334 ? -134.95084 14.34137 -7.67461 1.000 51.74297 346 SER C CA 1
ATOM 10046 C C . SER C 1 334 ? -133.73129 13.86949 -6.88934 1.000 50.00684 346 SER C C 1
ATOM 10047 O O . SER C 1 334 ? -132.66561 14.49644 -6.95185 1.000 44.45166 346 SER C O 1
ATOM 10050 N N . LEU C 1 335 ? -133.85506 12.75110 -6.16611 1.000 52.51278 347 LEU C N 1
ATOM 10051 C CA . LEU C 1 335 ? -132.70242 12.22128 -5.44540 1.000 53.15665 347 LEU C CA 1
ATOM 10052 C C . LEU C 1 335 ? -131.63754 11.71532 -6.40825 1.000 50.84158 347 LEU C C 1
ATOM 10053 O O . LEU C 1 335 ? -130.43900 11.88959 -6.16210 1.000 52.15048 347 LEU C O 1
ATOM 10058 N N . LEU C 1 336 ? -132.05338 11.10351 -7.52052 1.000 58.05644 348 LEU C N 1
ATOM 10059 C CA . LEU C 1 336 ? -131.08263 10.67183 -8.52044 1.000 59.63794 348 LEU C CA 1
ATOM 10060 C C . LEU C 1 336 ? -130.37481 11.86390 -9.15019 1.000 58.63847 348 LEU C C 1
ATOM 10061 O O . LEU C 1 336 ? -129.16858 11.80614 -9.41980 1.000 56.29844 348 LEU C O 1
ATOM 10066 N N . ARG C 1 337 ? -131.10259 12.96175 -9.37258 1.000 62.79824 349 ARG C N 1
ATOM 10067 C CA . ARG C 1 337 ? -130.46352 14.15256 -9.92340 1.000 66.81607 349 ARG C CA 1
ATOM 10068 C C . ARG C 1 337 ? -129.47501 14.75046 -8.93140 1.000 69.01379 349 ARG C C 1
ATOM 10069 O O . ARG C 1 337 ? -128.38022 15.17810 -9.31704 1.000 72.10103 349 ARG C O 1
ATOM 10077 N N . VAL C 1 338 ? -129.83217 14.76149 -7.64553 1.000 69.51441 350 VAL C N 1
ATOM 10078 C CA . VAL C 1 338 ? -128.91088 15.26091 -6.63058 1.000 63.44974 350 VAL C CA 1
ATOM 10079 C C . VAL C 1 338 ? -127.68588 14.36389 -6.52501 1.000 59.22870 350 VAL C C 1
ATOM 10080 O O . VAL C 1 338 ? -126.56881 14.84421 -6.29361 1.000 63.99786 350 VAL C O 1
ATOM 10084 N N . LEU C 1 339 ? -127.86428 13.05836 -6.72380 1.000 57.13706 351 LEU C N 1
ATOM 10085 C CA . LEU C 1 339 ? -126.77004 12.11623 -6.54105 1.000 63.31127 351 LEU C CA 1
ATOM 10086 C C . LEU C 1 339 ? -125.83800 12.05948 -7.74557 1.000 73.60903 351 LEU C C 1
ATOM 10087 O O . LEU C 1 339 ? -124.64940 11.76265 -7.58331 1.000 83.95841 351 LEU C O 1
ATOM 10092 N N . GLN C 1 340 ? -126.34206 12.33357 -8.94938 1.000 78.24322 352 GLN C N 1
ATOM 10093 C CA . GLN C 1 340 ? -125.50843 12.24749 -10.14349 1.000 66.29016 352 GLN C CA 1
ATOM 10094 C C . GLN C 1 340 ? -125.00038 13.59456 -10.64129 1.000 55.46889 352 GLN C C 1
ATOM 10095 O O . GLN C 1 340 ? -123.95234 13.63844 -11.29369 1.000 59.83410 352 GLN C O 1
ATOM 10101 N N . GLU C 1 341 ? -125.70597 14.69508 -10.36325 1.000 49.48318 353 GLU C N 1
ATOM 10102 C CA . GLU C 1 341 ? -125.28513 16.00838 -10.82716 1.000 60.23061 353 GLU C CA 1
ATOM 10103 C C . GLU C 1 341 ? -125.03516 17.00879 -9.70925 1.000 64.45258 353 GLU C C 1
ATOM 10104 O O . GLU C 1 341 ? -124.50678 18.09194 -9.98517 1.000 65.48421 353 GLU C O 1
ATOM 10110 N N . GLY C 1 342 ? -125.39358 16.69013 -8.46859 1.000 70.91171 354 GLY C N 1
ATOM 10111 C CA . GLY C 1 342 ? -125.15906 17.61932 -7.38121 1.000 77.08647 354 GLY C CA 1
ATOM 10112 C C . GLY C 1 342 ? -126.02638 18.85612 -7.42052 1.000 87.48125 354 GLY C C 1
ATOM 10113 O O . GLY C 1 342 ? -125.60731 19.91214 -6.93737 1.000 92.66543 354 GLY C O 1
ATOM 10114 N N . GLU C 1 343 ? -127.22900 18.75731 -7.98259 1.000 89.68356 355 GLU C N 1
ATOM 10115 C CA . GLU C 1 343 ? -128.10302 19.90969 -8.13379 1.000 88.33707 355 GLU C CA 1
ATOM 10116 C C . GLU C 1 343 ? -129.52950 19.53290 -7.77090 1.000 79.58500 355 GLU C C 1
ATOM 10117 O O . GLU C 1 343 ? -129.93518 18.37441 -7.89038 1.000 76.81502 355 GLU C O 1
ATOM 10123 N N . LEU C 1 344 ? -130.28593 20.53522 -7.33029 1.000 79.45829 356 LEU C N 1
ATOM 10124 C CA . LEU C 1 344 ? -131.70350 20.37855 -7.04717 1.000 82.98007 356 LEU C CA 1
ATOM 10125 C C . LEU C 1 344 ? -132.38473 21.72554 -7.22042 1.000 85.97739 356 LEU C C 1
ATOM 10126 O O . LEU C 1 344 ? -131.74039 22.77779 -7.20167 1.000 87.03945 356 LEU C O 1
ATOM 10131 N N . GLU C 1 345 ? -133.70290 21.67909 -7.38699 1.000 84.89209 357 GLU C N 1
ATOM 10132 C CA . GLU C 1 345 ? -134.51109 22.88348 -7.48101 1.000 85.55924 357 GLU C CA 1
ATOM 10133 C C . GLU C 1 345 ? -135.75580 22.70401 -6.62439 1.000 78.26104 357 GLU C C 1
ATOM 10134 O O . GLU C 1 345 ? -136.34236 21.61812 -6.58438 1.000 72.25791 357 GLU C O 1
ATOM 10140 N N . ARG C 1 346 ? -136.13256 23.76352 -5.91400 1.000 77.80198 358 ARG C N 1
ATOM 10141 C CA . ARG C 1 346 ? -137.31380 23.71101 -5.06692 1.000 80.45264 358 ARG C CA 1
ATOM 10142 C C . ARG C 1 346 ? -138.56753 23.59950 -5.92498 1.000 85.70796 358 ARG C C 1
ATOM 10143 O O . ARG C 1 346 ? -138.59633 24.03610 -7.07875 1.000 95.43272 358 ARG C O 1
ATOM 10151 N N . VAL C 1 347 ? -139.60766 22.98355 -5.35688 1.000 79.81070 359 VAL C N 1
ATOM 10152 C CA . VAL C 1 347 ? -140.85633 22.83088 -6.09190 1.000 76.02934 359 VAL C CA 1
ATOM 10153 C C . VAL C 1 347 ? -141.40560 24.20697 -6.43318 1.000 82.78047 359 VAL C C 1
ATOM 10154 O O . VAL C 1 347 ? -141.49321 25.09344 -5.57514 1.000 84.92666 359 VAL C O 1
ATOM 10158 N N . GLY C 1 348 ? -141.78229 24.38895 -7.69611 1.000 83.65048 360 GLY C N 1
ATOM 10159 C CA . GLY C 1 348 ? -142.26800 25.66496 -8.17563 1.000 83.38138 360 GLY C CA 1
ATOM 10160 C C . GLY C 1 348 ? -141.19512 26.68792 -8.47045 1.000 82.07165 360 GLY C C 1
ATOM 10161 O O . GLY C 1 348 ? -141.52654 27.83100 -8.80217 1.000 79.80496 360 GLY C O 1
ATOM 10162 N N . ASP C 1 349 ? -139.92257 26.31939 -8.36192 1.000 90.73441 361 ASP C N 1
ATOM 10163 C CA . ASP C 1 349 ? -138.81806 27.23880 -8.59317 1.000 107.78506 361 ASP C CA 1
ATOM 10164 C C . ASP C 1 349 ? -138.17498 26.94703 -9.94193 1.000 122.53685 361 ASP C C 1
ATOM 10165 O O . ASP C 1 349 ? -137.99443 25.78522 -10.31582 1.000 122.91158 361 ASP C O 1
ATOM 10170 N N . ASN C 1 350 ? -137.83505 28.00781 -10.67320 1.000 139.46714 362 ASN C N 1
ATOM 10171 C CA . ASN C 1 350 ? -137.21015 27.84423 -11.98005 1.000 143.35296 362 ASN C CA 1
ATOM 10172 C C . ASN C 1 350 ? -135.69097 27.73205 -11.89313 1.000 141.20984 362 ASN C C 1
ATOM 10173 O O . ASN C 1 350 ? -135.09029 26.91034 -12.59491 1.000 143.53423 362 ASN C O 1
ATOM 10178 N N . ARG C 1 351 ? -135.05800 28.53757 -11.04403 1.000 128.01239 363 ARG C N 1
ATOM 10179 C CA . ARG C 1 351 ? -133.60626 28.53779 -10.92525 1.000 126.04460 363 ARG C CA 1
ATOM 10180 C C . ARG C 1 351 ? -133.11196 27.32703 -10.13841 1.000 120.18799 363 ARG C C 1
ATOM 10181 O O . ARG C 1 351 ? -133.83375 26.75388 -9.31776 1.000 120.58180 363 ARG C O 1
ATOM 10189 N N . THR C 1 352 ? -131.86751 26.93500 -10.41079 1.000 118.41515 364 THR C N 1
ATOM 10190 C CA . THR C 1 352 ? -131.23980 25.76228 -9.81426 1.000 112.75148 364 THR C CA 1
ATOM 10191 C C . THR C 1 352 ? -130.04210 26.18456 -8.97070 1.000 103.81778 364 THR C C 1
ATOM 10192 O O . THR C 1 352 ? -129.33275 27.13342 -9.31869 1.000 101.41850 364 THR C O 1
ATOM 10196 N N . ARG C 1 353 ? -129.81731 25.48034 -7.85955 1.000 101.23291 365 ARG C N 1
ATOM 10197 C CA . ARG C 1 353 ? -128.65737 25.71339 -7.00648 1.000 105.54472 365 ARG C CA 1
ATOM 10198 C C . ARG C 1 353 ? -127.95431 24.39475 -6.72072 1.000 97.94992 365 ARG C C 1
ATOM 10199 O O . ARG C 1 353 ? -128.60546 23.39534 -6.40031 1.000 93.26601 365 ARG C O 1
ATOM 10207 N N . LYS C 1 354 ? -126.62853 24.39993 -6.83772 1.000 92.99996 366 LYS C N 1
ATOM 10208 C CA . LYS C 1 354 ? -125.82139 23.22376 -6.55334 1.000 87.39024 366 LYS C CA 1
ATOM 10209 C C . LYS C 1 354 ? -125.71663 22.99985 -5.04942 1.000 84.68419 366 LYS C C 1
ATOM 10210 O O . LYS C 1 354 ? -125.83405 23.93481 -4.25214 1.000 82.99342 366 LYS C O 1
ATOM 10216 N N . ILE C 1 355 ? -125.49037 21.74123 -4.66306 1.000 84.94885 367 ILE C N 1
ATOM 10217 C CA . ILE C 1 355 ? -125.31232 21.37065 -3.26397 1.000 83.58322 367 ILE C CA 1
ATOM 10218 C C . ILE C 1 355 ? -124.22681 20.30807 -3.15865 1.000 87.71574 367 ILE C C 1
ATOM 10219 O O . ILE C 1 355 ? -123.86505 19.65057 -4.13658 1.000 90.63204 367 ILE C O 1
ATOM 10224 N N . ASP C 1 356 ? -123.70649 20.15132 -1.94140 1.000 86.70074 368 ASP C N 1
ATOM 10225 C CA . ASP C 1 356 ? -122.68797 19.15362 -1.61003 1.000 84.42098 368 ASP C CA 1
ATOM 10226 C C . ASP C 1 356 ? -123.21920 18.39000 -0.40080 1.000 79.56514 368 ASP C C 1
ATOM 10227 O O . ASP C 1 356 ? -122.99280 18.79211 0.74194 1.000 84.13025 368 ASP C O 1
ATOM 10232 N N . VAL C 1 357 ? -123.92718 17.29042 -0.64488 1.000 70.63570 369 VAL C N 1
ATOM 10233 C CA . VAL C 1 357 ? -124.59660 16.55197 0.41938 1.000 61.50865 369 VAL C CA 1
ATOM 10234 C C . VAL C 1 357 ? -124.27916 15.07119 0.26619 1.000 62.69001 369 VAL C C 1
ATOM 10235 O O . VAL C 1 357 ? -124.61698 14.46327 -0.75688 1.000 69.21110 369 VAL C O 1
ATOM 10239 N N . ARG C 1 358 ? -123.64477 14.49161 1.28293 1.000 58.32870 370 ARG C N 1
ATOM 10240 C CA . ARG C 1 358 ? -123.44534 13.04970 1.32181 1.000 56.75769 370 ARG C CA 1
ATOM 10241 C C . ARG C 1 358 ? -124.76183 12.35490 1.65237 1.000 62.08302 370 ARG C C 1
ATOM 10242 O O . ARG C 1 358 ? -125.61058 12.89817 2.36351 1.000 67.34152 370 ARG C O 1
ATOM 10250 N N . VAL C 1 359 ? -124.93478 11.14400 1.12677 1.000 60.99068 371 VAL C N 1
ATOM 10251 C CA . VAL C 1 359 ? -126.20159 10.42678 1.21990 1.000 58.77318 371 VAL C CA 1
ATOM 10252 C C . VAL C 1 359 ? -125.97519 9.06610 1.86761 1.000 59.31867 371 VAL C C 1
ATOM 10253 O O . VAL C 1 359 ? -125.11584 8.28958 1.42594 1.000 64.53714 371 VAL C O 1
ATOM 10257 N N . ILE C 1 360 ? -126.77143 8.76915 2.89484 1.000 52.02609 372 ILE C N 1
ATOM 10258 C CA . ILE C 1 360 ? -126.76316 7.47083 3.56099 1.000 50.92580 372 ILE C CA 1
ATOM 10259 C C . ILE C 1 360 ? -128.20606 6.97984 3.57909 1.000 47.80372 372 ILE C C 1
ATOM 10260 O O . ILE C 1 360 ? -128.99870 7.39628 4.42776 1.000 52.55790 372 ILE C O 1
ATOM 10265 N N . ALA C 1 361 ? -128.55247 6.10320 2.64598 1.000 47.69586 373 ALA C N 1
ATOM 10266 C CA . ALA C 1 361 ? -129.87496 5.49774 2.61092 1.000 52.80414 373 ALA C CA 1
ATOM 10267 C C . ALA C 1 361 ? -129.87722 4.20529 3.41592 1.000 53.63413 373 ALA C C 1
ATOM 10268 O O . ALA C 1 361 ? -128.83113 3.61455 3.67760 1.000 57.43118 373 ALA C O 1
ATOM 10270 N N . ALA C 1 362 ? -131.06982 3.76908 3.81719 1.000 48.00251 374 ALA C N 1
ATOM 10271 C CA . ALA C 1 362 ? -131.18331 2.52766 4.57129 1.000 65.01129 374 ALA C CA 1
ATOM 10272 C C . ALA C 1 362 ? -132.54621 1.89988 4.32157 1.000 75.49633 374 ALA C C 1
ATOM 10273 O O . ALA C 1 362 ? -133.52541 2.60194 4.05445 1.000 72.95641 374 ALA C O 1
ATOM 10275 N N . THR C 1 363 ? -132.60219 0.57005 4.41703 1.000 89.49403 375 THR C N 1
ATOM 10276 C CA . THR C 1 363 ? -133.86928 -0.12976 4.22265 1.000 100.13330 375 THR C CA 1
ATOM 10277 C C . THR C 1 363 ? -133.77246 -1.55164 4.75939 1.000 118.12137 375 THR C C 1
ATOM 10278 O O . THR C 1 363 ? -132.69515 -2.15309 4.77541 1.000 129.91019 375 THR C O 1
ATOM 10282 N N . HIS C 1 364 ? -134.91695 -2.07609 5.20715 1.000 121.03088 376 HIS C N 1
ATOM 10283 C CA . HIS C 1 364 ? -135.00011 -3.46211 5.65545 1.000 125.00233 376 HIS C CA 1
ATOM 10284 C C . HIS C 1 364 ? -135.47491 -4.41166 4.56316 1.000 122.80116 376 HIS C C 1
ATOM 10285 O O . HIS C 1 364 ? -135.07214 -5.58096 4.55206 1.000 123.62888 376 HIS C O 1
ATOM 10292 N N . GLU C 1 365 ? -136.31940 -3.93845 3.65159 1.000 119.39028 377 GLU C N 1
ATOM 10293 C CA . GLU C 1 365 ? -136.77617 -4.75480 2.53689 1.000 119.25519 377 GLU C CA 1
ATOM 10294 C C . GLU C 1 365 ? -135.66266 -4.91720 1.50658 1.000 111.67439 377 GLU C C 1
ATOM 10295 O O . GLU C 1 365 ? -134.80013 -4.04803 1.35228 1.000 107.35220 377 GLU C O 1
ATOM 10301 N N . ASP C 1 366 ? -135.67797 -6.04839 0.80111 1.000 110.42633 378 ASP C N 1
ATOM 10302 C CA . ASP C 1 366 ? -134.67746 -6.28272 -0.23346 1.000 110.75109 378 ASP C CA 1
ATOM 10303 C C . ASP C 1 366 ? -134.93617 -5.33405 -1.39798 1.000 107.02562 378 ASP C C 1
ATOM 10304 O O . ASP C 1 366 ? -135.97679 -5.41527 -2.05932 1.000 106.28916 378 ASP C O 1
ATOM 10309 N N . LEU C 1 367 ? -133.98273 -4.43292 -1.64396 1.000 97.93447 379 LEU C N 1
ATOM 10310 C CA . LEU C 1 367 ? -134.14839 -3.40334 -2.66363 1.000 84.55762 379 LEU C CA 1
ATOM 10311 C C . LEU C 1 367 ? -134.10995 -3.93974 -4.09110 1.000 91.22436 379 LEU C C 1
ATOM 10312 O O . LEU C 1 367 ? -134.66725 -3.29728 -4.98604 1.000 93.57962 379 LEU C O 1
ATOM 10317 N N . ALA C 1 368 ? -133.47647 -5.09061 -4.33290 1.000 95.56110 380 ALA C N 1
ATOM 10318 C CA . ALA C 1 368 ? -133.45250 -5.64065 -5.68738 1.000 99.10388 380 ALA C CA 1
ATOM 10319 C C . ALA C 1 368 ? -134.85535 -6.00043 -6.16396 1.000 93.91514 380 ALA C C 1
ATOM 10320 O O . ALA C 1 368 ? -135.28829 -5.58160 -7.24631 1.000 83.33017 380 ALA C O 1
ATOM 10322 N N . GLU C 1 369 ? -135.59857 -6.75281 -5.35389 1.000 97.79500 381 GLU C N 1
ATOM 10323 C CA . GLU C 1 369 ? -136.94749 -7.11493 -5.76185 1.000 96.04946 381 GLU C CA 1
ATOM 10324 C C . GLU C 1 369 ? -137.90745 -5.94123 -5.64450 1.000 82.41227 381 GLU C C 1
ATOM 10325 O O . GLU C 1 369 ? -139.01577 -6.01087 -6.18692 1.000 77.92443 381 GLU C O 1
ATOM 10331 N N . ALA C 1 370 ? -137.50731 -4.87164 -4.95367 1.000 79.07592 382 ALA C N 1
ATOM 10332 C CA . ALA C 1 370 ? -138.29901 -3.64905 -4.95732 1.000 73.43082 382 ALA C CA 1
ATOM 10333 C C . ALA C 1 370 ? -138.10875 -2.87849 -6.25734 1.000 73.91882 382 ALA C C 1
ATOM 10334 O O . ALA C 1 370 ? -139.06531 -2.29980 -6.78303 1.000 78.17771 382 ALA C O 1
ATOM 10336 N N . VAL C 1 371 ? -136.88440 -2.86399 -6.79390 1.000 74.27396 383 VAL C N 1
ATOM 10337 C CA . VAL C 1 371 ? -136.67511 -2.31776 -8.13261 1.000 74.12938 383 VAL C CA 1
ATOM 10338 C C . VAL C 1 371 ? -137.40249 -3.17143 -9.15339 1.000 75.81731 383 VAL C C 1
ATOM 10339 O O . VAL C 1 371 ? -137.93182 -2.65941 -10.14893 1.000 66.68109 383 VAL C O 1
ATOM 10343 N N . LYS C 1 372 ? -137.46071 -4.47563 -8.91424 1.000 82.48184 384 LYS C N 1
ATOM 10344 C CA . LYS C 1 372 ? -138.32124 -5.33476 -9.70814 1.000 80.74586 384 LYS C CA 1
ATOM 10345 C C . LYS C 1 372 ? -139.77786 -4.98387 -9.42873 1.000 91.34524 384 LYS C C 1
ATOM 10346 O O . LYS C 1 372 ? -140.12740 -4.52856 -8.33645 1.000 97.76702 384 LYS C O 1
ATOM 10352 N N . ALA C 1 373 ? -140.62255 -5.16829 -10.44515 1.000 94.15830 385 ALA C N 1
ATOM 10353 C CA . ALA C 1 373 ? -142.03013 -4.77009 -10.46209 1.000 91.79405 385 ALA C CA 1
ATOM 10354 C C . ALA C 1 373 ? -142.20691 -3.25636 -10.48235 1.000 86.79237 385 ALA C C 1
ATOM 10355 O O . ALA C 1 373 ? -143.33956 -2.76979 -10.36869 1.000 83.71004 385 ALA C O 1
ATOM 10357 N N . GLY C 1 374 ? -141.12023 -2.49756 -10.62210 1.000 87.19242 386 GLY C N 1
ATOM 10358 C CA . GLY C 1 374 ? -141.18855 -1.06780 -10.85513 1.000 84.66724 386 GLY C CA 1
ATOM 10359 C C . GLY C 1 374 ? -141.41819 -0.19218 -9.64449 1.000 77.16223 386 GLY C C 1
ATOM 10360 O O . GLY C 1 374 ? -141.67799 1.00419 -9.81285 1.000 79.41407 386 GLY C O 1
ATOM 10361 N N . ARG C 1 375 ? -141.33039 -0.73520 -8.42904 1.000 74.04104 387 ARG C N 1
ATOM 10362 C CA . ARG C 1 375 ? -141.54637 0.09031 -7.24507 1.000 76.31936 387 ARG C CA 1
ATOM 10363 C C . ARG C 1 375 ? -140.40505 1.07278 -7.00487 1.000 70.27213 387 ARG C C 1
ATOM 10364 O O . ARG C 1 375 ? -140.58395 2.03707 -6.25260 1.000 68.02427 387 ARG C O 1
ATOM 10372 N N . PHE C 1 376 ? -139.24497 0.85478 -7.62367 1.000 67.76424 388 PHE C N 1
ATOM 10373 C CA . PHE C 1 376 ? -138.07502 1.69317 -7.40403 1.000 65.27965 388 PHE C CA 1
ATOM 10374 C C . PHE C 1 376 ? -137.25163 1.74061 -8.68404 1.000 67.12977 388 PHE C C 1
ATOM 10375 O O . PHE C 1 376 ? -137.14770 0.73903 -9.39685 1.000 75.24316 388 PHE C O 1
ATOM 10383 N N . ARG C 1 377 ? -136.67196 2.90523 -8.97029 1.000 61.47928 389 ARG C N 1
ATOM 10384 C CA . ARG C 1 377 ? -135.88935 3.07128 -10.18902 1.000 55.39644 389 ARG C CA 1
ATOM 10385 C C . ARG C 1 377 ? -134.56731 2.31679 -10.10050 1.000 53.57495 389 ARG C C 1
ATOM 10386 O O . ARG C 1 377 ? -133.93731 2.25299 -9.04119 1.000 50.29153 389 ARG C O 1
ATOM 10394 N N . ALA C 1 378 ? -134.14881 1.73903 -11.23046 1.000 59.94609 390 ALA C N 1
ATOM 10395 C CA . ALA C 1 378 ? -132.87461 1.02841 -11.27579 1.000 60.05494 390 ALA C CA 1
ATOM 10396 C C . ALA C 1 378 ? -131.68404 1.97278 -11.15023 1.000 71.33986 390 ALA C C 1
ATOM 10397 O O . ALA C 1 378 ? -130.64228 1.58520 -10.60302 1.000 72.16527 390 ALA C O 1
ATOM 10399 N N . ASP C 1 379 ? -131.81892 3.20953 -11.63811 1.000 75.54530 391 ASP C N 1
ATOM 10400 C CA . ASP C 1 379 ? -130.70551 4.15311 -11.59196 1.000 77.03258 391 ASP C CA 1
ATOM 10401 C C . ASP C 1 379 ? -130.31934 4.47155 -10.15735 1.000 77.03133 391 ASP C C 1
ATOM 10402 O O . ASP C 1 379 ? -129.15109 4.34372 -9.76800 1.000 90.99917 391 ASP C O 1
ATOM 10407 N N . LEU C 1 380 ? -131.30030 4.88115 -9.35295 1.000 66.12420 392 LEU C N 1
ATOM 10408 C CA . LEU C 1 380 ? -131.02838 5.20122 -7.96038 1.000 60.76750 392 LEU C CA 1
ATOM 10409 C C . LEU C 1 380 ? -130.56203 3.97213 -7.19603 1.000 61.96650 392 LEU C C 1
ATOM 10410 O O . LEU C 1 380 ? -129.71618 4.08275 -6.30205 1.000 63.18709 392 LEU C O 1
ATOM 10415 N N . TYR C 1 381 ? -131.06299 2.78941 -7.55940 1.000 50.54458 393 TYR C N 1
ATOM 10416 C CA . TYR C 1 381 ? -130.63896 1.57875 -6.86695 1.000 54.53260 393 TYR C CA 1
ATOM 10417 C C . TYR C 1 381 ? -129.16780 1.28998 -7.11369 1.000 65.54079 393 TYR C C 1
ATOM 10418 O O . TYR C 1 381 ? -128.42318 0.98272 -6.17722 1.000 70.19279 393 TYR C O 1
ATOM 10427 N N . TYR C 1 382 ? -128.73394 1.34744 -8.37347 1.000 80.25885 394 TYR C N 1
ATOM 10428 C CA . TYR C 1 382 ? -127.32501 1.09016 -8.64129 1.000 87.39398 394 TYR C CA 1
ATOM 10429 C C . TYR C 1 382 ? -126.44038 2.21484 -8.12027 1.000 80.66290 394 TYR C C 1
ATOM 10430 O O . TYR C 1 382 ? -125.27161 1.97807 -7.79432 1.000 82.27007 394 TYR C O 1
ATOM 10439 N N . ARG C 1 383 ? -126.97043 3.43821 -8.03043 1.000 69.80938 395 ARG C N 1
ATOM 10440 C CA . ARG C 1 383 ? -126.18945 4.52322 -7.44636 1.000 71.51584 395 ARG C CA 1
ATOM 10441 C C . ARG C 1 383 ? -126.05332 4.37797 -5.93416 1.000 79.13803 395 ARG C C 1
ATOM 10442 O O . ARG C 1 383 ? -125.05913 4.83400 -5.35815 1.000 84.68452 395 ARG C O 1
ATOM 10450 N N . LEU C 1 384 ? -127.03111 3.75045 -5.27680 1.000 77.74030 396 LEU C N 1
ATOM 10451 C CA . LEU C 1 384 ? -126.98749 3.58271 -3.82811 1.000 64.31320 396 LEU C CA 1
ATOM 10452 C C . LEU C 1 384 ? -126.31174 2.28987 -3.39447 1.000 62.77465 396 LEU C C 1
ATOM 10453 O O . LEU C 1 384 ? -125.78648 2.21994 -2.27746 1.000 61.74824 396 LEU C O 1
ATOM 10458 N N . ASN C 1 385 ? -126.31123 1.26852 -4.24619 1.000 65.96520 397 ASN C N 1
ATOM 10459 C CA . ASN C 1 385 ? -125.72995 -0.02506 -3.92189 1.000 69.17471 397 ASN C CA 1
ATOM 10460 C C . ASN C 1 385 ? -124.23424 -0.07724 -4.19490 1.000 63.68354 397 ASN C C 1
ATOM 10461 O O . ASN C 1 385 ? -123.65180 -1.16632 -4.18478 1.000 58.32092 397 ASN C O 1
ATOM 10466 N N . VAL C 1 386 ? -123.60870 1.06804 -4.47617 1.000 73.07141 398 VAL C N 1
ATOM 10467 C CA . VAL C 1 386 ? -122.17816 1.07770 -4.76362 1.000 82.26903 398 VAL C CA 1
ATOM 10468 C C . VAL C 1 386 ? -121.38499 0.60619 -3.55120 1.000 98.96302 398 VAL C C 1
ATOM 10469 O O . VAL C 1 386 ? -120.37093 -0.08985 -3.68716 1.000 93.34782 398 VAL C O 1
ATOM 10473 N N . PHE C 1 387 ? -121.84118 0.95394 -2.34981 1.000 121.56743 399 PHE C N 1
ATOM 10474 C CA . PHE C 1 387 ? -121.15920 0.57635 -1.11081 1.000 128.14467 399 PHE C CA 1
ATOM 10475 C C . PHE C 1 387 ? -122.17699 0.07221 -0.09624 1.000 122.61826 399 PHE C C 1
ATOM 10476 O O . PHE C 1 387 ? -122.49430 0.75554 0.88579 1.000 121.36300 399 PHE C O 1
ATOM 10484 N N . PRO C 1 388 ? -122.71976 -1.12630 -0.30633 1.000 108.53890 400 PRO C N 1
ATOM 10485 C CA . PRO C 1 388 ? -123.59626 -1.72102 0.70632 1.000 95.86289 400 PRO C CA 1
ATOM 10486 C C . PRO C 1 388 ? -122.84415 -2.02041 1.99206 1.000 98.56097 400 PRO C C 1
ATOM 10487 O O . PRO C 1 388 ? -121.65912 -2.36272 1.98257 1.000 95.63509 400 PRO C O 1
ATOM 10491 N N . VAL C 1 389 ? -123.55838 -1.89740 3.10941 1.000 99.91275 401 VAL C N 1
ATOM 10492 C CA . VAL C 1 389 ? -123.02275 -2.24381 4.42209 1.000 96.85206 401 VAL C CA 1
ATOM 10493 C C . VAL C 1 389 ? -124.08517 -3.03992 5.16633 1.000 91.44113 401 VAL C C 1
ATOM 10494 O O . VAL C 1 389 ? -125.04967 -2.47246 5.69202 1.000 87.02370 401 VAL C O 1
ATOM 10498 N N . ALA C 1 390 ? -123.92053 -4.35952 5.20644 1.000 96.40410 402 ALA C N 1
ATOM 10499 C CA . ALA C 1 390 ? -124.88985 -5.22571 5.86063 1.000 101.12186 402 ALA C CA 1
ATOM 10500 C C . ALA C 1 390 ? -124.65661 -5.23321 7.36422 1.000 104.81487 402 ALA C C 1
ATOM 10501 O O . ALA C 1 390 ? -123.53645 -5.47115 7.82832 1.000 98.67291 402 ALA C O 1
ATOM 10503 N N . ILE C 1 391 ? -125.71738 -4.98058 8.12498 1.000 114.43714 403 ILE C N 1
ATOM 10504 C CA . ILE C 1 391 ? -125.65700 -4.99387 9.58274 1.000 117.60952 403 ILE C CA 1
ATOM 10505 C C . ILE C 1 391 ? -126.20597 -6.33866 10.05311 1.000 135.34030 403 ILE C C 1
ATOM 10506 O O . ILE C 1 391 ? -127.40786 -6.59963 9.87632 1.000 132.95150 403 ILE C O 1
ATOM 10511 N N . PRO C 1 392 ? -125.38596 -7.20654 10.64120 1.000 152.63147 404 PRO C N 1
ATOM 10512 C CA . PRO C 1 392 ? -125.87866 -8.52253 11.05960 1.000 162.47273 404 PRO C CA 1
ATOM 10513 C C . PRO C 1 392 ? -126.88842 -8.43979 12.19422 1.000 175.43655 404 PRO C C 1
ATOM 10514 O O . PRO C 1 392 ? -126.85087 -7.53782 13.03457 1.000 173.88456 404 PRO C O 1
ATOM 10518 N N . ALA C 1 393 ? -127.80020 -9.40858 12.20392 1.000 185.89293 405 ALA C N 1
ATOM 10519 C CA . ALA C 1 393 ? -128.70593 -9.59949 13.32380 1.000 185.61230 405 ALA C CA 1
ATOM 10520 C C . ALA C 1 393 ? -127.95017 -10.18067 14.51467 1.000 188.11391 405 ALA C C 1
ATOM 10521 O O . ALA C 1 393 ? -126.88432 -10.78567 14.37096 1.000 194.92099 405 ALA C O 1
ATOM 10523 N N . LEU C 1 394 ? -128.50863 -9.97528 15.71016 1.000 177.76424 406 LEU C N 1
ATOM 10524 C CA . LEU C 1 394 ? -127.86188 -10.45761 16.92618 1.000 152.14561 406 LEU C CA 1
ATOM 10525 C C . LEU C 1 394 ? -127.71573 -11.97263 16.94023 1.000 143.50765 406 LEU C C 1
ATOM 10526 O O . LEU C 1 394 ? -126.88375 -12.49667 17.68947 1.000 141.67333 406 LEU C O 1
ATOM 10531 N N . ARG C 1 395 ? -128.51802 -12.68480 16.14429 1.000 142.12338 407 ARG C N 1
ATOM 10532 C CA . ARG C 1 395 ? -128.45910 -14.14253 16.13178 1.000 147.86330 407 ARG C CA 1
ATOM 10533 C C . ARG C 1 395 ? -127.08382 -14.63814 15.70580 1.000 154.43466 407 ARG C C 1
ATOM 10534 O O . ARG C 1 395 ? -126.59620 -15.65569 16.21292 1.000 156.14678 407 ARG C O 1
ATOM 10542 N N . GLU C 1 396 ? -126.43931 -13.92803 14.78414 1.000 153.87652 408 GLU C N 1
ATOM 10543 C CA . GLU C 1 396 ? -125.06108 -14.20237 14.40795 1.000 148.28244 408 GLU C CA 1
ATOM 10544 C C . GLU C 1 396 ? -124.06169 -13.43133 15.26147 1.000 149.48289 408 GLU C C 1
ATOM 10545 O O . GLU C 1 396 ? -122.85119 -13.61894 15.09597 1.000 150.76541 408 GLU C O 1
ATOM 10551 N N . ARG C 1 397 ? -124.54105 -12.57530 16.15381 1.000 148.94456 409 ARG C N 1
ATOM 10552 C CA . ARG C 1 397 ? -123.71256 -11.79371 17.07661 1.000 151.01646 409 ARG C CA 1
ATOM 10553 C C . ARG C 1 397 ? -123.74554 -12.38797 18.47879 1.000 154.33479 409 ARG C C 1
ATOM 10554 O O . ARG C 1 397 ? -124.04200 -11.69911 19.45419 1.000 156.76860 409 ARG C O 1
ATOM 10562 N N . ARG C 1 398 ? -123.45230 -13.68501 18.59775 1.000 151.63061 410 ARG C N 1
ATOM 10563 C CA . ARG C 1 398 ? -123.58167 -14.35354 19.88846 1.000 144.10122 410 ARG C CA 1
ATOM 10564 C C . ARG C 1 398 ? -122.63304 -13.77865 20.93429 1.000 142.31515 410 ARG C C 1
ATOM 10565 O O . ARG C 1 398 ? -122.98572 -13.70592 22.11659 1.000 143.42065 410 ARG C O 1
ATOM 10573 N N . GLU C 1 399 ? -121.43586 -13.35750 20.52386 1.000 143.36842 411 GLU C N 1
ATOM 10574 C CA . GLU C 1 399 ? -120.43349 -12.90033 21.47908 1.000 141.84291 411 GLU C CA 1
ATOM 10575 C C . GLU C 1 399 ? -120.61519 -11.44643 21.89729 1.000 146.73676 411 GLU C C 1
ATOM 10576 O O . GLU C 1 399 ? -120.05225 -11.03851 22.91889 1.000 134.86197 411 GLU C O 1
ATOM 10582 N N . ASP C 1 400 ? -121.37847 -10.65619 21.14127 1.000 165.29387 412 ASP C N 1
ATOM 10583 C CA . ASP C 1 400 ? -121.63056 -9.27443 21.53005 1.000 170.10012 412 ASP C CA 1
ATOM 10584 C C . ASP C 1 400 ? -122.75732 -9.12888 22.54412 1.000 174.04073 412 ASP C C 1
ATOM 10585 O O . ASP C 1 400 ? -122.90164 -8.04874 23.12707 1.000 176.13377 412 ASP C O 1
ATOM 10590 N N . ILE C 1 401 ? -123.55576 -10.17654 22.76561 1.000 166.60270 413 ILE C N 1
ATOM 10591 C CA . ILE C 1 401 ? -124.69410 -10.06298 23.68138 1.000 147.20932 413 ILE C CA 1
ATOM 10592 C C . ILE C 1 401 ? -124.27782 -9.70184 25.10385 1.000 140.72144 413 ILE C C 1
ATOM 10593 O O . ILE C 1 401 ? -124.87243 -8.77448 25.67849 1.000 135.83044 413 ILE C O 1
ATOM 10598 N N . PRO C 1 402 ? -123.29474 -10.36694 25.72895 1.000 141.62893 414 PRO C N 1
ATOM 10599 C CA . PRO C 1 402 ? -122.96546 -9.99373 27.11892 1.000 143.01720 414 PRO C CA 1
ATOM 10600 C C . PRO C 1 402 ? -122.50758 -8.55435 27.27534 1.000 155.00133 414 PRO C C 1
ATOM 10601 O O . PRO C 1 402 ? -123.07800 -7.81363 28.09018 1.000 147.64077 414 PRO C O 1
ATOM 10605 N N . LEU C 1 403 ? -121.54128 -8.11112 26.46577 1.000 172.39738 415 LEU C N 1
ATOM 10606 C CA . LEU C 1 403 ? -121.02385 -6.75712 26.62847 1.000 178.82743 415 LEU C CA 1
ATOM 10607 C C . LEU C 1 403 ? -122.15520 -5.74613 26.54554 1.000 179.83184 415 LEU C C 1
ATOM 10608 O O . LEU C 1 403 ? -122.32905 -4.91560 27.44938 1.000 177.43136 415 LEU C O 1
ATOM 10613 N N . LEU C 1 404 ? -123.03414 -5.91899 25.55478 1.000 184.79971 416 LEU C N 1
ATOM 10614 C CA . LEU C 1 404 ? -124.17158 -5.02201 25.41332 1.000 183.11658 416 LEU C CA 1
ATOM 10615 C C . LEU C 1 404 ? -124.97857 -4.98724 26.69775 1.000 174.71648 416 LEU C C 1
ATOM 10616 O O . LEU C 1 404 ? -125.15108 -3.92032 27.30190 1.000 173.91883 416 LEU C O 1
ATOM 10621 N N . VAL C 1 405 ? -125.40839 -6.15677 27.18224 1.000 167.30893 417 VAL C N 1
ATOM 10622 C CA . VAL C 1 405 ? -126.29707 -6.13961 28.33566 1.000 146.43570 417 VAL C CA 1
ATOM 10623 C C . VAL C 1 405 ? -125.57405 -5.52619 29.52332 1.000 149.84355 417 VAL C C 1
ATOM 10624 O O . VAL C 1 405 ? -126.15568 -4.72845 30.27163 1.000 149.68089 417 VAL C O 1
ATOM 10628 N N . GLU C 1 406 ? -124.26256 -5.77767 29.63777 1.000 152.46495 418 GLU C N 1
ATOM 10629 C CA . GLU C 1 406 ? -123.52096 -5.18663 30.74406 1.000 166.13690 418 GLU C CA 1
ATOM 10630 C C . GLU C 1 406 ? -123.60286 -3.67274 30.67836 1.000 176.89727 418 GLU C C 1
ATOM 10631 O O . GLU C 1 406 ? -124.01242 -3.01844 31.64724 1.000 176.17643 418 GLU C O 1
ATOM 10637 N N . HIS C 1 407 ? -123.32187 -3.10632 29.50297 1.000 181.92648 419 HIS C N 1
ATOM 10638 C CA . HIS C 1 407 ? -123.42403 -1.66200 29.37182 1.000 181.62716 419 HIS C CA 1
ATOM 10639 C C . HIS C 1 407 ? -124.84426 -1.20797 29.65780 1.000 185.87230 419 HIS C C 1
ATOM 10640 O O . HIS C 1 407 ? -125.06003 -0.28794 30.46074 1.000 185.02571 419 HIS C O 1
ATOM 10647 N N . PHE C 1 408 ? -125.82971 -1.95422 29.14901 1.000 186.49097 420 PHE C N 1
ATOM 10648 C CA . PHE C 1 408 ? -127.21051 -1.56009 29.38249 1.000 180.49065 420 PHE C CA 1
ATOM 10649 C C . PHE C 1 408 ? -127.54288 -1.64760 30.85903 1.000 172.13040 420 PHE C C 1
ATOM 10650 O O . PHE C 1 408 ? -128.24476 -0.77919 31.39291 1.000 170.52122 420 PHE C O 1
ATOM 10658 N N . LEU C 1 409 ? -126.98228 -2.64197 31.55522 1.000 178.99091 421 LEU C N 1
ATOM 10659 C CA . LEU C 1 409 ? -127.21832 -2.71614 32.98909 1.000 170.54528 421 LEU C CA 1
ATOM 10660 C C . LEU C 1 409 ? -126.74733 -1.43105 33.64499 1.000 192.30065 421 LEU C C 1
ATOM 10661 O O . LEU C 1 409 ? -127.52889 -0.72752 34.30004 1.000 187.71774 421 LEU C O 1
ATOM 10666 N N . GLN C 1 410 ? -125.49924 -1.04517 33.36640 1.000 210.77436 422 GLN C N 1
ATOM 10667 C CA . GLN C 1 410 ? -124.98170 0.18742 33.93815 1.000 215.94152 422 GLN C CA 1
ATOM 10668 C C . GLN C 1 410 ? -125.76793 1.38494 33.43623 1.000 218.83467 422 GLN C C 1
ATOM 10669 O O . GLN C 1 410 ? -125.91216 2.38091 34.15431 1.000 221.17447 422 GLN C O 1
ATOM 10675 N N . ARG C 1 411 ? -126.28135 1.30859 32.20632 1.000 208.34580 423 ARG C N 1
ATOM 10676 C CA . ARG C 1 411 ? -127.08174 2.40970 31.69064 1.000 196.21967 423 ARG C CA 1
ATOM 10677 C C . ARG C 1 411 ? -128.42884 2.50746 32.39543 1.000 185.08960 423 ARG C C 1
ATOM 10678 O O . ARG C 1 411 ? -128.93437 3.61333 32.62080 1.000 183.94207 423 ARG C O 1
ATOM 10686 N N . PHE C 1 412 ? -129.02779 1.36850 32.76007 1.000 176.55093 424 PHE C N 1
ATOM 10687 C CA . PHE C 1 412 ? -130.35932 1.41562 33.35390 1.000 161.52124 424 PHE C CA 1
ATOM 10688 C C . PHE C 1 412 ? -130.39326 1.30034 34.87086 1.000 148.57907 424 PHE C C 1
ATOM 10689 O O . PHE C 1 412 ? -131.42557 1.62197 35.46935 1.000 144.46224 424 PHE C O 1
ATOM 10697 N N . HIS C 1 413 ? -129.31222 0.85441 35.51109 1.000 144.93371 425 HIS C N 1
ATOM 10698 C CA . HIS C 1 413 ? -129.32383 0.78835 36.96864 1.000 147.48269 425 HIS C CA 1
ATOM 10699 C C . HIS C 1 413 ? -129.37924 2.18032 37.58834 1.000 148.07466 425 HIS C C 1
ATOM 10700 O O . HIS C 1 413 ? -129.88108 2.33991 38.70639 1.000 144.85619 425 HIS C O 1
ATOM 10707 N N . GLN C 1 414 ? -128.88365 3.19487 36.87781 1.000 152.14177 426 GLN C N 1
ATOM 10708 C CA . GLN C 1 414 ? -128.92659 4.57255 37.35172 1.000 148.83897 426 GLN C CA 1
ATOM 10709 C C . GLN C 1 414 ? -130.26335 5.25309 37.07664 1.000 154.30653 426 GLN C C 1
ATOM 10710 O O . GLN C 1 414 ? -130.47792 6.37701 37.54319 1.000 148.49724 426 GLN C O 1
ATOM 10716 N N . GLU C 1 415 ? -131.16088 4.60087 36.33504 1.000 166.76846 427 GLU C N 1
ATOM 10717 C CA . GLU C 1 415 ? -132.44070 5.18206 35.92455 1.000 180.73182 427 GLU C CA 1
ATOM 10718 C C . GLU C 1 415 ? -133.46315 5.02508 37.04855 1.000 193.96644 427 GLU C C 1
ATOM 10719 O O . GLU C 1 415 ? -134.26482 4.08795 37.08727 1.000 193.68156 427 GLU C O 1
ATOM 10725 N N . TYR C 1 416 ? -133.42060 5.97756 37.98253 1.000 208.15105 428 TYR C N 1
ATOM 10726 C CA . TYR C 1 416 ? -134.38125 6.10482 39.07826 1.000 215.43992 428 TYR C CA 1
ATOM 10727 C C . TYR C 1 416 ? -134.42342 4.87843 39.98247 1.000 219.11431 428 TYR C C 1
ATOM 10728 O O . TYR C 1 416 ? -135.41284 4.66976 40.69089 1.000 222.88445 428 TYR C O 1
ATOM 10737 N N . GLY C 1 417 ? -133.38295 4.04862 39.99384 1.000 220.42018 429 GLY C N 1
ATOM 10738 C CA . GLY C 1 417 ? -133.46956 2.85516 40.81197 1.000 208.69831 429 GLY C CA 1
ATOM 10739 C C . GLY C 1 417 ? -132.27483 2.52800 41.68616 1.000 203.22575 429 GLY C C 1
ATOM 10740 O O . GLY C 1 417 ? -132.45849 1.98972 42.78300 1.000 204.87459 429 GLY C O 1
ATOM 10741 N N . LYS C 1 418 ? -131.06769 2.87297 41.23554 1.000 197.89154 430 LYS C N 1
ATOM 10742 C CA . LYS C 1 418 ? -129.80356 2.52891 41.90127 1.000 188.71491 430 LYS C CA 1
ATOM 10743 C C . LYS C 1 418 ? -129.85453 1.11226 42.48012 1.000 190.13795 430 LYS C C 1
ATOM 10744 O O . LYS C 1 418 ? -129.78474 0.89242 43.68968 1.000 188.30857 430 LYS C O 1
ATOM 10750 N N . ARG C 1 419 ? -129.98594 0.13975 41.57834 1.000 191.96710 431 ARG C N 1
ATOM 10751 C CA . ARG C 1 419 ? -130.27814 -1.22988 41.96555 1.000 187.43504 431 ARG C CA 1
ATOM 10752 C C . ARG C 1 419 ? -129.08761 -2.15864 41.69666 1.000 180.05238 431 ARG C C 1
ATOM 10753 O O . ARG C 1 419 ? -127.93464 -1.71132 41.60299 1.000 175.93677 431 ARG C O 1
ATOM 10761 N N . THR C 1 420 ? -129.37833 -3.45127 41.57033 1.000 181.38454 432 THR C N 1
ATOM 10762 C CA . THR C 1 420 ? -128.37439 -4.50211 41.50227 1.000 174.21931 432 THR C CA 1
ATOM 10763 C C . THR C 1 420 ? -127.64150 -4.52056 40.16203 1.000 179.04646 432 THR C C 1
ATOM 10764 O O . THR C 1 420 ? -128.13266 -4.04519 39.13341 1.000 172.50112 432 THR C O 1
ATOM 10768 N N . LEU C 1 421 ? -126.44031 -5.09814 40.19852 1.000 188.39340 433 LEU C N 1
ATOM 10769 C CA . LEU C 1 421 ? -125.60368 -5.32690 39.02797 1.000 187.92680 433 LEU C CA 1
ATOM 10770 C C . LEU C 1 421 ? -125.54991 -6.80539 38.65118 1.000 187.18395 433 LEU C C 1
ATOM 10771 O O . LEU C 1 421 ? -124.78091 -7.18882 37.76368 1.000 190.18071 433 LEU C O 1
ATOM 10776 N N . GLY C 1 422 ? -126.38215 -7.64018 39.27091 1.000 179.52905 434 GLY C N 1
ATOM 10777 C CA . GLY C 1 422 ? -126.31105 -9.06166 39.01741 1.000 162.38830 434 GLY C CA 1
ATOM 10778 C C . GLY C 1 422 ? -126.80322 -9.43417 37.63294 1.000 144.80417 434 GLY C C 1
ATOM 10779 O O . GLY C 1 422 ? -127.45651 -8.66130 36.93125 1.000 138.38516 434 GLY C O 1
ATOM 10780 N N . LEU C 1 423 ? -126.45816 -10.64492 37.23706 1.000 135.79370 435 LEU C N 1
ATOM 10781 C CA . LEU C 1 423 ? -126.75626 -11.17592 35.91311 1.000 130.59330 435 LEU C CA 1
ATOM 10782 C C . LEU C 1 423 ? -127.51961 -12.48867 35.95873 1.000 122.00773 435 LEU C C 1
ATOM 10783 O O . LEU C 1 423 ? -128.37789 -12.71393 35.10168 1.000 119.51538 435 LEU C O 1
ATOM 10788 N N . SER C 1 424 ? -127.21612 -13.36111 36.92439 1.000 123.50879 436 SER C N 1
ATOM 10789 C CA . SER C 1 424 ? -127.82188 -14.68444 37.02537 1.000 125.38661 436 SER C CA 1
ATOM 10790 C C . SER C 1 424 ? -127.51866 -15.51452 35.78571 1.000 128.33153 436 SER C C 1
ATOM 10791 O O . SER C 1 424 ? -128.23887 -15.43576 34.78508 1.000 121.95251 436 SER C O 1
ATOM 10794 N N . ASP C 1 425 ? -126.44990 -16.31409 35.85470 1.000 135.58672 437 ASP C N 1
ATOM 10795 C CA . ASP C 1 425 ? -125.92954 -17.00345 34.67766 1.000 138.90225 437 ASP C CA 1
ATOM 10796 C C . ASP C 1 425 ? -126.98294 -17.84828 33.97245 1.000 140.35567 437 ASP C C 1
ATOM 10797 O O . ASP C 1 425 ? -126.89326 -18.05420 32.75785 1.000 144.69296 437 ASP C O 1
ATOM 10802 N N . LYS C 1 426 ? -127.96501 -18.37644 34.70803 1.000 137.61382 438 LYS C N 1
ATOM 10803 C CA . LYS C 1 426 ? -129.03273 -19.12142 34.04646 1.000 138.03775 438 LYS C CA 1
ATOM 10804 C C . LYS C 1 426 ? -129.82048 -18.21873 33.10098 1.000 142.67184 438 LYS C C 1
ATOM 10805 O O . LYS C 1 426 ? -130.13661 -18.60767 31.96731 1.000 141.53354 438 LYS C O 1
ATOM 10811 N N . ALA C 1 427 ? -130.09926 -16.98515 33.52968 1.000 149.73462 439 ALA C N 1
ATOM 10812 C CA . ALA C 1 427 ? -130.76328 -16.03906 32.64232 1.000 149.49613 439 ALA C CA 1
ATOM 10813 C C . ALA C 1 427 ? -129.86969 -15.64808 31.47379 1.000 161.57460 439 ALA C C 1
ATOM 10814 O O . ALA C 1 427 ? -130.36434 -15.43271 30.36389 1.000 159.13312 439 ALA C O 1
ATOM 10816 N N . LEU C 1 428 ? -128.55377 -15.58095 31.69054 1.000 173.98860 440 LEU C N 1
ATOM 10817 C CA . LEU C 1 428 ? -127.64752 -15.23720 30.59918 1.000 180.76113 440 LEU C CA 1
ATOM 10818 C C . LEU C 1 428 ? -127.59735 -16.34615 29.55312 1.000 183.45403 440 LEU C C 1
ATOM 10819 O O . LEU C 1 428 ? -127.59170 -16.06951 28.34524 1.000 182.70080 440 LEU C O 1
ATOM 10824 N N . GLU C 1 429 ? -127.55995 -17.60796 29.99551 1.000 184.56186 441 GLU C N 1
ATOM 10825 C CA . GLU C 1 429 ? -127.59100 -18.71344 29.04476 1.000 181.85748 441 GLU C CA 1
ATOM 10826 C C . GLU C 1 429 ? -128.93101 -18.77994 28.32960 1.000 187.65139 441 GLU C C 1
ATOM 10827 O O . GLU C 1 429 ? -128.99035 -19.17857 27.16052 1.000 186.22378 441 GLU C O 1
ATOM 10833 N N . ALA C 1 430 ? -130.01438 -18.39483 29.01009 1.000 190.02864 442 ALA C N 1
ATOM 10834 C CA . ALA C 1 430 ? -131.29617 -18.29193 28.32735 1.000 190.22062 442 ALA C CA 1
ATOM 10835 C C . ALA C 1 430 ? -131.29432 -17.16328 27.30281 1.000 189.28587 442 ALA C C 1
ATOM 10836 O O . ALA C 1 430 ? -131.96361 -17.26432 26.26847 1.000 190.77427 442 ALA C O 1
ATOM 10838 N N . CYS C 1 431 ? -130.54577 -16.08942 27.56825 1.000 184.47632 443 CYS C N 1
ATOM 10839 C CA . CYS C 1 431 ? -130.50885 -14.95751 26.64771 1.000 171.67974 443 CYS C CA 1
ATOM 10840 C C . CYS C 1 431 ? -129.67337 -15.25105 25.40928 1.000 166.67950 443 CYS C C 1
ATOM 10841 O O . CYS C 1 431 ? -130.03264 -14.82670 24.30518 1.000 163.79994 443 CYS C O 1
ATOM 10844 N N . LEU C 1 432 ? -128.55115 -15.95780 25.56852 1.000 163.68556 444 LEU C N 1
ATOM 10845 C CA . LEU C 1 432 ? -127.72347 -16.25709 24.40372 1.000 164.81363 444 LEU C CA 1
ATOM 10846 C C . LEU C 1 432 ? -128.43500 -17.19398 23.43439 1.000 162.75247 444 LEU C C 1
ATOM 10847 O O . LEU C 1 432 ? -128.15389 -17.17056 22.23113 1.000 164.61028 444 LEU C O 1
ATOM 10852 N N . HIS C 1 433 ? -129.35325 -18.01661 23.93453 1.000 157.01127 445 HIS C N 1
ATOM 10853 C CA . HIS C 1 433 ? -130.11456 -18.94529 23.10037 1.000 148.94677 445 HIS C CA 1
ATOM 10854 C C . HIS C 1 433 ? -131.49823 -18.36441 22.80679 1.000 139.09902 445 HIS C C 1
ATOM 10855 O O . HIS C 1 433 ? -132.51973 -18.79209 23.34696 1.000 137.43868 445 HIS C O 1
ATOM 10862 N N . TYR C 1 434 ? -131.51672 -17.35863 21.93468 1.000 132.93897 446 TYR C N 1
ATOM 10863 C CA . TYR C 1 434 ? -132.77296 -16.72133 21.56669 1.000 130.14979 446 TYR C CA 1
ATOM 10864 C C . TYR C 1 434 ? -132.63478 -16.09039 20.18749 1.000 144.97146 446 TYR C C 1
ATOM 10865 O O . TYR C 1 434 ? -131.56844 -15.58246 19.83353 1.000 146.69834 446 TYR C O 1
ATOM 10874 N N . SER C 1 435 ? -133.71592 -16.16369 19.40484 1.000 152.69887 447 SER C N 1
ATOM 10875 C CA . SER C 1 435 ? -133.70348 -15.63811 18.04290 1.000 153.80062 447 SER C CA 1
ATOM 10876 C C . SER C 1 435 ? -133.62123 -14.11586 18.00591 1.000 156.88689 447 SER C C 1
ATOM 10877 O O . SER C 1 435 ? -133.09850 -13.55435 17.03833 1.000 160.97081 447 SER C O 1
ATOM 10880 N N . TRP C 1 436 ? -134.13829 -13.43612 19.02961 1.000 159.34075 448 TRP C N 1
ATOM 10881 C CA . TRP C 1 436 ? -134.20245 -11.97744 19.07476 1.000 155.84785 448 TRP C CA 1
ATOM 10882 C C . TRP C 1 436 ? -134.79835 -11.38994 17.80052 1.000 159.03483 448 TRP C C 1
ATOM 10883 O O . TRP C 1 436 ? -134.06095 -10.79546 17.00247 1.000 154.95080 448 TRP C O 1
ATOM 10894 N N . PRO C 1 437 ? -136.10402 -11.53724 17.55589 1.000 168.82298 449 PRO C N 1
ATOM 10895 C CA . PRO C 1 437 ? -136.68670 -10.88728 16.37041 1.000 177.94461 449 PRO C CA 1
ATOM 10896 C C . PRO C 1 437 ? -136.48643 -9.38365 16.38358 1.000 181.13292 449 PRO C C 1
ATOM 10897 O O . PRO C 1 437 ? -136.28793 -8.77208 15.32566 1.000 182.34497 449 PRO C O 1
ATOM 10901 N N . GLY C 1 438 ? -136.51754 -8.77420 17.56733 1.000 169.14659 450 GLY C N 1
ATOM 10902 C CA . GLY C 1 438 ? -136.08544 -7.41168 17.75298 1.000 159.37556 450 GLY C CA 1
ATOM 10903 C C . GLY C 1 438 ? -134.68902 -7.42304 18.33739 1.000 156.62612 450 GLY C C 1
ATOM 10904 O O . GLY C 1 438 ? -134.45500 -8.01526 19.39271 1.000 162.47478 450 GLY C O 1
ATOM 10905 N N . ASN C 1 439 ? -133.75302 -6.79767 17.62859 1.000 150.95914 451 ASN C N 1
ATOM 10906 C CA . ASN C 1 439 ? -132.34916 -6.90165 18.00698 1.000 147.58873 451 ASN C CA 1
ATOM 10907 C C . ASN C 1 439 ? -132.03995 -6.10354 19.27001 1.000 140.40155 451 ASN C C 1
ATOM 10908 O O . ASN C 1 439 ? -131.97804 -6.67655 20.36207 1.000 137.38527 451 ASN C O 1
ATOM 10913 N N . ILE C 1 440 ? -131.86246 -4.78981 19.15091 1.000 137.62513 452 ILE C N 1
ATOM 10914 C CA . ILE C 1 440 ? -131.45046 -4.00797 20.31280 1.000 133.84905 452 ILE C CA 1
ATOM 10915 C C . ILE C 1 440 ? -132.64663 -3.43511 21.07349 1.000 124.66010 452 ILE C C 1
ATOM 10916 O O . ILE C 1 440 ? -132.61462 -3.36110 22.30841 1.000 119.91447 452 ILE C O 1
ATOM 10921 N N . ARG C 1 441 ? -133.71751 -3.05562 20.37180 1.000 127.02562 453 ARG C N 1
ATOM 10922 C CA . ARG C 1 441 ? -134.88721 -2.51395 21.05651 1.000 134.62224 453 ARG C CA 1
ATOM 10923 C C . ARG C 1 441 ? -135.51303 -3.55299 21.97616 1.000 144.21451 453 ARG C C 1
ATOM 10924 O O . ARG C 1 441 ? -135.81962 -3.26653 23.14026 1.000 147.44400 453 ARG C O 1
ATOM 10932 N N . GLU C 1 442 ? -135.69167 -4.77752 21.47441 1.000 149.86302 454 GLU C N 1
ATOM 10933 C CA . GLU C 1 442 ? -136.27624 -5.82651 22.30129 1.000 157.13092 454 GLU C CA 1
ATOM 10934 C C . GLU C 1 442 ? -135.36572 -6.19810 23.46417 1.000 166.47743 454 GLU C C 1
ATOM 10935 O O . GLU C 1 442 ? -135.85052 -6.50743 24.55756 1.000 168.13153 454 GLU C O 1
ATOM 10941 N N . LEU C 1 443 ? -134.04511 -6.16621 23.26137 1.000 171.36611 455 LEU C N 1
ATOM 10942 C CA . LEU C 1 443 ? -133.15657 -6.52766 24.36075 1.000 176.84434 455 LEU C CA 1
ATOM 10943 C C . LEU C 1 443 ? -133.17688 -5.46184 25.44915 1.000 174.80093 455 LEU C C 1
ATOM 10944 O O . LEU C 1 443 ? -133.19092 -5.78646 26.64171 1.000 175.13224 455 LEU C O 1
ATOM 10949 N N . GLU C 1 444 ? -133.20290 -4.18254 25.06471 1.000 175.28319 456 GLU C N 1
ATOM 10950 C CA . GLU C 1 444 ? -133.33095 -3.13843 26.07480 1.000 169.71179 456 GLU C CA 1
ATOM 10951 C C . GLU C 1 444 ? -134.68509 -3.20338 26.77256 1.000 172.33314 456 GLU C C 1
ATOM 10952 O O . GLU C 1 444 ? -134.77353 -2.96794 27.98665 1.000 173.57713 456 GLU C O 1
ATOM 10958 N N . ASN C 1 445 ? -135.73802 -3.57926 26.04060 1.000 171.87874 457 ASN C N 1
ATOM 10959 C CA . ASN C 1 445 ? -137.05686 -3.68116 26.65462 1.000 173.84668 457 ASN C CA 1
ATOM 10960 C C . ASN C 1 445 ? -137.10918 -4.82452 27.66175 1.000 180.10448 457 ASN C C 1
ATOM 10961 O O . ASN C 1 445 ? -137.63535 -4.66113 28.76968 1.000 185.68941 457 ASN C O 1
ATOM 10966 N N . VAL C 1 446 ? -136.56186 -5.98836 27.30194 1.000 175.07317 458 VAL C N 1
ATOM 10967 C CA . VAL C 1 446 ? -136.55264 -7.10265 28.24298 1.000 164.31927 458 VAL C CA 1
ATOM 10968 C C . VAL C 1 446 ? -135.61711 -6.82125 29.41408 1.000 151.89708 458 VAL C C 1
ATOM 10969 O O . VAL C 1 446 ? -135.86213 -7.29320 30.52835 1.000 152.20905 458 VAL C O 1
ATOM 10973 N N . ILE C 1 447 ? -134.54433 -6.05003 29.20481 1.000 146.81681 459 ILE C N 1
ATOM 10974 C CA . ILE C 1 447 ? -133.67465 -5.71580 30.32916 1.000 124.35834 459 ILE C CA 1
ATOM 10975 C C . ILE C 1 447 ? -134.40794 -4.80390 31.31011 1.000 116.55100 459 ILE C C 1
ATOM 10976 O O . ILE C 1 447 ? -134.30112 -4.96923 32.53373 1.000 113.43121 459 ILE C O 1
ATOM 10981 N N . GLU C 1 448 ? -135.21459 -3.86804 30.79498 1.000 116.99547 460 GLU C N 1
ATOM 10982 C CA . GLU C 1 448 ? -136.01802 -3.04036 31.68945 1.000 130.19905 460 GLU C CA 1
ATOM 10983 C C . GLU C 1 448 ? -137.07989 -3.87520 32.39750 1.000 143.43564 460 GLU C C 1
ATOM 10984 O O . GLU C 1 448 ? -137.34550 -3.67741 33.59076 1.000 142.59208 460 GLU C O 1
ATOM 10990 N N . ARG C 1 449 ? -137.67178 -4.83807 31.68319 1.000 159.75654 461 ARG C N 1
ATOM 10991 C CA . ARG C 1 449 ? -138.67133 -5.70949 32.29292 1.000 159.00703 461 ARG C CA 1
ATOM 10992 C C . ARG C 1 449 ? -138.06889 -6.57834 33.38912 1.000 154.83323 461 ARG C C 1
ATOM 10993 O O . ARG C 1 449 ? -138.73121 -6.85786 34.39573 1.000 156.31333 461 ARG C O 1
ATOM 11001 N N . GLY C 1 450 ? -136.81784 -7.00602 33.21891 1.000 160.04625 462 GLY C N 1
ATOM 11002 C CA . GLY C 1 450 ? -136.14969 -7.74201 34.27534 1.000 162.53218 462 GLY C CA 1
ATOM 11003 C C . GLY C 1 450 ? -135.80267 -6.85171 35.44740 1.000 163.02246 462 GLY C C 1
ATOM 11004 O O . GLY C 1 450 ? -135.81669 -7.29754 36.59852 1.000 157.22073 462 GLY C O 1
ATOM 11005 N N . ILE C 1 451 ? -135.49471 -5.58205 35.17116 1.000 163.03900 463 ILE C N 1
ATOM 11006 C CA . ILE C 1 451 ? -135.28181 -4.60550 36.23479 1.000 159.49532 463 ILE C CA 1
ATOM 11007 C C . ILE C 1 451 ? -136.57142 -4.37127 37.01556 1.000 155.31841 463 ILE C C 1
ATOM 11008 O O . ILE C 1 451 ? -136.53449 -4.05970 38.21341 1.000 155.94566 463 ILE C O 1
ATOM 11013 N N . ILE C 1 452 ? -137.72829 -4.55159 36.36858 1.000 153.30558 464 ILE C N 1
ATOM 11014 C CA . ILE C 1 452 ? -139.00605 -4.27862 37.03016 1.000 141.47806 464 ILE C CA 1
ATOM 11015 C C . ILE C 1 452 ? -139.20873 -5.19129 38.23610 1.000 144.29364 464 ILE C C 1
ATOM 11016 O O . ILE C 1 452 ? -139.53058 -4.72599 39.33607 1.000 141.83258 464 ILE C O 1
ATOM 11021 N N . LEU C 1 453 ? -139.01999 -6.49428 38.06028 1.000 152.40845 465 LEU C N 1
ATOM 11022 C CA . LEU C 1 453 ? -139.26214 -7.43025 39.16062 1.000 170.38440 465 LEU C CA 1
ATOM 11023 C C . LEU C 1 453 ? -137.97388 -7.77914 39.89119 1.000 194.54756 465 LEU C C 1
ATOM 11024 O O . LEU C 1 453 ? -137.68869 -8.94425 40.17187 1.000 193.85280 465 LEU C O 1
ATOM 11029 N N . THR C 1 454 ? -137.16598 -6.77584 40.21705 1.000 213.22172 466 THR C N 1
ATOM 11030 C CA . THR C 1 454 ? -135.99967 -6.99924 41.05712 1.000 220.29883 466 THR C CA 1
ATOM 11031 C C . THR C 1 454 ? -136.00580 -6.00730 42.20680 1.000 217.84780 466 THR C C 1
ATOM 11032 O O . THR C 1 454 ? -135.88588 -4.79599 41.99531 1.000 215.97109 466 THR C O 1
ATOM 11036 N N . ASP C 1 455 ? -136.12489 -6.53564 43.41774 1.000 211.04382 467 ASP C N 1
ATOM 11037 C CA . ASP C 1 455 ? -135.93878 -5.76846 44.62627 1.000 186.30523 467 ASP C CA 1
ATOM 11038 C C . ASP C 1 455 ? -134.43575 -5.54464 44.75186 1.000 174.97849 467 ASP C C 1
ATOM 11039 O O . ASP C 1 455 ? -133.65597 -6.26216 44.12320 1.000 171.27952 467 ASP C O 1
ATOM 11044 N N . PRO C 1 456 ? -133.97856 -4.56229 45.54234 1.000 170.46079 468 PRO C N 1
ATOM 11045 C CA . PRO C 1 456 ? -132.52510 -4.32928 45.58554 1.000 169.73627 468 PRO C CA 1
ATOM 11046 C C . PRO C 1 456 ? -131.72298 -5.50916 46.13656 1.000 173.22326 468 PRO C C 1
ATOM 11047 O O . PRO C 1 456 ? -130.62673 -5.34233 46.68096 1.000 172.81555 468 PRO C O 1
ATOM 11051 N N . ASN C 1 457 ? -132.29880 -6.70753 46.01686 1.000 177.11534 469 ASN C N 1
ATOM 11052 C CA . ASN C 1 457 ? -131.55312 -7.95224 46.13226 1.000 181.95888 469 ASN C CA 1
ATOM 11053 C C . ASN C 1 457 ? -130.56362 -8.02585 44.97507 1.000 181.52586 469 ASN C C 1
ATOM 11054 O O . ASN C 1 457 ? -130.88069 -7.64317 43.84572 1.000 182.56364 469 ASN C O 1
ATOM 11059 N N . GLU C 1 458 ? -129.35486 -8.50687 45.25851 1.000 182.82740 470 GLU C N 1
ATOM 11060 C CA . GLU C 1 458 ? -128.25285 -8.46399 44.29554 1.000 178.50515 470 GLU C CA 1
ATOM 11061 C C . GLU C 1 458 ? -128.30745 -9.61394 43.27878 1.000 171.14894 470 GLU C C 1
ATOM 11062 O O . GLU C 1 458 ? -127.37821 -10.41391 43.16982 1.000 171.91200 470 GLU C O 1
ATOM 11068 N N . SER C 1 459 ? -129.39471 -9.66810 42.49252 1.000 158.01889 471 SER C N 1
ATOM 11069 C CA . SER C 1 459 ? -129.49169 -10.65918 41.41545 1.000 148.92443 471 SER C CA 1
ATOM 11070 C C . SER C 1 459 ? -130.71173 -10.50463 40.50834 1.000 154.90892 471 SER C C 1
ATOM 11071 O O . SER C 1 459 ? -131.85076 -10.49745 40.98621 1.000 153.86748 471 SER C O 1
ATOM 11074 N N . ILE C 1 460 ? -130.48565 -10.38656 39.19730 1.000 157.99286 472 ILE C N 1
ATOM 11075 C CA . ILE C 1 460 ? -131.58457 -10.41954 38.23619 1.000 159.44148 472 ILE C CA 1
ATOM 11076 C C . ILE C 1 460 ? -132.23009 -11.80103 38.26138 1.000 160.54829 472 ILE C C 1
ATOM 11077 O O . ILE C 1 460 ? -131.53413 -12.82239 38.26162 1.000 163.92278 472 ILE C O 1
ATOM 11082 N N . SER C 1 461 ? -133.56131 -11.84529 38.29434 1.000 157.53530 473 SER C N 1
ATOM 11083 C CA . SER C 1 461 ? -134.26292 -13.12518 38.35190 1.000 157.50796 473 SER C CA 1
ATOM 11084 C C . SER C 1 461 ? -134.17727 -13.87363 37.02274 1.000 153.61730 473 SER C C 1
ATOM 11085 O O . SER C 1 461 ? -134.22777 -13.26784 35.94866 1.000 153.65551 473 SER C O 1
ATOM 11088 N N . VAL C 1 462 ? -134.04603 -15.20380 37.09582 1.000 152.13277 474 VAL C N 1
ATOM 11089 C CA . VAL C 1 462 ? -134.08714 -16.01335 35.87827 1.000 143.25059 474 VAL C CA 1
ATOM 11090 C C . VAL C 1 462 ? -135.48078 -15.98720 35.26403 1.000 124.05012 474 VAL C C 1
ATOM 11091 O O . VAL C 1 462 ? -135.63598 -15.94841 34.03728 1.000 104.67824 474 VAL C O 1
ATOM 11095 N N . GLN C 1 463 ? -136.51512 -16.01207 36.10703 1.000 121.61296 475 GLN C N 1
ATOM 11096 C CA . GLN C 1 463 ? -137.89617 -16.02727 35.64482 1.000 121.33249 475 GLN C CA 1
ATOM 11097 C C . GLN C 1 463 ? -138.43000 -14.64334 35.30670 1.000 123.85035 475 GLN C C 1
ATOM 11098 O O . GLN C 1 463 ? -139.49979 -14.54587 34.69480 1.000 126.34565 475 GLN C O 1
ATOM 11104 N N . ALA C 1 464 ? -137.72155 -13.57599 35.68507 1.000 125.02854 476 ALA C N 1
ATOM 11105 C CA . ALA C 1 464 ? -138.19367 -12.23654 35.35368 1.000 128.26402 476 ALA C CA 1
ATOM 11106 C C . ALA C 1 464 ? -138.21623 -12.01609 33.84868 1.000 134.73062 476 ALA C C 1
ATOM 11107 O O . ALA C 1 464 ? -139.03581 -11.23853 33.34655 1.000 136.47723 476 ALA C O 1
ATOM 11109 N N . LEU C 1 465 ? -137.33379 -12.68855 33.11680 1.000 139.75077 477 LEU C N 1
ATOM 11110 C CA . LEU C 1 465 ? -137.30360 -12.61520 31.66531 1.000 140.70065 477 LEU C CA 1
ATOM 11111 C C . LEU C 1 465 ? -138.07539 -13.79377 31.09059 1.000 144.84768 477 LEU C C 1
ATOM 11112 O O . LEU C 1 465 ? -137.91691 -14.92812 31.55222 1.000 149.70030 477 LEU C O 1
ATOM 11117 N N . PHE C 1 466 ? -138.88701 -13.51955 30.05885 1.000 142.46368 478 PHE C N 1
ATOM 11118 C CA . PHE C 1 466 ? -139.73304 -14.49250 29.36742 1.000 140.67333 478 PHE C CA 1
ATOM 11119 C C . PHE C 1 466 ? -140.28902 -15.53735 30.33046 1.000 129.11739 478 PHE C C 1
ATOM 11120 O O . PHE C 1 466 ? -139.83518 -16.68935 30.34120 1.000 126.38922 478 PHE C O 1
ATOM 11128 N N . PRO C 1 467 ? -141.26934 -15.16637 31.14818 1.000 123.03024 479 PRO C N 1
ATOM 11129 C CA . PRO C 1 467 ? -141.85019 -16.11419 32.10323 1.000 120.76556 479 PRO C CA 1
ATOM 11130 C C . PRO C 1 467 ? -142.60866 -17.23253 31.40562 1.000 118.63508 479 PRO C C 1
ATOM 11131 O O . PRO C 1 467 ? -142.94582 -17.15798 30.22170 1.000 114.94601 479 PRO C O 1
ATOM 11135 N N . ARG C 1 468 ? -142.85175 -18.29950 32.17304 1.000 119.12571 480 ARG C N 1
ATOM 11136 C CA . ARG C 1 468 ? -143.48703 -19.49782 31.63354 1.000 126.60884 480 ARG C CA 1
ATOM 11137 C C . ARG C 1 468 ? -144.84229 -19.19784 31.00701 1.000 130.63267 480 ARG C C 1
ATOM 11138 O O . ARG C 1 468 ? -145.26014 -19.89680 30.07632 1.000 133.21782 480 ARG C O 1
ATOM 11146 N N . ALA C 1 469 ? -145.53670 -18.17177 31.48608 1.000 129.99313 481 ALA C N 1
ATOM 11147 C CA . ALA C 1 469 ? -146.82298 -17.79933 30.90992 1.000 127.15914 481 ALA C CA 1
ATOM 11148 C C . ALA C 1 469 ? -147.13334 -16.32615 31.15525 1.000 127.56949 481 ALA C C 1
ATOM 11149 O O . ALA C 1 469 ? -146.23875 -15.48026 31.13516 1.000 127.81204 481 ALA C O 1
ATOM 11151 N N . MET D 1 1 ? -89.84130 22.78277 77.52950 1.000 142.27515 13 MET D N 1
ATOM 11152 C CA . MET D 1 1 ? -89.64485 22.11799 78.81129 1.000 145.37316 13 MET D CA 1
ATOM 11153 C C . MET D 1 1 ? -89.74581 23.15628 79.92695 1.000 145.96373 13 MET D C 1
ATOM 11154 O O . MET D 1 1 ? -90.13326 24.29779 79.67160 1.000 149.89941 13 MET D O 1
ATOM 11159 N N . ASP D 1 2 ? -89.39924 22.75676 81.15584 1.000 142.17342 14 ASP D N 1
ATOM 11160 C CA . ASP D 1 2 ? -89.47410 23.60690 82.33838 1.000 140.12205 14 ASP D CA 1
ATOM 11161 C C . ASP D 1 2 ? -90.91179 24.06737 82.55276 1.000 132.65810 14 ASP D C 1
ATOM 11162 O O . ASP D 1 2 ? -91.24081 25.22640 82.26968 1.000 133.44085 14 ASP D O 1
ATOM 11167 N N . PRO D 1 3 ? -91.79136 23.19310 83.06367 1.000 127.65004 15 PRO D N 1
ATOM 11168 C CA . PRO D 1 3 ? -93.22906 23.50862 83.09945 1.000 130.17898 15 PRO D CA 1
ATOM 11169 C C . PRO D 1 3 ? -93.56441 24.75951 83.89897 1.000 141.03603 15 PRO D C 1
ATOM 11170 O O . PRO D 1 3 ? -93.80372 25.82565 83.32201 1.000 137.65153 15 PRO D O 1
ATOM 11174 N N . GLU D 1 4 ? -93.58427 24.63156 85.22659 1.000 150.75368 16 GLU D N 1
ATOM 11175 C CA . GLU D 1 4 ? -93.86773 25.74430 86.13685 1.000 150.65896 16 GLU D CA 1
ATOM 11176 C C . GLU D 1 4 ? -95.21240 26.40199 85.83450 1.000 140.57989 16 GLU D C 1
ATOM 11177 O O . GLU D 1 4 ? -95.35674 27.62486 85.89366 1.000 139.45979 16 GLU D O 1
ATOM 11183 N N . PHE D 1 5 ? -96.20519 25.58189 85.49950 1.000 127.82948 17 PHE D N 1
ATOM 11184 C CA . PHE D 1 5 ? -97.58230 26.03738 85.41176 1.000 111.44456 17 PHE D CA 1
ATOM 11185 C C . PHE D 1 5 ? -98.53826 25.14788 86.19083 1.000 110.49104 17 PHE D C 1
ATOM 11186 O O . PHE D 1 5 ? -99.74932 25.39152 86.16029 1.000 106.58965 17 PHE D O 1
ATOM 11194 N N . THR D 1 6 ? -98.02914 24.12957 86.88783 1.000 117.97353 18 THR D N 1
ATOM 11195 C CA . THR D 1 6 ? -98.86951 23.26680 87.70785 1.000 121.18949 18 THR D CA 1
ATOM 11196 C C . THR D 1 6 ? -99.47325 24.00748 88.89550 1.000 123.22342 18 THR D C 1
ATOM 11197 O O . THR D 1 6 ? -100.50946 23.58442 89.41717 1.000 113.90059 18 THR D O 1
ATOM 11201 N N . ASN D 1 7 ? -98.84750 25.09372 89.34924 1.000 133.79312 19 ASN D N 1
ATOM 11202 C CA . ASN D 1 7 ? -99.42654 25.84165 90.45639 1.000 131.13235 19 ASN D CA 1
ATOM 11203 C C . ASN D 1 7 ? -100.68798 26.58932 90.04468 1.000 124.80261 19 ASN D C 1
ATOM 11204 O O . ASN D 1 7 ? -101.50875 26.91725 90.90827 1.000 126.32953 19 ASN D O 1
ATOM 11209 N N . LEU D 1 8 ? -100.85613 26.87127 88.75334 1.000 115.67709 20 LEU D N 1
ATOM 11210 C CA . LEU D 1 8 ? -102.01708 27.59346 88.25003 1.000 99.72562 20 LEU D CA 1
ATOM 11211 C C . LEU D 1 8 ? -103.15844 26.67947 87.80942 1.000 88.02634 20 LEU D C 1
ATOM 11212 O O . LEU D 1 8 ? -104.23225 27.18166 87.46036 1.000 79.34536 20 LEU D O 1
ATOM 11217 N N . ILE D 1 9 ? -102.96984 25.35941 87.82357 1.000 84.96154 21 ILE D N 1
ATOM 11218 C CA . ILE D 1 9 ? -104.01877 24.44979 87.37003 1.000 75.55101 21 ILE D CA 1
ATOM 11219 C C . ILE D 1 9 ? -104.88791 24.07477 88.57067 1.000 75.04675 21 ILE D C 1
ATOM 11220 O O . ILE D 1 9 ? -105.22571 22.90494 88.78708 1.000 69.11049 21 ILE D O 1
ATOM 11225 N N . HIS D 1 10 ? -105.26919 25.08198 89.35380 1.000 79.87473 22 HIS D N 1
ATOM 11226 C CA . HIS D 1 10 ? -106.13818 24.86115 90.50161 1.000 88.77217 22 HIS D CA 1
ATOM 11227 C C . HIS D 1 10 ? -107.50866 24.37245 90.04840 1.000 91.10967 22 HIS D C 1
ATOM 11228 O O . HIS D 1 10 ? -108.04333 24.82806 89.03489 1.000 88.86032 22 HIS D O 1
ATOM 11235 N N . PHE D 1 11 ? -108.08343 23.44131 90.80872 1.000 95.83036 23 PHE D N 1
ATOM 11236 C CA . PHE D 1 11 ? -109.38284 22.88627 90.45829 1.000 99.05194 23 PHE D CA 1
ATOM 11237 C C . PHE D 1 11 ? -110.10276 22.41982 91.71591 1.000 108.01876 23 PHE D C 1
ATOM 11238 O O . PHE D 1 11 ? -109.47370 22.05727 92.71400 1.000 110.39014 23 PHE D O 1
ATOM 11246 N N . GLN D 1 12 ? -111.43486 22.43539 91.65133 1.000 106.61429 24 GLN D N 1
ATOM 11247 C CA . GLN D 1 12 ? -112.30311 22.02985 92.75344 1.000 96.84827 24 GLN D CA 1
ATOM 11248 C C . GLN D 1 12 ? -113.09220 20.79844 92.32190 1.000 81.10220 24 GLN D C 1
ATOM 11249 O O . GLN D 1 12 ? -113.99697 20.89543 91.48607 1.000 68.17355 24 GLN D O 1
ATOM 11255 N N . SER D 1 13 ? -112.74718 19.64080 92.89285 1.000 87.09755 25 SER D N 1
ATOM 11256 C CA . SER D 1 13 ? -113.40906 18.39498 92.51422 1.000 85.94577 25 SER D CA 1
ATOM 11257 C C . SER D 1 13 ? -114.85004 18.31490 93.01012 1.000 88.53861 25 SER D C 1
ATOM 11258 O O . SER D 1 13 ? -115.66190 17.59540 92.41692 1.000 78.14660 25 SER D O 1
ATOM 11261 N N . THR D 1 14 ? -115.18589 19.02245 94.09446 1.000 100.58845 26 THR D N 1
ATOM 11262 C CA . THR D 1 14 ? -116.51160 18.86610 94.69216 1.000 100.60606 26 THR D CA 1
ATOM 11263 C C . THR D 1 14 ? -117.62431 19.30834 93.75129 1.000 101.58502 26 THR D C 1
ATOM 11264 O O . THR D 1 14 ? -118.70699 18.71103 93.74933 1.000 96.82578 26 THR D O 1
ATOM 11268 N N . GLU D 1 15 ? -117.38123 20.33874 92.94808 1.000 114.88350 27 GLU D N 1
ATOM 11269 C CA . GLU D 1 15 ? -118.36821 20.84089 92.00331 1.000 119.91678 27 GLU D CA 1
ATOM 11270 C C . GLU D 1 15 ? -118.24946 20.20733 90.62468 1.000 112.93047 27 GLU D C 1
ATOM 11271 O O . GLU D 1 15 ? -119.00689 20.57750 89.72150 1.000 111.66841 27 GLU D O 1
ATOM 11277 N N . GLY D 1 16 ? -117.32493 19.27155 90.43944 1.000 90.59243 28 GLY D N 1
ATOM 11278 C CA . GLY D 1 16 ? -117.16930 18.63302 89.14633 1.000 74.24114 28 GLY D CA 1
ATOM 11279 C C . GLY D 1 16 ? -116.59730 19.53223 88.07281 1.000 68.91830 28 GLY D C 1
ATOM 11280 O O . GLY D 1 16 ? -117.01270 19.44188 86.91067 1.000 78.09607 28 GLY D O 1
ATOM 11281 N N . LYS D 1 17 ? -115.66258 20.41002 88.43304 1.000 59.40766 29 LYS D N 1
ATOM 11282 C CA . LYS D 1 17 ? -115.07881 21.34736 87.48618 1.000 56.03666 29 LYS D CA 1
ATOM 11283 C C . LYS D 1 17 ? -113.56955 21.40136 87.67728 1.000 59.87575 29 LYS D C 1
ATOM 11284 O O . LYS D 1 17 ? -113.05860 21.20552 88.78305 1.000 59.88378 29 LYS D O 1
ATOM 11290 N N . ILE D 1 18 ? -112.86233 21.66832 86.58125 1.000 63.62637 30 ILE D N 1
ATOM 11291 C CA . ILE D 1 18 ? -111.41405 21.83243 86.58013 1.000 51.91027 30 ILE D CA 1
ATOM 11292 C C . ILE D 1 18 ? -111.09187 23.19554 85.98617 1.000 50.05419 30 ILE D C 1
ATOM 11293 O O . ILE D 1 18 ? -111.68592 23.59925 84.98079 1.000 59.70049 30 ILE D O 1
ATOM 11298 N N . TRP D 1 19 ? -110.14690 23.90240 86.59870 1.000 44.52167 31 TRP D N 1
ATOM 11299 C CA . TRP D 1 19 ? -109.83741 25.26342 86.19244 1.000 63.02347 31 TRP D CA 1
ATOM 11300 C C . TRP D 1 19 ? -108.35446 25.40290 85.87905 1.000 79.78378 31 TRP D C 1
ATOM 11301 O O . TRP D 1 19 ? -107.51849 24.62511 86.34474 1.000 93.86479 31 TRP D O 1
ATOM 11312 N N . LEU D 1 20 ? -108.04688 26.41033 85.06409 1.000 77.90914 32 LEU D N 1
ATOM 11313 C CA . LEU D 1 20 ? -106.67330 26.78518 84.74179 1.000 73.29640 32 LEU D CA 1
ATOM 11314 C C . LEU D 1 20 ? -106.71322 28.28113 84.47602 1.000 78.93858 32 LEU D C 1
ATOM 11315 O O . LEU D 1 20 ? -107.23358 28.71216 83.44026 1.000 81.81844 32 LEU D O 1
ATOM 11320 N N . GLY D 1 21 ? -106.18967 29.06699 85.41002 1.000 85.15188 33 GLY D N 1
ATOM 11321 C CA . GLY D 1 21 ? -106.38800 30.50036 85.30946 1.000 89.65654 33 GLY D CA 1
ATOM 11322 C C . GLY D 1 21 ? -107.87332 30.77078 85.39244 1.000 91.61150 33 GLY D C 1
ATOM 11323 O O . GLY D 1 21 ? -108.57688 30.22585 86.24973 1.000 91.40851 33 GLY D O 1
ATOM 11324 N N . GLU D 1 22 ? -108.36812 31.61333 84.49268 1.000 95.73044 34 GLU D N 1
ATOM 11325 C CA . GLU D 1 22 ? -109.79700 31.86727 84.39750 1.000 100.92074 34 GLU D CA 1
ATOM 11326 C C . GLU D 1 22 ? -110.49247 30.93762 83.40777 1.000 94.02128 34 GLU D C 1
ATOM 11327 O O . GLU D 1 22 ? -111.71311 31.02773 83.24811 1.000 93.58565 34 GLU D O 1
ATOM 11333 N N . GLN D 1 23 ? -109.76225 30.03297 82.75855 1.000 84.33733 35 GLN D N 1
ATOM 11334 C CA . GLN D 1 23 ? -110.33980 29.17262 81.73421 1.000 72.09795 35 GLN D CA 1
ATOM 11335 C C . GLN D 1 23 ? -110.73078 27.81521 82.30509 1.000 69.05773 35 GLN D C 1
ATOM 11336 O O . GLN D 1 23 ? -109.94366 27.17061 83.00649 1.000 62.12254 35 GLN D O 1
ATOM 11342 N N . ARG D 1 24 ? -111.94528 27.38349 81.98457 1.000 70.76779 36 ARG D N 1
ATOM 11343 C CA . ARG D 1 24 ? -112.40253 26.05123 82.34236 1.000 77.23395 36 ARG D CA 1
ATOM 11344 C C . ARG D 1 24 ? -111.66164 25.00419 81.51882 1.000 72.11828 36 ARG D C 1
ATOM 11345 O O . ARG D 1 24 ? -111.26217 25.24925 80.37711 1.000 83.09935 36 ARG D O 1
ATOM 11353 N N . MET D 1 25 ? -111.48148 23.82356 82.10508 1.000 63.02684 37 MET D N 1
ATOM 11354 C CA . MET D 1 25 ? -110.74998 22.74250 81.46577 1.000 63.65663 37 MET D CA 1
ATOM 11355 C C . MET D 1 25 ? -111.53361 21.44270 81.57422 1.000 63.02046 37 MET D C 1
ATOM 11356 O O . MET D 1 25 ? -112.44705 21.30298 82.39159 1.000 71.74751 37 MET D O 1
ATOM 11361 N N . LEU D 1 26 ? -111.15637 20.48836 80.72679 1.000 52.48788 38 LEU D N 1
ATOM 11362 C CA . LEU D 1 26 ? -111.78139 19.17726 80.69395 1.000 43.01626 38 LEU D CA 1
ATOM 11363 C C . LEU D 1 26 ? -110.70027 18.12902 80.48226 1.000 43.93718 38 LEU D C 1
ATOM 11364 O O . LEU D 1 26 ? -109.69023 18.38490 79.82238 1.000 57.11672 38 LEU D O 1
ATOM 11369 N N . LEU D 1 27 ? -110.92127 16.94466 81.04662 1.000 44.02203 39 LEU D N 1
ATOM 11370 C CA . LEU D 1 27 ? -109.96143 15.84528 80.99072 1.000 51.58786 39 LEU D CA 1
ATOM 11371 C C . LEU D 1 27 ? -110.58768 14.68635 80.22432 1.000 55.67576 39 LEU D C 1
ATOM 11372 O O . LEU D 1 27 ? -111.48871 14.01306 80.73713 1.000 57.31387 39 LEU D O 1
ATOM 11377 N N . LEU D 1 28 ? -110.11379 14.45333 79.00248 1.000 62.36091 40 LEU D N 1
ATOM 11378 C CA . LEU D 1 28 ? -110.65774 13.41748 78.13602 1.000 66.29446 40 LEU D CA 1
ATOM 11379 C C . LEU D 1 28 ? -109.72220 12.21720 78.05124 1.000 71.77112 40 LEU D C 1
ATOM 11380 O O . LEU D 1 28 ? -108.49969 12.34249 78.16874 1.000 63.17322 40 LEU D O 1
ATOM 11385 N N . GLN D 1 29 ? -110.32385 11.04972 77.84796 1.000 82.83589 41 GLN D N 1
ATOM 11386 C CA . GLN D 1 29 ? -109.59397 9.80022 77.71241 1.000 92.45865 41 GLN D CA 1
ATOM 11387 C C . GLN D 1 29 ? -108.94198 9.69650 76.33618 1.000 97.60106 41 GLN D C 1
ATOM 11388 O O . GLN D 1 29 ? -109.42996 10.25720 75.35070 1.000 105.23182 41 GLN D O 1
ATOM 11394 N N . VAL D 1 30 ? -107.82519 8.96703 76.27495 1.000 92.12432 42 VAL D N 1
ATOM 11395 C CA . VAL D 1 30 ? -107.11333 8.81305 75.00813 1.000 83.70330 42 VAL D CA 1
ATOM 11396 C C . VAL D 1 30 ? -107.70123 7.68198 74.16628 1.000 70.76282 42 VAL D C 1
ATOM 11397 O O . VAL D 1 30 ? -107.76947 7.78725 72.93697 1.000 67.14232 42 VAL D O 1
ATOM 11401 N N . SER D 1 31 ? -108.13566 6.58692 74.79843 1.000 69.21731 43 SER D N 1
ATOM 11402 C CA . SER D 1 31 ? -108.70547 5.47810 74.03336 1.000 78.60276 43 SER D CA 1
ATOM 11403 C C . SER D 1 31 ? -109.98467 5.89785 73.31691 1.000 80.80569 43 SER D C 1
ATOM 11404 O O . SER D 1 31 ? -110.26311 5.44734 72.19242 1.000 76.73173 43 SER D O 1
ATOM 11407 N N . ALA D 1 32 ? -110.77173 6.77056 73.95017 1.000 80.48502 44 ALA D N 1
ATOM 11408 C CA . ALA D 1 32 ? -111.96442 7.28528 73.29331 1.000 86.68930 44 ALA D CA 1
ATOM 11409 C C . ALA D 1 32 ? -111.59074 8.10582 72.06867 1.000 82.58505 44 ALA D C 1
ATOM 11410 O O . ALA D 1 32 ? -112.24424 8.00802 71.02503 1.000 88.28203 44 ALA D O 1
ATOM 11412 N N . MET D 1 33 ? -110.51049 8.88767 72.16287 1.000 75.59494 45 MET D N 1
ATOM 11413 C CA . MET D 1 33 ? -110.03558 9.63249 71.00188 1.000 75.87952 45 MET D CA 1
ATOM 11414 C C . MET D 1 33 ? -109.49751 8.70526 69.92164 1.000 75.20733 45 MET D C 1
ATOM 11415 O O . MET D 1 33 ? -109.59099 9.02390 68.73167 1.000 48.65839 45 MET D O 1
ATOM 11420 N N . ALA D 1 34 ? -108.94475 7.55498 70.31168 1.000 71.30451 46 ALA D N 1
ATOM 11421 C CA . ALA D 1 34 ? -108.45644 6.59889 69.32398 1.000 68.33737 46 ALA D CA 1
ATOM 11422 C C . ALA D 1 34 ? -109.60895 6.01354 68.52092 1.000 72.06829 46 ALA D C 1
ATOM 11423 O O . ALA D 1 34 ? -109.57356 5.99484 67.28271 1.000 74.68050 46 ALA D O 1
ATOM 11425 N N . SER D 1 35 ? -110.65412 5.54893 69.21283 1.000 73.87672 47 SER D N 1
ATOM 11426 C CA . SER D 1 35 ? -111.82900 5.05590 68.49665 1.000 62.48969 47 SER D CA 1
ATOM 11427 C C . SER D 1 35 ? -112.49068 6.17157 67.69809 1.000 54.52753 47 SER D C 1
ATOM 11428 O O . SER D 1 35 ? -113.00667 5.93674 66.59491 1.000 57.98875 47 SER D O 1
ATOM 11431 N N . PHE D 1 36 ? -112.43051 7.39838 68.21860 1.000 51.21628 48 PHE D N 1
ATOM 11432 C CA . PHE D 1 36 ? -113.00824 8.54899 67.54002 1.000 52.27417 48 PHE D CA 1
ATOM 11433 C C . PHE D 1 36 ? -112.32388 8.79237 66.20422 1.000 63.27610 48 PHE D C 1
ATOM 11434 O O . PHE D 1 36 ? -112.98360 8.91464 65.16649 1.000 73.30489 48 PHE D O 1
ATOM 11442 N N . ARG D 1 37 ? -110.98981 8.84899 66.21431 1.000 70.93239 49 ARG D N 1
ATOM 11443 C CA . ARG D 1 37 ? -110.23473 9.05122 64.98401 1.000 71.58590 49 ARG D CA 1
ATOM 11444 C C . ARG D 1 37 ? -110.37047 7.87010 64.03296 1.000 60.45782 49 ARG D C 1
ATOM 11445 O O . ARG D 1 37 ? -110.38527 8.06148 62.81090 1.000 51.06093 49 ARG D O 1
ATOM 11453 N N . ARG D 1 38 ? -110.50124 6.65204 64.56625 1.000 63.46989 50 ARG D N 1
ATOM 11454 C CA . ARG D 1 38 ? -110.67705 5.48960 63.70191 1.000 61.51838 50 ARG D CA 1
ATOM 11455 C C . ARG D 1 38 ? -111.97594 5.59531 62.91271 1.000 70.95639 50 ARG D C 1
ATOM 11456 O O . ARG D 1 38 ? -111.97960 5.50403 61.67709 1.000 75.30095 50 ARG D O 1
ATOM 11464 N N . GLU D 1 39 ? -113.08969 5.83273 63.61137 1.000 86.09498 51 GLU D N 1
ATOM 11465 C CA . GLU D 1 39 ? -114.36547 5.97956 62.91641 1.000 88.39986 51 GLU D CA 1
ATOM 11466 C C . GLU D 1 39 ? -114.38765 7.22572 62.03537 1.000 83.90852 51 GLU D C 1
ATOM 11467 O O . GLU D 1 39 ? -115.01786 7.22058 60.96740 1.000 88.16710 51 GLU D O 1
ATOM 11473 N N . MET D 1 40 ? -113.66828 8.27767 62.43795 1.000 69.63783 52 MET D N 1
ATOM 11474 C CA . MET D 1 40 ? -113.60414 9.49349 61.63637 1.000 62.50741 52 MET D CA 1
ATOM 11475 C C . MET D 1 40 ? -112.94684 9.22392 60.29101 1.000 65.44242 52 MET D C 1
ATOM 11476 O O . MET D 1 40 ? -113.47117 9.60903 59.24003 1.000 58.69375 52 MET D O 1
ATOM 11481 N N . VAL D 1 41 ? -111.79058 8.55689 60.30611 1.000 73.81106 53 VAL D N 1
ATOM 11482 C CA . VAL D 1 41 ? -111.12519 8.21275 59.05549 1.000 72.99594 53 VAL D CA 1
ATOM 11483 C C . VAL D 1 41 ? -111.96849 7.23297 58.25304 1.000 74.33554 53 VAL D C 1
ATOM 11484 O O . VAL D 1 41 ? -111.98824 7.28767 57.01623 1.000 72.50507 53 VAL D O 1
ATOM 11488 N N . ASN D 1 42 ? -112.69106 6.33570 58.92921 1.000 76.02110 54 ASN D N 1
ATOM 11489 C CA . ASN D 1 42 ? -113.50909 5.37306 58.20017 1.000 80.14943 54 ASN D CA 1
ATOM 11490 C C . ASN D 1 42 ? -114.68700 6.03442 57.49648 1.000 79.63289 54 ASN D C 1
ATOM 11491 O O . ASN D 1 42 ? -115.16912 5.51188 56.48501 1.000 78.64867 54 ASN D O 1
ATOM 11496 N N . THR D 1 43 ? -115.17017 7.17002 58.00342 1.000 79.32118 55 THR D N 1
ATOM 11497 C CA . THR D 1 43 ? -116.34087 7.81571 57.41839 1.000 82.20146 55 THR D CA 1
ATOM 11498 C C . THR D 1 43 ? -116.04589 9.18022 56.80423 1.000 70.99602 55 THR D C 1
ATOM 11499 O O . THR D 1 43 ? -116.97779 9.95033 56.55272 1.000 64.06184 55 THR D O 1
ATOM 11503 N N . LEU D 1 44 ? -114.77885 9.50249 56.55659 1.000 79.16345 56 LEU D N 1
ATOM 11504 C CA . LEU D 1 44 ? -114.45926 10.81722 56.01375 1.000 86.47762 56 LEU D CA 1
ATOM 11505 C C . LEU D 1 44 ? -113.23518 10.77785 55.10946 1.000 107.72851 56 LEU D C 1
ATOM 11506 O O . LEU D 1 44 ? -112.90908 11.77251 54.45375 1.000 93.71522 56 LEU D O 1
ATOM 11511 N N . GLY D 1 45 ? -112.55972 9.64164 55.05562 1.000 135.32741 57 GLY D N 1
ATOM 11512 C CA . GLY D 1 45 ? -111.31919 9.56571 54.32297 1.000 135.76762 57 GLY D CA 1
ATOM 11513 C C . GLY D 1 45 ? -110.16466 10.06712 55.16700 1.000 135.89353 57 GLY D C 1
ATOM 11514 O O . GLY D 1 45 ? -110.30535 10.36705 56.35543 1.000 136.78664 57 GLY D O 1
ATOM 11515 N N . ILE D 1 46 ? -108.99875 10.15373 54.53842 1.000 124.45041 58 ILE D N 1
ATOM 11516 C CA . ILE D 1 46 ? -107.77954 10.55063 55.23141 1.000 103.13049 58 ILE D CA 1
ATOM 11517 C C . ILE D 1 46 ? -107.46695 12.02815 55.03127 1.000 98.47438 58 ILE D C 1
ATOM 11518 O O . ILE D 1 46 ? -107.13969 12.72780 55.98766 1.000 98.75313 58 ILE D O 1
ATOM 11523 N N . GLU D 1 47 ? -107.54915 12.52708 53.79409 1.000 96.03819 59 GLU D N 1
ATOM 11524 C CA . GLU D 1 47 ? -107.22952 13.93418 53.56085 1.000 99.38239 59 GLU D CA 1
ATOM 11525 C C . GLU D 1 47 ? -108.19990 14.84972 54.29742 1.000 97.08964 59 GLU D C 1
ATOM 11526 O O . GLU D 1 47 ? -107.79373 15.85241 54.90145 1.000 105.54369 59 GLU D O 1
ATOM 11532 N N . ARG D 1 48 ? -109.48209 14.48705 54.30224 1.000 88.41147 60 ARG D N 1
ATOM 11533 C CA . ARG D 1 48 ? -110.49423 15.32097 54.93850 1.000 79.90500 60 ARG D CA 1
ATOM 11534 C C . ARG D 1 48 ? -110.35267 15.29957 56.45562 1.000 86.91168 60 ARG D C 1
ATOM 11535 O O . ARG D 1 48 ? -110.40843 16.34913 57.10748 1.000 92.59220 60 ARG D O 1
ATOM 11543 N N . ALA D 1 49 ? -110.17379 14.11037 57.03909 1.000 79.87873 61 ALA D N 1
ATOM 11544 C CA . ALA D 1 49 ? -109.96717 14.03134 58.48101 1.000 69.45350 61 ALA D CA 1
ATOM 11545 C C . ALA D 1 49 ? -108.67173 14.71851 58.89721 1.000 68.05570 61 ALA D C 1
ATOM 11546 O O . ALA D 1 49 ? -108.61307 15.33949 59.96727 1.000 74.54551 61 ALA D O 1
ATOM 11548 N N . LYS D 1 50 ? -107.63715 14.64925 58.05398 1.000 65.72094 62 LYS D N 1
ATOM 11549 C CA . LYS D 1 50 ? -106.38864 15.34023 58.35462 1.000 71.80088 62 LYS D CA 1
ATOM 11550 C C . LYS D 1 50 ? -106.59535 16.84509 58.36964 1.000 78.26226 62 LYS D C 1
ATOM 11551 O O . LYS D 1 50 ? -106.12505 17.53465 59.28177 1.000 85.53361 62 LYS D O 1
ATOM 11557 N N . GLY D 1 51 ? -107.32548 17.36970 57.38366 1.000 79.24993 63 GLY D N 1
ATOM 11558 C CA . GLY D 1 51 ? -107.59731 18.79549 57.37293 1.000 79.47010 63 GLY D CA 1
ATOM 11559 C C . GLY D 1 51 ? -108.46511 19.22255 58.54067 1.000 77.73342 63 GLY D C 1
ATOM 11560 O O . GLY D 1 51 ? -108.26439 20.29596 59.11392 1.000 68.88734 63 GLY D O 1
ATOM 11561 N N . PHE D 1 52 ? -109.42276 18.37755 58.92812 1.000 86.93237 64 PHE D N 1
ATOM 11562 C CA . PHE D 1 52 ? -110.29421 18.70973 60.05095 1.000 90.87795 64 PHE D CA 1
ATOM 11563 C C . PHE D 1 52 ? -109.50907 18.77818 61.35611 1.000 89.99224 64 PHE D C 1
ATOM 11564 O O . PHE D 1 52 ? -109.64387 19.73948 62.12785 1.000 98.72482 64 PHE D O 1
ATOM 11572 N N . PHE D 1 53 ? -108.67168 17.76943 61.61609 1.000 79.90630 65 PHE D N 1
ATOM 11573 C CA . PHE D 1 53 ? -107.84718 17.80218 62.81875 1.000 61.34688 65 PHE D CA 1
ATOM 11574 C C . PHE D 1 53 ? -106.84147 18.94408 62.77305 1.000 52.15307 65 PHE D C 1
ATOM 11575 O O . PHE D 1 53 ? -106.52499 19.52996 63.81364 1.000 60.53214 65 PHE D O 1
ATOM 11583 N N . LEU D 1 54 ? -106.36431 19.30186 61.57816 1.000 49.62916 66 LEU D N 1
ATOM 11584 C CA . LEU D 1 54 ? -105.44919 20.42982 61.44878 1.000 50.45955 66 LEU D CA 1
ATOM 11585 C C . LEU D 1 54 ? -106.13920 21.73938 61.81239 1.000 56.92744 66 LEU D C 1
ATOM 11586 O O . LEU D 1 54 ? -105.57196 22.57202 62.53107 1.000 60.91511 66 LEU D O 1
ATOM 11591 N N . ARG D 1 55 ? -107.37099 21.93198 61.33394 1.000 56.77543 67 ARG D N 1
ATOM 11592 C CA . ARG D 1 55 ? -108.11235 23.14240 61.67409 1.000 60.69983 67 ARG D CA 1
ATOM 11593 C C . ARG D 1 55 ? -108.42224 23.19558 63.16226 1.000 67.35213 67 ARG D C 1
ATOM 11594 O O . ARG D 1 55 ? -108.37312 24.26812 63.78063 1.000 61.03250 67 ARG D O 1
ATOM 11602 N N . GLN D 1 56 ? -108.73581 22.04542 63.75990 1.000 80.90927 68 GLN D N 1
ATOM 11603 C CA . GLN D 1 56 ? -109.03207 22.04185 65.18753 1.000 90.17747 68 GLN D CA 1
ATOM 11604 C C . GLN D 1 56 ? -107.78535 22.31753 66.01558 1.000 91.64158 68 GLN D C 1
ATOM 11605 O O . GLN D 1 56 ? -107.85180 23.01367 67.03672 1.000 99.74528 68 GLN D O 1
ATOM 11611 N N . GLY D 1 57 ? -106.63158 21.82163 65.56994 1.000 90.84074 69 GLY D N 1
ATOM 11612 C CA . GLY D 1 57 ? -105.39835 22.15530 66.25491 1.000 85.38982 69 GLY D CA 1
ATOM 11613 C C . GLY D 1 57 ? -105.05420 23.62287 66.10916 1.000 81.11383 69 GLY D C 1
ATOM 11614 O O . GLY D 1 57 ? -104.55828 24.24578 67.04744 1.000 78.22454 69 GLY D O 1
ATOM 11615 N N . TYR D 1 58 ? -105.36120 24.20816 64.94932 1.000 82.69717 70 TYR D N 1
ATOM 11616 C CA . TYR D 1 58 ? -105.12670 25.63693 64.76320 1.000 88.25281 70 TYR D CA 1
ATOM 11617 C C . TYR D 1 58 ? -106.01832 26.46890 65.68168 1.000 106.60643 70 TYR D C 1
ATOM 11618 O O . TYR D 1 58 ? -105.56190 27.44652 66.28894 1.000 100.61784 70 TYR D O 1
ATOM 11627 N N . GLN D 1 59 ? -107.28971 26.08868 65.81391 1.000 135.09513 71 GLN D N 1
ATOM 11628 C CA . GLN D 1 59 ? -108.17069 26.84110 66.70199 1.000 139.57047 71 GLN D CA 1
ATOM 11629 C C . GLN D 1 59 ? -107.74828 26.68509 68.15944 1.000 135.19923 71 GLN D C 1
ATOM 11630 O O . GLN D 1 59 ? -107.72628 27.66693 68.91824 1.000 134.11074 71 GLN D O 1
ATOM 11636 N N . SER D 1 60 ? -107.38449 25.46345 68.56392 1.000 119.45988 72 SER D N 1
ATOM 11637 C CA . SER D 1 60 ? -106.90652 25.25852 69.92591 1.000 108.16952 72 SER D CA 1
ATOM 11638 C C . SER D 1 60 ? -105.61358 26.01948 70.17448 1.000 100.94024 72 SER D C 1
ATOM 11639 O O . SER D 1 60 ? -105.39371 26.52421 71.28109 1.000 96.10470 72 SER D O 1
ATOM 11642 N N . GLY D 1 61 ? -104.76442 26.14411 69.15309 1.000 99.52968 73 GLY D N 1
ATOM 11643 C CA . GLY D 1 61 ? -103.53003 26.88441 69.32414 1.000 98.93909 73 GLY D CA 1
ATOM 11644 C C . GLY D 1 61 ? -103.76092 28.37520 69.44870 1.000 98.83132 73 GLY D C 1
ATOM 11645 O O . GLY D 1 61 ? -103.08719 29.05000 70.22700 1.000 109.87902 73 GLY D O 1
ATOM 11646 N N . LEU D 1 62 ? -104.73261 28.90923 68.70599 1.000 92.22696 74 LEU D N 1
ATOM 11647 C CA . LEU D 1 62 ? -105.05241 30.32348 68.87385 1.000 90.68395 74 LEU D CA 1
ATOM 11648 C C . LEU D 1 62 ? -105.64307 30.58965 70.25446 1.000 94.14554 74 LEU D C 1
ATOM 11649 O O . LEU D 1 62 ? -105.30902 31.59507 70.90067 1.000 95.03799 74 LEU D O 1
ATOM 11654 N N . LYS D 1 63 ? -106.49325 29.67890 70.74239 1.000 92.93630 75 LYS D N 1
ATOM 11655 C CA . LYS D 1 63 ? -107.04918 29.85377 72.08163 1.000 89.46971 75 LYS D CA 1
ATOM 11656 C C . LYS D 1 63 ? -105.96290 29.76931 73.14729 1.000 89.24771 75 LYS D C 1
ATOM 11657 O O . LYS D 1 63 ? -105.93925 30.57204 74.08922 1.000 89.92133 75 LYS D O 1
ATOM 11663 N N . ASP D 1 64 ? -105.04477 28.81039 73.01088 1.000 89.58383 76 ASP D N 1
ATOM 11664 C CA . ASP D 1 64 ? -103.95556 28.69998 73.97190 1.000 86.75761 76 ASP D CA 1
ATOM 11665 C C . ASP D 1 64 ? -102.99055 29.87247 73.87282 1.000 93.91148 76 ASP D C 1
ATOM 11666 O O . ASP D 1 64 ? -102.37412 30.24433 74.87409 1.000 101.98176 76 ASP D O 1
ATOM 11671 N N . ALA D 1 65 ? -102.84896 30.47264 72.68867 1.000 99.33815 77 ALA D N 1
ATOM 11672 C CA . ALA D 1 65 ? -102.01914 31.66544 72.57384 1.000 100.23717 77 ALA D CA 1
ATOM 11673 C C . ALA D 1 65 ? -102.65621 32.83539 73.30562 1.000 100.50835 77 ALA D C 1
ATOM 11674 O O . ALA D 1 65 ? -101.96853 33.58564 74.01010 1.000 103.05134 77 ALA D O 1
ATOM 11676 N N . GLU D 1 66 ? -103.97778 32.98474 73.18053 1.000 100.61059 78 GLU D N 1
ATOM 11677 C CA . GLU D 1 66 ? -104.65926 34.01343 73.95874 1.000 102.39911 78 GLU D CA 1
ATOM 11678 C C . GLU D 1 66 ? -104.51515 33.74447 75.45115 1.000 102.57080 78 GLU D C 1
ATOM 11679 O O . GLU D 1 66 ? -104.28173 34.66909 76.24064 1.000 104.64982 78 GLU D O 1
ATOM 11685 N N . LEU D 1 67 ? -104.58381 32.47154 75.84601 1.000 98.58416 79 LEU D N 1
ATOM 11686 C CA . LEU D 1 67 ? -104.46277 32.12676 77.25871 1.000 91.38008 79 LEU D CA 1
ATOM 11687 C C . LEU D 1 67 ? -103.06982 32.44512 77.78953 1.000 87.45549 79 LEU D C 1
ATOM 11688 O O . LEU D 1 67 ? -102.92292 33.03435 78.86763 1.000 89.75878 79 LEU D O 1
ATOM 11693 N N . ALA D 1 68 ? -102.03308 32.06057 77.04245 1.000 83.49945 80 ALA D N 1
ATOM 11694 C CA . ALA D 1 68 ? -100.66662 32.32844 77.47280 1.000 78.68028 80 ALA D CA 1
ATOM 11695 C C . ALA D 1 68 ? -100.37727 33.82282 77.50664 1.000 90.10790 80 ALA D C 1
ATOM 11696 O O . ALA D 1 68 ? -99.63765 34.29519 78.37854 1.000 80.06740 80 ALA D O 1
ATOM 11698 N N . ARG D 1 69 ? -100.95098 34.58836 76.57150 1.000 111.94067 81 ARG D N 1
ATOM 11699 C CA . ARG D 1 69 ? -100.78517 36.03569 76.63492 1.000 123.47444 81 ARG D CA 1
ATOM 11700 C C . ARG D 1 69 ? -101.48939 36.62299 77.85019 1.000 131.24682 81 ARG D C 1
ATOM 11701 O O . ARG D 1 69 ? -101.00706 37.60263 78.42991 1.000 129.96930 81 ARG D O 1
ATOM 11709 N N . LYS D 1 70 ? -102.61963 36.03797 78.25698 1.000 136.47106 82 LYS D N 1
ATOM 11710 C CA . LYS D 1 70 ? -103.27421 36.49180 79.47897 1.000 131.82780 82 LYS D CA 1
ATOM 11711 C C . LYS D 1 70 ? -102.52742 36.05708 80.73561 1.000 124.38912 82 LYS D C 1
ATOM 11712 O O . LYS D 1 70 ? -102.69663 36.68192 81.78783 1.000 126.91298 82 LYS D O 1
ATOM 11718 N N . LEU D 1 71 ? -101.71291 35.00180 80.65420 1.000 111.56432 83 LEU D N 1
ATOM 11719 C CA . LEU D 1 71 ? -101.04019 34.48739 81.84561 1.000 105.48449 83 LEU D CA 1
ATOM 11720 C C . LEU D 1 71 ? -99.80766 35.30738 82.22527 1.000 114.00698 83 LEU D C 1
ATOM 11721 O O . LEU D 1 71 ? -99.68874 35.76019 83.36942 1.000 101.18762 83 LEU D O 1
ATOM 11726 N N . ARG D 1 72 ? -98.88042 35.51145 81.28665 1.000 133.45172 84 ARG D N 1
ATOM 11727 C CA . ARG D 1 72 ? -97.64401 36.25707 81.53947 1.000 140.33465 84 ARG D CA 1
ATOM 11728 C C . ARG D 1 72 ? -97.51616 37.33479 80.47150 1.000 141.96147 84 ARG D C 1
ATOM 11729 O O . ARG D 1 72 ? -96.76504 37.17889 79.49902 1.000 142.18205 84 ARG D O 1
ATOM 11737 N N . PRO D 1 73 ? -98.25338 38.44019 80.61407 1.000 137.83557 85 PRO D N 1
ATOM 11738 C CA . PRO D 1 73 ? -98.21426 39.48560 79.57358 1.000 138.81286 85 PRO D CA 1
ATOM 11739 C C . PRO D 1 73 ? -96.84747 40.10863 79.32204 1.000 140.34728 85 PRO D C 1
ATOM 11740 O O . PRO D 1 73 ? -96.53635 40.44606 78.17327 1.000 144.97281 85 PRO D O 1
ATOM 11744 N N . ASN D 1 74 ? -96.01786 40.27673 80.35337 1.000 138.16901 86 ASN D N 1
ATOM 11745 C CA . ASN D 1 74 ? -94.75058 40.98838 80.21176 1.000 140.67786 86 ASN D CA 1
ATOM 11746 C C . ASN D 1 74 ? -93.53518 40.10400 80.47253 1.000 154.06740 86 ASN D C 1
ATOM 11747 O O . ASN D 1 74 ? -92.51284 40.58648 80.96306 1.000 159.13931 86 ASN D O 1
ATOM 11752 N N . ALA D 1 75 ? -93.62542 38.81288 80.16530 1.000 160.93944 87 ALA D N 1
ATOM 11753 C CA . ALA D 1 75 ? -92.48897 37.92490 80.37868 1.000 162.07209 87 ALA D CA 1
ATOM 11754 C C . ALA D 1 75 ? -91.31480 38.30514 79.48275 1.000 164.03508 87 ALA D C 1
ATOM 11755 O O . ALA D 1 75 ? -90.44261 39.08385 79.88357 1.000 167.55443 87 ALA D O 1
ATOM 11757 N N . SER D 1 76 ? -91.28196 37.74613 78.27765 1.000 144.62610 88 SER D N 1
ATOM 11758 C CA . SER D 1 76 ? -90.22564 37.98556 77.30163 1.000 126.12852 88 SER D CA 1
ATOM 11759 C C . SER D 1 76 ? -90.67985 37.34738 75.99913 1.000 106.30015 88 SER D C 1
ATOM 11760 O O . SER D 1 76 ? -91.63840 36.57264 75.97716 1.000 98.12782 88 SER D O 1
ATOM 11763 N N . GLU D 1 77 ? -89.99605 37.69307 74.90639 1.000 105.42472 89 GLU D N 1
ATOM 11764 C CA . GLU D 1 77 ? -90.35080 37.11364 73.61404 1.000 107.62421 89 GLU D CA 1
ATOM 11765 C C . GLU D 1 77 ? -90.18893 35.59690 73.63632 1.000 108.08781 89 GLU D C 1
ATOM 11766 O O . GLU D 1 77 ? -91.14527 34.84853 73.39615 1.000 110.27146 89 GLU D O 1
ATOM 11772 N N . TYR D 1 78 ? -88.98036 35.12424 73.95314 1.000 110.83761 90 TYR D N 1
ATOM 11773 C CA . TYR D 1 78 ? -88.75236 33.68613 74.04087 1.000 107.20897 90 TYR D CA 1
ATOM 11774 C C . TYR D 1 78 ? -89.55105 33.06575 75.17918 1.000 97.60484 90 TYR D C 1
ATOM 11775 O O . TYR D 1 78 ? -90.06273 31.94761 75.04689 1.000 87.31706 90 TYR D O 1
ATOM 11784 N N . ASP D 1 79 ? -89.68207 33.78030 76.30004 1.000 97.58129 91 ASP D N 1
ATOM 11785 C CA . ASP D 1 79 ? -90.42736 33.23068 77.42534 1.000 98.86535 91 ASP D CA 1
ATOM 11786 C C . ASP D 1 79 ? -91.90678 33.09225 77.09596 1.000 104.69410 91 ASP D C 1
ATOM 11787 O O . ASP D 1 79 ? -92.56269 32.15732 77.56997 1.000 105.77791 91 ASP D O 1
ATOM 11792 N N . MET D 1 80 ? -92.44539 34.00789 76.28731 1.000 110.75033 92 MET D N 1
ATOM 11793 C CA . MET D 1 80 ? -93.83700 33.89524 75.86562 1.000 111.95401 92 MET D CA 1
ATOM 11794 C C . MET D 1 80 ? -94.01450 32.79784 74.82425 1.000 105.79378 92 MET D C 1
ATOM 11795 O O . MET D 1 80 ? -94.98889 32.03854 74.87482 1.000 101.91402 92 MET D O 1
ATOM 11800 N N . PHE D 1 81 ? -93.07825 32.69530 73.87431 1.000 103.77891 93 PHE D N 1
ATOM 11801 C CA . PHE D 1 81 ? -93.18600 31.66773 72.84213 1.000 98.62803 93 PHE D CA 1
ATOM 11802 C C . PHE D 1 81 ? -93.02893 30.26178 73.40645 1.000 93.49814 93 PHE D C 1
ATOM 11803 O O . PHE D 1 81 ? -93.65055 29.32141 72.89763 1.000 97.28448 93 PHE D O 1
ATOM 11811 N N . LEU D 1 82 ? -92.21188 30.09227 74.44628 1.000 94.27788 94 LEU D N 1
ATOM 11812 C CA . LEU D 1 82 ? -91.99166 28.76123 74.99510 1.000 90.39995 94 LEU D CA 1
ATOM 11813 C C . LEU D 1 82 ? -93.21472 28.23294 75.73132 1.000 89.61814 94 LEU D C 1
ATOM 11814 O O . LEU D 1 82 ? -93.29365 27.02754 75.98976 1.000 88.33093 94 LEU D O 1
ATOM 11819 N N . ALA D 1 83 ? -94.16711 29.10586 76.07089 1.000 87.57423 95 ALA D N 1
ATOM 11820 C CA . ALA D 1 83 ? -95.37706 28.66045 76.75310 1.000 91.63856 95 ALA D CA 1
ATOM 11821 C C . ALA D 1 83 ? -96.19155 27.69420 75.89963 1.000 86.65751 95 ALA D C 1
ATOM 11822 O O . ALA D 1 83 ? -96.91254 26.85087 76.44313 1.000 83.81559 95 ALA D O 1
ATOM 11824 N N . GLY D 1 84 ? -96.08712 27.79009 74.57360 1.000 84.81563 96 GLY D N 1
ATOM 11825 C CA . GLY D 1 84 ? -96.79158 26.89467 73.68361 1.000 83.50997 96 GLY D CA 1
ATOM 11826 C C . GLY D 1 84 ? -96.38097 25.45090 73.89556 1.000 89.40343 96 GLY D C 1
ATOM 11827 O O . GLY D 1 84 ? -97.18769 24.59772 74.28260 1.000 96.19826 96 GLY D O 1
ATOM 11828 N N . PRO D 1 85 ? -95.10664 25.14788 73.63182 1.000 86.93608 97 PRO D N 1
ATOM 11829 C CA . PRO D 1 85 ? -94.61345 23.79392 73.92625 1.000 89.71123 97 PRO D CA 1
ATOM 11830 C C . PRO D 1 85 ? -94.76509 23.42857 75.39307 1.000 88.97388 97 PRO D C 1
ATOM 11831 O O . PRO D 1 85 ? -94.99607 22.25358 75.71498 1.000 92.96213 97 PRO D O 1
ATOM 11835 N N . GLN D 1 86 ? -94.63750 24.40277 76.30152 1.000 82.26743 98 GLN D N 1
ATOM 11836 C CA . GLN D 1 86 ? -94.90741 24.11419 77.70375 1.000 81.51762 98 GLN D CA 1
ATOM 11837 C C . GLN D 1 86 ? -96.36880 23.75812 77.93014 1.000 78.20539 98 GLN D C 1
ATOM 11838 O O . GLN D 1 86 ? -96.66808 22.89827 78.76290 1.000 79.55132 98 GLN D O 1
ATOM 11844 N N . LEU D 1 87 ? -97.28880 24.37931 77.18604 1.000 74.84297 99 LEU D N 1
ATOM 11845 C CA . LEU D 1 87 ? -98.68829 23.97602 77.27496 1.000 67.53812 99 LEU D CA 1
ATOM 11846 C C . LEU D 1 87 ? -98.90092 22.57663 76.71758 1.000 70.08128 99 LEU D C 1
ATOM 11847 O O . LEU D 1 87 ? -99.73894 21.82346 77.23173 1.000 68.59222 99 LEU D O 1
ATOM 11852 N N . HIS D 1 88 ? -98.13208 22.20470 75.69141 1.000 76.01728 100 HIS D N 1
ATOM 11853 C CA . HIS D 1 88 ? -98.20804 20.84552 75.16648 1.000 84.56747 100 HIS D CA 1
ATOM 11854 C C . HIS D 1 88 ? -97.76781 19.84153 76.22162 1.000 91.31015 100 HIS D C 1
ATOM 11855 O O . HIS D 1 88 ? -98.41613 18.80936 76.42897 1.000 94.37227 100 HIS D O 1
ATOM 11862 N N . SER D 1 89 ? -96.65260 20.13235 76.89642 1.000 90.38936 101 SER D N 1
ATOM 11863 C CA . SER D 1 89 ? -96.17068 19.24683 77.95164 1.000 90.84266 101 SER D CA 1
ATOM 11864 C C . SER D 1 89 ? -97.11561 19.22664 79.14824 1.000 85.27721 101 SER D C 1
ATOM 11865 O O . SER D 1 89 ? -97.24462 18.19409 79.81579 1.000 87.42954 101 SER D O 1
ATOM 11868 N N . LEU D 1 90 ? -97.78503 20.34735 79.43069 1.000 85.88875 102 LEU D N 1
ATOM 11869 C CA . LEU D 1 90 ? -98.67391 20.41317 80.58631 1.000 77.50802 102 LEU D CA 1
ATOM 11870 C C . LEU D 1 90 ? -99.96453 19.64497 80.34568 1.000 63.91600 102 LEU D C 1
ATOM 11871 O O . LEU D 1 90 ? -100.48628 18.99621 81.25994 1.000 53.20328 102 LEU D O 1
ATOM 11876 N N . LYS D 1 91 ? -100.49306 19.70426 79.12510 1.000 68.58829 103 LYS D N 1
ATOM 11877 C CA . LYS D 1 91 ? -101.76324 19.06104 78.81836 1.000 67.98357 103 LYS D CA 1
ATOM 11878 C C . LYS D 1 91 ? -101.61970 17.58637 78.46258 1.000 65.17373 103 LYS D C 1
ATOM 11879 O O . LYS D 1 91 ? -102.63511 16.92567 78.21866 1.000 51.56372 103 LYS D O 1
ATOM 11885 N N . GLY D 1 92 ? -100.39910 17.05564 78.43138 1.000 71.27050 104 GLY D N 1
ATOM 11886 C CA . GLY D 1 92 ? -100.19189 15.64730 78.16435 1.000 68.96854 104 GLY D CA 1
ATOM 11887 C C . GLY D 1 92 ? -100.19476 15.24248 76.70819 1.000 64.09079 104 GLY D C 1
ATOM 11888 O O . GLY D 1 92 ? -100.23788 14.04068 76.42184 1.000 60.25600 104 GLY D O 1
ATOM 11889 N N . LEU D 1 93 ? -100.15610 16.19804 75.77729 1.000 63.99233 105 LEU D N 1
ATOM 11890 C CA . LEU D 1 93 ? -100.15673 15.85161 74.35834 1.000 70.84015 105 LEU D CA 1
ATOM 11891 C C . LEU D 1 93 ? -98.82604 15.23612 73.93706 1.000 73.75859 105 LEU D C 1
ATOM 11892 O O . LEU D 1 93 ? -98.77251 14.07931 73.50372 1.000 72.17024 105 LEU D O 1
ATOM 11897 N N . VAL D 1 94 ? -97.73323 15.99438 74.06339 1.000 73.74326 106 VAL D N 1
ATOM 11898 C CA . VAL D 1 94 ? -96.41978 15.56301 73.59557 1.000 75.83677 106 VAL D CA 1
ATOM 11899 C C . VAL D 1 94 ? -95.35929 16.14593 74.51415 1.000 79.84925 106 VAL D C 1
ATOM 11900 O O . VAL D 1 94 ? -95.58437 17.14472 75.20070 1.000 76.58168 106 VAL D O 1
ATOM 11904 N N . LYS D 1 95 ? -94.18883 15.51132 74.53067 1.000 90.39123 107 LYS D N 1
ATOM 11905 C CA . LYS D 1 95 ? -93.01776 16.10414 75.16247 1.000 90.52805 107 LYS D CA 1
ATOM 11906 C C . LYS D 1 95 ? -92.17552 16.75326 74.07127 1.000 85.40408 107 LYS D C 1
ATOM 11907 O O . LYS D 1 95 ? -91.90750 16.13249 73.03445 1.000 73.39772 107 LYS D O 1
ATOM 11913 N N . VAL D 1 96 ? -91.77452 18.00297 74.30374 1.000 91.69588 108 VAL D N 1
ATOM 11914 C CA . VAL D 1 96 ? -91.11146 18.83247 73.30239 1.000 97.98071 108 VAL D CA 1
ATOM 11915 C C . VAL D 1 96 ? -89.61422 18.88006 73.57484 1.000 114.00658 108 VAL D C 1
ATOM 11916 O O . VAL D 1 96 ? -89.18012 19.04950 74.72223 1.000 125.21184 108 VAL D O 1
ATOM 11920 N N . ARG D 1 97 ? -88.81955 18.72606 72.51314 1.000 110.65604 109 ARG D N 1
ATOM 11921 C CA . ARG D 1 97 ? -87.35983 18.82086 72.57869 1.000 98.65469 109 ARG D CA 1
ATOM 11922 C C . ARG D 1 97 ? -86.89017 19.74374 71.46031 1.000 101.02487 109 ARG D C 1
ATOM 11923 O O . ARG D 1 97 ? -86.59378 19.28521 70.34887 1.000 103.77744 109 ARG D O 1
ATOM 11931 N N . PRO D 1 98 ? -86.90487 21.06169 71.68826 1.000 103.52497 110 PRO D N 1
ATOM 11932 C CA . PRO D 1 98 ? -86.46357 22.00283 70.64554 1.000 107.97056 110 PRO D CA 1
ATOM 11933 C C . PRO D 1 98 ? -84.95683 21.99157 70.43073 1.000 105.41746 110 PRO D C 1
ATOM 11934 O O . PRO D 1 98 ? -84.20659 22.49345 71.27392 1.000 102.18639 110 PRO D O 1
ATOM 11938 N N . THR D 1 99 ? -84.49433 21.42520 69.31280 1.000 106.00426 111 THR D N 1
ATOM 11939 C CA . THR D 1 99 ? -83.05821 21.36647 69.06482 1.000 106.14678 111 THR D CA 1
ATOM 11940 C C . THR D 1 99 ? -82.48107 22.67655 68.53695 1.000 117.63350 111 THR D C 1
ATOM 11941 O O . THR D 1 99 ? -81.25833 22.85283 68.57336 1.000 127.04243 111 THR D O 1
ATOM 11945 N N . GLU D 1 100 ? -83.31838 23.59333 68.05374 1.000 120.32340 112 GLU D N 1
ATOM 11946 C CA . GLU D 1 100 ? -82.84393 24.87527 67.54689 1.000 126.95631 112 GLU D CA 1
ATOM 11947 C C . GLU D 1 100 ? -84.00393 25.85966 67.53257 1.000 129.65118 112 GLU D C 1
ATOM 11948 O O . GLU D 1 100 ? -85.13464 25.48602 67.21061 1.000 127.07788 112 GLU D O 1
ATOM 11954 N N . VAL D 1 101 ? -83.71270 27.11601 67.87052 1.000 136.17138 113 VAL D N 1
ATOM 11955 C CA . VAL D 1 101 ? -84.70720 28.18475 67.90380 1.000 138.02212 113 VAL D CA 1
ATOM 11956 C C . VAL D 1 101 ? -84.04751 29.47560 67.43309 1.000 150.04538 113 VAL D C 1
ATOM 11957 O O . VAL D 1 101 ? -82.87189 29.72614 67.71984 1.000 158.68354 113 VAL D O 1
ATOM 11961 N N . ASP D 1 102 ? -84.80921 30.29440 66.70700 1.000 150.80771 114 ASP D N 1
ATOM 11962 C CA . ASP D 1 102 ? -84.33530 31.59519 66.23749 1.000 146.33329 114 ASP D CA 1
ATOM 11963 C C . ASP D 1 102 ? -85.56135 32.48067 66.06453 1.000 135.70265 114 ASP D C 1
ATOM 11964 O O . ASP D 1 102 ? -86.38241 32.23072 65.17728 1.000 131.87297 114 ASP D O 1
ATOM 11969 N N . ILE D 1 103 ? -85.69000 33.50686 66.90575 1.000 124.86878 115 ILE D N 1
ATOM 11970 C CA . ILE D 1 103 ? -86.87999 34.35214 66.92368 1.000 113.92297 115 ILE D CA 1
ATOM 11971 C C . ILE D 1 103 ? -86.47862 35.80397 67.15205 1.000 110.58265 115 ILE D C 1
ATOM 11972 O O . ILE D 1 103 ? -85.59645 36.09889 67.96577 1.000 102.05128 115 ILE D O 1
ATOM 11977 N N . ASP D 1 104 ? -87.14050 36.70956 66.43208 1.000 123.16798 116 ASP D N 1
ATOM 11978 C CA . ASP D 1 104 ? -86.99497 38.14828 66.64096 1.000 137.68416 116 ASP D CA 1
ATOM 11979 C C . ASP D 1 104 ? -88.29187 38.79309 66.17358 1.000 141.38195 116 ASP D C 1
ATOM 11980 O O . ASP D 1 104 ? -88.53598 38.88361 64.96577 1.000 133.32134 116 ASP D O 1
ATOM 11985 N N . LYS D 1 105 ? -89.12795 39.22098 67.12362 1.000 150.83516 117 LYS D N 1
ATOM 11986 C CA . LYS D 1 105 ? -90.45988 39.70880 66.77766 1.000 153.81379 117 LYS D CA 1
ATOM 11987 C C . LYS D 1 105 ? -90.41172 40.95344 65.90096 1.000 154.60262 117 LYS D C 1
ATOM 11988 O O . LYS D 1 105 ? -91.28504 41.13983 65.04584 1.000 153.97339 117 LYS D O 1
ATOM 11994 N N . GLU D 1 106 ? -89.40741 41.81088 66.08373 1.000 147.23892 118 GLU D N 1
ATOM 11995 C CA . GLU D 1 106 ? -89.37803 43.06072 65.33116 1.000 141.13467 118 GLU D CA 1
ATOM 11996 C C . GLU D 1 106 ? -88.94433 42.83717 63.88643 1.000 142.09651 118 GLU D C 1
ATOM 11997 O O . GLU D 1 106 ? -89.56869 43.35939 62.95644 1.000 140.18911 118 GLU D O 1
ATOM 12003 N N . SER D 1 107 ? -87.87695 42.06479 63.67860 1.000 143.57345 119 SER D N 1
ATOM 12004 C CA . SER D 1 107 ? -87.36164 41.83675 62.33465 1.000 140.78187 119 SER D CA 1
ATOM 12005 C C . SER D 1 107 ? -88.19008 40.83805 61.53837 1.000 137.44305 119 SER D C 1
ATOM 12006 O O . SER D 1 107 ? -88.03529 40.76761 60.31439 1.000 131.92861 119 SER D O 1
ATOM 12009 N N . GLY D 1 108 ? -89.05949 40.07207 62.19249 1.000 144.21253 120 GLY D N 1
ATOM 12010 C CA . GLY D 1 108 ? -89.86501 39.08359 61.51109 1.000 147.25295 120 GLY D CA 1
ATOM 12011 C C . GLY D 1 108 ? -89.18143 37.75881 61.26200 1.000 149.79389 120 GLY D C 1
ATOM 12012 O O . GLY D 1 108 ? -89.79061 36.87408 60.64721 1.000 151.31123 120 GLY D O 1
ATOM 12013 N N . ARG D 1 109 ? -87.93990 37.59308 61.70760 1.000 135.57141 121 ARG D N 1
ATOM 12014 C CA . ARG D 1 109 ? -87.23397 36.33640 61.50926 1.000 125.34542 121 ARG D CA 1
ATOM 12015 C C . ARG D 1 109 ? -87.80380 35.23994 62.39836 1.000 106.60349 121 ARG D C 1
ATOM 12016 O O . ARG D 1 109 ? -88.18750 35.48276 63.54606 1.000 92.35000 121 ARG D O 1
ATOM 12024 N N . PHE D 1 110 ? -87.84440 34.02215 61.86247 1.000 104.95146 122 PHE D N 1
ATOM 12025 C CA . PHE D 1 110 ? -88.33169 32.87492 62.61253 1.000 103.81024 122 PHE D CA 1
ATOM 12026 C C . PHE D 1 110 ? -87.77712 31.60532 61.98635 1.000 106.73715 122 PHE D C 1
ATOM 12027 O O . PHE D 1 110 ? -87.72073 31.48192 60.76052 1.000 108.36228 122 PHE D O 1
ATOM 12035 N N . TYR D 1 111 ? -87.37793 30.66810 62.84193 1.000 104.46272 123 TYR D N 1
ATOM 12036 C CA . TYR D 1 111 ? -86.95961 29.33501 62.43364 1.000 106.29025 123 TYR D CA 1
ATOM 12037 C C . TYR D 1 111 ? -86.94147 28.44642 63.66381 1.000 108.48238 123 TYR D C 1
ATOM 12038 O O . TYR D 1 111 ? -86.56645 28.89846 64.74826 1.000 114.41516 123 TYR D O 1
ATOM 12047 N N . ALA D 1 112 ? -87.32656 27.18531 63.48875 1.000 108.28574 124 ALA D N 1
ATOM 12048 C CA . ALA D 1 112 ? -87.26484 26.26024 64.61319 1.000 108.26414 124 ALA D CA 1
ATOM 12049 C C . ALA D 1 112 ? -87.26918 24.82568 64.11126 1.000 106.60958 124 ALA D C 1
ATOM 12050 O O . ALA D 1 112 ? -87.78544 24.53365 63.03245 1.000 102.50795 124 ALA D O 1
ATOM 12052 N N . GLU D 1 113 ? -86.67690 23.93755 64.90699 1.000 110.06132 125 GLU D N 1
ATOM 12053 C CA . GLU D 1 113 ? -86.76651 22.50307 64.67168 1.000 110.44598 125 GLU D CA 1
ATOM 12054 C C . GLU D 1 113 ? -86.88381 21.81027 66.01938 1.000 103.38788 125 GLU D C 1
ATOM 12055 O O . GLU D 1 113 ? -86.09046 22.06872 66.93222 1.000 100.96963 125 GLU D O 1
ATOM 12061 N N . MET D 1 114 ? -87.87974 20.93742 66.14479 1.000 99.09068 126 MET D N 1
ATOM 12062 C CA . MET D 1 114 ? -88.17604 20.33061 67.43391 1.000 95.61843 126 MET D CA 1
ATOM 12063 C C . MET D 1 114 ? -88.51178 18.85732 67.25894 1.000 95.71407 126 MET D C 1
ATOM 12064 O O . MET D 1 114 ? -88.87650 18.39569 66.17079 1.000 98.44064 126 MET D O 1
ATOM 12069 N N . GLU D 1 115 ? -88.37427 18.12354 68.36111 1.000 89.73560 127 GLU D N 1
ATOM 12070 C CA . GLU D 1 115 ? -88.70772 16.70946 68.42623 1.000 89.68573 127 GLU D CA 1
ATOM 12071 C C . GLU D 1 115 ? -89.93591 16.52787 69.30726 1.000 91.10162 127 GLU D C 1
ATOM 12072 O O . GLU D 1 115 ? -90.01388 17.10599 70.39811 1.000 87.26561 127 GLU D O 1
ATOM 12078 N N . TRP D 1 116 ? -90.88614 15.72475 68.83067 1.000 96.15902 128 TRP D N 1
ATOM 12079 C CA . TRP D 1 116 ? -92.12520 15.41741 69.54322 1.000 87.01651 128 TRP D CA 1
ATOM 12080 C C . TRP D 1 116 ? -92.04731 13.96953 70.00934 1.000 88.65686 128 TRP D C 1
ATOM 12081 O O . TRP D 1 116 ? -92.23561 13.04678 69.21121 1.000 83.95488 128 TRP D O 1
ATOM 12092 N N . ILE D 1 117 ? -91.76906 13.76037 71.29096 1.000 91.90498 129 ILE D N 1
ATOM 12093 C CA . ILE D 1 117 ? -91.67903 12.40839 71.83049 1.000 95.75357 129 ILE D CA 1
ATOM 12094 C C . ILE D 1 117 ? -92.96926 12.05862 72.55636 1.000 93.98293 129 ILE D C 1
ATOM 12095 O O . ILE D 1 117 ? -93.59121 12.91323 73.20897 1.000 93.32695 129 ILE D O 1
ATOM 12100 N N . ASP D 1 118 ? -93.36399 10.78667 72.43694 1.000 96.18552 130 ASP D N 1
ATOM 12101 C CA . ASP D 1 118 ? -94.55998 10.23394 73.07391 1.000 98.42470 130 ASP D CA 1
ATOM 12102 C C . ASP D 1 118 ? -95.82092 10.99645 72.67086 1.000 100.33679 130 ASP D C 1
ATOM 12103 O O . ASP D 1 118 ? -96.66806 11.33106 73.50153 1.000 104.11393 130 ASP D O 1
ATOM 12108 N N . SER D 1 119 ? -95.93930 11.27080 71.37360 1.000 97.64222 131 SER D N 1
ATOM 12109 C CA . SER D 1 119 ? -97.13605 11.92311 70.86333 1.000 91.97996 131 SER D CA 1
ATOM 12110 C C . SER D 1 119 ? -98.34227 11.01244 71.04582 1.000 92.41650 131 SER D C 1
ATOM 12111 O O . SER D 1 119 ? -98.27590 9.80957 70.78551 1.000 96.17304 131 SER D O 1
ATOM 12114 N N . PHE D 1 120 ? -99.45441 11.58682 71.50718 1.000 88.59261 132 PHE D N 1
ATOM 12115 C CA . PHE D 1 120 ? -100.65116 10.77159 71.68152 1.000 85.36531 132 PHE D CA 1
ATOM 12116 C C . PHE D 1 120 ? -101.20649 10.30934 70.34035 1.000 91.43572 132 PHE D C 1
ATOM 12117 O O . PHE D 1 120 ? -101.86080 9.26123 70.26794 1.000 97.13576 132 PHE D O 1
ATOM 12125 N N . GLU D 1 121 ? -100.95812 11.07371 69.27294 1.000 88.21618 133 GLU D N 1
ATOM 12126 C CA . GLU D 1 121 ? -101.45127 10.68338 67.95716 1.000 84.12689 133 GLU D CA 1
ATOM 12127 C C . GLU D 1 121 ? -100.74860 9.43311 67.44053 1.000 87.45725 133 GLU D C 1
ATOM 12128 O O . GLU D 1 121 ? -101.38059 8.58106 66.80706 1.000 86.56219 133 GLU D O 1
ATOM 12134 N N . VAL D 1 122 ? -99.44234 9.30126 67.68374 1.000 91.61210 134 VAL D N 1
ATOM 12135 C CA . VAL D 1 122 ? -98.78411 8.06653 67.26906 1.000 96.11965 134 VAL D CA 1
ATOM 12136 C C . VAL D 1 122 ? -99.24141 6.89900 68.13625 1.000 93.54860 134 VAL D C 1
ATOM 12137 O O . VAL D 1 122 ? -99.24954 5.74757 67.68366 1.000 93.84602 134 VAL D O 1
ATOM 12141 N N . GLU D 1 123 ? -99.63270 7.16539 69.38688 1.000 93.10359 135 GLU D N 1
ATOM 12142 C CA . GLU D 1 123 ? -100.13179 6.09121 70.23964 1.000 99.64635 135 GLU D CA 1
ATOM 12143 C C . GLU D 1 123 ? -101.49619 5.59875 69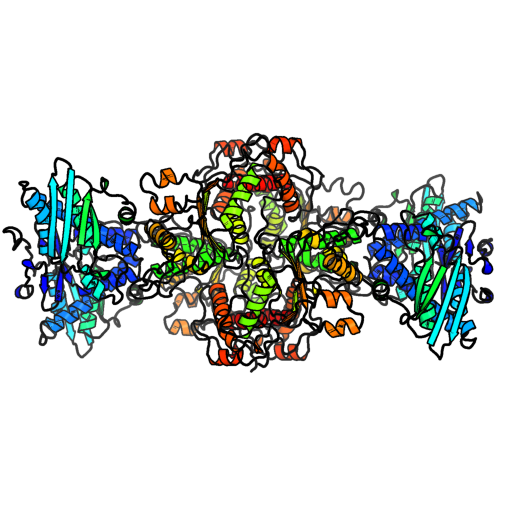.77216 1.000 109.22772 135 GLU D C 1
ATOM 12144 O O . GLU D 1 123 ? -101.74739 4.38793 69.74720 1.000 114.34032 135 GLU D O 1
ATOM 12150 N N . ILE D 1 124 ? -102.39203 6.51716 69.39809 1.000 108.25458 136 ILE D N 1
ATOM 12151 C CA . ILE D 1 124 ? -103.67567 6.08632 68.85093 1.000 98.27285 136 ILE D CA 1
ATOM 12152 C C . ILE D 1 124 ? -103.48703 5.47985 67.46606 1.000 95.98769 136 ILE D C 1
ATOM 12153 O O . ILE D 1 124 ? -104.29052 4.64586 67.02979 1.000 88.46823 136 ILE D O 1
ATOM 12158 N N . SER D 1 125 ? -102.43146 5.88586 66.75325 1.000 109.14103 137 SER D N 1
ATOM 12159 C CA . SER D 1 125 ? -102.15102 5.32192 65.43796 1.000 121.43277 137 SER D CA 1
ATOM 12160 C C . SER D 1 125 ? -101.78919 3.84682 65.52273 1.000 133.19228 137 SER D C 1
ATOM 12161 O O . SER D 1 125 ? -102.00496 3.09976 64.56250 1.000 137.16328 137 SER D O 1
ATOM 12164 N N . GLN D 1 126 ? -101.21821 3.41423 66.64679 1.000 131.61906 138 GLN D N 1
ATOM 12165 C CA . GLN D 1 126 ? -100.95381 1.99367 66.82868 1.000 130.48903 138 GLN D CA 1
ATOM 12166 C C . GLN D 1 126 ? -102.25048 1.19801 66.90010 1.000 134.38780 138 GLN D C 1
ATOM 12167 O O . GLN D 1 126 ? -102.26169 0.00094 66.59275 1.000 140.83709 138 GLN D O 1
ATOM 12173 N N . THR D 1 127 ? -103.34825 1.83979 67.30760 1.000 131.49468 139 THR D N 1
ATOM 12174 C CA . THR D 1 127 ? -104.64434 1.17174 67.29848 1.000 126.72053 139 THR D CA 1
ATOM 12175 C C . THR D 1 127 ? -105.26407 1.18302 65.90466 1.000 124.91061 139 THR D C 1
ATOM 12176 O O . THR D 1 127 ? -105.86055 0.18718 65.47860 1.000 118.41133 139 THR D O 1
ATOM 12180 N N . ASP D 1 128 ? -105.12763 2.29144 65.18157 1.000 127.37938 140 ASP D N 1
ATOM 12181 C CA . ASP D 1 128 ? -105.61599 2.42236 63.80959 1.000 131.52021 140 ASP D CA 1
ATOM 12182 C C . ASP D 1 128 ? -104.40293 2.59355 62.89619 1.000 134.90187 140 ASP D C 1
ATOM 12183 O O . ASP D 1 128 ? -103.91844 3.70727 62.68622 1.000 131.97938 140 ASP D O 1
ATOM 12188 N N . LEU D 1 129 ? -103.91427 1.48214 62.34988 1.000 138.33624 141 LEU D N 1
ATOM 12189 C CA . LEU D 1 129 ? -102.72415 1.48597 61.51153 1.000 137.12972 141 LEU D CA 1
ATOM 12190 C C . LEU D 1 129 ? -103.02197 0.81381 60.17733 1.000 144.49718 141 LEU D C 1
ATOM 12191 O O . LEU D 1 129 ? -104.03568 0.13207 60.00401 1.000 136.81357 141 LEU D O 1
ATOM 12196 N N . GLY D 1 130 ? -102.11003 1.01581 59.23097 1.000 166.01632 142 GLY D N 1
ATOM 12197 C CA . GLY D 1 130 ? -102.22351 0.44852 57.90300 1.000 190.74702 142 GLY D CA 1
ATOM 12198 C C . GLY D 1 130 ? -101.03198 0.83508 57.05435 1.000 216.23375 142 GLY D C 1
ATOM 12199 O O . GLY D 1 130 ? -99.90853 0.40840 57.33889 1.000 210.59377 142 GLY D O 1
ATOM 12200 N N . GLN D 1 131 ? -101.24685 1.64936 56.01949 1.000 240.02981 143 GLN D N 1
ATOM 12201 C CA . GLN D 1 131 ? -100.11400 2.13216 55.23750 1.000 244.11951 143 GLN D CA 1
ATOM 12202 C C . GLN D 1 131 ? -99.33975 3.19531 56.00756 1.000 238.75426 143 GLN D C 1
ATOM 12203 O O . GLN D 1 131 ? -98.11550 3.09725 56.15554 1.000 241.83144 143 GLN D O 1
ATOM 12209 N N . MET D 1 132 ? -100.04644 4.20443 56.52605 1.000 206.46790 144 MET D N 1
ATOM 12210 C CA . MET D 1 132 ? -99.46504 5.23790 57.38664 1.000 167.56166 144 MET D CA 1
ATOM 12211 C C . MET D 1 132 ? -98.18999 5.82223 56.78291 1.000 152.78366 144 MET D C 1
ATOM 12212 O O . MET D 1 132 ? -97.18698 6.02516 57.46889 1.000 152.24541 144 MET D O 1
ATOM 12217 N N . GLN D 1 133 ? -98.22922 6.08720 55.47960 1.000 141.93955 145 GLN D N 1
ATOM 12218 C CA . GLN D 1 133 ? -97.04984 6.54092 54.75619 1.000 133.82280 145 GLN D CA 1
ATOM 12219 C C . GLN D 1 133 ? -96.83569 8.04808 54.84230 1.000 129.79504 145 GLN D C 1
ATOM 12220 O O . GLN D 1 133 ? -95.84109 8.54664 54.30295 1.000 128.84420 145 GLN D O 1
ATOM 12226 N N . ASP D 1 134 ? -97.73507 8.78072 55.49755 1.000 129.88533 146 ASP D N 1
ATOM 12227 C CA . ASP D 1 134 ? -97.61056 10.21308 55.71393 1.000 130.96282 146 ASP D CA 1
ATOM 12228 C C . ASP D 1 134 ? -97.66518 10.53134 57.20574 1.000 131.97605 146 ASP D C 1
ATOM 12229 O O . ASP D 1 134 ? -98.22692 9.75518 57.98526 1.000 133.50976 146 ASP D O 1
ATOM 12234 N N . PRO D 1 135 ? -97.07792 11.65214 57.63483 1.000 123.08792 147 PRO D N 1
ATOM 12235 C CA . PRO D 1 135 ? -97.02141 11.94984 59.07444 1.000 116.44082 147 PRO D CA 1
ATOM 12236 C C . PRO D 1 135 ? -98.41092 12.07882 59.68636 1.000 105.67550 147 PRO D C 1
ATOM 12237 O O . PRO D 1 135 ? -99.34249 12.59150 59.06211 1.000 93.67076 147 PRO D O 1
ATOM 12241 N N . VAL D 1 136 ? -98.53981 11.59554 60.92444 1.000 105.60984 148 VAL D N 1
ATOM 12242 C CA . VAL D 1 136 ? -99.83895 11.51108 61.58545 1.000 100.36197 148 VAL D CA 1
ATOM 12243 C C . VAL D 1 136 ? -100.08596 12.60084 62.63110 1.000 86.83112 148 VAL D C 1
ATOM 12244 O O . VAL D 1 136 ? -101.25198 12.86680 62.95990 1.000 75.60298 148 VAL D O 1
ATOM 12248 N N . CYS D 1 137 ? -99.04021 13.24974 63.14811 1.000 91.83706 149 CYS D N 1
ATOM 12249 C CA . CYS D 1 137 ? -99.20916 14.25015 64.20581 1.000 93.03865 149 CYS D CA 1
ATOM 12250 C C . CYS D 1 137 ? -99.82005 15.50946 63.59588 1.000 92.03100 149 CYS D C 1
ATOM 12251 O O . CYS D 1 137 ? -99.14028 16.48971 63.28261 1.000 99.78249 149 CYS D O 1
ATOM 12254 N N . TRP D 1 138 ? -101.14374 15.47588 63.43560 1.000 83.27192 150 TRP D N 1
ATOM 12255 C CA . TRP D 1 138 ? -101.87999 16.54348 62.76384 1.000 77.48241 150 TRP D CA 1
ATOM 12256 C C . TRP D 1 138 ? -102.25434 17.68848 63.70422 1.000 69.23544 150 TRP D C 1
ATOM 12257 O O . TRP D 1 138 ? -101.92523 18.84909 63.43425 1.000 71.08586 150 TRP D O 1
ATOM 12268 N N . THR D 1 139 ? -102.96516 17.38300 64.79660 1.000 60.53067 151 THR D N 1
ATOM 12269 C CA . THR D 1 139 ? -103.36033 18.44265 65.72085 1.000 64.67435 151 THR D CA 1
ATOM 12270 C C . THR D 1 139 ? -102.14614 19.11129 66.34714 1.000 79.73043 151 THR D C 1
ATOM 12271 O O . THR D 1 139 ? -102.17403 20.31817 66.61233 1.000 85.74661 151 THR D O 1
ATOM 12275 N N . LEU D 1 140 ? -101.06322 18.35828 66.55906 1.000 76.43414 152 LEU D N 1
ATOM 12276 C CA . LEU D 1 140 ? -99.84255 18.97229 67.06611 1.000 71.25497 152 LEU D CA 1
ATOM 12277 C C . LEU D 1 140 ? -99.30867 19.99139 66.07371 1.000 68.77895 152 LEU D C 1
ATOM 12278 O O . LEU D 1 140 ? -98.92283 21.10208 66.45482 1.000 66.60141 152 LEU D O 1
ATOM 12283 N N . LEU D 1 141 ? -99.30607 19.63591 64.78734 1.000 69.78478 153 LEU D N 1
ATOM 12284 C CA . LEU D 1 141 ? -98.79362 20.54256 63.76899 1.000 75.37825 153 LEU D CA 1
ATOM 12285 C C . LEU D 1 141 ? -99.67808 21.77634 63.63001 1.000 76.76932 153 LEU D C 1
ATOM 12286 O O . LEU D 1 141 ? -99.17166 22.89389 63.47487 1.000 80.45463 153 LEU D O 1
ATOM 12291 N N . GLY D 1 142 ? -100.99865 21.60367 63.71203 1.000 73.29304 154 GLY D N 1
ATOM 12292 C CA . GLY D 1 142 ? -101.87985 22.75593 63.60876 1.000 75.23519 154 GLY D CA 1
ATOM 12293 C C . GLY D 1 142 ? -101.77600 23.67150 64.81278 1.000 83.04228 154 GLY D C 1
ATOM 12294 O O . GLY D 1 142 ? -101.78759 24.89893 64.67518 1.000 82.94445 154 GLY D O 1
ATOM 12295 N N . TYR D 1 143 ? -101.63131 23.08791 66.00521 1.000 89.85860 155 TYR D N 1
ATOM 12296 C CA . TYR D 1 143 ? -101.42581 23.88345 67.20777 1.000 92.17881 155 TYR D CA 1
ATOM 12297 C C . TYR D 1 143 ? -100.10270 24.63075 67.12420 1.000 98.91271 155 TYR D C 1
ATOM 12298 O O . TYR D 1 143 ? -100.02019 25.80835 67.49304 1.000 106.72545 155 TYR D O 1
ATOM 12307 N N . ALA D 1 144 ? -99.07197 23.98455 66.57686 1.000 94.07273 156 ALA D N 1
ATOM 12308 C CA . ALA D 1 144 ? -97.78738 24.65371 66.42923 1.000 94.14138 156 ALA D CA 1
ATOM 12309 C C . ALA D 1 144 ? -97.89048 25.81946 65.45809 1.000 92.11972 156 ALA D C 1
ATOM 12310 O O . ALA D 1 144 ? -97.39673 26.91855 65.74369 1.000 99.49576 156 ALA D O 1
ATOM 12312 N N . CYS D 1 145 ? -98.56317 25.60794 64.32388 1.000 83.58570 157 CYS D N 1
ATOM 12313 C CA . CYS D 1 145 ? -98.70912 26.68139 63.34928 1.000 86.78803 157 CYS D CA 1
ATOM 12314 C C . CYS D 1 145 ? -99.48800 27.84547 63.93649 1.000 77.38317 157 CYS D C 1
ATOM 12315 O O . CYS D 1 145 ? -99.09438 29.00707 63.77971 1.000 74.08375 157 CYS D O 1
ATOM 12318 N N . ALA D 1 146 ? -100.56975 27.55048 64.65922 1.000 72.17981 158 ALA D N 1
ATOM 12319 C CA . ALA D 1 146 ? -101.38620 28.61836 65.21884 1.000 71.65170 158 ALA D CA 1
ATOM 12320 C C . ALA D 1 146 ? -100.63721 29.39237 66.29149 1.000 79.02227 158 ALA D C 1
ATOM 12321 O O . ALA D 1 146 ? -100.67851 30.62762 66.31230 1.000 81.97595 158 ALA D O 1
ATOM 12323 N N . TYR D 1 147 ? -99.93949 28.69094 67.18639 1.000 81.44704 159 TYR D N 1
ATOM 12324 C CA . TYR D 1 147 ? -99.23462 29.39046 68.25161 1.000 84.91497 159 TYR D CA 1
ATOM 12325 C C . TYR D 1 147 ? -98.09434 30.23132 67.69480 1.000 99.15638 159 TYR D C 1
ATOM 12326 O O . TYR D 1 147 ? -97.91855 31.38882 68.09529 1.000 101.20357 159 TYR D O 1
ATOM 12335 N N . SER D 1 148 ? -97.32393 29.68142 66.75057 1.000 114.75020 160 SER D N 1
ATOM 12336 C CA . SER D 1 148 ? -96.21981 30.44617 66.18461 1.000 123.94191 160 SER D CA 1
ATOM 12337 C C . SER D 1 148 ? -96.72217 31.64263 65.38492 1.000 126.05881 160 SER D C 1
ATOM 12338 O O . SER D 1 148 ? -96.11459 32.72025 65.42723 1.000 129.74182 160 SER D O 1
ATOM 12341 N N . SER D 1 149 ? -97.84134 31.48700 64.66856 1.000 110.67230 161 SER D N 1
ATOM 12342 C CA . SER D 1 149 ? -98.37394 32.60759 63.90214 1.000 92.94560 161 SER D CA 1
ATOM 12343 C C . SER D 1 149 ? -98.92889 33.69086 64.81771 1.000 81.60012 161 SER D C 1
ATOM 12344 O O . SER D 1 149 ? -98.73505 34.88517 64.56148 1.000 76.10508 161 SER D O 1
ATOM 12347 N N . ALA D 1 150 ? -99.62777 33.29572 65.88651 1.000 76.65061 162 ALA D N 1
ATOM 12348 C CA . ALA D 1 150 ? -100.14944 34.27873 66.82834 1.000 80.17362 162 ALA D CA 1
ATOM 12349 C C . ALA D 1 150 ? -99.03246 34.98679 67.58068 1.000 83.73805 162 ALA D C 1
ATOM 12350 O O . ALA D 1 150 ? -99.17689 36.16236 67.93659 1.000 83.65101 162 ALA D O 1
ATOM 12352 N N . PHE D 1 151 ? -97.91701 34.29790 67.82982 1.000 87.34000 163 PHE D N 1
ATOM 12353 C CA . PHE D 1 151 ? -96.81266 34.93203 68.53863 1.000 90.83168 163 PHE D CA 1
ATOM 12354 C C . PHE D 1 151 ? -96.01331 35.86193 67.63356 1.000 90.45873 163 PHE D C 1
ATOM 12355 O O . PHE D 1 151 ? -95.59514 36.94140 68.06676 1.000 94.62169 163 PHE D O 1
ATOM 12363 N N . MET D 1 152 ? -95.79153 35.46532 66.38028 1.000 85.51079 164 MET D N 1
ATOM 12364 C CA . MET D 1 152 ? -94.99087 36.26544 65.46071 1.000 77.33198 164 MET D CA 1
ATOM 12365 C C . MET D 1 152 ? -95.79800 37.34766 64.75430 1.000 68.67285 164 MET D C 1
ATOM 12366 O O . MET D 1 152 ? -95.28162 38.44374 64.50848 1.000 66.46921 164 MET D O 1
ATOM 12371 N N . GLY D 1 153 ? -97.05601 37.06248 64.42583 1.000 69.55478 165 GLY D N 1
ATOM 12372 C CA . GLY D 1 153 ? -97.85835 37.93211 63.60191 1.000 70.91992 165 GLY D CA 1
ATOM 12373 C C . GLY D 1 153 ? -97.79811 37.60658 62.12578 1.000 71.58237 165 GLY D C 1
ATOM 12374 O O . GLY D 1 153 ? -98.65249 38.07251 61.36244 1.000 68.00545 165 GLY D O 1
ATOM 12375 N N . ARG D 1 154 ? -96.81087 36.82147 61.70939 1.000 76.88548 166 ARG D N 1
ATOM 12376 C CA . ARG D 1 154 ? -96.69188 36.32420 60.35050 1.000 86.60590 166 ARG D CA 1
ATOM 12377 C C . ARG D 1 154 ? -97.32621 34.94436 60.24788 1.000 97.27096 166 ARG D C 1
ATOM 12378 O O . ARG D 1 154 ? -97.55400 34.26387 61.24998 1.000 85.02079 166 ARG D O 1
ATOM 12386 N N . GLU D 1 155 ? -97.60541 34.53044 59.01611 1.000 121.17344 167 GLU D N 1
ATOM 12387 C CA . GLU D 1 155 ? -98.07412 33.17338 58.77302 1.000 122.61587 167 GLU D CA 1
ATOM 12388 C C . GLU D 1 155 ? -96.89408 32.22032 58.90224 1.000 123.82221 167 GLU D C 1
ATOM 12389 O O . GLU D 1 155 ? -95.91615 32.33073 58.15503 1.000 133.52374 167 GLU D O 1
ATOM 12395 N N . ILE D 1 156 ? -96.98046 31.29024 59.84788 1.000 99.71884 168 ILE D N 1
ATOM 12396 C CA . ILE D 1 156 ? -95.93406 30.30420 60.08458 1.000 84.20564 168 ILE D CA 1
ATOM 12397 C C . ILE D 1 156 ? -96.49411 28.92847 59.75989 1.000 88.24295 168 ILE D C 1
ATOM 12398 O O . ILE D 1 156 ? -97.61391 28.59616 60.16724 1.000 98.22724 168 ILE D O 1
ATOM 12403 N N . ILE D 1 157 ? -95.71744 28.12901 59.03239 1.000 62.82601 169 ILE D N 1
ATOM 12404 C CA . ILE D 1 157 ? -96.13575 26.79655 58.61602 1.000 78.26155 169 ILE D CA 1
ATOM 12405 C C . ILE D 1 157 ? -95.06299 25.80245 59.03229 1.000 84.97782 169 ILE D C 1
ATOM 12406 O O . ILE D 1 157 ? -93.88925 25.96344 58.68020 1.000 96.03411 169 ILE D O 1
ATOM 12411 N N . PHE D 1 158 ? -95.46590 24.78287 59.77946 1.000 62.53975 170 PHE D N 1
ATOM 12412 C CA . PHE D 1 158 ? -94.59454 23.68878 60.17606 1.000 73.35328 170 PHE D CA 1
ATOM 12413 C C . PHE D 1 158 ? -94.82913 22.48144 59.27816 1.000 63.39074 170 PHE D C 1
ATOM 12414 O O . PHE D 1 158 ? -95.86773 22.35577 58.62639 1.000 62.09153 170 PHE D O 1
ATOM 12422 N N . LYS D 1 159 ? -93.84520 21.58629 59.25317 1.000 64.77926 171 LYS D N 1
ATOM 12423 C CA . LYS D 1 159 ? -93.98385 20.32982 58.53003 1.000 86.82685 171 LYS D CA 1
ATOM 12424 C C . LYS D 1 159 ? -93.19962 19.26290 59.27327 1.000 85.34039 171 LYS D C 1
ATOM 12425 O O . LYS D 1 159 ? -92.02138 19.45829 59.58531 1.000 93.02987 171 LYS D O 1
ATOM 12431 N N . GLU D 1 160 ? -93.85723 18.14141 59.55239 1.000 80.12411 172 GLU D N 1
ATOM 12432 C CA . GLU D 1 160 ? -93.23589 17.04360 60.28633 1.000 85.92443 172 GLU D CA 1
ATOM 12433 C C . GLU D 1 160 ? -92.37466 16.26475 59.30491 1.000 90.70557 172 GLU D C 1
ATOM 12434 O O . GLU D 1 160 ? -92.86994 15.41083 58.56508 1.000 84.76601 172 GLU D O 1
ATOM 12440 N N . VAL D 1 161 ? -91.07528 16.57238 59.28642 1.000 96.39857 173 VAL D N 1
ATOM 12441 C CA . VAL D 1 161 ? -90.17560 15.90639 58.35110 1.000 88.67449 173 VAL D CA 1
ATOM 12442 C C . VAL D 1 161 ? -90.08220 14.42092 58.66443 1.000 89.34167 173 VAL D C 1
ATOM 12443 O O . VAL D 1 161 ? -89.82267 13.60689 57.76883 1.000 87.96074 173 VAL D O 1
ATOM 12447 N N . SER D 1 162 ? -90.31186 14.03137 59.91851 1.000 90.70236 174 SER D N 1
ATOM 12448 C CA . SER D 1 162 ? -90.30388 12.60746 60.22567 1.000 96.03995 174 SER D CA 1
ATOM 12449 C C . SER D 1 162 ? -91.32354 12.31883 61.31576 1.000 106.03945 174 SER D C 1
ATOM 12450 O O . SER D 1 162 ? -91.57244 13.15324 62.18818 1.000 103.91893 174 SER D O 1
ATOM 12453 N N . CYS D 1 163 ? -91.91669 11.12750 61.25472 1.000 117.12717 175 CYS D N 1
ATOM 12454 C CA . CYS D 1 163 ? -92.93860 10.73293 62.21213 1.000 114.35192 175 CYS D CA 1
ATOM 12455 C C . CYS D 1 163 ? -92.80966 9.24904 62.52303 1.000 115.55198 175 CYS D C 1
ATOM 12456 O O . CYS D 1 163 ? -92.45411 8.44347 61.65865 1.000 121.30838 175 CYS D O 1
ATOM 12459 N N . ARG D 1 164 ? -93.10479 8.89907 63.77846 1.000 109.32564 176 ARG D N 1
ATOM 12460 C CA . ARG D 1 164 ? -93.01960 7.51118 64.21872 1.000 105.26646 176 ARG D CA 1
ATOM 12461 C C . ARG D 1 164 ? -94.09620 6.62774 63.60159 1.000 94.69343 176 ARG D C 1
ATOM 12462 O O . ARG D 1 164 ? -93.91436 5.40768 63.53777 1.000 95.92034 176 ARG D O 1
ATOM 12470 N N . GLY D 1 165 ? -95.20906 7.20672 63.14389 1.000 87.11281 177 GLY D N 1
ATOM 12471 C CA . GLY D 1 165 ? -96.24162 6.40093 62.51858 1.000 91.13078 177 GLY D CA 1
ATOM 12472 C C . GLY D 1 165 ? -95.90460 5.94219 61.11819 1.000 101.55890 177 GLY D C 1
ATOM 12473 O O . GLY D 1 165 ? -96.52794 4.99926 60.61962 1.000 103.71912 177 GLY D O 1
ATOM 12474 N N . CYS D 1 166 ? -94.92928 6.58508 60.47905 1.000 106.16635 178 CYS D N 1
ATOM 12475 C CA . CYS D 1 166 ? -94.46316 6.22594 59.14703 1.000 105.01258 178 CYS D CA 1
ATOM 12476 C C . CYS D 1 166 ? -93.33124 5.21019 59.17582 1.000 111.76368 178 CYS D C 1
ATOM 12477 O O . CYS D 1 166 ? -92.76703 4.89639 58.12241 1.000 104.31457 178 CYS D O 1
ATOM 12480 N N . GLY D 1 167 ? -92.98376 4.69580 60.35249 1.000 122.71539 179 GLY D N 1
ATOM 12481 C CA . GLY D 1 167 ? -91.82389 3.84787 60.49349 1.000 125.85481 179 GLY D CA 1
ATOM 12482 C C . GLY D 1 167 ? -90.54133 4.59310 60.78000 1.000 125.21749 179 GLY D C 1
ATOM 12483 O O . GLY D 1 167 ? -89.48300 3.95909 60.87351 1.000 128.13367 179 GLY D O 1
ATOM 12484 N N . GLY D 1 168 ? -90.60066 5.91643 60.91708 1.000 123.32940 180 GLY D N 1
ATOM 12485 C CA . GLY D 1 168 ? -89.41117 6.68404 61.21047 1.000 120.35803 180 GLY D CA 1
ATOM 12486 C C . GLY D 1 168 ? -88.96341 6.52298 62.65020 1.000 115.52661 180 GLY D C 1
ATOM 12487 O O . GLY D 1 168 ? -89.69550 6.04181 63.51573 1.000 112.78351 180 GLY D O 1
ATOM 12488 N N . ASP D 1 169 ? -87.71924 6.93545 62.90540 1.000 111.83854 181 ASP D N 1
ATOM 12489 C CA . ASP D 1 169 ? -87.12939 6.75048 64.22766 1.000 102.80422 181 ASP D CA 1
ATOM 12490 C C . ASP D 1 169 ? -87.66437 7.74920 65.24992 1.000 94.24700 181 ASP D C 1
ATOM 12491 O O . ASP D 1 169 ? -87.91875 7.38081 66.40254 1.000 93.32847 181 ASP D O 1
ATOM 12496 N N . LYS D 1 170 ? -87.85235 9.00629 64.85233 1.000 91.63269 182 LYS D N 1
ATOM 12497 C CA . LYS D 1 170 ? -88.29920 10.04625 65.76948 1.000 95.17719 182 LYS D CA 1
ATOM 12498 C C . LYS D 1 170 ? -89.19443 11.02508 65.02598 1.000 100.56757 182 LYS D C 1
ATOM 12499 O O . LYS D 1 170 ? -89.02138 11.26008 63.82705 1.000 103.34074 182 LYS D O 1
ATOM 12505 N N . CYS D 1 171 ? -90.15110 11.59905 65.75197 1.000 98.85899 183 CYS D N 1
ATOM 12506 C CA . CYS D 1 171 ? -91.01265 12.63083 65.18796 1.000 87.91824 183 CYS D CA 1
ATOM 12507 C C . CYS D 1 171 ? -90.26883 13.95780 65.26773 1.000 76.13794 183 CYS D C 1
ATOM 12508 O O . CYS D 1 171 ? -90.01849 14.47462 66.36176 1.000 72.37586 183 CYS D O 1
ATOM 12511 N N . ARG D 1 172 ? -89.91558 14.51022 64.11107 1.000 76.15284 184 ARG D N 1
ATOM 12512 C CA . ARG D 1 172 ? -89.19021 15.76712 64.02874 1.000 85.64703 184 ARG D CA 1
ATOM 12513 C C . ARG D 1 172 ? -89.91313 16.69505 63.06679 1.000 93.96178 184 ARG D C 1
ATOM 12514 O O . ARG D 1 172 ? -90.33566 16.27353 61.97762 1.000 87.16127 184 ARG D O 1
ATOM 12522 N N . VAL D 1 173 ? -90.02549 17.96359 63.48160 1.000 105.65784 185 VAL D N 1
ATOM 12523 C CA . VAL D 1 173 ? -90.77462 18.99227 62.77217 1.000 109.36404 185 VAL D CA 1
ATOM 12524 C C . VAL D 1 173 ? -89.90821 20.23748 62.62096 1.000 107.37156 185 VAL D C 1
ATOM 12525 O O . VAL D 1 173 ? -89.01891 20.50772 63.43833 1.000 109.47771 185 VAL D O 1
ATOM 12529 N N . ILE D 1 174 ? -90.19012 21.00397 61.56325 1.000 103.73150 186 ILE D N 1
ATOM 12530 C CA . ILE D 1 174 ? -89.46861 22.22392 61.22029 1.000 97.28270 186 ILE D CA 1
ATOM 12531 C C . ILE D 1 174 ? -90.48425 23.33307 60.97711 1.000 99.04766 186 ILE D C 1
ATOM 12532 O O . ILE D 1 174 ? -91.49068 23.12462 60.29092 1.000 107.82268 186 ILE D O 1
ATOM 12537 N N . GLY D 1 175 ? -90.21580 24.51299 61.53455 1.000 94.06184 187 GLY D N 1
ATOM 12538 C CA . GLY D 1 175 ? -91.08843 25.66161 61.38642 1.000 93.26597 187 GLY D CA 1
ATOM 12539 C C . GLY D 1 175 ? -90.40108 26.88924 60.82169 1.000 94.44025 187 GLY D C 1
ATOM 12540 O O . GLY D 1 175 ? -89.40322 27.36332 61.37999 1.000 97.39393 187 GLY D O 1
ATOM 12541 N N . LYS D 1 176 ? -90.92501 27.39301 59.70994 1.000 94.06603 188 LYS D N 1
ATOM 12542 C CA . LYS D 1 176 ? -90.42389 28.55865 58.99895 1.000 99.58127 188 LYS D CA 1
ATOM 12543 C C . LYS D 1 176 ? -91.60531 29.41831 58.57866 1.000 96.45187 188 LYS D C 1
ATOM 12544 O O . LYS D 1 176 ? -92.72673 28.91642 58.44149 1.000 101.60798 188 LYS D O 1
ATOM 12550 N N . PRO D 1 177 ? -91.38862 30.71897 58.37081 1.000 93.90968 189 PRO D N 1
ATOM 12551 C CA . PRO D 1 177 ? -92.46632 31.56842 57.85018 1.000 90.96255 189 PRO D CA 1
ATOM 12552 C C . PRO D 1 177 ? -92.89704 31.11609 56.46306 1.000 92.03257 189 PRO D C 1
ATOM 12553 O O . PRO D 1 177 ? -92.09340 30.61941 55.67108 1.000 104.03668 189 PRO D O 1
ATOM 12557 N N . ALA D 1 178 ? -94.19304 31.29119 56.18029 1.000 84.59541 190 ALA D N 1
ATOM 12558 C CA . ALA D 1 178 ? -94.77650 30.74992 54.95505 1.000 78.70870 190 ALA D CA 1
ATOM 12559 C C . ALA D 1 178 ? -94.11441 31.31674 53.70651 1.000 74.42124 190 ALA D C 1
ATOM 12560 O O . ALA D 1 178 ? -94.06695 30.64054 52.67172 1.000 68.09642 190 ALA D O 1
ATOM 12562 N N . GLU D 1 179 ? -93.59705 32.54491 53.77637 1.000 80.66281 191 GLU D N 1
ATOM 12563 C CA . GLU D 1 179 ? -92.93883 33.13095 52.61455 1.000 99.07377 191 GLU D CA 1
ATOM 12564 C C . GLU D 1 179 ? -91.67836 32.36831 52.23292 1.000 112.42885 191 GLU D C 1
ATOM 12565 O O . GLU D 1 179 ? -91.26787 32.41121 51.06819 1.000 111.50303 191 GLU D O 1
ATOM 12571 N N . GLU D 1 180 ? -91.06217 31.67320 53.18607 1.000 123.63142 192 GLU D N 1
ATOM 12572 C CA . GLU D 1 180 ? -89.82753 30.93519 52.96791 1.000 127.86206 192 GLU D CA 1
ATOM 12573 C C . GLU D 1 180 ? -90.07004 29.48578 52.55353 1.000 122.19409 192 GLU D C 1
ATOM 12574 O O . GLU D 1 180 ? -89.11663 28.70219 52.49608 1.000 126.38813 192 GLU D O 1
ATOM 12580 N N . TRP D 1 181 ? -91.31680 29.11200 52.28160 1.000 114.06650 193 TRP D N 1
ATOM 12581 C CA . TRP D 1 181 ? -91.66728 27.77394 51.82905 1.000 115.95016 193 TRP D CA 1
ATOM 12582 C C . TRP D 1 181 ? -91.84572 27.75512 50.31466 1.000 131.86021 193 TRP D C 1
ATOM 12583 O O . TRP D 1 181 ? -91.98555 28.79642 49.66889 1.000 139.34305 193 TRP D O 1
ATOM 12594 N N . ASP D 1 182 ? -91.83745 26.54698 49.74905 1.000 135.39786 194 ASP D N 1
ATOM 12595 C CA . ASP D 1 182 ? -91.96483 26.39342 48.30204 1.000 133.12359 194 ASP D CA 1
ATOM 12596 C C . ASP D 1 182 ? -93.42370 26.28903 47.85718 1.000 133.56821 194 ASP D C 1
ATOM 12597 O O . ASP D 1 182 ? -93.88544 27.09302 47.04139 1.000 136.38525 194 ASP D O 1
ATOM 12602 N N . ASP D 1 183 ? -94.15935 25.30951 48.38030 1.000 129.11511 195 ASP D N 1
ATOM 12603 C CA . ASP D 1 183 ? -95.55624 25.08438 48.00581 1.000 125.08415 195 ASP D CA 1
ATOM 12604 C C . ASP D 1 183 ? -96.42052 25.18526 49.25802 1.000 117.53699 195 ASP D C 1
ATOM 12605 O O . ASP D 1 183 ? -96.46789 24.25275 50.06587 1.000 120.28957 195 ASP D O 1
ATOM 12610 N N . VAL D 1 184 ? -97.10749 26.31731 49.41725 1.000 103.08464 196 VAL D N 1
ATOM 12611 C CA . VAL D 1 184 ? -98.03779 26.49565 50.52672 1.000 90.79564 196 VAL D CA 1
ATOM 12612 C C . VAL D 1 184 ? -99.49128 26.34550 50.10775 1.000 88.01326 196 VAL D C 1
ATOM 12613 O O . VAL D 1 184 ? -100.37065 26.29790 50.98331 1.000 90.22405 196 VAL D O 1
ATOM 12617 N N . ALA D 1 185 ? -99.77759 26.28191 48.80416 1.000 87.61215 197 ALA D N 1
ATOM 12618 C CA . ALA D 1 185 ? -101.16625 26.22351 48.35845 1.000 81.39124 197 ALA D CA 1
ATOM 12619 C C . ALA D 1 185 ? -101.84728 24.93850 48.81641 1.000 84.68475 197 ALA D C 1
ATOM 12620 O O . ALA D 1 185 ? -103.04010 24.94425 49.14798 1.000 86.82097 197 ALA D O 1
ATOM 12622 N N . SER D 1 186 ? -101.10371 23.82973 48.86180 1.000 88.72956 198 SER D N 1
ATOM 12623 C CA . SER D 1 186 ? -101.67947 22.58449 49.35977 1.000 95.90067 198 SER D CA 1
ATOM 12624 C C . SER D 1 186 ? -102.00215 22.70190 50.84428 1.000 100.35987 198 SER D C 1
ATOM 12625 O O . SER D 1 186 ? -103.06876 22.26444 51.30167 1.000 99.20704 198 SER D O 1
ATOM 12628 N N . PHE D 1 187 ? -101.10399 23.33191 51.60232 1.000 97.06838 199 PHE D N 1
ATOM 12629 C CA . PHE D 1 187 ? -101.34629 23.54053 53.02226 1.000 92.21273 199 PHE D CA 1
ATOM 12630 C C . PHE D 1 187 ? -102.53425 24.46478 53.24518 1.000 94.23476 199 PHE D C 1
ATOM 12631 O O . PHE D 1 187 ? -103.35588 24.22456 54.13748 1.000 107.95039 199 PHE D O 1
ATOM 12639 N N . LYS D 1 188 ? -102.64488 25.52518 52.44066 1.000 87.07420 200 LYS D N 1
ATOM 12640 C CA . LYS D 1 188 ? -103.77745 26.43024 52.58428 1.000 88.12098 200 LYS D CA 1
ATOM 12641 C C . LYS D 1 188 ? -105.08935 25.74984 52.22489 1.000 93.37835 200 LYS D C 1
ATOM 12642 O O . LYS D 1 188 ? -106.12389 26.05154 52.83109 1.000 88.95449 200 LYS D O 1
ATOM 12648 N N . GLN D 1 189 ? -105.07428 24.82943 51.25685 1.000 110.86323 201 GLN D N 1
ATOM 12649 C CA . GLN D 1 189 ? -106.28651 24.06176 50.99520 1.000 117.49595 201 GLN D CA 1
ATOM 12650 C C . GLN D 1 189 ? -106.58554 23.08491 52.12297 1.000 114.37391 201 GLN D C 1
ATOM 12651 O O . GLN D 1 189 ? -107.74951 22.71871 52.32529 1.000 117.65361 201 GLN D O 1
ATOM 12657 N N . TYR D 1 190 ? -105.56229 22.65049 52.86645 1.000 95.62619 202 TYR D N 1
ATOM 12658 C CA . TYR D 1 190 ? -105.83944 21.84589 54.05391 1.000 75.95602 202 TYR D CA 1
ATOM 12659 C C . TYR D 1 190 ? -106.60052 22.64887 55.10176 1.000 62.19277 202 TYR D C 1
ATOM 12660 O O . TYR D 1 190 ? -107.33391 22.07262 55.91281 1.000 49.45046 202 TYR D O 1
ATOM 12669 N N . PHE D 1 191 ? -106.43876 23.97404 55.10124 1.000 66.34751 203 PHE D N 1
ATOM 12670 C CA . PHE D 1 191 ? -107.06825 24.84439 56.08706 1.000 65.88485 203 PHE D CA 1
ATOM 12671 C C . PHE D 1 191 ? -108.50425 25.23897 55.74480 1.000 68.52031 203 PHE D C 1
ATOM 12672 O O . PHE D 1 191 ? -109.16830 25.85541 56.58502 1.000 62.82005 203 PHE D O 1
ATOM 12680 N N . LYS D 1 192 ? -108.99734 24.92229 54.54959 1.000 76.62487 204 LYS D N 1
ATOM 12681 C CA . LYS D 1 192 ? -110.33493 25.35185 54.15528 1.000 80.57296 204 LYS D CA 1
ATOM 12682 C C . LYS D 1 192 ? -111.41953 24.53160 54.85409 1.000 78.86335 204 LYS D C 1
ATOM 12683 O O . LYS D 1 192 ? -111.22097 23.36537 55.20355 1.000 79.30940 204 LYS D O 1
ATOM 12689 N N . ASN D 1 193 ? -112.57670 25.17159 55.07224 1.000 77.96882 205 ASN D N 1
ATOM 12690 C CA . ASN D 1 193 ? -113.64197 24.56225 55.87053 1.000 80.45817 205 ASN D CA 1
ATOM 12691 C C . ASN D 1 193 ? -114.26423 23.34250 55.19527 1.000 80.84117 205 ASN D C 1
ATOM 12692 O O . ASN D 1 193 ? -114.59070 22.36075 55.87319 1.000 85.19980 205 ASN D O 1
ATOM 12697 N N . ASP D 1 194 ? -114.43553 23.38417 53.86680 1.000 78.46587 206 ASP D N 1
ATOM 12698 C CA . ASP D 1 194 ? -115.08466 22.35314 53.05106 1.000 79.23373 206 ASP D CA 1
ATOM 12699 C C . ASP D 1 194 ? -116.29003 21.73290 53.76326 1.000 69.33042 206 ASP D C 1
ATOM 12700 O O . ASP D 1 194 ? -116.24347 20.56647 54.17499 1.000 59.60546 206 ASP D O 1
ATOM 12705 N N . PRO D 1 195 ? -117.39542 22.47012 53.91571 1.000 64.33793 207 PRO D N 1
ATOM 12706 C CA . PRO D 1 195 ? -118.57215 21.89713 54.58871 1.000 59.76243 207 PRO D CA 1
ATOM 12707 C C . PRO D 1 195 ? -119.31368 20.88054 53.73089 1.000 49.53551 207 PRO D C 1
ATOM 12708 O O . PRO D 1 195 ? -120.11339 21.25020 52.86553 1.000 53.07395 207 PRO D O 1
ATOM 12712 N N . ILE D 1 196 ? -119.04853 19.59168 53.96389 1.000 42.08215 208 ILE D N 1
ATOM 12713 C CA . ILE D 1 196 ? -119.64012 18.54080 53.13743 1.000 49.10961 208 ILE D CA 1
ATOM 12714 C C . ILE D 1 196 ? -121.15616 18.44919 53.31906 1.000 47.99314 208 ILE D C 1
ATOM 12715 O O . ILE D 1 196 ? -121.86862 18.03614 52.39579 1.000 52.58014 208 ILE D O 1
ATOM 12720 N N . ILE D 1 197 ? -121.68144 18.81608 54.49066 1.000 47.10863 209 ILE D N 1
ATOM 12721 C CA . ILE D 1 197 ? -123.12154 18.69130 54.71034 1.000 52.64917 209 ILE D CA 1
ATOM 12722 C C . ILE D 1 197 ? -123.90313 19.65099 53.81448 1.000 60.86408 209 ILE D C 1
ATOM 12723 O O . ILE D 1 197 ? -124.96619 19.29811 53.28646 1.000 62.78989 209 ILE D O 1
ATOM 12728 N N . GLU D 1 198 ? -123.39029 20.86750 53.60613 1.000 62.98755 210 GLU D N 1
ATOM 12729 C CA . GLU D 1 198 ? -124.08673 21.79673 52.71967 1.000 70.19903 210 GLU D CA 1
ATOM 12730 C C . GLU D 1 198 ? -124.01433 21.33017 51.27201 1.000 71.60587 210 GLU D C 1
ATOM 12731 O O . GLU D 1 198 ? -124.97655 21.49153 50.50946 1.000 71.37320 210 GLU D O 1
ATOM 12737 N N . GLU D 1 199 ? -122.88426 20.73598 50.88094 1.000 76.73564 211 GLU D N 1
ATOM 12738 C CA . GLU D 1 199 ? -122.77428 20.17142 49.54162 1.000 77.85382 211 GLU D CA 1
ATOM 12739 C C . GLU D 1 199 ? -123.76456 19.03168 49.35816 1.000 76.05140 211 GLU D C 1
ATOM 12740 O O . GLU D 1 199 ? -124.38107 18.89316 48.29447 1.000 76.46468 211 GLU D O 1
ATOM 12746 N N . LEU D 1 200 ? -123.96125 18.23129 50.40833 1.000 70.01916 212 LEU D N 1
ATOM 12747 C CA . LEU D 1 200 ? -124.92088 17.13675 50.34336 1.000 65.83211 212 LEU D CA 1
ATOM 12748 C C . LEU D 1 200 ? -126.34707 17.66003 50.24238 1.000 66.54396 212 LEU D C 1
ATOM 12749 O O . LEU D 1 200 ? -127.16050 17.11634 49.48584 1.000 56.97053 212 LEU D O 1
ATOM 12754 N N . TYR D 1 201 ? -126.66085 18.73229 50.97761 1.000 76.76915 213 TYR D N 1
ATOM 12755 C CA . TYR D 1 201 ? -127.99694 19.31539 50.88751 1.000 77.64265 213 TYR D CA 1
ATOM 12756 C C . TYR D 1 201 ? -128.25378 19.88524 49.50035 1.000 82.47271 213 TYR D C 1
ATOM 12757 O O . TYR D 1 201 ? -129.33629 19.69575 48.93308 1.000 76.29454 213 TYR D O 1
ATOM 12766 N N . GLU D 1 202 ? -127.26049 20.57104 48.92783 1.000 91.30419 214 GLU D N 1
ATOM 12767 C CA . GLU D 1 202 ? -127.43826 21.13078 47.59240 1.000 91.87071 214 GLU D CA 1
ATOM 12768 C C . GLU D 1 202 ? -127.58957 20.03348 46.54776 1.000 89.87914 214 GLU D C 1
ATOM 12769 O O . GLU D 1 202 ? -128.42639 20.14321 45.64270 1.000 92.86925 214 GLU D O 1
ATOM 12775 N N . LEU D 1 203 ? -126.79396 18.96539 46.65669 1.000 75.31424 215 LEU D N 1
ATOM 12776 C CA . LEU D 1 203 ? -126.90307 17.87536 45.69400 1.000 63.70185 215 LEU D CA 1
ATOM 12777 C C . LEU D 1 203 ? -128.24357 17.16318 45.81229 1.000 58.76387 215 LEU D C 1
ATOM 12778 O O . LEU D 1 203 ? -128.86337 16.83002 44.79636 1.000 38.33721 215 LEU D O 1
ATOM 12783 N N . GLN D 1 204 ? -128.72717 16.95052 47.03906 1.000 53.02365 216 GLN D N 1
ATOM 12784 C CA . GLN D 1 204 ? -130.02616 16.30728 47.20047 1.000 53.15722 216 GLN D CA 1
ATOM 12785 C C . GLN D 1 204 ? -131.14633 17.19846 46.68178 1.000 49.08047 216 GLN D C 1
ATOM 12786 O O . GLN D 1 204 ? -132.09425 16.71084 46.05414 1.000 52.37455 216 GLN D O 1
ATOM 12792 N N . SER D 1 205 ? -131.03134 18.51250 46.89009 1.000 46.31322 217 SER D N 1
ATOM 12793 C CA . SER D 1 205 ? -132.05843 19.42515 46.40362 1.000 53.63191 217 SER D CA 1
ATOM 12794 C C . SER D 1 205 ? -132.08820 19.44942 44.88154 1.000 64.19357 217 SER D C 1
ATOM 12795 O O . SER D 1 205 ? -133.16186 19.37296 44.27059 1.000 70.68412 217 SER D O 1
ATOM 12798 N N . GLN D 1 206 ? -130.91423 19.54393 44.24915 1.000 64.25068 218 GLN D N 1
ATOM 12799 C CA . GLN D 1 206 ? -130.87109 19.54686 42.79124 1.000 67.61042 218 GLN D CA 1
ATOM 12800 C C . GLN D 1 206 ? -131.34095 18.21731 42.21760 1.000 63.55143 218 GLN D C 1
ATOM 12801 O O . GLN D 1 206 ? -132.03364 18.19279 41.19649 1.000 65.75180 218 GLN D O 1
ATOM 12807 N N . LEU D 1 207 ? -131.01345 17.10276 42.87772 1.000 56.86468 219 LEU D N 1
ATOM 12808 C CA . LEU D 1 207 ? -131.43628 15.80322 42.36786 1.000 58.81018 219 LEU D CA 1
ATOM 12809 C C . LEU D 1 207 ? -132.94712 15.63365 42.48058 1.000 66.06119 219 LEU D C 1
ATOM 12810 O O . LEU D 1 207 ? -133.59360 15.13858 41.54688 1.000 65.53838 219 LEU D O 1
ATOM 12815 N N . VAL D 1 208 ? -133.53326 16.07460 43.59837 1.000 81.16534 220 VAL D N 1
ATOM 12816 C CA . VAL D 1 208 ? -134.97762 15.95604 43.76880 1.000 89.82524 220 VAL D CA 1
ATOM 12817 C C . VAL D 1 208 ? -135.71022 16.86899 42.79385 1.000 88.81730 220 VAL D C 1
ATOM 12818 O O . VAL D 1 208 ? -136.68552 16.45718 42.15534 1.000 86.83160 220 VAL D O 1
ATOM 12822 N N . SER D 1 209 ? -135.24433 18.11284 42.64069 1.000 96.08899 221 SER D N 1
ATOM 12823 C CA . SER D 1 209 ? -135.90227 19.02220 41.70865 1.000 99.68502 221 SER D CA 1
ATOM 12824 C C . SER D 1 209 ? -135.74081 18.57489 40.25962 1.000 99.53503 221 SER D C 1
ATOM 12825 O O . SER D 1 209 ? -136.65216 18.77572 39.44842 1.000 102.54009 221 SER D O 1
ATOM 12828 N N . LEU D 1 210 ? -134.59755 17.97394 39.91183 1.000 94.31694 222 LEU D N 1
ATOM 12829 C CA . LEU D 1 210 ? -134.38870 17.50776 38.54699 1.000 83.92691 222 LEU D CA 1
ATOM 12830 C C . LEU D 1 210 ? -135.19086 16.24989 38.24103 1.000 93.98064 222 LEU D C 1
ATOM 12831 O O . LEU D 1 210 ? -135.61514 16.05424 37.09717 1.000 97.54938 222 LEU D O 1
ATOM 12836 N N . ARG D 1 211 ? -135.40799 15.38448 39.23526 1.000 104.85386 223 ARG D N 1
ATOM 12837 C CA . ARG D 1 211 ? -136.21522 14.19479 38.98556 1.000 115.89649 223 ARG D CA 1
ATOM 12838 C C . ARG D 1 211 ? -137.70648 14.50216 39.02512 1.000 121.78488 223 ARG D C 1
ATOM 12839 O O . ARG D 1 211 ? -138.49832 13.80074 38.38552 1.000 119.66076 223 ARG D O 1
ATOM 12847 N N . THR D 1 212 ? -138.10040 15.54371 39.75873 1.000 131.52282 224 THR D N 1
ATOM 12848 C CA . THR D 1 212 ? -139.48949 15.97665 39.83365 1.000 138.18571 224 THR D CA 1
ATOM 12849 C C . THR D 1 212 ? -139.89261 16.86642 38.66638 1.000 156.91841 224 THR D C 1
ATOM 12850 O O . THR D 1 212 ? -141.08030 17.17944 38.53554 1.000 154.82467 224 THR D O 1
ATOM 12854 N N . ASN D 1 213 ? -138.93885 17.29680 37.83383 1.000 177.96134 225 ASN D N 1
ATOM 12855 C CA . ASN D 1 213 ? -139.28774 18.15277 36.70379 1.000 184.47702 225 ASN D CA 1
ATOM 12856 C C . ASN D 1 213 ? -140.20766 17.43271 35.72640 1.000 189.54369 225 ASN D C 1
ATOM 12857 O O . ASN D 1 213 ? -140.95605 18.08237 34.98737 1.000 192.51138 225 ASN D O 1
ATOM 12862 N N . LEU D 1 214 ? -140.14962 16.10423 35.68051 1.000 189.53084 226 LEU D N 1
ATOM 12863 C CA . LEU D 1 214 ? -141.16402 15.36058 34.95075 1.000 189.49972 226 LEU D CA 1
ATOM 12864 C C . LEU D 1 214 ? -142.49496 15.54567 35.66577 1.000 201.10707 226 LEU D C 1
ATOM 12865 O O . LEU D 1 214 ? -142.56334 15.44162 36.89493 1.000 203.50559 226 LEU D O 1
ATOM 12870 N N . ASP D 1 215 ? -143.55337 15.80949 34.90091 1.000 206.50509 227 ASP D N 1
ATOM 12871 C CA . ASP D 1 215 ? -144.86746 16.12586 35.46146 1.000 206.24381 227 ASP D CA 1
ATOM 12872 C C . ASP D 1 215 ? -144.77077 17.27008 36.47415 1.000 207.50171 227 ASP D C 1
ATOM 12873 O O . ASP D 1 215 ? -145.29345 17.19981 37.58841 1.000 204.11750 227 ASP D O 1
ATOM 12878 N N . LYS D 1 216 ? -144.07039 18.32989 36.07680 1.000 203.32015 228 LYS D N 1
ATOM 12879 C CA . LYS D 1 216 ? -143.90645 19.53138 36.89986 1.000 199.48364 228 LYS D CA 1
ATOM 12880 C C . LYS D 1 216 ? -144.87802 20.62332 36.45470 1.000 202.07974 228 LYS D C 1
ATOM 12881 O O . LYS D 1 216 ? -144.48934 21.74139 36.11165 1.000 201.85619 228 LYS D O 1
ATOM 12887 N N . GLN D 1 217 ? -146.16496 20.28891 36.46724 1.000 203.27284 229 GLN D N 1
ATOM 12888 C CA . GLN D 1 217 ? -147.21508 21.16201 35.95158 1.000 196.63217 229 GLN D CA 1
ATOM 12889 C C . GLN D 1 217 ? -148.32717 21.32742 36.97891 1.000 197.70508 229 GLN D C 1
ATOM 12890 O O . GLN D 1 217 ? -149.50933 21.12552 36.69389 1.000 199.43293 229 GLN D O 1
ATOM 12896 N N . GLU D 1 218 ? -147.95489 21.70322 38.20214 1.000 197.23965 230 GLU D N 1
ATOM 12897 C CA . GLU D 1 218 ? -148.93721 21.91810 39.25781 1.000 199.29196 230 GLU D CA 1
ATOM 12898 C C . GLU D 1 218 ? -148.65492 23.22103 39.99838 1.000 205.55949 230 GLU D C 1
ATOM 12899 O O . GLU D 1 218 ? -149.56017 24.04048 40.19036 1.000 207.42449 230 GLU D O 1
ATOM 12905 N N . GLY D 1 219 ? -147.41154 23.41249 40.43690 1.000 205.56620 231 GLY D N 1
ATOM 12906 C CA . GLY D 1 219 ? -147.00767 24.68741 41.01065 1.000 199.42166 231 GLY D CA 1
ATOM 12907 C C . GLY D 1 219 ? -146.82422 25.73593 39.92762 1.000 193.28237 231 GLY D C 1
ATOM 12908 O O . GLY D 1 219 ? -146.11552 25.50899 38.94147 1.000 193.56616 231 GLY D O 1
ATOM 12909 N N . GLN D 1 220 ? -147.45026 26.89639 40.11771 1.000 186.83093 232 GLN D N 1
ATOM 12910 C CA . GLN D 1 220 ? -147.41461 27.94976 39.10921 1.000 171.09564 232 GLN D CA 1
ATOM 12911 C C . GLN D 1 220 ? -147.34245 29.32724 39.74990 1.000 159.62075 232 GLN D C 1
ATOM 12912 O O . GLN D 1 220 ? -146.25728 29.84330 40.03697 1.000 156.21884 232 GLN D O 1
ATOM 12918 N N . TYR D 1 221 ? -148.50764 29.93679 39.93559 1.000 154.70536 233 TYR D N 1
ATOM 12919 C CA . TYR D 1 221 ? -148.66092 31.15108 40.72095 1.000 150.90180 233 TYR D CA 1
ATOM 12920 C C . TYR D 1 221 ? -150.08089 31.16069 41.26333 1.000 149.34746 233 TYR D C 1
ATOM 12921 O O . TYR D 1 221 ? -150.57216 30.11517 41.70065 1.000 149.94130 233 TYR D O 1
ATOM 12930 N N . TYR D 1 222 ? -150.73783 32.32248 41.26180 1.000 143.45679 234 TYR D N 1
ATOM 12931 C CA . TYR D 1 222 ? -152.11804 32.46804 41.73877 1.000 131.14407 234 TYR D CA 1
ATOM 12932 C C . TYR D 1 222 ? -152.32114 31.83255 43.11548 1.000 128.92550 234 TYR D C 1
ATOM 12933 O O . TYR D 1 222 ? -153.44949 31.52824 43.51070 1.000 135.42406 234 TYR D O 1
ATOM 12942 N N . GLY D 1 223 ? -151.24978 31.66983 43.88247 1.000 128.99391 235 GLY D N 1
ATOM 12943 C CA . GLY D 1 223 ? -151.34738 31.02334 45.17279 1.000 123.66888 235 GLY D CA 1
ATOM 12944 C C . GLY D 1 223 ? -150.36417 31.60407 46.16011 1.000 123.01859 235 GLY D C 1
ATOM 12945 O O . GLY D 1 223 ? -149.51170 30.88988 46.69543 1.000 123.83814 235 GLY D O 1
ATOM 12946 N N . ILE D 1 224 ? -150.45962 32.90820 46.40101 1.000 124.54040 236 ILE D N 1
ATOM 12947 C CA . ILE D 1 224 ? -149.51742 33.55234 47.30402 1.000 138.72041 236 ILE D CA 1
ATOM 12948 C C . ILE D 1 224 ? -150.24837 34.54684 48.20319 1.000 160.47662 236 ILE D C 1
ATOM 12949 O O . ILE D 1 224 ? -149.95534 34.63452 49.39950 1.000 159.81436 236 ILE D O 1
ATOM 12954 N N . GLY D 1 225 ? -151.21418 35.27255 47.65864 1.000 174.05635 237 GLY D N 1
ATOM 12955 C CA . GLY D 1 225 ? -152.02129 36.18404 48.45348 1.000 175.81932 237 GLY D CA 1
ATOM 12956 C C . GLY D 1 225 ? -151.48855 37.60831 48.42350 1.000 176.51374 237 GLY D C 1
ATOM 12957 O O . GLY D 1 225 ? -151.22962 38.16050 47.35141 1.000 177.50225 237 GLY D O 1
ATOM 12958 N N . GLN D 1 226 ? -151.43098 38.22485 49.60191 1.000 170.06034 238 GLN D N 1
ATOM 12959 C CA . GLN D 1 226 ? -150.84256 39.46307 50.11723 1.000 160.00530 238 GLN D CA 1
ATOM 12960 C C . GLN D 1 226 ? -151.25520 40.70307 49.33762 1.000 146.96882 238 GLN D C 1
ATOM 12961 O O . GLN D 1 226 ? -150.65611 41.76069 49.53964 1.000 147.24326 238 GLN D O 1
ATOM 12967 N N . THR D 1 227 ? -152.25310 40.62416 48.45387 1.000 137.89835 239 THR D N 1
ATOM 12968 C CA . THR D 1 227 ? -152.77143 41.86447 47.86650 1.000 130.23701 239 THR D CA 1
ATOM 12969 C C . THR D 1 227 ? -154.28622 41.72541 47.78873 1.000 132.27671 239 THR D C 1
ATOM 12970 O O . THR D 1 227 ? -154.78953 40.61228 47.56273 1.000 132.25542 239 THR D O 1
ATOM 12974 N N . PRO D 1 228 ? -155.04309 42.80737 48.00388 1.000 132.86691 240 PRO D N 1
ATOM 12975 C CA . PRO D 1 228 ? -156.51174 42.68402 47.94030 1.000 132.60598 240 PRO D CA 1
ATOM 12976 C C . PRO D 1 228 ? -157.03065 42.18522 46.60048 1.000 126.93881 240 PRO D C 1
ATOM 12977 O O . PRO D 1 228 ? -158.02131 41.43864 46.56524 1.000 125.54288 240 PRO D O 1
ATOM 12981 N N . ALA D 1 229 ? -156.38346 42.56253 45.49609 1.000 124.54450 241 ALA D N 1
ATOM 12982 C CA . ALA D 1 229 ? -156.87573 42.16226 44.18218 1.000 121.53501 241 ALA D CA 1
ATOM 12983 C C . ALA D 1 229 ? -156.78669 40.65398 43.99665 1.000 118.43778 241 ALA D C 1
ATOM 12984 O O . ALA D 1 229 ? -157.72977 40.02451 43.49674 1.000 123.33642 241 ALA D O 1
ATOM 12986 N N . TYR D 1 230 ? -155.66478 40.05269 44.39452 1.000 109.70482 242 TYR D N 1
ATOM 12987 C CA . TYR D 1 230 ? -155.56086 38.60452 44.28700 1.000 108.30624 242 TYR D CA 1
ATOM 12988 C C . TYR D 1 230 ? -156.55998 37.90998 45.20104 1.000 114.37732 242 TYR D C 1
ATOM 12989 O O . TYR D 1 230 ? -157.07498 36.83912 44.86085 1.000 116.12632 242 TYR D O 1
ATOM 12998 N N . GLN D 1 231 ? -156.82805 38.48508 46.37664 1.000 115.65718 243 GLN D N 1
ATOM 12999 C CA . GLN D 1 231 ? -157.80756 37.87413 47.26769 1.000 111.41370 243 GLN D CA 1
ATOM 13000 C C . GLN D 1 231 ? -159.18782 37.88775 46.63299 1.000 97.53055 243 GLN D C 1
ATOM 13001 O O . GLN D 1 231 ? -159.93748 36.90461 46.72443 1.000 95.12978 243 GLN D O 1
ATOM 13007 N N . THR D 1 232 ? -159.52066 38.97934 45.94074 1.000 91.97213 244 THR D N 1
ATOM 13008 C CA . THR D 1 232 ? -160.78838 39.02220 45.22636 1.000 90.07787 244 THR D CA 1
ATOM 13009 C C . THR D 1 232 ? -160.81785 37.98621 44.11370 1.000 88.15399 244 THR D C 1
ATOM 13010 O O . THR D 1 232 ? -161.81966 37.28896 43.93386 1.000 93.32056 244 THR D O 1
ATOM 13014 N N . VAL D 1 233 ? -159.71296 37.83622 43.38403 1.000 82.02782 245 VAL D N 1
ATOM 13015 C CA . VAL D 1 233 ? -159.71147 36.87803 42.28242 1.000 80.06754 245 VAL D CA 1
ATOM 13016 C C . VAL D 1 233 ? -159.84143 35.44909 42.79914 1.000 75.29037 245 VAL D C 1
ATOM 13017 O O . VAL D 1 233 ? -160.56157 34.62689 42.21585 1.000 74.08770 245 VAL D O 1
ATOM 13021 N N . ARG D 1 234 ? -159.19584 35.13777 43.92529 1.000 77.13147 246 ARG D N 1
ATOM 13022 C CA . ARG D 1 234 ? -159.25085 33.76398 44.41373 1.000 83.01245 246 ARG D CA 1
ATOM 13023 C C . ARG D 1 234 ? -160.60131 33.44663 45.04546 1.000 94.45348 246 ARG D C 1
ATOM 13024 O O . ARG D 1 234 ? -161.14601 32.35832 44.82774 1.000 90.72763 246 ARG D O 1
ATOM 13032 N N . ASN D 1 235 ? -161.17973 34.37568 45.81404 1.000 108.55675 247 ASN D N 1
ATOM 13033 C CA . ASN D 1 235 ? -162.50908 34.08092 46.33848 1.000 116.39407 247 ASN D CA 1
ATOM 13034 C C . ASN D 1 235 ? -163.55386 34.06755 45.22508 1.000 115.65586 247 ASN D C 1
ATOM 13035 O O . ASN D 1 235 ? -164.53712 33.32085 45.30833 1.000 121.76539 247 ASN D O 1
ATOM 13040 N N . MET D 1 236 ? -163.34113 34.84220 44.15434 1.000 109.47539 248 MET D N 1
ATOM 13041 C CA . MET D 1 236 ? -164.26431 34.79619 43.02687 1.000 103.64895 248 MET D CA 1
ATOM 13042 C C . MET D 1 236 ? -164.17497 33.46470 42.29369 1.000 97.37249 248 MET D C 1
ATOM 13043 O O . MET D 1 236 ? -165.20163 32.90339 41.89437 1.000 100.98633 248 MET D O 1
ATOM 13048 N N . MET D 1 237 ? -162.95979 32.94387 42.09087 1.000 91.73622 249 MET D N 1
ATOM 13049 C CA . MET D 1 237 ? -162.86021 31.62202 41.48082 1.000 88.56350 249 MET D CA 1
ATOM 13050 C C . MET D 1 237 ? -163.39914 30.54321 42.41515 1.000 79.82665 249 MET D C 1
ATOM 13051 O O . MET D 1 237 ? -163.93078 29.53003 41.94573 1.000 75.73288 249 MET D O 1
ATOM 13056 N N . ASP D 1 238 ? -163.31704 30.75855 43.73247 1.000 83.90196 250 ASP D N 1
ATOM 13057 C CA . ASP D 1 238 ? -163.96274 29.83621 44.66261 1.000 86.88856 250 ASP D CA 1
ATOM 13058 C C . ASP D 1 238 ? -165.47423 29.85200 44.47901 1.000 80.93878 250 ASP D C 1
ATOM 13059 O O . ASP D 1 238 ? -166.12382 28.79979 44.50752 1.000 70.86478 250 ASP D O 1
ATOM 13064 N N . LYS D 1 239 ? -166.05110 31.04135 44.28936 1.000 79.59662 251 LYS D N 1
ATOM 13065 C CA . LYS D 1 239 ? -167.48722 31.12811 44.04364 1.000 82.77551 251 LYS D CA 1
ATOM 13066 C C . LYS D 1 239 ? -167.85740 30.48075 42.71568 1.000 84.02922 251 LYS D C 1
ATOM 13067 O O . LYS D 1 239 ? -168.90641 29.83608 42.60137 1.000 88.03636 251 LYS D O 1
ATOM 13073 N N . ALA D 1 240 ? -167.00732 30.64613 41.69978 1.000 81.72711 252 ALA D N 1
ATOM 13074 C CA . ALA D 1 240 ? -167.29718 30.06824 40.39187 1.000 76.58893 252 ALA D CA 1
ATOM 13075 C C . ALA D 1 240 ? -167.16508 28.55178 40.39608 1.000 76.47105 252 ALA D C 1
ATOM 13076 O O . ALA D 1 240 ? -167.81625 27.87304 39.59424 1.000 84.30953 252 ALA D O 1
ATOM 13078 N N . ALA D 1 241 ? -166.32203 28.00492 41.27384 1.000 74.82673 253 ALA D N 1
ATOM 13079 C CA . ALA D 1 241 ? -166.10133 26.56352 41.27144 1.000 75.99154 253 ALA D CA 1
ATOM 13080 C C . ALA D 1 241 ? -167.32787 25.80162 41.75919 1.000 93.05370 253 ALA D C 1
ATOM 13081 O O . ALA D 1 241 ? -167.68138 24.75905 41.19607 1.000 89.22362 253 ALA D O 1
ATOM 13083 N N . GLN D 1 242 ? -167.98407 26.29891 42.81071 1.000 114.21626 254 GLN D N 1
ATOM 13084 C CA . GLN D 1 242 ? -169.13520 25.59068 43.36218 1.000 122.90366 254 GLN D CA 1
ATOM 13085 C C . GLN D 1 242 ? -170.32818 25.61486 42.41358 1.000 121.59217 254 GLN D C 1
ATOM 13086 O O . GLN D 1 242 ? -171.15045 24.69126 42.43165 1.000 123.41282 254 GLN D O 1
ATOM 13092 N N . GLY D 1 243 ? -170.44132 26.65519 41.58312 1.000 119.05294 255 GLY D N 1
ATOM 13093 C CA . GLY D 1 243 ? -171.56628 26.78478 40.68314 1.000 120.06025 255 GLY D CA 1
ATOM 13094 C C . GLY D 1 243 ? -171.37821 26.04271 39.37151 1.000 122.54074 255 GLY D C 1
ATOM 13095 O O . GLY D 1 243 ? -170.31355 25.50833 39.06945 1.000 129.04387 255 GLY D O 1
ATOM 13096 N N . LYS D 1 244 ? -172.45205 26.02086 38.58383 1.000 113.49079 256 LYS D N 1
ATOM 13097 C CA . LYS D 1 244 ? -172.45440 25.42506 37.25590 1.000 101.50420 256 LYS D CA 1
ATOM 13098 C C . LYS D 1 244 ? -172.25646 26.47571 36.17245 1.000 91.62301 256 LYS D C 1
ATOM 13099 O O . LYS D 1 244 ? -172.33435 26.15627 34.98197 1.000 82.84094 256 LYS D O 1
ATOM 13105 N N . VAL D 1 245 ? -172.00823 27.72489 36.57054 1.000 86.98378 257 VAL D N 1
ATOM 13106 C CA . VAL D 1 245 ? -171.95312 28.83669 35.63152 1.000 83.60618 257 VAL D CA 1
ATOM 13107 C C . VAL D 1 245 ? -170.79477 28.69432 34.65886 1.000 85.58615 257 VAL D C 1
ATOM 13108 O O . VAL D 1 245 ? -169.68827 28.27818 35.02885 1.000 93.58811 257 VAL D O 1
ATOM 13112 N N . SER D 1 246 ? -171.04659 29.04976 33.40206 1.000 81.04087 258 SER D N 1
ATOM 13113 C CA . SER D 1 246 ? -169.95517 29.25044 32.46388 1.000 81.91887 258 SER D CA 1
ATOM 13114 C C . SER D 1 246 ? -169.18868 30.49599 32.88731 1.000 74.00390 258 SER D C 1
ATOM 13115 O O . SER D 1 246 ? -169.78858 31.50932 33.25804 1.000 73.18910 258 SER D O 1
ATOM 13118 N N . VAL D 1 247 ? -167.86172 30.43101 32.83487 1.000 69.61052 259 VAL D N 1
ATOM 13119 C CA . VAL D 1 247 ? -167.02489 31.49804 33.37229 1.000 67.86129 259 VAL D CA 1
ATOM 13120 C C . VAL D 1 247 ? -166.24932 32.15937 32.24241 1.000 65.38049 259 VAL D C 1
ATOM 13121 O O . VAL D 1 247 ? -165.68948 31.47651 31.37945 1.000 54.87317 259 VAL D O 1
ATOM 13125 N N . LEU D 1 248 ? -166.20461 33.49074 32.26360 1.000 60.97017 260 LEU D N 1
ATOM 13126 C CA . LEU D 1 248 ? -165.44073 34.28349 31.30666 1.000 64.96297 260 LEU D CA 1
ATOM 13127 C C . LEU D 1 248 ? -164.27431 34.94186 32.03191 1.000 72.52154 260 LEU D C 1
ATOM 13128 O O . LEU D 1 248 ? -164.47991 35.69316 32.99173 1.000 79.76847 260 LEU D O 1
ATOM 13133 N N . LEU D 1 249 ? -163.05931 34.66383 31.56989 1.000 76.63955 261 LEU D N 1
ATOM 13134 C CA . LEU D 1 249 ? -161.83687 35.21949 32.14003 1.000 52.78183 261 LEU D CA 1
ATOM 13135 C C . LEU D 1 249 ? -161.44719 36.45987 31.34050 1.000 66.14184 261 LEU D C 1
ATOM 13136 O O . LEU D 1 249 ? -160.95625 36.36651 30.20667 1.000 80.50211 261 LEU D O 1
ATOM 13141 N N . LEU D 1 250 ? -161.70546 37.62179 31.93453 1.000 57.81827 262 LEU D N 1
ATOM 13142 C CA . LEU D 1 250 ? -161.29060 38.90185 31.38359 1.000 69.35060 262 LEU D CA 1
ATOM 13143 C C . LEU D 1 250 ? -159.94253 39.28063 31.97893 1.000 78.58775 262 LEU D C 1
ATOM 13144 O O . LEU D 1 250 ? -159.78120 39.30011 33.20317 1.000 84.29851 262 LEU D O 1
ATOM 13149 N N . GLY D 1 251 ? -158.97859 39.57529 31.11381 1.000 82.17155 263 GLY D N 1
ATOM 13150 C CA . GLY D 1 251 ? -157.65349 39.93430 31.57357 1.000 91.97599 263 GLY D CA 1
ATOM 13151 C C . GLY D 1 251 ? -156.76961 40.47414 30.47099 1.000 102.59590 263 GLY D C 1
ATOM 13152 O O . GLY D 1 251 ? -157.24970 41.11335 29.53031 1.000 110.51811 263 GLY D O 1
ATOM 13153 N N . GLU D 1 252 ? -155.46956 40.22123 30.58080 1.000 105.06696 264 GLU D N 1
ATOM 13154 C CA . GLU D 1 252 ? -154.49694 40.66849 29.59882 1.000 112.28380 264 GLU D CA 1
ATOM 13155 C C . GLU D 1 252 ? -153.59869 39.49867 29.22347 1.000 116.39400 264 GLU D C 1
ATOM 13156 O O . GLU D 1 252 ? -153.49923 38.50775 29.95207 1.000 117.33901 264 GLU D O 1
ATOM 13162 N N . THR D 1 253 ? -152.95311 39.62004 28.06563 1.000 119.59641 265 THR D N 1
ATOM 13163 C CA . THR D 1 253 ? -152.05143 38.57645 27.60022 1.000 113.12264 265 THR D CA 1
ATOM 13164 C C . THR D 1 253 ? -150.89716 38.39125 28.57799 1.000 111.00649 265 THR D C 1
ATOM 13165 O O . THR D 1 253 ? -150.36113 39.35753 29.12795 1.000 107.56086 265 THR D O 1
ATOM 13169 N N . GLY D 1 254 ? -150.51960 37.13318 28.79171 1.000 113.51424 266 GLY D N 1
ATOM 13170 C CA . GLY D 1 254 ? -149.43733 36.78895 29.68964 1.000 113.09732 266 GLY D CA 1
ATOM 13171 C C . GLY D 1 254 ? -149.78270 36.80172 31.16025 1.000 113.40565 266 GLY D C 1
ATOM 13172 O O . GLY D 1 254 ? -148.86937 36.75953 31.99252 1.000 113.65403 266 GLY D O 1
ATOM 13173 N N . VAL D 1 255 ? -151.07164 36.86002 31.51324 1.000 103.52303 267 VAL D N 1
ATOM 13174 C CA . VAL D 1 255 ? -151.47871 36.79463 32.91285 1.000 83.00196 267 VAL D CA 1
ATOM 13175 C C . VAL D 1 255 ? -151.71602 35.36343 33.37980 1.000 73.93919 267 VAL D C 1
ATOM 13176 O O . VAL D 1 255 ? -151.97348 35.14235 34.57157 1.000 61.87608 267 VAL D O 1
ATOM 13180 N N . GLY D 1 256 ? -151.62075 34.38119 32.48425 1.000 76.35859 268 GLY D N 1
ATOM 13181 C CA . GLY D 1 256 ? -151.80858 32.99298 32.86161 1.000 72.20188 268 GLY D CA 1
ATOM 13182 C C . GLY D 1 256 ? -153.24592 32.56465 33.07357 1.000 63.95332 268 GLY D C 1
ATOM 13183 O O . GLY D 1 256 ? -153.57618 31.97622 34.10573 1.000 60.23188 268 GLY D O 1
ATOM 13184 N N . LYS D 1 257 ? -154.11859 32.87164 32.11309 1.000 61.87210 269 LYS D N 1
ATOM 13185 C CA . LYS D 1 257 ? -155.52367 32.50330 32.25237 1.000 57.90037 269 LYS D CA 1
ATOM 13186 C C . LYS D 1 257 ? -155.73361 30.99121 32.24635 1.000 55.56636 269 LYS D C 1
ATOM 13187 O O . LYS D 1 257 ? -156.68807 30.50071 32.86272 1.000 63.20262 269 LYS D O 1
ATOM 13193 N N . GLU D 1 258 ? -154.87002 30.23611 31.56072 1.000 49.65347 270 GLU D N 1
ATOM 13194 C CA . GLU D 1 258 ? -155.09201 28.79578 31.45510 1.000 53.23904 270 GLU D CA 1
ATOM 13195 C C . GLU D 1 258 ? -154.90710 28.09623 32.79838 1.000 61.80697 270 GLU D C 1
ATOM 13196 O O . GLU D 1 258 ? -155.69546 27.21107 33.15564 1.000 66.55548 270 GLU D O 1
ATOM 13202 N N . VAL D 1 259 ? -153.87118 28.46733 33.55741 1.000 67.45316 271 VAL D N 1
ATOM 13203 C CA . VAL D 1 259 ? -153.71342 27.87251 34.88183 1.000 67.03594 271 VAL D CA 1
ATOM 13204 C C . VAL D 1 259 ? -154.84457 28.31918 35.79664 1.000 61.02097 271 VAL D C 1
ATOM 13205 O O . VAL D 1 259 ? -155.24808 27.58139 36.70337 1.000 64.53472 271 VAL D O 1
ATOM 13209 N N . ILE D 1 260 ? -155.39133 29.51612 35.56600 1.000 56.64599 272 ILE D N 1
ATOM 13210 C CA . ILE D 1 260 ? -156.54681 29.95790 36.33967 1.000 53.58372 272 ILE D CA 1
ATOM 13211 C C . ILE D 1 260 ? -157.73645 29.05107 36.06114 1.000 51.68756 272 ILE D C 1
ATOM 13212 O O . ILE D 1 260 ? -158.46291 28.65033 36.97938 1.000 56.51758 272 ILE D O 1
ATOM 13217 N N . ALA D 1 261 ? -157.94373 28.69809 34.79031 1.000 53.64086 273 ALA D N 1
ATOM 13218 C CA . ALA D 1 261 ? -159.02200 27.77488 34.45538 1.000 62.81889 273 ALA D CA 1
ATOM 13219 C C . ALA D 1 261 ? -158.76971 26.39159 35.04278 1.000 68.67387 273 ALA D C 1
ATOM 13220 O O . ALA D 1 261 ? -159.70882 25.72034 35.48654 1.000 65.83416 273 ALA D O 1
ATOM 13222 N N . ARG D 1 262 ? -157.50637 25.95590 35.07833 1.000 78.57741 274 ARG D N 1
ATOM 13223 C CA . ARG D 1 262 ? -157.20817 24.66051 35.68482 1.000 86.29941 274 ARG D CA 1
ATOM 13224 C C . ARG D 1 262 ? -157.51456 24.67158 37.17514 1.000 96.56021 274 ARG D C 1
ATOM 13225 O O . ARG D 1 262 ? -158.04182 23.69348 37.71860 1.000 96.58432 274 ARG D O 1
ATOM 13233 N N . SER D 1 263 ? -157.20154 25.77712 37.85101 1.000 109.87192 275 SER D N 1
ATOM 13234 C CA . SER D 1 263 ? -157.49289 25.86869 39.27597 1.000 112.79598 275 SER D CA 1
ATOM 13235 C C . SER D 1 263 ? -158.99229 25.94129 39.52869 1.000 108.32644 275 SER D C 1
ATOM 13236 O O . SER D 1 263 ? -159.49062 25.36989 40.50540 1.000 106.58313 275 SER D O 1
ATOM 13239 N N . VAL D 1 264 ? -159.72853 26.63553 38.65741 1.000 108.71781 276 VAL D N 1
ATOM 13240 C CA . VAL D 1 264 ? -161.18026 26.67332 38.79631 1.000 135.85074 276 VAL D CA 1
ATOM 13241 C C . VAL D 1 264 ? -161.77288 25.28844 38.57743 1.000 49.63778 276 VAL D C 1
ATOM 13242 O O . VAL D 1 264 ? -162.75600 24.91258 39.22799 1.000 50.51656 276 VAL D O 1
ATOM 13246 N N . HIS D 1 265 ? -161.18107 24.50237 37.67641 1.000 50.55870 277 HIS D N 1
ATOM 13247 C CA . HIS D 1 265 ? -161.65448 23.14003 37.46056 1.000 53.92314 277 HIS D CA 1
ATOM 13248 C C . HIS D 1 265 ? -161.35505 22.25641 38.66362 1.000 61.11353 277 HIS D C 1
ATOM 13249 O O . HIS D 1 265 ? -162.19689 21.45003 39.07566 1.000 61.73802 277 HIS D O 1
ATOM 13256 N N . LEU D 1 266 ? -160.15569 22.39126 39.23456 1.000 68.65239 278 LEU D N 1
ATOM 13257 C CA . LEU D 1 266 ? -159.79562 21.59836 40.40526 1.000 65.82538 278 LEU D CA 1
ATOM 13258 C C . LEU D 1 266 ? -160.61626 21.97764 41.63298 1.000 69.86495 278 LEU D C 1
ATOM 13259 O O . LEU D 1 266 ? -160.88211 21.12278 42.48537 1.000 75.22563 278 LEU D O 1
ATOM 13264 N N . ARG D 1 267 ? -161.02504 23.24171 41.74542 1.000 68.42956 279 ARG D N 1
ATOM 13265 C CA . ARG D 1 267 ? -161.83400 23.67349 42.87789 1.000 62.96406 279 ARG D CA 1
ATOM 13266 C C . ARG D 1 267 ? -163.31005 23.33415 42.71810 1.000 73.69583 279 ARG D C 1
ATOM 13267 O O . ARG D 1 267 ? -164.06406 23.44912 43.69071 1.000 75.72514 279 ARG D O 1
ATOM 13275 N N . SER D 1 268 ? -163.73322 22.91892 41.52668 1.000 80.02334 280 SER D N 1
ATOM 13276 C CA . SER D 1 268 ? -165.12307 22.59452 41.24807 1.000 74.95346 280 SER D CA 1
ATOM 13277 C C . SER D 1 268 ? -165.44490 21.17467 41.70967 1.000 70.83118 280 SER D C 1
ATOM 13278 O O . SER D 1 268 ? -164.57848 20.42384 42.16679 1.000 74.25436 280 SER D O 1
ATOM 13281 N N . LYS D 1 269 ? -166.72073 20.80327 41.58940 1.000 58.26987 281 LYS D N 1
ATOM 13282 C CA . LYS D 1 269 ? -167.16854 19.47816 41.99809 1.000 59.97240 281 LYS D CA 1
ATOM 13283 C C . LYS D 1 269 ? -166.74647 18.38891 41.02175 1.000 58.14392 281 LYS D C 1
ATOM 13284 O O . LYS D 1 269 ? -166.90712 17.20430 41.33462 1.000 55.68041 281 LYS D O 1
ATOM 13290 N N . ARG D 1 270 ? -166.22612 18.75633 39.85348 1.000 61.11426 282 ARG D N 1
ATOM 13291 C CA . ARG D 1 270 ? -165.80352 17.81158 38.82539 1.000 61.22655 282 ARG D CA 1
ATOM 13292 C C . ARG D 1 270 ? -164.28827 17.80877 38.64053 1.000 71.14793 282 ARG D C 1
ATOM 13293 O O . ARG D 1 270 ? -163.78779 17.67562 37.52271 1.000 78.83364 282 ARG D O 1
ATOM 13301 N N . ALA D 1 271 ? -163.53879 17.96315 39.73584 1.000 79.67284 283 ALA D N 1
ATOM 13302 C CA . ALA D 1 271 ? -162.08541 18.06494 39.62845 1.000 80.46867 283 ALA D CA 1
ATOM 13303 C C . ALA D 1 271 ? -161.45805 16.79823 39.05965 1.000 78.62179 283 ALA D C 1
ATOM 13304 O O . ALA D 1 271 ? -160.44822 16.87286 38.35025 1.000 79.10314 283 ALA D O 1
ATOM 13306 N N . ALA D 1 272 ? -162.03729 15.63105 39.35014 1.000 71.10161 284 ALA D N 1
ATOM 13307 C CA . ALA D 1 272 ? -161.49113 14.38323 38.83003 1.000 67.65447 284 ALA D CA 1
ATOM 13308 C C . ALA D 1 272 ? -161.79130 14.19208 37.34995 1.000 77.12917 284 ALA D C 1
ATOM 13309 O O . ALA D 1 272 ? -161.13709 13.37169 36.69702 1.000 87.96556 284 ALA D O 1
ATOM 13311 N N . GLU D 1 273 ? -162.75689 14.92573 36.81156 1.000 72.99286 285 GLU D N 1
ATOM 13312 C CA . GLU D 1 273 ? -163.14151 14.80359 35.41697 1.000 71.37509 285 GLU D CA 1
ATOM 13313 C C . GLU D 1 273 ? -162.14147 15.51051 34.50649 1.000 65.33014 285 GLU D C 1
ATOM 13314 O O . GLU D 1 273 ? -161.42473 16.41718 34.93867 1.000 57.06646 285 GLU D O 1
ATOM 13320 N N . PRO D 1 274 ? -162.05955 15.09842 33.23895 1.000 61.75588 286 PRO D N 1
ATOM 13321 C CA . PRO D 1 274 ? -161.05396 15.67999 32.34189 1.000 56.71718 286 PRO D CA 1
ATOM 13322 C C . PRO D 1 274 ? -161.26254 17.17037 32.12071 1.000 55.72563 286 PRO D C 1
ATOM 13323 O O . PRO D 1 274 ? -162.38775 17.67386 32.09603 1.000 52.58477 286 PRO D O 1
ATOM 13327 N N . PHE D 1 275 ? -160.14503 17.87476 31.96712 1.000 60.87231 287 PHE D N 1
ATOM 13328 C CA . PHE D 1 275 ? -160.12157 19.30242 31.67953 1.000 63.32751 287 PHE D CA 1
ATOM 13329 C C . PHE D 1 275 ? -159.37445 19.48442 30.36863 1.000 74.23882 287 PHE D C 1
ATOM 13330 O O . PHE D 1 275 ? -158.20680 19.09372 30.26164 1.000 78.23092 287 PHE D O 1
ATOM 13338 N N . VAL D 1 276 ? -160.03470 20.07676 29.37816 1.000 75.90431 288 VAL D N 1
ATOM 13339 C CA . VAL D 1 276 ? -159.45353 20.23796 28.04982 1.000 67.29630 288 VAL D CA 1
ATOM 13340 C C . VAL D 1 276 ? -159.34150 21.72349 27.75041 1.000 64.55098 288 VAL D C 1
ATOM 13341 O O . VAL D 1 276 ? -160.34472 22.44443 27.78197 1.000 59.09699 288 VAL D O 1
ATOM 13345 N N . ALA D 1 277 ? -158.13079 22.17361 27.43749 1.000 66.26669 289 ALA D N 1
ATOM 13346 C CA . ALA D 1 277 ? -157.88134 23.56040 27.07598 1.000 64.73118 289 ALA D CA 1
ATOM 13347 C C . ALA D 1 277 ? -157.66393 23.66925 25.57388 1.000 73.68295 289 ALA D C 1
ATOM 13348 O O . ALA D 1 277 ? -157.04061 22.79717 24.96150 1.000 79.74837 289 ALA D O 1
ATOM 13350 N N . VAL D 1 278 ? -158.18034 24.74634 24.98331 1.000 69.52109 290 VAL D N 1
ATOM 13351 C CA . VAL D 1 278 ? -158.07450 24.98159 23.54858 1.000 62.50205 290 VAL D CA 1
ATOM 13352 C C . VAL D 1 278 ? -157.75844 26.45491 23.33181 1.000 65.60287 290 VAL D C 1
ATOM 13353 O O . VAL D 1 278 ? -158.51718 27.32950 23.76939 1.000 70.09285 290 VAL D O 1
ATOM 13357 N N . ASN D 1 279 ? -156.63999 26.73050 22.66697 1.000 61.59998 291 ASN D N 1
ATOM 13358 C CA . ASN D 1 279 ? -156.28171 28.08697 22.27149 1.000 67.81291 291 ASN D CA 1
ATOM 13359 C C . ASN D 1 279 ? -156.82152 28.30315 20.86432 1.000 70.11240 291 ASN D C 1
ATOM 13360 O O . ASN D 1 279 ? -156.34439 27.68573 19.90688 1.000 73.29233 291 ASN D O 1
ATOM 13365 N N . CYS D 1 280 ? -157.82932 29.16734 20.74253 1.000 77.79478 292 CYS D N 1
ATOM 13366 C CA . CYS D 1 280 ? -158.48323 29.36107 19.45396 1.000 86.30877 292 CYS D CA 1
ATOM 13367 C C . CYS D 1 280 ? -157.55264 29.99512 18.42775 1.000 90.21639 292 CYS D C 1
ATOM 13368 O O . CYS D 1 280 ? -157.68807 29.73288 17.22750 1.000 90.18570 292 CYS D O 1
ATOM 13371 N N . ALA D 1 281 ? -156.60385 30.82090 18.87133 1.000 93.17405 293 ALA D N 1
ATOM 13372 C CA . ALA D 1 281 ? -155.67879 31.43809 17.92863 1.000 96.34956 293 ALA D CA 1
ATOM 13373 C C . ALA D 1 281 ? -154.76226 30.40804 17.27931 1.000 102.48368 293 ALA D C 1
ATOM 13374 O O . ALA D 1 281 ? -154.33734 30.59517 16.13369 1.000 101.27402 293 ALA D O 1
ATOM 13376 N N . ALA D 1 282 ? -154.44366 29.32239 17.99122 1.000 110.09890 294 ALA D N 1
ATOM 13377 C CA . ALA D 1 282 ? -153.52400 28.32320 17.45429 1.000 112.74506 294 ALA D CA 1
ATOM 13378 C C . ALA D 1 282 ? -154.11105 27.57135 16.26608 1.000 109.12282 294 ALA D C 1
ATOM 13379 O O . ALA D 1 282 ? -153.37254 27.18978 15.35076 1.000 111.75678 294 ALA D O 1
ATOM 13381 N N . ILE D 1 283 ? -155.41529 27.34438 16.26217 1.000 92.26195 295 ILE D N 1
ATOM 13382 C CA . ILE D 1 283 ? -156.08603 26.55113 15.23312 1.000 81.77848 295 ILE D CA 1
ATOM 13383 C C . ILE D 1 283 ? -156.71883 27.49699 14.21732 1.000 77.68014 295 ILE D C 1
ATOM 13384 O O . ILE D 1 283 ? -157.39864 28.44922 14.62262 1.000 76.98951 295 ILE D O 1
ATOM 13389 N N . PRO D 1 284 ? -156.47676 27.31526 12.91940 1.000 76.27455 296 PRO D N 1
ATOM 13390 C CA . PRO D 1 284 ? -157.18201 28.12770 11.92898 1.000 78.29805 296 PRO D CA 1
ATOM 13391 C C . PRO D 1 284 ? -158.67086 27.86068 11.99515 1.000 76.85799 296 PRO D C 1
ATOM 13392 O O . PRO D 1 284 ? -159.10405 26.73110 12.29197 1.000 75.44701 296 PRO D O 1
ATOM 13396 N N . PRO D 1 285 ? -159.50383 28.87839 11.73218 1.000 80.56218 297 PRO D N 1
ATOM 13397 C CA . PRO D 1 285 ? -160.95131 28.72106 11.99133 1.000 94.37479 297 PRO D CA 1
ATOM 13398 C C . PRO D 1 285 ? -161.59604 27.56531 11.24071 1.000 101.53661 297 PRO D C 1
ATOM 13399 O O . PRO D 1 285 ? -162.45353 26.84959 11.79805 1.000 103.85508 297 PRO D O 1
ATOM 13403 N N . ASP D 1 286 ? -161.14665 27.32950 10.00157 1.000 103.09814 298 ASP D N 1
ATOM 13404 C CA . ASP D 1 286 ? -161.66342 26.22107 9.21011 1.000 105.48826 298 ASP D CA 1
ATOM 13405 C C . ASP D 1 286 ? -161.39298 24.89515 9.89568 1.000 102.74836 298 ASP D C 1
ATOM 13406 O O . ASP D 1 286 ? -162.19790 23.96133 9.79413 1.000 102.83002 298 ASP D O 1
ATOM 13411 N N . LEU D 1 287 ? -160.27838 24.80311 10.61118 1.000 104.31308 299 LEU D N 1
ATOM 13412 C CA . LEU D 1 287 ? -160.01733 23.66417 11.46932 1.000 109.38687 299 LEU D CA 1
ATOM 13413 C C . LEU D 1 287 ? -160.57835 23.85818 12.86947 1.000 117.09352 299 LEU D C 1
ATOM 13414 O O . LEU D 1 287 ? -160.77174 22.86815 13.58151 1.000 123.11162 299 LEU D O 1
ATOM 13419 N N . ILE D 1 288 ? -160.85433 25.10515 13.27181 1.000 103.47518 300 ILE D N 1
ATOM 13420 C CA . ILE D 1 288 ? -161.38746 25.35765 14.61022 1.000 82.56145 300 ILE D CA 1
ATOM 13421 C C . ILE D 1 288 ? -162.72846 24.66678 14.78395 1.000 69.62648 300 ILE D C 1
ATOM 13422 O O . ILE D 1 288 ? -162.98137 24.01338 15.80373 1.000 62.87640 300 ILE D O 1
ATOM 13427 N N . GLU D 1 289 ? -163.61247 24.80197 13.79282 1.000 72.58581 301 GLU D N 1
ATOM 13428 C CA . GLU D 1 289 ? -164.94563 24.22182 13.95239 1.000 83.12739 301 GLU D CA 1
ATOM 13429 C C . GLU D 1 289 ? -164.87350 22.70030 14.07125 1.000 83.26363 301 GLU D C 1
ATOM 13430 O O . GLU D 1 289 ? -165.42846 22.10188 15.00895 1.000 76.96295 301 GLU D O 1
ATOM 13436 N N . SER D 1 290 ? -164.14380 22.06321 13.15050 1.000 90.49331 302 SER D N 1
ATOM 13437 C CA . SER D 1 290 ? -164.04417 20.60883 13.14648 1.000 94.62891 302 SER D CA 1
ATOM 13438 C C . SER D 1 290 ? -163.29496 20.08642 14.36429 1.000 94.03834 302 SER D C 1
ATOM 13439 O O . SER D 1 290 ? -163.55154 18.96248 14.80611 1.000 103.42921 302 SER D O 1
ATOM 13442 N N . GLU D 1 291 ? -162.36614 20.86848 14.91863 1.000 85.69847 303 GLU D N 1
ATOM 13443 C CA . GLU D 1 291 ? -161.64420 20.40182 16.09497 1.000 85.93054 303 GLU D CA 1
ATOM 13444 C C . GLU D 1 291 ? -162.49955 20.53663 17.34665 1.000 82.87936 303 GLU D C 1
ATOM 13445 O O . GLU D 1 291 ? -162.49726 19.64467 18.20251 1.000 79.81431 303 GLU D O 1
ATOM 13451 N N . LEU D 1 292 ? -163.23504 21.64496 17.46962 1.000 80.23071 304 LEU D N 1
ATOM 13452 C CA . LEU D 1 292 ? -164.08563 21.83781 18.63659 1.000 65.39939 304 LEU D CA 1
ATOM 13453 C C . LEU D 1 292 ? -165.23673 20.84243 18.67497 1.000 63.15662 304 LEU D C 1
ATOM 13454 O O . LEU D 1 292 ? -165.65963 20.43822 19.76386 1.000 65.53574 304 LEU D O 1
ATOM 13459 N N . PHE D 1 293 ? -165.76337 20.43052 17.51694 1.000 62.90984 305 PHE D N 1
ATOM 13460 C CA . PHE D 1 293 ? -166.93157 19.55761 17.53302 1.000 66.05227 305 PHE D CA 1
ATOM 13461 C C . PHE D 1 293 ? -166.75284 18.21537 16.83225 1.000 67.97520 305 PHE D C 1
ATOM 13462 O O . PHE D 1 293 ? -167.70010 17.42094 16.81320 1.000 71.10139 305 PHE D O 1
ATOM 13470 N N . GLY D 1 294 ? -165.58417 17.92833 16.27101 1.000 70.85469 306 GLY D N 1
ATOM 13471 C CA . GLY D 1 294 ? -165.36370 16.65088 15.62152 1.000 80.35024 306 GLY D CA 1
ATOM 13472 C C . GLY D 1 294 ? -165.95897 16.59608 14.22652 1.000 98.48764 306 GLY D C 1
ATOM 13473 O O . GLY D 1 294 ? -166.48488 17.57854 13.69528 1.000 107.82738 306 GLY D O 1
ATOM 13474 N N . VAL D 1 295 ? -165.87367 15.40988 13.62821 1.000 101.82433 307 VAL D N 1
ATOM 13475 C CA . VAL D 1 295 ? -166.42245 15.18221 12.29454 1.000 99.95515 307 VAL D CA 1
ATOM 13476 C C . VAL D 1 295 ? -166.63207 13.68459 12.10928 1.000 93.10791 307 VAL D C 1
ATOM 13477 O O . VAL D 1 295 ? -165.80486 12.87033 12.52926 1.000 89.21947 307 VAL D O 1
ATOM 13481 N N . GLU D 1 296 ? -167.75012 13.32841 11.48201 1.000 90.23271 308 GLU D N 1
ATOM 13482 C CA . GLU D 1 296 ? -168.09082 11.94301 11.19522 1.000 88.39219 308 GLU D CA 1
ATOM 13483 C C . GLU D 1 296 ? -167.77239 11.60960 9.74029 1.000 82.14743 308 GLU D C 1
ATOM 13484 O O . GLU D 1 296 ? -167.79017 12.48038 8.86617 1.000 76.49716 308 GLU D O 1
ATOM 13490 N N . LYS D 1 297 ? -167.47384 10.33669 9.49048 1.000 80.23790 309 LYS D N 1
ATOM 13491 C CA . LYS D 1 297 ? -167.16754 9.88369 8.14090 1.000 81.06706 309 LYS D CA 1
ATOM 13492 C C . LYS D 1 297 ? -168.41361 9.91087 7.26241 1.000 91.66734 309 LYS D C 1
ATOM 13493 O O . LYS D 1 297 ? -169.54626 9.81296 7.74327 1.000 99.55460 309 LYS D O 1
ATOM 13499 N N . GLY D 1 298 ? -168.19293 10.05030 5.96709 1.000 92.70278 310 GLY D N 1
ATOM 13500 C CA . GLY D 1 298 ? -169.27764 10.07897 5.00521 1.000 95.61261 310 GLY D CA 1
ATOM 13501 C C . GLY D 1 298 ? -168.86151 10.83702 3.76177 1.000 93.94976 310 GLY D C 1
ATOM 13502 O O . GLY D 1 298 ? -167.71065 11.22149 3.59486 1.000 93.60494 310 GLY D O 1
ATOM 13503 N N . ALA D 1 299 ? -169.82110 10.98166 2.84726 1.000 95.41233 311 ALA D N 1
ATOM 13504 C CA . ALA D 1 299 ? -169.55966 11.77879 1.65373 1.000 97.89207 311 ALA D CA 1
ATOM 13505 C C . ALA D 1 299 ? -169.45510 13.26652 1.97133 1.000 94.40232 311 ALA D C 1
ATOM 13506 O O . ALA D 1 299 ? -168.76973 14.00362 1.25340 1.000 95.13760 311 ALA D O 1
ATOM 13508 N N . PHE D 1 300 ? -170.11193 13.72469 3.03611 1.000 92.70181 312 PHE D N 1
ATOM 13509 C CA . PHE D 1 300 ? -170.12368 15.14461 3.38608 1.000 96.02162 312 PHE D CA 1
ATOM 13510 C C . PHE D 1 300 ? -168.87986 15.45679 4.20672 1.000 108.45685 312 PHE D C 1
ATOM 13511 O O . PHE D 1 300 ? -168.81234 15.13593 5.39555 1.000 114.56409 312 PHE D O 1
ATOM 13519 N N . THR D 1 301 ? -167.88311 16.08423 3.57006 1.000 113.26119 313 THR D N 1
ATOM 13520 C CA . THR D 1 301 ? -166.65472 16.52585 4.23076 1.000 115.29876 313 THR D CA 1
ATOM 13521 C C . THR D 1 301 ? -165.95197 15.31478 4.84584 1.000 118.96804 313 THR D C 1
ATOM 13522 O O . THR D 1 301 ? -164.87756 15.42640 5.44622 1.000 122.33605 313 THR D O 1
ATOM 13526 N N . GLY D 1 302 ? -166.53031 14.13459 4.64558 1.000 113.93483 314 GLY D N 1
ATOM 13527 C CA . GLY D 1 302 ? -166.06237 12.93799 5.30136 1.000 107.35602 314 GLY D CA 1
ATOM 13528 C C . GLY D 1 302 ? -164.64120 12.54471 4.98813 1.000 97.07882 314 GLY D C 1
ATOM 13529 O O . GLY D 1 302 ? -164.27647 12.26776 3.84067 1.000 89.19132 314 GLY D O 1
ATOM 13530 N N . ALA D 1 303 ? -163.83713 12.51261 6.03852 1.000 96.47284 315 ALA D N 1
ATOM 13531 C CA . ALA D 1 303 ? -162.47269 12.02528 5.96952 1.000 95.62077 315 ALA D CA 1
ATOM 13532 C C . ALA D 1 303 ? -162.52664 10.49978 6.03496 1.000 90.35593 315 ALA D C 1
ATOM 13533 O O . ALA D 1 303 ? -163.60530 9.90119 6.02754 1.000 76.23844 315 ALA D O 1
ATOM 13535 N N . THR D 1 304 ? -161.36947 9.83775 6.08314 1.000 103.28142 316 THR D N 1
ATOM 13536 C CA . THR D 1 304 ? -161.38243 8.37696 6.13344 1.000 117.08387 316 THR D CA 1
ATOM 13537 C C . THR D 1 304 ? -161.97718 7.83910 7.43301 1.000 126.67599 316 THR D C 1
ATOM 13538 O O . THR D 1 304 ? -162.67417 6.81794 7.41792 1.000 130.88388 316 THR D O 1
ATOM 13542 N N . GLN D 1 305 ? -161.74315 8.51037 8.56101 1.000 129.26471 317 GLN D N 1
ATOM 13543 C CA . GLN D 1 305 ? -162.20046 7.98497 9.84152 1.000 120.40339 317 GLN D CA 1
ATOM 13544 C C . GLN D 1 305 ? -162.78917 9.08618 10.70883 1.000 110.85921 317 GLN D C 1
ATOM 13545 O O . GLN D 1 305 ? -162.29424 10.21696 10.71580 1.000 110.40835 317 GLN D O 1
ATOM 13551 N N . SER D 1 306 ? -163.84459 8.73784 11.44457 1.000 102.75680 318 SER D N 1
ATOM 13552 C CA . SER D 1 306 ? -164.47754 9.68244 12.35415 1.000 87.13528 318 SER D CA 1
ATOM 13553 C C . SER D 1 306 ? -163.51471 10.07081 13.47078 1.000 84.10178 318 SER D C 1
ATOM 13554 O O . SER D 1 306 ? -162.76268 9.23756 13.98463 1.000 78.47339 318 SER D O 1
ATOM 13557 N N . ARG D 1 307 ? -163.54315 11.34756 13.84934 1.000 81.20477 319 ARG D N 1
ATOM 13558 C CA . ARG D 1 307 ? -162.67453 11.87640 14.89281 1.000 68.11227 319 ARG D CA 1
ATOM 13559 C C . ARG D 1 307 ? -163.51925 12.61727 15.91630 1.000 73.07040 319 ARG D C 1
ATOM 13560 O O . ARG D 1 307 ? -164.28814 13.51638 15.55988 1.000 68.92985 319 ARG D O 1
ATOM 13568 N N . MET D 1 308 ? -163.37481 12.23720 17.18114 1.000 80.40133 320 MET D N 1
ATOM 13569 C CA . MET D 1 308 ? -164.14037 12.86352 18.24798 1.000 86.34662 320 MET D CA 1
ATOM 13570 C C . MET D 1 308 ? -163.65587 14.28918 18.49515 1.000 83.07128 320 MET D C 1
ATOM 13571 O O . MET D 1 308 ? -162.45411 14.56911 18.45748 1.000 75.76569 320 MET D O 1
ATOM 13576 N N . GLY D 1 309 ? -164.60387 15.19731 18.75876 1.000 88.80636 321 GLY D N 1
ATOM 13577 C CA . GLY D 1 309 ? -164.25802 16.57695 19.02947 1.000 88.12815 321 GLY D CA 1
ATOM 13578 C C . GLY D 1 309 ? -163.79607 16.80170 20.45576 1.000 94.28312 321 GLY D C 1
ATOM 13579 O O . GLY D 1 309 ? -163.98421 15.96789 21.33801 1.000 101.04799 321 GLY D O 1
ATOM 13580 N N . ARG D 1 310 ? -163.19364 17.97567 20.67645 1.000 96.55365 322 ARG D N 1
ATOM 13581 C CA . ARG D 1 310 ? -162.67668 18.30747 22.00161 1.000 96.26068 322 ARG D CA 1
ATOM 13582 C C . ARG D 1 310 ? -163.78139 18.45896 23.03977 1.000 94.96117 322 ARG D C 1
ATOM 13583 O O . ARG D 1 310 ? -163.54375 18.20844 24.22661 1.000 97.95643 322 ARG D O 1
ATOM 13591 N N . PHE D 1 311 ? -164.98429 18.86704 22.63049 1.000 85.80077 323 PHE D N 1
ATOM 13592 C CA . PHE D 1 311 ? -166.06693 18.98173 23.60216 1.000 74.33842 323 PHE D CA 1
ATOM 13593 C C . PHE D 1 311 ? -166.45745 17.61672 24.15503 1.000 73.02024 323 PHE D C 1
ATOM 13594 O O . PHE D 1 311 ? -166.66503 17.46769 25.36490 1.000 73.67973 323 PHE D O 1
ATOM 13602 N N . GLU D 1 312 ? -166.55959 16.60669 23.28714 1.000 74.19317 324 GLU D N 1
ATOM 13603 C CA . GLU D 1 312 ? -166.84581 15.25917 23.76657 1.000 81.22815 324 GLU D CA 1
ATOM 13604 C C . GLU D 1 312 ? -165.68140 14.68691 24.56546 1.000 73.95785 324 GLU D C 1
ATOM 13605 O O . GLU D 1 312 ? -165.89545 13.87107 25.46931 1.000 73.53132 324 GLU D O 1
ATOM 13611 N N . ARG D 1 313 ? -164.44747 15.09886 24.25101 1.000 73.33219 325 ARG D N 1
ATOM 13612 C CA . ARG D 1 313 ? -163.29724 14.64419 25.02671 1.000 70.12932 325 ARG D CA 1
ATOM 13613 C C . ARG D 1 313 ? -163.35810 15.15460 26.45992 1.000 59.21646 325 ARG D C 1
ATOM 13614 O O . ARG D 1 313 ? -162.83055 14.50768 27.37151 1.000 50.92512 325 ARG D O 1
ATOM 13622 N N . ALA D 1 314 ? -163.99279 16.30638 26.67438 1.000 56.42376 326 ALA D N 1
ATOM 13623 C CA . ALA D 1 314 ? -164.14533 16.89964 27.99393 1.000 56.83446 326 ALA D CA 1
ATOM 13624 C C . ALA D 1 314 ? -165.52308 16.63879 28.58759 1.000 64.75025 326 ALA D C 1
ATOM 13625 O O . ALA D 1 314 ? -165.98165 17.41401 29.43427 1.000 67.38164 326 ALA D O 1
ATOM 13627 N N . ASP D 1 315 ? -166.20022 15.58183 28.13929 1.000 64.06579 327 ASP D N 1
ATOM 13628 C CA . ASP D 1 315 ? -167.51986 15.26100 28.66350 1.000 65.34501 327 ASP D CA 1
ATOM 13629 C C . ASP D 1 315 ? -167.43826 15.03820 30.16771 1.000 65.72057 327 ASP D C 1
ATOM 13630 O O . ASP D 1 315 ? -166.47039 14.46488 30.67516 1.000 60.10473 327 ASP D O 1
ATOM 13635 N N . LYS D 1 316 ? -168.45642 15.51832 30.88002 1.000 78.51240 328 LYS D N 1
ATOM 13636 C CA . LYS D 1 316 ? -168.53312 15.51632 32.33903 1.000 77.09145 328 LYS D CA 1
ATOM 13637 C C . LYS D 1 316 ? -167.46120 16.38839 32.98156 1.000 69.81189 328 LYS D C 1
ATOM 13638 O O . LYS D 1 316 ? -167.34931 16.41649 34.21098 1.000 72.60398 328 LYS D O 1
ATOM 13644 N N . GLY D 1 317 ? -166.68801 17.12295 32.18434 1.000 69.41967 329 GLY D N 1
ATOM 13645 C CA . GLY D 1 317 ? -165.58721 17.91604 32.69658 1.000 72.67876 329 GLY D CA 1
ATOM 13646 C C . GLY D 1 317 ? -165.69368 19.39591 32.39260 1.000 74.16791 329 GLY D C 1
ATOM 13647 O O . GLY D 1 317 ? -166.75628 20.00103 32.56706 1.000 70.98604 329 GLY D O 1
ATOM 13648 N N . THR D 1 318 ? -164.59068 19.99222 31.94093 1.000 75.74465 330 THR D N 1
ATOM 13649 C CA . THR D 1 318 ? -164.54239 21.41710 31.65107 1.000 70.72087 330 THR D CA 1
ATOM 13650 C C . THR D 1 318 ? -163.73925 21.65926 30.37954 1.000 64.10053 330 THR D C 1
ATOM 13651 O O . THR D 1 318 ? -162.75919 20.96044 30.09584 1.000 65.43949 330 THR D O 1
ATOM 13655 N N . ILE D 1 319 ? -164.17372 22.66200 29.61842 1.000 58.52364 331 ILE D N 1
ATOM 13656 C CA . ILE D 1 319 ? -163.50614 23.10951 28.40321 1.000 56.44956 331 ILE D CA 1
ATOM 13657 C C . ILE D 1 319 ? -163.08298 24.55275 28.61294 1.000 52.42962 331 ILE D C 1
ATOM 13658 O O . ILE D 1 319 ? -163.91208 25.40006 28.96003 1.000 53.89415 331 ILE D O 1
ATOM 13663 N N . PHE D 1 320 ? -161.80650 24.83096 28.38527 1.000 49.47996 332 PHE D N 1
ATOM 13664 C CA . PHE D 1 320 ? -161.28408 26.18664 28.39034 1.000 51.69710 332 PHE D CA 1
ATOM 13665 C C . PHE D 1 320 ? -161.07525 26.63941 26.95448 1.000 56.53191 332 PHE D C 1
ATOM 13666 O O . PHE D 1 320 ? -160.58189 25.87581 26.12061 1.000 61.25399 332 PHE D O 1
ATOM 13674 N N . LEU D 1 321 ? -161.43885 27.88677 26.67470 1.000 54.96489 333 LEU D N 1
ATOM 13675 C CA . LEU D 1 321 ? -161.33739 28.45133 25.32955 1.000 62.02701 333 LEU D CA 1
ATOM 13676 C C . LEU D 1 321 ? -160.62314 29.79531 25.42016 1.000 76.66326 333 LEU D C 1
ATOM 13677 O O . LEU D 1 321 ? -161.24531 30.81269 25.74001 1.000 84.16450 333 LEU D O 1
ATOM 13682 N N . ASP D 1 322 ? -159.31859 29.80278 25.15515 1.000 80.05984 334 ASP D N 1
ATOM 13683 C CA . ASP D 1 322 ? -158.58719 31.06121 25.12216 1.000 88.22362 334 ASP D CA 1
ATOM 13684 C C . ASP D 1 322 ? -158.87467 31.79223 23.81789 1.000 83.86682 334 ASP D C 1
ATOM 13685 O O . ASP D 1 322 ? -159.00517 31.16857 22.76169 1.000 81.03578 334 ASP D O 1
ATOM 13690 N N . GLU D 1 323 ? -158.93856 33.12127 23.89169 1.000 85.97299 335 GLU D N 1
ATOM 13691 C CA . GLU D 1 323 ? -159.21779 33.97196 22.73385 1.000 87.35693 335 GLU D CA 1
ATOM 13692 C C . GLU D 1 323 ? -160.45550 33.47888 21.98107 1.000 86.08138 335 GLU D C 1
ATOM 13693 O O . GLU D 1 323 ? -160.42328 33.18762 20.78383 1.000 87.38670 335 GLU D O 1
ATOM 13699 N N . VAL D 1 324 ? -161.56228 33.38722 22.72237 1.000 85.52076 336 VAL D N 1
ATOM 13700 C CA . VAL D 1 324 ? -162.81015 32.86611 22.17528 1.000 88.25899 336 VAL D CA 1
ATOM 13701 C C . VAL D 1 324 ? -163.37896 33.75701 21.07551 1.000 91.52171 336 VAL D C 1
ATOM 13702 O O . VAL D 1 324 ? -164.21826 33.30387 20.28834 1.000 90.02815 336 VAL D O 1
ATOM 13706 N N . ILE D 1 325 ? -162.95303 35.02023 21.00402 1.000 90.30753 337 ILE D N 1
ATOM 13707 C CA . ILE D 1 325 ? -163.46736 35.92562 19.98055 1.000 85.33325 337 ILE D CA 1
ATOM 13708 C C . ILE D 1 325 ? -163.10493 35.43218 18.58453 1.000 86.00542 337 ILE D C 1
ATOM 13709 O O . ILE D 1 325 ? -163.82493 35.70142 17.61442 1.000 88.47667 337 ILE D O 1
ATOM 13714 N N . GLU D 1 326 ? -162.01176 34.68553 18.45865 1.000 86.56442 338 GLU D N 1
ATOM 13715 C CA . GLU D 1 326 ? -161.54341 34.20372 17.15878 1.000 91.74854 338 GLU D CA 1
ATOM 13716 C C . GLU D 1 326 ? -162.19253 32.87427 16.77552 1.000 85.15051 338 GLU D C 1
ATOM 13717 O O . GLU D 1 326 ? -161.51521 31.90184 16.45117 1.000 88.08112 338 GLU D O 1
ATOM 13723 N N . LEU D 1 327 ? -163.52234 32.82603 16.80279 1.000 86.52195 339 LEU D N 1
ATOM 13724 C CA . LEU D 1 327 ? -164.27970 31.64504 16.41035 1.000 82.38427 339 LEU D CA 1
ATOM 13725 C C . LEU D 1 327 ? -165.04119 31.91468 15.12055 1.000 83.77373 339 LEU D C 1
ATOM 13726 O O . LEU D 1 327 ? -165.52473 33.02845 14.89621 1.000 79.91703 339 LEU D O 1
ATOM 13731 N N . SER D 1 328 ? -165.14677 30.88987 14.27907 1.000 86.84819 340 SER D N 1
ATOM 13732 C CA . SER D 1 328 ? -165.94439 31.01381 13.06848 1.000 92.84315 340 SER D CA 1
ATOM 13733 C C . SER D 1 328 ? -167.42331 31.10723 13.44131 1.000 99.93037 340 SER D C 1
ATOM 13734 O O . SER D 1 328 ? -167.85380 30.48649 14.41784 1.000 110.44173 340 SER D O 1
ATOM 13737 N N . PRO D 1 329 ? -168.21511 31.89141 12.70502 1.000 96.31829 341 PRO D N 1
ATOM 13738 C CA . PRO D 1 329 ? -169.61543 32.10532 13.12192 1.000 99.73277 341 PRO D CA 1
ATOM 13739 C C . PRO D 1 329 ? -170.42847 30.82740 13.26395 1.000 94.40287 341 PRO D C 1
ATOM 13740 O O . PRO D 1 329 ? -171.25302 30.72481 14.18378 1.000 86.30702 341 PRO D O 1
ATOM 13744 N N . ARG D 1 330 ? -170.21069 29.83702 12.39493 1.000 94.70790 342 ARG D N 1
ATOM 13745 C CA . ARG D 1 330 ? -170.92877 28.57657 12.54717 1.000 94.85816 342 ARG D CA 1
ATOM 13746 C C . ARG D 1 330 ? -170.47457 27.83768 13.79955 1.000 88.85233 342 ARG D C 1
ATOM 13747 O O . ARG D 1 330 ? -171.28742 27.20741 14.48939 1.000 88.81673 342 ARG D O 1
ATOM 13755 N N . ALA D 1 331 ? -169.18221 27.92559 14.12530 1.000 87.83407 343 ALA D N 1
ATOM 13756 C CA . ALA D 1 331 ? -168.71793 27.37948 15.39319 1.000 95.68682 343 ALA D CA 1
ATOM 13757 C C . ALA D 1 331 ? -169.31855 28.12924 16.57294 1.000 95.69264 343 ALA D C 1
ATOM 13758 O O . ALA D 1 331 ? -169.59601 27.52036 17.61021 1.000 95.72867 343 ALA D O 1
ATOM 13760 N N . GLN D 1 332 ? -169.55037 29.43814 16.43097 1.000 92.44625 344 GLN D N 1
ATOM 13761 C CA . GLN D 1 332 ? -170.20237 30.17888 17.50589 1.000 88.16794 344 GLN D CA 1
ATOM 13762 C C . GLN D 1 332 ? -171.64437 29.72687 17.68682 1.000 94.02815 344 GLN D C 1
ATOM 13763 O O . GLN D 1 332 ? -172.12955 29.62029 18.81865 1.000 97.49697 344 GLN D O 1
ATOM 13769 N N . ALA D 1 333 ? -172.33969 29.43493 16.58438 1.000 91.25142 345 ALA D N 1
ATOM 13770 C CA . ALA D 1 333 ? -173.70829 28.94058 16.69900 1.000 79.59266 345 ALA D CA 1
ATOM 13771 C C . ALA D 1 333 ? -173.74141 27.55440 17.33122 1.000 81.76990 345 ALA D C 1
ATOM 13772 O O . ALA D 1 333 ? -174.60673 27.26459 18.17076 1.000 95.62497 345 ALA D O 1
ATOM 13774 N N . SER D 1 334 ? -172.79629 26.68850 16.95367 1.000 70.24564 346 SER D N 1
ATOM 13775 C CA . SER D 1 334 ? -172.73503 25.36679 17.56881 1.000 68.93347 346 SER D CA 1
ATOM 13776 C C . SER D 1 334 ? -172.40024 25.46761 19.05310 1.000 70.56831 346 SER D C 1
ATOM 13777 O O . SER D 1 334 ? -172.95193 24.72484 19.87524 1.000 70.86361 346 SER D O 1
ATOM 13780 N N . LEU D 1 335 ? -171.52217 26.40553 19.42078 1.000 69.27252 347 LEU D N 1
ATOM 13781 C CA . LEU D 1 335 ? -171.20098 26.60152 20.82907 1.000 69.56619 347 LEU D CA 1
ATOM 13782 C C . LEU D 1 335 ? -172.40074 27.13585 21.59496 1.000 80.43685 347 LEU D C 1
ATOM 13783 O O . LEU D 1 335 ? -172.62595 26.75608 22.74785 1.000 89.09674 347 LEU D O 1
ATOM 13788 N N . LEU D 1 336 ? -173.19267 28.00565 20.96572 1.000 80.94787 348 LEU D N 1
ATOM 13789 C CA . LEU D 1 336 ? -174.38827 28.50742 21.63021 1.000 75.53613 348 LEU D CA 1
ATOM 13790 C C . LEU D 1 336 ? -175.40485 27.39558 21.84442 1.000 78.87623 348 LEU D C 1
ATOM 13791 O O . LEU D 1 336 ? -176.04473 27.32866 22.90046 1.000 81.42929 348 LEU D O 1
ATOM 13796 N N . ARG D 1 337 ? -175.54517 26.49336 20.86961 1.000 87.62055 349 ARG D N 1
ATOM 13797 C CA . ARG D 1 337 ? -176.46090 25.37201 21.05979 1.000 93.98733 349 ARG D CA 1
ATOM 13798 C C . ARG D 1 337 ? -175.96642 24.44031 22.15996 1.000 89.89011 349 ARG D C 1
ATOM 13799 O O . ARG D 1 337 ? -176.75422 23.98672 23.00022 1.000 87.73195 349 ARG D O 1
ATOM 13807 N N . VAL D 1 338 ? -174.65746 24.17334 22.18952 1.000 88.55747 350 VAL D N 1
ATOM 13808 C CA . VAL D 1 338 ? -174.08376 23.32859 23.23312 1.000 89.92916 350 VAL D CA 1
ATOM 13809 C C . VAL D 1 338 ? -174.24359 23.97597 24.60035 1.000 89.63172 350 VAL D C 1
ATOM 13810 O O . VAL D 1 338 ? -174.45177 23.28831 25.60832 1.000 95.15492 350 VAL D O 1
ATOM 13814 N N . LEU D 1 339 ? -174.18022 25.30399 24.65306 1.000 85.13935 351 LEU D N 1
ATOM 13815 C CA . LEU D 1 339 ? -174.23589 26.02422 25.91510 1.000 79.79569 351 LEU D CA 1
ATOM 13816 C C . LEU D 1 339 ? -175.65946 26.15906 26.43697 1.000 76.65354 351 LEU D C 1
ATOM 13817 O O . LEU D 1 339 ? -175.86840 26.17384 27.65505 1.000 77.07799 351 LEU D O 1
ATOM 13822 N N . GLN D 1 340 ? -176.64295 26.26600 25.54115 1.000 79.30091 352 GLN D N 1
ATOM 13823 C CA . GLN D 1 340 ? -178.02190 26.49601 25.94925 1.000 82.62436 352 GLN D CA 1
ATOM 13824 C C . GLN D 1 340 ? -178.86403 25.23006 26.03938 1.000 81.20656 352 GLN D C 1
ATOM 13825 O O . GLN D 1 340 ? -179.87571 25.23539 26.74919 1.000 71.06817 352 GLN D O 1
ATOM 13831 N N . GLU D 1 341 ? -178.48676 24.14944 25.35098 1.000 87.62765 353 GLU D N 1
ATOM 13832 C CA . GLU D 1 341 ? -179.26735 22.92256 25.40628 1.000 94.74827 353 GLU D CA 1
ATOM 13833 C C . GLU D 1 341 ? -178.44303 21.67312 25.68263 1.000 92.70407 353 GLU D C 1
ATOM 13834 O O . GLU D 1 341 ? -179.02516 20.59288 25.82780 1.000 96.17543 353 GLU D O 1
ATOM 13840 N N . GLY D 1 342 ? -177.11970 21.78035 25.76073 1.000 92.11962 354 GLY D N 1
ATOM 13841 C CA . GLY D 1 342 ? -176.30849 20.61618 26.05954 1.000 96.57867 354 GLY D CA 1
ATOM 13842 C C . GLY D 1 342 ? -176.29906 19.57110 24.96810 1.000 98.43059 354 GLY D C 1
ATOM 13843 O O . GLY D 1 342 ? -176.19012 18.37665 25.26288 1.000 96.19064 354 GLY D O 1
ATOM 13844 N N . GLU D 1 343 ? -176.41851 19.98702 23.70987 1.000 103.63189 355 GLU D N 1
ATOM 13845 C CA . GLU D 1 343 ? -176.44949 19.06884 22.58311 1.000 107.39560 355 GLU D CA 1
ATOM 13846 C C . GLU D 1 343 ? -175.51596 19.56520 21.48917 1.000 99.83611 355 GLU D C 1
ATOM 13847 O O . GLU D 1 343 ? -175.33183 20.77178 21.30720 1.000 97.45055 355 GLU D O 1
ATOM 13853 N N . LEU D 1 344 ? -174.93311 18.61896 20.75624 1.000 97.65689 356 LEU D N 1
ATOM 13854 C CA . LEU D 1 344 ? -174.02717 18.94454 19.66509 1.000 87.96321 356 LEU D CA 1
ATOM 13855 C C . LEU D 1 344 ? -174.19473 17.92812 18.54676 1.000 87.31186 356 LEU D C 1
ATOM 13856 O O . LEU D 1 344 ? -174.68394 16.81535 18.75653 1.000 88.31778 356 LEU D O 1
ATOM 13861 N N . GLU D 1 345 ? -173.77307 18.32759 17.35008 1.000 85.51989 357 GLU D N 1
ATOM 13862 C CA . GLU D 1 345 ? -173.78108 17.46014 16.18192 1.000 93.49038 357 GLU D CA 1
ATOM 13863 C C . GLU D 1 345 ? -172.40010 17.48545 15.54967 1.000 96.34522 357 GLU D C 1
ATOM 13864 O O . GLU D 1 345 ? -171.82763 18.56129 15.34813 1.000 100.29381 357 GLU D O 1
ATOM 13870 N N . ARG D 1 346 ? -171.86788 16.30653 15.24296 1.000 93.61331 358 ARG D N 1
ATOM 13871 C CA . ARG D 1 346 ? -170.60215 16.22906 14.53092 1.000 94.16757 358 ARG D CA 1
ATOM 13872 C C . ARG D 1 346 ? -170.77399 16.76528 13.11347 1.000 104.38426 358 ARG D C 1
ATOM 13873 O O . ARG D 1 346 ? -171.86229 16.70496 12.53481 1.000 107.88344 358 ARG D O 1
ATOM 13881 N N . VAL D 1 347 ? -169.69020 17.32121 12.56249 1.000 104.80454 359 VAL D N 1
ATOM 13882 C CA . VAL D 1 347 ? -169.75754 17.90581 11.22766 1.000 101.34227 359 VAL D CA 1
ATOM 13883 C C . VAL D 1 347 ? -170.14428 16.83206 10.22195 1.000 106.45511 359 VAL D C 1
ATOM 13884 O O . VAL D 1 347 ? -169.59015 15.72599 10.22243 1.000 109.27906 359 VAL D O 1
ATOM 13888 N N . GLY D 1 348 ? -171.10669 17.15472 9.35782 1.000 105.26794 360 GLY D N 1
ATOM 13889 C CA . GLY D 1 348 ? -171.61008 16.21312 8.38220 1.000 99.38111 360 GLY D CA 1
ATOM 13890 C C . GLY D 1 348 ? -172.62361 15.22752 8.91813 1.000 97.29872 360 GLY D C 1
ATOM 13891 O O . GLY D 1 348 ? -173.06747 14.34958 8.16626 1.000 95.19059 360 GLY D O 1
ATOM 13892 N N . ASP D 1 349 ? -173.00622 15.34274 10.18615 1.000 102.78029 361 ASP D N 1
ATOM 13893 C CA . ASP D 1 349 ? -173.91673 14.40873 10.82940 1.000 110.95159 361 ASP D CA 1
ATOM 13894 C C . ASP D 1 349 ? -175.22662 15.10158 11.18071 1.000 119.62125 361 ASP D C 1
ATOM 13895 O O . ASP D 1 349 ? -175.23498 16.26821 11.58724 1.000 106.52327 361 ASP D O 1
ATOM 13900 N N . ASN D 1 350 ? -176.33304 14.37642 11.02240 1.000 143.27441 362 ASN D N 1
ATOM 13901 C CA . ASN D 1 350 ? -177.65331 14.89693 11.35138 1.000 153.57563 362 ASN D CA 1
ATOM 13902 C C . ASN D 1 350 ? -178.11889 14.52648 12.75421 1.000 160.13959 362 ASN D C 1
ATOM 13903 O O . ASN D 1 350 ? -178.90975 15.26884 13.34479 1.000 162.46081 362 ASN D O 1
ATOM 13908 N N . ARG D 1 351 ? -177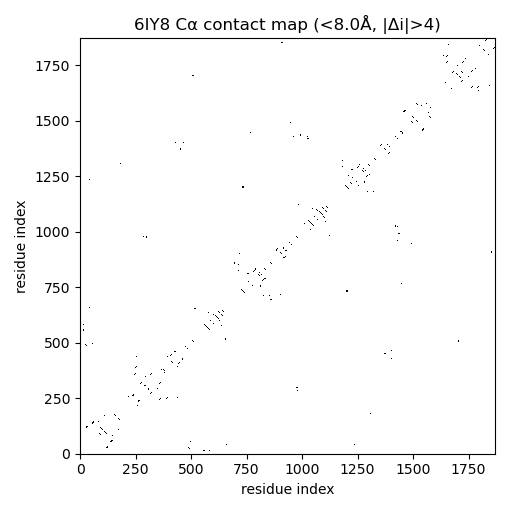.66107 13.40079 13.29996 1.000 152.05132 363 ARG D N 1
ATOM 13909 C CA . ARG D 1 351 ? -178.06402 12.99535 14.63950 1.000 141.37521 363 ARG D CA 1
ATOM 13910 C C . ARG D 1 351 ? -177.35648 13.83726 15.69714 1.000 124.93992 363 ARG D C 1
ATOM 13911 O O . ARG D 1 351 ? -176.21818 14.28030 15.51492 1.000 121.05770 363 ARG D O 1
ATOM 13919 N N . THR D 1 352 ? -178.05228 14.06058 16.80807 1.000 114.81963 364 THR D N 1
ATOM 13920 C CA . THR D 1 352 ? -177.54533 14.85585 17.91817 1.000 106.24493 364 THR D CA 1
ATOM 13921 C C . THR D 1 352 ? -176.88961 13.97857 18.98187 1.000 106.93088 364 THR D C 1
ATOM 13922 O O . THR D 1 352 ? -177.19628 12.79081 19.11277 1.000 105.89111 364 THR D O 1
ATOM 13926 N N . ARG D 1 353 ? -175.97222 14.58178 19.74101 1.000 108.33316 365 ARG D N 1
ATOM 13927 C CA . ARG D 1 353 ? -175.29183 13.92143 20.85049 1.000 112.99854 365 ARG D CA 1
ATOM 13928 C C . ARG D 1 353 ? -175.38350 14.78775 22.09724 1.000 110.63306 365 ARG D C 1
ATOM 13929 O O . ARG D 1 353 ? -175.05577 15.97805 22.05824 1.000 108.83397 365 ARG D O 1
ATOM 13937 N N . LYS D 1 354 ? -175.82928 14.18665 23.19600 1.000 106.64609 366 LYS D N 1
ATOM 13938 C CA . LYS D 1 354 ? -175.90805 14.87375 24.47564 1.000 99.72427 366 LYS D CA 1
ATOM 13939 C C . LYS D 1 354 ? -174.52233 15.02945 25.09106 1.000 100.73583 366 LYS D C 1
ATOM 13940 O O . LYS D 1 354 ? -173.63257 14.19791 24.88827 1.000 100.28008 366 LYS D O 1
ATOM 13946 N N . ILE D 1 355 ? -174.34666 16.10856 25.85782 1.000 103.39837 367 ILE D N 1
ATOM 13947 C CA . ILE D 1 355 ? -173.09261 16.38106 26.55199 1.000 102.51062 367 ILE D CA 1
ATOM 13948 C C . ILE D 1 355 ? -173.40087 17.08759 27.86297 1.000 99.07059 367 ILE D C 1
ATOM 13949 O O . ILE D 1 355 ? -174.47850 17.65452 28.05527 1.000 99.44478 367 ILE D O 1
ATOM 13954 N N . ASP D 1 356 ? -172.42599 17.05442 28.76890 1.000 83.10780 368 ASP D N 1
ATOM 13955 C CA . ASP D 1 356 ? -172.47657 17.76558 30.04730 1.000 78.70264 368 ASP D CA 1
ATOM 13956 C C . ASP D 1 356 ? -171.07989 18.35477 30.23176 1.000 68.22518 368 ASP D C 1
ATOM 13957 O O . ASP D 1 356 ? -170.18843 17.70021 30.77643 1.000 73.42547 368 ASP D O 1
ATOM 13962 N N . VAL D 1 357 ? -170.88869 19.58624 29.76518 1.000 59.00243 369 VAL D N 1
ATOM 13963 C CA . VAL D 1 357 ? -169.56509 20.19735 29.71165 1.000 57.15076 369 VAL D CA 1
ATOM 13964 C C . VAL D 1 357 ? -169.62857 21.59813 30.30434 1.000 57.23920 369 VAL D C 1
ATOM 13965 O O . VAL D 1 357 ? -170.39430 22.44533 29.82824 1.000 58.15115 369 VAL D O 1
ATOM 13969 N N . ARG D 1 358 ? -168.82806 21.83830 31.33946 1.000 59.62375 370 ARG D N 1
ATOM 13970 C CA . ARG D 1 358 ? -168.63556 23.18828 31.84734 1.000 61.85015 370 ARG D CA 1
ATOM 13971 C C . ARG D 1 358 ? -167.76158 23.97494 30.87827 1.000 63.56079 370 ARG D C 1
ATOM 13972 O O . ARG D 1 358 ? -166.89204 23.41717 30.20634 1.000 76.92156 370 ARG D O 1
ATOM 13980 N N . VAL D 1 359 ? -167.98813 25.28347 30.80811 1.000 56.31745 371 VAL D N 1
ATOM 13981 C CA . VAL D 1 359 ? -167.30515 26.12846 29.83579 1.000 62.22522 371 VAL D CA 1
ATOM 13982 C C . VAL D 1 359 ? -166.63231 27.28699 30.55713 1.000 64.24463 371 VAL D C 1
ATOM 13983 O O . VAL D 1 359 ? -167.25349 27.95386 31.39359 1.000 63.03350 371 VAL D O 1
ATOM 13987 N N . ILE D 1 360 ? -165.36640 27.52986 30.21993 1.000 63.82323 372 ILE D N 1
ATOM 13988 C CA . ILE D 1 360 ? -164.60011 28.66396 30.71926 1.000 62.91068 372 ILE D CA 1
ATOM 13989 C C . ILE D 1 360 ? -163.91544 29.28486 29.50719 1.000 63.42800 372 ILE D C 1
ATOM 13990 O O . ILE D 1 360 ? -162.92419 28.75070 29.00049 1.000 64.16168 372 ILE D O 1
ATOM 13995 N N . ALA D 1 361 ? -164.45074 30.39894 29.03041 1.000 67.97024 373 ALA D N 1
ATOM 13996 C CA . ALA D 1 361 ? -163.84664 31.16148 27.95199 1.000 72.97281 373 ALA D CA 1
ATOM 13997 C C . ALA D 1 361 ? -162.92620 32.22726 28.53142 1.000 70.65523 373 ALA D C 1
ATOM 13998 O O . ALA D 1 361 ? -162.95387 32.51749 29.72518 1.000 73.69987 373 ALA D O 1
ATOM 14000 N N . ALA D 1 362 ? -162.08888 32.80648 27.67509 1.000 65.26336 374 ALA D N 1
ATOM 14001 C CA . ALA D 1 362 ? -161.21392 33.88291 28.11662 1.000 71.44178 374 ALA D CA 1
ATOM 14002 C C . ALA D 1 362 ? -160.88958 34.78016 26.93508 1.000 74.80840 374 ALA D C 1
ATOM 14003 O O . ALA D 1 362 ? -160.79523 34.31471 25.79573 1.000 77.78639 374 ALA D O 1
ATOM 14005 N N . THR D 1 363 ? -160.70826 36.07062 27.21611 1.000 79.37913 375 THR D N 1
ATOM 14006 C CA . THR D 1 363 ? -160.35294 36.98622 26.13611 1.000 86.94839 375 THR D CA 1
ATOM 14007 C C . THR D 1 363 ? -159.79092 38.28257 26.70092 1.000 97.99019 375 THR D C 1
ATOM 14008 O O . THR D 1 363 ? -160.13552 38.69649 27.81116 1.000 95.15957 375 THR D O 1
ATOM 14012 N N . HIS D 1 364 ? -158.91613 38.91411 25.91495 1.000 114.94581 376 HIS D N 1
ATOM 14013 C CA . HIS D 1 364 ? -158.33745 40.20604 26.26333 1.000 124.49970 376 HIS D CA 1
ATOM 14014 C C . HIS D 1 364 ? -159.02140 41.38245 25.58108 1.000 135.71809 376 HIS D C 1
ATOM 14015 O O . HIS D 1 364 ? -159.01840 42.48699 26.13358 1.000 139.24251 376 HIS D O 1
ATOM 14022 N N . GLU D 1 365 ? -159.60394 41.18015 24.40170 1.000 146.56062 377 GLU D N 1
ATOM 14023 C CA . GLU D 1 365 ? -160.27813 42.26707 23.70668 1.000 159.04391 377 GLU D CA 1
ATOM 14024 C C . GLU D 1 365 ? -161.61267 42.59592 24.36702 1.000 191.33754 377 GLU D C 1
ATOM 14025 O O . GLU D 1 365 ? -162.25475 41.74446 24.98788 1.000 183.39275 377 GLU D O 1
ATOM 14031 N N . ASP D 1 366 ? -162.02552 43.85310 24.22401 1.000 225.28452 378 ASP D N 1
ATOM 14032 C CA . ASP D 1 366 ? -163.29688 44.33018 24.76458 1.000 232.01981 378 ASP D CA 1
ATOM 14033 C C . ASP D 1 366 ? -164.43534 43.71340 23.96191 1.000 227.46050 378 ASP D C 1
ATOM 14034 O O . ASP D 1 366 ? -164.75875 44.16557 22.86122 1.000 227.80820 378 ASP D O 1
ATOM 14039 N N . LEU D 1 367 ? -165.04638 42.66525 24.51759 1.000 194.09299 379 LEU D N 1
ATOM 14040 C CA . LEU D 1 367 ? -166.07727 41.92733 23.79580 1.000 150.43707 379 LEU D CA 1
ATOM 14041 C C . LEU D 1 367 ? -167.33672 42.75866 23.57639 1.000 146.67031 379 LEU D C 1
ATOM 14042 O O . LEU D 1 367 ? -168.07841 42.51007 22.61633 1.000 142.94954 379 LEU D O 1
ATOM 14047 N N . ALA D 1 368 ? -167.58698 43.75205 24.43538 1.000 147.17987 380 ALA D N 1
ATOM 14048 C CA . ALA D 1 368 ? -168.82300 44.52367 24.33527 1.000 157.44621 380 ALA D CA 1
ATOM 14049 C C . ALA D 1 368 ? -168.91207 45.25069 22.99920 1.000 167.43320 380 ALA D C 1
ATOM 14050 O O . ALA D 1 368 ? -169.91093 45.12890 22.28029 1.000 172.72089 380 ALA D O 1
ATOM 14052 N N . GLU D 1 369 ? -167.87349 46.00972 22.64230 1.000 171.94033 381 GLU D N 1
ATOM 14053 C CA . GLU D 1 369 ? -167.87687 46.65331 21.33642 1.000 168.67683 381 GLU D CA 1
ATOM 14054 C C . GLU D 1 369 ? -167.46231 45.69841 20.22755 1.000 159.19471 381 GLU D C 1
ATOM 14055 O O . GLU D 1 369 ? -167.70077 45.99634 19.05196 1.000 160.23785 381 GLU D O 1
ATOM 14061 N N . ALA D 1 370 ? -166.84693 44.56297 20.57185 1.000 148.83109 382 ALA D N 1
ATOM 14062 C CA . ALA D 1 370 ? -166.55440 43.56254 19.55320 1.000 132.84703 382 ALA D CA 1
ATOM 14063 C C . ALA D 1 370 ? -167.83811 42.98553 18.97789 1.000 124.26963 382 ALA D C 1
ATOM 14064 O O . ALA D 1 370 ? -167.89320 42.65715 17.78705 1.000 118.72266 382 ALA D O 1
ATOM 14066 N N . VAL D 1 371 ? -168.87614 42.85547 19.80726 1.000 118.52047 383 VAL D N 1
ATOM 14067 C CA . VAL D 1 371 ? -170.17804 42.44684 19.29241 1.000 119.30843 383 VAL D CA 1
ATOM 14068 C C . VAL D 1 371 ? -170.75949 43.52940 18.39079 1.000 119.33558 383 VAL D C 1
ATOM 14069 O O . VAL D 1 371 ? -171.46546 43.22772 17.41996 1.000 123.96932 383 VAL D O 1
ATOM 14073 N N . LYS D 1 372 ? -170.46416 44.80035 18.68171 1.000 114.48570 384 LYS D N 1
ATOM 14074 C CA . LYS D 1 372 ? -171.01085 45.89375 17.88484 1.000 109.59084 384 LYS D CA 1
ATOM 14075 C C . LYS D 1 372 ? -170.46596 45.88962 16.46344 1.000 105.70960 384 LYS D C 1
ATOM 14076 O O . LYS D 1 372 ? -171.13583 46.37262 15.54382 1.000 108.40765 384 LYS D O 1
ATOM 14082 N N . ALA D 1 373 ? -169.26334 45.35745 16.26383 1.000 101.37235 385 ALA D N 1
ATOM 14083 C CA . ALA D 1 373 ? -168.64397 45.32172 14.94633 1.000 99.29936 385 ALA D CA 1
ATOM 14084 C C . ALA D 1 373 ? -169.09405 44.13614 14.10378 1.000 98.01793 385 ALA D C 1
ATOM 14085 O O . ALA D 1 373 ? -168.69477 44.04177 12.93786 1.000 99.70174 385 ALA D O 1
ATOM 14087 N N . GLY D 1 374 ? -169.90080 43.23250 14.65605 1.000 103.97076 386 GLY D N 1
ATOM 14088 C CA . GLY D 1 374 ? -170.30165 42.04016 13.94229 1.000 105.35550 386 GLY D CA 1
ATOM 14089 C C . GLY D 1 374 ? -169.30885 40.90250 14.00476 1.000 104.93972 386 GLY D C 1
ATOM 14090 O O . GLY D 1 374 ? -169.54540 39.85948 13.38205 1.000 97.70952 386 GLY D O 1
ATOM 14091 N N . ARG D 1 375 ? -168.20620 41.06986 14.73370 1.000 109.87398 387 ARG D N 1
ATOM 14092 C CA . ARG D 1 375 ? -167.17591 40.04823 14.85487 1.000 111.76881 387 ARG D CA 1
ATOM 14093 C C . ARG D 1 375 ? -167.56384 38.92333 15.80537 1.000 107.60764 387 ARG D C 1
ATOM 14094 O O . ARG D 1 375 ? -166.88426 37.89111 15.82748 1.000 106.97707 387 ARG D O 1
ATOM 14102 N N . PHE D 1 376 ? -168.63137 39.09178 16.58143 1.000 93.39267 388 PHE D N 1
ATOM 14103 C CA . PHE D 1 376 ? -169.03400 38.09163 17.55683 1.000 85.66695 388 PHE D CA 1
ATOM 14104 C C . PHE D 1 376 ? -170.54507 38.14323 17.72732 1.000 88.85477 388 PHE D C 1
ATOM 14105 O O . PHE D 1 376 ? -171.16232 39.20496 17.60529 1.000 90.07586 388 PHE D O 1
ATOM 14113 N N . ARG D 1 377 ? -171.13230 36.98410 18.01381 1.000 88.31196 389 ARG D N 1
ATOM 14114 C CA . ARG D 1 377 ? -172.57380 36.89773 18.19419 1.000 92.05960 389 ARG D CA 1
ATOM 14115 C C . ARG D 1 377 ? -173.01353 37.62559 19.45812 1.000 97.95534 389 ARG D C 1
ATOM 14116 O O . ARG D 1 377 ? -172.29215 37.68267 20.45724 1.000 103.20230 389 ARG D O 1
ATOM 14124 N N . ALA D 1 378 ? -174.22131 38.18740 19.40291 1.000 100.89016 390 ALA D N 1
ATOM 14125 C CA . ALA D 1 378 ? -174.76466 38.87008 20.56874 1.000 103.65234 390 ALA D CA 1
ATOM 14126 C C . ALA D 1 378 ? -175.32080 37.88163 21.58668 1.000 106.65358 390 ALA D C 1
ATOM 14127 O O . ALA D 1 378 ? -175.11446 38.05097 22.79196 1.000 111.44702 390 ALA D O 1
ATOM 14129 N N . ASP D 1 379 ? -176.02907 36.84777 21.12471 1.000 109.83566 391 ASP D N 1
ATOM 14130 C CA . ASP D 1 379 ? -176.62650 35.88850 22.05084 1.000 110.90170 391 ASP D CA 1
ATOM 14131 C C . ASP D 1 379 ? -175.56789 35.07852 22.79372 1.000 111.88125 391 ASP D C 1
ATOM 14132 O O . ASP D 1 379 ? -175.69690 34.83761 24.00216 1.000 119.71909 391 ASP D O 1
ATOM 14137 N N . LEU D 1 380 ? -174.51710 34.64143 22.09304 1.000 99.75656 392 LEU D N 1
ATOM 14138 C CA . LEU D 1 380 ? -173.45198 33.90816 22.76908 1.000 86.37484 392 LEU D CA 1
ATOM 14139 C C . LEU D 1 380 ? -172.73369 34.79945 23.77357 1.000 77.77922 392 LEU D C 1
ATOM 14140 O O . LEU D 1 380 ? -172.34028 34.34417 24.85450 1.000 68.92514 392 LEU D O 1
ATOM 14145 N N . TYR D 1 381 ? -172.58922 36.08756 23.45209 1.000 77.61456 393 TYR D N 1
ATOM 14146 C CA . TYR D 1 381 ? -171.99727 37.01809 24.40605 1.000 83.97272 393 TYR D CA 1
ATOM 14147 C C . TYR D 1 381 ? -172.89315 37.19416 25.62258 1.000 91.41944 393 TYR D C 1
ATOM 14148 O O . TYR D 1 381 ? -172.40436 37.28507 26.75478 1.000 96.76011 393 TYR D O 1
ATOM 14157 N N . TYR D 1 382 ? -174.20967 37.22736 25.40705 1.000 98.81661 394 TYR D N 1
ATOM 14158 C CA . TYR D 1 382 ? -175.13719 37.36105 26.52333 1.000 110.27606 394 TYR D CA 1
ATOM 14159 C C . TYR D 1 382 ? -175.07596 36.13989 27.42957 1.000 115.10396 394 TYR D C 1
ATOM 14160 O O . TYR D 1 382 ? -175.16806 36.26080 28.65731 1.000 119.10409 394 TYR D O 1
ATOM 14169 N N . ARG D 1 383 ? -174.91740 34.95530 26.83882 1.000 113.05775 395 ARG D N 1
ATOM 14170 C CA . ARG D 1 383 ? -174.82708 33.73271 27.62662 1.000 113.48026 395 ARG D CA 1
ATOM 14171 C C . ARG D 1 383 ? -173.46935 33.55920 28.29845 1.000 108.88247 395 ARG D C 1
ATOM 14172 O O . ARG D 1 383 ? -173.38091 32.86014 29.31315 1.000 110.27438 395 ARG D O 1
ATOM 14180 N N . LEU D 1 384 ? -172.41344 34.16390 27.75163 1.000 102.34081 396 LEU D N 1
ATOM 14181 C CA . LEU D 1 384 ? -171.07869 34.05020 28.32751 1.000 91.37308 396 LEU D CA 1
ATOM 14182 C C . LEU D 1 384 ? -170.75058 35.14757 29.33127 1.000 93.19674 396 LEU D C 1
ATOM 14183 O O . LEU D 1 384 ? -169.83358 34.96858 30.14055 1.000 88.10397 396 LEU D O 1
ATOM 14188 N N . ASN D 1 385 ? -171.46805 36.26751 29.30501 1.000 106.84854 397 ASN D N 1
ATOM 14189 C CA . ASN D 1 385 ? -171.20604 37.37695 30.21375 1.000 112.17336 397 ASN D CA 1
ATOM 14190 C C . ASN D 1 385 ? -171.82621 37.16979 31.58972 1.000 107.51583 397 ASN D C 1
ATOM 14191 O O . ASN D 1 385 ? -171.87194 38.11404 32.38586 1.000 107.78271 397 ASN D O 1
ATOM 14196 N N . VAL D 1 386 ? -172.31382 35.96139 31.87500 1.000 97.88041 398 VAL D N 1
ATOM 14197 C CA . VAL D 1 386 ? -173.01915 35.71052 33.12770 1.000 90.46706 398 VAL D CA 1
ATOM 14198 C C . VAL D 1 386 ? -172.09576 35.87652 34.33310 1.000 91.40204 398 VAL D C 1
ATOM 14199 O O . VAL D 1 386 ? -172.50896 36.39965 35.37536 1.000 97.06882 398 VAL D O 1
ATOM 14203 N N . PHE D 1 387 ? -170.83823 35.44363 34.22078 1.000 88.91758 399 PHE D N 1
ATOM 14204 C CA . PHE D 1 387 ? -169.89347 35.49529 35.34141 1.000 83.81674 399 PHE D CA 1
ATOM 14205 C C . PHE D 1 387 ? -168.53108 36.01700 34.90097 1.000 85.55651 399 PHE D C 1
ATOM 14206 O O . PHE D 1 387 ? -167.56964 35.25021 34.76398 1.000 84.95170 399 PHE D O 1
ATOM 14214 N N . PRO D 1 388 ? -168.40842 37.32486 34.66985 1.000 88.75286 400 PRO D N 1
ATOM 14215 C CA . PRO D 1 388 ? -167.08300 37.89984 34.40563 1.000 88.17558 400 PRO D CA 1
ATOM 14216 C C . PRO D 1 388 ? -166.15682 37.75469 35.60674 1.000 86.71510 400 PRO D C 1
ATOM 14217 O O . PRO D 1 388 ? -166.58387 37.83347 36.76051 1.000 90.50962 400 PRO D O 1
ATOM 14221 N N . VAL D 1 389 ? -164.86937 37.54794 35.32254 1.000 82.57135 401 VAL D N 1
ATOM 14222 C CA . VAL D 1 389 ? -163.83393 37.42041 36.34920 1.000 72.89930 401 VAL D CA 1
ATOM 14223 C C . VAL D 1 389 ? -162.59440 38.15300 35.84763 1.000 78.05284 401 VAL D C 1
ATOM 14224 O O . VAL D 1 389 ? -161.89280 37.65282 34.96100 1.000 89.40205 401 VAL D O 1
ATOM 14228 N N . ALA D 1 390 ? -162.32269 39.33050 36.40750 1.000 73.16013 402 ALA D N 1
ATOM 14229 C CA . ALA D 1 390 ? -161.17209 40.12297 35.99177 1.000 76.34835 402 ALA D CA 1
ATOM 14230 C C . ALA D 1 390 ? -159.91628 39.66998 36.72711 1.000 70.92513 402 ALA D C 1
ATOM 14231 O O . ALA D 1 390 ? -159.90669 39.58059 37.95926 1.000 68.58305 402 ALA D O 1
ATOM 14233 N N . ILE D 1 391 ? -158.85552 39.39114 35.97373 1.000 68.23703 403 ILE D N 1
ATOM 14234 C CA . ILE D 1 391 ? -157.56369 39.02132 36.54524 1.000 69.06646 403 ILE D CA 1
ATOM 14235 C C . ILE D 1 391 ? -156.64020 40.23277 36.42635 1.000 75.28272 403 ILE D C 1
ATOM 14236 O O . ILE D 1 391 ? -156.28763 40.61972 35.29972 1.000 78.28941 403 ILE D O 1
ATOM 14241 N N . PRO D 1 392 ? -156.23871 40.85668 37.53148 1.000 82.56094 404 PRO D N 1
ATOM 14242 C CA . PRO D 1 392 ? -155.41480 42.06632 37.44539 1.000 93.81306 404 PRO D CA 1
ATOM 14243 C C . PRO D 1 392 ? -154.00784 41.80096 36.93272 1.000 111.41083 404 PRO D C 1
ATOM 14244 O O . PRO D 1 392 ? -153.44504 40.71640 37.10288 1.000 106.70303 404 PRO D O 1
ATOM 14248 N N . ALA D 1 393 ? -153.44411 42.82519 36.30029 1.000 130.58706 405 ALA D N 1
ATOM 14249 C CA . ALA D 1 393 ? -152.03862 42.86566 35.93324 1.000 132.13022 405 ALA D CA 1
ATOM 14250 C C . ALA D 1 393 ? -151.18743 43.22188 37.15039 1.000 129.37386 405 ALA D C 1
ATOM 14251 O O . ALA D 1 393 ? -151.68179 43.76399 38.14249 1.000 130.22053 405 ALA D O 1
ATOM 14253 N N . LEU D 1 394 ? -149.88953 42.90187 37.07223 1.000 108.50397 406 LEU D N 1
ATOM 14254 C CA . LEU D 1 394 ? -148.99082 43.22815 38.17843 1.000 99.45538 406 LEU D CA 1
ATOM 14255 C C . LEU D 1 394 ? -148.93413 44.72628 38.43444 1.000 100.77021 406 LEU D C 1
ATOM 14256 O O . LEU D 1 394 ? -148.62320 45.14714 39.55264 1.000 110.61531 406 LEU D O 1
ATOM 14261 N N . ARG D 1 395 ? -149.18751 45.55014 37.41376 1.000 93.85032 407 ARG D N 1
ATOM 14262 C CA . ARG D 1 395 ? -149.23619 46.98734 37.65823 1.000 95.12837 407 ARG D CA 1
ATOM 14263 C C . ARG D 1 395 ? -150.34899 47.32807 38.63857 1.000 105.49396 407 ARG D C 1
ATOM 14264 O O . ARG D 1 395 ? -150.25832 48.32347 39.36581 1.000 108.66566 407 ARG D O 1
ATOM 14272 N N . GLU D 1 396 ? -151.40053 46.51259 38.67153 1.000 112.05831 408 GLU D N 1
ATOM 14273 C CA . GLU D 1 396 ? -152.44368 46.60119 39.68195 1.000 114.28512 408 GLU D CA 1
ATOM 14274 C C . GLU D 1 396 ? -152.08287 45.83989 40.95215 1.000 113.21255 408 GLU D C 1
ATOM 14275 O O . GLU D 1 396 ? -152.82404 45.91649 41.93763 1.000 118.28463 408 GLU D O 1
ATOM 14281 N N . ARG D 1 397 ? -150.96673 45.11152 40.94193 1.000 100.07816 409 ARG D N 1
ATOM 14282 C CA . ARG D 1 397 ? -150.46686 44.28963 42.04028 1.000 86.76218 409 ARG D CA 1
ATOM 14283 C C . ARG D 1 397 ? -149.02563 44.66448 42.36240 1.000 97.99271 409 ARG D C 1
ATOM 14284 O O . ARG D 1 397 ? -148.17003 43.79583 42.55623 1.000 98.30054 409 ARG D O 1
ATOM 14292 N N . ARG D 1 398 ? -148.72987 45.96919 42.39108 1.000 106.28329 410 ARG D N 1
ATOM 14293 C CA . ARG D 1 398 ? -147.34513 46.42698 42.50107 1.000 115.00133 410 ARG D CA 1
ATOM 14294 C C . ARG D 1 398 ? -146.66953 45.89127 43.75771 1.000 123.42478 410 ARG D C 1
ATOM 14295 O O . ARG D 1 398 ? -145.59367 45.28183 43.68770 1.000 122.94278 410 ARG D O 1
ATOM 14303 N N . GLU D 1 399 ? -147.32224 46.04454 44.91012 1.000 137.64332 411 GLU D N 1
ATOM 14304 C CA . GLU D 1 399 ? -146.74817 45.55862 46.15818 1.000 146.72082 411 GLU D CA 1
ATOM 14305 C C . GLU D 1 399 ? -146.63755 44.04392 46.17605 1.000 152.29658 411 GLU D C 1
ATOM 14306 O O . GLU D 1 399 ? -145.87808 43.49543 46.98138 1.000 152.32559 411 GLU D O 1
ATOM 14312 N N . ASP D 1 400 ? -147.39313 43.36110 45.31921 1.000 155.01623 412 ASP D N 1
ATOM 14313 C CA . ASP D 1 400 ? -147.31222 41.91355 45.22621 1.000 152.91926 412 ASP D CA 1
ATOM 14314 C C . ASP D 1 400 ? -146.10846 41.44237 44.41671 1.000 144.93082 412 ASP D C 1
ATOM 14315 O O . ASP D 1 400 ? -145.73347 40.27268 44.53049 1.000 144.97110 412 ASP D O 1
ATOM 14320 N N . ILE D 1 401 ? -145.47485 42.31634 43.62222 1.000 119.80298 413 ILE D N 1
ATOM 14321 C CA . ILE D 1 401 ? -144.40286 41.85188 42.73206 1.000 100.40437 413 ILE D CA 1
ATOM 14322 C C . ILE D 1 401 ? -143.24543 41.18862 43.48525 1.000 96.92612 413 ILE D C 1
ATOM 14323 O O . ILE D 1 401 ? -142.78338 40.12652 43.03820 1.000 89.64241 413 ILE D O 1
ATOM 14328 N N . PRO D 1 402 ? -142.71218 41.74765 44.59448 1.000 94.91133 414 PRO D N 1
ATOM 14329 C CA . PRO D 1 402 ? -141.48355 41.14311 45.15205 1.000 88.37149 414 PRO D CA 1
ATOM 14330 C C . PRO D 1 402 ? -141.59711 39.67730 45.54973 1.000 88.07911 414 PRO D C 1
ATOM 14331 O O . PRO D 1 402 ? -140.67317 38.90652 45.25749 1.000 85.38969 414 PRO D O 1
ATOM 14335 N N . LEU D 1 403 ? -142.72249 39.24119 46.13247 1.000 95.01249 415 LEU D N 1
ATOM 14336 C CA . LEU D 1 403 ? -142.78831 37.85048 46.57650 1.000 101.85898 415 LEU D CA 1
ATOM 14337 C C . LEU D 1 403 ? -142.61294 36.90210 45.40223 1.000 101.99181 415 LEU D C 1
ATOM 14338 O O . LEU D 1 403 ? -141.90340 35.89381 45.50601 1.000 106.70736 415 LEU D O 1
ATOM 14343 N N . LEU D 1 404 ? -143.24222 37.21599 44.27007 1.000 98.03858 416 LEU D N 1
ATOM 14344 C CA . LEU D 1 404 ? -143.05437 36.38913 43.08874 1.000 87.53730 416 LEU D CA 1
ATOM 14345 C C . LEU D 1 404 ? -141.57947 36.29711 42.72634 1.000 90.04277 416 LEU D C 1
ATOM 14346 O O . LEU D 1 404 ? -141.03588 35.19598 42.57630 1.000 88.26803 416 LEU D O 1
ATOM 14351 N N . VAL D 1 405 ? -140.89553 37.44663 42.64884 1.000 97.30029 417 VAL D N 1
ATOM 14352 C CA . VAL D 1 405 ? -139.56316 37.44278 42.05065 1.000 90.83416 417 VAL D CA 1
ATOM 14353 C C . VAL D 1 405 ? -138.59603 36.60836 42.88183 1.000 101.01286 417 VAL D C 1
ATOM 14354 O O . VAL D 1 405 ? -137.84440 35.79043 42.33539 1.000 80.61470 417 VAL D O 1
ATOM 14358 N N . GLU D 1 406 ? -138.65285 36.72749 44.21271 1.000 136.60381 418 GLU D N 1
ATOM 14359 C CA . GLU D 1 406 ? -137.75699 35.91473 45.02591 1.000 143.69178 418 GLU D CA 1
ATOM 14360 C C . GLU D 1 406 ? -138.10728 34.44167 44.88504 1.000 141.09014 418 GLU D C 1
ATOM 14361 O O . GLU D 1 406 ? -137.21134 33.59213 44.78710 1.000 144.48453 418 GLU D O 1
ATOM 14367 N N . HIS D 1 407 ? -139.40452 34.12804 44.79562 1.000 136.67412 419 HIS D N 1
ATOM 14368 C CA . HIS D 1 407 ? -139.79080 32.75438 44.50245 1.000 126.54948 419 HIS D CA 1
ATOM 14369 C C . HIS D 1 407 ? -139.20574 32.31980 43.17172 1.000 118.43825 419 HIS D C 1
ATOM 14370 O O . HIS D 1 407 ? -138.60836 31.23916 43.06829 1.000 120.14236 419 HIS D O 1
ATOM 14377 N N . PHE D 1 408 ? -139.27715 33.19832 42.16817 1.000 110.23588 420 PHE D N 1
ATOM 14378 C CA . PHE D 1 408 ? -138.69001 32.87081 40.87815 1.000 101.40548 420 PHE D CA 1
ATOM 14379 C C . PHE D 1 408 ? -137.20085 32.62069 41.02507 1.000 95.71445 420 PHE D C 1
ATOM 14380 O O . PHE D 1 408 ? -136.65060 31.72080 40.37877 1.000 93.02699 420 PHE D O 1
ATOM 14388 N N . LEU D 1 409 ? -136.53939 33.37490 41.90965 1.000 95.55256 421 LEU D N 1
ATOM 14389 C CA . LEU D 1 409 ? -135.11135 33.16451 42.09402 1.000 99.59198 421 LEU D CA 1
ATOM 14390 C C . LEU D 1 409 ? -134.84365 31.73385 42.52950 1.000 108.89670 421 LEU D C 1
ATOM 14391 O O . LEU D 1 409 ? -133.98573 31.05256 41.95157 1.000 113.98494 421 LEU D O 1
ATOM 14396 N N . GLN D 1 410 ? -135.65315 31.22031 43.46140 1.000 112.81067 422 GLN D N 1
ATOM 14397 C CA . GLN D 1 410 ? -135.46532 29.84008 43.88708 1.000 116.71838 422 GLN D CA 1
ATOM 14398 C C . GLN D 1 410 ? -135.69616 28.89774 42.71866 1.000 119.33757 422 GLN D C 1
ATOM 14399 O O . GLN D 1 410 ? -134.91450 27.96333 42.49874 1.000 120.17306 422 GLN D O 1
ATOM 14405 N N . ARG D 1 411 ? -136.70536 29.19870 41.89497 1.000 124.65227 423 ARG D N 1
ATOM 14406 C CA . ARG D 1 411 ? -137.01090 28.34383 40.75649 1.000 132.82931 423 ARG D CA 1
ATOM 14407 C C . ARG D 1 411 ? -135.84463 28.29231 39.78540 1.000 148.10095 423 ARG D C 1
ATOM 14408 O O . ARG D 1 411 ? -135.65708 27.28595 39.09121 1.000 143.92614 423 ARG D O 1
ATOM 14416 N N . PHE D 1 412 ? -135.04491 29.35565 39.72669 1.000 165.96287 424 PHE D N 1
ATOM 14417 C CA . PHE D 1 412 ? -133.85621 29.30741 38.89282 1.000 172.37699 424 PHE D CA 1
ATOM 14418 C C . PHE D 1 412 ? -132.62833 28.86430 39.66911 1.000 173.02043 424 PHE D C 1
ATOM 14419 O O . PHE D 1 412 ? -131.72684 28.24305 39.08862 1.000 172.52906 424 PHE D O 1
ATOM 14427 N N . HIS D 1 413 ? -132.61208 29.10273 40.98480 1.000 176.33316 425 HIS D N 1
ATOM 14428 C CA . HIS D 1 413 ? -131.40221 28.85290 41.76095 1.000 181.25123 425 HIS D CA 1
ATOM 14429 C C . HIS D 1 413 ? -130.99779 27.38701 41.71482 1.000 190.36363 425 HIS D C 1
ATOM 14430 O O . HIS D 1 413 ? -129.86108 27.06201 41.35915 1.000 190.36732 425 HIS D O 1
ATOM 14437 N N . GLN D 1 414 ? -131.93374 26.47910 41.98813 1.000 196.69179 426 GLN D N 1
ATOM 14438 C CA . GLN D 1 414 ? -131.56911 25.06870 41.94336 1.000 195.92454 426 GLN D CA 1
ATOM 14439 C C . GLN D 1 414 ? -131.18748 24.62847 40.53570 1.000 188.84349 426 GLN D C 1
ATOM 14440 O O . GLN D 1 414 ? -130.42197 23.67038 40.37783 1.000 187.71143 426 GLN D O 1
ATOM 14446 N N . GLU D 1 415 ? -131.70141 25.30365 39.50313 1.000 184.21574 427 GLU D N 1
ATOM 14447 C CA . GLU D 1 415 ? -131.28873 24.95504 38.14849 1.000 170.69737 427 GLU D CA 1
ATOM 14448 C C . GLU D 1 415 ? -129.85778 25.39146 37.85556 1.000 161.34916 427 GLU D C 1
ATOM 14449 O O . GLU D 1 415 ? -129.18842 24.78605 37.01077 1.000 155.01850 427 GLU D O 1
ATOM 14455 N N . TYR D 1 416 ? -129.37027 26.42977 38.54276 1.000 161.82333 428 TYR D N 1
ATOM 14456 C CA . TYR D 1 416 ? -128.03600 26.95265 38.26966 1.000 166.24404 428 TYR D CA 1
ATOM 14457 C C . TYR D 1 416 ? -127.20928 27.23826 39.51807 1.000 167.12139 428 TYR D C 1
ATOM 14458 O O . TYR D 1 416 ? -126.11903 27.81066 39.39560 1.000 166.19064 428 TYR D O 1
ATOM 14467 N N . GLY D 1 417 ? -127.67739 26.87142 40.70301 1.000 168.99836 429 GLY D N 1
ATOM 14468 C CA . GLY D 1 417 ? -126.96148 27.16289 41.92688 1.000 168.91876 429 GLY D CA 1
ATOM 14469 C C . GLY D 1 417 ? -127.40430 28.49634 42.50516 1.000 170.78478 429 GLY D C 1
ATOM 14470 O O . GLY D 1 417 ? -128.03790 29.31678 41.84302 1.000 168.76181 429 GLY D O 1
ATOM 14471 N N . LYS D 1 418 ? -127.05814 28.71945 43.77173 1.000 174.18071 430 LYS D N 1
ATOM 14472 C CA . LYS D 1 418 ? -127.55948 29.91102 44.45116 1.000 172.06986 430 LYS D CA 1
ATOM 14473 C C . LYS D 1 418 ? -126.79708 31.16127 44.01417 1.000 176.94524 430 LYS D C 1
ATOM 14474 O O . LYS D 1 418 ? -126.32851 31.94915 44.84261 1.000 176.31019 430 LYS D O 1
ATOM 14480 N N . ARG D 1 419 ? -126.70807 31.37123 42.70353 1.000 178.07385 431 ARG D N 1
ATOM 14481 C CA . ARG D 1 419 ? -126.06842 32.56538 42.17599 1.000 180.57525 431 ARG D CA 1
ATOM 14482 C C . ARG D 1 419 ? -126.88711 33.80196 42.52522 1.000 176.54311 431 ARG D C 1
ATOM 14483 O O . ARG D 1 419 ? -128.11038 33.74167 42.68032 1.000 176.13007 431 ARG D O 1
ATOM 14491 N N . THR D 1 420 ? -126.18725 34.92790 42.66451 1.000 175.55442 432 THR D N 1
ATOM 14492 C CA . THR D 1 420 ? -126.79595 36.20462 43.01348 1.000 177.90867 432 THR D CA 1
ATOM 14493 C C . THR D 1 420 ? -127.52532 36.09920 44.34808 1.000 175.02156 432 THR D C 1
ATOM 14494 O O . THR D 1 420 ? -128.73227 35.83759 44.39847 1.000 170.76351 432 THR D O 1
ATOM 14498 N N . LEU D 1 421 ? -126.78632 36.28880 45.43998 1.000 176.81704 433 LEU D N 1
ATOM 14499 C CA . LEU D 1 421 ? -127.34790 36.26747 46.78415 1.000 174.87977 433 LEU D CA 1
ATOM 14500 C C . LEU D 1 421 ? -127.75925 37.65449 47.24911 1.000 170.58313 433 LEU D C 1
ATOM 14501 O O . LEU D 1 421 ? -127.66913 37.96919 48.44352 1.000 171.34743 433 LEU D O 1
ATOM 14506 N N . GLY D 1 422 ? -128.19411 38.50019 46.31408 1.000 168.31766 434 GLY D N 1
ATOM 14507 C CA . GLY D 1 422 ? -128.58789 39.85321 46.63048 1.000 160.90511 434 GLY D CA 1
ATOM 14508 C C . GLY D 1 422 ? -129.83163 40.22942 45.85198 1.000 151.96459 434 GLY D C 1
ATOM 14509 O O . GLY D 1 422 ? -130.28109 39.50291 44.96166 1.000 144.42096 434 GLY D O 1
ATOM 14510 N N . LEU D 1 423 ? -130.38017 41.38138 46.20677 1.000 145.97160 435 LEU D N 1
ATOM 14511 C CA . LEU D 1 423 ? -131.59130 41.88931 45.58514 1.000 141.53856 435 LEU D CA 1
ATOM 14512 C C . LEU D 1 423 ? -131.38255 43.18064 44.81770 1.000 131.89388 435 LEU D C 1
ATOM 14513 O O . LEU D 1 423 ? -132.13992 43.44408 43.88170 1.000 132.12275 435 LEU D O 1
ATOM 14518 N N . SER D 1 424 ? -130.35351 43.96193 45.15545 1.000 118.69788 436 SER D N 1
ATOM 14519 C CA . SER D 1 424 ? -130.11005 45.26346 44.54454 1.000 98.88488 436 SER D CA 1
ATOM 14520 C C . SER D 1 424 ? -131.36301 46.11633 44.67444 1.000 96.29651 436 SER D C 1
ATOM 14521 O O . SER D 1 424 ? -132.23593 46.07897 43.80158 1.000 98.13237 436 SER D O 1
ATOM 14524 N N . ASP D 1 425 ? -131.45349 46.89933 45.75365 1.000 95.62478 437 ASP D N 1
ATOM 14525 C CA . ASP D 1 425 ? -132.67743 47.64477 46.03411 1.000 112.08733 437 ASP D CA 1
ATOM 14526 C C . ASP D 1 425 ? -133.07772 48.53998 44.87032 1.000 120.40238 437 ASP D C 1
ATOM 14527 O O . ASP D 1 425 ? -134.26924 48.80107 44.66981 1.000 125.50687 437 ASP D O 1
ATOM 14532 N N . LYS D 1 426 ? -132.10344 49.01892 44.09299 1.000 122.24948 438 LYS D N 1
ATOM 14533 C CA . LYS D 1 426 ? -132.43606 49.78600 42.89757 1.000 122.27939 438 LYS D CA 1
ATOM 14534 C C . LYS D 1 426 ? -133.19753 48.93741 41.88360 1.000 114.74355 438 LYS D C 1
ATOM 14535 O O . LYS D 1 426 ? -134.14788 49.41612 41.25341 1.000 115.06042 438 LYS D O 1
ATOM 14541 N N . ALA D 1 427 ? -132.81178 47.66679 41.72517 1.000 104.98850 439 ALA D N 1
ATOM 14542 C CA . ALA D 1 427 ? -133.53085 46.79957 40.79518 1.000 86.56313 439 ALA D CA 1
ATOM 14543 C C . ALA D 1 427 ? -134.94216 46.49658 41.28440 1.000 90.76521 439 ALA D C 1
ATOM 14544 O O . ALA D 1 427 ? -135.88472 46.44114 40.48449 1.000 95.52751 439 ALA D O 1
ATOM 14546 N N . LEU D 1 428 ? -135.11754 46.32188 42.59591 1.000 86.11687 440 LEU D N 1
ATOM 14547 C CA . LEU D 1 428 ? -136.46057 46.10506 43.12355 1.000 88.28347 440 LEU D CA 1
ATOM 14548 C C . LEU D 1 428 ? -137.31804 47.35403 42.95839 1.000 92.95019 440 LEU D C 1
ATOM 14549 O O . LEU D 1 428 ? -138.51270 47.26006 42.64661 1.000 95.56171 440 LEU D O 1
ATOM 14554 N N . GLU D 1 429 ? -136.72141 48.53354 43.15149 1.000 98.32831 441 GLU D N 1
ATOM 14555 C CA . GLU D 1 429 ? -137.45686 49.77355 42.93640 1.000 106.68695 441 GLU D CA 1
ATOM 14556 C C . GLU D 1 429 ? -137.84054 49.93598 41.47151 1.000 116.35789 441 GLU D C 1
ATOM 14557 O O . GLU D 1 429 ? -138.92679 50.43740 41.15928 1.000 114.09855 441 GLU D O 1
ATOM 14563 N N . ALA D 1 430 ? -136.96300 49.51037 40.55895 1.000 127.70516 442 ALA D N 1
ATOM 14564 C CA . ALA D 1 430 ? -137.30689 49.53411 39.14253 1.000 128.97876 442 ALA D CA 1
ATOM 14565 C C . ALA D 1 430 ? -138.41871 48.54557 38.82038 1.000 128.30935 442 ALA D C 1
ATOM 14566 O O . ALA D 1 430 ? -139.23887 48.80500 37.93210 1.000 133.74815 442 ALA D O 1
ATOM 14568 N N . CYS D 1 431 ? -138.46286 47.41536 39.52917 1.000 107.82936 443 CYS D N 1
ATOM 14569 C CA . CYS D 1 431 ? -139.52343 46.44078 39.29269 1.000 89.63271 443 CYS D CA 1
ATOM 14570 C C . CYS D 1 431 ? -140.86577 46.94224 39.81016 1.000 92.57794 443 CYS D C 1
ATOM 14571 O O . CYS D 1 431 ? -141.90525 46.69996 39.18649 1.000 91.54010 443 CYS D O 1
ATOM 14574 N N . LEU D 1 432 ? -140.86693 47.63990 40.94932 1.000 102.92062 444 LEU D N 1
ATOM 14575 C CA . LEU D 1 432 ? -142.11424 48.20358 41.45870 1.000 106.03178 444 LEU D CA 1
ATOM 14576 C C . LEU D 1 432 ? -142.65465 49.29295 40.54186 1.000 104.74823 444 LEU D C 1
ATOM 14577 O O . LEU D 1 432 ? -143.86887 49.52307 40.50288 1.000 112.61807 444 LEU D O 1
ATOM 14582 N N . HIS D 1 433 ? -141.77806 49.96577 39.80392 1.000 97.26978 445 HIS D N 1
ATOM 14583 C CA . HIS D 1 433 ? -142.15386 51.07809 38.93924 1.000 94.67745 445 HIS D CA 1
ATOM 14584 C C . HIS D 1 433 ? -142.01447 50.66678 37.47406 1.000 91.60733 445 HIS D C 1
ATOM 14585 O O . HIS D 1 433 ? -141.16099 51.17261 36.74116 1.000 96.01131 445 HIS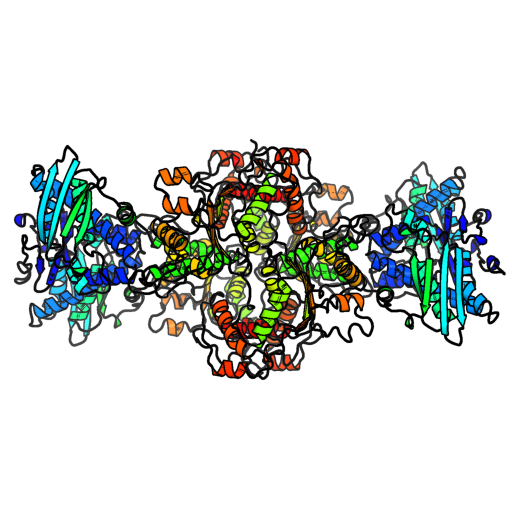 D O 1
ATOM 14592 N N . TYR D 1 434 ? -142.86772 49.73733 37.04040 1.000 83.27015 446 TYR D N 1
ATOM 14593 C CA . TYR D 1 434 ? -142.84728 49.29281 35.65122 1.000 83.69881 446 TYR D CA 1
ATOM 14594 C C . TYR D 1 434 ? -144.20893 48.71029 35.28737 1.000 91.76656 446 TYR D C 1
ATOM 14595 O O . TYR D 1 434 ? -144.84789 48.05277 36.11269 1.000 99.79261 446 TYR D O 1
ATOM 14604 N N . SER D 1 435 ? -144.64331 48.96326 34.04609 1.000 87.70655 447 SER D N 1
ATOM 14605 C CA . SER D 1 435 ? -145.97992 48.55314 33.61388 1.000 85.30430 447 SER D CA 1
ATOM 14606 C C . SER D 1 435 ? -146.12266 47.03762 33.50698 1.000 81.61174 447 SER D C 1
ATOM 14607 O O . SER D 1 435 ? -147.19297 46.49265 33.80181 1.000 84.62074 447 SER D O 1
ATOM 14610 N N . TRP D 1 436 ? -145.06423 46.34273 33.08952 1.000 80.63971 448 TRP D N 1
ATOM 14611 C CA . TRP D 1 436 ? -145.07972 44.89495 32.88248 1.000 84.82414 448 TRP D CA 1
ATOM 14612 C C . TRP D 1 436 ? -146.19984 44.41359 31.96231 1.000 87.35567 448 TRP D C 1
ATOM 14613 O O . TRP D 1 436 ? -147.16063 43.79302 32.43860 1.000 90.02017 448 TRP D O 1
ATOM 14624 N N . PRO D 1 437 ? -146.13057 44.68243 30.65330 1.000 83.29442 449 PRO D N 1
ATOM 14625 C CA . PRO D 1 437 ? -147.14672 44.12961 29.73798 1.000 82.07321 449 PRO D CA 1
ATOM 14626 C C . PRO D 1 437 ? -147.21934 42.60992 29.75646 1.000 82.30016 449 PRO D C 1
ATOM 14627 O O . PRO D 1 437 ? -148.30919 42.04760 29.59091 1.000 89.45230 449 PRO D O 1
ATOM 14631 N N . GLY D 1 438 ? -146.09374 41.93019 29.96877 1.000 86.09356 450 GLY D N 1
ATOM 14632 C CA . GLY D 1 438 ? -146.07707 40.48642 30.12126 1.000 91.51695 450 GLY D CA 1
ATOM 14633 C C . GLY D 1 438 ? -145.96268 40.21877 31.60218 1.000 97.69023 450 GLY D C 1
ATOM 14634 O O . GLY D 1 438 ? -144.88600 39.93477 32.13001 1.000 95.43960 450 GLY D O 1
ATOM 14635 N N . ASN D 1 439 ? -147.10466 40.29902 32.27792 1.000 100.84918 451 ASN D N 1
ATOM 14636 C CA . ASN D 1 439 ? -147.10806 40.37777 33.73273 1.000 106.53744 451 ASN D CA 1
ATOM 14637 C C . ASN D 1 439 ? -146.43764 39.18573 34.40883 1.000 110.50353 451 ASN D C 1
ATOM 14638 O O . ASN D 1 439 ? -145.87681 39.33939 35.49595 1.000 112.85367 451 ASN D O 1
ATOM 14643 N N . ILE D 1 440 ? -146.45380 38.00556 33.80361 1.000 110.37177 452 ILE D N 1
ATOM 14644 C CA . ILE D 1 440 ? -145.78317 36.89253 34.46790 1.000 108.13836 452 ILE D CA 1
ATOM 14645 C C . ILE D 1 440 ? -144.75188 36.25805 33.54401 1.000 100.96766 452 ILE D C 1
ATOM 14646 O O . ILE D 1 440 ? -143.71619 35.76084 34.00190 1.000 104.87139 452 ILE D O 1
ATOM 14651 N N . ARG D 1 441 ? -145.00061 36.30154 32.23532 1.000 88.99917 453 ARG D N 1
ATOM 14652 C CA . ARG D 1 441 ? -144.02625 35.74849 31.30124 1.000 88.75506 453 ARG D CA 1
ATOM 14653 C C . ARG D 1 441 ? -142.81273 36.66163 31.17084 1.000 96.12284 453 ARG D C 1
ATOM 14654 O O . ARG D 1 441 ? -141.66678 36.19590 31.21371 1.000 107.10840 453 ARG D O 1
ATOM 14662 N N . GLU D 1 442 ? -143.04037 37.96941 31.02070 1.000 86.48924 454 GLU D N 1
ATOM 14663 C CA . GLU D 1 442 ? -141.91611 38.89897 30.97797 1.000 76.22931 454 GLU D CA 1
ATOM 14664 C C . GLU D 1 442 ? -141.15718 38.91933 32.29828 1.000 84.26660 454 GLU D C 1
ATOM 14665 O O . GLU D 1 442 ? -139.93759 39.10983 32.30365 1.000 96.31232 454 GLU D O 1
ATOM 14671 N N . LEU D 1 443 ? -141.84470 38.69830 33.42183 1.000 79.51346 455 LEU D N 1
ATOM 14672 C CA . LEU D 1 443 ? -141.14944 38.65869 34.70531 1.000 77.33632 455 LEU D CA 1
ATOM 14673 C C . LEU D 1 443 ? -140.21777 37.45641 34.78714 1.000 79.77219 455 LEU D C 1
ATOM 14674 O O . LEU D 1 443 ? -139.04908 37.58628 35.17564 1.000 86.71016 455 LEU D O 1
ATOM 14679 N N . GLU D 1 444 ? -140.70969 36.28046 34.39063 1.000 77.80493 456 GLU D N 1
ATOM 14680 C CA . GLU D 1 444 ? -139.86084 35.09464 34.37645 1.000 82.09989 456 GLU D CA 1
ATOM 14681 C C . GLU D 1 444 ? -138.70737 35.26661 33.39839 1.000 81.63660 456 GLU D C 1
ATOM 14682 O O . GLU D 1 444 ? -137.57707 34.84222 33.67193 1.000 83.07202 456 GLU D O 1
ATOM 14688 N N . ASN D 1 445 ? -138.96083 35.94697 32.28002 1.000 80.79293 457 ASN D N 1
ATOM 14689 C CA . ASN D 1 445 ? -137.93026 36.11746 31.26384 1.000 83.52846 457 ASN D CA 1
ATOM 14690 C C . ASN D 1 445 ? -136.82637 37.05477 31.74707 1.000 84.32614 457 ASN D C 1
ATOM 14691 O O . ASN D 1 445 ? -135.63278 36.75579 31.60317 1.000 90.25890 457 ASN D O 1
ATOM 14696 N N . VAL D 1 446 ? -137.20410 38.19978 32.32408 1.000 77.16106 458 VAL D N 1
ATOM 14697 C CA . VAL D 1 446 ? -136.19413 39.12665 32.82452 1.000 76.48865 458 VAL D CA 1
ATOM 14698 C C . VAL D 1 446 ? -135.44803 38.52923 34.00980 1.000 82.06754 458 VAL D C 1
ATOM 14699 O O . VAL D 1 446 ? -134.26016 38.81007 34.20076 1.000 85.47913 458 VAL D O 1
ATOM 14703 N N . ILE D 1 447 ? -136.11424 37.71502 34.83475 1.000 81.27796 459 ILE D N 1
ATOM 14704 C CA . ILE D 1 447 ? -135.39391 37.08512 35.93600 1.000 78.28390 459 ILE D CA 1
ATOM 14705 C C . ILE D 1 447 ? -134.40966 36.05024 35.40031 1.000 84.01185 459 ILE D C 1
ATOM 14706 O O . ILE D 1 447 ? -133.30513 35.89272 35.93952 1.000 80.99770 459 ILE D O 1
ATOM 14711 N N . GLU D 1 448 ? -134.76856 35.35536 34.31626 1.000 91.73059 460 GLU D N 1
ATOM 14712 C CA . GLU D 1 448 ? -133.80960 34.46094 33.67789 1.000 97.36717 460 GLU D CA 1
ATOM 14713 C C . GLU D 1 448 ? -132.61227 35.24239 33.15345 1.000 99.62525 460 GLU D C 1
ATOM 14714 O O . GLU D 1 448 ? -131.46135 34.80369 33.29122 1.000 101.94634 460 GLU D O 1
ATOM 14720 N N . ARG D 1 449 ? -132.86466 36.41958 32.57140 1.000 99.01667 461 ARG D N 1
ATOM 14721 C CA . ARG D 1 449 ? -131.76112 37.24244 32.08317 1.000 99.69567 461 ARG D CA 1
ATOM 14722 C C . ARG D 1 449 ? -130.88928 37.73648 33.22671 1.000 102.08944 461 ARG D C 1
ATOM 14723 O O . ARG D 1 449 ? -129.66481 37.81926 33.08969 1.000 108.24182 461 ARG D O 1
ATOM 14731 N N . GLY D 1 450 ? -131.49981 38.05861 34.36555 1.000 100.00587 462 GLY D N 1
ATOM 14732 C CA . GLY D 1 450 ? -130.72038 38.50183 35.50429 1.000 101.18131 462 GLY D CA 1
ATOM 14733 C C . GLY D 1 450 ? -129.88450 37.39063 36.09779 1.000 101.06689 462 GLY D C 1
ATOM 14734 O O . GLY D 1 450 ? -128.77023 37.63091 36.57234 1.000 103.07163 462 GLY D O 1
ATOM 14735 N N . ILE D 1 451 ? -130.39984 36.16114 36.07181 1.000 97.52611 463 ILE D N 1
ATOM 14736 C CA . ILE D 1 451 ? -129.63312 35.04052 36.60035 1.000 94.10039 463 ILE D CA 1
ATOM 14737 C C . ILE D 1 451 ? -128.46797 34.70340 35.67750 1.000 97.77274 463 ILE D C 1
ATOM 14738 O O . ILE D 1 451 ? -127.34139 34.48124 36.13756 1.000 103.33293 463 ILE D O 1
ATOM 14743 N N . ILE D 1 452 ? -128.71072 34.66514 34.36338 1.000 93.10384 464 ILE D N 1
ATOM 14744 C CA . ILE D 1 452 ? -127.62910 34.31440 33.44398 1.000 90.08017 464 ILE D CA 1
ATOM 14745 C C . ILE D 1 452 ? -126.61158 35.44444 33.28480 1.000 86.89348 464 ILE D C 1
ATOM 14746 O O . ILE D 1 452 ? -125.42738 35.18547 33.03745 1.000 94.04332 464 ILE D O 1
ATOM 14751 N N . LEU D 1 453 ? -127.03783 36.70126 33.41940 1.000 81.56240 465 LEU D N 1
ATOM 14752 C CA . LEU D 1 453 ? -126.17191 37.85125 33.17800 1.000 92.32626 465 LEU D CA 1
ATOM 14753 C C . LEU D 1 453 ? -125.33439 38.28237 34.37518 1.000 116.15550 465 LEU D C 1
ATOM 14754 O O . LEU D 1 453 ? -124.46194 39.14280 34.21281 1.000 120.01401 465 LEU D O 1
ATOM 14759 N N . THR D 1 454 ? -125.56051 37.72521 35.55915 1.000 132.14712 466 THR D N 1
ATOM 14760 C CA . THR D 1 454 ? -124.81929 38.12314 36.75148 1.000 145.33519 466 THR D CA 1
ATOM 14761 C C . THR D 1 454 ? -123.94844 36.95931 37.21495 1.000 172.50299 466 THR D C 1
ATOM 14762 O O . THR D 1 454 ? -124.21418 36.30015 38.22269 1.000 169.67209 466 THR D O 1
ATOM 14766 N N . ASP D 1 455 ? -122.88847 36.71146 36.45097 1.000 197.90990 467 ASP D N 1
ATOM 14767 C CA . ASP D 1 455 ? -121.93254 35.65225 36.74605 1.000 212.94226 467 ASP D CA 1
ATOM 14768 C C . ASP D 1 455 ? -120.80472 36.14894 37.65249 1.000 222.09794 467 ASP D C 1
ATOM 14769 O O . ASP D 1 455 ? -120.52501 35.50560 38.67231 1.000 222.53293 467 ASP D O 1
ATOM 14774 N N . PRO D 1 456 ? -120.12321 37.27837 37.34156 1.000 229.55052 468 PRO D N 1
ATOM 14775 C CA . PRO D 1 456 ? -118.96255 37.65411 38.16110 1.000 226.35488 468 PRO D CA 1
ATOM 14776 C C . PRO D 1 456 ? -119.31070 38.50487 39.37378 1.000 218.85221 468 PRO D C 1
ATOM 14777 O O . PRO D 1 456 ? -118.50823 39.34613 39.79155 1.000 218.68452 468 PRO D O 1
ATOM 14781 N N . ASN D 1 457 ? -120.49346 38.29976 39.94877 1.000 211.76975 469 ASN D N 1
ATOM 14782 C CA . ASN D 1 457 ? -120.87219 39.02164 41.15515 1.000 185.22573 469 ASN D CA 1
ATOM 14783 C C . ASN D 1 457 ? -121.97535 38.25561 41.86958 1.000 169.69272 469 ASN D C 1
ATOM 14784 O O . ASN D 1 457 ? -122.77504 37.55843 41.23986 1.000 163.32259 469 ASN D O 1
ATOM 14789 N N . GLU D 1 458 ? -122.00257 38.39308 43.19324 1.000 162.68389 470 GLU D N 1
ATOM 14790 C CA . GLU D 1 458 ? -123.02214 37.76967 44.02591 1.000 155.08265 470 GLU D CA 1
ATOM 14791 C C . GLU D 1 458 ? -124.24740 38.65158 44.24194 1.000 150.47237 470 GLU D C 1
ATOM 14792 O O . GLU D 1 458 ? -125.19571 38.21177 44.89967 1.000 155.89203 470 GLU D O 1
ATOM 14798 N N . SER D 1 459 ? -124.25094 39.88046 43.72811 1.000 141.83340 471 SER D N 1
ATOM 14799 C CA . SER D 1 459 ? -125.41947 40.74862 43.78475 1.000 131.84523 471 SER D CA 1
ATOM 14800 C C . SER D 1 459 ? -125.91449 41.02276 42.37174 1.000 138.32343 471 SER D C 1
ATOM 14801 O O . SER D 1 459 ? -125.11474 41.24756 41.45820 1.000 145.49827 471 SER D O 1
ATOM 14804 N N . ILE D 1 460 ? -127.23789 41.01174 42.19814 1.000 133.63156 472 ILE D N 1
ATOM 14805 C CA . ILE D 1 460 ? -127.82312 41.26100 40.88640 1.000 121.69084 472 ILE D CA 1
ATOM 14806 C C . ILE D 1 460 ? -127.56634 42.70086 40.46723 1.000 121.66452 472 ILE D C 1
ATOM 14807 O O . ILE D 1 460 ? -127.68052 43.63375 41.27297 1.000 128.89304 472 ILE D O 1
ATOM 14812 N N . SER D 1 461 ? -127.18658 42.89020 39.20888 1.000 110.79017 473 SER D N 1
ATOM 14813 C CA . SER D 1 461 ? -127.00719 44.23853 38.70101 1.000 102.37721 473 SER D CA 1
ATOM 14814 C C . SER D 1 461 ? -128.36812 44.86632 38.43135 1.000 92.30362 473 SER D C 1
ATOM 14815 O O . SER D 1 461 ? -129.32108 44.18393 38.04413 1.000 89.25473 473 SER D O 1
ATOM 14818 N N . VAL D 1 462 ? -128.45952 46.18121 38.63903 1.000 87.49883 474 VAL D N 1
ATOM 14819 C CA . VAL D 1 462 ? -129.68881 46.86825 38.26080 1.000 87.50788 474 VAL D CA 1
ATOM 14820 C C . VAL D 1 462 ? -129.80708 46.94150 36.74501 1.000 94.65077 474 VAL D C 1
ATOM 14821 O O . VAL D 1 462 ? -130.91449 47.03494 36.20469 1.000 92.79378 474 VAL D O 1
ATOM 14825 N N . GLN D 1 463 ? -128.67519 46.90232 36.03582 1.000 99.58611 475 GLN D N 1
ATOM 14826 C CA . GLN D 1 463 ? -128.67398 46.92221 34.57894 1.000 98.39925 475 GLN D CA 1
ATOM 14827 C C . GLN D 1 463 ? -128.91245 45.55338 33.95732 1.000 93.28278 475 GLN D C 1
ATOM 14828 O O . GLN D 1 463 ? -129.20202 45.48155 32.75757 1.000 97.07732 475 GLN D O 1
ATOM 14834 N N . ALA D 1 464 ? -128.78999 44.47124 34.73365 1.000 91.43211 476 ALA D N 1
ATOM 14835 C CA . ALA D 1 464 ? -129.00909 43.14024 34.17521 1.000 97.03865 476 ALA D CA 1
ATOM 14836 C C . ALA D 1 464 ? -130.43692 42.98040 33.67882 1.000 102.38844 476 ALA D C 1
ATOM 14837 O O . ALA D 1 464 ? -130.68145 42.27156 32.69611 1.000 109.53759 476 ALA D O 1
ATOM 14839 N N . LEU D 1 465 ? -131.38330 43.63749 34.33712 1.000 99.24622 477 LEU D N 1
ATOM 14840 C CA . LEU D 1 465 ? -132.75528 43.73929 33.87552 1.000 96.14434 477 LEU D CA 1
ATOM 14841 C C . LEU D 1 465 ? -133.03013 45.20677 33.58844 1.000 93.91323 477 LEU D C 1
ATOM 14842 O O . LEU D 1 465 ? -132.53125 46.08795 34.29501 1.000 91.96391 477 LEU D O 1
ATOM 14847 N N . PHE D 1 466 ? -133.81447 45.45939 32.54828 1.000 95.45549 478 PHE D N 1
ATOM 14848 C CA . PHE D 1 466 ? -134.04929 46.80350 32.03382 1.000 98.56129 478 PHE D CA 1
ATOM 14849 C C . PHE D 1 466 ? -132.71837 47.48870 31.70558 1.000 98.20130 478 PHE D C 1
ATOM 14850 O O . PHE D 1 466 ? -132.39657 48.53479 32.27759 1.000 98.80856 478 PHE D O 1
ATOM 14858 N N . PRO D 1 467 ? -131.91499 46.91800 30.80482 1.000 95.08871 479 PRO D N 1
ATOM 14859 C CA . PRO D 1 467 ? -130.65220 47.56966 30.44075 1.000 94.64307 479 PRO D CA 1
ATOM 14860 C C . PRO D 1 467 ? -130.89037 48.89766 29.73956 1.000 95.56994 479 PRO D C 1
ATOM 14861 O O . PRO D 1 467 ? -131.86396 49.07772 29.00353 1.000 95.72614 479 PRO D O 1
ATOM 14865 N N . ARG D 1 468 ? -129.98952 49.84782 30.00174 1.000 94.27382 480 ARG D N 1
ATOM 14866 C CA . ARG D 1 468 ? -130.15765 51.19040 29.45570 1.000 89.68341 480 ARG D CA 1
ATOM 14867 C C . ARG D 1 468 ? -129.92590 51.23760 27.94842 1.000 84.87401 480 ARG D C 1
ATOM 14868 O O . ARG D 1 468 ? -130.52904 52.07073 27.26152 1.000 89.46858 480 ARG D O 1
ATOM 14876 N N . ALA D 1 469 ? -129.08317 50.35203 27.41845 1.000 80.75462 481 ALA D N 1
ATOM 14877 C CA . ALA D 1 469 ? -128.70942 50.35754 25.99968 1.000 82.96456 481 ALA D CA 1
ATOM 14878 C C . ALA D 1 469 ? -128.22866 51.73037 25.52958 1.000 84.14565 481 ALA D C 1
ATOM 14879 O O . ALA D 1 469 ? -128.71612 52.25991 24.52891 1.000 80.77060 481 ALA D O 1
#

Organism: Pseudomonas putida (NCBI:txid303)

InterPro domains:
  IPR002078 RNA polymerase sigma factor 54 interaction domain [PF00158] (236-401)
  IPR002078 RNA polymerase sigma factor 54 interaction domain [PS50045] (235-464)
  IPR002197 DNA binding HTH domain, Fis-type [PF02954] (519-558)
  IPR002197 DNA binding HTH domain, Fis-type [PR01590] (525-542)
  IPR002197 DNA binding HTH domain, Fis-type [PR01590] (542-562)
  IPR003593 AAA+ ATPase domain [SM00382] (255-399)
  IPR004096 4-vinyl reductase, 4VR [PF02830] (140-188)
  IPR004096 4-vinyl reductase, 4VR [SM00989] (127-189)
  IPR009057 Homedomain-like superfamily [SSF46689] (448-561)
  IPR010523 Activator of aromatic catabolism [PF06505] (16-116)
  IPR024096 NO signalling/Golgi transport ligand-binding domain superfamily [SSF111126] (24-185)
  IPR025662 Sigma-54 interaction domain, ATP-binding site 1 [PS00675] (259-272)
  IPR025943 Sigma-54 interaction domain, ATP-binding site 2 [PS00676] (321-336)
  IPR025944 Sigma-54 interaction domain, conserved site [PS00688] (448-457)
  IPR027417 P-loop containing nucleoside triphosphate hydrolase [G3DSA:3.40.50.300] (223-405)
  IPR027417 P-loop containing nucleoside triphosphate hydrolase [SSF52540] (236-468)
  IPR058031 NorR-like, AAA+ ATPase lid domain [PF25601] (407-490)

Solvent-accessible surface area: 81360 Å² total; per-residue (Å²): 183,29,110,95,12,78,128,29,26,96,66,74,41,112,73,0,51,6,79,1,25,128,27,10,0,2,5,23,4,19,42,8,11,10,26,24,8,74,29,1,11,40,1,3,0,12,35,35,0,10,3,6,3,9,26,16,2,50,63,11,0,74,100,0,7,111,5,9,105,104,55,104,108,125,61,48,55,106,78,24,8,74,8,2,14,22,3,8,13,13,5,0,9,0,71,30,116,45,85,94,49,42,9,50,80,170,71,9,127,2,66,0,50,10,19,5,44,46,0,2,1,7,61,5,13,119,60,18,176,26,101,20,53,36,50,9,2,22,14,0,14,0,7,13,1,0,8,3,14,30,6,8,69,78,71,1,4,2,76,14,97,24,0,89,7,48,57,25,100,85,0,104,0,43,0,53,0,15,135,86,55,139,54,47,28,31,6,82,78,30,68,130,52,80,30,1,1,20,24,0,16,43,4,12,39,29,14,23,30,42,76,53,111,144,30,25,128,85,35,84,11,25,57,24,23,143,16,99,23,9,51,87,20,59,79,95,4,43,154,3,1,101,26,118,69,7,3,7,1,66,16,78,76,24,6,10,18,78,12,17,0,57,9,3,6,36,73,11,178,44,2,19,39,53,18,22,28,10,79,8,44,36,33,61,34,18,2,14,9,5,20,2,2,0,2,43,105,31,23,44,1,6,9,88,56,30,42,110,0,20,0,36,91,0,57,117,0,0,0,5,0,36,28,0,4,88,10,23,22,52,0,4,40,32,0,16,84,9,39,92,112,24,47,10,52,62,6,10,16,111,195,63,188,147,22,58,10,2,1,0,0,0,0,76,58,77,6,47,137,3,40,149,110,35,125,5,59,50,72,0,37,156,104,0,53,102,52,66,3,69,8,33,22,3,88,121,20,118,126,0,21,51,78,4,18,67,88,3,9,100,96,42,57,94,93,157,26,122,78,1,65,19,45,34,110,157,4,52,116,30,16,84,135,28,57,11,46,2,0,2,70,4,2,48,11,5,19,81,1,0,23,51,37,6,92,113,71,101,32,14,44,46,148,10,14,32,19,195,47,176,47,126,89,18,137,67,78,35,110,66,0,28,4,79,5,38,153,71,19,2,0,1,26,2,20,42,2,24,10,12,5,13,115,22,1,23,82,6,0,2,29,55,29,0,21,3,0,6,4,19,16,4,67,72,11,0,68,61,2,4,94,8,5,122,160,54,105,102,142,19,57,84,110,71,35,6,43,10,1,16,84,12,9,7,12,3,0,9,0,43,29,126,55,90,86,32,94,25,62,115,155,60,9,180,9,71,0,54,12,14,8,40,36,1,6,0,6,69,13,8,108,109,55,125,53,92,69,150,76,46,12,0,25,26,0,9,0,4,17,2,1,10,0,18,30,23,15,70,108,100,3,12,6,67,4,101,34,2,86,9,50,73,31,124,78,1,124,2,45,0,64,3,8,116,100,58,137,80,35,53,30,29,92,87,36,62,139,98,32,45,0,0,16,31,0,6,44,15,12,22,29,4,15,35,43,87,66,92,117,97,106,140,106,34,29,66,51,51,15,19,135,5,90,18,27,82,68,12,94,53,78,7,67,131,7,3,132,23,104,73,16,5,5,4,86,18,48,34,14,15,17,15,78,19,15,0,72,3,7,3,42,74,12,150,32,7,35,54,69,40,14,27,7,70,2,58,82,21,42,63,40,1,2,24,11,27,1,3,2,2,23,134,42,63,47,7,10,6,98,100,45,37,93,1,44,0,27,140,0,54,92,0,0,0,4,0,31,20,0,3,74,10,2,22,101,0,2,36,36,0,19,85,7,29,92,121,23,63,2,56,32,24,32,14,129,136,72,58,182,23,72,19,6,2,1,0,0,0,57,51,82,8,43,82,2,29,171,85,54,123,8,79,49,55,0,41,162,104,0,48,91,50,60,9,68,17,17,5,3,89,117,25,109,114,0,0,41,46,2,2,88,70,0,43,127,72,9,33,72,104,78,12,126,75,4,134,23,59,30,123,148,3,27,117,23,8,55,134,32,60,0,60,7,1,11,88,0,0,51,10,0,17,58,0,0,5,38,45,18,94,66,112,124,51,15,43,37,112,2,6,8,5,132,107,113,94,129,14,61,112,22,26,98,76,62,16,81,91,0,34,8,77,1,26,132,28,21,0,3,5,28,2,10,39,7,12,8,27,22,10,98,30,2,14,40,13,4,0,12,32,34,0,13,2,6,0,7,27,12,1,47,64,14,0,68,89,0,5,99,5,8,99,110,72,70,103,119,74,51,66,107,60,36,8,61,2,1,15,45,4,5,17,12,5,6,14,0,54,28,118,47,89,99,50,44,11,57,86,172,82,8,139,3,72,0,52,13,18,5,38,60,0,7,0,10,60,7,13,125,65,22,173,22,108,19,56,35,30,8,1,17,17,0,13,0,5,15,0,0,7,2,14,31,8,9,70,80,71,1,8,3,96,6,96,28,3,98,8,45,47,32,95,90,1,110,2,44,0,54,1,12,141,91,59,138,61,48,28,40,26,76,76,38,66,140,51,73,38,1,0,20,21,0,9,35,4,15,33,6,13,26,44,29,80,71,76,109,48,90,58,53,34,64,26,35,52,126,12,133,21,101,36,12,52,89,15,73,68,73,5,56,129,3,1,133,34,106,68,4,1,2,2,66,19,90,81,20,3,34,17,72,27,5,0,69,1,3,6,29,60,12,180,40,6,10,45,54,22,25,27,11,85,4,60,47,37,57,43,8,0,15,11,7,22,4,4,0,0,31,120,32,43,53,2,4,8,89,82,42,39,103,0,24,1,35,110,0,30,110,0,0,0,4,1,41,36,0,7,91,12,20,20,56,0,3,39,32,1,12,80,7,33,89,118,22,47,10,43,64,10,15,10,94,177,62,151,154,20,58,5,2,2,0,0,0,0,93,63,72,5,32,118,1,29,132,111,30,122,4,59,48,68,0,33,155,114,0,50,94,39,56,2,69,10,32,19,2,143,126,14,121,121,13,4,50,93,13,18,52,91,5,12,96,66,43,50,28,66,114,14,63,75,3,108,18,64,31,118,142,2,44,110,12,12,54,128,35,66,8,74,8,1,19,136,0,4,46,10,9,20,82,2,1,34,65,58,15,94,68,102,130,54,14,40,60,124,4,15,30,7,184,22,57,108,28,124,18,53,135,76,20,126,62,71,25,106,60,0,53,6,59,3,33,123,33,81,3,1,2,24,4,16,43,2,25,6,26,5,8,119,28,2,18,62,3,13,0,28,29,32,0,21,5,5,6,6,22,13,4,73,64,13,0,77,42,2,5,78,7,6,112,158,41,101,93,138,43,56,67,85,75,44,6,57,7,2,12,18,5,9,2,6,2,1,10,0,34,4,118,43,82,90,46,62,14,63,114,159,63,8,156,7,61,0,55,13,9,7,45,47,0,6,0,4,57,9,6,112,102,40,129,50,103,42,151,84,46,10,1,29,22,0,16,0,5,17,0,1,10,1,15,28,24,14,71,98,106,3,6,5,77,10,104,31,1,90,21,52,72,30,123,87,0,111,1,47,0,61,0,11,122,90,54,134,63,32,26,48,19,98,56,50,56,120,101,49,53,5,2,15,25,3,3,18,14,8,23,21,8,11,26,44,50,63,76,118,65,91,64,55,58,73,48,30,54,61,9,100,17,105,26,14,88,72,10,85,51,80,2,73,113,0,4,127,22,144,50,17,1,6,0,90,16,52,55,9,7,20,15,71,29,5,0,45,0,1,5,20,69,13,162,50,9,35,63,45,4,11,24,12,74,0,44,60,13,40,55,58,0,2,34,14,29,1,4,2,5,32,143,42,59,49,12,16,9,80,104,48,40,90,1,42,0,23,133,0,53,128,0,0,0,1,0,34,29,0,13,79,11,14,68,126,0,4,40,36,1,19,76,6,35,82,115,21,60,4,64,23,37,42,17,132,131,73,71,180,23,82,20,12,1,0,0,0,2,79,57,80,13,49,84,2,26,172,83,66,126,8,89,42,49,0,38,145,105,1,63,96,36,70,7,66,18,16,4,3,99,107,22,128,123,0,2,46,58,8,10,95,95,12,35,110,82,5,18,43,67,124,15,75,74,3,114,25,85,28,118,135,5,29,103,21,8,58,121,25,56,2,49,7,1,16,134,0,0,59,11,1,14,49,0,3,11,27,33,6,47,98,80,91,49,22,42,32,109,7,15,18,2,209,48

CATH classification: 3.30.1380.20 (+1 more: 3.40.50.300)

Secondary structure (DSSP, 8-state):
--TTTTT---EETTTTEEEETTEEEEEEEHHHHHHHHHHHHHHS-HHHHHHHHHHHHHHHHHHHHHHHHHHS-S--HHHHHHHHHHHHHHTTS-EEEEEEEEEETTTTEEEEEEEEES-HHHHHHHHSSSPPSS---HHHHHHHHHHHHHHHSS-EEEEEEE-GGGT-SSEEEEEEEGGG-S--HHHHGGG----HHHHHHHHHHHHHHHHGGGSPP---TT-----HHHHHHHHHHHHHHHS---EEEE--TTS-HHHHHHHHHHHSTTTTS-EEEEETTS--TTHHHHHHH-B--BTTTTBSS-B--HHHHTTTSEEEEETGGG--HHHHHHHHHHHHHSEE--BT--S-EE---EEEEEESS-STTTTGGGSS-HHHHHHHTTSEEE---GGGGGGGHHHHHHHHHHHHHTTTT----B--HHHHHHHHS---SS-HHHHHHHHHHHHHT-SS-SBPPTTTSS---/-GGG--EEGGGTEEEETTEEEEEEEHHHHHHHHHHHHHTT-HHHHHHHHHHHHHHHHHHHHHHHHHH-TT--HHHHHHHHHHHHHHTTS-EEEEEEEEE-TTT--EEEEEEEES-HHHHHHHHS-S---S---HHHHHHHHHHHHHHHSS-EEEEEEE-GGGT-SSEEEEEEEGGG-S--HHHHHHTS---HHHHHHHHHHHHHHHHHHHSPP---SS---SSHHHHHHHHHHHHHHHS---EEEE--TTS-HHHHHHHHHHHSTTTTS-EEEEETTTS-HHHHHHHHHEE--SSSS--SS-EE-HHHHTTTSEEEEETTTS--HHHHHHHHHHHHH-EE--BT--S-EE---EEEEEESS-HHHHHHTTSS-HHHHHHHTTSEEE---GGGGGGGHHHHHHHHHHHHHHHHSS------HHHHHHHHSS--SSTTHHHHHHHHHHHHH--SSSPPPTTSSS---/-TTGGGG--EETTTTEEEETTEEEEEEEHHHHHHHHHHHHHHS-HHHHHHHHHHHHHHHHHHHHHHHHHHS-SS-HHHHHHHHHHHHHHTTS-EEEEEEEEEETTTTEEEEEEEEES-HHHHHHTTSSSPPSS---HHHHHHHHHHHHHHHSS-EEEEEEE-GGGT-SSEEEEEEEGGG-S--HHHHGGG----HHHHHHHHHHHHHHHHHTSS-SS-SS--S---HHHHHHHHHHHHHHHS---EEEE--TTS-HHHHHHHHHHHSTTTTS-EEEEETTS--SSHHHHHHH-B--BTTTTBSS-B--HHHHTTTSEEEEETGGG--HHHHHHHHHHHHHSEE--BT--S-EE---EEEEEESS-HHHHHGGGSS-HHHHHHHTTEEEE---GGG-TTHHHHHHHHHHHHHHTTTT-------HHHHHHHHS---SSSHHHHHHHHHHHHHT--SSSS--STTSS---/-----GGG--EETTTTEEEETTEEEEEEEHHHHHHHHHHHHHTT-SHHHHHHHHHHHHHHHHHHHHHHHHH-TTS-HHHHHTHHHHHHHHHTS-EEEEEEEEEETTTTEEEEEEEEES-HHHHHHTTS-S---S---HHHHHHHHHHHHHHHSS-EEEEEEE-GGGT-SSEEEEEEEGGG-S--HHHHHHTS---HHHHHHHHHHHHHHHHHTTT--S--SS----SHHHHHHHHHHHHHHHS---EEEE--TTS-HHHHHHHHHHHSTTTTS-EEEEETTTS-HHHHHHHHH-B--SSSS--SS-B--HHHHTTTSEEEEETTTS--HHHHHHHHHHHHHSEE--BT--S-EE---EEEEEESS-HHHHHHTTSS-HHHHHHHTTSEEE---GGGSGGGHHHHHHHHHHHHHHHH-S------HHHHHHHHS---SSTTHHHHHHHHHHHHH--S-SS--TTTSS---

Nearest PDB structures (foldseek):
  6iy8-assembly1_B  TM=8.445E-01  e=1.754E-82  Pseudomonas putida
  1ny5-assembly1_A  TM=8.673E-01  e=9.827E-28  Aquifex aeolicus
  6luf-assembly5_E  TM=9.099E-01  e=3.059E-26  Vibrio cholerae O395
  6lua-assembly1_G  TM=8.991E-01  e=1.079E-25  Vibrio cholerae O395
  3m0e-assembly1_A  TM=9.212E-01  e=1.019E-25  Aquifex aeolicus

B-factor: mean 103.22, std 38.57, range [35.98, 292.45]

Radius of gyration: 44.22 Å; Cα contacts (8 Å, |Δi|>4): 3492; chains: 4; bounding box: 107×74×143 Å